Protein 1WXL (pdb70)

CATH classification: 1.10.30.10

InterPro domains:
  IPR000969 FACT complex subunit SSRP1/POB3 [PR00887] (209-225)
  IPR000969 FACT complex subunit SSRP1/POB3 [PR00887] (231-247)
  IPR000969 FACT complex subunit SSRP1/POB3 [PR00887] (254-270)
  IPR000969 FACT complex subunit SSRP1/POB3 [PR00887] (319-332)
  IPR000969 FACT complex subunit SSRP1/POB3 [PR00887] (346-364)
  IPR000969 FACT complex subunit SSRP1/POB3 [PR00887] (364-381)
  IPR000969 FACT complex subunit SSRP1/POB3 [PR00887] (387-403)
  IPR000969 FACT complex subunit SSRP1/POB3 [PR00887] (403-421)
  IPR009071 High mobility group box domain [PF00505] (555-621)
  IPR009071 High mobility group box domain [PS50118] (555-621)
  IPR009071 High mobility group box domain [SM00398] (554-622)
  IPR011993 PH-like domain superfamily [G3DSA:2.30.29.30] (1-94)
  IPR011993 PH-like domain superfamily [G3DSA:2.30.29.30] (329-435)
  IPR013719 Histone chaperone RTT106/FACT complex subunit SPT16-like, middle domain [PF08512] (340-427)
  IPR013719 Histone chaperone RTT106/FACT complex subunit SPT16-like, middle domain [SM01287] (338-428)
  IPR024954 SSRP1, dimerization domain [PF03531] (106-169)
  IPR035417 FACT complex subunit SSRP1/POB3, N-terminal PH domain [PF17292] (6-97)
  IPR036910 High mobility group box domain superfamily [G3DSA:1.10.30.10] (553-624)
  IPR036910 High mobility group box domain superfamily [SSF47095] (546-623)
  IPR038167 SSRP1 domain superfamily [G3DSA:2.30.29.220] (95-176)

Foldseek 3Di:
DQDLPLFAALLGQVLVVCVVVVCVVPVPDDPVCSSVVVVVVVVVDPCSVVSRCRRVVSNCVSCVPCVVPDNVD

Structure (mmCIF, N/CA/C/O backbone):
data_1WXL
#
_entry.id   1WXL
#
loop_
_atom_site.group_PDB
_atom_site.id
_atom_site.type_symbol
_atom_site.label_atom_id
_atom_site.label_alt_id
_atom_site.label_comp_id
_atom_site.label_asym_id
_atom_site.label_entity_id
_atom_site.label_seq_id
_atom_site.pdbx_PDB_ins_code
_atom_site.Cartn_x
_atom_site.Cartn_y
_atom_site.Cartn_z
_atom_site.occupancy
_atom_site.B_iso_or_equiv
_atom_site.auth_seq_id
_atom_site.auth_comp_id
_atom_site.auth_asym_id
_atom_site.auth_atom_id
_atom_site.pdbx_PDB_model_num
ATOM 1 N N . SER A 1 1 ? -8.903 -23.234 15.926 1.00 0.00 2 SER A N 1
ATOM 2 C CA . SER A 1 1 ? -8.027 -22.749 16.987 1.00 0.00 2 SER A CA 1
ATOM 3 C C . SER A 1 1 ? -7.519 -21.345 16.674 1.00 0.00 2 SER A C 1
ATOM 4 O O . SER A 1 1 ? -6.804 -21.137 15.694 1.00 0.00 2 SER A O 1
ATOM 12 N N . HIS A 1 2 ? -7.893 -20.385 17.513 1.00 0.00 3 HIS A N 1
ATOM 13 C CA . HIS A 1 2 ? -7.475 -19.001 17.325 1.00 0.00 3 HIS A CA 1
ATOM 14 C C . HIS A 1 2 ? -7.971 -18.460 15.988 1.00 0.00 3 HIS A C 1
ATOM 15 O O . HIS A 1 2 ? -8.316 -19.225 15.088 1.00 0.00 3 HIS A O 1
ATOM 30 N N . MET A 1 3 ? -8.002 -17.137 15.864 1.00 0.00 4 MET A N 1
ATOM 31 C CA . MET A 1 3 ? -8.454 -16.494 14.635 1.00 0.00 4 MET A CA 1
ATOM 32 C C . MET A 1 3 ? -8.399 -14.971 14.759 1.00 0.00 4 MET A C 1
ATOM 33 O O . MET A 1 3 ? -7.820 -14.295 13.908 1.00 0.00 4 MET A O 1
ATOM 47 N N . PRO A 1 4 ? -9.002 -14.407 15.822 1.00 0.00 5 PRO A N 1
ATOM 48 C CA . PRO A 1 4 ? -9.013 -12.957 16.042 1.00 0.00 5 PRO A CA 1
ATOM 49 C C . PRO A 1 4 ? -7.605 -12.394 16.228 1.00 0.00 5 PRO A C 1
ATOM 50 O O . PRO A 1 4 ? -6.918 -12.731 17.191 1.00 0.00 5 PRO A O 1
ATOM 61 N N . LYS A 1 5 ? -7.179 -11.533 15.303 1.00 0.00 6 LYS A N 1
ATOM 62 C CA . LYS A 1 5 ? -5.858 -10.927 15.370 1.00 0.00 6 LYS A CA 1
ATOM 63 C C . LYS A 1 5 ? -5.834 -9.819 16.419 1.00 0.00 6 LYS A C 1
ATOM 64 O O . LYS A 1 5 ? -6.419 -9.962 17.491 1.00 0.00 6 LYS A O 1
ATOM 83 N N . ARG A 1 6 ? -5.157 -8.720 16.114 1.00 0.00 7 ARG A N 1
ATOM 84 C CA . ARG A 1 6 ? -5.074 -7.607 17.052 1.00 0.00 7 ARG A CA 1
ATOM 85 C C . ARG A 1 6 ? -4.922 -6.256 16.346 1.00 0.00 7 ARG A C 1
ATOM 86 O O . ARG A 1 6 ? -4.385 -5.310 16.923 1.00 0.00 7 ARG A O 1
ATOM 107 N N . ALA A 1 7 ? -5.437 -6.162 15.115 1.00 0.00 8 ALA A N 1
ATOM 108 C CA . ALA A 1 7 ? -5.410 -4.914 14.336 1.00 0.00 8 ALA A CA 1
ATOM 109 C C . ALA A 1 7 ? -4.163 -4.748 13.473 1.00 0.00 8 ALA A C 1
ATOM 110 O O . ALA A 1 7 ? -3.224 -5.542 13.532 1.00 0.00 8 ALA A O 1
ATOM 117 N N . THR A 1 8 ? -4.205 -3.704 12.642 1.00 0.00 9 THR A N 1
ATOM 118 C CA . THR A 1 8 ? -3.134 -3.381 11.702 1.00 0.00 9 THR A CA 1
ATOM 119 C C . THR A 1 8 ? -2.518 -2.006 11.996 1.00 0.00 9 THR A C 1
ATOM 120 O O . THR A 1 8 ? -3.227 -1.068 12.347 1.00 0.00 9 THR A O 1
ATOM 131 N N . THR A 1 9 ? -1.196 -1.892 11.846 1.00 0.00 10 THR A N 1
ATOM 132 C CA . THR A 1 9 ? -0.493 -0.637 12.086 1.00 0.00 10 THR A CA 1
ATOM 133 C C . THR A 1 9 ? -0.869 0.386 11.042 1.00 0.00 10 THR A C 1
ATOM 134 O O . THR A 1 9 ? -1.210 0.037 9.912 1.00 0.00 10 THR A O 1
ATOM 145 N N . ALA A 1 10 ? -0.796 1.656 11.422 1.00 0.00 11 ALA A N 1
ATOM 146 C CA . ALA A 1 10 ? -1.118 2.734 10.509 1.00 0.00 11 ALA A CA 1
ATOM 147 C C . ALA A 1 10 ? -0.446 2.458 9.180 1.00 0.00 11 ALA A C 1
ATOM 148 O O . ALA A 1 10 ? -1.044 2.594 8.113 1.00 0.00 11 ALA A O 1
ATOM 155 N N . PHE A 1 11 ? 0.817 2.073 9.273 1.00 0.00 12 PHE A N 1
ATOM 156 C CA . PHE A 1 11 ? 1.640 1.765 8.110 1.00 0.00 12 PHE A CA 1
ATOM 157 C C . PHE A 1 11 ? 1.163 0.511 7.392 1.00 0.00 12 PHE A C 1
ATOM 158 O O . PHE A 1 11 ? 1.331 0.365 6.184 1.00 0.00 12 PHE A O 1
ATOM 175 N N . MET A 1 12 ? 0.613 -0.411 8.157 1.00 0.00 13 MET A N 1
ATOM 176 C CA . MET A 1 12 ? 0.161 -1.665 7.608 1.00 0.00 13 MET A CA 1
ATOM 177 C C . MET A 1 12 ? -1.200 -1.503 6.976 1.00 0.00 13 MET A C 1
ATOM 178 O O . MET A 1 12 ? -1.367 -1.727 5.778 1.00 0.00 13 MET A O 1
ATOM 192 N N . LEU A 1 13 ? -2.185 -1.144 7.785 1.00 0.00 14 LEU A N 1
ATOM 193 C CA . LEU A 1 13 ? -3.534 -0.995 7.290 1.00 0.00 14 LEU A CA 1
ATOM 194 C C . LEU A 1 13 ? -3.585 -0.131 6.038 1.00 0.00 14 LEU A C 1
ATOM 195 O O . LEU A 1 13 ? -4.419 -0.355 5.160 1.00 0.00 14 LEU A O 1
ATOM 211 N N . TRP A 1 14 ? -2.685 0.845 5.941 1.00 0.00 15 TRP A N 1
ATOM 212 C CA . TRP A 1 14 ? -2.651 1.710 4.772 1.00 0.00 15 TRP A CA 1
ATOM 213 C C . TRP A 1 14 ? -1.880 1.029 3.672 1.00 0.00 15 TRP A C 1
ATOM 214 O O . TRP A 1 14 ? -2.304 1.014 2.519 1.00 0.00 15 TRP A O 1
ATOM 235 N N . LEU A 1 15 ? -0.757 0.431 4.041 1.00 0.00 16 LEU A N 1
ATOM 236 C CA . LEU A 1 15 ? 0.039 -0.276 3.068 1.00 0.00 16 LEU A CA 1
ATOM 237 C C . LEU A 1 15 ? -0.750 -1.440 2.539 1.00 0.00 16 LEU A C 1
ATOM 238 O O . LEU A 1 15 ? -0.411 -2.000 1.530 1.00 0.00 16 LEU A O 1
ATOM 254 N N . ASN A 1 16 ? -1.801 -1.800 3.233 1.00 0.00 17 ASN A N 1
ATOM 255 C CA . ASN A 1 16 ? -2.639 -2.902 2.841 1.00 0.00 17 ASN A CA 1
ATOM 256 C C . ASN A 1 16 ? -3.496 -2.510 1.642 1.00 0.00 17 ASN A C 1
ATOM 257 O O . ASN A 1 16 ? -3.458 -3.127 0.546 1.00 0.00 17 ASN A O 1
ATOM 268 N N . ASP A 1 17 ? -4.181 -1.400 1.845 1.00 0.00 18 ASP A N 1
ATOM 269 C CA . ASP A 1 17 ? -5.025 -0.824 0.835 1.00 0.00 18 ASP A CA 1
ATOM 270 C C . ASP A 1 17 ? -4.198 -0.172 -0.240 1.00 0.00 18 ASP A C 1
ATOM 271 O O . ASP A 1 17 ? -4.647 -0.029 -1.376 1.00 0.00 18 ASP A O 1
ATOM 280 N N . THR A 1 18 ? -2.983 0.229 0.107 1.00 0.00 19 THR A N 1
ATOM 281 C CA . THR A 1 18 ? -2.101 0.862 -0.834 1.00 0.00 19 THR A CA 1
ATOM 282 C C . THR A 1 18 ? -1.045 -0.111 -1.310 1.00 0.00 19 THR A C 1
ATOM 283 O O . THR A 1 18 ? -0.480 0.081 -2.370 1.00 0.00 19 THR A O 1
ATOM 294 N N . ARG A 1 19 ? -0.786 -1.169 -0.537 1.00 0.00 20 ARG A N 1
ATOM 295 C CA . ARG A 1 19 ? 0.202 -2.160 -0.950 1.00 0.00 20 ARG A CA 1
ATOM 296 C C . ARG A 1 19 ? -0.184 -2.618 -2.312 1.00 0.00 20 ARG A C 1
ATOM 297 O O . ARG A 1 19 ? 0.647 -2.822 -3.197 1.00 0.00 20 ARG A O 1
ATOM 318 N N . GLU A 1 20 ? -1.481 -2.731 -2.473 1.00 0.00 21 GLU A N 1
ATOM 319 C CA . GLU A 1 20 ? -2.016 -3.121 -3.770 1.00 0.00 21 GLU A CA 1
ATOM 320 C C . GLU A 1 20 ? -1.702 -2.012 -4.778 1.00 0.00 21 GLU A C 1
ATOM 321 O O . GLU A 1 20 ? -1.408 -2.260 -5.951 1.00 0.00 21 GLU A O 1
ATOM 333 N N . SER A 1 21 ? -1.805 -0.783 -4.286 1.00 0.00 22 SER A N 1
ATOM 334 C CA . SER A 1 21 ? -1.582 0.408 -5.097 1.00 0.00 22 SER A CA 1
ATOM 335 C C . SER A 1 21 ? -0.111 0.583 -5.463 1.00 0.00 22 SER A C 1
ATOM 336 O O . SER A 1 21 ? 0.229 1.281 -6.418 1.00 0.00 22 SER A O 1
ATOM 344 N N . ILE A 1 22 ? 0.748 -0.042 -4.681 1.00 0.00 23 ILE A N 1
ATOM 345 C CA . ILE A 1 22 ? 2.179 0.042 -4.882 1.00 0.00 23 ILE A CA 1
ATOM 346 C C . ILE A 1 22 ? 2.631 -0.875 -5.996 1.00 0.00 23 ILE A C 1
ATOM 347 O O . ILE A 1 22 ? 3.418 -0.481 -6.856 1.00 0.00 23 ILE A O 1
ATOM 363 N N . LYS A 1 23 ? 2.133 -2.104 -5.982 1.00 0.00 24 LYS A N 1
ATOM 364 C CA . LYS A 1 23 ? 2.509 -3.053 -7.010 1.00 0.00 24 LYS A CA 1
ATOM 365 C C . LYS A 1 23 ? 1.980 -2.589 -8.361 1.00 0.00 24 LYS A C 1
ATOM 366 O O . LYS A 1 23 ? 2.591 -2.845 -9.397 1.00 0.00 24 LYS A O 1
ATOM 385 N N . ARG A 1 24 ? 0.862 -1.865 -8.342 1.00 0.00 25 ARG A N 1
ATOM 386 C CA . ARG A 1 24 ? 0.296 -1.326 -9.573 1.00 0.00 25 ARG A CA 1
ATOM 387 C C . ARG A 1 24 ? 1.190 -0.186 -10.050 1.00 0.00 25 ARG A C 1
ATOM 388 O O . ARG A 1 24 ? 1.496 -0.057 -11.235 1.00 0.00 25 ARG A O 1
ATOM 409 N N . GLU A 1 25 ? 1.624 0.615 -9.082 1.00 0.00 26 GLU A N 1
ATOM 410 C CA . GLU A 1 25 ? 2.515 1.736 -9.338 1.00 0.00 26 GLU A CA 1
ATOM 411 C C . GLU A 1 25 ? 3.865 1.210 -9.809 1.00 0.00 26 GLU A C 1
ATOM 412 O O . GLU A 1 25 ? 4.677 1.949 -10.366 1.00 0.00 26 GLU A O 1
ATOM 424 N N . ASN A 1 26 ? 4.080 -0.087 -9.596 1.00 0.00 27 ASN A N 1
ATOM 425 C CA . ASN A 1 26 ? 5.302 -0.743 -10.008 1.00 0.00 27 ASN A CA 1
ATOM 426 C C . ASN A 1 26 ? 5.051 -2.236 -10.189 1.00 0.00 27 ASN A C 1
ATOM 427 O O . ASN A 1 26 ? 5.427 -3.046 -9.343 1.00 0.00 27 ASN A O 1
ATOM 438 N N . PRO A 1 27 ? 4.379 -2.616 -11.295 1.00 0.00 28 PRO A N 1
ATOM 439 C CA . PRO A 1 27 ? 4.041 -4.017 -11.591 1.00 0.00 28 PRO A CA 1
ATOM 440 C C . PRO A 1 27 ? 5.266 -4.884 -11.871 1.00 0.00 28 PRO A C 1
ATOM 441 O O . PRO A 1 27 ? 5.326 -5.582 -12.883 1.00 0.00 28 PRO A O 1
ATOM 452 N N . GLY A 1 28 ? 6.237 -4.841 -10.968 1.00 0.00 29 GLY A N 1
ATOM 453 C CA . GLY A 1 28 ? 7.441 -5.630 -11.134 1.00 0.00 29 GLY A CA 1
ATOM 454 C C . GLY A 1 28 ? 8.356 -5.568 -9.924 1.00 0.00 29 GLY A C 1
ATOM 455 O O . GLY A 1 28 ? 9.507 -5.998 -9.992 1.00 0.00 29 GLY A O 1
ATOM 459 N N . ILE A 1 29 ? 7.852 -5.030 -8.813 1.00 0.00 30 ILE A N 1
ATOM 460 C CA . ILE A 1 29 ? 8.642 -4.920 -7.608 1.00 0.00 30 ILE A CA 1
ATOM 461 C C . ILE A 1 29 ? 8.650 -6.230 -6.836 1.00 0.00 30 ILE A C 1
ATOM 462 O O . ILE A 1 29 ? 8.599 -7.313 -7.419 1.00 0.00 30 ILE A O 1
ATOM 478 N N . LYS A 1 30 ? 8.731 -6.114 -5.528 1.00 0.00 31 LYS A N 1
ATOM 479 C CA . LYS A 1 30 ? 8.768 -7.241 -4.651 1.00 0.00 31 LYS A CA 1
ATOM 480 C C . LYS A 1 30 ? 8.086 -6.897 -3.349 1.00 0.00 31 LYS A C 1
ATOM 481 O O . LYS A 1 30 ? 8.110 -5.759 -2.890 1.00 0.00 31 LYS A O 1
ATOM 500 N N . VAL A 1 31 ? 7.494 -7.908 -2.772 1.00 0.00 32 VAL A N 1
ATOM 501 C CA . VAL A 1 31 ? 6.794 -7.814 -1.505 1.00 0.00 32 VAL A CA 1
ATOM 502 C C . VAL A 1 31 ? 7.440 -6.801 -0.552 1.00 0.00 32 VAL A C 1
ATOM 503 O O . VAL A 1 31 ? 6.757 -6.126 0.218 1.00 0.00 32 VAL A O 1
ATOM 516 N N . THR A 1 32 ? 8.763 -6.746 -0.590 1.00 0.00 33 THR A N 1
ATOM 517 C CA . THR A 1 32 ? 9.531 -5.862 0.296 1.00 0.00 33 THR A CA 1
ATOM 518 C C . THR A 1 32 ? 9.676 -4.443 -0.255 1.00 0.00 33 THR A C 1
ATOM 519 O O . THR A 1 32 ? 9.892 -3.494 0.507 1.00 0.00 33 THR A O 1
ATOM 530 N N . GLU A 1 33 ? 9.516 -4.280 -1.559 1.00 0.00 34 GLU A N 1
ATOM 531 C CA . GLU A 1 33 ? 9.600 -2.957 -2.159 1.00 0.00 34 GLU A CA 1
ATOM 532 C C . GLU A 1 33 ? 8.341 -2.180 -1.816 1.00 0.00 34 GLU A C 1
ATOM 533 O O . GLU A 1 33 ? 8.373 -0.971 -1.632 1.00 0.00 34 GLU A O 1
ATOM 545 N N . ILE A 1 34 ? 7.232 -2.897 -1.738 1.00 0.00 35 ILE A N 1
ATOM 546 C CA . ILE A 1 34 ? 5.957 -2.298 -1.417 1.00 0.00 35 ILE A CA 1
ATOM 547 C C . ILE A 1 34 ? 6.025 -1.673 -0.041 1.00 0.00 35 ILE A C 1
ATOM 548 O O . ILE A 1 34 ? 5.544 -0.561 0.190 1.00 0.00 35 ILE A O 1
ATOM 564 N N . ALA A 1 35 ? 6.628 -2.415 0.874 1.00 0.00 36 ALA A N 1
ATOM 565 C CA . ALA A 1 35 ? 6.759 -1.971 2.240 1.00 0.00 36 ALA A CA 1
ATOM 566 C C . ALA A 1 35 ? 7.710 -0.786 2.383 1.00 0.00 36 ALA A C 1
ATOM 567 O O . ALA A 1 35 ? 7.599 -0.015 3.336 1.00 0.00 36 ALA A O 1
ATOM 574 N N . LYS A 1 36 ? 8.658 -0.647 1.460 1.00 0.00 37 LYS A N 1
ATOM 575 C CA . LYS A 1 36 ? 9.625 0.445 1.537 1.00 0.00 37 LYS A CA 1
ATOM 576 C C . LYS A 1 36 ? 9.162 1.674 0.760 1.00 0.00 37 LYS A C 1
ATOM 577 O O . LYS A 1 36 ? 9.139 2.790 1.296 1.00 0.00 37 LYS A O 1
ATOM 596 N N . LYS A 1 37 ? 8.789 1.477 -0.501 1.00 0.00 38 LYS A N 1
ATOM 597 C CA . LYS A 1 37 ? 8.334 2.574 -1.335 1.00 0.00 38 LYS A CA 1
ATOM 598 C C . LYS A 1 37 ? 6.977 3.093 -0.875 1.00 0.00 38 LYS A C 1
ATOM 599 O O . LYS A 1 37 ? 6.518 4.140 -1.333 1.00 0.00 38 LYS A O 1
ATOM 618 N N . GLY A 1 38 ? 6.351 2.376 0.051 1.00 0.00 39 GLY A N 1
ATOM 619 C CA . GLY A 1 38 ? 5.085 2.816 0.561 1.00 0.00 39 GLY A CA 1
ATOM 620 C C . GLY A 1 38 ? 5.274 3.767 1.724 1.00 0.00 39 GLY A C 1
ATOM 621 O O . GLY A 1 38 ? 4.632 4.812 1.808 1.00 0.00 39 GLY A O 1
ATOM 625 N N . GLY A 1 39 ? 6.171 3.400 2.614 1.00 0.00 40 GLY A N 1
ATOM 626 C CA . GLY A 1 39 ? 6.463 4.225 3.772 1.00 0.00 40 GLY A CA 1
ATOM 627 C C . GLY A 1 39 ? 6.881 5.621 3.379 1.00 0.00 40 GLY A C 1
ATOM 628 O O . GLY A 1 39 ? 6.468 6.596 4.002 1.00 0.00 40 GLY A O 1
ATOM 632 N N . GLU A 1 40 ? 7.693 5.723 2.334 1.00 0.00 41 GLU A N 1
ATOM 633 C CA . GLU A 1 40 ? 8.144 7.025 1.858 1.00 0.00 41 GLU A CA 1
ATOM 634 C C . GLU A 1 40 ? 6.946 7.912 1.532 1.00 0.00 41 GLU A C 1
ATOM 635 O O . GLU A 1 40 ? 6.902 9.083 1.908 1.00 0.00 41 GLU A O 1
ATOM 647 N N . MET A 1 41 ? 5.978 7.337 0.825 1.00 0.00 42 MET A N 1
ATOM 648 C CA . MET A 1 41 ? 4.773 8.053 0.432 1.00 0.00 42 MET A CA 1
ATOM 649 C C . MET A 1 41 ? 3.822 8.202 1.605 1.00 0.00 42 MET A C 1
ATOM 650 O O . MET A 1 41 ? 3.159 9.228 1.764 1.00 0.00 42 MET A O 1
ATOM 664 N N . TRP A 1 42 ? 3.754 7.157 2.419 1.00 0.00 43 TRP A N 1
ATOM 665 C CA . TRP A 1 42 ? 2.888 7.140 3.569 1.00 0.00 43 TRP A CA 1
ATOM 666 C C . TRP A 1 42 ? 3.249 8.269 4.533 1.00 0.00 43 TRP A C 1
ATOM 667 O O . TRP A 1 42 ? 2.381 9.033 4.955 1.00 0.00 43 TRP A O 1
ATOM 688 N N . LYS A 1 43 ? 4.531 8.374 4.875 1.00 0.00 44 LYS A N 1
ATOM 689 C CA . LYS A 1 43 ? 5.011 9.416 5.783 1.00 0.00 44 LYS A CA 1
ATOM 690 C C . LYS A 1 43 ? 4.327 10.757 5.506 1.00 0.00 44 LYS A C 1
ATOM 691 O O . LYS A 1 43 ? 3.843 11.419 6.424 1.00 0.00 44 LYS A O 1
ATOM 710 N N . GLU A 1 44 ? 4.286 11.145 4.234 1.00 0.00 45 GLU A N 1
ATOM 711 C CA . GLU A 1 44 ? 3.655 12.400 3.834 1.00 0.00 45 GLU A CA 1
ATOM 712 C C . GLU A 1 44 ? 2.302 12.132 3.180 1.00 0.00 45 GLU A C 1
ATOM 713 O O . GLU A 1 44 ? 2.026 12.601 2.075 1.00 0.00 45 GLU A O 1
ATOM 725 N N . LEU A 1 45 ? 1.471 11.360 3.869 1.00 0.00 46 LEU A N 1
ATOM 726 C CA . LEU A 1 45 ? 0.148 11.001 3.371 1.00 0.00 46 LEU A CA 1
ATOM 727 C C . LEU A 1 45 ? -0.946 11.779 4.115 1.00 0.00 46 LEU A C 1
ATOM 728 O O . LEU A 1 45 ? -0.951 11.831 5.345 1.00 0.00 46 LEU A O 1
ATOM 744 N N . LYS A 1 46 ? -1.878 12.375 3.362 1.00 0.00 47 LYS A N 1
ATOM 745 C CA . LYS A 1 46 ? -2.984 13.138 3.959 1.00 0.00 47 LYS A CA 1
ATOM 746 C C . LYS A 1 46 ? -4.169 12.235 4.242 1.00 0.00 47 LYS A C 1
ATOM 747 O O . LYS A 1 46 ? -5.164 12.656 4.831 1.00 0.00 47 LYS A O 1
ATOM 766 N N . ASP A 1 47 ? -4.012 10.975 3.894 1.00 0.00 48 ASP A N 1
ATOM 767 C CA . ASP A 1 47 ? -5.009 9.973 4.179 1.00 0.00 48 ASP A CA 1
ATOM 768 C C . ASP A 1 47 ? -4.535 9.201 5.405 1.00 0.00 48 ASP A C 1
ATOM 769 O O . ASP A 1 47 ? -5.225 8.322 5.916 1.00 0.00 48 ASP A O 1
ATOM 778 N N . LYS A 1 48 ? -3.328 9.559 5.866 1.00 0.00 49 LYS A N 1
ATOM 779 C CA . LYS A 1 48 ? -2.713 8.936 7.023 1.00 0.00 49 LYS A CA 1
ATOM 780 C C . LYS A 1 48 ? -3.268 9.511 8.306 1.00 0.00 49 LYS A C 1
ATOM 781 O O . LYS A 1 48 ? -3.331 8.828 9.315 1.00 0.00 49 LYS A O 1
ATOM 800 N N . SER A 1 49 ? -3.724 10.751 8.254 1.00 0.00 50 SER A N 1
ATOM 801 C CA . SER A 1 49 ? -4.327 11.358 9.423 1.00 0.00 50 SER A CA 1
ATOM 802 C C . SER A 1 49 ? -5.675 10.694 9.637 1.00 0.00 50 SER A C 1
ATOM 803 O O . SER A 1 49 ? -6.170 10.574 10.758 1.00 0.00 50 SER A O 1
ATOM 811 N N . LYS A 1 50 ? -6.256 10.268 8.519 1.00 0.00 51 LYS A N 1
ATOM 812 C CA . LYS A 1 50 ? -7.561 9.605 8.530 1.00 0.00 51 LYS A CA 1
ATOM 813 C C . LYS A 1 50 ? -7.435 8.077 8.487 1.00 0.00 51 LYS A C 1
ATOM 814 O O . LYS A 1 50 ? -8.411 7.368 8.730 1.00 0.00 51 LYS A O 1
ATOM 833 N N . TRP A 1 51 ? -6.240 7.570 8.183 1.00 0.00 52 TRP A N 1
ATOM 834 C CA . TRP A 1 51 ? -6.022 6.122 8.122 1.00 0.00 52 TRP A CA 1
ATOM 835 C C . TRP A 1 51 ? -5.218 5.639 9.324 1.00 0.00 52 TRP A C 1
ATOM 836 O O . TRP A 1 51 ? -5.478 4.565 9.883 1.00 0.00 52 TRP A O 1
ATOM 857 N N . GLU A 1 52 ? -4.257 6.453 9.744 1.00 0.00 53 GLU A N 1
ATOM 858 C CA . GLU A 1 52 ? -3.439 6.121 10.900 1.00 0.00 53 GLU A CA 1
ATOM 859 C C . GLU A 1 52 ? -4.327 5.819 12.099 1.00 0.00 53 GLU A C 1
ATOM 860 O O . GLU A 1 52 ? -3.916 5.136 13.039 1.00 0.00 53 GLU A O 1
ATOM 872 N N . ASP A 1 53 ? -5.557 6.321 12.050 1.00 0.00 54 ASP A N 1
ATOM 873 C CA . ASP A 1 53 ? -6.498 6.094 13.118 1.00 0.00 54 ASP A CA 1
ATOM 874 C C . ASP A 1 53 ? -7.151 4.742 12.962 1.00 0.00 54 ASP A C 1
ATOM 875 O O . ASP A 1 53 ? -7.584 4.150 13.936 1.00 0.00 54 ASP A O 1
ATOM 884 N N . ALA A 1 54 ? -7.179 4.224 11.746 1.00 0.00 55 ALA A N 1
ATOM 885 C CA . ALA A 1 54 ? -7.732 2.905 11.529 1.00 0.00 55 ALA A CA 1
ATOM 886 C C . ALA A 1 54 ? -6.912 1.922 12.353 1.00 0.00 55 ALA A C 1
ATOM 887 O O . ALA A 1 54 ? -7.440 1.027 13.011 1.00 0.00 55 ALA A O 1
ATOM 894 N N . ALA A 1 55 ? -5.598 2.106 12.274 1.00 0.00 56 ALA A N 1
ATOM 895 C CA . ALA A 1 55 ? -4.625 1.256 12.971 1.00 0.00 56 ALA A CA 1
ATOM 896 C C . ALA A 1 55 ? -4.735 1.335 14.491 1.00 0.00 56 ALA A C 1
ATOM 897 O O . ALA A 1 55 ? -4.766 0.308 15.169 1.00 0.00 56 ALA A O 1
ATOM 904 N N . ALA A 1 56 ? -4.787 2.552 15.029 1.00 0.00 57 ALA A N 1
ATOM 905 C CA . ALA A 1 56 ? -4.886 2.736 16.475 1.00 0.00 57 ALA A CA 1
ATOM 906 C C . ALA A 1 56 ? -6.290 2.414 16.967 1.00 0.00 57 ALA A C 1
ATOM 907 O O . ALA A 1 56 ? -6.485 1.992 18.107 1.00 0.00 57 ALA A O 1
ATOM 914 N N . LYS A 1 57 ? -7.259 2.617 16.090 1.00 0.00 58 LYS A N 1
ATOM 915 C CA . LYS A 1 57 ? -8.652 2.353 16.412 1.00 0.00 58 LYS A CA 1
ATOM 916 C C . LYS A 1 57 ? -8.924 0.864 16.306 1.00 0.00 58 LYS A C 1
ATOM 917 O O . LYS A 1 57 ? -9.672 0.296 17.102 1.00 0.00 58 LYS A O 1
ATOM 936 N N . ASP A 1 58 ? -8.295 0.236 15.322 1.00 0.00 59 ASP A N 1
ATOM 937 C CA . ASP A 1 58 ? -8.448 -1.187 15.114 1.00 0.00 59 ASP A CA 1
ATOM 938 C C . ASP A 1 58 ? -7.746 -1.941 16.227 1.00 0.00 59 ASP A C 1
ATOM 939 O O . ASP A 1 58 ? -8.187 -3.004 16.635 1.00 0.00 59 ASP A O 1
ATOM 948 N N . LYS A 1 59 ? -6.655 -1.371 16.729 1.00 0.00 60 LYS A N 1
ATOM 949 C CA . LYS A 1 59 ? -5.908 -1.995 17.813 1.00 0.00 60 LYS A CA 1
ATOM 950 C C . LYS A 1 59 ? -6.800 -2.123 19.038 1.00 0.00 60 LYS A C 1
ATOM 951 O O . LYS A 1 59 ? -6.647 -3.028 19.858 1.00 0.00 60 LYS A O 1
ATOM 970 N N . GLN A 1 60 ? -7.725 -1.183 19.145 1.00 0.00 61 GLN A N 1
ATOM 971 C CA . GLN A 1 60 ? -8.654 -1.130 20.245 1.00 0.00 61 GLN A CA 1
ATOM 972 C C . GLN A 1 60 ? -9.894 -1.972 19.948 1.00 0.00 61 GLN A C 1
ATOM 973 O O . GLN A 1 60 ? -10.361 -2.733 20.789 1.00 0.00 61 GLN A O 1
ATOM 987 N N . ARG A 1 61 ? -10.441 -1.821 18.757 1.00 0.00 62 ARG A N 1
ATOM 988 C CA . ARG A 1 61 ? -11.631 -2.571 18.393 1.00 0.00 62 ARG A CA 1
ATOM 989 C C . ARG A 1 61 ? -11.330 -4.058 18.249 1.00 0.00 62 ARG A C 1
ATOM 990 O O . ARG A 1 61 ? -12.233 -4.891 18.320 1.00 0.00 62 ARG A O 1
ATOM 1011 N N . TYR A 1 62 ? -10.070 -4.384 18.021 1.00 0.00 63 TYR A N 1
ATOM 1012 C CA . TYR A 1 62 ? -9.676 -5.772 17.838 1.00 0.00 63 TYR A CA 1
ATOM 1013 C C . TYR A 1 62 ? -9.338 -6.387 19.168 1.00 0.00 63 TYR A C 1
ATOM 1014 O O . TYR A 1 62 ? -9.865 -7.429 19.533 1.00 0.00 63 TYR A O 1
ATOM 1032 N N . HIS A 1 63 ? -8.478 -5.726 19.911 1.00 0.00 64 HIS A N 1
ATOM 1033 C CA . HIS A 1 63 ? -8.118 -6.224 21.206 1.00 0.00 64 HIS A CA 1
ATOM 1034 C C . HIS A 1 63 ? -9.371 -6.250 22.092 1.00 0.00 64 HIS A C 1
ATOM 1035 O O . HIS A 1 63 ? -9.421 -6.946 23.091 1.00 0.00 64 HIS A O 1
ATOM 1050 N N . ASP A 1 64 ? -10.403 -5.501 21.696 1.00 0.00 65 ASP A N 1
ATOM 1051 C CA . ASP A 1 64 ? -11.638 -5.457 22.462 1.00 0.00 65 ASP A CA 1
ATOM 1052 C C . ASP A 1 64 ? -12.527 -6.650 22.149 1.00 0.00 65 ASP A C 1
ATOM 1053 O O . ASP A 1 64 ? -13.485 -6.927 22.871 1.00 0.00 65 ASP A O 1
ATOM 1062 N N . GLU A 1 65 ? -12.213 -7.351 21.069 1.00 0.00 66 GLU A N 1
ATOM 1063 C CA . GLU A 1 65 ? -12.992 -8.505 20.668 1.00 0.00 66 GLU A CA 1
ATOM 1064 C C . GLU A 1 65 ? -12.076 -9.695 20.492 1.00 0.00 66 GLU A C 1
ATOM 1065 O O . GLU A 1 65 ? -12.342 -10.782 20.998 1.00 0.00 66 GLU A O 1
ATOM 1077 N N . MET A 1 66 ? -10.984 -9.472 19.777 1.00 0.00 67 MET A N 1
ATOM 1078 C CA . MET A 1 66 ? -10.004 -10.511 19.536 1.00 0.00 67 MET A CA 1
ATOM 1079 C C . MET A 1 66 ? -9.373 -10.935 20.858 1.00 0.00 67 MET A C 1
ATOM 1080 O O . MET A 1 66 ? -9.253 -12.126 21.144 1.00 0.00 67 MET A O 1
ATOM 1094 N N . ARG A 1 67 ? -8.981 -9.950 21.669 1.00 0.00 68 ARG A N 1
ATOM 1095 C CA . ARG A 1 67 ? -8.376 -10.239 22.967 1.00 0.00 68 ARG A CA 1
ATOM 1096 C C . ARG A 1 67 ? -9.462 -10.664 23.957 1.00 0.00 68 ARG A C 1
ATOM 1097 O O . ARG A 1 67 ? -9.280 -11.589 24.749 1.00 0.00 68 ARG A O 1
ATOM 1118 N N . ASN A 1 68 ? -10.588 -9.962 23.894 1.00 0.00 69 ASN A N 1
ATOM 1119 C CA . ASN A 1 68 ? -11.723 -10.232 24.772 1.00 0.00 69 ASN A CA 1
ATOM 1120 C C . ASN A 1 68 ? -12.668 -11.271 24.167 1.00 0.00 69 ASN A C 1
ATOM 1121 O O . ASN A 1 68 ? -13.817 -11.392 24.592 1.00 0.00 69 ASN A O 1
ATOM 1132 N N . TYR A 1 69 ? -12.186 -12.015 23.175 1.00 0.00 70 TYR A N 1
ATOM 1133 C CA . TYR A 1 69 ? -13.000 -13.034 22.523 1.00 0.00 70 TYR A CA 1
ATOM 1134 C C . TYR A 1 69 ? -13.414 -14.119 23.514 1.00 0.00 70 TYR A C 1
ATOM 1135 O O . TYR A 1 69 ? -14.513 -14.667 23.427 1.00 0.00 70 TYR A O 1
ATOM 1153 N N . LYS A 1 70 ? -12.527 -14.424 24.456 1.00 0.00 71 LYS A N 1
ATOM 1154 C CA . LYS A 1 70 ? -12.801 -15.442 25.463 1.00 0.00 71 LYS A CA 1
ATOM 1155 C C . LYS A 1 70 ? -13.867 -14.964 26.449 1.00 0.00 71 LYS A C 1
ATOM 1156 O O . LYS A 1 70 ? -14.945 -15.552 26.539 1.00 0.00 71 LYS A O 1
ATOM 1175 N N . PRO A 1 71 ? -13.582 -13.888 27.206 1.00 0.00 72 PRO A N 1
ATOM 1176 C CA . PRO A 1 71 ? -14.528 -13.343 28.186 1.00 0.00 72 PRO A CA 1
ATOM 1177 C C . PRO A 1 71 ? -15.836 -12.895 27.540 1.00 0.00 72 PRO A C 1
ATOM 1178 O O . PRO A 1 71 ? -16.871 -13.541 27.703 1.00 0.00 72 PRO A O 1
ATOM 1189 N N . GLU A 1 72 ? -15.784 -11.787 26.808 1.00 0.00 73 GLU A N 1
ATOM 1190 C CA . GLU A 1 72 ? -16.966 -11.256 26.140 1.00 0.00 73 GLU A CA 1
ATOM 1191 C C . GLU A 1 72 ? -16.618 -10.019 25.318 1.00 0.00 73 GLU A C 1
ATOM 1192 O O . GLU A 1 72 ? -16.687 -10.038 24.089 1.00 0.00 73 GLU A O 1
ATOM 1204 N N . ALA A 1 73 ? -16.243 -8.944 26.005 1.00 0.00 74 ALA A N 1
ATOM 1205 C CA . ALA A 1 73 ? -15.884 -7.698 25.339 1.00 0.00 74 ALA A CA 1
ATOM 1206 C C . ALA A 1 73 ? -14.737 -7.001 26.061 1.00 0.00 74 ALA A C 1
ATOM 1207 O O . ALA A 1 73 ? -14.655 -7.127 27.301 1.00 0.00 74 ALA A O 1
ATOM 1215 N N . SER A 1 1 ? -4.202 -15.887 11.134 1.00 0.00 2 SER A N 2
ATOM 1216 C CA . SER A 1 1 ? -4.567 -16.730 10.001 1.00 0.00 2 SER A CA 2
ATOM 1217 C C . SER A 1 1 ? -6.075 -16.956 9.955 1.00 0.00 2 SER A C 2
ATOM 1218 O O . SER A 1 1 ? -6.659 -17.091 8.880 1.00 0.00 2 SER A O 2
ATOM 1226 N N . HIS A 1 2 ? -6.698 -16.995 11.128 1.00 0.00 3 HIS A N 2
ATOM 1227 C CA . HIS A 1 2 ? -8.139 -17.204 11.221 1.00 0.00 3 HIS A CA 2
ATOM 1228 C C . HIS A 1 2 ? -8.683 -16.664 12.540 1.00 0.00 3 HIS A C 2
ATOM 1229 O O . HIS A 1 2 ? -9.700 -15.972 12.565 1.00 0.00 3 HIS A O 2
ATOM 1244 N N . MET A 1 3 ? -7.999 -16.986 13.633 1.00 0.00 4 MET A N 2
ATOM 1245 C CA . MET A 1 3 ? -8.415 -16.533 14.955 1.00 0.00 4 MET A CA 2
ATOM 1246 C C . MET A 1 3 ? -8.255 -15.020 15.087 1.00 0.00 4 MET A C 2
ATOM 1247 O O . MET A 1 3 ? -7.352 -14.429 14.495 1.00 0.00 4 MET A O 2
ATOM 1261 N N . PRO A 1 4 ? -9.137 -14.370 15.870 1.00 0.00 5 PRO A N 2
ATOM 1262 C CA . PRO A 1 4 ? -9.103 -12.924 16.084 1.00 0.00 5 PRO A CA 2
ATOM 1263 C C . PRO A 1 4 ? -7.683 -12.387 16.269 1.00 0.00 5 PRO A C 2
ATOM 1264 O O . PRO A 1 4 ? -7.035 -12.663 17.278 1.00 0.00 5 PRO A O 2
ATOM 1275 N N . LYS A 1 5 ? -7.211 -11.609 15.295 1.00 0.00 6 LYS A N 2
ATOM 1276 C CA . LYS A 1 5 ? -5.881 -11.024 15.360 1.00 0.00 6 LYS A CA 2
ATOM 1277 C C . LYS A 1 5 ? -5.840 -9.964 16.453 1.00 0.00 6 LYS A C 2
ATOM 1278 O O . LYS A 1 5 ? -6.389 -10.166 17.535 1.00 0.00 6 LYS A O 2
ATOM 1297 N N . ARG A 1 6 ? -5.203 -8.838 16.177 1.00 0.00 7 ARG A N 2
ATOM 1298 C CA . ARG A 1 6 ? -5.128 -7.770 17.166 1.00 0.00 7 ARG A CA 2
ATOM 1299 C C . ARG A 1 6 ? -4.951 -6.384 16.532 1.00 0.00 7 ARG A C 2
ATOM 1300 O O . ARG A 1 6 ? -4.520 -5.447 17.203 1.00 0.00 7 ARG A O 2
ATOM 1321 N N . ALA A 1 7 ? -5.340 -6.254 15.254 1.00 0.00 8 ALA A N 2
ATOM 1322 C CA . ALA A 1 7 ? -5.293 -4.970 14.527 1.00 0.00 8 ALA A CA 2
ATOM 1323 C C . ALA A 1 7 ? -4.064 -4.789 13.641 1.00 0.00 8 ALA A C 2
ATOM 1324 O O . ALA A 1 7 ? -3.111 -5.568 13.684 1.00 0.00 8 ALA A O 2
ATOM 1331 N N . THR A 1 8 ? -4.141 -3.745 12.813 1.00 0.00 9 THR A N 2
ATOM 1332 C CA . THR A 1 8 ? -3.097 -3.396 11.851 1.00 0.00 9 THR A CA 2
ATOM 1333 C C . THR A 1 8 ? -2.512 -2.005 12.132 1.00 0.00 9 THR A C 2
ATOM 1334 O O . THR A 1 8 ? -3.238 -1.087 12.502 1.00 0.00 9 THR A O 2
ATOM 1345 N N . THR A 1 9 ? -1.201 -1.857 11.945 1.00 0.00 10 THR A N 2
ATOM 1346 C CA . THR A 1 9 ? -0.525 -0.584 12.166 1.00 0.00 10 THR A CA 2
ATOM 1347 C C . THR A 1 9 ? -0.905 0.413 11.096 1.00 0.00 10 THR A C 2
ATOM 1348 O O . THR A 1 9 ? -1.228 0.036 9.969 1.00 0.00 10 THR A O 2
ATOM 1359 N N . ALA A 1 10 ? -0.851 1.690 11.451 1.00 0.00 11 ALA A N 2
ATOM 1360 C CA . ALA A 1 10 ? -1.173 2.750 10.514 1.00 0.00 11 ALA A CA 2
ATOM 1361 C C . ALA A 1 10 ? -0.490 2.460 9.195 1.00 0.00 11 ALA A C 2
ATOM 1362 O O . ALA A 1 10 ? -1.079 2.587 8.122 1.00 0.00 11 ALA A O 2
ATOM 1369 N N . PHE A 1 11 ? 0.772 2.074 9.298 1.00 0.00 12 PHE A N 2
ATOM 1370 C CA . PHE A 1 11 ? 1.595 1.761 8.139 1.00 0.00 12 PHE A CA 2
ATOM 1371 C C . PHE A 1 11 ? 1.135 0.490 7.442 1.00 0.00 12 PHE A C 2
ATOM 1372 O O . PHE A 1 11 ? 1.270 0.350 6.228 1.00 0.00 12 PHE A O 2
ATOM 1389 N N . MET A 1 12 ? 0.627 -0.447 8.218 1.00 0.00 13 MET A N 2
ATOM 1390 C CA . MET A 1 12 ? 0.190 -1.708 7.675 1.00 0.00 13 MET A CA 2
ATOM 1391 C C . MET A 1 12 ? -1.147 -1.548 6.994 1.00 0.00 13 MET A C 2
ATOM 1392 O O . MET A 1 12 ? -1.285 -1.819 5.801 1.00 0.00 13 MET A O 2
ATOM 1406 N N . LEU A 1 13 ? -2.142 -1.141 7.762 1.00 0.00 14 LEU A N 2
ATOM 1407 C CA . LEU A 1 13 ? -3.478 -0.985 7.236 1.00 0.00 14 LEU A CA 2
ATOM 1408 C C . LEU A 1 13 ? -3.510 -0.104 5.992 1.00 0.00 14 LEU A C 2
ATOM 1409 O O . LEU A 1 13 ? -4.331 -0.319 5.100 1.00 0.00 14 LEU A O 2
ATOM 1425 N N . TRP A 1 14 ? -2.611 0.876 5.917 1.00 0.00 15 TRP A N 2
ATOM 1426 C CA . TRP A 1 14 ? -2.567 1.753 4.755 1.00 0.00 15 TRP A CA 2
ATOM 1427 C C . TRP A 1 14 ? -1.785 1.073 3.660 1.00 0.00 15 TRP A C 2
ATOM 1428 O O . TRP A 1 14 ? -2.199 1.048 2.505 1.00 0.00 15 TRP A O 2
ATOM 1449 N N . LEU A 1 15 ? -0.662 0.487 4.043 1.00 0.00 16 LEU A N 2
ATOM 1450 C CA . LEU A 1 15 ? 0.157 -0.230 3.094 1.00 0.00 16 LEU A CA 2
ATOM 1451 C C . LEU A 1 15 ? -0.654 -1.370 2.520 1.00 0.00 16 LEU A C 2
ATOM 1452 O O . LEU A 1 15 ? -0.358 -1.896 1.469 1.00 0.00 16 LEU A O 2
ATOM 1468 N N . ASN A 1 16 ? -1.697 -1.737 3.214 1.00 0.00 17 ASN A N 2
ATOM 1469 C CA . ASN A 1 16 ? -2.560 -2.797 2.782 1.00 0.00 17 ASN A CA 2
ATOM 1470 C C . ASN A 1 16 ? -3.396 -2.356 1.585 1.00 0.00 17 ASN A C 2
ATOM 1471 O O . ASN A 1 16 ? -3.369 -2.953 0.482 1.00 0.00 17 ASN A O 2
ATOM 1482 N N . ASP A 1 17 ? -4.061 -1.234 1.804 1.00 0.00 18 ASP A N 2
ATOM 1483 C CA . ASP A 1 17 ? -4.901 -0.631 0.803 1.00 0.00 18 ASP A CA 2
ATOM 1484 C C . ASP A 1 17 ? -4.097 0.087 -0.249 1.00 0.00 18 ASP A C 2
ATOM 1485 O O . ASP A 1 17 ? -4.537 0.212 -1.391 1.00 0.00 18 ASP A O 2
ATOM 1494 N N . THR A 1 18 ? -2.930 0.581 0.124 1.00 0.00 19 THR A N 2
ATOM 1495 C CA . THR A 1 18 ? -2.098 1.302 -0.801 1.00 0.00 19 THR A CA 2
ATOM 1496 C C . THR A 1 18 ? -0.950 0.458 -1.322 1.00 0.00 19 THR A C 2
ATOM 1497 O O . THR A 1 18 ? -0.502 0.686 -2.433 1.00 0.00 19 THR A O 2
ATOM 1508 N N . ARG A 1 19 ? -0.477 -0.530 -0.550 1.00 0.00 20 ARG A N 2
ATOM 1509 C CA . ARG A 1 19 ? 0.611 -1.368 -1.050 1.00 0.00 20 ARG A CA 2
ATOM 1510 C C . ARG A 1 19 ? 0.133 -2.008 -2.308 1.00 0.00 20 ARG A C 2
ATOM 1511 O O . ARG A 1 19 ? 0.885 -2.156 -3.271 1.00 0.00 20 ARG A O 2
ATOM 1532 N N . GLU A 1 20 ? -1.159 -2.317 -2.334 1.00 0.00 21 GLU A N 2
ATOM 1533 C CA . GLU A 1 20 ? -1.706 -2.853 -3.561 1.00 0.00 21 GLU A CA 2
ATOM 1534 C C . GLU A 1 20 ? -1.550 -1.769 -4.628 1.00 0.00 21 GLU A C 2
ATOM 1535 O O . GLU A 1 20 ? -1.197 -2.037 -5.778 1.00 0.00 21 GLU A O 2
ATOM 1547 N N . SER A 1 21 ? -1.829 -0.535 -4.206 1.00 0.00 22 SER A N 2
ATOM 1548 C CA . SER A 1 21 ? -1.743 0.625 -5.087 1.00 0.00 22 SER A CA 2
ATOM 1549 C C . SER A 1 21 ? -0.301 0.880 -5.532 1.00 0.00 22 SER A C 2
ATOM 1550 O O . SER A 1 21 ? -0.051 1.611 -6.486 1.00 0.00 22 SER A O 2
ATOM 1558 N N . ILE A 1 22 ? 0.636 0.276 -4.818 1.00 0.00 23 ILE A N 2
ATOM 1559 C CA . ILE A 1 22 ? 2.051 0.434 -5.113 1.00 0.00 23 ILE A CA 2
ATOM 1560 C C . ILE A 1 22 ? 2.495 -0.533 -6.182 1.00 0.00 23 ILE A C 2
ATOM 1561 O O . ILE A 1 22 ? 3.266 -0.178 -7.074 1.00 0.00 23 ILE A O 2
ATOM 1577 N N . LYS A 1 23 ? 2.018 -1.761 -6.088 1.00 0.00 24 LYS A N 2
ATOM 1578 C CA . LYS A 1 23 ? 2.390 -2.767 -7.053 1.00 0.00 24 LYS A CA 2
ATOM 1579 C C . LYS A 1 23 ? 1.894 -2.379 -8.442 1.00 0.00 24 LYS A C 2
ATOM 1580 O O . LYS A 1 23 ? 2.556 -2.645 -9.443 1.00 0.00 24 LYS A O 2
ATOM 1599 N N . ARG A 1 24 ? 0.741 -1.719 -8.495 1.00 0.00 25 ARG A N 2
ATOM 1600 C CA . ARG A 1 24 ? 0.191 -1.263 -9.772 1.00 0.00 25 ARG A CA 2
ATOM 1601 C C . ARG A 1 24 ? 1.044 -0.112 -10.288 1.00 0.00 25 ARG A C 2
ATOM 1602 O O . ARG A 1 24 ? 1.414 -0.057 -11.460 1.00 0.00 25 ARG A O 2
ATOM 1623 N N . GLU A 1 25 ? 1.364 0.793 -9.372 1.00 0.00 26 GLU A N 2
ATOM 1624 C CA . GLU A 1 25 ? 2.197 1.943 -9.679 1.00 0.00 26 GLU A CA 2
ATOM 1625 C C . GLU A 1 25 ? 3.623 1.478 -9.939 1.00 0.00 26 GLU A C 2
ATOM 1626 O O . GLU A 1 25 ? 4.439 2.206 -10.505 1.00 0.00 26 GLU A O 2
ATOM 1638 N N . ASN A 1 26 ? 3.901 0.237 -9.540 1.00 0.00 27 ASN A N 2
ATOM 1639 C CA . ASN A 1 26 ? 5.202 -0.366 -9.741 1.00 0.00 27 ASN A CA 2
ATOM 1640 C C . ASN A 1 26 ? 5.032 -1.858 -10.008 1.00 0.00 27 ASN A C 2
ATOM 1641 O O . ASN A 1 26 ? 5.383 -2.693 -9.176 1.00 0.00 27 ASN A O 2
ATOM 1652 N N . PRO A 1 27 ? 4.463 -2.210 -11.179 1.00 0.00 28 PRO A N 2
ATOM 1653 C CA . PRO A 1 27 ? 4.214 -3.606 -11.564 1.00 0.00 28 PRO A CA 2
ATOM 1654 C C . PRO A 1 27 ? 5.495 -4.392 -11.822 1.00 0.00 28 PRO A C 2
ATOM 1655 O O . PRO A 1 27 ? 5.585 -5.151 -12.787 1.00 0.00 28 PRO A O 2
ATOM 1666 N N . GLY A 1 28 ? 6.481 -4.211 -10.954 1.00 0.00 29 GLY A N 2
ATOM 1667 C CA . GLY A 1 28 ? 7.736 -4.912 -11.105 1.00 0.00 29 GLY A CA 2
ATOM 1668 C C . GLY A 1 28 ? 8.568 -4.880 -9.840 1.00 0.00 29 GLY A C 2
ATOM 1669 O O . GLY A 1 28 ? 9.775 -5.116 -9.883 1.00 0.00 29 GLY A O 2
ATOM 1673 N N . ILE A 1 29 ? 7.930 -4.592 -8.706 1.00 0.00 30 ILE A N 2
ATOM 1674 C CA . ILE A 1 29 ? 8.629 -4.538 -7.439 1.00 0.00 30 ILE A CA 2
ATOM 1675 C C . ILE A 1 29 ? 8.557 -5.889 -6.727 1.00 0.00 30 ILE A C 2
ATOM 1676 O O . ILE A 1 29 ? 8.562 -6.940 -7.369 1.00 0.00 30 ILE A O 2
ATOM 1692 N N . LYS A 1 30 ? 8.495 -5.856 -5.408 1.00 0.00 31 LYS A N 2
ATOM 1693 C CA . LYS A 1 30 ? 8.430 -7.043 -4.602 1.00 0.00 31 LYS A CA 2
ATOM 1694 C C . LYS A 1 30 ? 7.721 -6.723 -3.312 1.00 0.00 31 LYS A C 2
ATOM 1695 O O . LYS A 1 30 ? 7.793 -5.609 -2.801 1.00 0.00 31 LYS A O 2
ATOM 1714 N N . VAL A 1 31 ? 7.063 -7.726 -2.800 1.00 0.00 32 VAL A N 2
ATOM 1715 C CA . VAL A 1 31 ? 6.330 -7.648 -1.552 1.00 0.00 32 VAL A CA 2
ATOM 1716 C C . VAL A 1 31 ? 7.039 -6.762 -0.525 1.00 0.00 32 VAL A C 2
ATOM 1717 O O . VAL A 1 31 ? 6.402 -6.086 0.284 1.00 0.00 32 VAL A O 2
ATOM 1730 N N . THR A 1 32 ? 8.360 -6.812 -0.553 1.00 0.00 33 THR A N 2
ATOM 1731 C CA . THR A 1 32 ? 9.189 -6.055 0.389 1.00 0.00 33 THR A CA 2
ATOM 1732 C C . THR A 1 32 ? 9.438 -4.620 -0.073 1.00 0.00 33 THR A C 2
ATOM 1733 O O . THR A 1 32 ? 9.621 -3.717 0.748 1.00 0.00 33 THR A O 2
ATOM 1744 N N . GLU A 1 33 ? 9.395 -4.395 -1.379 1.00 0.00 34 GLU A N 2
ATOM 1745 C CA . GLU A 1 33 ? 9.577 -3.053 -1.905 1.00 0.00 34 GLU A CA 2
ATOM 1746 C C . GLU A 1 33 ? 8.300 -2.271 -1.670 1.00 0.00 34 GLU A C 2
ATOM 1747 O O . GLU A 1 33 ? 8.321 -1.066 -1.450 1.00 0.00 34 GLU A O 2
ATOM 1759 N N . ILE A 1 34 ? 7.186 -2.985 -1.712 1.00 0.00 35 ILE A N 2
ATOM 1760 C CA . ILE A 1 34 ? 5.890 -2.385 -1.493 1.00 0.00 35 ILE A CA 2
ATOM 1761 C C . ILE A 1 34 ? 5.835 -1.806 -0.101 1.00 0.00 35 ILE A C 2
ATOM 1762 O O . ILE A 1 34 ? 5.235 -0.758 0.138 1.00 0.00 35 ILE A O 2
ATOM 1778 N N . ALA A 1 35 ? 6.458 -2.522 0.819 1.00 0.00 36 ALA A N 2
ATOM 1779 C CA . ALA A 1 35 ? 6.478 -2.118 2.200 1.00 0.00 36 ALA A CA 2
ATOM 1780 C C . ALA A 1 35 ? 7.506 -1.033 2.461 1.00 0.00 36 ALA A C 2
ATOM 1781 O O . ALA A 1 35 ? 7.423 -0.325 3.464 1.00 0.00 36 ALA A O 2
ATOM 1788 N N . LYS A 1 36 ? 8.481 -0.899 1.572 1.00 0.00 37 LYS A N 2
ATOM 1789 C CA . LYS A 1 36 ? 9.518 0.113 1.749 1.00 0.00 37 LYS A CA 2
ATOM 1790 C C . LYS A 1 36 ? 9.120 1.416 1.070 1.00 0.00 37 LYS A C 2
ATOM 1791 O O . LYS A 1 36 ? 9.080 2.486 1.696 1.00 0.00 37 LYS A O 2
ATOM 1810 N N . LYS A 1 37 ? 8.793 1.322 -0.211 1.00 0.00 38 LYS A N 2
ATOM 1811 C CA . LYS A 1 37 ? 8.373 2.481 -0.960 1.00 0.00 38 LYS A CA 2
ATOM 1812 C C . LYS A 1 37 ? 7.149 3.082 -0.289 1.00 0.00 38 LYS A C 2
ATOM 1813 O O . LYS A 1 37 ? 7.092 4.280 -0.039 1.00 0.00 38 LYS A O 2
ATOM 1832 N N . GLY A 1 38 ? 6.166 2.238 0.007 1.00 0.00 39 GLY A N 2
ATOM 1833 C CA . GLY A 1 38 ? 4.973 2.720 0.640 1.00 0.00 39 GLY A CA 2
ATOM 1834 C C . GLY A 1 38 ? 5.262 3.703 1.765 1.00 0.00 39 GLY A C 2
ATOM 1835 O O . GLY A 1 38 ? 4.692 4.792 1.820 1.00 0.00 39 GLY A O 2
ATOM 1839 N N . GLY A 1 39 ? 6.158 3.320 2.649 1.00 0.00 40 GLY A N 2
ATOM 1840 C CA . GLY A 1 39 ? 6.519 4.175 3.760 1.00 0.00 40 GLY A CA 2
ATOM 1841 C C . GLY A 1 39 ? 6.968 5.545 3.308 1.00 0.00 40 GLY A C 2
ATOM 1842 O O . GLY A 1 39 ? 6.634 6.548 3.933 1.00 0.00 40 GLY A O 2
ATOM 1846 N N . GLU A 1 40 ? 7.730 5.595 2.221 1.00 0.00 41 GLU A N 2
ATOM 1847 C CA . GLU A 1 40 ? 8.212 6.875 1.709 1.00 0.00 41 GLU A CA 2
ATOM 1848 C C . GLU A 1 40 ? 7.053 7.833 1.434 1.00 0.00 41 GLU A C 2
ATOM 1849 O O . GLU A 1 40 ? 7.094 9.001 1.820 1.00 0.00 41 GLU A O 2
ATOM 1861 N N . MET A 1 41 ? 6.031 7.332 0.751 1.00 0.00 42 MET A N 2
ATOM 1862 C CA . MET A 1 41 ? 4.867 8.133 0.404 1.00 0.00 42 MET A CA 2
ATOM 1863 C C . MET A 1 41 ? 3.945 8.312 1.594 1.00 0.00 42 MET A C 2
ATOM 1864 O O . MET A 1 41 ? 3.308 9.351 1.758 1.00 0.00 42 MET A O 2
ATOM 1878 N N . TRP A 1 42 ? 3.870 7.271 2.407 1.00 0.00 43 TRP A N 2
ATOM 1879 C CA . TRP A 1 42 ? 3.022 7.262 3.571 1.00 0.00 43 TRP A CA 2
ATOM 1880 C C . TRP A 1 42 ? 3.461 8.310 4.596 1.00 0.00 43 TRP A C 2
ATOM 1881 O O . TRP A 1 42 ? 2.643 9.099 5.072 1.00 0.00 43 TRP A O 2
ATOM 1902 N N . LYS A 1 43 ? 4.744 8.299 4.947 1.00 0.00 44 LYS A N 2
ATOM 1903 C CA . LYS A 1 43 ? 5.295 9.230 5.935 1.00 0.00 44 LYS A CA 2
ATOM 1904 C C . LYS A 1 43 ? 4.703 10.642 5.839 1.00 0.00 44 LYS A C 2
ATOM 1905 O O . LYS A 1 43 ? 4.636 11.351 6.842 1.00 0.00 44 LYS A O 2
ATOM 1924 N N . GLU A 1 44 ? 4.295 11.064 4.642 1.00 0.00 45 GLU A N 2
ATOM 1925 C CA . GLU A 1 44 ? 3.742 12.410 4.475 1.00 0.00 45 GLU A CA 2
ATOM 1926 C C . GLU A 1 44 ? 2.441 12.420 3.672 1.00 0.00 45 GLU A C 2
ATOM 1927 O O . GLU A 1 44 ? 2.016 13.471 3.189 1.00 0.00 45 GLU A O 2
ATOM 1939 N N . LEU A 1 45 ? 1.810 11.262 3.521 1.00 0.00 46 LEU A N 2
ATOM 1940 C CA . LEU A 1 45 ? 0.564 11.181 2.765 1.00 0.00 46 LEU A CA 2
ATOM 1941 C C . LEU A 1 45 ? -0.617 11.649 3.634 1.00 0.00 46 LEU A C 2
ATOM 1942 O O . LEU A 1 45 ? -0.542 11.601 4.861 1.00 0.00 46 LEU A O 2
ATOM 1958 N N . LYS A 1 46 ? -1.691 12.134 2.997 1.00 0.00 47 LYS A N 2
ATOM 1959 C CA . LYS A 1 46 ? -2.863 12.643 3.731 1.00 0.00 47 LYS A CA 2
ATOM 1960 C C . LYS A 1 46 ? -3.941 11.586 3.910 1.00 0.00 47 LYS A C 2
ATOM 1961 O O . LYS A 1 46 ? -5.021 11.867 4.429 1.00 0.00 47 LYS A O 2
ATOM 1980 N N . ASP A 1 47 ? -3.627 10.366 3.528 1.00 0.00 48 ASP A N 2
ATOM 1981 C CA . ASP A 1 47 ? -4.541 9.255 3.694 1.00 0.00 48 ASP A CA 2
ATOM 1982 C C . ASP A 1 47 ? -4.206 8.538 4.998 1.00 0.00 48 ASP A C 2
ATOM 1983 O O . ASP A 1 47 ? -4.969 7.700 5.472 1.00 0.00 48 ASP A O 2
ATOM 1992 N N . LYS A 1 48 ? -3.051 8.897 5.571 1.00 0.00 49 LYS A N 2
ATOM 1993 C CA . LYS A 1 48 ? -2.587 8.318 6.823 1.00 0.00 49 LYS A CA 2
ATOM 1994 C C . LYS A 1 48 ? -3.265 8.986 8.006 1.00 0.00 49 LYS A C 2
ATOM 1995 O O . LYS A 1 48 ? -3.375 8.399 9.072 1.00 0.00 49 LYS A O 2
ATOM 2014 N N . SER A 1 49 ? -3.785 10.187 7.805 1.00 0.00 50 SER A N 2
ATOM 2015 C CA . SER A 1 49 ? -4.508 10.854 8.869 1.00 0.00 50 SER A CA 2
ATOM 2016 C C . SER A 1 49 ? -5.824 10.117 9.041 1.00 0.00 50 SER A C 2
ATOM 2017 O O . SER A 1 49 ? -6.360 9.991 10.143 1.00 0.00 50 SER A O 2
ATOM 2025 N N . LYS A 1 50 ? -6.323 9.634 7.909 1.00 0.00 51 LYS A N 2
ATOM 2026 C CA . LYS A 1 50 ? -7.579 8.892 7.862 1.00 0.00 51 LYS A CA 2
ATOM 2027 C C . LYS A 1 50 ? -7.343 7.385 7.971 1.00 0.00 51 LYS A C 2
ATOM 2028 O O . LYS A 1 50 ? -8.236 6.639 8.368 1.00 0.00 51 LYS A O 2
ATOM 2047 N N . TRP A 1 51 ? -6.140 6.941 7.611 1.00 0.00 52 TRP A N 2
ATOM 2048 C CA . TRP A 1 51 ? -5.801 5.521 7.667 1.00 0.00 52 TRP A CA 2
ATOM 2049 C C . TRP A 1 51 ? -5.130 5.162 8.989 1.00 0.00 52 TRP A C 2
ATOM 2050 O O . TRP A 1 51 ? -5.364 4.091 9.545 1.00 0.00 52 TRP A O 2
ATOM 2071 N N . GLU A 1 52 ? -4.310 6.069 9.504 1.00 0.00 53 GLU A N 2
ATOM 2072 C CA . GLU A 1 52 ? -3.631 5.831 10.770 1.00 0.00 53 GLU A CA 2
ATOM 2073 C C . GLU A 1 52 ? -4.652 5.609 11.869 1.00 0.00 53 GLU A C 2
ATOM 2074 O O . GLU A 1 52 ? -4.397 4.889 12.835 1.00 0.00 53 GLU A O 2
ATOM 2086 N N . ASP A 1 53 ? -5.811 6.233 11.714 1.00 0.00 54 ASP A N 2
ATOM 2087 C CA . ASP A 1 53 ? -6.862 6.098 12.696 1.00 0.00 54 ASP A CA 2
ATOM 2088 C C . ASP A 1 53 ? -7.425 4.699 12.674 1.00 0.00 54 ASP A C 2
ATOM 2089 O O . ASP A 1 53 ? -7.870 4.195 13.694 1.00 0.00 54 ASP A O 2
ATOM 2098 N N . ALA A 1 54 ? -7.366 4.053 11.523 1.00 0.00 55 ALA A N 2
ATOM 2099 C CA . ALA A 1 54 ? -7.837 2.689 11.425 1.00 0.00 55 ALA A CA 2
ATOM 2100 C C . ALA A 1 54 ? -6.960 1.818 12.315 1.00 0.00 55 ALA A C 2
ATOM 2101 O O . ALA A 1 54 ? -7.436 0.914 12.999 1.00 0.00 55 ALA A O 2
ATOM 2108 N N . ALA A 1 55 ? -5.664 2.104 12.274 1.00 0.00 56 ALA A N 2
ATOM 2109 C CA . ALA A 1 55 ? -4.670 1.363 13.046 1.00 0.00 56 ALA A CA 2
ATOM 2110 C C . ALA A 1 55 ? -4.909 1.484 14.547 1.00 0.00 56 ALA A C 2
ATOM 2111 O O . ALA A 1 55 ? -4.885 0.489 15.270 1.00 0.00 56 ALA A O 2
ATOM 2118 N N . ALA A 1 56 ? -5.137 2.711 15.010 1.00 0.00 57 ALA A N 2
ATOM 2119 C CA . ALA A 1 56 ? -5.374 2.957 16.428 1.00 0.00 57 ALA A CA 2
ATOM 2120 C C . ALA A 1 56 ? -6.772 2.507 16.830 1.00 0.00 57 ALA A C 2
ATOM 2121 O O . ALA A 1 56 ? -6.994 2.057 17.955 1.00 0.00 57 ALA A O 2
ATOM 2128 N N . LYS A 1 57 ? -7.708 2.630 15.899 1.00 0.00 58 LYS A N 2
ATOM 2129 C CA . LYS A 1 57 ? -9.086 2.235 16.144 1.00 0.00 58 LYS A CA 2
ATOM 2130 C C . LYS A 1 57 ? -9.207 0.719 16.124 1.00 0.00 58 LYS A C 2
ATOM 2131 O O . LYS A 1 57 ? -9.960 0.135 16.902 1.00 0.00 58 LYS A O 2
ATOM 2150 N N . ASP A 1 58 ? -8.456 0.089 15.228 1.00 0.00 59 ASP A N 2
ATOM 2151 C CA . ASP A 1 58 ? -8.476 -1.356 15.110 1.00 0.00 59 ASP A CA 2
ATOM 2152 C C . ASP A 1 58 ? -7.688 -1.984 16.246 1.00 0.00 59 ASP A C 2
ATOM 2153 O O . ASP A 1 58 ? -8.022 -3.065 16.706 1.00 0.00 59 ASP A O 2
ATOM 2162 N N . LYS A 1 59 ? -6.656 -1.291 16.720 1.00 0.00 60 LYS A N 2
ATOM 2163 C CA . LYS A 1 59 ? -5.863 -1.805 17.825 1.00 0.00 60 LYS A CA 2
ATOM 2164 C C . LYS A 1 59 ? -6.751 -1.941 19.050 1.00 0.00 60 LYS A C 2
ATOM 2165 O O . LYS A 1 59 ? -6.563 -2.821 19.889 1.00 0.00 60 LYS A O 2
ATOM 2184 N N . GLN A 1 60 ? -7.708 -1.030 19.138 1.00 0.00 61 GLN A N 2
ATOM 2185 C CA . GLN A 1 60 ? -8.625 -0.999 20.246 1.00 0.00 61 GLN A CA 2
ATOM 2186 C C . GLN A 1 60 ? -9.822 -1.895 20.015 1.00 0.00 61 GLN A C 2
ATOM 2187 O O . GLN A 1 60 ? -10.207 -2.661 20.885 1.00 0.00 61 GLN A O 2
ATOM 2201 N N . ARG A 1 61 ? -10.421 -1.797 18.853 1.00 0.00 62 ARG A N 2
ATOM 2202 C CA . ARG A 1 61 ? -11.574 -2.611 18.556 1.00 0.00 62 ARG A CA 2
ATOM 2203 C C . ARG A 1 61 ? -11.197 -4.087 18.450 1.00 0.00 62 ARG A C 2
ATOM 2204 O O . ARG A 1 61 ? -12.053 -4.963 18.571 1.00 0.00 62 ARG A O 2
ATOM 2225 N N . TYR A 1 62 ? -9.923 -4.358 18.201 1.00 0.00 63 TYR A N 2
ATOM 2226 C CA . TYR A 1 62 ? -9.464 -5.735 18.055 1.00 0.00 63 TYR A CA 2
ATOM 2227 C C . TYR A 1 62 ? -9.031 -6.282 19.391 1.00 0.00 63 TYR A C 2
ATOM 2228 O O . TYR A 1 62 ? -9.474 -7.346 19.808 1.00 0.00 63 TYR A O 2
ATOM 2246 N N . HIS A 1 63 ? -8.201 -5.533 20.096 1.00 0.00 64 HIS A N 2
ATOM 2247 C CA . HIS A 1 63 ? -7.781 -5.956 21.403 1.00 0.00 64 HIS A CA 2
ATOM 2248 C C . HIS A 1 63 ? -9.015 -5.985 22.312 1.00 0.00 64 HIS A C 2
ATOM 2249 O O . HIS A 1 63 ? -9.022 -6.609 23.371 1.00 0.00 64 HIS A O 2
ATOM 2264 N N . ASP A 1 64 ? -10.061 -5.285 21.885 1.00 0.00 65 ASP A N 2
ATOM 2265 C CA . ASP A 1 64 ? -11.280 -5.216 22.656 1.00 0.00 65 ASP A CA 2
ATOM 2266 C C . ASP A 1 64 ? -12.177 -6.411 22.405 1.00 0.00 65 ASP A C 2
ATOM 2267 O O . ASP A 1 64 ? -13.162 -6.607 23.116 1.00 0.00 65 ASP A O 2
ATOM 2276 N N . GLU A 1 65 ? -11.878 -7.185 21.372 1.00 0.00 66 GLU A N 2
ATOM 2277 C CA . GLU A 1 65 ? -12.723 -8.318 21.047 1.00 0.00 66 GLU A CA 2
ATOM 2278 C C . GLU A 1 65 ? -11.890 -9.543 20.772 1.00 0.00 66 GLU A C 2
ATOM 2279 O O . GLU A 1 65 ? -12.199 -10.636 21.238 1.00 0.00 66 GLU A O 2
ATOM 2291 N N . MET A 1 66 ? -10.825 -9.359 20.015 1.00 0.00 67 MET A N 2
ATOM 2292 C CA . MET A 1 66 ? -9.945 -10.456 19.691 1.00 0.00 67 MET A CA 2
ATOM 2293 C C . MET A 1 66 ? -9.425 -11.084 20.976 1.00 0.00 67 MET A C 2
ATOM 2294 O O . MET A 1 66 ? -9.325 -12.305 21.089 1.00 0.00 67 MET A O 2
ATOM 2308 N N . ARG A 1 67 ? -9.073 -10.232 21.936 1.00 0.00 68 ARG A N 2
ATOM 2309 C CA . ARG A 1 67 ? -8.537 -10.718 23.206 1.00 0.00 68 ARG A CA 2
ATOM 2310 C C . ARG A 1 67 ? -9.634 -11.273 24.116 1.00 0.00 68 ARG A C 2
ATOM 2311 O O . ARG A 1 67 ? -9.535 -12.389 24.626 1.00 0.00 68 ARG A O 2
ATOM 2332 N N . ASN A 1 68 ? -10.661 -10.460 24.331 1.00 0.00 69 ASN A N 2
ATOM 2333 C CA . ASN A 1 68 ? -11.770 -10.839 25.204 1.00 0.00 69 ASN A CA 2
ATOM 2334 C C . ASN A 1 68 ? -12.922 -11.478 24.433 1.00 0.00 69 ASN A C 2
ATOM 2335 O O . ASN A 1 68 ? -14.058 -11.494 24.908 1.00 0.00 69 ASN A O 2
ATOM 2346 N N . TYR A 1 69 ? -12.633 -12.002 23.243 1.00 0.00 70 TYR A N 2
ATOM 2347 C CA . TYR A 1 69 ? -13.657 -12.639 22.415 1.00 0.00 70 TYR A CA 2
ATOM 2348 C C . TYR A 1 69 ? -14.539 -13.575 23.240 1.00 0.00 70 TYR A C 2
ATOM 2349 O O . TYR A 1 69 ? -14.077 -14.601 23.738 1.00 0.00 70 TYR A O 2
ATOM 2367 N N . LYS A 1 70 ? -15.809 -13.210 23.382 1.00 0.00 71 LYS A N 2
ATOM 2368 C CA . LYS A 1 70 ? -16.754 -14.015 24.147 1.00 0.00 71 LYS A CA 2
ATOM 2369 C C . LYS A 1 70 ? -18.192 -13.590 23.854 1.00 0.00 71 LYS A C 2
ATOM 2370 O O . LYS A 1 70 ? -18.859 -12.997 24.703 1.00 0.00 71 LYS A O 2
ATOM 2389 N N . PRO A 1 71 ? -18.690 -13.890 22.642 1.00 0.00 72 PRO A N 2
ATOM 2390 C CA . PRO A 1 71 ? -20.055 -13.536 22.240 1.00 0.00 72 PRO A CA 2
ATOM 2391 C C . PRO A 1 71 ? -21.097 -14.014 23.246 1.00 0.00 72 PRO A C 2
ATOM 2392 O O . PRO A 1 71 ? -21.858 -13.216 23.793 1.00 0.00 72 PRO A O 2
ATOM 2403 N N . GLU A 1 72 ? -21.125 -15.322 23.485 1.00 0.00 73 GLU A N 2
ATOM 2404 C CA . GLU A 1 72 ? -22.074 -15.906 24.426 1.00 0.00 73 GLU A CA 2
ATOM 2405 C C . GLU A 1 72 ? -21.425 -17.033 25.223 1.00 0.00 73 GLU A C 2
ATOM 2406 O O . GLU A 1 72 ? -22.068 -18.032 25.541 1.00 0.00 73 GLU A O 2
ATOM 2418 N N . ALA A 1 73 ? -20.146 -16.862 25.544 1.00 0.00 74 ALA A N 2
ATOM 2419 C CA . ALA A 1 73 ? -19.410 -17.865 26.305 1.00 0.00 74 ALA A CA 2
ATOM 2420 C C . ALA A 1 73 ? -19.371 -19.197 25.564 1.00 0.00 74 ALA A C 2
ATOM 2421 O O . ALA A 1 73 ? -20.371 -19.942 25.637 1.00 0.00 74 ALA A O 2
ATOM 2429 N N . SER A 1 1 ? -1.729 -21.140 13.346 1.00 0.00 2 SER A N 3
ATOM 2430 C CA . SER A 1 1 ? -3.159 -20.854 13.343 1.00 0.00 2 SER A CA 3
ATOM 2431 C C . SER A 1 1 ? -3.415 -19.354 13.234 1.00 0.00 2 SER A C 3
ATOM 2432 O O . SER A 1 1 ? -2.742 -18.551 13.880 1.00 0.00 2 SER A O 3
ATOM 2440 N N . HIS A 1 2 ? -4.391 -18.985 12.412 1.00 0.00 3 HIS A N 3
ATOM 2441 C CA . HIS A 1 2 ? -4.736 -17.581 12.219 1.00 0.00 3 HIS A CA 3
ATOM 2442 C C . HIS A 1 2 ? -5.193 -16.946 13.528 1.00 0.00 3 HIS A C 3
ATOM 2443 O O . HIS A 1 2 ? -4.456 -16.177 14.147 1.00 0.00 3 HIS A O 3
ATOM 2458 N N . MET A 1 3 ? -6.411 -17.273 13.944 1.00 0.00 4 MET A N 3
ATOM 2459 C CA . MET A 1 3 ? -6.966 -16.734 15.181 1.00 0.00 4 MET A CA 3
ATOM 2460 C C . MET A 1 3 ? -7.052 -15.211 15.123 1.00 0.00 4 MET A C 3
ATOM 2461 O O . MET A 1 3 ? -6.412 -14.577 14.283 1.00 0.00 4 MET A O 3
ATOM 2475 N N . PRO A 1 4 ? -7.847 -14.602 16.019 1.00 0.00 5 PRO A N 3
ATOM 2476 C CA . PRO A 1 4 ? -8.014 -13.146 16.067 1.00 0.00 5 PRO A CA 3
ATOM 2477 C C . PRO A 1 4 ? -6.694 -12.421 16.313 1.00 0.00 5 PRO A C 3
ATOM 2478 O O . PRO A 1 4 ? -6.087 -12.566 17.373 1.00 0.00 5 PRO A O 3
ATOM 2489 N N . LYS A 1 5 ? -6.257 -11.634 15.331 1.00 0.00 6 LYS A N 3
ATOM 2490 C CA . LYS A 1 5 ? -5.018 -10.886 15.449 1.00 0.00 6 LYS A CA 3
ATOM 2491 C C . LYS A 1 5 ? -5.155 -9.814 16.524 1.00 0.00 6 LYS A C 3
ATOM 2492 O O . LYS A 1 5 ? -5.737 -10.059 17.581 1.00 0.00 6 LYS A O 3
ATOM 2511 N N . ARG A 1 6 ? -4.622 -8.633 16.257 1.00 0.00 7 ARG A N 3
ATOM 2512 C CA . ARG A 1 6 ? -4.699 -7.542 17.218 1.00 0.00 7 ARG A CA 3
ATOM 2513 C C . ARG A 1 6 ? -4.603 -6.170 16.545 1.00 0.00 7 ARG A C 3
ATOM 2514 O O . ARG A 1 6 ? -4.028 -5.238 17.106 1.00 0.00 7 ARG A O 3
ATOM 2535 N N . ALA A 1 7 ? -5.207 -6.047 15.358 1.00 0.00 8 ALA A N 3
ATOM 2536 C CA . ALA A 1 7 ? -5.242 -4.782 14.611 1.00 0.00 8 ALA A CA 3
ATOM 2537 C C . ALA A 1 7 ? -4.038 -4.573 13.697 1.00 0.00 8 ALA A C 3
ATOM 2538 O O . ALA A 1 7 ? -3.063 -5.324 13.731 1.00 0.00 8 ALA A O 3
ATOM 2545 N N . THR A 1 8 ? -4.150 -3.539 12.861 1.00 0.00 9 THR A N 3
ATOM 2546 C CA . THR A 1 8 ? -3.122 -3.181 11.886 1.00 0.00 9 THR A CA 3
ATOM 2547 C C . THR A 1 8 ? -2.539 -1.793 12.176 1.00 0.00 9 THR A C 3
ATOM 2548 O O . THR A 1 8 ? -3.265 -0.874 12.543 1.00 0.00 9 THR A O 3
ATOM 2559 N N . THR A 1 9 ? -1.228 -1.649 11.999 1.00 0.00 10 THR A N 3
ATOM 2560 C CA . THR A 1 9 ? -0.550 -0.381 12.228 1.00 0.00 10 THR A CA 3
ATOM 2561 C C . THR A 1 9 ? -0.943 0.607 11.164 1.00 0.00 10 THR A C 3
ATOM 2562 O O . THR A 1 9 ? -1.272 0.218 10.042 1.00 0.00 10 THR A O 3
ATOM 2573 N N . ALA A 1 10 ? -0.896 1.889 11.500 1.00 0.00 11 ALA A N 3
ATOM 2574 C CA . ALA A 1 10 ? -1.234 2.913 10.544 1.00 0.00 11 ALA A CA 3
ATOM 2575 C C . ALA A 1 10 ? -0.545 2.602 9.231 1.00 0.00 11 ALA A C 3
ATOM 2576 O O . ALA A 1 10 ? -1.139 2.688 8.156 1.00 0.00 11 ALA A O 3
ATOM 2583 N N . PHE A 1 11 ? 0.727 2.242 9.343 1.00 0.00 12 PHE A N 3
ATOM 2584 C CA . PHE A 1 11 ? 1.556 1.916 8.189 1.00 0.00 12 PHE A CA 3
ATOM 2585 C C . PHE A 1 11 ? 1.097 0.646 7.490 1.00 0.00 12 PHE A C 3
ATOM 2586 O O . PHE A 1 11 ? 1.187 0.528 6.271 1.00 0.00 12 PHE A O 3
ATOM 2603 N N . MET A 1 12 ? 0.640 -0.319 8.267 1.00 0.00 13 MET A N 3
ATOM 2604 C CA . MET A 1 12 ? 0.211 -1.578 7.710 1.00 0.00 13 MET A CA 3
ATOM 2605 C C . MET A 1 12 ? -1.135 -1.422 7.044 1.00 0.00 13 MET A C 3
ATOM 2606 O O . MET A 1 12 ? -1.290 -1.715 5.859 1.00 0.00 13 MET A O 3
ATOM 2620 N N . LEU A 1 13 ? -2.120 -0.988 7.815 1.00 0.00 14 LEU A N 3
ATOM 2621 C CA . LEU A 1 13 ? -3.459 -0.833 7.295 1.00 0.00 14 LEU A CA 3
ATOM 2622 C C . LEU A 1 13 ? -3.486 0.021 6.037 1.00 0.00 14 LEU A C 3
ATOM 2623 O O . LEU A 1 13 ? -4.313 -0.203 5.150 1.00 0.00 14 LEU A O 3
ATOM 2639 N N . TRP A 1 14 ? -2.576 0.988 5.940 1.00 0.00 15 TRP A N 3
ATOM 2640 C CA . TRP A 1 14 ? -2.525 1.840 4.763 1.00 0.00 15 TRP A CA 3
ATOM 2641 C C . TRP A 1 14 ? -1.772 1.123 3.675 1.00 0.00 15 TRP A C 3
ATOM 2642 O O . TRP A 1 14 ? -2.202 1.083 2.526 1.00 0.00 15 TRP A O 3
ATOM 2663 N N . LEU A 1 15 ? -0.657 0.518 4.055 1.00 0.00 16 LEU A N 3
ATOM 2664 C CA . LEU A 1 15 ? 0.122 -0.231 3.102 1.00 0.00 16 LEU A CA 3
ATOM 2665 C C . LEU A 1 15 ? -0.704 -1.385 2.594 1.00 0.00 16 LEU A C 3
ATOM 2666 O O . LEU A 1 15 ? -0.414 -1.958 1.571 1.00 0.00 16 LEU A O 3
ATOM 2682 N N . ASN A 1 16 ? -1.745 -1.720 3.315 1.00 0.00 17 ASN A N 3
ATOM 2683 C CA . ASN A 1 16 ? -2.614 -2.799 2.938 1.00 0.00 17 ASN A CA 3
ATOM 2684 C C . ASN A 1 16 ? -3.469 -2.394 1.741 1.00 0.00 17 ASN A C 3
ATOM 2685 O O . ASN A 1 16 ? -3.451 -3.015 0.648 1.00 0.00 17 ASN A O 3
ATOM 2696 N N . ASP A 1 17 ? -4.128 -1.267 1.942 1.00 0.00 18 ASP A N 3
ATOM 2697 C CA . ASP A 1 17 ? -4.968 -0.680 0.936 1.00 0.00 18 ASP A CA 3
ATOM 2698 C C . ASP A 1 17 ? -4.141 -0.057 -0.156 1.00 0.00 18 ASP A C 3
ATOM 2699 O O . ASP A 1 17 ? -4.588 0.047 -1.298 1.00 0.00 18 ASP A O 3
ATOM 2708 N N . THR A 1 18 ? -2.936 0.373 0.183 1.00 0.00 19 THR A N 3
ATOM 2709 C CA . THR A 1 18 ? -2.069 0.997 -0.780 1.00 0.00 19 THR A CA 3
ATOM 2710 C C . THR A 1 18 ? -0.994 0.043 -1.276 1.00 0.00 19 THR A C 3
ATOM 2711 O O . THR A 1 18 ? -0.492 0.237 -2.367 1.00 0.00 19 THR A O 3
ATOM 2722 N N . ARG A 1 19 ? -0.649 -0.999 -0.507 1.00 0.00 20 ARG A N 3
ATOM 2723 C CA . ARG A 1 19 ? 0.361 -1.949 -0.983 1.00 0.00 20 ARG A CA 3
ATOM 2724 C C . ARG A 1 19 ? -0.121 -2.466 -2.293 1.00 0.00 20 ARG A C 3
ATOM 2725 O O . ARG A 1 19 ? 0.646 -2.671 -3.234 1.00 0.00 20 ARG A O 3
ATOM 2746 N N . GLU A 1 20 ? -1.431 -2.617 -2.358 1.00 0.00 21 GLU A N 3
ATOM 2747 C CA . GLU A 1 20 ? -2.034 -3.052 -3.605 1.00 0.00 21 GLU A CA 3
ATOM 2748 C C . GLU A 1 20 ? -1.746 -1.972 -4.654 1.00 0.00 21 GLU A C 3
ATOM 2749 O O . GLU A 1 20 ? -1.449 -2.251 -5.820 1.00 0.00 21 GLU A O 3
ATOM 2761 N N . SER A 1 21 ? -1.869 -0.731 -4.196 1.00 0.00 22 SER A N 3
ATOM 2762 C CA . SER A 1 21 ? -1.665 0.438 -5.040 1.00 0.00 22 SER A CA 3
ATOM 2763 C C . SER A 1 21 ? -0.200 0.606 -5.429 1.00 0.00 22 SER A C 3
ATOM 2764 O O . SER A 1 21 ? 0.128 1.342 -6.359 1.00 0.00 22 SER A O 3
ATOM 2772 N N . ILE A 1 22 ? 0.672 -0.059 -4.691 1.00 0.00 23 ILE A N 3
ATOM 2773 C CA . ILE A 1 22 ? 2.099 0.034 -4.930 1.00 0.00 23 ILE A CA 3
ATOM 2774 C C . ILE A 1 22 ? 2.538 -0.915 -6.020 1.00 0.00 23 ILE A C 3
ATOM 2775 O O . ILE A 1 22 ? 3.327 -0.549 -6.891 1.00 0.00 23 ILE A O 3
ATOM 2791 N N . LYS A 1 23 ? 2.026 -2.136 -5.979 1.00 0.00 24 LYS A N 3
ATOM 2792 C CA . LYS A 1 23 ? 2.390 -3.107 -6.987 1.00 0.00 24 LYS A CA 3
ATOM 2793 C C . LYS A 1 23 ? 1.864 -2.663 -8.346 1.00 0.00 24 LYS A C 3
ATOM 2794 O O . LYS A 1 23 ? 2.474 -2.936 -9.378 1.00 0.00 24 LYS A O 3
ATOM 2813 N N . ARG A 1 24 ? 0.745 -1.938 -8.339 1.00 0.00 25 ARG A N 3
ATOM 2814 C CA . ARG A 1 24 ? 0.179 -1.419 -9.580 1.00 0.00 25 ARG A CA 3
ATOM 2815 C C . ARG A 1 24 ? 1.074 -0.288 -10.078 1.00 0.00 25 ARG A C 3
ATOM 2816 O O . ARG A 1 24 ? 1.374 -0.178 -11.267 1.00 0.00 25 ARG A O 3
ATOM 2837 N N . GLU A 1 25 ? 1.515 0.527 -9.125 1.00 0.00 26 GLU A N 3
ATOM 2838 C CA . GLU A 1 25 ? 2.408 1.641 -9.402 1.00 0.00 26 GLU A CA 3
ATOM 2839 C C . GLU A 1 25 ? 3.751 1.104 -9.879 1.00 0.00 26 GLU A C 3
ATOM 2840 O O . GLU A 1 25 ? 4.564 1.831 -10.448 1.00 0.00 26 GLU A O 3
ATOM 2852 N N . ASN A 1 26 ? 3.957 -0.194 -9.657 1.00 0.00 27 ASN A N 3
ATOM 2853 C CA . ASN A 1 26 ? 5.171 -0.866 -10.070 1.00 0.00 27 ASN A CA 3
ATOM 2854 C C . ASN A 1 26 ? 4.899 -2.357 -10.236 1.00 0.00 27 ASN A C 3
ATOM 2855 O O . ASN A 1 26 ? 5.271 -3.164 -9.384 1.00 0.00 27 ASN A O 3
ATOM 2866 N N . PRO A 1 27 ? 4.217 -2.739 -11.334 1.00 0.00 28 PRO A N 3
ATOM 2867 C CA . PRO A 1 27 ? 3.860 -4.138 -11.615 1.00 0.00 28 PRO A CA 3
ATOM 2868 C C . PRO A 1 27 ? 5.070 -5.023 -11.895 1.00 0.00 28 PRO A C 3
ATOM 2869 O O . PRO A 1 27 ? 5.112 -5.735 -12.899 1.00 0.00 28 PRO A O 3
ATOM 2880 N N . GLY A 1 28 ? 6.051 -4.979 -11.002 1.00 0.00 29 GLY A N 3
ATOM 2881 C CA . GLY A 1 28 ? 7.244 -5.784 -11.171 1.00 0.00 29 GLY A CA 3
ATOM 2882 C C . GLY A 1 28 ? 8.163 -5.730 -9.963 1.00 0.00 29 GLY A C 3
ATOM 2883 O O . GLY A 1 28 ? 9.308 -6.178 -10.035 1.00 0.00 29 GLY A O 3
ATOM 2887 N N . ILE A 1 29 ? 7.672 -5.183 -8.851 1.00 0.00 30 ILE A N 3
ATOM 2888 C CA . ILE A 1 29 ? 8.470 -5.082 -7.650 1.00 0.00 30 ILE A CA 3
ATOM 2889 C C . ILE A 1 29 ? 8.435 -6.380 -6.859 1.00 0.00 30 ILE A C 3
ATOM 2890 O O . ILE A 1 29 ? 8.337 -7.469 -7.425 1.00 0.00 30 ILE A O 3
ATOM 2906 N N . LYS A 1 30 ? 8.533 -6.251 -5.552 1.00 0.00 31 LYS A N 3
ATOM 2907 C CA . LYS A 1 30 ? 8.534 -7.365 -4.660 1.00 0.00 31 LYS A CA 3
ATOM 2908 C C . LYS A 1 30 ? 7.884 -6.978 -3.354 1.00 0.00 31 LYS A C 3
ATOM 2909 O O . LYS A 1 30 ? 7.955 -5.834 -2.914 1.00 0.00 31 LYS A O 3
ATOM 2928 N N . VAL A 1 31 ? 7.267 -7.958 -2.751 1.00 0.00 32 VAL A N 3
ATOM 2929 C CA . VAL A 1 31 ? 6.592 -7.822 -1.474 1.00 0.00 32 VAL A CA 3
ATOM 2930 C C . VAL A 1 31 ? 7.295 -6.826 -0.543 1.00 0.00 32 VAL A C 3
ATOM 2931 O O . VAL A 1 31 ? 6.655 -6.126 0.242 1.00 0.00 32 VAL A O 3
ATOM 2944 N N . THR A 1 32 ? 8.616 -6.812 -0.620 1.00 0.00 33 THR A N 3
ATOM 2945 C CA . THR A 1 32 ? 9.440 -5.950 0.233 1.00 0.00 33 THR A CA 3
ATOM 2946 C C . THR A 1 32 ? 9.603 -4.537 -0.326 1.00 0.00 33 THR A C 3
ATOM 2947 O O . THR A 1 32 ? 9.854 -3.587 0.426 1.00 0.00 33 THR A O 3
ATOM 2958 N N . GLU A 1 33 ? 9.424 -4.376 -1.629 1.00 0.00 34 GLU A N 3
ATOM 2959 C CA . GLU A 1 33 ? 9.528 -3.061 -2.241 1.00 0.00 34 GLU A CA 3
ATOM 2960 C C . GLU A 1 33 ? 8.292 -2.250 -1.895 1.00 0.00 34 GLU A C 3
ATOM 2961 O O . GLU A 1 33 ? 8.359 -1.042 -1.714 1.00 0.00 34 GLU A O 3
ATOM 2973 N N . ILE A 1 34 ? 7.163 -2.933 -1.813 1.00 0.00 35 ILE A N 3
ATOM 2974 C CA . ILE A 1 34 ? 5.909 -2.292 -1.492 1.00 0.00 35 ILE A CA 3
ATOM 2975 C C . ILE A 1 34 ? 5.998 -1.661 -0.120 1.00 0.00 35 ILE A C 3
ATOM 2976 O O . ILE A 1 34 ? 5.557 -0.533 0.103 1.00 0.00 35 ILE A O 3
ATOM 2992 N N . ALA A 1 35 ? 6.569 -2.420 0.801 1.00 0.00 36 ALA A N 3
ATOM 2993 C CA . ALA A 1 35 ? 6.709 -1.974 2.165 1.00 0.00 36 ALA A CA 3
ATOM 2994 C C . ALA A 1 35 ? 7.698 -0.822 2.308 1.00 0.00 36 ALA A C 3
ATOM 2995 O O . ALA A 1 35 ? 7.610 -0.044 3.257 1.00 0.00 36 ALA A O 3
ATOM 3002 N N . LYS A 1 36 ? 8.653 -0.719 1.388 1.00 0.00 37 LYS A N 3
ATOM 3003 C CA . LYS A 1 36 ? 9.655 0.340 1.466 1.00 0.00 37 LYS A CA 3
ATOM 3004 C C . LYS A 1 36 ? 9.239 1.578 0.676 1.00 0.00 37 LYS A C 3
ATOM 3005 O O . LYS A 1 36 ? 9.240 2.698 1.205 1.00 0.00 37 LYS A O 3
ATOM 3024 N N . LYS A 1 37 ? 8.881 1.384 -0.590 1.00 0.00 38 LYS A N 3
ATOM 3025 C CA . LYS A 1 37 ? 8.473 2.489 -1.438 1.00 0.00 38 LYS A CA 3
ATOM 3026 C C . LYS A 1 37 ? 7.108 3.031 -1.033 1.00 0.00 38 LYS A C 3
ATOM 3027 O O . LYS A 1 37 ? 6.673 4.069 -1.535 1.00 0.00 38 LYS A O 3
ATOM 3046 N N . GLY A 1 38 ? 6.449 2.352 -0.103 1.00 0.00 39 GLY A N 3
ATOM 3047 C CA . GLY A 1 38 ? 5.176 2.825 0.355 1.00 0.00 39 GLY A CA 3
ATOM 3048 C C . GLY A 1 38 ? 5.344 3.725 1.558 1.00 0.00 39 GLY A C 3
ATOM 3049 O O . GLY A 1 38 ? 4.738 4.791 1.654 1.00 0.00 39 GLY A O 3
ATOM 3053 N N . GLY A 1 39 ? 6.187 3.291 2.473 1.00 0.00 40 GLY A N 3
ATOM 3054 C CA . GLY A 1 39 ? 6.451 4.058 3.672 1.00 0.00 40 GLY A CA 3
ATOM 3055 C C . GLY A 1 39 ? 6.935 5.452 3.353 1.00 0.00 40 GLY A C 3
ATOM 3056 O O . GLY A 1 39 ? 6.592 6.408 4.042 1.00 0.00 40 GLY A O 3
ATOM 3060 N N . GLU A 1 40 ? 7.730 5.570 2.297 1.00 0.00 41 GLU A N 3
ATOM 3061 C CA . GLU A 1 40 ? 8.248 6.869 1.887 1.00 0.00 41 GLU A CA 3
ATOM 3062 C C . GLU A 1 40 ? 7.103 7.825 1.561 1.00 0.00 41 GLU A C 3
ATOM 3063 O O . GLU A 1 40 ? 7.104 8.982 1.982 1.00 0.00 41 GLU A O 3
ATOM 3075 N N . MET A 1 41 ? 6.129 7.326 0.807 1.00 0.00 42 MET A N 3
ATOM 3076 C CA . MET A 1 41 ? 4.971 8.119 0.414 1.00 0.00 42 MET A CA 3
ATOM 3077 C C . MET A 1 41 ? 4.005 8.285 1.575 1.00 0.00 42 MET A C 3
ATOM 3078 O O . MET A 1 41 ? 3.339 9.309 1.715 1.00 0.00 42 MET A O 3
ATOM 3092 N N . TRP A 1 42 ? 3.924 7.240 2.384 1.00 0.00 43 TRP A N 3
ATOM 3093 C CA . TRP A 1 42 ? 3.036 7.198 3.520 1.00 0.00 43 TRP A CA 3
ATOM 3094 C C . TRP A 1 42 ? 3.437 8.202 4.603 1.00 0.00 43 TRP A C 3
ATOM 3095 O O . TRP A 1 42 ? 2.618 9.011 5.040 1.00 0.00 43 TRP A O 3
ATOM 3116 N N . LYS A 1 43 ? 4.688 8.138 5.043 1.00 0.00 44 LYS A N 3
ATOM 3117 C CA . LYS A 1 43 ? 5.188 9.030 6.088 1.00 0.00 44 LYS A CA 3
ATOM 3118 C C . LYS A 1 43 ? 4.765 10.486 5.869 1.00 0.00 44 LYS A C 3
ATOM 3119 O O . LYS A 1 43 ? 4.680 11.258 6.824 1.00 0.00 44 LYS A O 3
ATOM 3138 N N . GLU A 1 44 ? 4.517 10.868 4.618 1.00 0.00 45 GLU A N 3
ATOM 3139 C CA . GLU A 1 44 ? 4.125 12.243 4.315 1.00 0.00 45 GLU A CA 3
ATOM 3140 C C . GLU A 1 44 ? 2.773 12.322 3.603 1.00 0.00 45 GLU A C 3
ATOM 3141 O O . GLU A 1 44 ? 2.381 13.388 3.131 1.00 0.00 45 GLU A O 3
ATOM 3153 N N . LEU A 1 45 ? 2.063 11.201 3.518 1.00 0.00 46 LEU A N 3
ATOM 3154 C CA . LEU A 1 45 ? 0.766 11.190 2.850 1.00 0.00 46 LEU A CA 3
ATOM 3155 C C . LEU A 1 45 ? -0.310 11.751 3.793 1.00 0.00 46 LEU A C 3
ATOM 3156 O O . LEU A 1 45 ? -0.188 11.640 5.013 1.00 0.00 46 LEU A O 3
ATOM 3172 N N . LYS A 1 46 ? -1.341 12.394 3.229 1.00 0.00 47 LYS A N 3
ATOM 3173 C CA . LYS A 1 46 ? -2.403 13.012 4.037 1.00 0.00 47 LYS A CA 3
ATOM 3174 C C . LYS A 1 46 ? -3.555 12.058 4.317 1.00 0.00 47 LYS A C 3
ATOM 3175 O O . LYS A 1 46 ? -4.595 12.460 4.838 1.00 0.00 47 LYS A O 3
ATOM 3194 N N . ASP A 1 47 ? -3.352 10.796 4.002 1.00 0.00 48 ASP A N 3
ATOM 3195 C CA . ASP A 1 47 ? -4.353 9.778 4.251 1.00 0.00 48 ASP A CA 3
ATOM 3196 C C . ASP A 1 47 ? -3.973 8.986 5.496 1.00 0.00 48 ASP A C 3
ATOM 3197 O O . ASP A 1 47 ? -4.769 8.216 6.019 1.00 0.00 48 ASP A O 3
ATOM 3206 N N . LYS A 1 48 ? -2.745 9.199 5.969 1.00 0.00 49 LYS A N 3
ATOM 3207 C CA . LYS A 1 48 ? -2.241 8.519 7.153 1.00 0.00 49 LYS A CA 3
ATOM 3208 C C . LYS A 1 48 ? -2.793 9.161 8.413 1.00 0.00 49 LYS A C 3
ATOM 3209 O O . LYS A 1 48 ? -2.861 8.527 9.462 1.00 0.00 49 LYS A O 3
ATOM 3228 N N . SER A 1 49 ? -3.239 10.403 8.294 1.00 0.00 50 SER A N 3
ATOM 3229 C CA . SER A 1 49 ? -3.837 11.086 9.422 1.00 0.00 50 SER A CA 3
ATOM 3230 C C . SER A 1 49 ? -5.265 10.595 9.551 1.00 0.00 50 SER A C 3
ATOM 3231 O O . SER A 1 49 ? -5.793 10.425 10.650 1.00 0.00 50 SER A O 3
ATOM 3239 N N . LYS A 1 50 ? -5.875 10.363 8.393 1.00 0.00 51 LYS A N 3
ATOM 3240 C CA . LYS A 1 50 ? -7.247 9.876 8.327 1.00 0.00 51 LYS A CA 3
ATOM 3241 C C . LYS A 1 50 ? -7.294 8.347 8.353 1.00 0.00 51 LYS A C 3
ATOM 3242 O O . LYS A 1 50 ? -8.349 7.757 8.581 1.00 0.00 51 LYS A O 3
ATOM 3261 N N . TRP A 1 51 ? -6.147 7.708 8.114 1.00 0.00 52 TRP A N 3
ATOM 3262 C CA . TRP A 1 51 ? -6.076 6.249 8.110 1.00 0.00 52 TRP A CA 3
ATOM 3263 C C . TRP A 1 51 ? -5.451 5.723 9.395 1.00 0.00 52 TRP A C 3
ATOM 3264 O O . TRP A 1 51 ? -5.806 4.643 9.870 1.00 0.00 52 TRP A O 3
ATOM 3285 N N . GLU A 1 52 ? -4.533 6.490 9.976 1.00 0.00 53 GLU A N 3
ATOM 3286 C CA . GLU A 1 52 ? -3.898 6.077 11.223 1.00 0.00 53 GLU A CA 3
ATOM 3287 C C . GLU A 1 52 ? -4.962 5.676 12.210 1.00 0.00 53 GLU A C 3
ATOM 3288 O O . GLU A 1 52 ? -4.758 4.795 13.040 1.00 0.00 53 GLU A O 3
ATOM 3300 N N . ASP A 1 53 ? -6.104 6.341 12.115 1.00 0.00 54 ASP A N 3
ATOM 3301 C CA . ASP A 1 53 ? -7.195 6.053 13.007 1.00 0.00 54 ASP A CA 3
ATOM 3302 C C . ASP A 1 53 ? -7.670 4.644 12.812 1.00 0.00 54 ASP A C 3
ATOM 3303 O O . ASP A 1 53 ? -8.054 3.988 13.761 1.00 0.00 54 ASP A O 3
ATOM 3312 N N . ALA A 1 54 ? -7.589 4.149 11.599 1.00 0.00 55 ALA A N 3
ATOM 3313 C CA . ALA A 1 54 ? -7.963 2.777 11.363 1.00 0.00 55 ALA A CA 3
ATOM 3314 C C . ALA A 1 54 ? -7.085 1.907 12.255 1.00 0.00 55 ALA A C 3
ATOM 3315 O O . ALA A 1 54 ? -7.551 0.972 12.903 1.00 0.00 55 ALA A O 3
ATOM 3322 N N . ALA A 1 55 ? -5.792 2.222 12.233 1.00 0.00 56 ALA A N 3
ATOM 3323 C CA . ALA A 1 55 ? -4.773 1.486 12.987 1.00 0.00 56 ALA A CA 3
ATOM 3324 C C . ALA A 1 55 ? -4.920 1.622 14.498 1.00 0.00 56 ALA A C 3
ATOM 3325 O O . ALA A 1 55 ? -4.976 0.620 15.211 1.00 0.00 56 ALA A O 3
ATOM 3332 N N . ALA A 1 56 ? -4.987 2.857 14.991 1.00 0.00 57 ALA A N 3
ATOM 3333 C CA . ALA A 1 56 ? -5.131 3.082 16.428 1.00 0.00 57 ALA A CA 3
ATOM 3334 C C . ALA A 1 56 ? -6.495 2.599 16.918 1.00 0.00 57 ALA A C 3
ATOM 3335 O O . ALA A 1 56 ? -6.635 2.114 18.040 1.00 0.00 57 ALA A O 3
ATOM 3342 N N . LYS A 1 57 ? -7.489 2.746 16.057 1.00 0.00 58 LYS A N 3
ATOM 3343 C CA . LYS A 1 57 ? -8.854 2.339 16.369 1.00 0.00 58 LYS A CA 3
ATOM 3344 C C . LYS A 1 57 ? -9.001 0.825 16.282 1.00 0.00 58 LYS A C 3
ATOM 3345 O O . LYS A 1 57 ? -9.723 0.216 17.071 1.00 0.00 58 LYS A O 3
ATOM 3364 N N . ASP A 1 58 ? -8.309 0.219 15.322 1.00 0.00 59 ASP A N 3
ATOM 3365 C CA . ASP A 1 58 ? -8.365 -1.218 15.146 1.00 0.00 59 ASP A CA 3
ATOM 3366 C C . ASP A 1 58 ? -7.714 -1.897 16.335 1.00 0.00 59 ASP A C 3
ATOM 3367 O O . ASP A 1 58 ? -8.135 -2.963 16.756 1.00 0.00 59 ASP A O 3
ATOM 3376 N N . LYS A 1 59 ? -6.696 -1.258 16.892 1.00 0.00 60 LYS A N 3
ATOM 3377 C CA . LYS A 1 59 ? -6.017 -1.806 18.056 1.00 0.00 60 LYS A CA 3
ATOM 3378 C C . LYS A 1 59 ? -7.022 -1.977 19.183 1.00 0.00 60 LYS A C 3
ATOM 3379 O O . LYS A 1 59 ? -6.876 -2.837 20.054 1.00 0.00 60 LYS A O 3
ATOM 3398 N N . GLN A 1 60 ? -8.028 -1.122 19.155 1.00 0.00 61 GLN A N 3
ATOM 3399 C CA . GLN A 1 60 ? -9.064 -1.113 20.154 1.00 0.00 61 GLN A CA 3
ATOM 3400 C C . GLN A 1 60 ? -10.213 -2.049 19.778 1.00 0.00 61 GLN A C 3
ATOM 3401 O O . GLN A 1 60 ? -10.691 -2.825 20.599 1.00 0.00 61 GLN A O 3
ATOM 3415 N N . ARG A 1 61 ? -10.675 -1.964 18.545 1.00 0.00 62 ARG A N 3
ATOM 3416 C CA . ARG A 1 61 ? -11.777 -2.808 18.119 1.00 0.00 62 ARG A CA 3
ATOM 3417 C C . ARG A 1 61 ? -11.367 -4.264 18.085 1.00 0.00 62 ARG A C 3
ATOM 3418 O O . ARG A 1 61 ? -12.196 -5.154 18.246 1.00 0.00 62 ARG A O 3
ATOM 3439 N N . TYR A 1 62 ? -10.094 -4.497 17.835 1.00 0.00 63 TYR A N 3
ATOM 3440 C CA . TYR A 1 62 ? -9.588 -5.852 17.733 1.00 0.00 63 TYR A CA 3
ATOM 3441 C C . TYR A 1 62 ? -9.288 -6.405 19.097 1.00 0.00 63 TYR A C 3
ATOM 3442 O O . TYR A 1 62 ? -9.811 -7.446 19.474 1.00 0.00 63 TYR A O 3
ATOM 3460 N N . HIS A 1 63 ? -8.473 -5.706 19.861 1.00 0.00 64 HIS A N 3
ATOM 3461 C CA . HIS A 1 63 ? -8.167 -6.180 21.179 1.00 0.00 64 HIS A CA 3
ATOM 3462 C C . HIS A 1 63 ? -9.475 -6.333 21.954 1.00 0.00 64 HIS A C 3
ATOM 3463 O O . HIS A 1 63 ? -9.551 -7.081 22.913 1.00 0.00 64 HIS A O 3
ATOM 3478 N N . ASP A 1 64 ? -10.530 -5.655 21.495 1.00 0.00 65 ASP A N 3
ATOM 3479 C CA . ASP A 1 64 ? -11.820 -5.747 22.143 1.00 0.00 65 ASP A CA 3
ATOM 3480 C C . ASP A 1 64 ? -12.526 -7.045 21.781 1.00 0.00 65 ASP A C 3
ATOM 3481 O O . ASP A 1 64 ? -13.447 -7.467 22.481 1.00 0.00 65 ASP A O 3
ATOM 3490 N N . GLU A 1 65 ? -12.083 -7.702 20.706 1.00 0.00 66 GLU A N 3
ATOM 3491 C CA . GLU A 1 65 ? -12.683 -8.963 20.319 1.00 0.00 66 GLU A CA 3
ATOM 3492 C C . GLU A 1 65 ? -11.624 -10.032 20.399 1.00 0.00 66 GLU A C 3
ATOM 3493 O O . GLU A 1 65 ? -11.864 -11.132 20.876 1.00 0.00 66 GLU A O 3
ATOM 3505 N N . MET A 1 66 ? -10.446 -9.695 19.916 1.00 0.00 67 MET A N 3
ATOM 3506 C CA . MET A 1 66 ? -9.327 -10.615 19.925 1.00 0.00 67 MET A CA 3
ATOM 3507 C C . MET A 1 66 ? -8.811 -10.842 21.346 1.00 0.00 67 MET A C 3
ATOM 3508 O O . MET A 1 66 ? -8.684 -11.986 21.783 1.00 0.00 67 MET A O 3
ATOM 3522 N N . ARG A 1 67 ? -8.546 -9.759 22.088 1.00 0.00 68 ARG A N 3
ATOM 3523 C CA . ARG A 1 67 ? -8.087 -9.907 23.470 1.00 0.00 68 ARG A CA 3
ATOM 3524 C C . ARG A 1 67 ? -9.219 -10.537 24.289 1.00 0.00 68 ARG A C 3
ATOM 3525 O O . ARG A 1 67 ? -9.002 -11.171 25.321 1.00 0.00 68 ARG A O 3
ATOM 3546 N N . ASN A 1 68 ? -10.429 -10.359 23.765 1.00 0.00 69 ASN A N 3
ATOM 3547 C CA . ASN A 1 68 ? -11.634 -10.903 24.369 1.00 0.00 69 ASN A CA 3
ATOM 3548 C C . ASN A 1 68 ? -11.902 -12.296 23.809 1.00 0.00 69 ASN A C 3
ATOM 3549 O O . ASN A 1 68 ? -11.566 -13.301 24.436 1.00 0.00 69 ASN A O 3
ATOM 3560 N N . TYR A 1 69 ? -12.491 -12.336 22.615 1.00 0.00 70 TYR A N 3
ATOM 3561 C CA . TYR A 1 69 ? -12.808 -13.585 21.923 1.00 0.00 70 TYR A CA 3
ATOM 3562 C C . TYR A 1 69 ? -13.194 -14.703 22.900 1.00 0.00 70 TYR A C 3
ATOM 3563 O O . TYR A 1 69 ? -13.650 -14.434 24.012 1.00 0.00 70 TYR A O 3
ATOM 3581 N N . LYS A 1 70 ? -13.022 -15.954 22.477 1.00 0.00 71 LYS A N 3
ATOM 3582 C CA . LYS A 1 70 ? -13.363 -17.095 23.321 1.00 0.00 71 LYS A CA 3
ATOM 3583 C C . LYS A 1 70 ? -12.179 -17.504 24.197 1.00 0.00 71 LYS A C 3
ATOM 3584 O O . LYS A 1 70 ? -12.296 -17.558 25.421 1.00 0.00 71 LYS A O 3
ATOM 3603 N N . PRO A 1 71 ? -11.019 -17.799 23.582 1.00 0.00 72 PRO A N 3
ATOM 3604 C CA . PRO A 1 71 ? -9.816 -18.202 24.319 1.00 0.00 72 PRO A CA 3
ATOM 3605 C C . PRO A 1 71 ? -9.494 -17.255 25.469 1.00 0.00 72 PRO A C 3
ATOM 3606 O O . PRO A 1 71 ? -8.791 -16.260 25.290 1.00 0.00 72 PRO A O 3
ATOM 3617 N N . GLU A 1 72 ? -10.015 -17.569 26.652 1.00 0.00 73 GLU A N 3
ATOM 3618 C CA . GLU A 1 72 ? -9.783 -16.746 27.833 1.00 0.00 73 GLU A CA 3
ATOM 3619 C C . GLU A 1 72 ? -10.427 -17.371 29.066 1.00 0.00 73 GLU A C 3
ATOM 3620 O O . GLU A 1 72 ? -9.736 -17.777 30.000 1.00 0.00 73 GLU A O 3
ATOM 3632 N N . ALA A 1 73 ? -11.754 -17.444 29.062 1.00 0.00 74 ALA A N 3
ATOM 3633 C CA . ALA A 1 73 ? -12.491 -18.020 30.179 1.00 0.00 74 ALA A CA 3
ATOM 3634 C C . ALA A 1 73 ? -12.215 -17.257 31.470 1.00 0.00 74 ALA A C 3
ATOM 3635 O O . ALA A 1 73 ? -11.334 -16.372 31.456 1.00 0.00 74 ALA A O 3
ATOM 3643 N N . SER A 1 1 ? -16.684 -9.724 11.618 1.00 0.00 2 SER A N 4
ATOM 3644 C CA . SER A 1 1 ? -16.933 -10.620 10.495 1.00 0.00 2 SER A CA 4
ATOM 3645 C C . SER A 1 1 ? -15.638 -11.280 10.031 1.00 0.00 2 SER A C 4
ATOM 3646 O O . SER A 1 1 ? -15.405 -12.461 10.289 1.00 0.00 2 SER A O 4
ATOM 3654 N N . HIS A 1 2 ? -14.801 -10.509 9.341 1.00 0.00 3 HIS A N 4
ATOM 3655 C CA . HIS A 1 2 ? -13.526 -11.017 8.833 1.00 0.00 3 HIS A CA 4
ATOM 3656 C C . HIS A 1 2 ? -12.782 -11.824 9.903 1.00 0.00 3 HIS A C 4
ATOM 3657 O O . HIS A 1 2 ? -12.966 -13.036 10.009 1.00 0.00 3 HIS A O 4
ATOM 3672 N N . MET A 1 3 ? -11.946 -11.153 10.693 1.00 0.00 4 MET A N 4
ATOM 3673 C CA . MET A 1 3 ? -11.190 -11.821 11.746 1.00 0.00 4 MET A CA 4
ATOM 3674 C C . MET A 1 3 ? -10.340 -10.821 12.525 1.00 0.00 4 MET A C 4
ATOM 3675 O O . MET A 1 3 ? -9.842 -9.847 11.961 1.00 0.00 4 MET A O 4
ATOM 3689 N N . PRO A 1 4 ? -10.162 -11.048 13.838 1.00 0.00 5 PRO A N 4
ATOM 3690 C CA . PRO A 1 4 ? -9.369 -10.165 14.694 1.00 0.00 5 PRO A CA 4
ATOM 3691 C C . PRO A 1 4 ? -7.870 -10.421 14.556 1.00 0.00 5 PRO A C 4
ATOM 3692 O O . PRO A 1 4 ? -7.233 -10.938 15.474 1.00 0.00 5 PRO A O 4
ATOM 3703 N N . LYS A 1 5 ? -7.308 -10.054 13.405 1.00 0.00 6 LYS A N 4
ATOM 3704 C CA . LYS A 1 5 ? -5.880 -10.244 13.154 1.00 0.00 6 LYS A CA 4
ATOM 3705 C C . LYS A 1 5 ? -5.055 -9.194 13.895 1.00 0.00 6 LYS A C 4
ATOM 3706 O O . LYS A 1 5 ? -4.224 -8.504 13.303 1.00 0.00 6 LYS A O 4
ATOM 3725 N N . ARG A 1 6 ? -5.303 -9.079 15.195 1.00 0.00 7 ARG A N 4
ATOM 3726 C CA . ARG A 1 6 ? -4.611 -8.120 16.048 1.00 0.00 7 ARG A CA 4
ATOM 3727 C C . ARG A 1 6 ? -4.585 -6.719 15.452 1.00 0.00 7 ARG A C 4
ATOM 3728 O O . ARG A 1 6 ? -3.777 -5.885 15.858 1.00 0.00 7 ARG A O 4
ATOM 3749 N N . ALA A 1 7 ? -5.475 -6.452 14.505 1.00 0.00 8 ALA A N 4
ATOM 3750 C CA . ALA A 1 7 ? -5.553 -5.139 13.880 1.00 0.00 8 ALA A CA 4
ATOM 3751 C C . ALA A 1 7 ? -4.360 -4.845 12.986 1.00 0.00 8 ALA A C 4
ATOM 3752 O O . ALA A 1 7 ? -3.314 -5.488 13.080 1.00 0.00 8 ALA A O 4
ATOM 3759 N N . THR A 1 8 ? -4.554 -3.886 12.091 1.00 0.00 9 THR A N 4
ATOM 3760 C CA . THR A 1 8 ? -3.539 -3.495 11.124 1.00 0.00 9 THR A CA 4
ATOM 3761 C C . THR A 1 8 ? -2.881 -2.160 11.484 1.00 0.00 9 THR A C 4
ATOM 3762 O O . THR A 1 8 ? -3.566 -1.177 11.744 1.00 0.00 9 THR A O 4
ATOM 3773 N N . THR A 1 9 ? -1.546 -2.134 11.497 1.00 0.00 10 THR A N 4
ATOM 3774 C CA . THR A 1 9 ? -0.799 -0.927 11.826 1.00 0.00 10 THR A CA 4
ATOM 3775 C C . THR A 1 9 ? -1.073 0.174 10.829 1.00 0.00 10 THR A C 4
ATOM 3776 O O . THR A 1 9 ? -1.392 -0.086 9.670 1.00 0.00 10 THR A O 4
ATOM 3787 N N . ALA A 1 10 ? -0.924 1.411 11.290 1.00 0.00 11 ALA A N 4
ATOM 3788 C CA . ALA A 1 10 ? -1.124 2.574 10.446 1.00 0.00 11 ALA A CA 4
ATOM 3789 C C . ALA A 1 10 ? -0.464 2.328 9.108 1.00 0.00 11 ALA A C 4
ATOM 3790 O O . ALA A 1 10 ? -1.027 2.609 8.052 1.00 0.00 11 ALA A O 4
ATOM 3797 N N . PHE A 1 11 ? 0.748 1.799 9.179 1.00 0.00 12 PHE A N 4
ATOM 3798 C CA . PHE A 1 11 ? 1.536 1.499 7.996 1.00 0.00 12 PHE A CA 4
ATOM 3799 C C . PHE A 1 11 ? 0.950 0.333 7.220 1.00 0.00 12 PHE A C 4
ATOM 3800 O O . PHE A 1 11 ? 1.061 0.268 5.999 1.00 0.00 12 PHE A O 4
ATOM 3817 N N . MET A 1 12 ? 0.342 -0.595 7.934 1.00 0.00 13 MET A N 4
ATOM 3818 C CA . MET A 1 12 ? -0.237 -1.755 7.307 1.00 0.00 13 MET A CA 4
ATOM 3819 C C . MET A 1 12 ? -1.573 -1.400 6.697 1.00 0.00 13 MET A C 4
ATOM 3820 O O . MET A 1 12 ? -1.752 -1.499 5.486 1.00 0.00 13 MET A O 4
ATOM 3834 N N . LEU A 1 13 ? -2.528 -1.020 7.536 1.00 0.00 14 LEU A N 4
ATOM 3835 C CA . LEU A 1 13 ? -3.855 -0.699 7.057 1.00 0.00 14 LEU A CA 4
ATOM 3836 C C . LEU A 1 13 ? -3.831 0.282 5.891 1.00 0.00 14 LEU A C 4
ATOM 3837 O O . LEU A 1 13 ? -4.717 0.249 5.035 1.00 0.00 14 LEU A O 4
ATOM 3853 N N . TRP A 1 14 ? -2.811 1.133 5.830 1.00 0.00 15 TRP A N 4
ATOM 3854 C CA . TRP A 1 14 ? -2.705 2.077 4.726 1.00 0.00 15 TRP A CA 4
ATOM 3855 C C . TRP A 1 14 ? -1.976 1.413 3.581 1.00 0.00 15 TRP A C 4
ATOM 3856 O O . TRP A 1 14 ? -2.380 1.515 2.426 1.00 0.00 15 TRP A O 4
ATOM 3877 N N . LEU A 1 15 ? -0.912 0.697 3.922 1.00 0.00 16 LEU A N 4
ATOM 3878 C CA . LEU A 1 15 ? -0.154 -0.013 2.918 1.00 0.00 16 LEU A CA 4
ATOM 3879 C C . LEU A 1 15 ? -0.988 -1.138 2.362 1.00 0.00 16 LEU A C 4
ATOM 3880 O O . LEU A 1 15 ? -0.628 -1.737 1.384 1.00 0.00 16 LEU A O 4
ATOM 3896 N N . ASN A 1 16 ? -2.095 -1.423 3.003 1.00 0.00 17 ASN A N 4
ATOM 3897 C CA . ASN A 1 16 ? -2.972 -2.482 2.575 1.00 0.00 17 ASN A CA 4
ATOM 3898 C C . ASN A 1 16 ? -3.775 -2.031 1.359 1.00 0.00 17 ASN A C 4
ATOM 3899 O O . ASN A 1 16 ? -3.729 -2.630 0.252 1.00 0.00 17 ASN A O 4
ATOM 3910 N N . ASP A 1 17 ? -4.408 -0.888 1.556 1.00 0.00 18 ASP A N 4
ATOM 3911 C CA . ASP A 1 17 ? -5.180 -0.249 0.523 1.00 0.00 18 ASP A CA 4
ATOM 3912 C C . ASP A 1 17 ? -4.265 0.326 -0.531 1.00 0.00 18 ASP A C 4
ATOM 3913 O O . ASP A 1 17 ? -4.663 0.495 -1.684 1.00 0.00 18 ASP A O 4
ATOM 3922 N N . THR A 1 18 ? -3.035 0.627 -0.140 1.00 0.00 19 THR A N 4
ATOM 3923 C CA . THR A 1 18 ? -2.065 1.178 -1.050 1.00 0.00 19 THR A CA 4
ATOM 3924 C C . THR A 1 18 ? -1.077 0.119 -1.488 1.00 0.00 19 THR A C 4
ATOM 3925 O O . THR A 1 18 ? -0.474 0.252 -2.535 1.00 0.00 19 THR A O 4
ATOM 3936 N N . ARG A 1 19 ? -0.916 -0.944 -0.696 1.00 0.00 20 ARG A N 4
ATOM 3937 C CA . ARG A 1 19 ? 0.007 -2.016 -1.069 1.00 0.00 20 ARG A CA 4
ATOM 3938 C C . ARG A 1 19 ? -0.351 -2.453 -2.447 1.00 0.00 20 ARG A C 4
ATOM 3939 O O . ARG A 1 19 ? 0.504 -2.777 -3.272 1.00 0.00 20 ARG A O 4
ATOM 3960 N N . GLU A 1 20 ? -1.637 -2.414 -2.694 1.00 0.00 21 GLU A N 4
ATOM 3961 C CA . GLU A 1 20 ? -2.122 -2.769 -4.018 1.00 0.00 21 GLU A CA 4
ATOM 3962 C C . GLU A 1 20 ? -1.667 -1.699 -5.014 1.00 0.00 21 GLU A C 4
ATOM 3963 O O . GLU A 1 20 ? -1.321 -1.981 -6.168 1.00 0.00 21 GLU A O 4
ATOM 3975 N N . SER A 1 21 ? -1.698 -0.461 -4.540 1.00 0.00 22 SER A N 4
ATOM 3976 C CA . SER A 1 21 ? -1.336 0.689 -5.355 1.00 0.00 22 SER A CA 4
ATOM 3977 C C . SER A 1 21 ? 0.161 0.755 -5.621 1.00 0.00 22 SER A C 4
ATOM 3978 O O . SER A 1 21 ? 0.600 1.344 -6.602 1.00 0.00 22 SER A O 4
ATOM 3986 N N . ILE A 1 22 ? 0.929 0.159 -4.728 1.00 0.00 23 ILE A N 4
ATOM 3987 C CA . ILE A 1 22 ? 2.375 0.159 -4.836 1.00 0.00 23 ILE A CA 4
ATOM 3988 C C . ILE A 1 22 ? 2.844 -0.802 -5.901 1.00 0.00 23 ILE A C 4
ATOM 3989 O O . ILE A 1 22 ? 3.768 -0.503 -6.659 1.00 0.00 23 ILE A O 4
ATOM 4005 N N . LYS A 1 23 ? 2.213 -1.960 -5.965 1.00 0.00 24 LYS A N 4
ATOM 4006 C CA . LYS A 1 23 ? 2.592 -2.937 -6.955 1.00 0.00 24 LYS A CA 4
ATOM 4007 C C . LYS A 1 23 ? 2.179 -2.462 -8.347 1.00 0.00 24 LYS A C 4
ATOM 4008 O O . LYS A 1 23 ? 2.799 -2.825 -9.345 1.00 0.00 24 LYS A O 4
ATOM 4027 N N . ARG A 1 24 ? 1.144 -1.619 -8.408 1.00 0.00 25 ARG A N 4
ATOM 4028 C CA . ARG A 1 24 ? 0.688 -1.070 -9.687 1.00 0.00 25 ARG A CA 4
ATOM 4029 C C . ARG A 1 24 ? 1.752 -0.119 -10.235 1.00 0.00 25 ARG A C 4
ATOM 4030 O O . ARG A 1 24 ? 2.172 -0.218 -11.388 1.00 0.00 25 ARG A O 4
ATOM 4051 N N . GLU A 1 25 ? 2.186 0.786 -9.367 1.00 0.00 26 GLU A N 4
ATOM 4052 C CA . GLU A 1 25 ? 3.218 1.756 -9.715 1.00 0.00 26 GLU A CA 4
ATOM 4053 C C . GLU A 1 25 ? 4.542 1.036 -9.926 1.00 0.00 26 GLU A C 4
ATOM 4054 O O . GLU A 1 25 ? 5.488 1.598 -10.478 1.00 0.00 26 GLU A O 4
ATOM 4066 N N . ASN A 1 26 ? 4.592 -0.226 -9.498 1.00 0.00 27 ASN A N 4
ATOM 4067 C CA . ASN A 1 26 ? 5.781 -1.035 -9.658 1.00 0.00 27 ASN A CA 4
ATOM 4068 C C . ASN A 1 26 ? 5.393 -2.498 -9.855 1.00 0.00 27 ASN A C 4
ATOM 4069 O O . ASN A 1 26 ? 5.471 -3.302 -8.925 1.00 0.00 27 ASN A O 4
ATOM 4080 N N . PRO A 1 27 ? 4.948 -2.858 -11.075 1.00 0.00 28 PRO A N 4
ATOM 4081 C CA . PRO A 1 27 ? 4.520 -4.226 -11.400 1.00 0.00 28 PRO A CA 4
ATOM 4082 C C . PRO A 1 27 ? 5.684 -5.202 -11.553 1.00 0.00 28 PRO A C 4
ATOM 4083 O O . PRO A 1 27 ? 5.745 -5.963 -12.517 1.00 0.00 28 PRO A O 4
ATOM 4094 N N . GLY A 1 28 ? 6.601 -5.178 -10.595 1.00 0.00 29 GLY A N 4
ATOM 4095 C CA . GLY A 1 28 ? 7.744 -6.068 -10.638 1.00 0.00 29 GLY A CA 4
ATOM 4096 C C . GLY A 1 28 ? 8.550 -6.039 -9.352 1.00 0.00 29 GLY A C 4
ATOM 4097 O O . GLY A 1 28 ? 9.703 -6.470 -9.326 1.00 0.00 29 GLY A O 4
ATOM 4101 N N . ILE A 1 29 ? 7.948 -5.519 -8.284 1.00 0.00 30 ILE A N 4
ATOM 4102 C CA . ILE A 1 29 ? 8.624 -5.430 -7.009 1.00 0.00 30 ILE A CA 4
ATOM 4103 C C . ILE A 1 29 ? 8.429 -6.693 -6.185 1.00 0.00 30 ILE A C 4
ATOM 4104 O O . ILE A 1 29 ? 8.320 -7.795 -6.721 1.00 0.00 30 ILE A O 4
ATOM 4120 N N . LYS A 1 30 ? 8.403 -6.514 -4.880 1.00 0.00 31 LYS A N 4
ATOM 4121 C CA . LYS A 1 30 ? 8.242 -7.584 -3.953 1.00 0.00 31 LYS A CA 4
ATOM 4122 C C . LYS A 1 30 ? 7.571 -7.065 -2.704 1.00 0.00 31 LYS A C 4
ATOM 4123 O O . LYS A 1 30 ? 7.711 -5.901 -2.337 1.00 0.00 31 LYS A O 4
ATOM 4142 N N . VAL A 1 31 ? 6.858 -7.952 -2.064 1.00 0.00 32 VAL A N 4
ATOM 4143 C CA . VAL A 1 31 ? 6.145 -7.673 -0.834 1.00 0.00 32 VAL A CA 4
ATOM 4144 C C . VAL A 1 31 ? 6.909 -6.707 0.077 1.00 0.00 32 VAL A C 4
ATOM 4145 O O . VAL A 1 31 ? 6.317 -5.925 0.820 1.00 0.00 32 VAL A O 4
ATOM 4158 N N . THR A 1 32 ? 8.226 -6.808 0.027 1.00 0.00 33 THR A N 4
ATOM 4159 C CA . THR A 1 32 ? 9.107 -5.987 0.863 1.00 0.00 33 THR A CA 4
ATOM 4160 C C . THR A 1 32 ? 9.349 -4.595 0.279 1.00 0.00 33 THR A C 4
ATOM 4161 O O . THR A 1 32 ? 9.591 -3.636 1.019 1.00 0.00 33 THR A O 4
ATOM 4172 N N . GLU A 1 33 ? 9.249 -4.468 -1.036 1.00 0.00 34 GLU A N 4
ATOM 4173 C CA . GLU A 1 33 ? 9.432 -3.175 -1.677 1.00 0.00 34 GLU A CA 4
ATOM 4174 C C . GLU A 1 33 ? 8.190 -2.326 -1.458 1.00 0.00 34 GLU A C 4
ATOM 4175 O O . GLU A 1 33 ? 8.266 -1.107 -1.358 1.00 0.00 34 GLU A O 4
ATOM 4187 N N . ILE A 1 34 ? 7.048 -2.990 -1.386 1.00 0.00 35 ILE A N 4
ATOM 4188 C CA . ILE A 1 34 ? 5.790 -2.313 -1.173 1.00 0.00 35 ILE A CA 4
ATOM 4189 C C . ILE A 1 34 ? 5.812 -1.634 0.180 1.00 0.00 35 ILE A C 4
ATOM 4190 O O . ILE A 1 34 ? 5.396 -0.484 0.332 1.00 0.00 35 ILE A O 4
ATOM 4206 N N . ALA A 1 35 ? 6.300 -2.373 1.164 1.00 0.00 36 ALA A N 4
ATOM 4207 C CA . ALA A 1 35 ? 6.372 -1.880 2.519 1.00 0.00 36 ALA A CA 4
ATOM 4208 C C . ALA A 1 35 ? 7.402 -0.766 2.691 1.00 0.00 36 ALA A C 4
ATOM 4209 O O . ALA A 1 35 ? 7.291 0.041 3.611 1.00 0.00 36 ALA A O 4
ATOM 4216 N N . LYS A 1 36 ? 8.412 -0.727 1.827 1.00 0.00 37 LYS A N 4
ATOM 4217 C CA . LYS A 1 36 ? 9.452 0.294 1.936 1.00 0.00 37 LYS A CA 4
ATOM 4218 C C . LYS A 1 36 ? 9.140 1.519 1.079 1.00 0.00 37 LYS A C 4
ATOM 4219 O O . LYS A 1 36 ? 9.131 2.658 1.571 1.00 0.00 37 LYS A O 4
ATOM 4238 N N . LYS A 1 37 ? 8.873 1.285 -0.202 1.00 0.00 38 LYS A N 4
ATOM 4239 C CA . LYS A 1 37 ? 8.561 2.359 -1.123 1.00 0.00 38 LYS A CA 4
ATOM 4240 C C . LYS A 1 37 ? 7.226 3.008 -0.771 1.00 0.00 38 LYS A C 4
ATOM 4241 O O . LYS A 1 37 ? 6.898 4.084 -1.269 1.00 0.00 38 LYS A O 4
ATOM 4260 N N . GLY A 1 38 ? 6.469 2.362 0.107 1.00 0.00 39 GLY A N 4
ATOM 4261 C CA . GLY A 1 38 ? 5.210 2.916 0.514 1.00 0.00 39 GLY A CA 4
ATOM 4262 C C . GLY A 1 38 ? 5.384 3.835 1.701 1.00 0.00 39 GLY A C 4
ATOM 4263 O O . GLY A 1 38 ? 4.842 4.936 1.741 1.00 0.00 39 GLY A O 4
ATOM 4267 N N . GLY A 1 39 ? 6.159 3.384 2.669 1.00 0.00 40 GLY A N 4
ATOM 4268 C CA . GLY A 1 39 ? 6.412 4.183 3.852 1.00 0.00 40 GLY A CA 4
ATOM 4269 C C . GLY A 1 39 ? 6.853 5.582 3.496 1.00 0.00 40 GLY A C 4
ATOM 4270 O O . GLY A 1 39 ? 6.387 6.559 4.081 1.00 0.00 40 GLY A O 4
ATOM 4274 N N . GLU A 1 40 ? 7.749 5.679 2.521 1.00 0.00 41 GLU A N 4
ATOM 4275 C CA . GLU A 1 40 ? 8.243 6.976 2.073 1.00 0.00 41 GLU A CA 4
ATOM 4276 C C . GLU A 1 40 ? 7.081 7.884 1.676 1.00 0.00 41 GLU A C 4
ATOM 4277 O O . GLU A 1 40 ? 7.038 9.058 2.045 1.00 0.00 41 GLU A O 4
ATOM 4289 N N . MET A 1 41 ? 6.142 7.325 0.921 1.00 0.00 42 MET A N 4
ATOM 4290 C CA . MET A 1 41 ? 4.972 8.065 0.467 1.00 0.00 42 MET A CA 4
ATOM 4291 C C . MET A 1 41 ? 3.984 8.253 1.605 1.00 0.00 42 MET A C 4
ATOM 4292 O O . MET A 1 41 ? 3.298 9.271 1.695 1.00 0.00 42 MET A O 4
ATOM 4306 N N . TRP A 1 42 ? 3.914 7.243 2.458 1.00 0.00 43 TRP A N 4
ATOM 4307 C CA . TRP A 1 42 ? 3.017 7.239 3.587 1.00 0.00 43 TRP A CA 4
ATOM 4308 C C . TRP A 1 42 ? 3.331 8.382 4.553 1.00 0.00 43 TRP A C 4
ATOM 4309 O O . TRP A 1 42 ? 2.462 9.202 4.853 1.00 0.00 43 TRP A O 4
ATOM 4330 N N . LYS A 1 43 ? 4.567 8.434 5.040 1.00 0.00 44 LYS A N 4
ATOM 4331 C CA . LYS A 1 43 ? 4.975 9.481 5.973 1.00 0.00 44 LYS A CA 4
ATOM 4332 C C . LYS A 1 43 ? 4.607 10.876 5.457 1.00 0.00 44 LYS A C 4
ATOM 4333 O O . LYS A 1 43 ? 4.456 11.812 6.242 1.00 0.00 44 LYS A O 4
ATOM 4352 N N . GLU A 1 44 ? 4.474 11.015 4.139 1.00 0.00 45 GLU A N 4
ATOM 4353 C CA . GLU A 1 44 ? 4.136 12.303 3.538 1.00 0.00 45 GLU A CA 4
ATOM 4354 C C . GLU A 1 44 ? 2.780 12.259 2.834 1.00 0.00 45 GLU A C 4
ATOM 4355 O O . GLU A 1 44 ? 2.623 12.789 1.734 1.00 0.00 45 GLU A O 4
ATOM 4367 N N . LEU A 1 45 ? 1.803 11.622 3.472 1.00 0.00 46 LEU A N 4
ATOM 4368 C CA . LEU A 1 45 ? 0.468 11.517 2.889 1.00 0.00 46 LEU A CA 4
ATOM 4369 C C . LEU A 1 45 ? -0.616 11.920 3.900 1.00 0.00 46 LEU A C 4
ATOM 4370 O O . LEU A 1 45 ? -0.503 11.640 5.093 1.00 0.00 46 LEU A O 4
ATOM 4386 N N . LYS A 1 46 ? -1.658 12.602 3.408 1.00 0.00 47 LYS A N 4
ATOM 4387 C CA . LYS A 1 46 ? -2.759 13.071 4.263 1.00 0.00 47 LYS A CA 4
ATOM 4388 C C . LYS A 1 46 ? -3.885 12.054 4.339 1.00 0.00 47 LYS A C 4
ATOM 4389 O O . LYS A 1 46 ? -5.012 12.377 4.714 1.00 0.00 47 LYS A O 4
ATOM 4408 N N . ASP A 1 47 ? -3.551 10.818 4.035 1.00 0.00 48 ASP A N 4
ATOM 4409 C CA . ASP A 1 47 ? -4.489 9.722 4.115 1.00 0.00 48 ASP A CA 4
ATOM 4410 C C . ASP A 1 47 ? -4.126 8.871 5.325 1.00 0.00 48 ASP A C 4
ATOM 4411 O O . ASP A 1 47 ? -4.916 8.051 5.785 1.00 0.00 48 ASP A O 4
ATOM 4420 N N . LYS A 1 48 ? -2.914 9.105 5.846 1.00 0.00 49 LYS A N 4
ATOM 4421 C CA . LYS A 1 48 ? -2.415 8.401 7.013 1.00 0.00 49 LYS A CA 4
ATOM 4422 C C . LYS A 1 48 ? -3.102 8.920 8.261 1.00 0.00 49 LYS A C 4
ATOM 4423 O O . LYS A 1 48 ? -3.278 8.192 9.230 1.00 0.00 49 LYS A O 4
ATOM 4442 N N . SER A 1 49 ? -3.541 10.168 8.221 1.00 0.00 50 SER A N 4
ATOM 4443 C CA . SER A 1 49 ? -4.255 10.725 9.349 1.00 0.00 50 SER A CA 4
ATOM 4444 C C . SER A 1 49 ? -5.631 10.083 9.397 1.00 0.00 50 SER A C 4
ATOM 4445 O O . SER A 1 49 ? -6.261 9.988 10.449 1.00 0.00 50 SER A O 4
ATOM 4453 N N . LYS A 1 50 ? -6.073 9.632 8.225 1.00 0.00 51 LYS A N 4
ATOM 4454 C CA . LYS A 1 50 ? -7.366 8.974 8.089 1.00 0.00 51 LYS A CA 4
ATOM 4455 C C . LYS A 1 50 ? -7.212 7.451 8.098 1.00 0.00 51 LYS A C 4
ATOM 4456 O O . LYS A 1 50 ? -8.169 6.724 8.367 1.00 0.00 51 LYS A O 4
ATOM 4475 N N . TRP A 1 51 ? -6.004 6.974 7.797 1.00 0.00 52 TRP A N 4
ATOM 4476 C CA . TRP A 1 51 ? -5.730 5.539 7.765 1.00 0.00 52 TRP A CA 4
ATOM 4477 C C . TRP A 1 51 ? -5.038 5.080 9.047 1.00 0.00 52 TRP A C 4
ATOM 4478 O O . TRP A 1 51 ? -5.419 4.073 9.647 1.00 0.00 52 TRP A O 4
ATOM 4499 N N . GLU A 1 52 ? -4.024 5.827 9.474 1.00 0.00 53 GLU A N 4
ATOM 4500 C CA . GLU A 1 52 ? -3.296 5.484 10.689 1.00 0.00 53 GLU A CA 4
ATOM 4501 C C . GLU A 1 52 ? -4.256 5.334 11.851 1.00 0.00 53 GLU A C 4
ATOM 4502 O O . GLU A 1 52 ? -4.014 4.562 12.779 1.00 0.00 53 GLU A O 4
ATOM 4514 N N . ASP A 1 53 ? -5.348 6.080 11.795 1.00 0.00 54 ASP A N 4
ATOM 4515 C CA . ASP A 1 53 ? -6.333 6.022 12.847 1.00 0.00 54 ASP A CA 4
ATOM 4516 C C . ASP A 1 53 ? -7.039 4.692 12.821 1.00 0.00 54 ASP A C 4
ATOM 4517 O O . ASP A 1 53 ? -7.401 4.160 13.864 1.00 0.00 54 ASP A O 4
ATOM 4526 N N . ALA A 1 54 ? -7.197 4.127 11.634 1.00 0.00 55 ALA A N 4
ATOM 4527 C CA . ALA A 1 54 ? -7.817 2.827 11.521 1.00 0.00 55 ALA A CA 4
ATOM 4528 C C . ALA A 1 54 ? -7.024 1.848 12.372 1.00 0.00 55 ALA A C 4
ATOM 4529 O O . ALA A 1 54 ? -7.589 1.042 13.107 1.00 0.00 55 ALA A O 4
ATOM 4536 N N . ALA A 1 55 ? -5.697 1.927 12.257 1.00 0.00 56 ALA A N 4
ATOM 4537 C CA . ALA A 1 55 ? -4.795 1.050 13.008 1.00 0.00 56 ALA A CA 4
ATOM 4538 C C . ALA A 1 55 ? -5.061 1.123 14.505 1.00 0.00 56 ALA A C 4
ATOM 4539 O O . ALA A 1 55 ? -5.269 0.101 15.159 1.00 0.00 56 ALA A O 4
ATOM 4546 N N . ALA A 1 56 ? -5.059 2.341 15.043 1.00 0.00 57 ALA A N 4
ATOM 4547 C CA . ALA A 1 56 ? -5.310 2.540 16.465 1.00 0.00 57 ALA A CA 4
ATOM 4548 C C . ALA A 1 56 ? -6.746 2.171 16.810 1.00 0.00 57 ALA A C 4
ATOM 4549 O O . ALA A 1 56 ? -7.060 1.843 17.953 1.00 0.00 57 ALA A O 4
ATOM 4556 N N . LYS A 1 57 ? -7.610 2.227 15.804 1.00 0.00 58 LYS A N 4
ATOM 4557 C CA . LYS A 1 57 ? -9.013 1.898 15.986 1.00 0.00 58 LYS A CA 4
ATOM 4558 C C . LYS A 1 57 ? -9.221 0.390 15.931 1.00 0.00 58 LYS A C 4
ATOM 4559 O O . LYS A 1 57 ? -10.053 -0.155 16.656 1.00 0.00 58 LYS A O 4
ATOM 4578 N N . ASP A 1 58 ? -8.477 -0.285 15.056 1.00 0.00 59 ASP A N 4
ATOM 4579 C CA . ASP A 1 58 ? -8.617 -1.721 14.916 1.00 0.00 59 ASP A CA 4
ATOM 4580 C C . ASP A 1 58 ? -7.886 -2.458 16.027 1.00 0.00 59 ASP A C 4
ATOM 4581 O O . ASP A 1 58 ? -8.359 -3.486 16.494 1.00 0.00 59 ASP A O 4
ATOM 4590 N N . LYS A 1 59 ? -6.734 -1.944 16.454 1.00 0.00 60 LYS A N 4
ATOM 4591 C CA . LYS A 1 59 ? -5.982 -2.599 17.518 1.00 0.00 60 LYS A CA 4
ATOM 4592 C C . LYS A 1 59 ? -6.803 -2.591 18.795 1.00 0.00 60 LYS A C 4
ATOM 4593 O O . LYS A 1 59 ? -6.810 -3.550 19.567 1.00 0.00 60 LYS A O 4
ATOM 4612 N N . GLN A 1 60 ? -7.486 -1.482 18.992 1.00 0.00 61 GLN A N 4
ATOM 4613 C CA . GLN A 1 60 ? -8.319 -1.278 20.143 1.00 0.00 61 GLN A CA 4
ATOM 4614 C C . GLN A 1 60 ? -9.608 -2.052 20.014 1.00 0.00 61 GLN A C 4
ATOM 4615 O O . GLN A 1 60 ? -10.114 -2.590 20.986 1.00 0.00 61 GLN A O 4
ATOM 4629 N N . ARG A 1 61 ? -10.149 -2.110 18.815 1.00 0.00 62 ARG A N 4
ATOM 4630 C CA . ARG A 1 61 ? -11.379 -2.836 18.616 1.00 0.00 62 ARG A CA 4
ATOM 4631 C C . ARG A 1 61 ? -11.119 -4.340 18.574 1.00 0.00 62 ARG A C 4
ATOM 4632 O O . ARG A 1 61 ? -12.044 -5.142 18.700 1.00 0.00 62 ARG A O 4
ATOM 4653 N N . TYR A 1 62 ? -9.860 -4.713 18.397 1.00 0.00 63 TYR A N 4
ATOM 4654 C CA . TYR A 1 62 ? -9.489 -6.119 18.342 1.00 0.00 63 TYR A CA 4
ATOM 4655 C C . TYR A 1 62 ? -9.284 -6.619 19.748 1.00 0.00 63 TYR A C 4
ATOM 4656 O O . TYR A 1 62 ? -9.890 -7.596 20.169 1.00 0.00 63 TYR A O 4
ATOM 4674 N N . HIS A 1 63 ? -8.455 -5.906 20.484 1.00 0.00 64 HIS A N 4
ATOM 4675 C CA . HIS A 1 63 ? -8.193 -6.217 21.848 1.00 0.00 64 HIS A CA 4
ATOM 4676 C C . HIS A 1 63 ? -9.444 -5.932 22.671 1.00 0.00 64 HIS A C 4
ATOM 4677 O O . HIS A 1 63 ? -9.608 -6.413 23.781 1.00 0.00 64 HIS A O 4
ATOM 4692 N N . ASP A 1 64 ? -10.327 -5.118 22.127 1.00 0.00 65 ASP A N 4
ATOM 4693 C CA . ASP A 1 64 ? -11.514 -4.773 22.848 1.00 0.00 65 ASP A CA 4
ATOM 4694 C C . ASP A 1 64 ? -12.442 -5.956 22.967 1.00 0.00 65 ASP A C 4
ATOM 4695 O O . ASP A 1 64 ? -13.452 -5.877 23.668 1.00 0.00 65 ASP A O 4
ATOM 4704 N N . GLU A 1 65 ? -12.143 -7.050 22.271 1.00 0.00 66 GLU A N 4
ATOM 4705 C CA . GLU A 1 65 ? -13.027 -8.169 22.340 1.00 0.00 66 GLU A CA 4
ATOM 4706 C C . GLU A 1 65 ? -12.358 -9.415 21.848 1.00 0.00 66 GLU A C 4
ATOM 4707 O O . GLU A 1 65 ? -12.645 -10.514 22.320 1.00 0.00 66 GLU A O 4
ATOM 4719 N N . MET A 1 66 ? -11.482 -9.258 20.875 1.00 0.00 67 MET A N 4
ATOM 4720 C CA . MET A 1 66 ? -10.795 -10.369 20.292 1.00 0.00 67 MET A CA 4
ATOM 4721 C C . MET A 1 66 ? -9.300 -10.270 20.529 1.00 0.00 67 MET A C 4
ATOM 4722 O O . MET A 1 66 ? -8.533 -10.943 19.840 1.00 0.00 67 MET A O 4
ATOM 4736 N N . ARG A 1 67 ? -8.863 -9.433 21.488 1.00 0.00 68 ARG A N 4
ATOM 4737 C CA . ARG A 1 67 ? -7.427 -9.312 21.737 1.00 0.00 68 ARG A CA 4
ATOM 4738 C C . ARG A 1 67 ? -6.824 -10.680 21.626 1.00 0.00 68 ARG A C 4
ATOM 4739 O O . ARG A 1 67 ? -5.816 -10.890 20.955 1.00 0.00 68 ARG A O 4
ATOM 4760 N N . ASN A 1 68 ? -7.459 -11.614 22.302 1.00 0.00 69 ASN A N 4
ATOM 4761 C CA . ASN A 1 68 ? -6.993 -12.994 22.293 1.00 0.00 69 ASN A CA 4
ATOM 4762 C C . ASN A 1 68 ? -7.830 -13.849 21.345 1.00 0.00 69 ASN A C 4
ATOM 4763 O O . ASN A 1 68 ? -7.288 -14.565 20.502 1.00 0.00 69 ASN A O 4
ATOM 4774 N N . TYR A 1 69 ? -9.151 -13.765 21.484 1.00 0.00 70 TYR A N 4
ATOM 4775 C CA . TYR A 1 69 ? -10.067 -14.528 20.641 1.00 0.00 70 TYR A CA 4
ATOM 4776 C C . TYR A 1 69 ? -9.865 -16.033 20.819 1.00 0.00 70 TYR A C 4
ATOM 4777 O O . TYR A 1 69 ? -10.677 -16.703 21.455 1.00 0.00 70 TYR A O 4
ATOM 4795 N N . LYS A 1 70 ? -8.780 -16.557 20.257 1.00 0.00 71 LYS A N 4
ATOM 4796 C CA . LYS A 1 70 ? -8.477 -17.981 20.359 1.00 0.00 71 LYS A CA 4
ATOM 4797 C C . LYS A 1 70 ? -9.642 -18.830 19.850 1.00 0.00 71 LYS A C 4
ATOM 4798 O O . LYS A 1 70 ? -10.157 -19.689 20.567 1.00 0.00 71 LYS A O 4
ATOM 4817 N N . PRO A 1 71 ? -10.077 -18.597 18.599 1.00 0.00 72 PRO A N 4
ATOM 4818 C CA . PRO A 1 71 ? -11.187 -19.343 17.999 1.00 0.00 72 PRO A CA 4
ATOM 4819 C C . PRO A 1 71 ? -10.788 -20.763 17.607 1.00 0.00 72 PRO A C 4
ATOM 4820 O O . PRO A 1 71 ? -11.517 -21.718 17.873 1.00 0.00 72 PRO A O 4
ATOM 4831 N N . GLU A 1 72 ? -9.627 -20.892 16.974 1.00 0.00 73 GLU A N 4
ATOM 4832 C CA . GLU A 1 72 ? -9.131 -22.195 16.545 1.00 0.00 73 GLU A CA 4
ATOM 4833 C C . GLU A 1 72 ? -7.634 -22.139 16.260 1.00 0.00 73 GLU A C 4
ATOM 4834 O O . GLU A 1 72 ? -6.976 -21.134 16.534 1.00 0.00 73 GLU A O 4
ATOM 4846 N N . ALA A 1 73 ? -7.100 -23.223 15.707 1.00 0.00 74 ALA A N 4
ATOM 4847 C CA . ALA A 1 73 ? -5.680 -23.297 15.383 1.00 0.00 74 ALA A CA 4
ATOM 4848 C C . ALA A 1 73 ? -5.284 -22.202 14.400 1.00 0.00 74 ALA A C 4
ATOM 4849 O O . ALA A 1 73 ? -6.158 -21.384 14.041 1.00 0.00 74 ALA A O 4
ATOM 4857 N N . SER A 1 1 ? -13.316 -7.896 7.715 1.00 0.00 2 SER A N 5
ATOM 4858 C CA . SER A 1 1 ? -14.148 -9.094 7.703 1.00 0.00 2 SER A CA 5
ATOM 4859 C C . SER A 1 1 ? -13.352 -10.313 8.157 1.00 0.00 2 SER A C 5
ATOM 4860 O O . SER A 1 1 ? -13.896 -11.229 8.775 1.00 0.00 2 SER A O 5
ATOM 4868 N N . HIS A 1 2 ? -12.060 -10.319 7.845 1.00 0.00 3 HIS A N 5
ATOM 4869 C CA . HIS A 1 2 ? -11.188 -11.426 8.221 1.00 0.00 3 HIS A CA 5
ATOM 4870 C C . HIS A 1 2 ? -11.147 -11.596 9.736 1.00 0.00 3 HIS A C 5
ATOM 4871 O O . HIS A 1 2 ? -11.863 -10.911 10.466 1.00 0.00 3 HIS A O 5
ATOM 4886 N N . MET A 1 3 ? -10.305 -12.513 10.202 1.00 0.00 4 MET A N 5
ATOM 4887 C CA . MET A 1 3 ? -10.172 -12.771 11.631 1.00 0.00 4 MET A CA 5
ATOM 4888 C C . MET A 1 3 ? -9.522 -11.585 12.340 1.00 0.00 4 MET A C 5
ATOM 4889 O O . MET A 1 3 ? -8.822 -10.787 11.716 1.00 0.00 4 MET A O 5
ATOM 4903 N N . PRO A 1 4 ? -9.746 -11.451 13.659 1.00 0.00 5 PRO A N 5
ATOM 4904 C CA . PRO A 1 4 ? -9.179 -10.355 14.451 1.00 0.00 5 PRO A CA 5
ATOM 4905 C C . PRO A 1 4 ? -7.661 -10.462 14.563 1.00 0.00 5 PRO A C 5
ATOM 4906 O O . PRO A 1 4 ? -7.126 -10.751 15.632 1.00 0.00 5 PRO A O 5
ATOM 4917 N N . LYS A 1 5 ? -6.977 -10.229 13.444 1.00 0.00 6 LYS A N 5
ATOM 4918 C CA . LYS A 1 5 ? -5.516 -10.296 13.399 1.00 0.00 6 LYS A CA 5
ATOM 4919 C C . LYS A 1 5 ? -4.891 -9.130 14.162 1.00 0.00 6 LYS A C 5
ATOM 4920 O O . LYS A 1 5 ? -4.075 -8.381 13.624 1.00 0.00 6 LYS A O 5
ATOM 4939 N N . ARG A 1 6 ? -5.289 -8.985 15.422 1.00 0.00 7 ARG A N 5
ATOM 4940 C CA . ARG A 1 6 ? -4.795 -7.923 16.289 1.00 0.00 7 ARG A CA 5
ATOM 4941 C C . ARG A 1 6 ? -4.790 -6.559 15.606 1.00 0.00 7 ARG A C 5
ATOM 4942 O O . ARG A 1 6 ? -4.099 -5.643 16.051 1.00 0.00 7 ARG A O 5
ATOM 4963 N N . ALA A 1 7 ? -5.575 -6.409 14.543 1.00 0.00 8 ALA A N 5
ATOM 4964 C CA . ALA A 1 7 ? -5.672 -5.139 13.829 1.00 0.00 8 ALA A CA 5
ATOM 4965 C C . ALA A 1 7 ? -4.452 -4.844 12.969 1.00 0.00 8 ALA A C 5
ATOM 4966 O O . ALA A 1 7 ? -3.421 -5.509 13.063 1.00 0.00 8 ALA A O 5
ATOM 4973 N N . THR A 1 8 ? -4.614 -3.855 12.096 1.00 0.00 9 THR A N 5
ATOM 4974 C CA . THR A 1 8 ? -3.577 -3.452 11.155 1.00 0.00 9 THR A CA 5
ATOM 4975 C C . THR A 1 8 ? -2.958 -2.097 11.513 1.00 0.00 9 THR A C 5
ATOM 4976 O O . THR A 1 8 ? -3.673 -1.136 11.775 1.00 0.00 9 THR A O 5
ATOM 4987 N N . THR A 1 9 ? -1.624 -2.030 11.521 1.00 0.00 10 THR A N 5
ATOM 4988 C CA . THR A 1 9 ? -0.906 -0.801 11.843 1.00 0.00 10 THR A CA 5
ATOM 4989 C C . THR A 1 9 ? -1.188 0.280 10.824 1.00 0.00 10 THR A C 5
ATOM 4990 O O . THR A 1 9 ? -1.500 -0.004 9.669 1.00 0.00 10 THR A O 5
ATOM 5001 N N . ALA A 1 10 ? -1.056 1.528 11.262 1.00 0.00 11 ALA A N 5
ATOM 5002 C CA . ALA A 1 10 ? -1.270 2.668 10.394 1.00 0.00 11 ALA A CA 5
ATOM 5003 C C . ALA A 1 10 ? -0.589 2.406 9.069 1.00 0.00 11 ALA A C 5
ATOM 5004 O O . ALA A 1 10 ? -1.147 2.646 7.999 1.00 0.00 11 ALA A O 5
ATOM 5011 N N . PHE A 1 11 ? 0.636 1.914 9.167 1.00 0.00 12 PHE A N 5
ATOM 5012 C CA . PHE A 1 11 ? 1.450 1.606 8.001 1.00 0.00 12 PHE A CA 5
ATOM 5013 C C . PHE A 1 11 ? 0.906 0.411 7.240 1.00 0.00 12 PHE A C 5
ATOM 5014 O O . PHE A 1 11 ? 1.042 0.320 6.023 1.00 0.00 12 PHE A O 5
ATOM 5031 N N . MET A 1 12 ? 0.312 -0.518 7.966 1.00 0.00 13 MET A N 5
ATOM 5032 C CA . MET A 1 12 ? -0.223 -1.707 7.356 1.00 0.00 13 MET A CA 5
ATOM 5033 C C . MET A 1 12 ? -1.559 -1.409 6.720 1.00 0.00 13 MET A C 5
ATOM 5034 O O . MET A 1 12 ? -1.720 -1.551 5.510 1.00 0.00 13 MET A O 5
ATOM 5048 N N . LEU A 1 13 ? -2.536 -1.032 7.537 1.00 0.00 14 LEU A N 5
ATOM 5049 C CA . LEU A 1 13 ? -3.865 -0.767 7.031 1.00 0.00 14 LEU A CA 5
ATOM 5050 C C . LEU A 1 13 ? -3.852 0.169 5.831 1.00 0.00 14 LEU A C 5
ATOM 5051 O O . LEU A 1 13 ? -4.726 0.082 4.968 1.00 0.00 14 LEU A O 5
ATOM 5067 N N . TRP A 1 14 ? -2.857 1.045 5.754 1.00 0.00 15 TRP A N 5
ATOM 5068 C CA . TRP A 1 14 ? -2.761 1.954 4.624 1.00 0.00 15 TRP A CA 5
ATOM 5069 C C . TRP A 1 14 ? -1.990 1.282 3.517 1.00 0.00 15 TRP A C 5
ATOM 5070 O O . TRP A 1 14 ? -2.381 1.332 2.353 1.00 0.00 15 TRP A O 5
ATOM 5091 N N . LEU A 1 15 ? -0.909 0.615 3.894 1.00 0.00 16 LEU A N 5
ATOM 5092 C CA . LEU A 1 15 ? -0.121 -0.097 2.919 1.00 0.00 16 LEU A CA 5
ATOM 5093 C C . LEU A 1 15 ? -0.933 -1.236 2.366 1.00 0.00 16 LEU A C 5
ATOM 5094 O O . LEU A 1 15 ? -0.561 -1.832 1.389 1.00 0.00 16 LEU A O 5
ATOM 5110 N N . ASN A 1 16 ? -2.037 -1.536 3.006 1.00 0.00 17 ASN A N 5
ATOM 5111 C CA . ASN A 1 16 ? -2.900 -2.609 2.584 1.00 0.00 17 ASN A CA 5
ATOM 5112 C C . ASN A 1 16 ? -3.697 -2.184 1.354 1.00 0.00 17 ASN A C 5
ATOM 5113 O O . ASN A 1 16 ? -3.633 -2.795 0.258 1.00 0.00 17 ASN A O 5
ATOM 5124 N N . ASP A 1 17 ? -4.350 -1.049 1.533 1.00 0.00 18 ASP A N 5
ATOM 5125 C CA . ASP A 1 17 ? -5.126 -0.439 0.487 1.00 0.00 18 ASP A CA 5
ATOM 5126 C C . ASP A 1 17 ? -4.217 0.152 -0.561 1.00 0.00 18 ASP A C 5
ATOM 5127 O O . ASP A 1 17 ? -4.607 0.302 -1.719 1.00 0.00 18 ASP A O 5
ATOM 5136 N N . THR A 1 18 ? -2.997 0.486 -0.163 1.00 0.00 19 THR A N 5
ATOM 5137 C CA . THR A 1 18 ? -2.036 1.053 -1.070 1.00 0.00 19 THR A CA 5
ATOM 5138 C C . THR A 1 18 ? -1.022 0.012 -1.496 1.00 0.00 19 THR A C 5
ATOM 5139 O O . THR A 1 18 ? -0.411 0.156 -2.538 1.00 0.00 19 THR A O 5
ATOM 5150 N N . ARG A 1 19 ? -0.852 -1.050 -0.701 1.00 0.00 20 ARG A N 5
ATOM 5151 C CA . ARG A 1 19 ? 0.092 -2.104 -1.065 1.00 0.00 20 ARG A CA 5
ATOM 5152 C C . ARG A 1 19 ? -0.255 -2.542 -2.445 1.00 0.00 20 ARG A C 5
ATOM 5153 O O . ARG A 1 19 ? 0.606 -2.832 -3.276 1.00 0.00 20 ARG A O 5
ATOM 5174 N N . GLU A 1 20 ? -1.543 -2.535 -2.685 1.00 0.00 21 GLU A N 5
ATOM 5175 C CA . GLU A 1 20 ? -2.029 -2.887 -4.005 1.00 0.00 21 GLU A CA 5
ATOM 5176 C C . GLU A 1 20 ? -1.594 -1.809 -4.997 1.00 0.00 21 GLU A C 5
ATOM 5177 O O . GLU A 1 20 ? -1.240 -2.086 -6.147 1.00 0.00 21 GLU A O 5
ATOM 5189 N N . SER A 1 21 ? -1.655 -0.573 -4.524 1.00 0.00 22 SER A N 5
ATOM 5190 C CA . SER A 1 21 ? -1.314 0.588 -5.337 1.00 0.00 22 SER A CA 5
ATOM 5191 C C . SER A 1 21 ? 0.182 0.671 -5.615 1.00 0.00 22 SER A C 5
ATOM 5192 O O . SER A 1 21 ? 0.617 1.349 -6.542 1.00 0.00 22 SER A O 5
ATOM 5200 N N . ILE A 1 22 ? 0.956 -0.004 -4.786 1.00 0.00 23 ILE A N 5
ATOM 5201 C CA . ILE A 1 22 ? 2.401 0.005 -4.907 1.00 0.00 23 ILE A CA 5
ATOM 5202 C C . ILE A 1 22 ? 2.882 -0.985 -5.942 1.00 0.00 23 ILE A C 5
ATOM 5203 O O . ILE A 1 22 ? 3.769 -0.678 -6.739 1.00 0.00 23 ILE A O 5
ATOM 5219 N N . LYS A 1 23 ? 2.305 -2.178 -5.935 1.00 0.00 24 LYS A N 5
ATOM 5220 C CA . LYS A 1 23 ? 2.710 -3.183 -6.892 1.00 0.00 24 LYS A CA 5
ATOM 5221 C C . LYS A 1 23 ? 2.313 -2.754 -8.300 1.00 0.00 24 LYS A C 5
ATOM 5222 O O . LYS A 1 23 ? 2.989 -3.087 -9.271 1.00 0.00 24 LYS A O 5
ATOM 5241 N N . ARG A 1 24 ? 1.234 -1.978 -8.404 1.00 0.00 25 ARG A N 5
ATOM 5242 C CA . ARG A 1 24 ? 0.798 -1.472 -9.704 1.00 0.00 25 ARG A CA 5
ATOM 5243 C C . ARG A 1 24 ? 1.818 -0.449 -10.194 1.00 0.00 25 ARG A C 5
ATOM 5244 O O . ARG A 1 24 ? 2.195 -0.420 -11.365 1.00 0.00 25 ARG A O 5
ATOM 5265 N N . GLU A 1 25 ? 2.264 0.373 -9.252 1.00 0.00 26 GLU A N 5
ATOM 5266 C CA . GLU A 1 25 ? 3.257 1.401 -9.518 1.00 0.00 26 GLU A CA 5
ATOM 5267 C C . GLU A 1 25 ? 4.592 0.748 -9.851 1.00 0.00 26 GLU A C 5
ATOM 5268 O O . GLU A 1 25 ? 5.496 1.388 -10.387 1.00 0.00 26 GLU A O 5
ATOM 5280 N N . ASN A 1 26 ? 4.692 -0.544 -9.545 1.00 0.00 27 ASN A N 5
ATOM 5281 C CA . ASN A 1 26 ? 5.889 -1.308 -9.824 1.00 0.00 27 ASN A CA 5
ATOM 5282 C C . ASN A 1 26 ? 5.546 -2.790 -9.941 1.00 0.00 27 ASN A C 5
ATOM 5283 O O . ASN A 1 26 ? 5.755 -3.563 -9.006 1.00 0.00 27 ASN A O 5
ATOM 5294 N N . PRO A 1 27 ? 4.993 -3.203 -11.098 1.00 0.00 28 PRO A N 5
ATOM 5295 C CA . PRO A 1 27 ? 4.594 -4.597 -11.342 1.00 0.00 28 PRO A CA 5
ATOM 5296 C C . PRO A 1 27 ? 5.783 -5.544 -11.475 1.00 0.00 28 PRO A C 5
ATOM 5297 O O . PRO A 1 27 ? 5.880 -6.302 -12.440 1.00 0.00 28 PRO A O 5
ATOM 5308 N N . GLY A 1 28 ? 6.679 -5.498 -10.500 1.00 0.00 29 GLY A N 5
ATOM 5309 C CA . GLY A 1 28 ? 7.845 -6.358 -10.524 1.00 0.00 29 GLY A CA 5
ATOM 5310 C C . GLY A 1 28 ? 8.664 -6.273 -9.248 1.00 0.00 29 GLY A C 5
ATOM 5311 O O . GLY A 1 28 ? 9.796 -6.756 -9.203 1.00 0.00 29 GLY A O 5
ATOM 5315 N N . ILE A 1 29 ? 8.102 -5.655 -8.209 1.00 0.00 30 ILE A N 5
ATOM 5316 C CA . ILE A 1 29 ? 8.800 -5.517 -6.951 1.00 0.00 30 ILE A CA 5
ATOM 5317 C C . ILE A 1 29 ? 8.665 -6.773 -6.107 1.00 0.00 30 ILE A C 5
ATOM 5318 O O . ILE A 1 29 ? 8.589 -7.886 -6.626 1.00 0.00 30 ILE A O 5
ATOM 5334 N N . LYS A 1 30 ? 8.654 -6.579 -4.806 1.00 0.00 31 LYS A N 5
ATOM 5335 C CA . LYS A 1 30 ? 8.550 -7.646 -3.863 1.00 0.00 31 LYS A CA 5
ATOM 5336 C C . LYS A 1 30 ? 7.803 -7.173 -2.639 1.00 0.00 31 LYS A C 5
ATOM 5337 O O . LYS A 1 30 ? 7.870 -6.009 -2.253 1.00 0.00 31 LYS A O 5
ATOM 5356 N N . VAL A 1 31 ? 7.106 -8.103 -2.045 1.00 0.00 32 VAL A N 5
ATOM 5357 C CA . VAL A 1 31 ? 6.325 -7.880 -0.842 1.00 0.00 32 VAL A CA 5
ATOM 5358 C C . VAL A 1 31 ? 6.971 -6.858 0.099 1.00 0.00 32 VAL A C 5
ATOM 5359 O O . VAL A 1 31 ? 6.283 -6.103 0.788 1.00 0.00 32 VAL A O 5
ATOM 5372 N N . THR A 1 32 ? 8.293 -6.879 0.147 1.00 0.00 33 THR A N 5
ATOM 5373 C CA . THR A 1 32 ? 9.055 -5.993 1.036 1.00 0.00 33 THR A CA 5
ATOM 5374 C C . THR A 1 32 ? 9.331 -4.623 0.415 1.00 0.00 33 THR A C 5
ATOM 5375 O O . THR A 1 32 ? 9.545 -3.641 1.134 1.00 0.00 33 THR A O 5
ATOM 5386 N N . GLU A 1 33 ? 9.283 -4.533 -0.906 1.00 0.00 34 GLU A N 5
ATOM 5387 C CA . GLU A 1 33 ? 9.495 -3.259 -1.573 1.00 0.00 34 GLU A CA 5
ATOM 5388 C C . GLU A 1 33 ? 8.268 -2.389 -1.367 1.00 0.00 34 GLU A C 5
ATOM 5389 O O . GLU A 1 33 ? 8.365 -1.176 -1.225 1.00 0.00 34 GLU A O 5
ATOM 5401 N N . ILE A 1 34 ? 7.111 -3.033 -1.352 1.00 0.00 35 ILE A N 5
ATOM 5402 C CA . ILE A 1 34 ? 5.856 -2.345 -1.159 1.00 0.00 35 ILE A CA 5
ATOM 5403 C C . ILE A 1 34 ? 5.869 -1.644 0.180 1.00 0.00 35 ILE A C 5
ATOM 5404 O O . ILE A 1 34 ? 5.442 -0.496 0.314 1.00 0.00 35 ILE A O 5
ATOM 5420 N N . ALA A 1 35 ? 6.361 -2.365 1.174 1.00 0.00 36 ALA A N 5
ATOM 5421 C CA . ALA A 1 35 ? 6.426 -1.855 2.522 1.00 0.00 36 ALA A CA 5
ATOM 5422 C C . ALA A 1 35 ? 7.422 -0.709 2.671 1.00 0.00 36 ALA A C 5
ATOM 5423 O O . ALA A 1 35 ? 7.281 0.120 3.569 1.00 0.00 36 ALA A O 5
ATOM 5430 N N . LYS A 1 36 ? 8.440 -0.665 1.816 1.00 0.00 37 LYS A N 5
ATOM 5431 C CA . LYS A 1 36 ? 9.449 0.386 1.909 1.00 0.00 37 LYS A CA 5
ATOM 5432 C C . LYS A 1 36 ? 9.101 1.589 1.038 1.00 0.00 37 LYS A C 5
ATOM 5433 O O . LYS A 1 36 ? 9.063 2.732 1.516 1.00 0.00 37 LYS A O 5
ATOM 5452 N N . LYS A 1 37 ? 8.835 1.337 -0.243 1.00 0.00 38 LYS A N 5
ATOM 5453 C CA . LYS A 1 37 ? 8.493 2.404 -1.165 1.00 0.00 38 LYS A CA 5
ATOM 5454 C C . LYS A 1 37 ? 7.140 3.016 -0.824 1.00 0.00 38 LYS A C 5
ATOM 5455 O O . LYS A 1 37 ? 6.774 4.064 -1.357 1.00 0.00 38 LYS A O 5
ATOM 5474 N N . GLY A 1 38 ? 6.411 2.375 0.081 1.00 0.00 39 GLY A N 5
ATOM 5475 C CA . GLY A 1 38 ? 5.137 2.902 0.479 1.00 0.00 39 GLY A CA 5
ATOM 5476 C C . GLY A 1 38 ? 5.286 3.829 1.665 1.00 0.00 39 GLY A C 5
ATOM 5477 O O . GLY A 1 38 ? 4.700 4.908 1.710 1.00 0.00 39 GLY A O 5
ATOM 5481 N N . GLY A 1 39 ? 6.087 3.408 2.624 1.00 0.00 40 GLY A N 5
ATOM 5482 C CA . GLY A 1 39 ? 6.321 4.217 3.804 1.00 0.00 40 GLY A CA 5
ATOM 5483 C C . GLY A 1 39 ? 6.750 5.618 3.442 1.00 0.00 40 GLY A C 5
ATOM 5484 O O . GLY A 1 39 ? 6.300 6.590 4.044 1.00 0.00 40 GLY A O 5
ATOM 5488 N N . GLU A 1 40 ? 7.616 5.720 2.441 1.00 0.00 41 GLU A N 5
ATOM 5489 C CA . GLU A 1 40 ? 8.093 7.022 1.987 1.00 0.00 41 GLU A CA 5
ATOM 5490 C C . GLU A 1 40 ? 6.920 7.912 1.587 1.00 0.00 41 GLU A C 5
ATOM 5491 O O . GLU A 1 40 ? 6.860 9.085 1.953 1.00 0.00 41 GLU A O 5
ATOM 5503 N N . MET A 1 41 ? 5.988 7.336 0.832 1.00 0.00 42 MET A N 5
ATOM 5504 C CA . MET A 1 41 ? 4.809 8.059 0.376 1.00 0.00 42 MET A CA 5
ATOM 5505 C C . MET A 1 41 ? 3.811 8.232 1.510 1.00 0.00 42 MET A C 5
ATOM 5506 O O . MET A 1 41 ? 3.101 9.234 1.593 1.00 0.00 42 MET A O 5
ATOM 5520 N N . TRP A 1 42 ? 3.759 7.224 2.367 1.00 0.00 43 TRP A N 5
ATOM 5521 C CA . TRP A 1 42 ? 2.857 7.203 3.493 1.00 0.00 43 TRP A CA 5
ATOM 5522 C C . TRP A 1 42 ? 3.161 8.335 4.472 1.00 0.00 43 TRP A C 5
ATOM 5523 O O . TRP A 1 42 ? 2.288 9.146 4.781 1.00 0.00 43 TRP A O 5
ATOM 5544 N N . LYS A 1 43 ? 4.396 8.394 4.958 1.00 0.00 44 LYS A N 5
ATOM 5545 C CA . LYS A 1 43 ? 4.794 9.439 5.898 1.00 0.00 44 LYS A CA 5
ATOM 5546 C C . LYS A 1 43 ? 4.466 10.832 5.355 1.00 0.00 44 LYS A C 5
ATOM 5547 O O . LYS A 1 43 ? 4.324 11.785 6.122 1.00 0.00 44 LYS A O 5
ATOM 5566 N N . GLU A 1 44 ? 4.354 10.948 4.033 1.00 0.00 45 GLU A N 5
ATOM 5567 C CA . GLU A 1 44 ? 4.051 12.232 3.401 1.00 0.00 45 GLU A CA 5
ATOM 5568 C C . GLU A 1 44 ? 2.676 12.214 2.732 1.00 0.00 45 GLU A C 5
ATOM 5569 O O . GLU A 1 44 ? 2.500 12.755 1.640 1.00 0.00 45 GLU A O 5
ATOM 5581 N N . LEU A 1 45 ? 1.707 11.590 3.394 1.00 0.00 46 LEU A N 5
ATOM 5582 C CA . LEU A 1 45 ? 0.353 11.512 2.851 1.00 0.00 46 LEU A CA 5
ATOM 5583 C C . LEU A 1 45 ? -0.679 11.982 3.886 1.00 0.00 46 LEU A C 5
ATOM 5584 O O . LEU A 1 45 ? -0.556 11.696 5.077 1.00 0.00 46 LEU A O 5
ATOM 5600 N N . LYS A 1 46 ? -1.684 12.735 3.420 1.00 0.00 47 LYS A N 5
ATOM 5601 C CA . LYS A 1 46 ? -2.726 13.280 4.301 1.00 0.00 47 LYS A CA 5
ATOM 5602 C C . LYS A 1 46 ? -3.899 12.324 4.464 1.00 0.00 47 LYS A C 5
ATOM 5603 O O . LYS A 1 46 ? -4.994 12.723 4.861 1.00 0.00 47 LYS A O 5
ATOM 5622 N N . ASP A 1 47 ? -3.645 11.059 4.201 1.00 0.00 48 ASP A N 5
ATOM 5623 C CA . ASP A 1 47 ? -4.645 10.021 4.359 1.00 0.00 48 ASP A CA 5
ATOM 5624 C C . ASP A 1 47 ? -4.266 9.151 5.551 1.00 0.00 48 ASP A C 5
ATOM 5625 O O . ASP A 1 47 ? -5.069 8.362 6.042 1.00 0.00 48 ASP A O 5
ATOM 5634 N N . LYS A 1 48 ? -3.026 9.322 6.014 1.00 0.00 49 LYS A N 5
ATOM 5635 C CA . LYS A 1 48 ? -2.511 8.579 7.147 1.00 0.00 49 LYS A CA 5
ATOM 5636 C C . LYS A 1 48 ? -3.040 9.161 8.447 1.00 0.00 49 LYS A C 5
ATOM 5637 O O . LYS A 1 48 ? -3.204 8.448 9.428 1.00 0.00 49 LYS A O 5
ATOM 5656 N N . SER A 1 49 ? -3.361 10.444 8.442 1.00 0.00 50 SER A N 5
ATOM 5657 C CA . SER A 1 49 ? -3.925 11.059 9.628 1.00 0.00 50 SER A CA 5
ATOM 5658 C C . SER A 1 49 ? -5.339 10.527 9.800 1.00 0.00 50 SER A C 5
ATOM 5659 O O . SER A 1 49 ? -5.860 10.418 10.911 1.00 0.00 50 SER A O 5
ATOM 5667 N N . LYS A 1 50 ? -5.941 10.198 8.663 1.00 0.00 51 LYS A N 5
ATOM 5668 C CA . LYS A 1 50 ? -7.300 9.667 8.624 1.00 0.00 51 LYS A CA 5
ATOM 5669 C C . LYS A 1 50 ? -7.302 8.139 8.523 1.00 0.00 51 LYS A C 5
ATOM 5670 O O . LYS A 1 50 ? -8.347 7.505 8.669 1.00 0.00 51 LYS A O 5
ATOM 5689 N N . TRP A 1 51 ? -6.135 7.554 8.263 1.00 0.00 52 TRP A N 5
ATOM 5690 C CA . TRP A 1 51 ? -6.019 6.103 8.132 1.00 0.00 52 TRP A CA 5
ATOM 5691 C C . TRP A 1 51 ? -5.251 5.502 9.306 1.00 0.00 52 TRP A C 5
ATOM 5692 O O . TRP A 1 51 ? -5.637 4.464 9.858 1.00 0.00 52 TRP A O 5
ATOM 5713 N N . GLU A 1 52 ? -4.171 6.165 9.700 1.00 0.00 53 GLU A N 5
ATOM 5714 C CA . GLU A 1 52 ? -3.366 5.699 10.819 1.00 0.00 53 GLU A CA 5
ATOM 5715 C C . GLU A 1 52 ? -4.253 5.452 12.022 1.00 0.00 53 GLU A C 5
ATOM 5716 O O . GLU A 1 52 ? -3.991 4.572 12.843 1.00 0.00 53 GLU A O 5
ATOM 5728 N N . ASP A 1 53 ? -5.314 6.240 12.117 1.00 0.00 54 ASP A N 5
ATOM 5729 C CA . ASP A 1 53 ? -6.235 6.101 13.216 1.00 0.00 54 ASP A CA 5
ATOM 5730 C C . ASP A 1 53 ? -7.010 4.815 13.091 1.00 0.00 54 ASP A C 5
ATOM 5731 O O . ASP A 1 53 ? -7.386 4.222 14.092 1.00 0.00 54 ASP A O 5
ATOM 5740 N N . ALA A 1 54 ? -7.208 4.352 11.866 1.00 0.00 55 ALA A N 5
ATOM 5741 C CA . ALA A 1 54 ? -7.893 3.093 11.665 1.00 0.00 55 ALA A CA 5
ATOM 5742 C C . ALA A 1 54 ? -7.131 2.022 12.426 1.00 0.00 55 ALA A C 5
ATOM 5743 O O . ALA A 1 54 ? -7.712 1.206 13.140 1.00 0.00 55 ALA A O 5
ATOM 5750 N N . ALA A 1 55 ? -5.809 2.043 12.258 1.00 0.00 56 ALA A N 5
ATOM 5751 C CA . ALA A 1 55 ? -4.922 1.083 12.918 1.00 0.00 56 ALA A CA 5
ATOM 5752 C C . ALA A 1 55 ? -5.130 1.070 14.425 1.00 0.00 56 ALA A C 5
ATOM 5753 O O . ALA A 1 55 ? -5.322 0.013 15.025 1.00 0.00 56 ALA A O 5
ATOM 5760 N N . ALA A 1 56 ? -5.097 2.253 15.033 1.00 0.00 57 ALA A N 5
ATOM 5761 C CA . ALA A 1 56 ? -5.289 2.373 16.474 1.00 0.00 57 ALA A CA 5
ATOM 5762 C C . ALA A 1 56 ? -6.735 2.071 16.854 1.00 0.00 57 ALA A C 5
ATOM 5763 O O . ALA A 1 56 ? -7.028 1.724 17.995 1.00 0.00 57 ALA A O 5
ATOM 5770 N N . LYS A 1 57 ? -7.628 2.208 15.882 1.00 0.00 58 LYS A N 5
ATOM 5771 C CA . LYS A 1 57 ? -9.040 1.949 16.104 1.00 0.00 58 LYS A CA 5
ATOM 5772 C C . LYS A 1 57 ? -9.308 0.458 16.015 1.00 0.00 58 LYS A C 5
ATOM 5773 O O . LYS A 1 57 ? -10.124 -0.081 16.761 1.00 0.00 58 LYS A O 5
ATOM 5792 N N . ASP A 1 58 ? -8.616 -0.210 15.096 1.00 0.00 59 ASP A N 5
ATOM 5793 C CA . ASP A 1 58 ? -8.791 -1.638 14.921 1.00 0.00 59 ASP A CA 5
ATOM 5794 C C . ASP A 1 58 ? -8.017 -2.410 15.980 1.00 0.00 59 ASP A C 5
ATOM 5795 O O . ASP A 1 58 ? -8.454 -3.463 16.422 1.00 0.00 59 ASP A O 5
ATOM 5804 N N . LYS A 1 59 ? -6.861 -1.887 16.380 1.00 0.00 60 LYS A N 5
ATOM 5805 C CA . LYS A 1 59 ? -6.042 -2.550 17.390 1.00 0.00 60 LYS A CA 5
ATOM 5806 C C . LYS A 1 59 ? -6.777 -2.542 18.715 1.00 0.00 60 LYS A C 5
ATOM 5807 O O . LYS A 1 59 ? -6.794 -3.529 19.452 1.00 0.00 60 LYS A O 5
ATOM 5826 N N . GLN A 1 60 ? -7.381 -1.408 18.996 1.00 0.00 61 GLN A N 5
ATOM 5827 C CA . GLN A 1 60 ? -8.128 -1.210 20.206 1.00 0.00 61 GLN A CA 5
ATOM 5828 C C . GLN A 1 60 ? -9.457 -1.944 20.125 1.00 0.00 61 GLN A C 5
ATOM 5829 O O . GLN A 1 60 ? -9.965 -2.427 21.127 1.00 0.00 61 GLN A O 5
ATOM 5843 N N . ARG A 1 61 ? -10.036 -2.010 18.937 1.00 0.00 62 ARG A N 5
ATOM 5844 C CA . ARG A 1 61 ? -11.315 -2.679 18.777 1.00 0.00 62 ARG A CA 5
ATOM 5845 C C . ARG A 1 61 ? -11.149 -4.183 18.613 1.00 0.00 62 ARG A C 5
ATOM 5846 O O . ARG A 1 61 ? -12.116 -4.937 18.727 1.00 0.00 62 ARG A O 5
ATOM 5867 N N . TYR A 1 62 ? -9.935 -4.617 18.351 1.00 0.00 63 TYR A N 5
ATOM 5868 C CA . TYR A 1 62 ? -9.676 -6.033 18.174 1.00 0.00 63 TYR A CA 5
ATOM 5869 C C . TYR A 1 62 ? -9.320 -6.623 19.505 1.00 0.00 63 TYR A C 5
ATOM 5870 O O . TYR A 1 62 ? -9.852 -7.650 19.908 1.00 0.00 63 TYR A O 5
ATOM 5888 N N . HIS A 1 63 ? -8.452 -5.931 20.207 1.00 0.00 64 HIS A N 5
ATOM 5889 C CA . HIS A 1 63 ? -8.063 -6.335 21.510 1.00 0.00 64 HIS A CA 5
ATOM 5890 C C . HIS A 1 63 ? -9.242 -6.089 22.445 1.00 0.00 64 HIS A C 5
ATOM 5891 O O . HIS A 1 63 ? -9.350 -6.662 23.514 1.00 0.00 64 HIS A O 5
ATOM 5906 N N . ASP A 1 64 ? -10.131 -5.205 22.025 1.00 0.00 65 ASP A N 5
ATOM 5907 C CA . ASP A 1 64 ? -11.268 -4.876 22.833 1.00 0.00 65 ASP A CA 5
ATOM 5908 C C . ASP A 1 64 ? -12.198 -6.053 22.966 1.00 0.00 65 ASP A C 5
ATOM 5909 O O . ASP A 1 64 ? -13.155 -5.991 23.739 1.00 0.00 65 ASP A O 5
ATOM 5918 N N . GLU A 1 65 ? -11.956 -7.130 22.221 1.00 0.00 66 GLU A N 5
ATOM 5919 C CA . GLU A 1 65 ? -12.841 -8.240 22.331 1.00 0.00 66 GLU A CA 5
ATOM 5920 C C . GLU A 1 65 ? -12.255 -9.456 21.685 1.00 0.00 66 GLU A C 5
ATOM 5921 O O . GLU A 1 65 ? -12.538 -10.583 22.093 1.00 0.00 66 GLU A O 5
ATOM 5933 N N . MET A 1 66 ? -11.460 -9.246 20.655 1.00 0.00 67 MET A N 5
ATOM 5934 C CA . MET A 1 66 ? -10.864 -10.322 19.932 1.00 0.00 67 MET A CA 5
ATOM 5935 C C . MET A 1 66 ? -9.354 -10.332 20.121 1.00 0.00 67 MET A C 5
ATOM 5936 O O . MET A 1 66 ? -8.648 -11.001 19.365 1.00 0.00 67 MET A O 5
ATOM 5950 N N . ARG A 1 67 ? -8.842 -9.588 21.113 1.00 0.00 68 ARG A N 5
ATOM 5951 C CA . ARG A 1 67 ? -7.396 -9.558 21.326 1.00 0.00 68 ARG A CA 5
ATOM 5952 C C . ARG A 1 67 ? -6.855 -10.958 21.251 1.00 0.00 68 ARG A C 5
ATOM 5953 O O . ARG A 1 67 ? -5.891 -11.232 20.537 1.00 0.00 68 ARG A O 5
ATOM 5974 N N . ASN A 1 68 ? -7.465 -11.840 22.017 1.00 0.00 69 ASN A N 5
ATOM 5975 C CA . ASN A 1 68 ? -7.017 -13.231 22.063 1.00 0.00 69 ASN A CA 5
ATOM 5976 C C . ASN A 1 68 ? -7.788 -14.116 21.086 1.00 0.00 69 ASN A C 5
ATOM 5977 O O . ASN A 1 68 ? -7.861 -15.331 21.269 1.00 0.00 69 ASN A O 5
ATOM 5988 N N . TYR A 1 69 ? -8.360 -13.514 20.051 1.00 0.00 70 TYR A N 5
ATOM 5989 C CA . TYR A 1 69 ? -9.117 -14.273 19.062 1.00 0.00 70 TYR A CA 5
ATOM 5990 C C . TYR A 1 69 ? -8.185 -14.969 18.077 1.00 0.00 70 TYR A C 5
ATOM 5991 O O . TYR A 1 69 ? -8.255 -16.185 17.893 1.00 0.00 70 TYR A O 5
ATOM 6009 N N . LYS A 1 70 ? -7.311 -14.193 17.445 1.00 0.00 71 LYS A N 5
ATOM 6010 C CA . LYS A 1 70 ? -6.363 -14.739 16.480 1.00 0.00 71 LYS A CA 5
ATOM 6011 C C . LYS A 1 70 ? -5.442 -13.646 15.941 1.00 0.00 71 LYS A C 5
ATOM 6012 O O . LYS A 1 70 ? -5.583 -13.210 14.799 1.00 0.00 71 LYS A O 5
ATOM 6031 N N . PRO A 1 71 ? -4.482 -13.186 16.762 1.00 0.00 72 PRO A N 5
ATOM 6032 C CA . PRO A 1 71 ? -3.535 -12.140 16.364 1.00 0.00 72 PRO A CA 5
ATOM 6033 C C . PRO A 1 71 ? -2.546 -12.626 15.310 1.00 0.00 72 PRO A C 5
ATOM 6034 O O . PRO A 1 71 ? -2.275 -11.930 14.331 1.00 0.00 72 PRO A O 5
ATOM 6045 N N . GLU A 1 72 ? -2.010 -13.825 15.518 1.00 0.00 73 GLU A N 5
ATOM 6046 C CA . GLU A 1 72 ? -1.051 -14.404 14.585 1.00 0.00 73 GLU A CA 5
ATOM 6047 C C . GLU A 1 72 ? -0.652 -15.811 15.020 1.00 0.00 73 GLU A C 5
ATOM 6048 O O . GLU A 1 72 ? -0.942 -16.790 14.331 1.00 0.00 73 GLU A O 5
ATOM 6060 N N . ALA A 1 73 ? 0.015 -15.904 16.166 1.00 0.00 74 ALA A N 5
ATOM 6061 C CA . ALA A 1 73 ? 0.454 -17.191 16.692 1.00 0.00 74 ALA A CA 5
ATOM 6062 C C . ALA A 1 73 ? 1.406 -17.884 15.723 1.00 0.00 74 ALA A C 5
ATOM 6063 O O . ALA A 1 73 ? 1.909 -18.975 16.068 1.00 0.00 74 ALA A O 5
ATOM 6071 N N . SER A 1 1 ? -16.218 -14.815 8.293 1.00 0.00 2 SER A N 6
ATOM 6072 C CA . SER A 1 1 ? -15.173 -15.339 9.165 1.00 0.00 2 SER A CA 6
ATOM 6073 C C . SER A 1 1 ? -14.838 -14.343 10.272 1.00 0.00 2 SER A C 6
ATOM 6074 O O . SER A 1 1 ? -15.376 -13.236 10.308 1.00 0.00 2 SER A O 6
ATOM 6082 N N . HIS A 1 2 ? -13.949 -14.744 11.173 1.00 0.00 3 HIS A N 6
ATOM 6083 C CA . HIS A 1 2 ? -13.543 -13.887 12.281 1.00 0.00 3 HIS A CA 6
ATOM 6084 C C . HIS A 1 2 ? -12.137 -14.242 12.756 1.00 0.00 3 HIS A C 6
ATOM 6085 O O . HIS A 1 2 ? -11.954 -15.161 13.555 1.00 0.00 3 HIS A O 6
ATOM 6100 N N . MET A 1 3 ? -11.147 -13.508 12.259 1.00 0.00 4 MET A N 6
ATOM 6101 C CA . MET A 1 3 ? -9.757 -13.744 12.632 1.00 0.00 4 MET A CA 6
ATOM 6102 C C . MET A 1 3 ? -9.146 -12.501 13.277 1.00 0.00 4 MET A C 6
ATOM 6103 O O . MET A 1 3 ? -8.502 -11.697 12.603 1.00 0.00 4 MET A O 6
ATOM 6117 N N . PRO A 1 4 ? -9.349 -12.324 14.593 1.00 0.00 5 PRO A N 6
ATOM 6118 C CA . PRO A 1 4 ? -8.829 -11.176 15.338 1.00 0.00 5 PRO A CA 6
ATOM 6119 C C . PRO A 1 4 ? -7.359 -11.342 15.716 1.00 0.00 5 PRO A C 6
ATOM 6120 O O . PRO A 1 4 ? -6.973 -11.109 16.862 1.00 0.00 5 PRO A O 6
ATOM 6131 N N . LYS A 1 5 ? -6.541 -11.737 14.746 1.00 0.00 6 LYS A N 6
ATOM 6132 C CA . LYS A 1 5 ? -5.111 -11.922 14.978 1.00 0.00 6 LYS A CA 6
ATOM 6133 C C . LYS A 1 5 ? -4.387 -10.578 14.943 1.00 0.00 6 LYS A C 6
ATOM 6134 O O . LYS A 1 5 ? -3.384 -10.417 14.247 1.00 0.00 6 LYS A O 6
ATOM 6153 N N . ARG A 1 6 ? -4.924 -9.609 15.682 1.00 0.00 7 ARG A N 6
ATOM 6154 C CA . ARG A 1 6 ? -4.373 -8.272 15.737 1.00 0.00 7 ARG A CA 6
ATOM 6155 C C . ARG A 1 6 ? -4.803 -7.504 14.508 1.00 0.00 7 ARG A C 6
ATOM 6156 O O . ARG A 1 6 ? -5.105 -8.089 13.467 1.00 0.00 7 ARG A O 6
ATOM 6177 N N . ALA A 1 7 ? -4.895 -6.199 14.652 1.00 0.00 8 ALA A N 6
ATOM 6178 C CA . ALA A 1 7 ? -5.363 -5.359 13.574 1.00 0.00 8 ALA A CA 6
ATOM 6179 C C . ALA A 1 7 ? -4.257 -4.829 12.673 1.00 0.00 8 ALA A C 6
ATOM 6180 O O . ALA A 1 7 ? -3.076 -5.138 12.838 1.00 0.00 8 ALA A O 6
ATOM 6187 N N . THR A 1 8 ? -4.692 -4.048 11.694 1.00 0.00 9 THR A N 6
ATOM 6188 C CA . THR A 1 8 ? -3.830 -3.450 10.684 1.00 0.00 9 THR A CA 6
ATOM 6189 C C . THR A 1 8 ? -3.191 -2.141 11.159 1.00 0.00 9 THR A C 6
ATOM 6190 O O . THR A 1 8 ? -3.883 -1.146 11.358 1.00 0.00 9 THR A O 6
ATOM 6201 N N . THR A 1 9 ? -1.866 -2.143 11.325 1.00 0.00 10 THR A N 6
ATOM 6202 C CA . THR A 1 9 ? -1.137 -0.956 11.759 1.00 0.00 10 THR A CA 6
ATOM 6203 C C . THR A 1 9 ? -1.364 0.194 10.803 1.00 0.00 10 THR A C 6
ATOM 6204 O O . THR A 1 9 ? -1.672 -0.013 9.633 1.00 0.00 10 THR A O 6
ATOM 6215 N N . ALA A 1 10 ? -1.182 1.407 11.312 1.00 0.00 11 ALA A N 6
ATOM 6216 C CA . ALA A 1 10 ? -1.332 2.605 10.508 1.00 0.00 11 ALA A CA 6
ATOM 6217 C C . ALA A 1 10 ? -0.671 2.378 9.167 1.00 0.00 11 ALA A C 6
ATOM 6218 O O . ALA A 1 10 ? -1.215 2.710 8.114 1.00 0.00 11 ALA A O 6
ATOM 6225 N N . PHE A 1 11 ? 0.523 1.808 9.233 1.00 0.00 12 PHE A N 6
ATOM 6226 C CA . PHE A 1 11 ? 1.318 1.516 8.049 1.00 0.00 12 PHE A CA 6
ATOM 6227 C C . PHE A 1 11 ? 0.735 0.356 7.262 1.00 0.00 12 PHE A C 6
ATOM 6228 O O . PHE A 1 11 ? 0.878 0.278 6.046 1.00 0.00 12 PHE A O 6
ATOM 6245 N N . MET A 1 12 ? 0.100 -0.555 7.970 1.00 0.00 13 MET A N 6
ATOM 6246 C CA . MET A 1 12 ? -0.484 -1.717 7.355 1.00 0.00 13 MET A CA 6
ATOM 6247 C C . MET A 1 12 ? -1.802 -1.343 6.704 1.00 0.00 13 MET A C 6
ATOM 6248 O O . MET A 1 12 ? -1.956 -1.470 5.492 1.00 0.00 13 MET A O 6
ATOM 6262 N N . LEU A 1 13 ? -2.766 -0.905 7.508 1.00 0.00 14 LEU A N 6
ATOM 6263 C CA . LEU A 1 13 ? -4.071 -0.554 6.983 1.00 0.00 14 LEU A CA 6
ATOM 6264 C C . LEU A 1 13 ? -3.988 0.426 5.819 1.00 0.00 14 LEU A C 6
ATOM 6265 O O . LEU A 1 13 ? -4.840 0.406 4.931 1.00 0.00 14 LEU A O 6
ATOM 6281 N N . TRP A 1 14 ? -2.958 1.266 5.799 1.00 0.00 15 TRP A N 6
ATOM 6282 C CA . TRP A 1 14 ? -2.801 2.210 4.703 1.00 0.00 15 TRP A CA 6
ATOM 6283 C C . TRP A 1 14 ? -2.063 1.534 3.573 1.00 0.00 15 TRP A C 6
ATOM 6284 O O . TRP A 1 14 ? -2.443 1.643 2.410 1.00 0.00 15 TRP A O 6
ATOM 6305 N N . LEU A 1 15 ? -1.017 0.805 3.935 1.00 0.00 16 LEU A N 6
ATOM 6306 C CA . LEU A 1 15 ? -0.251 0.085 2.945 1.00 0.00 16 LEU A CA 6
ATOM 6307 C C . LEU A 1 15 ? -1.104 -0.996 2.342 1.00 0.00 16 LEU A C 6
ATOM 6308 O O . LEU A 1 15 ? -0.769 -1.541 1.323 1.00 0.00 16 LEU A O 6
ATOM 6324 N N . ASN A 1 16 ? -2.202 -1.303 2.984 1.00 0.00 17 ASN A N 6
ATOM 6325 C CA . ASN A 1 16 ? -3.099 -2.325 2.511 1.00 0.00 17 ASN A CA 6
ATOM 6326 C C . ASN A 1 16 ? -3.865 -1.819 1.295 1.00 0.00 17 ASN A C 6
ATOM 6327 O O . ASN A 1 16 ? -3.838 -2.406 0.185 1.00 0.00 17 ASN A O 6
ATOM 6338 N N . ASP A 1 17 ? -4.448 -0.651 1.499 1.00 0.00 18 ASP A N 6
ATOM 6339 C CA . ASP A 1 17 ? -5.180 0.029 0.466 1.00 0.00 18 ASP A CA 6
ATOM 6340 C C . ASP A 1 17 ? -4.234 0.596 -0.563 1.00 0.00 18 ASP A C 6
ATOM 6341 O O . ASP A 1 17 ? -4.613 0.810 -1.715 1.00 0.00 18 ASP A O 6
ATOM 6350 N N . THR A 1 18 ? -2.997 0.839 -0.155 1.00 0.00 19 THR A N 6
ATOM 6351 C CA . THR A 1 18 ? -1.997 1.375 -1.042 1.00 0.00 19 THR A CA 6
ATOM 6352 C C . THR A 1 18 ? -1.045 0.287 -1.487 1.00 0.00 19 THR A C 6
ATOM 6353 O O . THR A 1 18 ? -0.414 0.416 -2.519 1.00 0.00 19 THR A O 6
ATOM 6364 N N . ARG A 1 19 ? -0.950 -0.797 -0.715 1.00 0.00 20 ARG A N 6
ATOM 6365 C CA . ARG A 1 19 ? -0.071 -1.901 -1.086 1.00 0.00 20 ARG A CA 6
ATOM 6366 C C . ARG A 1 19 ? -0.433 -2.305 -2.473 1.00 0.00 20 ARG A C 6
ATOM 6367 O O . ARG A 1 19 ? 0.415 -2.644 -3.300 1.00 0.00 20 ARG A O 6
ATOM 6388 N N . GLU A 1 20 ? -1.716 -2.215 -2.727 1.00 0.00 21 GLU A N 6
ATOM 6389 C CA . GLU A 1 20 ? -2.210 -2.527 -4.059 1.00 0.00 21 GLU A CA 6
ATOM 6390 C C . GLU A 1 20 ? -1.685 -1.470 -5.036 1.00 0.00 21 GLU A C 6
ATOM 6391 O O . GLU A 1 20 ? -1.351 -1.756 -6.189 1.00 0.00 21 GLU A O 6
ATOM 6403 N N . SER A 1 21 ? -1.651 -0.237 -4.542 1.00 0.00 22 SER A N 6
ATOM 6404 C CA . SER A 1 21 ? -1.217 0.910 -5.332 1.00 0.00 22 SER A CA 6
ATOM 6405 C C . SER A 1 21 ? 0.289 0.902 -5.575 1.00 0.00 22 SER A C 6
ATOM 6406 O O . SER A 1 21 ? 0.788 1.541 -6.501 1.00 0.00 22 SER A O 6
ATOM 6414 N N . ILE A 1 22 ? 1.002 0.192 -4.720 1.00 0.00 23 ILE A N 6
ATOM 6415 C CA . ILE A 1 22 ? 2.445 0.109 -4.805 1.00 0.00 23 ILE A CA 6
ATOM 6416 C C . ILE A 1 22 ? 2.879 -0.885 -5.859 1.00 0.00 23 ILE A C 6
ATOM 6417 O O . ILE A 1 22 ? 3.788 -0.614 -6.644 1.00 0.00 23 ILE A O 6
ATOM 6433 N N . LYS A 1 23 ? 2.229 -2.039 -5.880 1.00 0.00 24 LYS A N 6
ATOM 6434 C CA . LYS A 1 23 ? 2.572 -3.052 -6.855 1.00 0.00 24 LYS A CA 6
ATOM 6435 C C . LYS A 1 23 ? 2.201 -2.575 -8.254 1.00 0.00 24 LYS A C 6
ATOM 6436 O O . LYS A 1 23 ? 2.849 -2.937 -9.234 1.00 0.00 24 LYS A O 6
ATOM 6455 N N . ARG A 1 24 ? 1.177 -1.728 -8.337 1.00 0.00 25 ARG A N 6
ATOM 6456 C CA . ARG A 1 24 ? 0.765 -1.171 -9.621 1.00 0.00 25 ARG A CA 6
ATOM 6457 C C . ARG A 1 24 ? 1.814 -0.157 -10.064 1.00 0.00 25 ARG A C 6
ATOM 6458 O O . ARG A 1 24 ? 2.215 -0.109 -11.226 1.00 0.00 25 ARG A O 6
ATOM 6479 N N . GLU A 1 25 ? 2.265 0.629 -9.091 1.00 0.00 26 GLU A N 6
ATOM 6480 C CA . GLU A 1 25 ? 3.292 1.633 -9.315 1.00 0.00 26 GLU A CA 6
ATOM 6481 C C . GLU A 1 25 ? 4.601 0.944 -9.678 1.00 0.00 26 GLU A C 6
ATOM 6482 O O . GLU A 1 25 ? 5.529 1.571 -10.191 1.00 0.00 26 GLU A O 6
ATOM 6494 N N . ASN A 1 26 ? 4.651 -0.363 -9.424 1.00 0.00 27 ASN A N 6
ATOM 6495 C CA . ASN A 1 26 ? 5.816 -1.164 -9.732 1.00 0.00 27 ASN A CA 6
ATOM 6496 C C . ASN A 1 26 ? 5.414 -2.629 -9.881 1.00 0.00 27 ASN A C 6
ATOM 6497 O O . ASN A 1 26 ? 5.632 -3.437 -8.979 1.00 0.00 27 ASN A O 6
ATOM 6508 N N . PRO A 1 27 ? 4.792 -2.983 -11.023 1.00 0.00 28 PRO A N 6
ATOM 6509 C CA . PRO A 1 27 ? 4.324 -4.351 -11.294 1.00 0.00 28 PRO A CA 6
ATOM 6510 C C . PRO A 1 27 ? 5.462 -5.362 -11.440 1.00 0.00 28 PRO A C 6
ATOM 6511 O O . PRO A 1 27 ? 5.528 -6.096 -12.427 1.00 0.00 28 PRO A O 6
ATOM 6522 N N . GLY A 1 28 ? 6.349 -5.398 -10.456 1.00 0.00 29 GLY A N 6
ATOM 6523 C CA . GLY A 1 28 ? 7.464 -6.326 -10.495 1.00 0.00 29 GLY A CA 6
ATOM 6524 C C . GLY A 1 28 ? 8.289 -6.311 -9.218 1.00 0.00 29 GLY A C 6
ATOM 6525 O O . GLY A 1 28 ? 9.377 -6.886 -9.173 1.00 0.00 29 GLY A O 6
ATOM 6529 N N . ILE A 1 29 ? 7.778 -5.650 -8.179 1.00 0.00 30 ILE A N 6
ATOM 6530 C CA . ILE A 1 29 ? 8.485 -5.568 -6.921 1.00 0.00 30 ILE A CA 6
ATOM 6531 C C . ILE A 1 29 ? 8.299 -6.833 -6.099 1.00 0.00 30 ILE A C 6
ATOM 6532 O O . ILE A 1 29 ? 8.180 -7.934 -6.638 1.00 0.00 30 ILE A O 6
ATOM 6548 N N . LYS A 1 30 ? 8.291 -6.661 -4.793 1.00 0.00 31 LYS A N 6
ATOM 6549 C CA . LYS A 1 30 ? 8.143 -7.737 -3.868 1.00 0.00 31 LYS A CA 6
ATOM 6550 C C . LYS A 1 30 ? 7.470 -7.235 -2.613 1.00 0.00 31 LYS A C 6
ATOM 6551 O O . LYS A 1 30 ? 7.605 -6.076 -2.231 1.00 0.00 31 LYS A O 6
ATOM 6570 N N . VAL A 1 31 ? 6.761 -8.133 -1.985 1.00 0.00 32 VAL A N 6
ATOM 6571 C CA . VAL A 1 31 ? 6.048 -7.875 -0.750 1.00 0.00 32 VAL A CA 6
ATOM 6572 C C . VAL A 1 31 ? 6.800 -6.902 0.164 1.00 0.00 32 VAL A C 6
ATOM 6573 O O . VAL A 1 31 ? 6.196 -6.120 0.899 1.00 0.00 32 VAL A O 6
ATOM 6586 N N . THR A 1 32 ? 8.119 -6.998 0.130 1.00 0.00 33 THR A N 6
ATOM 6587 C CA . THR A 1 32 ? 8.986 -6.171 0.975 1.00 0.00 33 THR A CA 6
ATOM 6588 C C . THR A 1 32 ? 9.241 -4.784 0.386 1.00 0.00 33 THR A C 6
ATOM 6589 O O . THR A 1 32 ? 9.503 -3.827 1.124 1.00 0.00 33 THR A O 6
ATOM 6600 N N . GLU A 1 33 ? 9.135 -4.654 -0.929 1.00 0.00 34 GLU A N 6
ATOM 6601 C CA . GLU A 1 33 ? 9.333 -3.364 -1.571 1.00 0.00 34 GLU A CA 6
ATOM 6602 C C . GLU A 1 33 ? 8.110 -2.492 -1.338 1.00 0.00 34 GLU A C 6
ATOM 6603 O O . GLU A 1 33 ? 8.209 -1.274 -1.231 1.00 0.00 34 GLU A O 6
ATOM 6615 N N . ILE A 1 34 ? 6.955 -3.132 -1.267 1.00 0.00 35 ILE A N 6
ATOM 6616 C CA . ILE A 1 34 ? 5.713 -2.429 -1.047 1.00 0.00 35 ILE A CA 6
ATOM 6617 C C . ILE A 1 34 ? 5.746 -1.758 0.309 1.00 0.00 35 ILE A C 6
ATOM 6618 O O . ILE A 1 34 ? 5.363 -0.597 0.465 1.00 0.00 35 ILE A O 6
ATOM 6634 N N . ALA A 1 35 ? 6.202 -2.517 1.292 1.00 0.00 36 ALA A N 6
ATOM 6635 C CA . ALA A 1 35 ? 6.276 -2.034 2.651 1.00 0.00 36 ALA A CA 6
ATOM 6636 C C . ALA A 1 35 ? 7.315 -0.934 2.837 1.00 0.00 36 ALA A C 6
ATOM 6637 O O . ALA A 1 35 ? 7.195 -0.121 3.751 1.00 0.00 36 ALA A O 6
ATOM 6644 N N . LYS A 1 36 ? 8.344 -0.909 1.996 1.00 0.00 37 LYS A N 6
ATOM 6645 C CA . LYS A 1 36 ? 9.389 0.106 2.127 1.00 0.00 37 LYS A CA 6
ATOM 6646 C C . LYS A 1 36 ? 9.112 1.328 1.256 1.00 0.00 37 LYS A C 6
ATOM 6647 O O . LYS A 1 36 ? 9.140 2.471 1.737 1.00 0.00 37 LYS A O 6
ATOM 6666 N N . LYS A 1 37 ? 8.835 1.096 -0.026 1.00 0.00 38 LYS A N 6
ATOM 6667 C CA . LYS A 1 37 ? 8.556 2.182 -0.947 1.00 0.00 38 LYS A CA 6
ATOM 6668 C C . LYS A 1 37 ? 7.232 2.857 -0.618 1.00 0.00 38 LYS A C 6
ATOM 6669 O O . LYS A 1 37 ? 6.926 3.929 -1.143 1.00 0.00 38 LYS A O 6
ATOM 6688 N N . GLY A 1 38 ? 6.458 2.242 0.268 1.00 0.00 39 GLY A N 6
ATOM 6689 C CA . GLY A 1 38 ? 5.206 2.828 0.654 1.00 0.00 39 GLY A CA 6
ATOM 6690 C C . GLY A 1 38 ? 5.384 3.738 1.847 1.00 0.00 39 GLY A C 6
ATOM 6691 O O . GLY A 1 38 ? 4.855 4.846 1.890 1.00 0.00 39 GLY A O 6
ATOM 6695 N N . GLY A 1 39 ? 6.147 3.273 2.818 1.00 0.00 40 GLY A N 6
ATOM 6696 C CA . GLY A 1 39 ? 6.401 4.065 4.004 1.00 0.00 40 GLY A CA 6
ATOM 6697 C C . GLY A 1 39 ? 6.900 5.444 3.655 1.00 0.00 40 GLY A C 6
ATOM 6698 O O . GLY A 1 39 ? 6.480 6.436 4.247 1.00 0.00 40 GLY A O 6
ATOM 6702 N N . GLU A 1 40 ? 7.794 5.509 2.673 1.00 0.00 41 GLU A N 6
ATOM 6703 C CA . GLU A 1 40 ? 8.337 6.787 2.231 1.00 0.00 41 GLU A CA 6
ATOM 6704 C C . GLU A 1 40 ? 7.212 7.732 1.815 1.00 0.00 41 GLU A C 6
ATOM 6705 O O . GLU A 1 40 ? 7.205 8.907 2.180 1.00 0.00 41 GLU A O 6
ATOM 6717 N N . MET A 1 41 ? 6.263 7.202 1.050 1.00 0.00 42 MET A N 6
ATOM 6718 C CA . MET A 1 41 ? 5.125 7.979 0.578 1.00 0.00 42 MET A CA 6
ATOM 6719 C C . MET A 1 41 ? 4.125 8.204 1.700 1.00 0.00 42 MET A C 6
ATOM 6720 O O . MET A 1 41 ? 3.468 9.242 1.775 1.00 0.00 42 MET A O 6
ATOM 6734 N N . TRP A 1 42 ? 4.011 7.202 2.560 1.00 0.00 43 TRP A N 6
ATOM 6735 C CA . TRP A 1 42 ? 3.096 7.231 3.674 1.00 0.00 43 TRP A CA 6
ATOM 6736 C C . TRP A 1 42 ? 3.444 8.350 4.654 1.00 0.00 43 TRP A C 6
ATOM 6737 O O . TRP A 1 42 ? 2.606 9.200 4.953 1.00 0.00 43 TRP A O 6
ATOM 6758 N N . LYS A 1 43 ? 4.675 8.350 5.154 1.00 0.00 44 LYS A N 6
ATOM 6759 C CA . LYS A 1 43 ? 5.113 9.372 6.101 1.00 0.00 44 LYS A CA 6
ATOM 6760 C C . LYS A 1 43 ? 4.796 10.786 5.601 1.00 0.00 44 LYS A C 6
ATOM 6761 O O . LYS A 1 43 ? 4.681 11.718 6.397 1.00 0.00 44 LYS A O 6
ATOM 6780 N N . GLU A 1 44 ? 4.666 10.944 4.285 1.00 0.00 45 GLU A N 6
ATOM 6781 C CA . GLU A 1 44 ? 4.375 12.253 3.700 1.00 0.00 45 GLU A CA 6
ATOM 6782 C C . GLU A 1 44 ? 3.020 12.266 2.990 1.00 0.00 45 GLU A C 6
ATOM 6783 O O . GLU A 1 44 ? 2.891 12.811 1.893 1.00 0.00 45 GLU A O 6
ATOM 6795 N N . LEU A 1 45 ? 2.016 11.664 3.618 1.00 0.00 46 LEU A N 6
ATOM 6796 C CA . LEU A 1 45 ? 0.681 11.618 3.028 1.00 0.00 46 LEU A CA 6
ATOM 6797 C C . LEU A 1 45 ? -0.394 12.036 4.043 1.00 0.00 46 LEU A C 6
ATOM 6798 O O . LEU A 1 45 ? -0.300 11.719 5.229 1.00 0.00 46 LEU A O 6
ATOM 6814 N N . LYS A 1 46 ? -1.406 12.771 3.564 1.00 0.00 47 LYS A N 6
ATOM 6815 C CA . LYS A 1 46 ? -2.495 13.259 4.424 1.00 0.00 47 LYS A CA 6
ATOM 6816 C C . LYS A 1 46 ? -3.662 12.286 4.460 1.00 0.00 47 LYS A C 6
ATOM 6817 O O . LYS A 1 46 ? -4.780 12.644 4.832 1.00 0.00 47 LYS A O 6
ATOM 6836 N N . ASP A 1 47 ? -3.372 11.047 4.127 1.00 0.00 48 ASP A N 6
ATOM 6837 C CA . ASP A 1 47 ? -4.351 9.985 4.167 1.00 0.00 48 ASP A CA 6
ATOM 6838 C C . ASP A 1 47 ? -4.030 9.086 5.356 1.00 0.00 48 ASP A C 6
ATOM 6839 O O . ASP A 1 47 ? -4.850 8.276 5.781 1.00 0.00 48 ASP A O 6
ATOM 6848 N N . LYS A 1 48 ? -2.820 9.270 5.899 1.00 0.00 49 LYS A N 6
ATOM 6849 C CA . LYS A 1 48 ? -2.354 8.519 7.050 1.00 0.00 49 LYS A CA 6
ATOM 6850 C C . LYS A 1 48 ? -3.039 9.027 8.306 1.00 0.00 49 LYS A C 6
ATOM 6851 O O . LYS A 1 48 ? -3.245 8.280 9.254 1.00 0.00 49 LYS A O 6
ATOM 6870 N N . SER A 1 49 ? -3.442 10.288 8.292 1.00 0.00 50 SER A N 6
ATOM 6871 C CA . SER A 1 49 ? -4.152 10.840 9.425 1.00 0.00 50 SER A CA 6
ATOM 6872 C C . SER A 1 49 ? -5.548 10.245 9.437 1.00 0.00 50 SER A C 6
ATOM 6873 O O . SER A 1 49 ? -6.200 10.152 10.477 1.00 0.00 50 SER A O 6
ATOM 6881 N N . LYS A 1 50 ? -5.986 9.831 8.251 1.00 0.00 51 LYS A N 6
ATOM 6882 C CA . LYS A 1 50 ? -7.300 9.221 8.081 1.00 0.00 51 LYS A CA 6
ATOM 6883 C C . LYS A 1 50 ? -7.202 7.694 8.065 1.00 0.00 51 LYS A C 6
ATOM 6884 O O . LYS A 1 50 ? -8.192 7.001 8.302 1.00 0.00 51 LYS A O 6
ATOM 6903 N N . TRP A 1 51 ? -6.008 7.174 7.782 1.00 0.00 52 TRP A N 6
ATOM 6904 C CA . TRP A 1 51 ? -5.792 5.729 7.733 1.00 0.00 52 TRP A CA 6
ATOM 6905 C C . TRP A 1 51 ? -5.126 5.223 9.013 1.00 0.00 52 TRP A C 6
ATOM 6906 O O . TRP A 1 51 ? -5.538 4.212 9.585 1.00 0.00 52 TRP A O 6
ATOM 6927 N N . GLU A 1 52 ? -4.101 5.934 9.469 1.00 0.00 53 GLU A N 6
ATOM 6928 C CA . GLU A 1 52 ? -3.395 5.543 10.682 1.00 0.00 53 GLU A CA 6
ATOM 6929 C C . GLU A 1 52 ? -4.374 5.363 11.825 1.00 0.00 53 GLU A C 6
ATOM 6930 O O . GLU A 1 52 ? -4.163 4.543 12.718 1.00 0.00 53 GLU A O 6
ATOM 6942 N N . ASP A 1 53 ? -5.446 6.140 11.790 1.00 0.00 54 ASP A N 6
ATOM 6943 C CA . ASP A 1 53 ? -6.448 6.062 12.826 1.00 0.00 54 ASP A CA 6
ATOM 6944 C C . ASP A 1 53 ? -7.179 4.748 12.744 1.00 0.00 54 ASP A C 6
ATOM 6945 O O . ASP A 1 53 ? -7.558 4.181 13.765 1.00 0.00 54 ASP A O 6
ATOM 6954 N N . ALA A 1 54 ? -7.339 4.234 11.533 1.00 0.00 55 ALA A N 6
ATOM 6955 C CA . ALA A 1 54 ? -7.984 2.950 11.372 1.00 0.00 55 ALA A CA 6
ATOM 6956 C C . ALA A 1 54 ? -7.228 1.939 12.217 1.00 0.00 55 ALA A C 6
ATOM 6957 O O . ALA A 1 54 ? -7.826 1.143 12.938 1.00 0.00 55 ALA A O 6
ATOM 6964 N N . ALA A 1 55 ? -5.895 1.986 12.126 1.00 0.00 56 ALA A N 6
ATOM 6965 C CA . ALA A 1 55 ? -5.036 1.079 12.890 1.00 0.00 56 ALA A CA 6
ATOM 6966 C C . ALA A 1 55 ? -5.353 1.146 14.376 1.00 0.00 56 ALA A C 6
ATOM 6967 O O . ALA A 1 55 ? -5.583 0.124 15.022 1.00 0.00 56 ALA A O 6
ATOM 6974 N N . ALA A 1 56 ? -5.377 2.365 14.912 1.00 0.00 57 ALA A N 6
ATOM 6975 C CA . ALA A 1 56 ? -5.680 2.570 16.321 1.00 0.00 57 ALA A CA 6
ATOM 6976 C C . ALA A 1 56 ? -7.138 2.232 16.609 1.00 0.00 57 ALA A C 6
ATOM 6977 O O . ALA A 1 56 ? -7.541 2.112 17.761 1.00 0.00 57 ALA A O 6
ATOM 6984 N N . LYS A 1 57 ? -7.922 2.100 15.544 1.00 0.00 58 LYS A N 6
ATOM 6985 C CA . LYS A 1 57 ? -9.336 1.788 15.666 1.00 0.00 58 LYS A CA 6
ATOM 6986 C C . LYS A 1 57 ? -9.576 0.282 15.574 1.00 0.00 58 LYS A C 6
ATOM 6987 O O . LYS A 1 57 ? -10.413 -0.262 16.297 1.00 0.00 58 LYS A O 6
ATOM 7006 N N . ASP A 1 58 ? -8.860 -0.395 14.677 1.00 0.00 59 ASP A N 6
ATOM 7007 C CA . ASP A 1 58 ? -9.047 -1.829 14.513 1.00 0.00 59 ASP A CA 6
ATOM 7008 C C . ASP A 1 58 ? -8.248 -2.618 15.539 1.00 0.00 59 ASP A C 6
ATOM 7009 O O . ASP A 1 58 ? -8.714 -3.644 16.024 1.00 0.00 59 ASP A O 6
ATOM 7018 N N . LYS A 1 59 ? -7.054 -2.147 15.882 1.00 0.00 60 LYS A N 6
ATOM 7019 C CA . LYS A 1 59 ? -6.245 -2.844 16.871 1.00 0.00 60 LYS A CA 6
ATOM 7020 C C . LYS A 1 59 ? -6.917 -2.713 18.229 1.00 0.00 60 LYS A C 6
ATOM 7021 O O . LYS A 1 59 ? -6.982 -3.656 19.017 1.00 0.00 60 LYS A O 6
ATOM 7040 N N . GLN A 1 60 ? -7.426 -1.519 18.468 1.00 0.00 61 GLN A N 6
ATOM 7041 C CA . GLN A 1 60 ? -8.119 -1.191 19.686 1.00 0.00 61 GLN A CA 6
ATOM 7042 C C . GLN A 1 60 ? -9.427 -1.958 19.747 1.00 0.00 61 GLN A C 6
ATOM 7043 O O . GLN A 1 60 ? -9.930 -2.263 20.820 1.00 0.00 61 GLN A O 6
ATOM 7057 N N . ARG A 1 61 ? -9.983 -2.268 18.592 1.00 0.00 62 ARG A N 6
ATOM 7058 C CA . ARG A 1 61 ? -11.226 -3.001 18.565 1.00 0.00 62 ARG A CA 6
ATOM 7059 C C . ARG A 1 61 ? -10.980 -4.502 18.550 1.00 0.00 62 ARG A C 6
ATOM 7060 O O . ARG A 1 61 ? -11.878 -5.292 18.842 1.00 0.00 62 ARG A O 6
ATOM 7081 N N . TYR A 1 62 ? -9.768 -4.890 18.208 1.00 0.00 63 TYR A N 6
ATOM 7082 C CA . TYR A 1 62 ? -9.423 -6.300 18.155 1.00 0.00 63 TYR A CA 6
ATOM 7083 C C . TYR A 1 62 ? -9.067 -6.763 19.543 1.00 0.00 63 TYR A C 6
ATOM 7084 O O . TYR A 1 62 ? -9.514 -7.807 20.005 1.00 0.00 63 TYR A O 6
ATOM 7102 N N . HIS A 1 63 ? -8.270 -5.953 20.207 1.00 0.00 64 HIS A N 6
ATOM 7103 C CA . HIS A 1 63 ? -7.855 -6.227 21.540 1.00 0.00 64 HIS A CA 6
ATOM 7104 C C . HIS A 1 63 ? -9.031 -5.986 22.476 1.00 0.00 64 HIS A C 6
ATOM 7105 O O . HIS A 1 63 ? -9.171 -6.609 23.516 1.00 0.00 64 HIS A O 6
ATOM 7120 N N . ASP A 1 64 ? -9.879 -5.055 22.086 1.00 0.00 65 ASP A N 6
ATOM 7121 C CA . ASP A 1 64 ? -11.018 -4.701 22.881 1.00 0.00 65 ASP A CA 6
ATOM 7122 C C . ASP A 1 64 ? -11.923 -5.885 23.114 1.00 0.00 65 ASP A C 6
ATOM 7123 O O . ASP A 1 64 ? -12.906 -5.768 23.848 1.00 0.00 65 ASP A O 6
ATOM 7132 N N . GLU A 1 65 ? -11.636 -7.022 22.490 1.00 0.00 66 GLU A N 6
ATOM 7133 C CA . GLU A 1 65 ? -12.501 -8.135 22.684 1.00 0.00 66 GLU A CA 6
ATOM 7134 C C . GLU A 1 65 ? -11.869 -9.411 22.213 1.00 0.00 66 GLU A C 6
ATOM 7135 O O . GLU A 1 65 ? -12.207 -10.496 22.689 1.00 0.00 66 GLU A O 6
ATOM 7147 N N . MET A 1 66 ? -10.977 -9.296 21.251 1.00 0.00 67 MET A N 6
ATOM 7148 C CA . MET A 1 66 ? -10.332 -10.440 20.687 1.00 0.00 67 MET A CA 6
ATOM 7149 C C . MET A 1 66 ? -8.817 -10.312 20.774 1.00 0.00 67 MET A C 6
ATOM 7150 O O . MET A 1 66 ? -8.100 -11.023 20.069 1.00 0.00 67 MET A O 6
ATOM 7164 N N . ARG A 1 67 ? -8.317 -9.408 21.632 1.00 0.00 68 ARG A N 6
ATOM 7165 C CA . ARG A 1 67 ? -6.864 -9.244 21.762 1.00 0.00 68 ARG A CA 6
ATOM 7166 C C . ARG A 1 67 ? -6.208 -10.595 21.808 1.00 0.00 68 ARG A C 6
ATOM 7167 O O . ARG A 1 67 ? -5.202 -10.840 21.141 1.00 0.00 68 ARG A O 6
ATOM 7188 N N . ASN A 1 68 ? -6.764 -11.464 22.629 1.00 0.00 69 ASN A N 6
ATOM 7189 C CA . ASN A 1 68 ? -6.200 -12.804 22.795 1.00 0.00 69 ASN A CA 6
ATOM 7190 C C . ASN A 1 68 ? -6.914 -13.844 21.936 1.00 0.00 69 ASN A C 6
ATOM 7191 O O . ASN A 1 68 ? -6.892 -15.034 22.250 1.00 0.00 69 ASN A O 6
ATOM 7202 N N . TYR A 1 69 ? -7.541 -13.400 20.857 1.00 0.00 70 TYR A N 6
ATOM 7203 C CA . TYR A 1 69 ? -8.251 -14.311 19.967 1.00 0.00 70 TYR A CA 6
ATOM 7204 C C . TYR A 1 69 ? -7.342 -14.788 18.839 1.00 0.00 70 TYR A C 6
ATOM 7205 O O . TYR A 1 69 ? -7.024 -14.031 17.923 1.00 0.00 70 TYR A O 6
ATOM 7223 N N . LYS A 1 70 ? -6.927 -16.048 18.914 1.00 0.00 71 LYS A N 6
ATOM 7224 C CA . LYS A 1 70 ? -6.054 -16.629 17.902 1.00 0.00 71 LYS A CA 6
ATOM 7225 C C . LYS A 1 70 ? -6.865 -17.392 16.854 1.00 0.00 71 LYS A C 6
ATOM 7226 O O . LYS A 1 70 ? -7.423 -18.451 17.144 1.00 0.00 71 LYS A O 6
ATOM 7245 N N . PRO A 1 71 ? -6.946 -16.865 15.618 1.00 0.00 72 PRO A N 6
ATOM 7246 C CA . PRO A 1 71 ? -7.696 -17.509 14.534 1.00 0.00 72 PRO A CA 6
ATOM 7247 C C . PRO A 1 71 ? -7.233 -18.939 14.279 1.00 0.00 72 PRO A C 6
ATOM 7248 O O . PRO A 1 71 ? -6.519 -19.526 15.093 1.00 0.00 72 PRO A O 6
ATOM 7259 N N . GLU A 1 72 ? -7.641 -19.494 13.143 1.00 0.00 73 GLU A N 6
ATOM 7260 C CA . GLU A 1 72 ? -7.266 -20.856 12.780 1.00 0.00 73 GLU A CA 6
ATOM 7261 C C . GLU A 1 72 ? -5.782 -20.939 12.438 1.00 0.00 73 GLU A C 6
ATOM 7262 O O . GLU A 1 72 ? -5.137 -21.960 12.677 1.00 0.00 73 GLU A O 6
ATOM 7274 N N . ALA A 1 73 ? -5.248 -19.859 11.879 1.00 0.00 74 ALA A N 6
ATOM 7275 C CA . ALA A 1 73 ? -3.840 -19.809 11.505 1.00 0.00 74 ALA A CA 6
ATOM 7276 C C . ALA A 1 73 ? -3.510 -20.876 10.467 1.00 0.00 74 ALA A C 6
ATOM 7277 O O . ALA A 1 73 ? -3.427 -20.529 9.270 1.00 0.00 74 ALA A O 6
ATOM 7285 N N . SER A 1 1 ? -8.477 -18.057 17.166 1.00 0.00 2 SER A N 7
ATOM 7286 C CA . SER A 1 1 ? -7.159 -17.485 16.908 1.00 0.00 2 SER A CA 7
ATOM 7287 C C . SER A 1 1 ? -6.237 -17.683 18.107 1.00 0.00 2 SER A C 7
ATOM 7288 O O . SER A 1 1 ? -5.035 -17.896 17.948 1.00 0.00 2 SER A O 7
ATOM 7296 N N . HIS A 1 2 ? -6.810 -17.607 19.307 1.00 0.00 3 HIS A N 7
ATOM 7297 C CA . HIS A 1 2 ? -6.047 -17.776 20.543 1.00 0.00 3 HIS A CA 7
ATOM 7298 C C . HIS A 1 2 ? -4.740 -16.988 20.503 1.00 0.00 3 HIS A C 7
ATOM 7299 O O . HIS A 1 2 ? -3.745 -17.385 21.110 1.00 0.00 3 HIS A O 7
ATOM 7314 N N . MET A 1 3 ? -4.750 -15.870 19.784 1.00 0.00 4 MET A N 7
ATOM 7315 C CA . MET A 1 3 ? -3.566 -15.027 19.664 1.00 0.00 4 MET A CA 7
ATOM 7316 C C . MET A 1 3 ? -3.866 -13.783 18.829 1.00 0.00 4 MET A C 7
ATOM 7317 O O . MET A 1 3 ? -3.417 -13.668 17.687 1.00 0.00 4 MET A O 7
ATOM 7331 N N . PRO A 1 4 ? -4.634 -12.832 19.389 1.00 0.00 5 PRO A N 7
ATOM 7332 C CA . PRO A 1 4 ? -4.994 -11.594 18.692 1.00 0.00 5 PRO A CA 7
ATOM 7333 C C . PRO A 1 4 ? -3.827 -10.615 18.610 1.00 0.00 5 PRO A C 7
ATOM 7334 O O . PRO A 1 4 ? -3.371 -10.101 19.631 1.00 0.00 5 PRO A O 7
ATOM 7345 N N . LYS A 1 5 ? -3.352 -10.344 17.391 1.00 0.00 6 LYS A N 7
ATOM 7346 C CA . LYS A 1 5 ? -2.246 -9.406 17.198 1.00 0.00 6 LYS A CA 7
ATOM 7347 C C . LYS A 1 5 ? -2.665 -7.983 17.560 1.00 0.00 6 LYS A C 7
ATOM 7348 O O . LYS A 1 5 ? -1.886 -7.037 17.451 1.00 0.00 6 LYS A O 7
ATOM 7367 N N . ARG A 1 6 ? -3.903 -7.868 18.010 1.00 0.00 7 ARG A N 7
ATOM 7368 C CA . ARG A 1 6 ? -4.505 -6.615 18.437 1.00 0.00 7 ARG A CA 7
ATOM 7369 C C . ARG A 1 6 ? -4.955 -5.729 17.290 1.00 0.00 7 ARG A C 7
ATOM 7370 O O . ARG A 1 6 ? -5.920 -4.992 17.434 1.00 0.00 7 ARG A O 7
ATOM 7391 N N . ALA A 1 7 ? -4.272 -5.822 16.165 1.00 0.00 8 ALA A N 7
ATOM 7392 C CA . ALA A 1 7 ? -4.624 -5.036 14.961 1.00 0.00 8 ALA A CA 7
ATOM 7393 C C . ALA A 1 7 ? -3.440 -4.784 14.021 1.00 0.00 8 ALA A C 7
ATOM 7394 O O . ALA A 1 7 ? -2.452 -5.518 14.023 1.00 0.00 8 ALA A O 7
ATOM 7401 N N . THR A 1 8 ? -3.587 -3.744 13.193 1.00 0.00 9 THR A N 7
ATOM 7402 C CA . THR A 1 8 ? -2.593 -3.363 12.200 1.00 0.00 9 THR A CA 7
ATOM 7403 C C . THR A 1 8 ? -2.073 -1.943 12.442 1.00 0.00 9 THR A C 7
ATOM 7404 O O . THR A 1 8 ? -2.824 -1.064 12.858 1.00 0.00 9 THR A O 7
ATOM 7415 N N . THR A 1 9 ? -0.786 -1.731 12.183 1.00 0.00 10 THR A N 7
ATOM 7416 C CA . THR A 1 9 ? -0.156 -0.430 12.366 1.00 0.00 10 THR A CA 7
ATOM 7417 C C . THR A 1 9 ? -0.579 0.538 11.283 1.00 0.00 10 THR A C 7
ATOM 7418 O O . THR A 1 9 ? -0.898 0.138 10.162 1.00 0.00 10 THR A O 7
ATOM 7429 N N . ALA A 1 10 ? -0.545 1.819 11.623 1.00 0.00 11 ALA A N 7
ATOM 7430 C CA . ALA A 1 10 ? -0.886 2.870 10.685 1.00 0.00 11 ALA A CA 7
ATOM 7431 C C . ALA A 1 10 ? -0.201 2.581 9.366 1.00 0.00 11 ALA A C 7
ATOM 7432 O O . ALA A 1 10 ? -0.799 2.672 8.296 1.00 0.00 11 ALA A O 7
ATOM 7439 N N . PHE A 1 11 ? 1.073 2.235 9.472 1.00 0.00 12 PHE A N 7
ATOM 7440 C CA . PHE A 1 11 ? 1.907 1.924 8.317 1.00 0.00 12 PHE A CA 7
ATOM 7441 C C . PHE A 1 11 ? 1.469 0.640 7.629 1.00 0.00 12 PHE A C 7
ATOM 7442 O O . PHE A 1 11 ? 1.639 0.473 6.424 1.00 0.00 12 PHE A O 7
ATOM 7459 N N . MET A 1 12 ? 0.952 -0.283 8.415 1.00 0.00 13 MET A N 7
ATOM 7460 C CA . MET A 1 12 ? 0.539 -1.564 7.896 1.00 0.00 13 MET A CA 7
ATOM 7461 C C . MET A 1 12 ? -0.834 -1.465 7.276 1.00 0.00 13 MET A C 7
ATOM 7462 O O . MET A 1 12 ? -1.006 -1.717 6.083 1.00 0.00 13 MET A O 7
ATOM 7476 N N . LEU A 1 13 ? -1.824 -1.131 8.089 1.00 0.00 14 LEU A N 7
ATOM 7477 C CA . LEU A 1 13 ? -3.182 -1.043 7.607 1.00 0.00 14 LEU A CA 7
ATOM 7478 C C . LEU A 1 13 ? -3.296 -0.168 6.365 1.00 0.00 14 LEU A C 7
ATOM 7479 O O . LEU A 1 13 ? -4.150 -0.409 5.511 1.00 0.00 14 LEU A O 7
ATOM 7495 N N . TRP A 1 14 ? -2.431 0.838 6.246 1.00 0.00 15 TRP A N 7
ATOM 7496 C CA . TRP A 1 14 ? -2.465 1.706 5.078 1.00 0.00 15 TRP A CA 7
ATOM 7497 C C . TRP A 1 14 ? -1.734 1.038 3.946 1.00 0.00 15 TRP A C 7
ATOM 7498 O O . TRP A 1 14 ? -2.188 1.047 2.805 1.00 0.00 15 TRP A O 7
ATOM 7519 N N . LEU A 1 15 ? -0.608 0.424 4.277 1.00 0.00 16 LEU A N 7
ATOM 7520 C CA . LEU A 1 15 ? 0.155 -0.273 3.273 1.00 0.00 16 LEU A CA 7
ATOM 7521 C C . LEU A 1 15 ? -0.666 -1.406 2.730 1.00 0.00 16 LEU A C 7
ATOM 7522 O O . LEU A 1 15 ? -0.375 -1.925 1.686 1.00 0.00 16 LEU A O 7
ATOM 7538 N N . ASN A 1 16 ? -1.690 -1.787 3.450 1.00 0.00 17 ASN A N 7
ATOM 7539 C CA . ASN A 1 16 ? -2.553 -2.863 3.040 1.00 0.00 17 ASN A CA 7
ATOM 7540 C C . ASN A 1 16 ? -3.453 -2.405 1.896 1.00 0.00 17 ASN A C 7
ATOM 7541 O O . ASN A 1 16 ? -3.479 -2.983 0.782 1.00 0.00 17 ASN A O 7
ATOM 7552 N N . ASP A 1 17 ? -4.108 -1.291 2.168 1.00 0.00 18 ASP A N 7
ATOM 7553 C CA . ASP A 1 17 ? -4.987 -0.664 1.216 1.00 0.00 18 ASP A CA 7
ATOM 7554 C C . ASP A 1 17 ? -4.194 0.003 0.123 1.00 0.00 18 ASP A C 7
ATOM 7555 O O . ASP A 1 17 ? -4.677 0.161 -0.998 1.00 0.00 18 ASP A O 7
ATOM 7564 N N . THR A 1 18 ? -2.973 0.401 0.443 1.00 0.00 19 THR A N 7
ATOM 7565 C CA . THR A 1 18 ? -2.120 1.053 -0.513 1.00 0.00 19 THR A CA 7
ATOM 7566 C C . THR A 1 18 ? -1.079 0.092 -1.051 1.00 0.00 19 THR A C 7
ATOM 7567 O O . THR A 1 18 ? -0.552 0.314 -2.126 1.00 0.00 19 THR A O 7
ATOM 7578 N N . ARG A 1 19 ? -0.794 -0.993 -0.323 1.00 0.00 20 ARG A N 7
ATOM 7579 C CA . ARG A 1 19 ? 0.176 -1.970 -0.807 1.00 0.00 20 ARG A CA 7
ATOM 7580 C C . ARG A 1 19 ? -0.286 -2.397 -2.158 1.00 0.00 20 ARG A C 7
ATOM 7581 O O . ARG A 1 19 ? 0.496 -2.585 -3.091 1.00 0.00 20 ARG A O 7
ATOM 7602 N N . GLU A 1 20 ? -1.595 -2.492 -2.254 1.00 0.00 21 GLU A N 7
ATOM 7603 C CA . GLU A 1 20 ? -2.204 -2.840 -3.526 1.00 0.00 21 GLU A CA 7
ATOM 7604 C C . GLU A 1 20 ? -1.906 -1.710 -4.515 1.00 0.00 21 GLU A C 7
ATOM 7605 O O . GLU A 1 20 ? -1.638 -1.931 -5.698 1.00 0.00 21 GLU A O 7
ATOM 7617 N N . SER A 1 21 ? -1.988 -0.493 -3.988 1.00 0.00 22 SER A N 7
ATOM 7618 C CA . SER A 1 21 ? -1.769 0.718 -4.771 1.00 0.00 22 SER A CA 7
ATOM 7619 C C . SER A 1 21 ? -0.307 0.868 -5.186 1.00 0.00 22 SER A C 7
ATOM 7620 O O . SER A 1 21 ? 0.027 1.665 -6.061 1.00 0.00 22 SER A O 7
ATOM 7628 N N . ILE A 1 22 ? 0.552 0.118 -4.522 1.00 0.00 23 ILE A N 7
ATOM 7629 C CA . ILE A 1 22 ? 1.979 0.169 -4.774 1.00 0.00 23 ILE A CA 7
ATOM 7630 C C . ILE A 1 22 ? 2.381 -0.740 -5.913 1.00 0.00 23 ILE A C 7
ATOM 7631 O O . ILE A 1 22 ? 3.150 -0.346 -6.790 1.00 0.00 23 ILE A O 7
ATOM 7647 N N . LYS A 1 23 ? 1.869 -1.961 -5.900 1.00 0.00 24 LYS A N 7
ATOM 7648 C CA . LYS A 1 23 ? 2.206 -2.903 -6.946 1.00 0.00 24 LYS A CA 7
ATOM 7649 C C . LYS A 1 23 ? 1.642 -2.432 -8.280 1.00 0.00 24 LYS A C 7
ATOM 7650 O O . LYS A 1 23 ? 2.229 -2.675 -9.332 1.00 0.00 24 LYS A O 7
ATOM 7669 N N . ARG A 1 24 ? 0.515 -1.726 -8.229 1.00 0.00 25 ARG A N 7
ATOM 7670 C CA . ARG A 1 24 ? -0.093 -1.191 -9.442 1.00 0.00 25 ARG A CA 7
ATOM 7671 C C . ARG A 1 24 ? 0.738 -0.001 -9.913 1.00 0.00 25 ARG A C 7
ATOM 7672 O O . ARG A 1 24 ? 1.019 0.159 -11.101 1.00 0.00 25 ARG A O 7
ATOM 7693 N N . GLU A 1 25 ? 1.146 0.806 -8.941 1.00 0.00 26 GLU A N 7
ATOM 7694 C CA . GLU A 1 25 ? 1.980 1.971 -9.195 1.00 0.00 26 GLU A CA 7
ATOM 7695 C C . GLU A 1 25 ? 3.334 1.514 -9.724 1.00 0.00 26 GLU A C 7
ATOM 7696 O O . GLU A 1 25 ? 4.102 2.302 -10.276 1.00 0.00 26 GLU A O 7
ATOM 7708 N N . ASN A 1 26 ? 3.597 0.216 -9.576 1.00 0.00 27 ASN A N 7
ATOM 7709 C CA . ASN A 1 26 ? 4.820 -0.388 -10.054 1.00 0.00 27 ASN A CA 7
ATOM 7710 C C . ASN A 1 26 ? 4.603 -1.883 -10.256 1.00 0.00 27 ASN A C 7
ATOM 7711 O O . ASN A 1 26 ? 5.019 -2.698 -9.433 1.00 0.00 27 ASN A O 7
ATOM 7722 N N . PRO A 1 27 ? 3.914 -2.259 -11.352 1.00 0.00 28 PRO A N 7
ATOM 7723 C CA . PRO A 1 27 ? 3.602 -3.661 -11.666 1.00 0.00 28 PRO A CA 7
ATOM 7724 C C . PRO A 1 27 ? 4.839 -4.488 -12.002 1.00 0.00 28 PRO A C 7
ATOM 7725 O O . PRO A 1 27 ? 4.876 -5.182 -13.018 1.00 0.00 28 PRO A O 7
ATOM 7736 N N . GLY A 1 28 ? 5.846 -4.415 -11.143 1.00 0.00 29 GLY A N 7
ATOM 7737 C CA . GLY A 1 28 ? 7.064 -5.164 -11.364 1.00 0.00 29 GLY A CA 7
ATOM 7738 C C . GLY A 1 28 ? 7.991 -5.146 -10.162 1.00 0.00 29 GLY A C 7
ATOM 7739 O O . GLY A 1 28 ? 9.143 -5.568 -10.261 1.00 0.00 29 GLY A O 7
ATOM 7743 N N . ILE A 1 29 ? 7.498 -4.658 -9.022 1.00 0.00 30 ILE A N 7
ATOM 7744 C CA . ILE A 1 29 ? 8.307 -4.598 -7.824 1.00 0.00 30 ILE A CA 7
ATOM 7745 C C . ILE A 1 29 ? 8.322 -5.939 -7.109 1.00 0.00 30 ILE A C 7
ATOM 7746 O O . ILE A 1 29 ? 8.244 -6.997 -7.733 1.00 0.00 30 ILE A O 7
ATOM 7762 N N . LYS A 1 30 ? 8.437 -5.877 -5.800 1.00 0.00 31 LYS A N 7
ATOM 7763 C CA . LYS A 1 30 ? 8.483 -7.039 -4.969 1.00 0.00 31 LYS A CA 7
ATOM 7764 C C . LYS A 1 30 ? 7.838 -6.740 -3.638 1.00 0.00 31 LYS A C 7
ATOM 7765 O O . LYS A 1 30 ? 7.887 -5.621 -3.136 1.00 0.00 31 LYS A O 7
ATOM 7784 N N . VAL A 1 31 ? 7.249 -7.766 -3.087 1.00 0.00 32 VAL A N 7
ATOM 7785 C CA . VAL A 1 31 ? 6.585 -7.714 -1.798 1.00 0.00 32 VAL A CA 7
ATOM 7786 C C . VAL A 1 31 ? 7.280 -6.756 -0.823 1.00 0.00 32 VAL A C 7
ATOM 7787 O O . VAL A 1 31 ? 6.635 -6.099 -0.006 1.00 0.00 32 VAL A O 7
ATOM 7800 N N . THR A 1 32 ? 8.602 -6.728 -0.899 1.00 0.00 33 THR A N 7
ATOM 7801 C CA . THR A 1 32 ? 9.418 -5.900 -0.002 1.00 0.00 33 THR A CA 7
ATOM 7802 C C . THR A 1 32 ? 9.554 -4.456 -0.486 1.00 0.00 33 THR A C 7
ATOM 7803 O O . THR A 1 32 ? 9.813 -3.549 0.310 1.00 0.00 33 THR A O 7
ATOM 7814 N N . GLU A 1 33 ? 9.344 -4.228 -1.774 1.00 0.00 34 GLU A N 7
ATOM 7815 C CA . GLU A 1 33 ? 9.420 -2.880 -2.318 1.00 0.00 34 GLU A CA 7
ATOM 7816 C C . GLU A 1 33 ? 8.177 -2.107 -1.913 1.00 0.00 34 GLU A C 7
ATOM 7817 O O . GLU A 1 33 ? 8.217 -0.901 -1.718 1.00 0.00 34 GLU A O 7
ATOM 7829 N N . ILE A 1 34 ? 7.069 -2.820 -1.804 1.00 0.00 35 ILE A N 7
ATOM 7830 C CA . ILE A 1 34 ? 5.811 -2.214 -1.431 1.00 0.00 35 ILE A CA 7
ATOM 7831 C C . ILE A 1 34 ? 5.919 -1.630 -0.039 1.00 0.00 35 ILE A C 7
ATOM 7832 O O . ILE A 1 34 ? 5.522 -0.490 0.217 1.00 0.00 35 ILE A O 7
ATOM 7848 N N . ALA A 1 35 ? 6.452 -2.440 0.860 1.00 0.00 36 ALA A N 7
ATOM 7849 C CA . ALA A 1 35 ? 6.600 -2.045 2.239 1.00 0.00 36 ALA A CA 7
ATOM 7850 C C . ALA A 1 35 ? 7.617 -0.926 2.433 1.00 0.00 36 ALA A C 7
ATOM 7851 O O . ALA A 1 35 ? 7.541 -0.185 3.413 1.00 0.00 36 ALA A O 7
ATOM 7858 N N . LYS A 1 36 ? 8.581 -0.807 1.525 1.00 0.00 37 LYS A N 7
ATOM 7859 C CA . LYS A 1 36 ? 9.608 0.224 1.653 1.00 0.00 37 LYS A CA 7
ATOM 7860 C C . LYS A 1 36 ? 9.238 1.495 0.899 1.00 0.00 37 LYS A C 7
ATOM 7861 O O . LYS A 1 36 ? 9.246 2.600 1.465 1.00 0.00 37 LYS A O 7
ATOM 7880 N N . LYS A 1 37 ? 8.900 1.349 -0.378 1.00 0.00 38 LYS A N 7
ATOM 7881 C CA . LYS A 1 37 ? 8.530 2.489 -1.190 1.00 0.00 38 LYS A CA 7
ATOM 7882 C C . LYS A 1 37 ? 7.138 2.993 -0.826 1.00 0.00 38 LYS A C 7
ATOM 7883 O O . LYS A 1 37 ? 6.680 4.007 -1.355 1.00 0.00 38 LYS A O 7
ATOM 7902 N N . GLY A 1 38 ? 6.484 2.312 0.113 1.00 0.00 39 GLY A N 7
ATOM 7903 C CA . GLY A 1 38 ? 5.195 2.759 0.552 1.00 0.00 39 GLY A CA 7
ATOM 7904 C C . GLY A 1 38 ? 5.361 3.705 1.721 1.00 0.00 39 GLY A C 7
ATOM 7905 O O . GLY A 1 38 ? 4.727 4.756 1.796 1.00 0.00 39 GLY A O 7
ATOM 7909 N N . GLY A 1 39 ? 6.245 3.330 2.626 1.00 0.00 40 GLY A N 7
ATOM 7910 C CA . GLY A 1 39 ? 6.527 4.150 3.784 1.00 0.00 40 GLY A CA 7
ATOM 7911 C C . GLY A 1 39 ? 6.981 5.532 3.384 1.00 0.00 40 GLY A C 7
ATOM 7912 O O . GLY A 1 39 ? 6.587 6.523 3.998 1.00 0.00 40 GLY A O 7
ATOM 7916 N N . GLU A 1 40 ? 7.797 5.605 2.336 1.00 0.00 41 GLU A N 7
ATOM 7917 C CA . GLU A 1 40 ? 8.274 6.897 1.852 1.00 0.00 41 GLU A CA 7
ATOM 7918 C C . GLU A 1 40 ? 7.090 7.811 1.550 1.00 0.00 41 GLU A C 7
ATOM 7919 O O . GLU A 1 40 ? 7.066 8.974 1.954 1.00 0.00 41 GLU A O 7
ATOM 7931 N N . MET A 1 41 ? 6.106 7.269 0.835 1.00 0.00 42 MET A N 7
ATOM 7932 C CA . MET A 1 41 ? 4.912 8.014 0.466 1.00 0.00 42 MET A CA 7
ATOM 7933 C C . MET A 1 41 ? 3.992 8.189 1.661 1.00 0.00 42 MET A C 7
ATOM 7934 O O . MET A 1 41 ? 3.352 9.228 1.828 1.00 0.00 42 MET A O 7
ATOM 7948 N N . TRP A 1 42 ? 3.919 7.147 2.477 1.00 0.00 43 TRP A N 7
ATOM 7949 C CA . TRP A 1 42 ? 3.075 7.147 3.641 1.00 0.00 43 TRP A CA 7
ATOM 7950 C C . TRP A 1 42 ? 3.453 8.273 4.606 1.00 0.00 43 TRP A C 7
ATOM 7951 O O . TRP A 1 42 ? 2.585 9.007 5.076 1.00 0.00 43 TRP A O 7
ATOM 7972 N N . LYS A 1 43 ? 4.743 8.409 4.903 1.00 0.00 44 LYS A N 7
ATOM 7973 C CA . LYS A 1 43 ? 5.219 9.455 5.814 1.00 0.00 44 LYS A CA 7
ATOM 7974 C C . LYS A 1 43 ? 4.486 10.780 5.581 1.00 0.00 44 LYS A C 7
ATOM 7975 O O . LYS A 1 43 ? 3.944 11.371 6.515 1.00 0.00 44 LYS A O 7
ATOM 7994 N N . GLU A 1 44 ? 4.467 11.234 4.330 1.00 0.00 45 GLU A N 7
ATOM 7995 C CA . GLU A 1 44 ? 3.792 12.482 3.976 1.00 0.00 45 GLU A CA 7
ATOM 7996 C C . GLU A 1 44 ? 2.454 12.191 3.303 1.00 0.00 45 GLU A C 7
ATOM 7997 O O . GLU A 1 44 ? 2.180 12.662 2.199 1.00 0.00 45 GLU A O 7
ATOM 8009 N N . LEU A 1 45 ? 1.634 11.391 3.974 1.00 0.00 46 LEU A N 7
ATOM 8010 C CA . LEU A 1 45 ? 0.329 10.999 3.452 1.00 0.00 46 LEU A CA 7
ATOM 8011 C C . LEU A 1 45 ? -0.810 11.705 4.204 1.00 0.00 46 LEU A C 7
ATOM 8012 O O . LEU A 1 45 ? -0.807 11.768 5.433 1.00 0.00 46 LEU A O 7
ATOM 8028 N N . LYS A 1 46 ? -1.796 12.211 3.453 1.00 0.00 47 LYS A N 7
ATOM 8029 C CA . LYS A 1 46 ? -2.959 12.885 4.045 1.00 0.00 47 LYS A CA 7
ATOM 8030 C C . LYS A 1 46 ? -4.108 11.909 4.204 1.00 0.00 47 LYS A C 7
ATOM 8031 O O . LYS A 1 46 ? -5.127 12.219 4.819 1.00 0.00 47 LYS A O 7
ATOM 8050 N N . ASP A 1 47 ? -3.884 10.701 3.730 1.00 0.00 48 ASP A N 7
ATOM 8051 C CA . ASP A 1 47 ? -4.832 9.630 3.899 1.00 0.00 48 ASP A CA 7
ATOM 8052 C C . ASP A 1 47 ? -4.379 8.836 5.122 1.00 0.00 48 ASP A C 7
ATOM 8053 O O . ASP A 1 47 ? -5.002 7.854 5.519 1.00 0.00 48 ASP A O 7
ATOM 8062 N N . LYS A 1 48 ? -3.265 9.309 5.708 1.00 0.00 49 LYS A N 7
ATOM 8063 C CA . LYS A 1 48 ? -2.662 8.709 6.885 1.00 0.00 49 LYS A CA 7
ATOM 8064 C C . LYS A 1 48 ? -3.352 9.188 8.144 1.00 0.00 49 LYS A C 7
ATOM 8065 O O . LYS A 1 48 ? -3.405 8.476 9.139 1.00 0.00 49 LYS A O 7
ATOM 8084 N N . SER A 1 49 ? -3.937 10.374 8.086 1.00 0.00 50 SER A N 7
ATOM 8085 C CA . SER A 1 49 ? -4.670 10.882 9.225 1.00 0.00 50 SER A CA 7
ATOM 8086 C C . SER A 1 49 ? -5.942 10.068 9.342 1.00 0.00 50 SER A C 7
ATOM 8087 O O . SER A 1 49 ? -6.492 9.881 10.428 1.00 0.00 50 SER A O 7
ATOM 8095 N N . LYS A 1 50 ? -6.392 9.579 8.190 1.00 0.00 51 LYS A N 7
ATOM 8096 C CA . LYS A 1 50 ? -7.601 8.764 8.125 1.00 0.00 51 LYS A CA 7
ATOM 8097 C C . LYS A 1 50 ? -7.272 7.268 8.151 1.00 0.00 51 LYS A C 7
ATOM 8098 O O . LYS A 1 50 ? -8.098 6.453 8.566 1.00 0.00 51 LYS A O 7
ATOM 8117 N N . TRP A 1 51 ? -6.067 6.908 7.711 1.00 0.00 52 TRP A N 7
ATOM 8118 C CA . TRP A 1 51 ? -5.647 5.504 7.696 1.00 0.00 52 TRP A CA 7
ATOM 8119 C C . TRP A 1 51 ? -4.912 5.136 8.980 1.00 0.00 52 TRP A C 7
ATOM 8120 O O . TRP A 1 51 ? -5.147 4.075 9.564 1.00 0.00 52 TRP A O 7
ATOM 8141 N N . GLU A 1 52 ? -4.046 6.030 9.445 1.00 0.00 53 GLU A N 7
ATOM 8142 C CA . GLU A 1 52 ? -3.320 5.782 10.680 1.00 0.00 53 GLU A CA 7
ATOM 8143 C C . GLU A 1 52 ? -4.311 5.573 11.807 1.00 0.00 53 GLU A C 7
ATOM 8144 O O . GLU A 1 52 ? -4.038 4.864 12.776 1.00 0.00 53 GLU A O 7
ATOM 8156 N N . ASP A 1 53 ? -5.473 6.197 11.661 1.00 0.00 54 ASP A N 7
ATOM 8157 C CA . ASP A 1 53 ? -6.510 6.077 12.654 1.00 0.00 54 ASP A CA 7
ATOM 8158 C C . ASP A 1 53 ? -7.092 4.684 12.635 1.00 0.00 54 ASP A C 7
ATOM 8159 O O . ASP A 1 53 ? -7.555 4.196 13.655 1.00 0.00 54 ASP A O 7
ATOM 8168 N N . ALA A 1 54 ? -7.030 4.024 11.486 1.00 0.00 55 ALA A N 7
ATOM 8169 C CA . ALA A 1 54 ? -7.517 2.662 11.399 1.00 0.00 55 ALA A CA 7
ATOM 8170 C C . ALA A 1 54 ? -6.673 1.805 12.331 1.00 0.00 55 ALA A C 7
ATOM 8171 O O . ALA A 1 54 ? -7.177 0.927 13.027 1.00 0.00 55 ALA A O 7
ATOM 8178 N N . ALA A 1 55 ? -5.371 2.087 12.330 1.00 0.00 56 ALA A N 7
ATOM 8179 C CA . ALA A 1 55 ? -4.412 1.370 13.175 1.00 0.00 56 ALA A CA 7
ATOM 8180 C C . ALA A 1 55 ? -4.756 1.505 14.654 1.00 0.00 56 ALA A C 7
ATOM 8181 O O . ALA A 1 55 ? -4.715 0.529 15.402 1.00 0.00 56 ALA A O 7
ATOM 8188 N N . ALA A 1 56 ? -5.084 2.726 15.071 1.00 0.00 57 ALA A N 7
ATOM 8189 C CA . ALA A 1 56 ? -5.423 2.989 16.467 1.00 0.00 57 ALA A CA 7
ATOM 8190 C C . ALA A 1 56 ? -6.859 2.581 16.780 1.00 0.00 57 ALA A C 7
ATOM 8191 O O . ALA A 1 56 ? -7.207 2.343 17.936 1.00 0.00 57 ALA A O 7
ATOM 8198 N N . LYS A 1 57 ? -7.687 2.505 15.746 1.00 0.00 58 LYS A N 7
ATOM 8199 C CA . LYS A 1 57 ? -9.083 2.128 15.913 1.00 0.00 58 LYS A CA 7
ATOM 8200 C C . LYS A 1 57 ? -9.229 0.615 15.866 1.00 0.00 58 LYS A C 7
ATOM 8201 O O . LYS A 1 57 ? -9.960 0.026 16.661 1.00 0.00 58 LYS A O 7
ATOM 8220 N N . ASP A 1 58 ? -8.515 -0.013 14.937 1.00 0.00 59 ASP A N 7
ATOM 8221 C CA . ASP A 1 58 ? -8.559 -1.455 14.807 1.00 0.00 59 ASP A CA 7
ATOM 8222 C C . ASP A 1 58 ? -7.846 -2.088 15.984 1.00 0.00 59 ASP A C 7
ATOM 8223 O O . ASP A 1 58 ? -8.185 -3.183 16.404 1.00 0.00 59 ASP A O 7
ATOM 8232 N N . LYS A 1 59 ? -6.865 -1.382 16.530 1.00 0.00 60 LYS A N 7
ATOM 8233 C CA . LYS A 1 59 ? -6.137 -1.882 17.679 1.00 0.00 60 LYS A CA 7
ATOM 8234 C C . LYS A 1 59 ? -7.082 -1.974 18.865 1.00 0.00 60 LYS A C 7
ATOM 8235 O O . LYS A 1 59 ? -6.913 -2.806 19.757 1.00 0.00 60 LYS A O 7
ATOM 8254 N N . GLN A 1 60 ? -8.063 -1.084 18.873 1.00 0.00 61 GLN A N 7
ATOM 8255 C CA . GLN A 1 60 ? -9.021 -1.024 19.953 1.00 0.00 61 GLN A CA 7
ATOM 8256 C C . GLN A 1 60 ? -10.270 -1.852 19.694 1.00 0.00 61 GLN A C 7
ATOM 8257 O O . GLN A 1 60 ? -10.907 -2.341 20.626 1.00 0.00 61 GLN A O 7
ATOM 8271 N N . ARG A 1 61 ? -10.609 -2.034 18.444 1.00 0.00 62 ARG A N 7
ATOM 8272 C CA . ARG A 1 61 ? -11.774 -2.826 18.112 1.00 0.00 62 ARG A CA 7
ATOM 8273 C C . ARG A 1 61 ? -11.400 -4.296 17.992 1.00 0.00 62 ARG A C 7
ATOM 8274 O O . ARG A 1 61 ? -12.230 -5.187 18.169 1.00 0.00 62 ARG A O 7
ATOM 8295 N N . TYR A 1 62 ? -10.144 -4.520 17.668 1.00 0.00 63 TYR A N 7
ATOM 8296 C CA . TYR A 1 62 ? -9.609 -5.856 17.485 1.00 0.00 63 TYR A CA 7
ATOM 8297 C C . TYR A 1 62 ? -9.253 -6.432 18.826 1.00 0.00 63 TYR A C 7
ATOM 8298 O O . TYR A 1 62 ? -9.629 -7.551 19.153 1.00 0.00 63 TYR A O 7
ATOM 8316 N N . HIS A 1 63 ? -8.531 -5.657 19.610 1.00 0.00 64 HIS A N 7
ATOM 8317 C CA . HIS A 1 63 ? -8.152 -6.113 20.912 1.00 0.00 64 HIS A CA 7
ATOM 8318 C C . HIS A 1 63 ? -9.386 -6.167 21.821 1.00 0.00 64 HIS A C 7
ATOM 8319 O O . HIS A 1 63 ? -9.436 -6.947 22.763 1.00 0.00 64 HIS A O 7
ATOM 8334 N N . ASP A 1 64 ? -10.400 -5.349 21.531 1.00 0.00 65 ASP A N 7
ATOM 8335 C CA . ASP A 1 64 ? -11.595 -5.338 22.358 1.00 0.00 65 ASP A CA 7
ATOM 8336 C C . ASP A 1 64 ? -12.468 -6.549 22.088 1.00 0.00 65 ASP A C 7
ATOM 8337 O O . ASP A 1 64 ? -13.416 -6.815 22.827 1.00 0.00 65 ASP A O 7
ATOM 8346 N N . GLU A 1 65 ? -12.155 -7.282 21.029 1.00 0.00 66 GLU A N 7
ATOM 8347 C CA . GLU A 1 65 ? -12.933 -8.456 20.689 1.00 0.00 66 GLU A CA 7
ATOM 8348 C C . GLU A 1 65 ? -12.024 -9.661 20.624 1.00 0.00 66 GLU A C 7
ATOM 8349 O O . GLU A 1 65 ? -12.350 -10.741 21.115 1.00 0.00 66 GLU A O 7
ATOM 8361 N N . MET A 1 66 ? -10.872 -9.448 20.018 1.00 0.00 67 MET A N 7
ATOM 8362 C CA . MET A 1 66 ? -9.876 -10.485 19.876 1.00 0.00 67 MET A CA 7
ATOM 8363 C C . MET A 1 66 ? -9.092 -10.642 21.181 1.00 0.00 67 MET A C 7
ATOM 8364 O O . MET A 1 66 ? -8.912 -11.759 21.663 1.00 0.00 67 MET A O 7
ATOM 8378 N N . ARG A 1 67 ? -8.665 -9.526 21.787 1.00 0.00 68 ARG A N 7
ATOM 8379 C CA . ARG A 1 67 ? -7.958 -9.604 23.068 1.00 0.00 68 ARG A CA 7
ATOM 8380 C C . ARG A 1 67 ? -8.975 -10.036 24.127 1.00 0.00 68 ARG A C 7
ATOM 8381 O O . ARG A 1 67 ? -8.723 -10.909 24.956 1.00 0.00 68 ARG A O 7
ATOM 8402 N N . ASN A 1 68 ? -10.128 -9.372 24.066 1.00 0.00 69 ASN A N 7
ATOM 8403 C CA . ASN A 1 68 ? -11.234 -9.614 24.990 1.00 0.00 69 ASN A CA 7
ATOM 8404 C C . ASN A 1 68 ? -12.075 -10.826 24.576 1.00 0.00 69 ASN A C 7
ATOM 8405 O O . ASN A 1 68 ? -13.218 -10.966 25.007 1.00 0.00 69 ASN A O 7
ATOM 8416 N N . TYR A 1 69 ? -11.509 -11.701 23.745 1.00 0.00 70 TYR A N 7
ATOM 8417 C CA . TYR A 1 69 ? -12.219 -12.894 23.290 1.00 0.00 70 TYR A CA 7
ATOM 8418 C C . TYR A 1 69 ? -12.765 -13.691 24.472 1.00 0.00 70 TYR A C 7
ATOM 8419 O O . TYR A 1 69 ? -12.070 -14.534 25.039 1.00 0.00 70 TYR A O 7
ATOM 8437 N N . LYS A 1 70 ? -14.014 -13.420 24.838 1.00 0.00 71 LYS A N 7
ATOM 8438 C CA . LYS A 1 70 ? -14.651 -14.114 25.952 1.00 0.00 71 LYS A CA 7
ATOM 8439 C C . LYS A 1 70 ? -13.850 -13.930 27.240 1.00 0.00 71 LYS A C 7
ATOM 8440 O O . LYS A 1 70 ? -12.840 -14.602 27.451 1.00 0.00 71 LYS A O 7
ATOM 8459 N N . PRO A 1 71 ? -14.287 -13.013 28.123 1.00 0.00 72 PRO A N 7
ATOM 8460 C CA . PRO A 1 71 ? -13.597 -12.752 29.391 1.00 0.00 72 PRO A CA 7
ATOM 8461 C C . PRO A 1 71 ? -13.689 -13.930 30.355 1.00 0.00 72 PRO A C 7
ATOM 8462 O O . PRO A 1 71 ? -14.641 -14.042 31.127 1.00 0.00 72 PRO A O 7
ATOM 8473 N N . GLU A 1 72 ? -12.692 -14.808 30.303 1.00 0.00 73 GLU A N 7
ATOM 8474 C CA . GLU A 1 72 ? -12.659 -15.979 31.171 1.00 0.00 73 GLU A CA 7
ATOM 8475 C C . GLU A 1 72 ? -11.320 -16.701 31.060 1.00 0.00 73 GLU A C 7
ATOM 8476 O O . GLU A 1 72 ? -10.621 -16.890 32.054 1.00 0.00 73 GLU A O 7
ATOM 8488 N N . ALA A 1 73 ? -10.969 -17.101 29.842 1.00 0.00 74 ALA A N 7
ATOM 8489 C CA . ALA A 1 73 ? -9.713 -17.801 29.600 1.00 0.00 74 ALA A CA 7
ATOM 8490 C C . ALA A 1 73 ? -9.642 -19.095 30.404 1.00 0.00 74 ALA A C 7
ATOM 8491 O O . ALA A 1 73 ? -8.657 -19.843 30.234 1.00 0.00 74 ALA A O 7
ATOM 8499 N N . SER A 1 1 ? -13.576 -20.365 12.365 1.00 0.00 2 SER A N 8
ATOM 8500 C CA . SER A 1 1 ? -13.780 -19.074 11.716 1.00 0.00 2 SER A CA 8
ATOM 8501 C C . SER A 1 1 ? -12.559 -18.178 11.893 1.00 0.00 2 SER A C 8
ATOM 8502 O O . SER A 1 1 ? -12.679 -16.956 11.974 1.00 0.00 2 SER A O 8
ATOM 8510 N N . HIS A 1 2 ? -11.382 -18.795 11.954 1.00 0.00 3 HIS A N 8
ATOM 8511 C CA . HIS A 1 2 ? -10.136 -18.054 12.120 1.00 0.00 3 HIS A CA 8
ATOM 8512 C C . HIS A 1 2 ? -10.118 -17.315 13.455 1.00 0.00 3 HIS A C 8
ATOM 8513 O O . HIS A 1 2 ? -10.980 -16.477 13.723 1.00 0.00 3 HIS A O 8
ATOM 8528 N N . MET A 1 3 ? -9.130 -17.629 14.286 1.00 0.00 4 MET A N 8
ATOM 8529 C CA . MET A 1 3 ? -9.000 -16.993 15.592 1.00 0.00 4 MET A CA 8
ATOM 8530 C C . MET A 1 3 ? -8.836 -15.483 15.449 1.00 0.00 4 MET A C 8
ATOM 8531 O O . MET A 1 3 ? -8.272 -15.002 14.465 1.00 0.00 4 MET A O 8
ATOM 8545 N N . PRO A 1 4 ? -9.328 -14.708 16.432 1.00 0.00 5 PRO A N 8
ATOM 8546 C CA . PRO A 1 4 ? -9.230 -13.245 16.408 1.00 0.00 5 PRO A CA 8
ATOM 8547 C C . PRO A 1 4 ? -7.791 -12.768 16.223 1.00 0.00 5 PRO A C 8
ATOM 8548 O O . PRO A 1 4 ? -6.845 -13.461 16.598 1.00 0.00 5 PRO A O 8
ATOM 8559 N N . LYS A 1 5 ? -7.631 -11.579 15.644 1.00 0.00 6 LYS A N 8
ATOM 8560 C CA . LYS A 1 5 ? -6.314 -11.006 15.409 1.00 0.00 6 LYS A CA 8
ATOM 8561 C C . LYS A 1 5 ? -6.035 -9.907 16.431 1.00 0.00 6 LYS A C 8
ATOM 8562 O O . LYS A 1 5 ? -6.445 -10.015 17.587 1.00 0.00 6 LYS A O 8
ATOM 8581 N N . ARG A 1 6 ? -5.342 -8.854 16.015 1.00 0.00 7 ARG A N 8
ATOM 8582 C CA . ARG A 1 6 ? -5.033 -7.760 16.926 1.00 0.00 7 ARG A CA 8
ATOM 8583 C C . ARG A 1 6 ? -4.854 -6.421 16.200 1.00 0.00 7 ARG A C 8
ATOM 8584 O O . ARG A 1 6 ? -4.198 -5.517 16.718 1.00 0.00 7 ARG A O 8
ATOM 8605 N N . ALA A 1 7 ? -5.475 -6.283 15.024 1.00 0.00 8 ALA A N 8
ATOM 8606 C CA . ALA A 1 7 ? -5.427 -5.031 14.254 1.00 0.00 8 ALA A CA 8
ATOM 8607 C C . ALA A 1 7 ? -4.172 -4.866 13.402 1.00 0.00 8 ALA A C 8
ATOM 8608 O O . ALA A 1 7 ? -3.236 -5.662 13.459 1.00 0.00 8 ALA A O 8
ATOM 8615 N N . THR A 1 8 ? -4.213 -3.815 12.580 1.00 0.00 9 THR A N 8
ATOM 8616 C CA . THR A 1 8 ? -3.145 -3.479 11.641 1.00 0.00 9 THR A CA 8
ATOM 8617 C C . THR A 1 8 ? -2.534 -2.105 11.949 1.00 0.00 9 THR A C 8
ATOM 8618 O O . THR A 1 8 ? -3.248 -1.170 12.297 1.00 0.00 9 THR A O 8
ATOM 8629 N N . THR A 1 9 ? -1.208 -1.987 11.821 1.00 0.00 10 THR A N 8
ATOM 8630 C CA . THR A 1 9 ? -0.514 -0.730 12.086 1.00 0.00 10 THR A CA 8
ATOM 8631 C C . THR A 1 9 ? -0.844 0.309 11.038 1.00 0.00 10 THR A C 8
ATOM 8632 O O . THR A 1 9 ? -1.161 -0.020 9.897 1.00 0.00 10 THR A O 8
ATOM 8643 N N . ALA A 1 10 ? -0.744 1.572 11.439 1.00 0.00 11 ALA A N 8
ATOM 8644 C CA . ALA A 1 10 ? -1.004 2.685 10.545 1.00 0.00 11 ALA A CA 8
ATOM 8645 C C . ALA A 1 10 ? -0.326 2.418 9.220 1.00 0.00 11 ALA A C 8
ATOM 8646 O O . ALA A 1 10 ? -0.902 2.610 8.150 1.00 0.00 11 ALA A O 8
ATOM 8653 N N . PHE A 1 11 ? 0.918 1.977 9.318 1.00 0.00 12 PHE A N 8
ATOM 8654 C CA . PHE A 1 11 ? 1.733 1.674 8.152 1.00 0.00 12 PHE A CA 8
ATOM 8655 C C . PHE A 1 11 ? 1.207 0.457 7.410 1.00 0.00 12 PHE A C 8
ATOM 8656 O O . PHE A 1 11 ? 1.343 0.346 6.193 1.00 0.00 12 PHE A O 8
ATOM 8673 N N . MET A 1 12 ? 0.632 -0.468 8.156 1.00 0.00 13 MET A N 8
ATOM 8674 C CA . MET A 1 12 ? 0.117 -1.680 7.576 1.00 0.00 13 MET A CA 8
ATOM 8675 C C . MET A 1 12 ? -1.239 -1.429 6.952 1.00 0.00 13 MET A C 8
ATOM 8676 O O . MET A 1 12 ? -1.415 -1.598 5.746 1.00 0.00 13 MET A O 8
ATOM 8690 N N . LEU A 1 13 ? -2.211 -1.064 7.777 1.00 0.00 14 LEU A N 8
ATOM 8691 C CA . LEU A 1 13 ? -3.557 -0.843 7.294 1.00 0.00 14 LEU A CA 8
ATOM 8692 C C . LEU A 1 13 ? -3.604 0.093 6.091 1.00 0.00 14 LEU A C 8
ATOM 8693 O O . LEU A 1 13 ? -4.483 -0.042 5.238 1.00 0.00 14 LEU A O 8
ATOM 8709 N N . TRP A 1 14 ? -2.655 1.019 5.994 1.00 0.00 15 TRP A N 8
ATOM 8710 C CA . TRP A 1 14 ? -2.625 1.925 4.854 1.00 0.00 15 TRP A CA 8
ATOM 8711 C C . TRP A 1 14 ? -1.882 1.257 3.721 1.00 0.00 15 TRP A C 8
ATOM 8712 O O . TRP A 1 14 ? -2.301 1.311 2.568 1.00 0.00 15 TRP A O 8
ATOM 8733 N N . LEU A 1 15 ? -0.787 0.596 4.070 1.00 0.00 16 LEU A N 8
ATOM 8734 C CA . LEU A 1 15 ? -0.009 -0.111 3.079 1.00 0.00 16 LEU A CA 8
ATOM 8735 C C . LEU A 1 15 ? -0.839 -1.230 2.513 1.00 0.00 16 LEU A C 8
ATOM 8736 O O . LEU A 1 15 ? -0.550 -1.753 1.462 1.00 0.00 16 LEU A O 8
ATOM 8752 N N . ASN A 1 16 ? -1.881 -1.592 3.215 1.00 0.00 17 ASN A N 8
ATOM 8753 C CA . ASN A 1 16 ? -2.759 -2.643 2.787 1.00 0.00 17 ASN A CA 8
ATOM 8754 C C . ASN A 1 16 ? -3.581 -2.179 1.588 1.00 0.00 17 ASN A C 8
ATOM 8755 O O . ASN A 1 16 ? -3.562 -2.770 0.480 1.00 0.00 17 ASN A O 8
ATOM 8766 N N . ASP A 1 17 ? -4.211 -1.037 1.810 1.00 0.00 18 ASP A N 8
ATOM 8767 C CA . ASP A 1 17 ? -5.014 -0.397 0.805 1.00 0.00 18 ASP A CA 8
ATOM 8768 C C . ASP A 1 17 ? -4.145 0.217 -0.261 1.00 0.00 18 ASP A C 8
ATOM 8769 O O . ASP A 1 17 ? -4.570 0.372 -1.405 1.00 0.00 18 ASP A O 8
ATOM 8778 N N . THR A 1 18 ? -2.927 0.581 0.109 1.00 0.00 19 THR A N 8
ATOM 8779 C CA . THR A 1 18 ? -2.014 1.190 -0.822 1.00 0.00 19 THR A CA 8
ATOM 8780 C C . THR A 1 18 ? -0.978 0.203 -1.331 1.00 0.00 19 THR A C 8
ATOM 8781 O O . THR A 1 18 ? -0.449 0.403 -2.408 1.00 0.00 19 THR A O 8
ATOM 8792 N N . ARG A 1 19 ? -0.696 -0.874 -0.586 1.00 0.00 20 ARG A N 8
ATOM 8793 C CA . ARG A 1 19 ? 0.278 -1.858 -1.067 1.00 0.00 20 ARG A CA 8
ATOM 8794 C C . ARG A 1 19 ? -0.195 -2.318 -2.400 1.00 0.00 20 ARG A C 8
ATOM 8795 O O . ARG A 1 19 ? 0.584 -2.539 -3.328 1.00 0.00 20 ARG A O 8
ATOM 8816 N N . GLU A 1 20 ? -1.509 -2.406 -2.500 1.00 0.00 21 GLU A N 8
ATOM 8817 C CA . GLU A 1 20 ? -2.101 -2.783 -3.768 1.00 0.00 21 GLU A CA 8
ATOM 8818 C C . GLU A 1 20 ? -1.745 -1.693 -4.782 1.00 0.00 21 GLU A C 8
ATOM 8819 O O . GLU A 1 20 ? -1.442 -1.958 -5.949 1.00 0.00 21 GLU A O 8
ATOM 8831 N N . SER A 1 21 ? -1.819 -0.459 -4.296 1.00 0.00 22 SER A N 8
ATOM 8832 C CA . SER A 1 21 ? -1.547 0.719 -5.110 1.00 0.00 22 SER A CA 8
ATOM 8833 C C . SER A 1 21 ? -0.067 0.839 -5.459 1.00 0.00 22 SER A C 8
ATOM 8834 O O . SER A 1 21 ? 0.313 1.588 -6.358 1.00 0.00 22 SER A O 8
ATOM 8842 N N . ILE A 1 22 ? 0.761 0.120 -4.720 1.00 0.00 23 ILE A N 8
ATOM 8843 C CA . ILE A 1 22 ? 2.198 0.165 -4.919 1.00 0.00 23 ILE A CA 8
ATOM 8844 C C . ILE A 1 22 ? 2.644 -0.786 -6.006 1.00 0.00 23 ILE A C 8
ATOM 8845 O O . ILE A 1 22 ? 3.463 -0.432 -6.852 1.00 0.00 23 ILE A O 8
ATOM 8861 N N . LYS A 1 23 ? 2.107 -1.997 -5.989 1.00 0.00 24 LYS A N 8
ATOM 8862 C CA . LYS A 1 23 ? 2.481 -2.967 -6.995 1.00 0.00 24 LYS A CA 8
ATOM 8863 C C . LYS A 1 23 ? 1.967 -2.529 -8.360 1.00 0.00 24 LYS A C 8
ATOM 8864 O O . LYS A 1 23 ? 2.585 -2.806 -9.385 1.00 0.00 24 LYS A O 8
ATOM 8883 N N . ARG A 1 24 ? 0.849 -1.808 -8.365 1.00 0.00 25 ARG A N 8
ATOM 8884 C CA . ARG A 1 24 ? 0.290 -1.297 -9.613 1.00 0.00 25 ARG A CA 8
ATOM 8885 C C . ARG A 1 24 ? 1.195 -0.179 -10.113 1.00 0.00 25 ARG A C 8
ATOM 8886 O O . ARG A 1 24 ? 1.576 -0.132 -11.283 1.00 0.00 25 ARG A O 8
ATOM 8907 N N . GLU A 1 25 ? 1.555 0.694 -9.181 1.00 0.00 26 GLU A N 8
ATOM 8908 C CA . GLU A 1 25 ? 2.449 1.804 -9.464 1.00 0.00 26 GLU A CA 8
ATOM 8909 C C . GLU A 1 25 ? 3.848 1.260 -9.731 1.00 0.00 26 GLU A C 8
ATOM 8910 O O . GLU A 1 25 ? 4.708 1.953 -10.277 1.00 0.00 26 GLU A O 8
ATOM 8922 N N . ASN A 1 26 ? 4.052 -0.002 -9.354 1.00 0.00 27 ASN A N 8
ATOM 8923 C CA . ASN A 1 26 ? 5.319 -0.678 -9.555 1.00 0.00 27 ASN A CA 8
ATOM 8924 C C . ASN A 1 26 ? 5.067 -2.142 -9.905 1.00 0.00 27 ASN A C 8
ATOM 8925 O O . ASN A 1 26 ? 5.216 -3.026 -9.062 1.00 0.00 27 ASN A O 8
ATOM 8936 N N . PRO A 1 27 ? 4.650 -2.415 -11.157 1.00 0.00 28 PRO A N 8
ATOM 8937 C CA . PRO A 1 27 ? 4.339 -3.778 -11.615 1.00 0.00 28 PRO A CA 8
ATOM 8938 C C . PRO A 1 27 ? 5.575 -4.639 -11.863 1.00 0.00 28 PRO A C 8
ATOM 8939 O O . PRO A 1 27 ? 5.643 -5.365 -12.855 1.00 0.00 28 PRO A O 8
ATOM 8950 N N . GLY A 1 28 ? 6.541 -4.567 -10.959 1.00 0.00 29 GLY A N 8
ATOM 8951 C CA . GLY A 1 28 ? 7.748 -5.356 -11.098 1.00 0.00 29 GLY A CA 8
ATOM 8952 C C . GLY A 1 28 ? 8.586 -5.356 -9.835 1.00 0.00 29 GLY A C 8
ATOM 8953 O O . GLY A 1 28 ? 9.787 -5.619 -9.881 1.00 0.00 29 GLY A O 8
ATOM 8957 N N . ILE A 1 29 ? 7.956 -5.046 -8.704 1.00 0.00 30 ILE A N 8
ATOM 8958 C CA . ILE A 1 29 ? 8.660 -5.000 -7.441 1.00 0.00 30 ILE A CA 8
ATOM 8959 C C . ILE A 1 29 ? 8.559 -6.317 -6.686 1.00 0.00 30 ILE A C 8
ATOM 8960 O O . ILE A 1 29 ? 8.465 -7.391 -7.280 1.00 0.00 30 ILE A O 8
ATOM 8976 N N . LYS A 1 30 ? 8.598 -6.210 -5.373 1.00 0.00 31 LYS A N 8
ATOM 8977 C CA . LYS A 1 30 ? 8.536 -7.336 -4.497 1.00 0.00 31 LYS A CA 8
ATOM 8978 C C . LYS A 1 30 ? 7.832 -6.951 -3.217 1.00 0.00 31 LYS A C 8
ATOM 8979 O O . LYS A 1 30 ? 7.895 -5.812 -2.764 1.00 0.00 31 LYS A O 8
ATOM 8998 N N . VAL A 1 31 ? 7.178 -7.929 -2.652 1.00 0.00 32 VAL A N 8
ATOM 8999 C CA . VAL A 1 31 ? 6.447 -7.797 -1.406 1.00 0.00 32 VAL A CA 8
ATOM 9000 C C . VAL A 1 31 ? 7.114 -6.817 -0.434 1.00 0.00 32 VAL A C 8
ATOM 9001 O O . VAL A 1 31 ? 6.442 -6.117 0.326 1.00 0.00 32 VAL A O 8
ATOM 9014 N N . THR A 1 32 ? 8.437 -6.816 -0.442 1.00 0.00 33 THR A N 8
ATOM 9015 C CA . THR A 1 32 ? 9.222 -5.969 0.465 1.00 0.00 33 THR A CA 8
ATOM 9016 C C . THR A 1 32 ? 9.445 -4.557 -0.079 1.00 0.00 33 THR A C 8
ATOM 9017 O O . THR A 1 32 ? 9.672 -3.616 0.691 1.00 0.00 33 THR A O 8
ATOM 9028 N N . GLU A 1 33 ? 9.341 -4.387 -1.388 1.00 0.00 34 GLU A N 8
ATOM 9029 C CA . GLU A 1 33 ? 9.502 -3.070 -1.981 1.00 0.00 34 GLU A CA 8
ATOM 9030 C C . GLU A 1 33 ? 8.270 -2.239 -1.674 1.00 0.00 34 GLU A C 8
ATOM 9031 O O . GLU A 1 33 ? 8.351 -1.033 -1.474 1.00 0.00 34 GLU A O 8
ATOM 9043 N N . ILE A 1 34 ? 7.126 -2.905 -1.637 1.00 0.00 35 ILE A N 8
ATOM 9044 C CA . ILE A 1 34 ? 5.871 -2.249 -1.352 1.00 0.00 35 ILE A CA 8
ATOM 9045 C C . ILE A 1 34 ? 5.927 -1.632 0.028 1.00 0.00 35 ILE A C 8
ATOM 9046 O O . ILE A 1 34 ? 5.461 -0.513 0.256 1.00 0.00 35 ILE A O 8
ATOM 9062 N N . ALA A 1 35 ? 6.501 -2.390 0.949 1.00 0.00 36 ALA A N 8
ATOM 9063 C CA . ALA A 1 35 ? 6.617 -1.956 2.320 1.00 0.00 36 ALA A CA 8
ATOM 9064 C C . ALA A 1 35 ? 7.596 -0.799 2.485 1.00 0.00 36 ALA A C 8
ATOM 9065 O O . ALA A 1 35 ? 7.489 -0.026 3.436 1.00 0.00 36 ALA A O 8
ATOM 9072 N N . LYS A 1 36 ? 8.563 -0.685 1.579 1.00 0.00 37 LYS A N 8
ATOM 9073 C CA . LYS A 1 36 ? 9.558 0.381 1.674 1.00 0.00 37 LYS A CA 8
ATOM 9074 C C . LYS A 1 36 ? 9.143 1.622 0.889 1.00 0.00 37 LYS A C 8
ATOM 9075 O O . LYS A 1 36 ? 9.117 2.737 1.430 1.00 0.00 37 LYS A O 8
ATOM 9094 N N . LYS A 1 37 ? 8.808 1.434 -0.384 1.00 0.00 38 LYS A N 8
ATOM 9095 C CA . LYS A 1 37 ? 8.397 2.542 -1.227 1.00 0.00 38 LYS A CA 8
ATOM 9096 C C . LYS A 1 37 ? 7.048 3.098 -0.784 1.00 0.00 38 LYS A C 8
ATOM 9097 O O . LYS A 1 37 ? 6.634 4.170 -1.226 1.00 0.00 38 LYS A O 8
ATOM 9116 N N . GLY A 1 38 ? 6.380 2.382 0.110 1.00 0.00 39 GLY A N 8
ATOM 9117 C CA . GLY A 1 38 ? 5.117 2.850 0.603 1.00 0.00 39 GLY A CA 8
ATOM 9118 C C . GLY A 1 38 ? 5.308 3.798 1.767 1.00 0.00 39 GLY A C 8
ATOM 9119 O O . GLY A 1 38 ? 4.690 4.857 1.837 1.00 0.00 39 GLY A O 8
ATOM 9123 N N . GLY A 1 39 ? 6.179 3.415 2.678 1.00 0.00 40 GLY A N 8
ATOM 9124 C CA . GLY A 1 39 ? 6.463 4.240 3.837 1.00 0.00 40 GLY A CA 8
ATOM 9125 C C . GLY A 1 39 ? 6.876 5.638 3.443 1.00 0.00 40 GLY A C 8
ATOM 9126 O O . GLY A 1 39 ? 6.406 6.618 4.021 1.00 0.00 40 GLY A O 8
ATOM 9130 N N . GLU A 1 40 ? 7.745 5.734 2.443 1.00 0.00 41 GLU A N 8
ATOM 9131 C CA . GLU A 1 40 ? 8.202 7.034 1.965 1.00 0.00 41 GLU A CA 8
ATOM 9132 C C . GLU A 1 40 ? 7.011 7.923 1.616 1.00 0.00 41 GLU A C 8
ATOM 9133 O O . GLU A 1 40 ? 6.957 9.090 2.002 1.00 0.00 41 GLU A O 8
ATOM 9145 N N . MET A 1 41 ? 6.060 7.355 0.879 1.00 0.00 42 MET A N 8
ATOM 9146 C CA . MET A 1 41 ? 4.866 8.079 0.468 1.00 0.00 42 MET A CA 8
ATOM 9147 C C . MET A 1 41 ? 3.901 8.235 1.630 1.00 0.00 42 MET A C 8
ATOM 9148 O O . MET A 1 41 ? 3.238 9.260 1.779 1.00 0.00 42 MET A O 8
ATOM 9162 N N . TRP A 1 42 ? 3.823 7.190 2.442 1.00 0.00 43 TRP A N 8
ATOM 9163 C CA . TRP A 1 42 ? 2.946 7.165 3.584 1.00 0.00 43 TRP A CA 8
ATOM 9164 C C . TRP A 1 42 ? 3.247 8.323 4.534 1.00 0.00 43 TRP A C 8
ATOM 9165 O O . TRP A 1 42 ? 2.345 9.066 4.922 1.00 0.00 43 TRP A O 8
ATOM 9186 N N . LYS A 1 43 ? 4.513 8.479 4.901 1.00 0.00 44 LYS A N 8
ATOM 9187 C CA . LYS A 1 43 ? 4.917 9.556 5.798 1.00 0.00 44 LYS A CA 8
ATOM 9188 C C . LYS A 1 43 ? 4.526 10.924 5.236 1.00 0.00 44 LYS A C 8
ATOM 9189 O O . LYS A 1 43 ? 4.404 11.897 5.981 1.00 0.00 44 LYS A O 8
ATOM 9208 N N . GLU A 1 44 ? 4.336 10.997 3.918 1.00 0.00 45 GLU A N 8
ATOM 9209 C CA . GLU A 1 44 ? 3.968 12.254 3.267 1.00 0.00 45 GLU A CA 8
ATOM 9210 C C . GLU A 1 44 ? 2.601 12.149 2.588 1.00 0.00 45 GLU A C 8
ATOM 9211 O O . GLU A 1 44 ? 2.417 12.614 1.464 1.00 0.00 45 GLU A O 8
ATOM 9223 N N . LEU A 1 45 ? 1.650 11.531 3.280 1.00 0.00 46 LEU A N 8
ATOM 9224 C CA . LEU A 1 45 ? 0.307 11.368 2.733 1.00 0.00 46 LEU A CA 8
ATOM 9225 C C . LEU A 1 45 ? -0.766 11.768 3.758 1.00 0.00 46 LEU A C 8
ATOM 9226 O O . LEU A 1 45 ? -0.630 11.499 4.951 1.00 0.00 46 LEU A O 8
ATOM 9242 N N . LYS A 1 46 ? -1.827 12.433 3.278 1.00 0.00 47 LYS A N 8
ATOM 9243 C CA . LYS A 1 46 ? -2.922 12.890 4.146 1.00 0.00 47 LYS A CA 8
ATOM 9244 C C . LYS A 1 46 ? -4.026 11.852 4.248 1.00 0.00 47 LYS A C 8
ATOM 9245 O O . LYS A 1 46 ? -5.124 12.133 4.726 1.00 0.00 47 LYS A O 8
ATOM 9264 N N . ASP A 1 47 ? -3.697 10.640 3.854 1.00 0.00 48 ASP A N 8
ATOM 9265 C CA . ASP A 1 47 ? -4.609 9.525 3.947 1.00 0.00 48 ASP A CA 8
ATOM 9266 C C . ASP A 1 47 ? -4.222 8.706 5.175 1.00 0.00 48 ASP A C 8
ATOM 9267 O O . ASP A 1 47 ? -4.976 7.855 5.639 1.00 0.00 48 ASP A O 8
ATOM 9276 N N . LYS A 1 48 ? -3.031 9.006 5.706 1.00 0.00 49 LYS A N 8
ATOM 9277 C CA . LYS A 1 48 ? -2.514 8.346 6.890 1.00 0.00 49 LYS A CA 8
ATOM 9278 C C . LYS A 1 48 ? -3.210 8.888 8.124 1.00 0.00 49 LYS A C 8
ATOM 9279 O O . LYS A 1 48 ? -3.334 8.198 9.126 1.00 0.00 49 LYS A O 8
ATOM 9298 N N . SER A 1 49 ? -3.724 10.105 8.033 1.00 0.00 50 SER A N 8
ATOM 9299 C CA . SER A 1 49 ? -4.458 10.672 9.144 1.00 0.00 50 SER A CA 8
ATOM 9300 C C . SER A 1 49 ? -5.777 9.929 9.254 1.00 0.00 50 SER A C 8
ATOM 9301 O O . SER A 1 49 ? -6.354 9.797 10.334 1.00 0.00 50 SER A O 8
ATOM 9309 N N . LYS A 1 50 ? -6.238 9.446 8.104 1.00 0.00 51 LYS A N 8
ATOM 9310 C CA . LYS A 1 50 ? -7.493 8.703 8.029 1.00 0.00 51 LYS A CA 8
ATOM 9311 C C . LYS A 1 50 ? -7.255 7.193 8.112 1.00 0.00 51 LYS A C 8
ATOM 9312 O O . LYS A 1 50 ? -8.144 6.442 8.517 1.00 0.00 51 LYS A O 8
ATOM 9331 N N . TRP A 1 51 ? -6.060 6.751 7.726 1.00 0.00 52 TRP A N 8
ATOM 9332 C CA . TRP A 1 51 ? -5.726 5.327 7.759 1.00 0.00 52 TRP A CA 8
ATOM 9333 C C . TRP A 1 51 ? -4.985 4.959 9.042 1.00 0.00 52 TRP A C 8
ATOM 9334 O O . TRP A 1 51 ? -5.263 3.927 9.657 1.00 0.00 52 TRP A O 8
ATOM 9355 N N . GLU A 1 52 ? -4.065 5.817 9.469 1.00 0.00 53 GLU A N 8
ATOM 9356 C CA . GLU A 1 52 ? -3.320 5.562 10.696 1.00 0.00 53 GLU A CA 8
ATOM 9357 C C . GLU A 1 52 ? -4.285 5.404 11.852 1.00 0.00 53 GLU A C 8
ATOM 9358 O O . GLU A 1 52 ? -4.024 4.668 12.804 1.00 0.00 53 GLU A O 8
ATOM 9370 N N . ASP A 1 53 ? -5.407 6.103 11.758 1.00 0.00 54 ASP A N 8
ATOM 9371 C CA . ASP A 1 53 ? -6.411 6.036 12.791 1.00 0.00 54 ASP A CA 8
ATOM 9372 C C . ASP A 1 53 ? -7.066 4.675 12.802 1.00 0.00 54 ASP A C 8
ATOM 9373 O O . ASP A 1 53 ? -7.498 4.205 13.845 1.00 0.00 54 ASP A O 8
ATOM 9382 N N . ALA A 1 54 ? -7.104 4.021 11.649 1.00 0.00 55 ALA A N 8
ATOM 9383 C CA . ALA A 1 54 ? -7.674 2.689 11.583 1.00 0.00 55 ALA A CA 8
ATOM 9384 C C . ALA A 1 54 ? -6.840 1.763 12.456 1.00 0.00 55 ALA A C 8
ATOM 9385 O O . ALA A 1 54 ? -7.364 0.899 13.150 1.00 0.00 55 ALA A O 8
ATOM 9392 N N . ALA A 1 55 ? -5.523 1.955 12.398 1.00 0.00 56 ALA A N 8
ATOM 9393 C CA . ALA A 1 55 ? -4.583 1.143 13.171 1.00 0.00 56 ALA A CA 8
ATOM 9394 C C . ALA A 1 55 ? -4.825 1.267 14.671 1.00 0.00 56 ALA A C 8
ATOM 9395 O O . ALA A 1 55 ? -4.868 0.268 15.387 1.00 0.00 56 ALA A O 8
ATOM 9402 N N . ALA A 1 56 ? -4.980 2.503 15.141 1.00 0.00 57 ALA A N 8
ATOM 9403 C CA . ALA A 1 56 ? -5.217 2.758 16.557 1.00 0.00 57 ALA A CA 8
ATOM 9404 C C . ALA A 1 56 ? -6.652 2.418 16.934 1.00 0.00 57 ALA A C 8
ATOM 9405 O O . ALA A 1 56 ? -6.944 2.086 18.084 1.00 0.00 57 ALA A O 8
ATOM 9412 N N . LYS A 1 57 ? -7.541 2.492 15.952 1.00 0.00 58 LYS A N 8
ATOM 9413 C CA . LYS A 1 57 ? -8.943 2.181 16.176 1.00 0.00 58 LYS A CA 8
ATOM 9414 C C . LYS A 1 57 ? -9.139 0.679 16.108 1.00 0.00 58 LYS A C 8
ATOM 9415 O O . LYS A 1 57 ? -9.935 0.106 16.850 1.00 0.00 58 LYS A O 8
ATOM 9434 N N . ASP A 1 58 ? -8.399 0.048 15.204 1.00 0.00 59 ASP A N 8
ATOM 9435 C CA . ASP A 1 58 ? -8.477 -1.384 15.027 1.00 0.00 59 ASP A CA 8
ATOM 9436 C C . ASP A 1 58 ? -7.734 -2.090 16.146 1.00 0.00 59 ASP A C 8
ATOM 9437 O O . ASP A 1 58 ? -8.138 -3.155 16.584 1.00 0.00 59 ASP A O 8
ATOM 9446 N N . LYS A 1 59 ? -6.650 -1.485 16.618 1.00 0.00 60 LYS A N 8
ATOM 9447 C CA . LYS A 1 59 ? -5.872 -2.070 17.705 1.00 0.00 60 LYS A CA 8
ATOM 9448 C C . LYS A 1 59 ? -6.746 -2.193 18.942 1.00 0.00 60 LYS A C 8
ATOM 9449 O O . LYS A 1 59 ? -6.658 -3.160 19.700 1.00 0.00 60 LYS A O 8
ATOM 9468 N N . GLN A 1 60 ? -7.577 -1.186 19.131 1.00 0.00 61 GLN A N 8
ATOM 9469 C CA . GLN A 1 60 ? -8.473 -1.125 20.260 1.00 0.00 61 GLN A CA 8
ATOM 9470 C C . GLN A 1 60 ? -9.725 -1.955 20.003 1.00 0.00 61 GLN A C 8
ATOM 9471 O O . GLN A 1 60 ? -10.195 -2.682 20.874 1.00 0.00 61 GLN A O 8
ATOM 9485 N N . ARG A 1 61 ? -10.285 -1.824 18.816 1.00 0.00 62 ARG A N 8
ATOM 9486 C CA . ARG A 1 61 ? -11.494 -2.550 18.486 1.00 0.00 62 ARG A CA 8
ATOM 9487 C C . ARG A 1 61 ? -11.234 -4.044 18.341 1.00 0.00 62 ARG A C 8
ATOM 9488 O O . ARG A 1 61 ? -12.157 -4.853 18.436 1.00 0.00 62 ARG A O 8
ATOM 9509 N N . TYR A 1 62 ? -9.992 -4.404 18.087 1.00 0.00 63 TYR A N 8
ATOM 9510 C CA . TYR A 1 62 ? -9.642 -5.804 17.903 1.00 0.00 63 TYR A CA 8
ATOM 9511 C C . TYR A 1 62 ? -9.271 -6.407 19.223 1.00 0.00 63 TYR A C 8
ATOM 9512 O O . TYR A 1 62 ? -9.774 -7.457 19.602 1.00 0.00 63 TYR A O 8
ATOM 9530 N N . HIS A 1 63 ? -8.411 -5.735 19.947 1.00 0.00 64 HIS A N 8
ATOM 9531 C CA . HIS A 1 63 ? -8.031 -6.238 21.227 1.00 0.00 64 HIS A CA 8
ATOM 9532 C C . HIS A 1 63 ? -9.268 -6.227 22.137 1.00 0.00 64 HIS A C 8
ATOM 9533 O O . HIS A 1 63 ? -9.352 -6.955 23.114 1.00 0.00 64 HIS A O 8
ATOM 9548 N N . ASP A 1 64 ? -10.248 -5.406 21.780 1.00 0.00 65 ASP A N 8
ATOM 9549 C CA . ASP A 1 64 ? -11.467 -5.307 22.558 1.00 0.00 65 ASP A CA 8
ATOM 9550 C C . ASP A 1 64 ? -12.446 -6.421 22.218 1.00 0.00 65 ASP A C 8
ATOM 9551 O O . ASP A 1 64 ? -13.419 -6.633 22.942 1.00 0.00 65 ASP A O 8
ATOM 9560 N N . GLU A 1 65 ? -12.195 -7.145 21.127 1.00 0.00 66 GLU A N 8
ATOM 9561 C CA . GLU A 1 65 ? -13.076 -8.230 20.745 1.00 0.00 66 GLU A CA 8
ATOM 9562 C C . GLU A 1 65 ? -12.263 -9.499 20.653 1.00 0.00 66 GLU A C 8
ATOM 9563 O O . GLU A 1 65 ? -12.679 -10.569 21.094 1.00 0.00 66 GLU A O 8
ATOM 9575 N N . MET A 1 66 ? -11.097 -9.348 20.060 1.00 0.00 67 MET A N 8
ATOM 9576 C CA . MET A 1 66 ? -10.166 -10.432 19.859 1.00 0.00 67 MET A CA 8
ATOM 9577 C C . MET A 1 66 ? -9.398 -10.751 21.144 1.00 0.00 67 MET A C 8
ATOM 9578 O O . MET A 1 66 ? -9.283 -11.913 21.524 1.00 0.00 67 MET A O 8
ATOM 9592 N N . ARG A 1 67 ? -8.877 -9.723 21.817 1.00 0.00 68 ARG A N 8
ATOM 9593 C CA . ARG A 1 67 ? -8.137 -9.943 23.064 1.00 0.00 68 ARG A CA 8
ATOM 9594 C C . ARG A 1 67 ? -9.104 -10.370 24.164 1.00 0.00 68 ARG A C 8
ATOM 9595 O O . ARG A 1 67 ? -8.892 -11.363 24.858 1.00 0.00 68 ARG A O 8
ATOM 9616 N N . ASN A 1 68 ? -10.156 -9.569 24.309 1.00 0.00 69 ASN A N 8
ATOM 9617 C CA . ASN A 1 68 ? -11.162 -9.807 25.315 1.00 0.00 69 ASN A CA 8
ATOM 9618 C C . ASN A 1 68 ? -11.500 -11.275 25.253 1.00 0.00 69 ASN A C 8
ATOM 9619 O O . ASN A 1 68 ? -11.335 -12.001 26.234 1.00 0.00 69 ASN A O 8
ATOM 9630 N N . TYR A 1 69 ? -11.994 -11.708 24.098 1.00 0.00 70 TYR A N 8
ATOM 9631 C CA . TYR A 1 69 ? -12.375 -13.082 23.908 1.00 0.00 70 TYR A CA 8
ATOM 9632 C C . TYR A 1 69 ? -11.416 -14.051 24.608 1.00 0.00 70 TYR A C 8
ATOM 9633 O O . TYR A 1 69 ? -11.831 -15.094 25.114 1.00 0.00 70 TYR A O 8
ATOM 9651 N N . LYS A 1 70 ? -10.135 -13.697 24.632 1.00 0.00 71 LYS A N 8
ATOM 9652 C CA . LYS A 1 70 ? -9.120 -14.531 25.268 1.00 0.00 71 LYS A CA 8
ATOM 9653 C C . LYS A 1 70 ? -7.734 -13.904 25.127 1.00 0.00 71 LYS A C 8
ATOM 9654 O O . LYS A 1 70 ? -7.442 -13.245 24.129 1.00 0.00 71 LYS A O 8
ATOM 9673 N N . PRO A 1 71 ? -6.859 -14.101 26.128 1.00 0.00 72 PRO A N 8
ATOM 9674 C CA . PRO A 1 71 ? -5.500 -13.551 26.109 1.00 0.00 72 PRO A CA 8
ATOM 9675 C C . PRO A 1 71 ? -4.622 -14.212 25.051 1.00 0.00 72 PRO A C 8
ATOM 9676 O O . PRO A 1 71 ? -3.718 -13.585 24.500 1.00 0.00 72 PRO A O 8
ATOM 9687 N N . GLU A 1 72 ? -4.894 -15.484 24.775 1.00 0.00 73 GLU A N 8
ATOM 9688 C CA . GLU A 1 72 ? -4.130 -16.231 23.784 1.00 0.00 73 GLU A CA 8
ATOM 9689 C C . GLU A 1 72 ? -4.794 -17.569 23.478 1.00 0.00 73 GLU A C 8
ATOM 9690 O O . GLU A 1 72 ? -5.346 -18.216 24.367 1.00 0.00 73 GLU A O 8
ATOM 9702 N N . ALA A 1 73 ? -4.737 -17.978 22.215 1.00 0.00 74 ALA A N 8
ATOM 9703 C CA . ALA A 1 73 ? -5.333 -19.239 21.792 1.00 0.00 74 ALA A CA 8
ATOM 9704 C C . ALA A 1 73 ? -4.265 -20.307 21.582 1.00 0.00 74 ALA A C 8
ATOM 9705 O O . ALA A 1 73 ? -4.454 -21.437 22.081 1.00 0.00 74 ALA A O 8
ATOM 9713 N N . SER A 1 1 ? -15.446 -9.676 7.123 1.00 0.00 2 SER A N 9
ATOM 9714 C CA . SER A 1 1 ? -15.811 -10.798 7.980 1.00 0.00 2 SER A CA 9
ATOM 9715 C C . SER A 1 1 ? -14.661 -11.794 8.094 1.00 0.00 2 SER A C 9
ATOM 9716 O O . SER A 1 1 ? -14.454 -12.622 7.207 1.00 0.00 2 SER A O 9
ATOM 9724 N N . HIS A 1 2 ? -13.917 -11.706 9.191 1.00 0.00 3 HIS A N 9
ATOM 9725 C CA . HIS A 1 2 ? -12.787 -12.599 9.421 1.00 0.00 3 HIS A CA 9
ATOM 9726 C C . HIS A 1 2 ? -12.154 -12.336 10.784 1.00 0.00 3 HIS A C 9
ATOM 9727 O O . HIS A 1 2 ? -12.680 -11.563 11.584 1.00 0.00 3 HIS A O 9
ATOM 9742 N N . MET A 1 3 ? -11.022 -12.983 11.041 1.00 0.00 4 MET A N 9
ATOM 9743 C CA . MET A 1 3 ? -10.316 -12.818 12.308 1.00 0.00 4 MET A CA 9
ATOM 9744 C C . MET A 1 3 ? -9.957 -11.353 12.546 1.00 0.00 4 MET A C 9
ATOM 9745 O O . MET A 1 3 ? -10.036 -10.531 11.634 1.00 0.00 4 MET A O 9
ATOM 9759 N N . PRO A 1 4 ? -9.558 -11.008 13.783 1.00 0.00 5 PRO A N 9
ATOM 9760 C CA . PRO A 1 4 ? -9.187 -9.643 14.149 1.00 0.00 5 PRO A CA 9
ATOM 9761 C C . PRO A 1 4 ? -7.696 -9.378 13.965 1.00 0.00 5 PRO A C 9
ATOM 9762 O O . PRO A 1 4 ? -7.143 -8.500 14.622 1.00 0.00 5 PRO A O 9
ATOM 9773 N N . LYS A 1 5 ? -7.072 -10.144 13.058 1.00 0.00 6 LYS A N 9
ATOM 9774 C CA . LYS A 1 5 ? -5.631 -10.041 12.739 1.00 0.00 6 LYS A CA 9
ATOM 9775 C C . LYS A 1 5 ? -4.907 -8.983 13.574 1.00 0.00 6 LYS A C 9
ATOM 9776 O O . LYS A 1 5 ? -4.224 -8.113 13.034 1.00 0.00 6 LYS A O 9
ATOM 9795 N N . ARG A 1 6 ? -5.079 -9.061 14.894 1.00 0.00 7 ARG A N 9
ATOM 9796 C CA . ARG A 1 6 ? -4.476 -8.112 15.830 1.00 0.00 7 ARG A CA 9
ATOM 9797 C C . ARG A 1 6 ? -4.478 -6.681 15.291 1.00 0.00 7 ARG A C 9
ATOM 9798 O O . ARG A 1 6 ? -3.645 -5.863 15.681 1.00 0.00 7 ARG A O 9
ATOM 9819 N N . ALA A 1 7 ? -5.424 -6.378 14.404 1.00 0.00 8 ALA A N 9
ATOM 9820 C CA . ALA A 1 7 ? -5.540 -5.044 13.829 1.00 0.00 8 ALA A CA 9
ATOM 9821 C C . ALA A 1 7 ? -4.355 -4.688 12.935 1.00 0.00 8 ALA A C 9
ATOM 9822 O O . ALA A 1 7 ? -3.283 -5.286 13.026 1.00 0.00 8 ALA A O 9
ATOM 9829 N N . THR A 1 8 ? -4.581 -3.718 12.054 1.00 0.00 9 THR A N 9
ATOM 9830 C CA . THR A 1 8 ? -3.574 -3.261 11.099 1.00 0.00 9 THR A CA 9
ATOM 9831 C C . THR A 1 8 ? -2.898 -1.976 11.545 1.00 0.00 9 THR A C 9
ATOM 9832 O O . THR A 1 8 ? -3.570 -0.980 11.765 1.00 0.00 9 THR A O 9
ATOM 9843 N N . THR A 1 9 ? -1.573 -1.984 11.634 1.00 0.00 10 THR A N 9
ATOM 9844 C CA . THR A 1 9 ? -0.829 -0.792 12.004 1.00 0.00 10 THR A CA 9
ATOM 9845 C C . THR A 1 9 ? -1.107 0.302 10.999 1.00 0.00 10 THR A C 9
ATOM 9846 O O . THR A 1 9 ? -1.437 0.025 9.847 1.00 0.00 10 THR A O 9
ATOM 9857 N N . ALA A 1 10 ? -0.963 1.544 11.432 1.00 0.00 11 ALA A N 9
ATOM 9858 C CA . ALA A 1 10 ? -1.181 2.680 10.559 1.00 0.00 11 ALA A CA 9
ATOM 9859 C C . ALA A 1 10 ? -0.547 2.402 9.211 1.00 0.00 11 ALA A C 9
ATOM 9860 O O . ALA A 1 10 ? -1.121 2.681 8.159 1.00 0.00 11 ALA A O 9
ATOM 9867 N N . PHE A 1 11 ? 0.661 1.859 9.270 1.00 0.00 12 PHE A N 9
ATOM 9868 C CA . PHE A 1 11 ? 1.432 1.538 8.077 1.00 0.00 12 PHE A CA 9
ATOM 9869 C C . PHE A 1 11 ? 0.873 0.328 7.345 1.00 0.00 12 PHE A C 9
ATOM 9870 O O . PHE A 1 11 ? 0.992 0.217 6.128 1.00 0.00 12 PHE A O 9
ATOM 9887 N N . MET A 1 12 ? 0.288 -0.586 8.092 1.00 0.00 13 MET A N 9
ATOM 9888 C CA . MET A 1 12 ? -0.262 -1.788 7.514 1.00 0.00 13 MET A CA 9
ATOM 9889 C C . MET A 1 12 ? -1.587 -1.475 6.859 1.00 0.00 13 MET A C 9
ATOM 9890 O O . MET A 1 12 ? -1.749 -1.648 5.653 1.00 0.00 13 MET A O 9
ATOM 9904 N N . LEU A 1 13 ? -2.548 -1.045 7.662 1.00 0.00 14 LEU A N 9
ATOM 9905 C CA . LEU A 1 13 ? -3.870 -0.751 7.158 1.00 0.00 14 LEU A CA 9
ATOM 9906 C C . LEU A 1 13 ? -3.840 0.177 5.949 1.00 0.00 14 LEU A C 9
ATOM 9907 O O . LEU A 1 13 ? -4.696 0.078 5.070 1.00 0.00 14 LEU A O 9
ATOM 9923 N N . TRP A 1 14 ? -2.850 1.064 5.886 1.00 0.00 15 TRP A N 9
ATOM 9924 C CA . TRP A 1 14 ? -2.743 1.973 4.754 1.00 0.00 15 TRP A CA 9
ATOM 9925 C C . TRP A 1 14 ? -2.007 1.280 3.633 1.00 0.00 15 TRP A C 9
ATOM 9926 O O . TRP A 1 14 ? -2.414 1.335 2.474 1.00 0.00 15 TRP A O 9
ATOM 9947 N N . LEU A 1 15 ? -0.934 0.595 3.996 1.00 0.00 16 LEU A N 9
ATOM 9948 C CA . LEU A 1 15 ? -0.164 -0.141 3.021 1.00 0.00 16 LEU A CA 9
ATOM 9949 C C . LEU A 1 15 ? -1.024 -1.242 2.448 1.00 0.00 16 LEU A C 9
ATOM 9950 O O . LEU A 1 15 ? -0.730 -1.795 1.416 1.00 0.00 16 LEU A O 9
ATOM 9966 N N . ASN A 1 16 ? -2.101 -1.548 3.124 1.00 0.00 17 ASN A N 9
ATOM 9967 C CA . ASN A 1 16 ? -3.009 -2.571 2.685 1.00 0.00 17 ASN A CA 9
ATOM 9968 C C . ASN A 1 16 ? -3.795 -2.087 1.471 1.00 0.00 17 ASN A C 9
ATOM 9969 O O . ASN A 1 16 ? -3.781 -2.690 0.371 1.00 0.00 17 ASN A O 9
ATOM 9980 N N . ASP A 1 17 ? -4.395 -0.925 1.671 1.00 0.00 18 ASP A N 9
ATOM 9981 C CA . ASP A 1 17 ? -5.167 -0.273 0.648 1.00 0.00 18 ASP A CA 9
ATOM 9982 C C . ASP A 1 17 ? -4.275 0.326 -0.406 1.00 0.00 18 ASP A C 9
ATOM 9983 O O . ASP A 1 17 ? -4.681 0.477 -1.558 1.00 0.00 18 ASP A O 9
ATOM 9992 N N . THR A 1 18 ? -3.060 0.688 -0.023 1.00 0.00 19 THR A N 9
ATOM 9993 C CA . THR A 1 18 ? -2.133 1.285 -0.949 1.00 0.00 19 THR A CA 9
ATOM 9994 C C . THR A 1 18 ? -1.093 0.291 -1.436 1.00 0.00 19 THR A C 9
ATOM 9995 O O . THR A 1 18 ? -0.580 0.455 -2.528 1.00 0.00 19 THR A O 9
ATOM 10006 N N . ARG A 1 19 ? -0.792 -0.752 -0.652 1.00 0.00 20 ARG A N 9
ATOM 10007 C CA . ARG A 1 19 ? 0.184 -1.746 -1.104 1.00 0.00 20 ARG A CA 9
ATOM 10008 C C . ARG A 1 19 ? -0.303 -2.283 -2.405 1.00 0.00 20 ARG A C 9
ATOM 10009 O O . ARG A 1 19 ? 0.471 -2.557 -3.322 1.00 0.00 20 ARG A O 9
ATOM 10030 N N . GLU A 1 20 ? -1.620 -2.364 -2.503 1.00 0.00 21 GLU A N 9
ATOM 10031 C CA . GLU A 1 20 ? -2.208 -2.800 -3.752 1.00 0.00 21 GLU A CA 9
ATOM 10032 C C . GLU A 1 20 ? -1.794 -1.779 -4.815 1.00 0.00 21 GLU A C 9
ATOM 10033 O O . GLU A 1 20 ? -1.437 -2.119 -5.946 1.00 0.00 21 GLU A O 9
ATOM 10045 N N . SER A 1 21 ? -1.865 -0.514 -4.406 1.00 0.00 22 SER A N 9
ATOM 10046 C CA . SER A 1 21 ? -1.526 0.602 -5.277 1.00 0.00 22 SER A CA 9
ATOM 10047 C C . SER A 1 21 ? -0.024 0.669 -5.555 1.00 0.00 22 SER A C 9
ATOM 10048 O O . SER A 1 21 ? 0.420 1.380 -6.457 1.00 0.00 22 SER A O 9
ATOM 10056 N N . ILE A 1 22 ? 0.752 -0.052 -4.758 1.00 0.00 23 ILE A N 9
ATOM 10057 C CA . ILE A 1 22 ? 2.200 -0.050 -4.899 1.00 0.00 23 ILE A CA 9
ATOM 10058 C C . ILE A 1 22 ? 2.663 -1.054 -5.925 1.00 0.00 23 ILE A C 9
ATOM 10059 O O . ILE A 1 22 ? 3.548 -0.763 -6.732 1.00 0.00 23 ILE A O 9
ATOM 10075 N N . LYS A 1 23 ? 2.076 -2.237 -5.898 1.00 0.00 24 LYS A N 9
ATOM 10076 C CA . LYS A 1 23 ? 2.467 -3.254 -6.843 1.00 0.00 24 LYS A CA 9
ATOM 10077 C C . LYS A 1 23 ? 2.012 -2.872 -8.245 1.00 0.00 24 LYS A C 9
ATOM 10078 O O . LYS A 1 23 ? 2.663 -3.211 -9.232 1.00 0.00 24 LYS A O 9
ATOM 10097 N N . ARG A 1 24 ? 0.911 -2.127 -8.328 1.00 0.00 25 ARG A N 9
ATOM 10098 C CA . ARG A 1 24 ? 0.411 -1.665 -9.618 1.00 0.00 25 ARG A CA 9
ATOM 10099 C C . ARG A 1 24 ? 1.329 -0.553 -10.116 1.00 0.00 25 ARG A C 9
ATOM 10100 O O . ARG A 1 24 ? 1.702 -0.498 -11.288 1.00 0.00 25 ARG A O 9
ATOM 10121 N N . GLU A 1 25 ? 1.709 0.310 -9.179 1.00 0.00 26 GLU A N 9
ATOM 10122 C CA . GLU A 1 25 ? 2.611 1.415 -9.456 1.00 0.00 26 GLU A CA 9
ATOM 10123 C C . GLU A 1 25 ? 3.977 0.865 -9.844 1.00 0.00 26 GLU A C 9
ATOM 10124 O O . GLU A 1 25 ? 4.820 1.577 -10.388 1.00 0.00 26 GLU A O 9
ATOM 10136 N N . ASN A 1 26 ? 4.171 -0.426 -9.577 1.00 0.00 27 ASN A N 9
ATOM 10137 C CA . ASN A 1 26 ? 5.4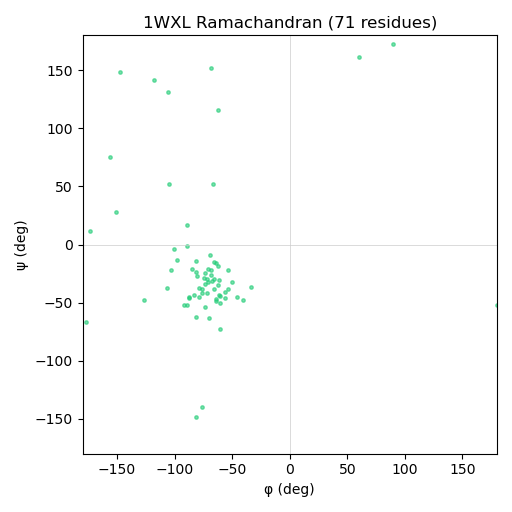03 -1.105 -9.910 1.00 0.00 27 ASN A CA 9
ATOM 10138 C C . ASN A 1 26 ? 5.146 -2.603 -10.034 1.00 0.00 27 ASN A C 9
ATOM 10139 O O . ASN A 1 26 ? 5.457 -3.375 -9.128 1.00 0.00 27 ASN A O 9
ATOM 10150 N N . PRO A 1 27 ? 4.540 -3.032 -11.160 1.00 0.00 28 PRO A N 9
ATOM 10151 C CA . PRO A 1 27 ? 4.204 -4.443 -11.406 1.00 0.00 28 PRO A CA 9
ATOM 10152 C C . PRO A 1 27 ? 5.428 -5.341 -11.570 1.00 0.00 28 PRO A C 9
ATOM 10153 O O . PRO A 1 27 ? 5.512 -6.121 -12.520 1.00 0.00 28 PRO A O 9
ATOM 10164 N N . GLY A 1 28 ? 6.369 -5.234 -10.642 1.00 0.00 29 GLY A N 9
ATOM 10165 C CA . GLY A 1 28 ? 7.567 -6.049 -10.705 1.00 0.00 29 GLY A CA 9
ATOM 10166 C C . GLY A 1 28 ? 8.415 -5.945 -9.447 1.00 0.00 29 GLY A C 9
ATOM 10167 O O . GLY A 1 28 ? 9.559 -6.399 -9.428 1.00 0.00 29 GLY A O 9
ATOM 10171 N N . ILE A 1 29 ? 7.862 -5.340 -8.397 1.00 0.00 30 ILE A N 9
ATOM 10172 C CA . ILE A 1 29 ? 8.586 -5.181 -7.158 1.00 0.00 30 ILE A CA 9
ATOM 10173 C C . ILE A 1 29 ? 8.537 -6.446 -6.325 1.00 0.00 30 ILE A C 9
ATOM 10174 O O . ILE A 1 29 ? 8.490 -7.558 -6.854 1.00 0.00 30 ILE A O 9
ATOM 10190 N N . LYS A 1 30 ? 8.575 -6.262 -5.024 1.00 0.00 31 LYS A N 9
ATOM 10191 C CA . LYS A 1 30 ? 8.564 -7.342 -4.095 1.00 0.00 31 LYS A CA 9
ATOM 10192 C C . LYS A 1 30 ? 8.067 -6.859 -2.754 1.00 0.00 31 LYS A C 9
ATOM 10193 O O . LYS A 1 30 ? 8.173 -5.685 -2.414 1.00 0.00 31 LYS A O 9
ATOM 10212 N N . VAL A 1 31 ? 7.539 -7.794 -2.008 1.00 0.00 32 VAL A N 9
ATOM 10213 C CA . VAL A 1 31 ? 7.016 -7.564 -0.676 1.00 0.00 32 VAL A CA 9
ATOM 10214 C C . VAL A 1 31 ? 7.803 -6.503 0.097 1.00 0.00 32 VAL A C 9
ATOM 10215 O O . VAL A 1 31 ? 7.251 -5.776 0.923 1.00 0.00 32 VAL A O 9
ATOM 10228 N N . THR A 1 32 ? 9.101 -6.464 -0.151 1.00 0.00 33 THR A N 9
ATOM 10229 C CA . THR A 1 32 ? 9.995 -5.537 0.551 1.00 0.00 33 THR A CA 9
ATOM 10230 C C . THR A 1 32 ? 9.997 -4.134 -0.056 1.00 0.00 33 THR A C 9
ATOM 10231 O O . THR A 1 32 ? 10.267 -3.155 0.643 1.00 0.00 33 THR A O 9
ATOM 10242 N N . GLU A 1 33 ? 9.660 -4.020 -1.332 1.00 0.00 34 GLU A N 9
ATOM 10243 C CA . GLU A 1 33 ? 9.603 -2.718 -1.982 1.00 0.00 34 GLU A CA 9
ATOM 10244 C C . GLU A 1 33 ? 8.233 -2.086 -1.746 1.00 0.00 34 GLU A C 9
ATOM 10245 O O . GLU A 1 33 ? 8.059 -0.877 -1.862 1.00 0.00 34 GLU A O 9
ATOM 10257 N N . ILE A 1 34 ? 7.270 -2.926 -1.399 1.00 0.00 35 ILE A N 9
ATOM 10258 C CA . ILE A 1 34 ? 5.926 -2.465 -1.129 1.00 0.00 35 ILE A CA 9
ATOM 10259 C C . ILE A 1 34 ? 5.889 -1.783 0.223 1.00 0.00 35 ILE A C 9
ATOM 10260 O O . ILE A 1 34 ? 5.392 -0.663 0.366 1.00 0.00 35 ILE A O 9
ATOM 10276 N N . ALA A 1 35 ? 6.427 -2.479 1.214 1.00 0.00 36 ALA A N 9
ATOM 10277 C CA . ALA A 1 35 ? 6.466 -1.968 2.567 1.00 0.00 36 ALA A CA 9
ATOM 10278 C C . ALA A 1 35 ? 7.471 -0.832 2.719 1.00 0.00 36 ALA A C 9
ATOM 10279 O O . ALA A 1 35 ? 7.352 -0.016 3.631 1.00 0.00 36 ALA A O 9
ATOM 10286 N N . LYS A 1 36 ? 8.472 -0.784 1.843 1.00 0.00 37 LYS A N 9
ATOM 10287 C CA . LYS A 1 36 ? 9.490 0.257 1.920 1.00 0.00 37 LYS A CA 9
ATOM 10288 C C . LYS A 1 36 ? 9.136 1.456 1.048 1.00 0.00 37 LYS A C 9
ATOM 10289 O O . LYS A 1 36 ? 9.132 2.603 1.518 1.00 0.00 37 LYS A O 9
ATOM 10308 N N . LYS A 1 37 ? 8.829 1.201 -0.223 1.00 0.00 38 LYS A N 9
ATOM 10309 C CA . LYS A 1 37 ? 8.477 2.271 -1.140 1.00 0.00 38 LYS A CA 9
ATOM 10310 C C . LYS A 1 37 ? 7.131 2.882 -0.777 1.00 0.00 38 LYS A C 9
ATOM 10311 O O . LYS A 1 37 ? 6.768 3.947 -1.279 1.00 0.00 38 LYS A O 9
ATOM 10330 N N . GLY A 1 38 ? 6.400 2.220 0.112 1.00 0.00 39 GLY A N 9
ATOM 10331 C CA . GLY A 1 38 ? 5.131 2.744 0.529 1.00 0.00 39 GLY A CA 9
ATOM 10332 C C . GLY A 1 38 ? 5.296 3.696 1.695 1.00 0.00 39 GLY A C 9
ATOM 10333 O O . GLY A 1 38 ? 4.712 4.776 1.728 1.00 0.00 39 GLY A O 9
ATOM 10337 N N . GLY A 1 39 ? 6.106 3.291 2.654 1.00 0.00 40 GLY A N 9
ATOM 10338 C CA . GLY A 1 39 ? 6.355 4.120 3.817 1.00 0.00 40 GLY A CA 9
ATOM 10339 C C . GLY A 1 39 ? 6.795 5.512 3.430 1.00 0.00 40 GLY A C 9
ATOM 10340 O O . GLY A 1 39 ? 6.328 6.499 3.994 1.00 0.00 40 GLY A O 9
ATOM 10344 N N . GLU A 1 40 ? 7.689 5.589 2.450 1.00 0.00 41 GLU A N 9
ATOM 10345 C CA . GLU A 1 40 ? 8.180 6.878 1.974 1.00 0.00 41 GLU A CA 9
ATOM 10346 C C . GLU A 1 40 ? 7.017 7.777 1.564 1.00 0.00 41 GLU A C 9
ATOM 10347 O O . GLU A 1 40 ? 6.969 8.953 1.924 1.00 0.00 41 GLU A O 9
ATOM 10359 N N . MET A 1 41 ? 6.083 7.208 0.810 1.00 0.00 42 MET A N 9
ATOM 10360 C CA . MET A 1 41 ? 4.914 7.941 0.344 1.00 0.00 42 MET A CA 9
ATOM 10361 C C . MET A 1 41 ? 3.921 8.142 1.478 1.00 0.00 42 MET A C 9
ATOM 10362 O O . MET A 1 41 ? 3.246 9.168 1.562 1.00 0.00 42 MET A O 9
ATOM 10376 N N . TRP A 1 42 ? 3.836 7.136 2.336 1.00 0.00 43 TRP A N 9
ATOM 10377 C CA . TRP A 1 42 ? 2.937 7.150 3.461 1.00 0.00 43 TRP A CA 9
ATOM 10378 C C . TRP A 1 42 ? 3.241 8.312 4.406 1.00 0.00 43 TRP A C 9
ATOM 10379 O O . TRP A 1 42 ? 2.360 9.114 4.714 1.00 0.00 43 TRP A O 9
ATOM 10400 N N . LYS A 1 43 ? 4.485 8.401 4.862 1.00 0.00 44 LYS A N 9
ATOM 10401 C CA . LYS A 1 43 ? 4.889 9.469 5.771 1.00 0.00 44 LYS A CA 9
ATOM 10402 C C . LYS A 1 43 ? 4.507 10.849 5.225 1.00 0.00 44 LYS A C 9
ATOM 10403 O O . LYS A 1 43 ? 4.356 11.803 5.988 1.00 0.00 44 LYS A O 9
ATOM 10422 N N . GLU A 1 44 ? 4.358 10.951 3.906 1.00 0.00 45 GLU A N 9
ATOM 10423 C CA . GLU A 1 44 ? 4.001 12.221 3.274 1.00 0.00 45 GLU A CA 9
ATOM 10424 C C . GLU A 1 44 ? 2.639 12.139 2.586 1.00 0.00 45 GLU A C 9
ATOM 10425 O O . GLU A 1 44 ? 2.464 12.635 1.473 1.00 0.00 45 GLU A O 9
ATOM 10437 N N . LEU A 1 45 ? 1.678 11.509 3.254 1.00 0.00 46 LEU A N 9
ATOM 10438 C CA . LEU A 1 45 ? 0.339 11.368 2.692 1.00 0.00 46 LEU A CA 9
ATOM 10439 C C . LEU A 1 45 ? -0.732 11.819 3.697 1.00 0.00 46 LEU A C 9
ATOM 10440 O O . LEU A 1 45 ? -0.608 11.585 4.899 1.00 0.00 46 LEU A O 9
ATOM 10456 N N . LYS A 1 46 ? -1.773 12.494 3.192 1.00 0.00 47 LYS A N 9
ATOM 10457 C CA . LYS A 1 46 ? -2.856 13.009 4.040 1.00 0.00 47 LYS A CA 9
ATOM 10458 C C . LYS A 1 46 ? -3.984 12.001 4.200 1.00 0.00 47 LYS A C 9
ATOM 10459 O O . LYS A 1 46 ? -5.097 12.349 4.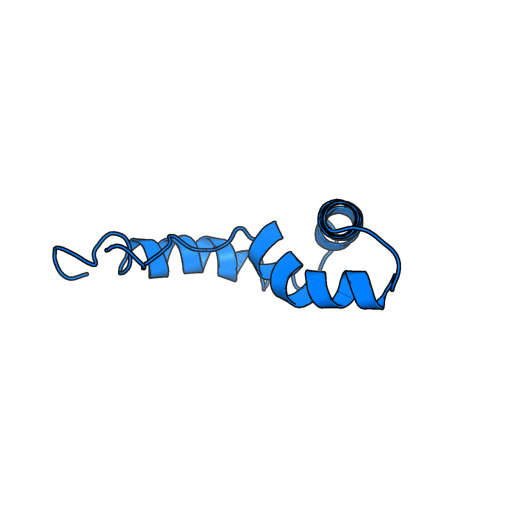592 1.00 0.00 47 LYS A O 9
ATOM 10478 N N . ASP A 1 47 ? -3.669 10.749 3.943 1.00 0.00 48 ASP A N 9
ATOM 10479 C CA . ASP A 1 47 ? -4.617 9.665 4.101 1.00 0.00 48 ASP A CA 9
ATOM 10480 C C . ASP A 1 47 ? -4.234 8.858 5.335 1.00 0.00 48 ASP A C 9
ATOM 10481 O O . ASP A 1 47 ? -5.014 8.049 5.830 1.00 0.00 48 ASP A O 9
ATOM 10490 N N . LYS A 1 48 ? -3.015 9.108 5.828 1.00 0.00 49 LYS A N 9
ATOM 10491 C CA . LYS A 1 48 ? -2.495 8.438 7.006 1.00 0.00 49 LYS A CA 9
ATOM 10492 C C . LYS A 1 48 ? -3.106 9.030 8.262 1.00 0.00 49 LYS A C 9
ATOM 10493 O O . LYS A 1 48 ? -3.264 8.345 9.266 1.00 0.00 49 LYS A O 9
ATOM 10512 N N . SER A 1 49 ? -3.503 10.291 8.197 1.00 0.00 50 SER A N 9
ATOM 10513 C CA . SER A 1 49 ? -4.148 10.912 9.335 1.00 0.00 50 SER A CA 9
ATOM 10514 C C . SER A 1 49 ? -5.526 10.292 9.483 1.00 0.00 50 SER A C 9
ATOM 10515 O O . SER A 1 49 ? -6.078 10.192 10.579 1.00 0.00 50 SER A O 9
ATOM 10523 N N . LYS A 1 50 ? -6.060 9.864 8.342 1.00 0.00 51 LYS A N 9
ATOM 10524 C CA . LYS A 1 50 ? -7.372 9.228 8.287 1.00 0.00 51 LYS A CA 9
ATOM 10525 C C . LYS A 1 50 ? -7.247 7.702 8.260 1.00 0.00 51 LYS A C 9
ATOM 10526 O O . LYS A 1 50 ? -8.233 6.990 8.445 1.00 0.00 51 LYS A O 9
ATOM 10545 N N . TRP A 1 51 ? -6.033 7.207 8.019 1.00 0.00 52 TRP A N 9
ATOM 10546 C CA . TRP A 1 51 ? -5.789 5.769 7.959 1.00 0.00 52 TRP A CA 9
ATOM 10547 C C . TRP A 1 51 ? -5.074 5.273 9.212 1.00 0.00 52 TRP A C 9
ATOM 10548 O O . TRP A 1 51 ? -5.450 4.255 9.795 1.00 0.00 52 TRP A O 9
ATOM 10569 N N . GLU A 1 52 ? -4.048 6.007 9.631 1.00 0.00 53 GLU A N 9
ATOM 10570 C CA . GLU A 1 52 ? -3.286 5.643 10.817 1.00 0.00 53 GLU A CA 9
ATOM 10571 C C . GLU A 1 52 ? -4.210 5.449 12.002 1.00 0.00 53 GLU A C 9
ATOM 10572 O O . GLU A 1 52 ? -3.952 4.626 12.882 1.00 0.00 53 GLU A O 9
ATOM 10584 N N . ASP A 1 53 ? -5.284 6.220 12.023 1.00 0.00 54 ASP A N 9
ATOM 10585 C CA . ASP A 1 53 ? -6.235 6.135 13.106 1.00 0.00 54 ASP A CA 9
ATOM 10586 C C . ASP A 1 53 ? -6.988 4.832 13.043 1.00 0.00 54 ASP A C 9
ATOM 10587 O O . ASP A 1 53 ? -7.337 4.267 14.074 1.00 0.00 54 ASP A O 9
ATOM 10596 N N . ALA A 1 54 ? -7.202 4.327 11.839 1.00 0.00 55 ALA A N 9
ATOM 10597 C CA . ALA A 1 54 ? -7.876 3.056 11.690 1.00 0.00 55 ALA A CA 9
ATOM 10598 C C . ALA A 1 54 ? -7.101 2.008 12.474 1.00 0.00 55 ALA A C 9
ATOM 10599 O O . ALA A 1 54 ? -7.681 1.183 13.176 1.00 0.00 55 ALA A O 9
ATOM 10606 N N . ALA A 1 55 ? -5.776 2.046 12.327 1.00 0.00 56 ALA A N 9
ATOM 10607 C CA . ALA A 1 55 ? -4.891 1.097 13.001 1.00 0.00 56 ALA A CA 9
ATOM 10608 C C . ALA A 1 55 ? -5.062 1.150 14.512 1.00 0.00 56 ALA A C 9
ATOM 10609 O O . ALA A 1 55 ? -5.254 0.122 15.158 1.00 0.00 56 ALA A O 9
ATOM 10616 N N . ALA A 1 56 ? -5.009 2.356 15.074 1.00 0.00 57 ALA A N 9
ATOM 10617 C CA . ALA A 1 56 ? -5.179 2.523 16.511 1.00 0.00 57 ALA A CA 9
ATOM 10618 C C . ALA A 1 56 ? -6.604 2.159 16.913 1.00 0.00 57 ALA A C 9
ATOM 10619 O O . ALA A 1 56 ? -6.867 1.775 18.051 1.00 0.00 57 ALA A O 9
ATOM 10626 N N . LYS A 1 57 ? -7.513 2.281 15.952 1.00 0.00 58 LYS A N 9
ATOM 10627 C CA . LYS A 1 57 ? -8.913 1.965 16.175 1.00 0.00 58 LYS A CA 9
ATOM 10628 C C . LYS A 1 57 ? -9.138 0.461 16.081 1.00 0.00 58 LYS A C 9
ATOM 10629 O O . LYS A 1 57 ? -9.940 -0.102 16.828 1.00 0.00 58 LYS A O 9
ATOM 10648 N N . ASP A 1 58 ? -8.439 -0.189 15.154 1.00 0.00 59 ASP A N 9
ATOM 10649 C CA . ASP A 1 58 ? -8.588 -1.620 14.970 1.00 0.00 59 ASP A CA 9
ATOM 10650 C C . ASP A 1 58 ? -7.844 -2.384 16.053 1.00 0.00 59 ASP A C 9
ATOM 10651 O O . ASP A 1 58 ? -8.310 -3.420 16.508 1.00 0.00 59 ASP A O 9
ATOM 10660 N N . LYS A 1 59 ? -6.685 -1.877 16.469 1.00 0.00 60 LYS A N 9
ATOM 10661 C CA . LYS A 1 59 ? -5.909 -2.541 17.505 1.00 0.00 60 LYS A CA 9
ATOM 10662 C C . LYS A 1 59 ? -6.717 -2.562 18.788 1.00 0.00 60 LYS A C 9
ATOM 10663 O O . LYS A 1 59 ? -6.705 -3.529 19.548 1.00 0.00 60 LYS A O 9
ATOM 10682 N N . GLN A 1 60 ? -7.414 -1.468 19.003 1.00 0.00 61 GLN A N 9
ATOM 10683 C CA . GLN A 1 60 ? -8.238 -1.299 20.163 1.00 0.00 61 GLN A CA 9
ATOM 10684 C C . GLN A 1 60 ? -9.524 -2.077 20.020 1.00 0.00 61 GLN A C 9
ATOM 10685 O O . GLN A 1 60 ? -9.981 -2.699 20.965 1.00 0.00 61 GLN A O 9
ATOM 10699 N N . ARG A 1 61 ? -10.110 -2.044 18.843 1.00 0.00 62 ARG A N 9
ATOM 10700 C CA . ARG A 1 61 ? -11.343 -2.763 18.628 1.00 0.00 62 ARG A CA 9
ATOM 10701 C C . ARG A 1 61 ? -11.100 -4.270 18.567 1.00 0.00 62 ARG A C 9
ATOM 10702 O O . ARG A 1 61 ? -12.038 -5.061 18.674 1.00 0.00 62 ARG A O 9
ATOM 10723 N N . TYR A 1 62 ? -9.847 -4.664 18.390 1.00 0.00 63 TYR A N 9
ATOM 10724 C CA . TYR A 1 62 ? -9.511 -6.081 18.308 1.00 0.00 63 TYR A CA 9
ATOM 10725 C C . TYR A 1 62 ? -9.277 -6.615 19.698 1.00 0.00 63 TYR A C 9
ATOM 10726 O O . TYR A 1 62 ? -9.892 -7.585 20.117 1.00 0.00 63 TYR A O 9
ATOM 10744 N N . HIS A 1 63 ? -8.411 -5.935 20.419 1.00 0.00 64 HIS A N 9
ATOM 10745 C CA . HIS A 1 63 ? -8.101 -6.278 21.775 1.00 0.00 64 HIS A CA 9
ATOM 10746 C C . HIS A 1 63 ? -9.306 -5.977 22.666 1.00 0.00 64 HIS A C 9
ATOM 10747 O O . HIS A 1 63 ? -9.359 -6.373 23.827 1.00 0.00 64 HIS A O 9
ATOM 10762 N N . ASP A 1 64 ? -10.241 -5.219 22.115 1.00 0.00 65 ASP A N 9
ATOM 10763 C CA . ASP A 1 64 ? -11.425 -4.833 22.846 1.00 0.00 65 ASP A CA 9
ATOM 10764 C C . ASP A 1 64 ? -12.408 -5.982 22.900 1.00 0.00 65 ASP A C 9
ATOM 10765 O O . ASP A 1 64 ? -13.403 -5.906 23.624 1.00 0.00 65 ASP A O 9
ATOM 10774 N N . GLU A 1 65 ? -12.174 -7.040 22.117 1.00 0.00 66 GLU A N 9
ATOM 10775 C CA . GLU A 1 65 ? -13.111 -8.121 22.116 1.00 0.00 66 GLU A CA 9
ATOM 10776 C C . GLU A 1 65 ? -12.542 -9.327 21.430 1.00 0.00 66 GLU A C 9
ATOM 10777 O O . GLU A 1 65 ? -12.843 -10.459 21.807 1.00 0.00 66 GLU A O 9
ATOM 10789 N N . MET A 1 66 ? -11.732 -9.109 20.404 1.00 0.00 67 MET A N 9
ATOM 10790 C CA . MET A 1 66 ? -11.152 -10.193 19.662 1.00 0.00 67 MET A CA 9
ATOM 10791 C C . MET A 1 66 ? -9.666 -10.293 19.965 1.00 0.00 67 MET A C 9
ATOM 10792 O O . MET A 1 66 ? -8.927 -10.965 19.245 1.00 0.00 67 MET A O 9
ATOM 10806 N N . ARG A 1 67 ? -9.238 -9.625 21.043 1.00 0.00 68 ARG A N 9
ATOM 10807 C CA . ARG A 1 67 ? -7.840 -9.646 21.454 1.00 0.00 68 ARG A CA 9
ATOM 10808 C C . ARG A 1 67 ? -7.303 -11.023 21.193 1.00 0.00 68 ARG A C 9
ATOM 10809 O O . ARG A 1 67 ? -6.279 -11.207 20.535 1.00 0.00 68 ARG A O 9
ATOM 10830 N N . ASN A 1 68 ? -8.007 -11.991 21.735 1.00 0.00 69 ASN A N 9
ATOM 10831 C CA . ASN A 1 68 ? -7.615 -13.385 21.584 1.00 0.00 69 ASN A CA 9
ATOM 10832 C C . ASN A 1 68 ? -8.452 -14.077 20.510 1.00 0.00 69 ASN A C 9
ATOM 10833 O O . ASN A 1 68 ? -7.920 -14.789 19.659 1.00 0.00 69 ASN A O 9
ATOM 10844 N N . TYR A 1 69 ? -9.763 -13.862 20.558 1.00 0.00 70 TYR A N 9
ATOM 10845 C CA . TYR A 1 69 ? -10.673 -14.466 19.592 1.00 0.00 70 TYR A CA 9
ATOM 10846 C C . TYR A 1 69 ? -10.639 -15.987 19.689 1.00 0.00 70 TYR A C 9
ATOM 10847 O O . TYR A 1 69 ? -9.612 -16.576 20.029 1.00 0.00 70 TYR A O 9
ATOM 10865 N N . LYS A 1 70 ? -11.769 -16.621 19.390 1.00 0.00 71 LYS A N 9
ATOM 10866 C CA . LYS A 1 70 ? -11.868 -18.074 19.444 1.00 0.00 71 LYS A CA 9
ATOM 10867 C C . LYS A 1 70 ? -11.645 -18.687 18.062 1.00 0.00 71 LYS A C 9
ATOM 10868 O O . LYS A 1 70 ? -12.035 -18.108 17.048 1.00 0.00 71 LYS A O 9
ATOM 10887 N N . PRO A 1 71 ? -11.009 -19.871 18.004 1.00 0.00 72 PRO A N 9
ATOM 10888 C CA . PRO A 1 71 ? -10.737 -20.557 16.737 1.00 0.00 72 PRO A CA 9
ATOM 10889 C C . PRO A 1 71 ? -12.001 -21.134 16.107 1.00 0.00 72 PRO A C 9
ATOM 10890 O O . PRO A 1 71 ? -12.126 -22.347 15.938 1.00 0.00 72 PRO A O 9
ATOM 10901 N N . GLU A 1 72 ? -12.937 -20.255 15.762 1.00 0.00 73 GLU A N 9
ATOM 10902 C CA . GLU A 1 72 ? -14.193 -20.676 15.152 1.00 0.00 73 GLU A CA 9
ATOM 10903 C C . GLU A 1 72 ? -13.959 -21.212 13.742 1.00 0.00 73 GLU A C 9
ATOM 10904 O O . GLU A 1 72 ? -14.668 -22.108 13.282 1.00 0.00 73 GLU A O 9
ATOM 10916 N N . ALA A 1 73 ? -12.961 -20.658 13.061 1.00 0.00 74 ALA A N 9
ATOM 10917 C CA . ALA A 1 73 ? -12.635 -21.079 11.705 1.00 0.00 74 ALA A CA 9
ATOM 10918 C C . ALA A 1 73 ? -11.739 -22.313 11.714 1.00 0.00 74 ALA A C 9
ATOM 10919 O O . ALA A 1 73 ? -12.116 -23.322 11.083 1.00 0.00 74 ALA A O 9
ATOM 10927 N N . SER A 1 1 ? -13.858 -18.119 15.890 1.00 0.00 2 SER A N 10
ATOM 10928 C CA . SER A 1 1 ? -12.796 -18.713 15.086 1.00 0.00 2 SER A CA 10
ATOM 10929 C C . SER A 1 1 ? -11.739 -17.674 14.726 1.00 0.00 2 SER A C 10
ATOM 10930 O O . SER A 1 1 ? -11.746 -16.560 15.250 1.00 0.00 2 SER A O 10
ATOM 10938 N N . HIS A 1 2 ? -10.832 -18.045 13.829 1.00 0.00 3 HIS A N 10
ATOM 10939 C CA . HIS A 1 2 ? -9.769 -17.145 13.398 1.00 0.00 3 HIS A CA 10
ATOM 10940 C C . HIS A 1 2 ? -10.347 -15.885 12.761 1.00 0.00 3 HIS A C 10
ATOM 10941 O O . HIS A 1 2 ? -11.184 -15.961 11.862 1.00 0.00 3 HIS A O 10
ATOM 10956 N N . MET A 1 3 ? -9.895 -14.727 13.234 1.00 0.00 4 MET A N 10
ATOM 10957 C CA . MET A 1 3 ? -10.366 -13.450 12.711 1.00 0.00 4 MET A CA 10
ATOM 10958 C C . MET A 1 3 ? -9.671 -12.285 13.413 1.00 0.00 4 MET A C 10
ATOM 10959 O O . MET A 1 3 ? -9.000 -11.475 12.772 1.00 0.00 4 MET A O 10
ATOM 10973 N N . PRO A 1 4 ? -9.826 -12.180 14.745 1.00 0.00 5 PRO A N 10
ATOM 10974 C CA . PRO A 1 4 ? -9.213 -11.105 15.531 1.00 0.00 5 PRO A CA 10
ATOM 10975 C C . PRO A 1 4 ? -7.738 -11.354 15.826 1.00 0.00 5 PRO A C 10
ATOM 10976 O O . PRO A 1 4 ? -7.297 -11.231 16.969 1.00 0.00 5 PRO A O 10
ATOM 10987 N N . LYS A 1 5 ? -6.972 -11.694 14.796 1.00 0.00 6 LYS A N 10
ATOM 10988 C CA . LYS A 1 5 ? -5.545 -11.945 14.961 1.00 0.00 6 LYS A CA 10
ATOM 10989 C C . LYS A 1 5 ? -4.776 -10.626 15.007 1.00 0.00 6 LYS A C 10
ATOM 10990 O O . LYS A 1 5 ? -3.744 -10.474 14.354 1.00 0.00 6 LYS A O 10
ATOM 11009 N N . ARG A 1 6 ? -5.309 -9.666 15.764 1.00 0.00 7 ARG A N 10
ATOM 11010 C CA . ARG A 1 6 ? -4.717 -8.353 15.889 1.00 0.00 7 ARG A CA 10
ATOM 11011 C C . ARG A 1 6 ? -5.127 -7.515 14.704 1.00 0.00 7 ARG A C 10
ATOM 11012 O O . ARG A 1 6 ? -5.438 -8.039 13.633 1.00 0.00 7 ARG A O 10
ATOM 11033 N N . ALA A 1 7 ? -5.177 -6.221 14.911 1.00 0.00 8 ALA A N 10
ATOM 11034 C CA . ALA A 1 7 ? -5.608 -5.315 13.877 1.00 0.00 8 ALA A CA 10
ATOM 11035 C C . ALA A 1 7 ? -4.475 -4.887 12.954 1.00 0.00 8 ALA A C 10
ATOM 11036 O O . ALA A 1 7 ? -3.360 -5.403 13.026 1.00 0.00 8 ALA A O 10
ATOM 11043 N N . THR A 1 8 ? -4.798 -3.963 12.059 1.00 0.00 9 THR A N 10
ATOM 11044 C CA . THR A 1 8 ? -3.851 -3.469 11.069 1.00 0.00 9 THR A CA 10
ATOM 11045 C C . THR A 1 8 ? -3.206 -2.146 11.483 1.00 0.00 9 THR A C 10
ATOM 11046 O O . THR A 1 8 ? -3.898 -1.173 11.763 1.00 0.00 9 THR A O 10
ATOM 11057 N N . THR A 1 9 ? -1.875 -2.118 11.507 1.00 0.00 10 THR A N 10
ATOM 11058 C CA . THR A 1 9 ? -1.135 -0.920 11.873 1.00 0.00 10 THR A CA 10
ATOM 11059 C C . THR A 1 9 ? -1.393 0.181 10.877 1.00 0.00 10 THR A C 10
ATOM 11060 O O . THR A 1 9 ? -1.704 -0.080 9.714 1.00 0.00 10 THR A O 10
ATOM 11071 N N . ALA A 1 10 ? -1.236 1.416 11.330 1.00 0.00 11 ALA A N 10
ATOM 11072 C CA . ALA A 1 10 ? -1.420 2.561 10.471 1.00 0.00 11 ALA A CA 10
ATOM 11073 C C . ALA A 1 10 ? -0.740 2.296 9.142 1.00 0.00 11 ALA A C 10
ATOM 11074 O O . ALA A 1 10 ? -1.282 2.580 8.074 1.00 0.00 11 ALA A O 10
ATOM 11081 N N . PHE A 1 11 ? 0.469 1.756 9.233 1.00 0.00 12 PHE A N 10
ATOM 11082 C CA . PHE A 1 11 ? 1.278 1.444 8.061 1.00 0.00 12 PHE A CA 10
ATOM 11083 C C . PHE A 1 11 ? 0.726 0.263 7.274 1.00 0.00 12 PHE A C 10
ATOM 11084 O O . PHE A 1 11 ? 0.836 0.215 6.051 1.00 0.00 12 PHE A O 10
ATOM 11101 N N . MET A 1 12 ? 0.161 -0.703 7.977 1.00 0.00 13 MET A N 10
ATOM 11102 C CA . MET A 1 12 ? -0.368 -1.878 7.325 1.00 0.00 13 MET A CA 10
ATOM 11103 C C . MET A 1 12 ? -1.668 -1.542 6.639 1.00 0.00 13 MET A C 10
ATOM 11104 O O . MET A 1 12 ? -1.809 -1.725 5.431 1.00 0.00 13 MET A O 10
ATOM 11118 N N . LEU A 1 13 ? -2.635 -1.081 7.417 1.00 0.00 14 LEU A N 10
ATOM 11119 C CA . LEU A 1 13 ? -3.937 -0.758 6.880 1.00 0.00 14 LEU A CA 10
ATOM 11120 C C . LEU A 1 13 ? -3.852 0.203 5.699 1.00 0.00 14 LEU A C 10
ATOM 11121 O O . LEU A 1 13 ? -4.670 0.133 4.781 1.00 0.00 14 LEU A O 10
ATOM 11137 N N . TRP A 1 14 ? -2.856 1.087 5.703 1.00 0.00 15 TRP A N 10
ATOM 11138 C CA . TRP A 1 14 ? -2.692 2.028 4.603 1.00 0.00 15 TRP A CA 10
ATOM 11139 C C . TRP A 1 14 ? -1.970 1.337 3.476 1.00 0.00 15 TRP A C 10
ATOM 11140 O O . TRP A 1 14 ? -2.367 1.419 2.315 1.00 0.00 15 TRP A O 10
ATOM 11161 N N . LEU A 1 15 ? -0.921 0.618 3.841 1.00 0.00 16 LEU A N 10
ATOM 11162 C CA . LEU A 1 15 ? -0.165 -0.126 2.864 1.00 0.00 16 LEU A CA 10
ATOM 11163 C C . LEU A 1 15 ? -1.054 -1.186 2.257 1.00 0.00 16 LEU A C 10
ATOM 11164 O O . LEU A 1 15 ? -0.769 -1.723 1.214 1.00 0.00 16 LEU A O 10
ATOM 11180 N N . ASN A 1 16 ? -2.151 -1.472 2.916 1.00 0.00 17 ASN A N 10
ATOM 11181 C CA . ASN A 1 16 ? -3.088 -2.454 2.440 1.00 0.00 17 ASN A CA 10
ATOM 11182 C C . ASN A 1 16 ? -3.854 -1.908 1.241 1.00 0.00 17 ASN A C 10
ATOM 11183 O O . ASN A 1 16 ? -3.846 -2.470 0.120 1.00 0.00 17 ASN A O 10
ATOM 11194 N N . ASP A 1 17 ? -4.425 -0.739 1.480 1.00 0.00 18 ASP A N 10
ATOM 11195 C CA . ASP A 1 17 ? -5.172 -0.027 0.477 1.00 0.00 18 ASP A CA 10
ATOM 11196 C C . ASP A 1 17 ? -4.257 0.581 -0.554 1.00 0.00 18 ASP A C 10
ATOM 11197 O O . ASP A 1 17 ? -4.659 0.793 -1.698 1.00 0.00 18 ASP A O 10
ATOM 11206 N N . THR A 1 18 ? -3.031 0.888 -0.159 1.00 0.00 19 THR A N 10
ATOM 11207 C CA . THR A 1 18 ? -2.081 1.491 -1.063 1.00 0.00 19 THR A CA 10
ATOM 11208 C C . THR A 1 18 ? -1.059 0.494 -1.583 1.00 0.00 19 THR A C 10
ATOM 11209 O O . THR A 1 18 ? -0.546 0.681 -2.673 1.00 0.00 19 THR A O 10
ATOM 11220 N N . ARG A 1 19 ? -0.771 -0.576 -0.828 1.00 0.00 20 ARG A N 10
ATOM 11221 C CA . ARG A 1 19 ? 0.189 -1.571 -1.311 1.00 0.00 20 ARG A CA 10
ATOM 11222 C C . ARG A 1 19 ? -0.316 -2.076 -2.618 1.00 0.00 20 ARG A C 10
ATOM 11223 O O . ARG A 1 19 ? 0.450 -2.344 -3.544 1.00 0.00 20 ARG A O 10
ATOM 11244 N N . GLU A 1 20 ? -1.636 -2.130 -2.713 1.00 0.00 21 GLU A N 10
ATOM 11245 C CA . GLU A 1 20 ? -2.231 -2.529 -3.975 1.00 0.00 21 GLU A CA 10
ATOM 11246 C C . GLU A 1 20 ? -1.768 -1.512 -5.016 1.00 0.00 21 GLU A C 10
ATOM 11247 O O . GLU A 1 20 ? -1.407 -1.849 -6.146 1.00 0.00 21 GLU A O 10
ATOM 11259 N N . SER A 1 21 ? -1.798 -0.251 -4.589 1.00 0.00 22 SER A N 10
ATOM 11260 C CA . SER A 1 21 ? -1.405 0.865 -5.435 1.00 0.00 22 SER A CA 10
ATOM 11261 C C . SER A 1 21 ? 0.104 0.875 -5.698 1.00 0.00 22 SER A C 10
ATOM 11262 O O . SER A 1 21 ? 0.578 1.553 -6.610 1.00 0.00 22 SER A O 10
ATOM 11270 N N . ILE A 1 22 ? 0.849 0.140 -4.882 1.00 0.00 23 ILE A N 10
ATOM 11271 C CA . ILE A 1 22 ? 2.300 0.088 -5.016 1.00 0.00 23 ILE A CA 10
ATOM 11272 C C . ILE A 1 22 ? 2.733 -0.889 -6.080 1.00 0.00 23 ILE A C 10
ATOM 11273 O O . ILE A 1 22 ? 3.632 -0.597 -6.870 1.00 0.00 23 ILE A O 10
ATOM 11289 N N . LYS A 1 23 ? 2.111 -2.054 -6.101 1.00 0.00 24 LYS A N 10
ATOM 11290 C CA . LYS A 1 23 ? 2.483 -3.045 -7.081 1.00 0.00 24 LYS A CA 10
ATOM 11291 C C . LYS A 1 23 ? 2.021 -2.619 -8.470 1.00 0.00 24 LYS A C 10
ATOM 11292 O O . LYS A 1 23 ? 2.662 -2.939 -9.469 1.00 0.00 24 LYS A O 10
ATOM 11311 N N . ARG A 1 24 ? 0.929 -1.859 -8.526 1.00 0.00 25 ARG A N 10
ATOM 11312 C CA . ARG A 1 24 ? 0.431 -1.353 -9.801 1.00 0.00 25 ARG A CA 10
ATOM 11313 C C . ARG A 1 24 ? 1.362 -0.241 -10.265 1.00 0.00 25 ARG A C 10
ATOM 11314 O O . ARG A 1 24 ? 1.747 -0.165 -11.432 1.00 0.00 25 ARG A O 10
ATOM 11335 N N . GLU A 1 25 ? 1.737 0.599 -9.306 1.00 0.00 26 GLU A N 10
ATOM 11336 C CA . GLU A 1 25 ? 2.651 1.702 -9.550 1.00 0.00 26 GLU A CA 10
ATOM 11337 C C . GLU A 1 25 ? 4.024 1.150 -9.909 1.00 0.00 26 GLU A C 10
ATOM 11338 O O . GLU A 1 25 ? 4.884 1.867 -10.424 1.00 0.00 26 GLU A O 10
ATOM 11350 N N . ASN A 1 26 ? 4.209 -0.145 -9.654 1.00 0.00 27 ASN A N 10
ATOM 11351 C CA . ASN A 1 26 ? 5.449 -0.820 -9.964 1.00 0.00 27 ASN A CA 10
ATOM 11352 C C . ASN A 1 26 ? 5.191 -2.313 -10.144 1.00 0.00 27 ASN A C 10
ATOM 11353 O O . ASN A 1 26 ? 5.413 -3.105 -9.229 1.00 0.00 27 ASN A O 10
ATOM 11364 N N . PRO A 1 27 ? 4.693 -2.713 -11.330 1.00 0.00 28 PRO A N 10
ATOM 11365 C CA . PRO A 1 27 ? 4.376 -4.117 -11.631 1.00 0.00 28 PRO A CA 10
ATOM 11366 C C . PRO A 1 27 ? 5.614 -4.990 -11.819 1.00 0.00 28 PRO A C 10
ATOM 11367 O O . PRO A 1 27 ? 5.687 -5.786 -12.755 1.00 0.00 28 PRO A O 10
ATOM 11378 N N . GLY A 1 28 ? 6.580 -4.841 -10.922 1.00 0.00 29 GLY A N 10
ATOM 11379 C CA . GLY A 1 28 ? 7.794 -5.627 -11.005 1.00 0.00 29 GLY A CA 10
ATOM 11380 C C . GLY A 1 28 ? 8.607 -5.578 -9.726 1.00 0.00 29 GLY A C 10
ATOM 11381 O O . GLY A 1 28 ? 9.775 -5.969 -9.713 1.00 0.00 29 GLY A O 10
ATOM 11385 N N . ILE A 1 29 ? 7.999 -5.089 -8.645 1.00 0.00 30 ILE A N 10
ATOM 11386 C CA . ILE A 1 29 ? 8.685 -4.989 -7.379 1.00 0.00 30 ILE A CA 10
ATOM 11387 C C . ILE A 1 29 ? 8.588 -6.286 -6.598 1.00 0.00 30 ILE A C 10
ATOM 11388 O O . ILE A 1 29 ? 8.522 -7.374 -7.172 1.00 0.00 30 ILE A O 10
ATOM 11404 N N . LYS A 1 30 ? 8.604 -6.158 -5.290 1.00 0.00 31 LYS A N 10
ATOM 11405 C CA . LYS A 1 30 ? 8.547 -7.274 -4.405 1.00 0.00 31 LYS A CA 10
ATOM 11406 C C . LYS A 1 30 ? 8.036 -6.830 -3.055 1.00 0.00 31 LYS A C 10
ATOM 11407 O O . LYS A 1 30 ? 8.175 -5.675 -2.665 1.00 0.00 31 LYS A O 10
ATOM 11426 N N . VAL A 1 31 ? 7.462 -7.776 -2.357 1.00 0.00 32 VAL A N 10
ATOM 11427 C CA . VAL A 1 31 ? 6.923 -7.579 -1.025 1.00 0.00 32 VAL A CA 10
ATOM 11428 C C . VAL A 1 31 ? 7.740 -6.579 -0.203 1.00 0.00 32 VAL A C 10
ATOM 11429 O O . VAL A 1 31 ? 7.206 -5.855 0.638 1.00 0.00 32 VAL A O 10
ATOM 11442 N N . THR A 1 32 ? 9.040 -6.589 -0.434 1.00 0.00 33 THR A N 10
ATOM 11443 C CA . THR A 1 32 ? 9.971 -5.727 0.301 1.00 0.00 33 THR A CA 10
ATOM 11444 C C . THR A 1 32 ? 10.012 -4.298 -0.237 1.00 0.00 33 THR A C 10
ATOM 11445 O O . THR A 1 32 ? 10.296 -3.358 0.509 1.00 0.00 33 THR A O 10
ATOM 11456 N N . GLU A 1 33 ? 9.699 -4.119 -1.512 1.00 0.00 34 GLU A N 10
ATOM 11457 C CA . GLU A 1 33 ? 9.682 -2.788 -2.104 1.00 0.00 34 GLU A CA 10
ATOM 11458 C C . GLU A 1 33 ? 8.330 -2.131 -1.848 1.00 0.00 34 GLU A C 10
ATOM 11459 O O . GLU A 1 33 ? 8.195 -0.911 -1.909 1.00 0.00 34 GLU A O 10
ATOM 11471 N N . ILE A 1 34 ? 7.337 -2.954 -1.549 1.00 0.00 35 ILE A N 10
ATOM 11472 C CA . ILE A 1 34 ? 6.007 -2.461 -1.268 1.00 0.00 35 ILE A CA 10
ATOM 11473 C C . ILE A 1 34 ? 5.987 -1.826 0.108 1.00 0.00 35 ILE A C 10
ATOM 11474 O O . ILE A 1 34 ? 5.524 -0.699 0.292 1.00 0.00 35 ILE A O 10
ATOM 11490 N N . ALA A 1 35 ? 6.499 -2.576 1.074 1.00 0.00 36 ALA A N 10
ATOM 11491 C CA . ALA A 1 35 ? 6.549 -2.125 2.448 1.00 0.00 36 ALA A CA 10
ATOM 11492 C C . ALA A 1 35 ? 7.578 -1.018 2.650 1.00 0.00 36 ALA A C 10
ATOM 11493 O O . ALA A 1 35 ? 7.474 -0.235 3.595 1.00 0.00 36 ALA A O 10
ATOM 11500 N N . LYS A 1 36 ? 8.581 -0.957 1.777 1.00 0.00 37 LYS A N 10
ATOM 11501 C CA . LYS A 1 36 ? 9.623 0.055 1.899 1.00 0.00 37 LYS A CA 10
ATOM 11502 C C . LYS A 1 36 ? 9.303 1.299 1.078 1.00 0.00 37 LYS A C 10
ATOM 11503 O O . LYS A 1 36 ? 9.345 2.424 1.593 1.00 0.00 37 LYS A O 10
ATOM 11522 N N . LYS A 1 37 ? 8.979 1.106 -0.198 1.00 0.00 38 LYS A N 10
ATOM 11523 C CA . LYS A 1 37 ? 8.660 2.221 -1.073 1.00 0.00 38 LYS A CA 10
ATOM 11524 C C . LYS A 1 37 ? 7.333 2.864 -0.689 1.00 0.00 38 LYS A C 10
ATOM 11525 O O . LYS A 1 37 ? 7.013 3.961 -1.146 1.00 0.00 38 LYS A O 10
ATOM 11544 N N . GLY A 1 38 ? 6.572 2.191 0.165 1.00 0.00 39 GLY A N 10
ATOM 11545 C CA . GLY A 1 38 ? 5.318 2.740 0.594 1.00 0.00 39 GLY A CA 10
ATOM 11546 C C . GLY A 1 38 ? 5.494 3.611 1.818 1.00 0.00 39 GLY A C 10
ATOM 11547 O O . GLY A 1 38 ? 4.926 4.695 1.914 1.00 0.00 39 GLY A O 10
ATOM 11551 N N . GLY A 1 39 ? 6.286 3.131 2.759 1.00 0.00 40 GLY A N 10
ATOM 11552 C CA . GLY A 1 39 ? 6.532 3.876 3.980 1.00 0.00 40 GLY A CA 10
ATOM 11553 C C . GLY A 1 39 ? 7.072 5.259 3.703 1.00 0.00 40 GLY A C 10
ATOM 11554 O O . GLY A 1 39 ? 6.683 6.227 4.350 1.00 0.00 40 GLY A O 10
ATOM 11558 N N . GLU A 1 40 ? 7.969 5.352 2.731 1.00 0.00 41 GLU A N 10
ATOM 11559 C CA . GLU A 1 40 ? 8.559 6.634 2.360 1.00 0.00 41 GLU A CA 10
ATOM 11560 C C . GLU A 1 40 ? 7.474 7.633 1.970 1.00 0.00 41 GLU A C 10
ATOM 11561 O O . GLU A 1 40 ? 7.477 8.783 2.408 1.00 0.00 41 GLU A O 10
ATOM 11573 N N . MET A 1 41 ? 6.551 7.169 1.141 1.00 0.00 42 MET A N 10
ATOM 11574 C CA . MET A 1 41 ? 5.443 7.988 0.668 1.00 0.00 42 MET A CA 10
ATOM 11575 C C . MET A 1 41 ? 4.383 8.126 1.745 1.00 0.00 42 MET A C 10
ATOM 11576 O O . MET A 1 41 ? 3.723 9.158 1.863 1.00 0.00 42 MET A O 10
ATOM 11590 N N . TRP A 1 42 ? 4.228 7.069 2.529 1.00 0.00 43 TRP A N 10
ATOM 11591 C CA . TRP A 1 42 ? 3.265 7.035 3.600 1.00 0.00 43 TRP A CA 10
ATOM 11592 C C . TRP A 1 42 ? 3.569 8.091 4.665 1.00 0.00 43 TRP A C 10
ATOM 11593 O O . TRP A 1 42 ? 2.707 8.902 5.005 1.00 0.00 43 TRP A O 10
ATOM 11614 N N . LYS A 1 43 ? 4.788 8.067 5.200 1.00 0.00 44 LYS A N 10
ATOM 11615 C CA . LYS A 1 43 ? 5.201 9.011 6.240 1.00 0.00 44 LYS A CA 10
ATOM 11616 C C . LYS A 1 43 ? 4.701 10.434 5.974 1.00 0.00 44 LYS A C 10
ATOM 11617 O O . LYS A 1 43 ? 4.083 11.052 6.841 1.00 0.00 44 LYS A O 10
ATOM 11636 N N . GLU A 1 44 ? 4.987 10.958 4.785 1.00 0.00 45 GLU A N 10
ATOM 11637 C CA . GLU A 1 44 ? 4.576 12.318 4.434 1.00 0.00 45 GLU A CA 10
ATOM 11638 C C . GLU A 1 44 ? 3.258 12.335 3.662 1.00 0.00 45 GLU A C 10
ATOM 11639 O O . GLU A 1 44 ? 3.024 13.221 2.841 1.00 0.00 45 GLU A O 10
ATOM 11651 N N . LEU A 1 45 ? 2.403 11.352 3.923 1.00 0.00 46 LEU A N 10
ATOM 11652 C CA . LEU A 1 45 ? 1.118 11.274 3.237 1.00 0.00 46 LEU A CA 10
ATOM 11653 C C . LEU A 1 45 ? -0.012 11.742 4.168 1.00 0.00 46 LEU A C 10
ATOM 11654 O O . LEU A 1 45 ? 0.057 11.546 5.381 1.00 0.00 46 LEU A O 10
ATOM 11670 N N . LYS A 1 46 ? -1.037 12.391 3.599 1.00 0.00 47 LYS A N 10
ATOM 11671 C CA . LYS A 1 46 ? -2.159 12.914 4.391 1.00 0.00 47 LYS A CA 10
ATOM 11672 C C . LYS A 1 46 ? -3.322 11.935 4.445 1.00 0.00 47 LYS A C 10
ATOM 11673 O O . LYS A 1 46 ? -4.431 12.288 4.843 1.00 0.00 47 LYS A O 10
ATOM 11692 N N . ASP A 1 47 ? -3.044 10.700 4.087 1.00 0.00 48 ASP A N 10
ATOM 11693 C CA . ASP A 1 47 ? -4.033 9.644 4.131 1.00 0.00 48 ASP A CA 10
ATOM 11694 C C . ASP A 1 47 ? -3.769 8.776 5.356 1.00 0.00 48 ASP A C 10
ATOM 11695 O O . ASP A 1 47 ? -4.568 7.913 5.704 1.00 0.00 48 ASP A O 10
ATOM 11704 N N . LYS A 1 48 ? -2.629 9.035 6.004 1.00 0.00 49 LYS A N 10
ATOM 11705 C CA . LYS A 1 48 ? -2.219 8.309 7.199 1.00 0.00 49 LYS A CA 10
ATOM 11706 C C . LYS A 1 48 ? -2.874 8.901 8.438 1.00 0.00 49 LYS A C 10
ATOM 11707 O O . LYS A 1 48 ? -3.039 8.219 9.449 1.00 0.00 49 LYS A O 10
ATOM 11726 N N . SER A 1 49 ? -3.291 10.158 8.341 1.00 0.00 50 SER A N 10
ATOM 11727 C CA . SER A 1 49 ? -3.974 10.806 9.444 1.00 0.00 50 SER A CA 10
ATOM 11728 C C . SER A 1 49 ? -5.389 10.261 9.504 1.00 0.00 50 SER A C 10
ATOM 11729 O O . SER A 1 49 ? -5.978 10.113 10.575 1.00 0.00 50 SER A O 10
ATOM 11737 N N . LYS A 1 50 ? -5.912 9.941 8.323 1.00 0.00 51 LYS A N 10
ATOM 11738 C CA . LYS A 1 50 ? -7.252 9.381 8.202 1.00 0.00 51 LYS A CA 10
ATOM 11739 C C . LYS A 1 50 ? -7.198 7.852 8.154 1.00 0.00 51 LYS A C 10
ATOM 11740 O O . LYS A 1 50 ? -8.216 7.183 8.327 1.00 0.00 51 LYS A O 10
ATOM 11759 N N . TRP A 1 51 ? -6.002 7.303 7.929 1.00 0.00 52 TRP A N 10
ATOM 11760 C CA . TRP A 1 51 ? -5.823 5.853 7.870 1.00 0.00 52 TRP A CA 10
ATOM 11761 C C . TRP A 1 51 ? -5.391 5.310 9.226 1.00 0.00 52 TRP A C 10
ATOM 11762 O O . TRP A 1 51 ? -5.876 4.276 9.674 1.00 0.00 52 TRP A O 10
ATOM 11783 N N . GLU A 1 52 ? -4.481 6.021 9.885 1.00 0.00 53 GLU A N 10
ATOM 11784 C CA . GLU A 1 52 ? -3.998 5.601 11.197 1.00 0.00 53 GLU A CA 10
ATOM 11785 C C . GLU A 1 52 ? -5.160 5.267 12.094 1.00 0.00 53 GLU A C 10
ATOM 11786 O O . GLU A 1 52 ? -5.104 4.326 12.884 1.00 0.00 53 GLU A O 10
ATOM 11798 N N . ASP A 1 53 ? -6.218 6.054 11.975 1.00 0.00 54 ASP A N 10
ATOM 11799 C CA . ASP A 1 53 ? -7.385 5.838 12.790 1.00 0.00 54 ASP A CA 10
ATOM 11800 C C . ASP A 1 53 ? -7.907 4.446 12.589 1.00 0.00 54 ASP A C 10
ATOM 11801 O O . ASP A 1 53 ? -8.317 3.796 13.540 1.00 0.00 54 ASP A O 10
ATOM 11810 N N . ALA A 1 54 ? -7.836 3.956 11.371 1.00 0.00 55 ALA A N 10
ATOM 11811 C CA . ALA A 1 54 ? -8.256 2.601 11.122 1.00 0.00 55 ALA A CA 10
ATOM 11812 C C . ALA A 1 54 ? -7.440 1.691 12.031 1.00 0.00 55 ALA A C 10
ATOM 11813 O O . ALA A 1 54 ? -7.962 0.762 12.647 1.00 0.00 55 ALA A O 10
ATOM 11820 N N . ALA A 1 55 ? -6.130 1.941 12.056 1.00 0.00 56 ALA A N 10
ATOM 11821 C CA . ALA A 1 55 ? -5.183 1.137 12.823 1.00 0.00 56 ALA A CA 10
ATOM 11822 C C . ALA A 1 55 ? -5.416 1.204 14.326 1.00 0.00 56 ALA A C 10
ATOM 11823 O O . ALA A 1 55 ? -5.635 0.178 14.972 1.00 0.00 56 ALA A O 10
ATOM 11830 N N . ALA A 1 56 ? -5.365 2.412 14.885 1.00 0.00 57 ALA A N 10
ATOM 11831 C CA . ALA A 1 56 ? -5.570 2.586 16.322 1.00 0.00 57 ALA A CA 10
ATOM 11832 C C . ALA A 1 56 ? -6.989 2.198 16.732 1.00 0.00 57 ALA A C 10
ATOM 11833 O O . ALA A 1 56 ? -7.242 1.852 17.881 1.00 0.00 57 ALA A O 10
ATOM 11840 N N . LYS A 1 57 ? -7.906 2.280 15.780 1.00 0.00 58 LYS A N 10
ATOM 11841 C CA . LYS A 1 57 ? -9.307 1.955 16.033 1.00 0.00 58 LYS A CA 10
ATOM 11842 C C . LYS A 1 57 ? -9.565 0.453 15.936 1.00 0.00 58 LYS A C 10
ATOM 11843 O O . LYS A 1 57 ? -10.388 -0.089 16.677 1.00 0.00 58 LYS A O 10
ATOM 11862 N N . ASP A 1 58 ? -8.877 -0.220 15.019 1.00 0.00 59 ASP A N 10
ATOM 11863 C CA . ASP A 1 58 ? -9.072 -1.651 14.842 1.00 0.00 59 ASP A CA 10
ATOM 11864 C C . ASP A 1 58 ? -8.277 -2.451 15.862 1.00 0.00 59 ASP A C 10
ATOM 11865 O O . ASP A 1 58 ? -8.743 -3.486 16.332 1.00 0.00 59 ASP A O 10
ATOM 11874 N N . LYS A 1 59 ? -7.086 -1.980 16.217 1.00 0.00 60 LYS A N 10
ATOM 11875 C CA . LYS A 1 59 ? -6.279 -2.689 17.198 1.00 0.00 60 LYS A CA 10
ATOM 11876 C C . LYS A 1 59 ? -6.955 -2.595 18.556 1.00 0.00 60 LYS A C 10
ATOM 11877 O O . LYS A 1 59 ? -6.981 -3.550 19.332 1.00 0.00 60 LYS A O 10
ATOM 11896 N N . GLN A 1 60 ? -7.499 -1.422 18.819 1.00 0.00 61 GLN A N 10
ATOM 11897 C CA . GLN A 1 60 ? -8.184 -1.147 20.054 1.00 0.00 61 GLN A CA 10
ATOM 11898 C C . GLN A 1 60 ? -9.525 -1.842 20.086 1.00 0.00 61 GLN A C 10
ATOM 11899 O O . GLN A 1 60 ? -10.063 -2.121 21.152 1.00 0.00 61 GLN A O 10
ATOM 11913 N N . ARG A 1 61 ? -10.068 -2.135 18.925 1.00 0.00 62 ARG A N 10
ATOM 11914 C CA . ARG A 1 61 ? -11.336 -2.815 18.879 1.00 0.00 62 ARG A CA 10
ATOM 11915 C C . ARG A 1 61 ? -11.136 -4.322 18.822 1.00 0.00 62 ARG A C 10
ATOM 11916 O O . ARG A 1 61 ? -12.060 -5.092 19.086 1.00 0.00 62 ARG A O 10
ATOM 11937 N N . TYR A 1 62 ? -9.929 -4.738 18.482 1.00 0.00 63 TYR A N 10
ATOM 11938 C CA . TYR A 1 62 ? -9.625 -6.155 18.398 1.00 0.00 63 TYR A CA 10
ATOM 11939 C C . TYR A 1 62 ? -9.257 -6.650 19.772 1.00 0.00 63 TYR A C 10
ATOM 11940 O O . TYR A 1 62 ? -9.726 -7.687 20.222 1.00 0.00 63 TYR A O 10
ATOM 11958 N N . HIS A 1 63 ? -8.433 -5.870 20.445 1.00 0.00 64 HIS A N 10
ATOM 11959 C CA . HIS A 1 63 ? -8.017 -6.178 21.768 1.00 0.00 64 HIS A CA 10
ATOM 11960 C C . HIS A 1 63 ? -9.177 -5.919 22.719 1.00 0.00 64 HIS A C 10
ATOM 11961 O O . HIS A 1 63 ? -9.303 -6.531 23.767 1.00 0.00 64 HIS A O 10
ATOM 11976 N N . ASP A 1 64 ? -10.027 -4.986 22.337 1.00 0.00 65 ASP A N 10
ATOM 11977 C CA . ASP A 1 64 ? -11.146 -4.626 23.157 1.00 0.00 65 ASP A CA 10
ATOM 11978 C C . ASP A 1 64 ? -12.058 -5.802 23.398 1.00 0.00 65 ASP A C 10
ATOM 11979 O O . ASP A 1 64 ? -13.013 -5.688 24.168 1.00 0.00 65 ASP A O 10
ATOM 11988 N N . GLU A 1 65 ? -11.809 -6.930 22.740 1.00 0.00 66 GLU A N 10
ATOM 11989 C CA . GLU A 1 65 ? -12.686 -8.035 22.941 1.00 0.00 66 GLU A CA 10
ATOM 11990 C C . GLU A 1 65 ? -12.097 -9.307 22.415 1.00 0.00 66 GLU A C 10
ATOM 11991 O O . GLU A 1 65 ? -12.418 -10.397 22.887 1.00 0.00 66 GLU A O 10
ATOM 12003 N N . MET A 1 66 ? -11.254 -9.176 21.415 1.00 0.00 67 MET A N 10
ATOM 12004 C CA . MET A 1 66 ? -10.647 -10.310 20.799 1.00 0.00 67 MET A CA 10
ATOM 12005 C C . MET A 1 66 ? -9.130 -10.218 20.862 1.00 0.00 67 MET A C 10
ATOM 12006 O O . MET A 1 66 ? -8.441 -10.912 20.114 1.00 0.00 67 MET A O 10
ATOM 12020 N N . ARG A 1 67 ? -8.596 -9.366 21.751 1.00 0.00 68 ARG A N 10
ATOM 12021 C CA . ARG A 1 67 ? -7.141 -9.239 21.860 1.00 0.00 68 ARG A CA 10
ATOM 12022 C C . ARG A 1 67 ? -6.522 -10.607 21.842 1.00 0.00 68 ARG A C 10
ATOM 12023 O O . ARG A 1 67 ? -5.533 -10.850 21.151 1.00 0.00 68 ARG A O 10
ATOM 12044 N N . ASN A 1 68 ? -7.088 -11.495 22.637 1.00 0.00 69 ASN A N 10
ATOM 12045 C CA . ASN A 1 68 ? -6.553 -12.852 22.743 1.00 0.00 69 ASN A CA 10
ATOM 12046 C C . ASN A 1 68 ? -7.518 -13.907 22.202 1.00 0.00 69 ASN A C 10
ATOM 12047 O O . ASN A 1 68 ? -7.412 -15.084 22.549 1.00 0.00 69 ASN A O 10
ATOM 12058 N N . TYR A 1 69 ? -8.455 -13.493 21.360 1.00 0.00 70 TYR A N 10
ATOM 12059 C CA . TYR A 1 69 ? -9.423 -14.424 20.792 1.00 0.00 70 TYR A CA 10
ATOM 12060 C C . TYR A 1 69 ? -8.737 -15.423 19.864 1.00 0.00 70 TYR A C 10
ATOM 12061 O O . TYR A 1 69 ? -9.174 -16.567 19.736 1.00 0.00 70 TYR A O 10
ATOM 12079 N N . LYS A 1 70 ? -7.660 -14.983 19.222 1.00 0.00 71 LYS A N 10
ATOM 12080 C CA . LYS A 1 70 ? -6.914 -15.840 18.308 1.00 0.00 71 LYS A CA 10
ATOM 12081 C C . LYS A 1 70 ? -6.332 -17.046 19.045 1.00 0.00 71 LYS A C 10
ATOM 12082 O O . LYS A 1 70 ? -5.996 -16.957 20.226 1.00 0.00 71 LYS A O 10
ATOM 12101 N N . PRO A 1 71 ? -6.204 -18.192 18.354 1.00 0.00 72 PRO A N 10
ATOM 12102 C CA . PRO A 1 71 ? -5.661 -19.416 18.951 1.00 0.00 72 PRO A CA 10
ATOM 12103 C C . PRO A 1 71 ? -4.309 -19.184 19.616 1.00 0.00 72 PRO A C 10
ATOM 12104 O O . PRO A 1 71 ? -3.262 -19.316 18.982 1.00 0.00 72 PRO A O 10
ATOM 12115 N N . GLU A 1 72 ? -4.338 -18.837 20.900 1.00 0.00 73 GLU A N 10
ATOM 12116 C CA . GLU A 1 72 ? -3.115 -18.586 21.652 1.00 0.00 73 GLU A CA 10
ATOM 12117 C C . GLU A 1 72 ? -2.867 -19.693 22.673 1.00 0.00 73 GLU A C 10
ATOM 12118 O O . GLU A 1 72 ? -2.322 -19.448 23.749 1.00 0.00 73 GLU A O 10
ATOM 12130 N N . ALA A 1 73 ? -3.272 -20.911 22.327 1.00 0.00 74 ALA A N 10
ATOM 12131 C CA . ALA A 1 73 ? -3.093 -22.055 23.213 1.00 0.00 74 ALA A CA 10
ATOM 12132 C C . ALA A 1 73 ? -1.615 -22.329 23.466 1.00 0.00 74 ALA A C 10
ATOM 12133 O O . ALA A 1 73 ? -1.226 -22.427 24.649 1.00 0.00 74 ALA A O 10
ATOM 12141 N N . SER A 1 1 ? -8.985 -15.343 8.787 1.00 0.00 2 SER A N 11
ATOM 12142 C CA . SER A 1 1 ? -10.171 -16.070 9.224 1.00 0.00 2 SER A CA 11
ATOM 12143 C C . SER A 1 1 ? -9.784 -17.332 9.989 1.00 0.00 2 SER A C 11
ATOM 12144 O O . SER A 1 1 ? -9.852 -18.440 9.456 1.00 0.00 2 SER A O 11
ATOM 12152 N N . HIS A 1 2 ? -9.377 -17.156 11.242 1.00 0.00 3 HIS A N 11
ATOM 12153 C CA . HIS A 1 2 ? -8.979 -18.280 12.083 1.00 0.00 3 HIS A CA 11
ATOM 12154 C C . HIS A 1 2 ? -8.598 -17.807 13.483 1.00 0.00 3 HIS A C 11
ATOM 12155 O O . HIS A 1 2 ? -8.905 -18.466 14.476 1.00 0.00 3 HIS A O 11
ATOM 12170 N N . MET A 1 3 ? -7.929 -16.661 13.554 1.00 0.00 4 MET A N 11
ATOM 12171 C CA . MET A 1 3 ? -7.507 -16.100 14.832 1.00 0.00 4 MET A CA 11
ATOM 12172 C C . MET A 1 3 ? -7.426 -14.578 14.758 1.00 0.00 4 MET A C 11
ATOM 12173 O O . MET A 1 3 ? -7.224 -14.010 13.685 1.00 0.00 4 MET A O 11
ATOM 12187 N N . PRO A 1 4 ? -7.579 -13.893 15.906 1.00 0.00 5 PRO A N 11
ATOM 12188 C CA . PRO A 1 4 ? -7.517 -12.428 15.964 1.00 0.00 5 PRO A CA 11
ATOM 12189 C C . PRO A 1 4 ? -6.120 -11.903 15.624 1.00 0.00 5 PRO A C 11
ATOM 12190 O O . PRO A 1 4 ? -5.118 -12.556 15.920 1.00 0.00 5 PRO A O 11
ATOM 12201 N N . LYS A 1 5 ? -6.054 -10.721 15.010 1.00 0.00 6 LYS A N 11
ATOM 12202 C CA . LYS A 1 5 ? -4.767 -10.123 14.645 1.00 0.00 6 LYS A CA 11
ATOM 12203 C C . LYS A 1 5 ? -4.482 -8.878 15.485 1.00 0.00 6 LYS A C 11
ATOM 12204 O O . LYS A 1 5 ? -3.542 -8.128 15.218 1.00 0.00 6 LYS A O 11
ATOM 12223 N N . ARG A 1 6 ? -5.300 -8.686 16.506 1.00 0.00 7 ARG A N 11
ATOM 12224 C CA . ARG A 1 6 ? -5.177 -7.564 17.427 1.00 0.00 7 ARG A CA 11
ATOM 12225 C C . ARG A 1 6 ? -4.967 -6.219 16.720 1.00 0.00 7 ARG A C 11
ATOM 12226 O O . ARG A 1 6 ? -4.457 -5.276 17.327 1.00 0.00 7 ARG A O 11
ATOM 12247 N N . ALA A 1 7 ? -5.417 -6.116 15.460 1.00 0.00 8 ALA A N 11
ATOM 12248 C CA . ALA A 1 7 ? -5.344 -4.862 14.690 1.00 0.00 8 ALA A CA 11
ATOM 12249 C C . ALA A 1 7 ? -4.124 -4.735 13.783 1.00 0.00 8 ALA A C 11
ATOM 12250 O O . ALA A 1 7 ? -3.192 -5.538 13.825 1.00 0.00 8 ALA A O 11
ATOM 12257 N N . THR A 1 8 ? -4.188 -3.700 12.940 1.00 0.00 9 THR A N 11
ATOM 12258 C CA . THR A 1 8 ? -3.157 -3.385 11.957 1.00 0.00 9 THR A CA 11
ATOM 12259 C C . THR A 1 8 ? -2.542 -2.005 12.225 1.00 0.00 9 THR A C 11
ATOM 12260 O O . THR A 1 8 ? -3.247 -1.068 12.591 1.00 0.00 9 THR A O 11
ATOM 12271 N N . THR A 1 9 ? -1.228 -1.883 12.037 1.00 0.00 10 THR A N 11
ATOM 12272 C CA . THR A 1 9 ? -0.528 -0.624 12.251 1.00 0.00 10 THR A CA 11
ATOM 12273 C C . THR A 1 9 ? -0.922 0.385 11.200 1.00 0.00 10 THR A C 11
ATOM 12274 O O . THR A 1 9 ? -1.261 0.022 10.073 1.00 0.00 10 THR A O 11
ATOM 12285 N N . ALA A 1 10 ? -0.850 1.659 11.566 1.00 0.00 11 ALA A N 11
ATOM 12286 C CA . ALA A 1 10 ? -1.166 2.727 10.650 1.00 0.00 11 ALA A CA 11
ATOM 12287 C C . ALA A 1 10 ? -0.509 2.439 9.318 1.00 0.00 11 ALA A C 11
ATOM 12288 O O . ALA A 1 10 ? -1.119 2.568 8.257 1.00 0.00 11 ALA A O 11
ATOM 12295 N N . PHE A 1 11 ? 0.756 2.052 9.401 1.00 0.00 12 PHE A N 11
ATOM 12296 C CA . PHE A 1 11 ? 1.557 1.737 8.228 1.00 0.00 12 PHE A CA 11
ATOM 12297 C C . PHE A 1 11 ? 1.068 0.481 7.530 1.00 0.00 12 PHE A C 11
ATOM 12298 O O . PHE A 1 11 ? 1.130 0.369 6.307 1.00 0.00 12 PHE A O 11
ATOM 12315 N N . MET A 1 12 ? 0.614 -0.477 8.314 1.00 0.00 13 MET A N 11
ATOM 12316 C CA . MET A 1 12 ? 0.152 -1.726 7.767 1.00 0.00 13 MET A CA 11
ATOM 12317 C C . MET A 1 12 ? -1.194 -1.536 7.108 1.00 0.00 13 MET A C 11
ATOM 12318 O O . MET A 1 12 ? -1.365 -1.841 5.929 1.00 0.00 13 MET A O 11
ATOM 12332 N N . LEU A 1 13 ? -2.160 -1.060 7.879 1.00 0.00 14 LEU A N 11
ATOM 12333 C CA . LEU A 1 13 ? -3.497 -0.869 7.367 1.00 0.00 14 LEU A CA 11
ATOM 12334 C C . LEU A 1 13 ? -3.527 0.027 6.135 1.00 0.00 14 LEU A C 11
ATOM 12335 O O . LEU A 1 13 ? -4.386 -0.141 5.268 1.00 0.00 14 LEU A O 11
ATOM 12351 N N . TRP A 1 14 ? -2.584 0.958 6.034 1.00 0.00 15 TRP A N 11
ATOM 12352 C CA . TRP A 1 14 ? -2.534 1.833 4.871 1.00 0.00 15 TRP A CA 11
ATOM 12353 C C . TRP A 1 14 ? -1.796 1.118 3.766 1.00 0.00 15 TRP A C 11
ATOM 12354 O O . TRP A 1 14 ? -2.240 1.083 2.624 1.00 0.00 15 TRP A O 11
ATOM 12375 N N . LEU A 1 15 ? -0.677 0.511 4.133 1.00 0.00 16 LEU A N 11
ATOM 12376 C CA . LEU A 1 15 ? 0.103 -0.239 3.176 1.00 0.00 16 LEU A CA 11
ATOM 12377 C C . LEU A 1 15 ? -0.731 -1.386 2.650 1.00 0.00 16 LEU A C 11
ATOM 12378 O O . LEU A 1 15 ? -0.464 -1.934 1.603 1.00 0.00 16 LEU A O 11
ATOM 12394 N N . ASN A 1 16 ? -1.756 -1.736 3.381 1.00 0.00 17 ASN A N 11
ATOM 12395 C CA . ASN A 1 16 ? -2.633 -2.806 2.992 1.00 0.00 17 ASN A CA 11
ATOM 12396 C C . ASN A 1 16 ? -3.509 -2.375 1.820 1.00 0.00 17 ASN A C 11
ATOM 12397 O O . ASN A 1 16 ? -3.524 -2.987 0.726 1.00 0.00 17 ASN A O 11
ATOM 12408 N N . ASP A 1 17 ? -4.155 -1.245 2.043 1.00 0.00 18 ASP A N 11
ATOM 12409 C CA . ASP A 1 17 ? -5.017 -0.646 1.059 1.00 0.00 18 ASP A CA 11
ATOM 12410 C C . ASP A 1 17 ? -4.233 0.049 -0.024 1.00 0.00 18 ASP A C 11
ATOM 12411 O O . ASP A 1 17 ? -4.708 0.182 -1.152 1.00 0.00 18 ASP A O 11
ATOM 12420 N N . THR A 1 18 ? -3.037 0.511 0.305 1.00 0.00 19 THR A N 11
ATOM 12421 C CA . THR A 1 18 ? -2.216 1.206 -0.654 1.00 0.00 19 THR A CA 11
ATOM 12422 C C . THR A 1 18 ? -1.112 0.325 -1.211 1.00 0.00 19 THR A C 11
ATOM 12423 O O . THR A 1 18 ? -0.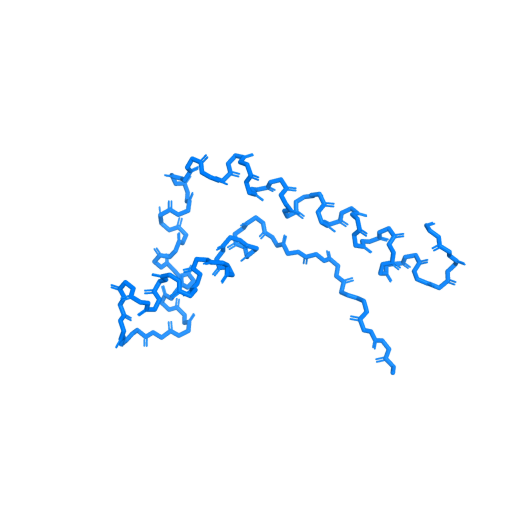695 0.537 -2.335 1.00 0.00 19 THR A O 11
ATOM 12434 N N . ARG A 1 19 ? -0.647 -0.678 -0.456 1.00 0.00 20 ARG A N 11
ATOM 12435 C CA . ARG A 1 19 ? 0.394 -1.553 -0.990 1.00 0.00 20 ARG A CA 11
ATOM 12436 C C . ARG A 1 19 ? -0.157 -2.187 -2.222 1.00 0.00 20 ARG A C 11
ATOM 12437 O O . ARG A 1 19 ? 0.550 -2.379 -3.212 1.00 0.00 20 ARG A O 11
ATOM 12458 N N . GLU A 1 20 ? -1.460 -2.430 -2.195 1.00 0.00 21 GLU A N 11
ATOM 12459 C CA . GLU A 1 20 ? -2.094 -2.950 -3.385 1.00 0.00 21 GLU A CA 11
ATOM 12460 C C . GLU A 1 20 ? -1.870 -1.896 -4.480 1.00 0.00 21 GLU A C 11
ATOM 12461 O O . GLU A 1 20 ? -1.516 -2.200 -5.629 1.00 0.00 21 GLU A O 11
ATOM 12473 N N . SER A 1 21 ? -2.078 -0.642 -4.074 1.00 0.00 22 SER A N 11
ATOM 12474 C CA . SER A 1 21 ? -1.913 0.502 -4.960 1.00 0.00 22 SER A CA 11
ATOM 12475 C C . SER A 1 21 ? -0.453 0.692 -5.374 1.00 0.00 22 SER A C 11
ATOM 12476 O O . SER A 1 21 ? -0.155 1.456 -6.288 1.00 0.00 22 SER A O 11
ATOM 12484 N N . ILE A 1 22 ? 0.445 0.015 -4.668 1.00 0.00 23 ILE A N 11
ATOM 12485 C CA . ILE A 1 22 ? 1.872 0.125 -4.930 1.00 0.00 23 ILE A CA 11
ATOM 12486 C C . ILE A 1 22 ? 2.313 -0.806 -6.031 1.00 0.00 23 ILE A C 11
ATOM 12487 O O . ILE A 1 22 ? 3.137 -0.440 -6.869 1.00 0.00 23 ILE A O 11
ATOM 12503 N N . LYS A 1 23 ? 1.791 -2.017 -6.024 1.00 0.00 24 LYS A N 11
ATOM 12504 C CA . LYS A 1 23 ? 2.189 -2.965 -7.033 1.00 0.00 24 LYS A CA 11
ATOM 12505 C C . LYS A 1 23 ? 1.624 -2.583 -8.396 1.00 0.00 24 LYS A C 11
ATOM 12506 O O . LYS A 1 23 ? 2.237 -2.862 -9.426 1.00 0.00 24 LYS A O 11
ATOM 12525 N N . ARG A 1 24 ? 0.472 -1.915 -8.407 1.00 0.00 25 ARG A N 11
ATOM 12526 C CA . ARG A 1 24 ? -0.125 -1.475 -9.668 1.00 0.00 25 ARG A CA 11
ATOM 12527 C C . ARG A 1 24 ? 0.752 -0.385 -10.292 1.00 0.00 25 ARG A C 11
ATOM 12528 O O . ARG A 1 24 ? 1.062 -0.409 -11.483 1.00 0.00 25 ARG A O 11
ATOM 12549 N N . GLU A 1 25 ? 1.144 0.557 -9.444 1.00 0.00 26 GLU A N 11
ATOM 12550 C CA . GLU A 1 25 ? 1.992 1.667 -9.852 1.00 0.00 26 GLU A CA 11
ATOM 12551 C C . GLU A 1 25 ? 3.377 1.151 -10.212 1.00 0.00 26 GLU A C 11
ATOM 12552 O O . GLU A 1 25 ? 4.186 1.868 -10.803 1.00 0.00 26 GLU A O 11
ATOM 12564 N N . ASN A 1 26 ? 3.633 -0.115 -9.883 1.00 0.00 27 ASN A N 11
ATOM 12565 C CA . ASN A 1 26 ? 4.893 -0.742 -10.201 1.00 0.00 27 ASN A CA 11
ATOM 12566 C C . ASN A 1 26 ? 4.705 -2.249 -10.329 1.00 0.00 27 ASN A C 11
ATOM 12567 O O . ASN A 1 26 ? 5.115 -3.014 -9.457 1.00 0.00 27 ASN A O 11
ATOM 12578 N N . PRO A 1 27 ? 4.062 -2.695 -11.427 1.00 0.00 28 PRO A N 11
ATOM 12579 C CA . PRO A 1 27 ? 3.794 -4.118 -11.678 1.00 0.00 28 PRO A CA 11
ATOM 12580 C C . PRO A 1 27 ? 5.062 -4.914 -11.972 1.00 0.00 28 PRO A C 11
ATOM 12581 O O . PRO A 1 27 ? 5.106 -5.703 -12.915 1.00 0.00 28 PRO A O 11
ATOM 12592 N N . GLY A 1 28 ? 6.087 -4.705 -11.157 1.00 0.00 29 GLY A N 11
ATOM 12593 C CA . GLY A 1 28 ? 7.338 -5.411 -11.339 1.00 0.00 29 GLY A CA 11
ATOM 12594 C C . GLY A 1 28 ? 8.241 -5.310 -10.126 1.00 0.00 29 GLY A C 11
ATOM 12595 O O . GLY A 1 28 ? 9.430 -5.620 -10.206 1.00 0.00 29 GLY A O 11
ATOM 12599 N N . ILE A 1 29 ? 7.683 -4.877 -8.995 1.00 0.00 30 ILE A N 11
ATOM 12600 C CA . ILE A 1 29 ? 8.447 -4.744 -7.779 1.00 0.00 30 ILE A CA 11
ATOM 12601 C C . ILE A 1 29 ? 8.446 -6.052 -7.000 1.00 0.00 30 ILE A C 11
ATOM 12602 O O . ILE A 1 29 ? 8.328 -7.135 -7.572 1.00 0.00 30 ILE A O 11
ATOM 12618 N N . LYS A 1 30 ? 8.582 -5.935 -5.696 1.00 0.00 31 LYS A N 11
ATOM 12619 C CA . LYS A 1 30 ? 8.605 -7.062 -4.807 1.00 0.00 31 LYS A CA 11
ATOM 12620 C C . LYS A 1 30 ? 8.154 -6.616 -3.441 1.00 0.00 31 LYS A C 11
ATOM 12621 O O . LYS A 1 30 ? 8.294 -5.455 -3.070 1.00 0.00 31 LYS A O 11
ATOM 12640 N N . VAL A 1 31 ? 7.633 -7.562 -2.706 1.00 0.00 32 VAL A N 11
ATOM 12641 C CA . VAL A 1 31 ? 7.160 -7.361 -1.351 1.00 0.00 32 VAL A CA 11
ATOM 12642 C C . VAL A 1 31 ? 8.001 -6.339 -0.581 1.00 0.00 32 VAL A C 11
ATOM 12643 O O . VAL A 1 31 ? 7.508 -5.649 0.312 1.00 0.00 32 VAL A O 11
ATOM 12656 N N . THR A 1 32 ? 9.278 -6.289 -0.917 1.00 0.00 33 THR A N 11
ATOM 12657 C CA . THR A 1 32 ? 10.231 -5.398 -0.252 1.00 0.00 33 THR A CA 11
ATOM 12658 C C . THR A 1 32 ? 10.169 -3.962 -0.771 1.00 0.00 33 THR A C 11
ATOM 12659 O O . THR A 1 32 ? 10.453 -3.019 -0.029 1.00 0.00 33 THR A O 11
ATOM 12670 N N . GLU A 1 33 ? 9.764 -3.783 -2.022 1.00 0.00 34 GLU A N 11
ATOM 12671 C CA . GLU A 1 33 ? 9.642 -2.447 -2.590 1.00 0.00 34 GLU A CA 11
ATOM 12672 C C . GLU A 1 33 ? 8.273 -1.871 -2.247 1.00 0.00 34 GLU A C 11
ATOM 12673 O O . GLU A 1 33 ? 8.057 -0.664 -2.298 1.00 0.00 34 GLU A O 11
ATOM 12685 N N . ILE A 1 34 ? 7.358 -2.756 -1.879 1.00 0.00 35 ILE A N 11
ATOM 12686 C CA . ILE A 1 34 ? 6.022 -2.345 -1.505 1.00 0.00 35 ILE A CA 11
ATOM 12687 C C . ILE A 1 34 ? 6.061 -1.748 -0.116 1.00 0.00 35 ILE A C 11
ATOM 12688 O O . ILE A 1 34 ? 5.595 -0.632 0.123 1.00 0.00 35 ILE A O 11
ATOM 12704 N N . ALA A 1 35 ? 6.630 -2.520 0.795 1.00 0.00 36 ALA A N 11
ATOM 12705 C CA . ALA A 1 35 ? 6.752 -2.114 2.177 1.00 0.00 36 ALA A CA 11
ATOM 12706 C C . ALA A 1 35 ? 7.737 -0.964 2.338 1.00 0.00 36 ALA A C 11
ATOM 12707 O O . ALA A 1 35 ? 7.679 -0.224 3.320 1.00 0.00 36 ALA A O 11
ATOM 12714 N N . LYS A 1 36 ? 8.655 -0.824 1.385 1.00 0.00 37 LYS A N 11
ATOM 12715 C CA . LYS A 1 36 ? 9.659 0.233 1.456 1.00 0.00 37 LYS A CA 11
ATOM 12716 C C . LYS A 1 36 ? 9.221 1.487 0.707 1.00 0.00 37 LYS A C 11
ATOM 12717 O O . LYS A 1 36 ? 9.253 2.597 1.257 1.00 0.00 37 LYS A O 11
ATOM 12736 N N . LYS A 1 37 ? 8.812 1.318 -0.547 1.00 0.00 38 LYS A N 11
ATOM 12737 C CA . LYS A 1 37 ? 8.381 2.445 -1.358 1.00 0.00 38 LYS A CA 11
ATOM 12738 C C . LYS A 1 37 ? 7.048 3.002 -0.875 1.00 0.00 38 LYS A C 11
ATOM 12739 O O . LYS A 1 37 ? 6.622 4.071 -1.313 1.00 0.00 38 LYS A O 11
ATOM 12758 N N . GLY A 1 38 ? 6.406 2.296 0.047 1.00 0.00 39 GLY A N 11
ATOM 12759 C CA . GLY A 1 38 ? 5.163 2.777 0.569 1.00 0.00 39 GLY A CA 11
ATOM 12760 C C . GLY A 1 38 ? 5.395 3.690 1.753 1.00 0.00 39 GLY A C 11
ATOM 12761 O O . GLY A 1 38 ? 4.787 4.753 1.869 1.00 0.00 39 GLY A O 11
ATOM 12765 N N . GLY A 1 39 ? 6.283 3.270 2.632 1.00 0.00 40 GLY A N 11
ATOM 12766 C CA . GLY A 1 39 ? 6.597 4.052 3.812 1.00 0.00 40 GLY A CA 11
ATOM 12767 C C . GLY A 1 39 ? 7.094 5.435 3.465 1.00 0.00 40 GLY A C 11
ATOM 12768 O O . GLY A 1 39 ? 6.747 6.410 4.128 1.00 0.00 40 GLY A O 11
ATOM 12772 N N . GLU A 1 40 ? 7.904 5.526 2.419 1.00 0.00 41 GLU A N 11
ATOM 12773 C CA . GLU A 1 40 ? 8.437 6.811 1.985 1.00 0.00 41 GLU A CA 11
ATOM 12774 C C . GLU A 1 40 ? 7.305 7.777 1.648 1.00 0.00 41 GLU A C 11
ATOM 12775 O O . GLU A 1 40 ? 7.310 8.936 2.061 1.00 0.00 41 GLU A O 11
ATOM 12787 N N . MET A 1 41 ? 6.341 7.278 0.888 1.00 0.00 42 MET A N 11
ATOM 12788 C CA . MET A 1 41 ? 5.188 8.061 0.467 1.00 0.00 42 MET A CA 11
ATOM 12789 C C . MET A 1 41 ? 4.195 8.215 1.602 1.00 0.00 42 MET A C 11
ATOM 12790 O O . MET A 1 41 ? 3.554 9.256 1.750 1.00 0.00 42 MET A O 11
ATOM 12804 N N . TRP A 1 42 ? 4.070 7.164 2.396 1.00 0.00 43 TRP A N 11
ATOM 12805 C CA . TRP A 1 42 ? 3.161 7.145 3.514 1.00 0.00 43 TRP A CA 11
ATOM 12806 C C . TRP A 1 42 ? 3.537 8.185 4.575 1.00 0.00 43 TRP A C 11
ATOM 12807 O O . TRP A 1 42 ? 2.693 8.962 5.021 1.00 0.00 43 TRP A O 11
ATOM 12828 N N . LYS A 1 43 ? 4.798 8.174 4.994 1.00 0.00 44 LYS A N 11
ATOM 12829 C CA . LYS A 1 43 ? 5.285 9.092 6.022 1.00 0.00 44 LYS A CA 11
ATOM 12830 C C . LYS A 1 43 ? 4.854 10.543 5.788 1.00 0.00 44 LYS A C 11
ATOM 12831 O O . LYS A 1 43 ? 4.805 11.333 6.731 1.00 0.00 44 LYS A O 11
ATOM 12850 N N . GLU A 1 44 ? 4.562 10.909 4.541 1.00 0.00 45 GLU A N 11
ATOM 12851 C CA . GLU A 1 44 ? 4.168 12.286 4.238 1.00 0.00 45 GLU A CA 11
ATOM 12852 C C . GLU A 1 44 ? 2.809 12.373 3.541 1.00 0.00 45 GLU A C 11
ATOM 12853 O O . GLU A 1 44 ? 2.427 13.439 3.060 1.00 0.00 45 GLU A O 11
ATOM 12865 N N . LEU A 1 45 ? 2.084 11.262 3.476 1.00 0.00 46 LEU A N 11
ATOM 12866 C CA . LEU A 1 45 ? 0.781 11.263 2.818 1.00 0.00 46 LEU A CA 11
ATOM 12867 C C . LEU A 1 45 ? -0.310 11.732 3.794 1.00 0.00 46 LEU A C 11
ATOM 12868 O O . LEU A 1 45 ? -0.168 11.583 5.007 1.00 0.00 46 LEU A O 11
ATOM 12884 N N . LYS A 1 46 ? -1.386 12.327 3.264 1.00 0.00 47 LYS A N 11
ATOM 12885 C CA . LYS A 1 46 ? -2.479 12.838 4.107 1.00 0.00 47 LYS A CA 11
ATOM 12886 C C . LYS A 1 46 ? -3.591 11.817 4.256 1.00 0.00 47 LYS A C 11
ATOM 12887 O O . LYS A 1 46 ? -4.670 12.120 4.768 1.00 0.00 47 LYS A O 11
ATOM 12906 N N . ASP A 1 47 ? -3.301 10.602 3.847 1.00 0.00 48 ASP A N 11
ATOM 12907 C CA . ASP A 1 47 ? -4.235 9.508 3.966 1.00 0.00 48 ASP A CA 11
ATOM 12908 C C . ASP A 1 47 ? -3.851 8.666 5.181 1.00 0.00 48 ASP A C 11
ATOM 12909 O O . ASP A 1 47 ? -4.614 7.814 5.627 1.00 0.00 48 ASP A O 11
ATOM 12918 N N . LYS A 1 48 ? -2.663 8.947 5.726 1.00 0.00 49 LYS A N 11
ATOM 12919 C CA . LYS A 1 48 ? -2.163 8.255 6.907 1.00 0.00 49 LYS A CA 11
ATOM 12920 C C . LYS A 1 48 ? -2.851 8.793 8.148 1.00 0.00 49 LYS A C 11
ATOM 12921 O O . LYS A 1 48 ? -2.912 8.123 9.175 1.00 0.00 49 LYS A O 11
ATOM 12940 N N . SER A 1 49 ? -3.425 9.984 8.032 1.00 0.00 50 SER A N 11
ATOM 12941 C CA . SER A 1 49 ? -4.159 10.567 9.135 1.00 0.00 50 SER A CA 11
ATOM 12942 C C . SER A 1 49 ? -5.532 9.928 9.163 1.00 0.00 50 SER A C 11
ATOM 12943 O O . SER A 1 49 ? -6.127 9.728 10.222 1.00 0.00 50 SER A O 11
ATOM 12951 N N . LYS A 1 50 ? -6.020 9.595 7.969 1.00 0.00 51 LYS A N 11
ATOM 12952 C CA . LYS A 1 50 ? -7.322 8.957 7.828 1.00 0.00 51 LYS A CA 11
ATOM 12953 C C . LYS A 1 50 ? -7.199 7.433 7.931 1.00 0.00 51 LYS A C 11
ATOM 12954 O O . LYS A 1 50 ? -8.162 6.750 8.282 1.00 0.00 51 LYS A O 11
ATOM 12973 N N . TRP A 1 51 ? -6.011 6.905 7.629 1.00 0.00 52 TRP A N 11
ATOM 12974 C CA . TRP A 1 51 ? -5.778 5.464 7.698 1.00 0.00 52 TRP A CA 11
ATOM 12975 C C . TRP A 1 51 ? -5.226 5.063 9.064 1.00 0.00 52 TRP A C 11
ATOM 12976 O O . TRP A 1 51 ? -5.557 3.999 9.588 1.00 0.00 52 TRP A O 11
ATOM 12997 N N . GLU A 1 52 ? -4.410 5.929 9.664 1.00 0.00 53 GLU A N 11
ATOM 12998 C CA . GLU A 1 52 ? -3.859 5.643 10.986 1.00 0.00 53 GLU A CA 11
ATOM 12999 C C . GLU A 1 52 ? -4.981 5.311 11.927 1.00 0.00 53 GLU A C 11
ATOM 13000 O O . GLU A 1 52 ? -4.879 4.405 12.749 1.00 0.00 53 GLU A O 11
ATOM 13012 N N . ASP A 1 53 ? -6.054 6.078 11.813 1.00 0.00 54 ASP A N 11
ATOM 13013 C CA . ASP A 1 53 ? -7.192 5.885 12.672 1.00 0.00 54 ASP A CA 11
ATOM 13014 C C . ASP A 1 53 ? -7.675 4.466 12.606 1.00 0.00 54 ASP A C 11
ATOM 13015 O O . ASP A 1 53 ? -8.128 3.924 13.600 1.00 0.00 54 ASP A O 11
ATOM 13024 N N . ALA A 1 54 ? -7.532 3.837 11.461 1.00 0.00 55 ALA A N 11
ATOM 13025 C CA . ALA A 1 54 ? -7.917 2.453 11.357 1.00 0.00 55 ALA A CA 11
ATOM 13026 C C . ALA A 1 54 ? -7.039 1.658 12.317 1.00 0.00 55 ALA A C 11
ATOM 13027 O O . ALA A 1 54 ? -7.502 0.758 13.009 1.00 0.00 55 ALA A O 11
ATOM 13034 N N . ALA A 1 55 ? -5.750 2.003 12.318 1.00 0.00 56 ALA A N 11
ATOM 13035 C CA . ALA A 1 55 ? -4.741 1.336 13.152 1.00 0.00 56 ALA A CA 11
ATOM 13036 C C . ALA A 1 55 ? -4.933 1.591 14.643 1.00 0.00 56 ALA A C 11
ATOM 13037 O O . ALA A 1 55 ? -4.966 0.653 15.439 1.00 0.00 56 ALA A O 11
ATOM 13044 N N . ALA A 1 56 ? -5.067 2.861 15.021 1.00 0.00 57 ALA A N 11
ATOM 13045 C CA . ALA A 1 56 ? -5.264 3.211 16.426 1.00 0.00 57 ALA A CA 11
ATOM 13046 C C . ALA A 1 56 ? -6.648 2.778 16.904 1.00 0.00 57 ALA A C 11
ATOM 13047 O O . ALA A 1 56 ? -6.860 2.508 18.085 1.00 0.00 57 ALA A O 11
ATOM 13054 N N . LYS A 1 57 ? -7.581 2.721 15.964 1.00 0.00 58 LYS A N 11
ATOM 13055 C CA . LYS A 1 57 ? -8.950 2.327 16.263 1.00 0.00 58 LYS A CA 11
ATOM 13056 C C . LYS A 1 57 ? -9.076 0.814 16.259 1.00 0.00 58 LYS A C 11
ATOM 13057 O O . LYS A 1 57 ? -9.833 0.246 17.041 1.00 0.00 58 LYS A O 11
ATOM 13076 N N . ASP A 1 58 ? -8.334 0.164 15.370 1.00 0.00 59 ASP A N 11
ATOM 13077 C CA . ASP A 1 58 ? -8.371 -1.281 15.272 1.00 0.00 59 ASP A CA 11
ATOM 13078 C C . ASP A 1 58 ? -7.637 -1.902 16.445 1.00 0.00 59 ASP A C 11
ATOM 13079 O O . ASP A 1 58 ? -8.000 -2.969 16.909 1.00 0.00 59 ASP A O 11
ATOM 13088 N N . LYS A 1 59 ? -6.610 -1.223 16.936 1.00 0.00 60 LYS A N 11
ATOM 13089 C CA . LYS A 1 59 ? -5.856 -1.732 18.072 1.00 0.00 60 LYS A CA 11
ATOM 13090 C C . LYS A 1 59 ? -6.781 -1.852 19.271 1.00 0.00 60 LYS A C 11
ATOM 13091 O O . LYS A 1 59 ? -6.633 -2.734 20.118 1.00 0.00 60 LYS A O 11
ATOM 13110 N N . GLN A 1 60 ? -7.723 -0.929 19.328 1.00 0.00 61 GLN A N 11
ATOM 13111 C CA . GLN A 1 60 ? -8.680 -0.864 20.403 1.00 0.00 61 GLN A CA 11
ATOM 13112 C C . GLN A 1 60 ? -9.891 -1.755 20.129 1.00 0.00 61 GLN A C 11
ATOM 13113 O O . GLN A 1 60 ? -10.345 -2.489 20.997 1.00 0.00 61 GLN A O 11
ATOM 13127 N N . ARG A 1 61 ? -10.433 -1.658 18.930 1.00 0.00 62 ARG A N 11
ATOM 13128 C CA . ARG A 1 61 ? -11.606 -2.432 18.568 1.00 0.00 62 ARG A CA 11
ATOM 13129 C C . ARG A 1 61 ? -11.282 -3.908 18.399 1.00 0.00 62 ARG A C 11
ATOM 13130 O O . ARG A 1 61 ? -12.172 -4.752 18.469 1.00 0.00 62 ARG A O 11
ATOM 13151 N N . TYR A 1 62 ? -10.022 -4.215 18.160 1.00 0.00 63 TYR A N 11
ATOM 13152 C CA . TYR A 1 62 ? -9.616 -5.598 17.963 1.00 0.00 63 TYR A CA 11
ATOM 13153 C C . TYR A 1 62 ? -9.238 -6.198 19.287 1.00 0.00 63 TYR A C 11
ATOM 13154 O O . TYR A 1 62 ? -9.754 -7.238 19.680 1.00 0.00 63 TYR A O 11
ATOM 13172 N N . HIS A 1 63 ? -8.374 -5.516 20.012 1.00 0.00 64 HIS A N 11
ATOM 13173 C CA . HIS A 1 63 ? -8.004 -5.997 21.310 1.00 0.00 64 HIS A CA 11
ATOM 13174 C C . HIS A 1 63 ? -9.269 -6.025 22.177 1.00 0.00 64 HIS A C 11
ATOM 13175 O O . HIS A 1 63 ? -9.312 -6.647 23.222 1.00 0.00 64 HIS A O 11
ATOM 13190 N N . ASP A 1 64 ? -10.318 -5.352 21.705 1.00 0.00 65 ASP A N 11
ATOM 13191 C CA . ASP A 1 64 ? -11.575 -5.308 22.420 1.00 0.00 65 ASP A CA 11
ATOM 13192 C C . ASP A 1 64 ? -12.439 -6.523 22.104 1.00 0.00 65 ASP A C 11
ATOM 13193 O O . ASP A 1 64 ? -13.395 -6.810 22.825 1.00 0.00 65 ASP A O 11
ATOM 13202 N N . GLU A 1 65 ? -12.112 -7.238 21.028 1.00 0.00 66 GLU A N 11
ATOM 13203 C CA . GLU A 1 65 ? -12.882 -8.409 20.651 1.00 0.00 66 GLU A CA 11
ATOM 13204 C C . GLU A 1 65 ? -11.938 -9.568 20.496 1.00 0.00 66 GLU A C 11
ATOM 13205 O O . GLU A 1 65 ? -12.154 -10.641 21.053 1.00 0.00 66 GLU A O 11
ATOM 13217 N N . MET A 1 66 ? -10.863 -9.326 19.761 1.00 0.00 67 MET A N 11
ATOM 13218 C CA . MET A 1 66 ? -9.832 -10.315 19.551 1.00 0.00 67 MET A CA 11
ATOM 13219 C C . MET A 1 66 ? -9.473 -10.954 20.890 1.00 0.00 67 MET A C 11
ATOM 13220 O O . MET A 1 66 ? -9.424 -12.177 21.017 1.00 0.00 67 MET A O 11
ATOM 13234 N N . ARG A 1 67 ? -9.239 -10.101 21.893 1.00 0.00 68 ARG A N 11
ATOM 13235 C CA . ARG A 1 67 ? -8.903 -10.574 23.241 1.00 0.00 68 ARG A CA 11
ATOM 13236 C C . ARG A 1 67 ? -9.970 -11.550 23.771 1.00 0.00 68 ARG A C 11
ATOM 13237 O O . ARG A 1 67 ? -9.802 -12.164 24.825 1.00 0.00 68 ARG A O 11
ATOM 13258 N N . ASN A 1 68 ? -11.064 -11.675 23.021 1.00 0.00 69 ASN A N 11
ATOM 13259 C CA . ASN A 1 68 ? -12.168 -12.557 23.383 1.00 0.00 69 ASN A CA 11
ATOM 13260 C C . ASN A 1 68 ? -12.406 -13.610 22.303 1.00 0.00 69 ASN A C 11
ATOM 13261 O O . ASN A 1 68 ? -12.335 -14.810 22.569 1.00 0.00 69 ASN A O 11
ATOM 13272 N N . TYR A 1 69 ? -12.701 -13.146 21.088 1.00 0.00 70 TYR A N 11
ATOM 13273 C CA . TYR A 1 69 ? -12.966 -14.030 19.951 1.00 0.00 70 TYR A CA 11
ATOM 13274 C C . TYR A 1 69 ? -12.094 -15.289 19.989 1.00 0.00 70 TYR A C 11
ATOM 13275 O O . TYR A 1 69 ? -12.549 -16.352 20.411 1.00 0.00 70 TYR A O 11
ATOM 13293 N N . LYS A 1 70 ? -10.844 -15.162 19.547 1.00 0.00 71 LYS A N 11
ATOM 13294 C CA . LYS A 1 70 ? -9.912 -16.290 19.532 1.00 0.00 71 LYS A CA 11
ATOM 13295 C C . LYS A 1 70 ? -10.580 -17.556 18.989 1.00 0.00 71 LYS A C 11
ATOM 13296 O O . LYS A 1 70 ? -10.673 -18.567 19.685 1.00 0.00 71 LYS A O 11
ATOM 13315 N N . PRO A 1 71 ? -11.056 -17.516 17.731 1.00 0.00 72 PRO A N 11
ATOM 13316 C CA . PRO A 1 71 ? -11.717 -18.666 17.102 1.00 0.00 72 PRO A CA 11
ATOM 13317 C C . PRO A 1 71 ? -10.875 -19.935 17.181 1.00 0.00 72 PRO A C 11
ATOM 13318 O O . PRO A 1 71 ? -11.278 -20.921 17.799 1.00 0.00 72 PRO A O 11
ATOM 13329 N N . GLU A 1 72 ? -9.706 -19.907 16.551 1.00 0.00 73 GLU A N 11
ATOM 13330 C CA . GLU A 1 72 ? -8.810 -21.057 16.550 1.00 0.00 73 GLU A CA 11
ATOM 13331 C C . GLU A 1 72 ? -7.357 -20.616 16.398 1.00 0.00 73 GLU A C 11
ATOM 13332 O O . GLU A 1 72 ? -7.042 -19.433 16.521 1.00 0.00 73 GLU A O 11
ATOM 13344 N N . ALA A 1 73 ? -6.476 -21.574 16.132 1.00 0.00 74 ALA A N 11
ATOM 13345 C CA . ALA A 1 73 ? -5.058 -21.285 15.964 1.00 0.00 74 ALA A CA 11
ATOM 13346 C C . ALA A 1 73 ? -4.291 -22.528 15.526 1.00 0.00 74 ALA A C 11
ATOM 13347 O O . ALA A 1 73 ? -3.835 -22.563 14.363 1.00 0.00 74 ALA A O 11
ATOM 13355 N N . SER A 1 1 ? -2.785 -20.761 16.287 1.00 0.00 2 SER A N 12
ATOM 13356 C CA . SER A 1 1 ? -4.085 -21.049 15.692 1.00 0.00 2 SER A CA 12
ATOM 13357 C C . SER A 1 1 ? -4.781 -19.763 15.257 1.00 0.00 2 SER A C 12
ATOM 13358 O O . SER A 1 1 ? -4.833 -19.446 14.069 1.00 0.00 2 SER A O 12
ATOM 13366 N N . HIS A 1 2 ? -5.313 -19.027 16.227 1.00 0.00 3 HIS A N 12
ATOM 13367 C CA . HIS A 1 2 ? -6.006 -17.775 15.944 1.00 0.00 3 HIS A CA 12
ATOM 13368 C C . HIS A 1 2 ? -6.366 -17.048 17.236 1.00 0.00 3 HIS A C 12
ATOM 13369 O O . HIS A 1 2 ? -7.506 -17.107 17.696 1.00 0.00 3 HIS A O 12
ATOM 13384 N N . MET A 1 3 ? -5.387 -16.365 17.817 1.00 0.00 4 MET A N 12
ATOM 13385 C CA . MET A 1 3 ? -5.600 -15.626 19.057 1.00 0.00 4 MET A CA 12
ATOM 13386 C C . MET A 1 3 ? -5.775 -14.133 18.778 1.00 0.00 4 MET A C 12
ATOM 13387 O O . MET A 1 3 ? -4.865 -13.486 18.260 1.00 0.00 4 MET A O 12
ATOM 13401 N N . PRO A 1 4 ? -6.954 -13.565 19.107 1.00 0.00 5 PRO A N 12
ATOM 13402 C CA . PRO A 1 4 ? -7.235 -12.145 18.877 1.00 0.00 5 PRO A CA 12
ATOM 13403 C C . PRO A 1 4 ? -6.242 -11.220 19.594 1.00 0.00 5 PRO A C 12
ATOM 13404 O O . PRO A 1 4 ? -5.055 -11.531 19.649 1.00 0.00 5 PRO A O 12
ATOM 13415 N N . LYS A 1 5 ? -6.710 -10.062 20.088 1.00 0.00 6 LYS A N 12
ATOM 13416 C CA . LYS A 1 5 ? -5.827 -9.080 20.730 1.00 0.00 6 LYS A CA 12
ATOM 13417 C C . LYS A 1 5 ? -4.728 -8.723 19.746 1.00 0.00 6 LYS A C 12
ATOM 13418 O O . LYS A 1 5 ? -3.577 -9.137 19.888 1.00 0.00 6 LYS A O 12
ATOM 13437 N N . ARG A 1 6 ? -5.129 -8.021 18.682 1.00 0.00 7 ARG A N 12
ATOM 13438 C CA . ARG A 1 6 ? -4.217 -7.690 17.597 1.00 0.00 7 ARG A CA 12
ATOM 13439 C C . ARG A 1 6 ? -4.858 -6.725 16.590 1.00 0.00 7 ARG A C 12
ATOM 13440 O O . ARG A 1 6 ? -6.030 -6.396 16.712 1.00 0.00 7 ARG A O 12
ATOM 13461 N N . ALA A 1 7 ? -4.088 -6.304 15.577 1.00 0.00 8 ALA A N 12
ATOM 13462 C CA . ALA A 1 7 ? -4.602 -5.405 14.530 1.00 0.00 8 ALA A CA 12
ATOM 13463 C C . ALA A 1 7 ? -3.503 -4.985 13.544 1.00 0.00 8 ALA A C 12
ATOM 13464 O O . ALA A 1 7 ? -2.408 -5.548 13.541 1.00 0.00 8 ALA A O 12
ATOM 13471 N N . THR A 1 8 ? -3.824 -4.008 12.693 1.00 0.00 9 THR A N 12
ATOM 13472 C CA . THR A 1 8 ? -2.896 -3.511 11.670 1.00 0.00 9 THR A CA 12
ATOM 13473 C C . THR A 1 8 ? -2.304 -2.152 12.036 1.00 0.00 9 THR A C 12
ATOM 13474 O O . THR A 1 8 ? -3.024 -1.240 12.426 1.00 0.00 9 THR A O 12
ATOM 13485 N N . THR A 1 9 ? -0.993 -2.018 11.874 1.00 0.00 10 THR A N 12
ATOM 13486 C CA . THR A 1 9 ? -0.303 -0.769 12.145 1.00 0.00 10 THR A CA 12
ATOM 13487 C C . THR A 1 9 ? -0.681 0.242 11.091 1.00 0.00 10 THR A C 12
ATOM 13488 O O . THR A 1 9 ? -1.006 -0.126 9.963 1.00 0.00 10 THR A O 12
ATOM 13499 N N . ALA A 1 10 ? -0.644 1.511 11.456 1.00 0.00 11 ALA A N 12
ATOM 13500 C CA . ALA A 1 10 ? -0.984 2.569 10.526 1.00 0.00 11 ALA A CA 12
ATOM 13501 C C . ALA A 1 10 ? -0.327 2.285 9.188 1.00 0.00 11 ALA A C 12
ATOM 13502 O O . ALA A 1 10 ? -0.936 2.429 8.129 1.00 0.00 11 ALA A O 12
ATOM 13509 N N . PHE A 1 11 ? 0.935 1.889 9.262 1.00 0.00 12 PHE A N 12
ATOM 13510 C CA . PHE A 1 11 ? 1.737 1.580 8.080 1.00 0.00 12 PHE A CA 12
ATOM 13511 C C . PHE A 1 11 ? 1.282 0.294 7.395 1.00 0.00 12 PHE A C 12
ATOM 13512 O O . PHE A 1 11 ? 1.517 0.093 6.207 1.00 0.00 12 PHE A O 12
ATOM 13529 N N . MET A 1 12 ? 0.666 -0.582 8.165 1.00 0.00 13 MET A N 12
ATOM 13530 C CA . MET A 1 12 ? 0.209 -1.858 7.656 1.00 0.00 13 MET A CA 12
ATOM 13531 C C . MET A 1 12 ? -1.148 -1.706 7.012 1.00 0.00 13 MET A C 12
ATOM 13532 O O . MET A 1 12 ? -1.294 -1.872 5.802 1.00 0.00 13 MET A O 12
ATOM 13546 N N . LEU A 1 13 ? -2.146 -1.418 7.831 1.00 0.00 14 LEU A N 12
ATOM 13547 C CA . LEU A 1 13 ? -3.500 -1.278 7.348 1.00 0.00 14 LEU A CA 12
ATOM 13548 C C . LEU A 1 13 ? -3.563 -0.423 6.089 1.00 0.00 14 LEU A C 12
ATOM 13549 O O . LEU A 1 13 ? -4.381 -0.675 5.202 1.00 0.00 14 LEU A O 12
ATOM 13565 N N . TRP A 1 14 ? -2.693 0.580 6.000 1.00 0.00 15 TRP A N 12
ATOM 13566 C CA . TRP A 1 14 ? -2.672 1.447 4.832 1.00 0.00 15 TRP A CA 12
ATOM 13567 C C . TRP A 1 14 ? -1.867 0.801 3.735 1.00 0.00 15 TRP A C 12
ATOM 13568 O O . TRP A 1 14 ? -2.284 0.774 2.579 1.00 0.00 15 TRP A O 12
ATOM 13589 N N . LEU A 1 15 ? -0.722 0.249 4.106 1.00 0.00 16 LEU A N 12
ATOM 13590 C CA . LEU A 1 15 ? 0.107 -0.418 3.132 1.00 0.00 16 LEU A CA 12
ATOM 13591 C C . LEU A 1 15 ? -0.636 -1.600 2.578 1.00 0.00 16 LEU A C 12
ATOM 13592 O O . LEU A 1 15 ? -0.276 -2.129 1.558 1.00 0.00 16 LEU A O 12
ATOM 13608 N N . ASN A 1 16 ? -1.674 -2.011 3.265 1.00 0.00 17 ASN A N 12
ATOM 13609 C CA . ASN A 1 16 ? -2.474 -3.132 2.856 1.00 0.00 17 ASN A CA 12
ATOM 13610 C C . ASN A 1 16 ? -3.335 -2.755 1.656 1.00 0.00 17 ASN A C 12
ATOM 13611 O O . ASN A 1 16 ? -3.271 -3.358 0.555 1.00 0.00 17 ASN A O 12
ATOM 13622 N N . ASP A 1 17 ? -4.063 -1.675 1.869 1.00 0.00 18 ASP A N 12
ATOM 13623 C CA . ASP A 1 17 ? -4.926 -1.121 0.863 1.00 0.00 18 ASP A CA 12
ATOM 13624 C C . ASP A 1 17 ? -4.124 -0.411 -0.194 1.00 0.00 18 ASP A C 12
ATOM 13625 O O . ASP A 1 17 ? -4.582 -0.258 -1.326 1.00 0.00 18 ASP A O 12
ATOM 13634 N N . THR A 1 18 ? -2.929 0.034 0.162 1.00 0.00 19 THR A N 12
ATOM 13635 C CA . THR A 1 18 ? -2.081 0.730 -0.768 1.00 0.00 19 THR A CA 12
ATOM 13636 C C . THR A 1 18 ? -0.982 -0.178 -1.277 1.00 0.00 19 THR A C 12
ATOM 13637 O O . THR A 1 18 ? -0.459 0.056 -2.350 1.00 0.00 19 THR A O 12
ATOM 13648 N N . ARG A 1 19 ? -0.643 -1.233 -0.524 1.00 0.00 20 ARG A N 12
ATOM 13649 C CA . ARG A 1 19 ? 0.387 -2.164 -0.977 1.00 0.00 20 ARG A CA 12
ATOM 13650 C C . ARG A 1 19 ? -0.022 -2.630 -2.330 1.00 0.00 20 ARG A C 12
ATOM 13651 O O . ARG A 1 19 ? 0.788 -2.769 -3.247 1.00 0.00 20 ARG A O 12
ATOM 13672 N N . GLU A 1 20 ? -1.316 -2.818 -2.451 1.00 0.00 21 GLU A N 12
ATOM 13673 C CA . GLU A 1 20 ? -1.863 -3.218 -3.738 1.00 0.00 21 GLU A CA 12
ATOM 13674 C C . GLU A 1 20 ? -1.621 -2.079 -4.733 1.00 0.00 21 GLU A C 12
ATOM 13675 O O . GLU A 1 20 ? -1.323 -2.293 -5.911 1.00 0.00 21 GLU A O 12
ATOM 13687 N N . SER A 1 21 ? -1.788 -0.865 -4.219 1.00 0.00 22 SER A N 12
ATOM 13688 C CA . SER A 1 21 ? -1.641 0.353 -5.010 1.00 0.00 22 SER A CA 12
ATOM 13689 C C . SER A 1 21 ? -0.188 0.610 -5.406 1.00 0.00 22 SER A C 12
ATOM 13690 O O . SER A 1 21 ? 0.095 1.408 -6.300 1.00 0.00 22 SER A O 12
ATOM 13698 N N . ILE A 1 22 ? 0.720 -0.050 -4.712 1.00 0.00 23 ILE A N 12
ATOM 13699 C CA . ILE A 1 22 ? 2.141 0.113 -4.951 1.00 0.00 23 ILE A CA 12
ATOM 13700 C C . ILE A 1 22 ? 2.628 -0.805 -6.047 1.00 0.00 23 ILE A C 12
ATOM 13701 O O . ILE A 1 22 ? 3.375 -0.386 -6.932 1.00 0.00 23 ILE A O 12
ATOM 13717 N N . LYS A 1 23 ? 2.210 -2.062 -5.991 1.00 0.00 24 LYS A N 12
ATOM 13718 C CA . LYS A 1 23 ? 2.631 -3.008 -6.999 1.00 0.00 24 LYS A CA 12
ATOM 13719 C C . LYS A 1 23 ? 2.093 -2.589 -8.361 1.00 0.00 24 LYS A C 12
ATOM 13720 O O . LYS A 1 23 ? 2.741 -2.797 -9.386 1.00 0.00 24 LYS A O 12
ATOM 13739 N N . ARG A 1 24 ? 0.921 -1.956 -8.364 1.00 0.00 25 ARG A N 12
ATOM 13740 C CA . ARG A 1 24 ? 0.336 -1.466 -9.608 1.00 0.00 25 ARG A CA 12
ATOM 13741 C C . ARG A 1 24 ? 1.141 -0.255 -10.070 1.00 0.00 25 ARG A C 12
ATOM 13742 O O . ARG A 1 24 ? 1.429 -0.084 -11.254 1.00 0.00 25 ARG A O 12
ATOM 13763 N N . GLU A 1 25 ? 1.520 0.561 -9.091 1.00 0.00 26 GLU A N 12
ATOM 13764 C CA . GLU A 1 25 ? 2.325 1.748 -9.333 1.00 0.00 26 GLU A CA 12
ATOM 13765 C C . GLU A 1 25 ? 3.707 1.328 -9.819 1.00 0.00 26 GLU A C 12
ATOM 13766 O O . GLU A 1 25 ? 4.467 2.132 -10.357 1.00 0.00 26 GLU A O 12
ATOM 13778 N N . ASN A 1 26 ? 4.008 0.042 -9.639 1.00 0.00 27 ASN A N 12
ATOM 13779 C CA . ASN A 1 26 ? 5.269 -0.525 -10.067 1.00 0.00 27 ASN A CA 12
ATOM 13780 C C . ASN A 1 26 ? 5.111 -2.027 -10.281 1.00 0.00 27 ASN A C 12
ATOM 13781 O O . ASN A 1 26 ? 5.477 -2.828 -9.422 1.00 0.00 27 ASN A O 12
ATOM 13792 N N . PRO A 1 27 ? 4.539 -2.427 -11.434 1.00 0.00 28 PRO A N 12
ATOM 13793 C CA . PRO A 1 27 ? 4.303 -3.839 -11.761 1.00 0.00 28 PRO A CA 12
ATOM 13794 C C . PRO A 1 27 ? 5.588 -4.612 -12.034 1.00 0.00 28 PRO A C 12
ATOM 13795 O O . PRO A 1 27 ? 5.704 -5.308 -13.043 1.00 0.00 28 PRO A O 12
ATOM 13806 N N . GLY A 1 28 ? 6.549 -4.490 -11.129 1.00 0.00 29 GLY A N 12
ATOM 13807 C CA . GLY A 1 28 ? 7.808 -5.186 -11.289 1.00 0.00 29 GLY A CA 12
ATOM 13808 C C . GLY A 1 28 ? 8.693 -5.087 -10.060 1.00 0.00 29 GLY A C 12
ATOM 13809 O O . GLY A 1 28 ? 9.880 -5.410 -10.123 1.00 0.00 29 GLY A O 12
ATOM 13813 N N . ILE A 1 29 ? 8.128 -4.642 -8.939 1.00 0.00 30 ILE A N 12
ATOM 13814 C CA . ILE A 1 29 ? 8.890 -4.511 -7.717 1.00 0.00 30 ILE A CA 12
ATOM 13815 C C . ILE A 1 29 ? 8.969 -5.836 -6.974 1.00 0.00 30 ILE A C 12
ATOM 13816 O O . ILE A 1 29 ? 8.990 -6.908 -7.579 1.00 0.00 30 ILE A O 12
ATOM 13832 N N . LYS A 1 30 ? 9.027 -5.744 -5.661 1.00 0.00 31 LYS A N 12
ATOM 13833 C CA . LYS A 1 30 ? 9.120 -6.880 -4.803 1.00 0.00 31 LYS A CA 12
ATOM 13834 C C . LYS A 1 30 ? 8.403 -6.595 -3.507 1.00 0.00 31 LYS A C 12
ATOM 13835 O O . LYS A 1 30 ? 8.361 -5.464 -3.031 1.00 0.00 31 LYS A O 12
ATOM 13854 N N . VAL A 1 31 ? 7.855 -7.642 -2.952 1.00 0.00 32 VAL A N 12
ATOM 13855 C CA . VAL A 1 31 ? 7.137 -7.598 -1.692 1.00 0.00 32 VAL A CA 12
ATOM 13856 C C . VAL A 1 31 ? 7.747 -6.590 -0.712 1.00 0.00 32 VAL A C 12
ATOM 13857 O O . VAL A 1 31 ? 7.043 -5.961 0.077 1.00 0.00 32 VAL A O 12
ATOM 13870 N N . THR A 1 32 ? 9.065 -6.485 -0.756 1.00 0.00 33 THR A N 12
ATOM 13871 C CA . THR A 1 32 ? 9.811 -5.597 0.142 1.00 0.00 33 THR A CA 12
ATOM 13872 C C . THR A 1 32 ? 9.872 -4.155 -0.364 1.00 0.00 33 THR A C 12
ATOM 13873 O O . THR A 1 32 ? 10.039 -3.218 0.425 1.00 0.00 33 THR A O 12
ATOM 13884 N N . GLU A 1 33 ? 9.702 -3.965 -1.665 1.00 0.00 34 GLU A N 12
ATOM 13885 C CA . GLU A 1 33 ? 9.716 -2.625 -2.232 1.00 0.00 34 GLU A CA 12
ATOM 13886 C C . GLU A 1 33 ? 8.427 -1.914 -1.863 1.00 0.00 34 GLU A C 12
ATOM 13887 O O . GLU A 1 33 ? 8.408 -0.709 -1.652 1.00 0.00 34 GLU A O 12
ATOM 13899 N N . ILE A 1 34 ? 7.349 -2.678 -1.793 1.00 0.00 35 ILE A N 12
ATOM 13900 C CA . ILE A 1 34 ? 6.055 -2.134 -1.451 1.00 0.00 35 ILE A CA 12
ATOM 13901 C C . ILE A 1 34 ? 6.117 -1.517 -0.070 1.00 0.00 35 ILE A C 12
ATOM 13902 O O . ILE A 1 34 ? 5.595 -0.426 0.177 1.00 0.00 35 ILE A O 12
ATOM 13918 N N . ALA A 1 35 ? 6.755 -2.247 0.829 1.00 0.00 36 ALA A N 12
ATOM 13919 C CA . ALA A 1 35 ? 6.886 -1.819 2.199 1.00 0.00 36 ALA A CA 12
ATOM 13920 C C . ALA A 1 35 ? 7.774 -0.589 2.350 1.00 0.00 36 ALA A C 12
ATOM 13921 O O . ALA A 1 35 ? 7.613 0.180 3.298 1.00 0.00 36 ALA A O 12
ATOM 13928 N N . LYS A 1 36 ? 8.727 -0.407 1.438 1.00 0.00 37 LYS A N 12
ATOM 13929 C CA . LYS A 1 36 ? 9.638 0.731 1.525 1.00 0.00 37 LYS A CA 12
ATOM 13930 C C . LYS A 1 36 ? 9.111 1.942 0.763 1.00 0.00 37 LYS A C 12
ATOM 13931 O O . LYS A 1 36 ? 9.031 3.051 1.310 1.00 0.00 37 LYS A O 12
ATOM 13950 N N . LYS A 1 37 ? 8.746 1.738 -0.499 1.00 0.00 38 LYS A N 12
ATOM 13951 C CA . LYS A 1 37 ? 8.231 2.819 -1.320 1.00 0.00 38 LYS A CA 12
ATOM 13952 C C . LYS A 1 37 ? 6.850 3.259 -0.848 1.00 0.00 38 LYS A C 12
ATOM 13953 O O . LYS A 1 37 ? 6.323 4.274 -1.306 1.00 0.00 38 LYS A O 12
ATOM 13972 N N . GLY A 1 38 ? 6.278 2.513 0.090 1.00 0.00 39 GLY A N 12
ATOM 13973 C CA . GLY A 1 38 ? 4.996 2.880 0.615 1.00 0.00 39 GLY A CA 12
ATOM 13974 C C . GLY A 1 38 ? 5.147 3.853 1.765 1.00 0.00 39 GLY A C 12
ATOM 13975 O O . GLY A 1 38 ? 4.448 4.862 1.846 1.00 0.00 39 GLY A O 12
ATOM 13979 N N . GLY A 1 39 ? 6.077 3.549 2.643 1.00 0.00 40 GLY A N 12
ATOM 13980 C CA . GLY A 1 39 ? 6.341 4.403 3.786 1.00 0.00 40 GLY A CA 12
ATOM 13981 C C . GLY A 1 39 ? 6.688 5.812 3.371 1.00 0.00 40 GLY A C 12
ATOM 13982 O O . GLY A 1 39 ? 6.235 6.774 3.986 1.00 0.00 40 GLY A O 12
ATOM 13986 N N . GLU A 1 40 ? 7.482 5.940 2.315 1.00 0.00 41 GLU A N 12
ATOM 13987 C CA . GLU A 1 40 ? 7.862 7.258 1.821 1.00 0.00 41 GLU A CA 12
ATOM 13988 C C . GLU A 1 40 ? 6.615 8.078 1.503 1.00 0.00 41 GLU A C 12
ATOM 13989 O O . GLU A 1 40 ? 6.510 9.245 1.881 1.00 0.00 41 GLU A O 12
ATOM 14001 N N . MET A 1 41 ? 5.675 7.454 0.799 1.00 0.00 42 MET A N 12
ATOM 14002 C CA . MET A 1 41 ? 4.432 8.104 0.414 1.00 0.00 42 MET A CA 12
ATOM 14003 C C . MET A 1 41 ? 3.486 8.214 1.596 1.00 0.00 42 MET A C 12
ATOM 14004 O O . MET A 1 41 ? 2.777 9.208 1.754 1.00 0.00 42 MET A O 12
ATOM 14018 N N . TRP A 1 42 ? 3.474 7.172 2.417 1.00 0.00 43 TRP A N 12
ATOM 14019 C CA . TRP A 1 42 ? 2.620 7.127 3.573 1.00 0.00 43 TRP A CA 12
ATOM 14020 C C . TRP A 1 42 ? 2.932 8.281 4.526 1.00 0.00 43 TRP A C 12
ATOM 14021 O O . TRP A 1 42 ? 2.031 8.996 4.961 1.00 0.00 43 TRP A O 12
ATOM 14042 N N . LYS A 1 43 ? 4.213 8.460 4.842 1.00 0.00 44 LYS A N 12
ATOM 14043 C CA . LYS A 1 43 ? 4.650 9.531 5.736 1.00 0.00 44 LYS A CA 12
ATOM 14044 C C . LYS A 1 43 ? 3.897 10.834 5.460 1.00 0.00 44 LYS A C 12
ATOM 14045 O O . LYS A 1 43 ? 3.369 11.463 6.379 1.00 0.00 44 LYS A O 12
ATOM 14064 N N . GLU A 1 44 ? 3.848 11.229 4.192 1.00 0.00 45 GLU A N 12
ATOM 14065 C CA . GLU A 1 44 ? 3.154 12.451 3.795 1.00 0.00 45 GLU A CA 12
ATOM 14066 C C . GLU A 1 44 ? 1.812 12.118 3.150 1.00 0.00 45 GLU A C 12
ATOM 14067 O O . GLU A 1 44 ? 1.501 12.584 2.053 1.00 0.00 45 GLU A O 12
ATOM 14079 N N . LEU A 1 45 ? 1.027 11.298 3.839 1.00 0.00 46 LEU A N 12
ATOM 14080 C CA . LEU A 1 45 ? -0.281 10.878 3.348 1.00 0.00 46 LEU A CA 12
ATOM 14081 C C . LEU A 1 45 ? -1.403 11.623 4.086 1.00 0.00 46 LEU A C 12
ATOM 14082 O O . LEU A 1 45 ? -1.419 11.669 5.315 1.00 0.00 46 LEU A O 12
ATOM 14098 N N . LYS A 1 46 ? -2.341 12.199 3.327 1.00 0.00 47 LYS A N 12
ATOM 14099 C CA . LYS A 1 46 ? -3.468 12.934 3.918 1.00 0.00 47 LYS A CA 12
ATOM 14100 C C . LYS A 1 46 ? -4.619 12.000 4.236 1.00 0.00 47 LYS A C 12
ATOM 14101 O O . LYS A 1 46 ? -5.610 12.399 4.850 1.00 0.00 47 LYS A O 12
ATOM 14120 N N . ASP A 1 47 ? -4.444 10.742 3.889 1.00 0.00 48 ASP A N 12
ATOM 14121 C CA . ASP A 1 47 ? -5.415 9.724 4.207 1.00 0.00 48 ASP A CA 12
ATOM 14122 C C . ASP A 1 47 ? -4.904 8.972 5.430 1.00 0.00 48 ASP A C 12
ATOM 14123 O O . ASP A 1 47 ? -5.572 8.092 5.962 1.00 0.00 48 ASP A O 12
ATOM 14132 N N . LYS A 1 48 ? -3.696 9.355 5.865 1.00 0.00 49 LYS A N 12
ATOM 14133 C CA . LYS A 1 48 ? -3.051 8.754 7.019 1.00 0.00 49 LYS A CA 12
ATOM 14134 C C . LYS A 1 48 ? -3.623 9.312 8.304 1.00 0.00 49 LYS A C 12
ATOM 14135 O O . LYS A 1 48 ? -3.680 8.626 9.316 1.00 0.00 49 LYS A O 12
ATOM 14154 N N . SER A 1 49 ? -4.123 10.533 8.246 1.00 0.00 50 SER A N 12
ATOM 14155 C CA . SER A 1 49 ? -4.762 11.108 9.409 1.00 0.00 50 SER A CA 12
ATOM 14156 C C . SER A 1 49 ? -6.074 10.367 9.593 1.00 0.00 50 SER A C 12
ATOM 14157 O O . SER A 1 49 ? -6.572 10.192 10.704 1.00 0.00 50 SER A O 12
ATOM 14165 N N . LYS A 1 50 ? -6.615 9.938 8.454 1.00 0.00 51 LYS A N 12
ATOM 14166 C CA . LYS A 1 50 ? -7.877 9.203 8.418 1.00 0.00 51 LYS A CA 12
ATOM 14167 C C . LYS A 1 50 ? -7.658 7.687 8.335 1.00 0.00 51 LYS A C 12
ATOM 14168 O O . LYS A 1 50 ? -8.619 6.918 8.371 1.00 0.00 51 LYS A O 12
ATOM 14187 N N . TRP A 1 51 ? -6.401 7.255 8.221 1.00 0.00 52 TRP A N 12
ATOM 14188 C CA . TRP A 1 51 ? -6.092 5.826 8.131 1.00 0.00 52 TRP A CA 12
ATOM 14189 C C . TRP A 1 51 ? -5.204 5.373 9.282 1.00 0.00 52 TRP A C 12
ATOM 14190 O O . TRP A 1 51 ? -5.393 4.289 9.843 1.00 0.00 52 TRP A O 12
ATOM 14211 N N . GLU A 1 52 ? -4.250 6.214 9.657 1.00 0.00 53 GLU A N 12
ATOM 14212 C CA . GLU A 1 52 ? -3.358 5.893 10.761 1.00 0.00 53 GLU A CA 12
ATOM 14213 C C . GLU A 1 52 ? -4.176 5.572 11.999 1.00 0.00 53 GLU A C 12
ATOM 14214 O O . GLU A 1 52 ? -3.739 4.831 12.880 1.00 0.00 53 GLU A O 12
ATOM 14226 N N . ASP A 1 53 ? -5.373 6.140 12.048 1.00 0.00 54 ASP A N 12
ATOM 14227 C CA . ASP A 1 53 ? -6.263 5.921 13.165 1.00 0.00 54 ASP A CA 12
ATOM 14228 C C . ASP A 1 53 ? -6.926 4.568 13.056 1.00 0.00 54 ASP A C 12
ATOM 14229 O O . ASP A 1 53 ? -7.292 3.981 14.058 1.00 0.00 54 ASP A O 12
ATOM 14238 N N . ALA A 1 54 ? -7.050 4.051 11.844 1.00 0.00 55 ALA A N 12
ATOM 14239 C CA . ALA A 1 54 ? -7.635 2.736 11.669 1.00 0.00 55 ALA A CA 12
ATOM 14240 C C . ALA A 1 54 ? -6.770 1.727 12.415 1.00 0.00 55 ALA A C 12
ATOM 14241 O O . ALA A 1 54 ? -7.265 0.808 13.067 1.00 0.00 55 ALA A O 12
ATOM 14248 N N . ALA A 1 55 ? -5.462 1.912 12.274 1.00 0.00 56 ALA A N 12
ATOM 14249 C CA . ALA A 1 55 ? -4.457 1.039 12.886 1.00 0.00 56 ALA A CA 12
ATOM 14250 C C . ALA A 1 55 ? -4.440 1.108 14.409 1.00 0.00 56 ALA A C 12
ATOM 14251 O O . ALA A 1 55 ? -4.415 0.076 15.079 1.00 0.00 56 ALA A O 12
ATOM 14258 N N . ALA A 1 56 ? -4.452 2.317 14.959 1.00 0.00 57 ALA A N 12
ATOM 14259 C CA . ALA A 1 56 ? -4.439 2.478 16.409 1.00 0.00 57 ALA A CA 12
ATOM 14260 C C . ALA A 1 56 ? -5.806 2.146 16.985 1.00 0.00 57 ALA A C 12
ATOM 14261 O O . ALA A 1 56 ? -5.925 1.598 18.082 1.00 0.00 57 ALA A O 12
ATOM 14268 N N . LYS A 1 57 ? -6.831 2.491 16.225 1.00 0.00 58 LYS A N 12
ATOM 14269 C CA . LYS A 1 57 ? -8.208 2.249 16.627 1.00 0.00 58 LYS A CA 12
ATOM 14270 C C . LYS A 1 57 ? -8.552 0.771 16.515 1.00 0.00 58 LYS A C 12
ATOM 14271 O O . LYS A 1 57 ? -9.333 0.255 17.302 1.00 0.00 58 LYS A O 12
ATOM 14290 N N . ASP A 1 58 ? -7.980 0.102 15.518 1.00 0.00 59 ASP A N 12
ATOM 14291 C CA . ASP A 1 58 ? -8.249 -1.310 15.305 1.00 0.00 59 ASP A CA 12
ATOM 14292 C C . ASP A 1 58 ? -7.471 -2.162 16.289 1.00 0.00 59 ASP A C 12
ATOM 14293 O O . ASP A 1 58 ? -7.930 -3.218 16.689 1.00 0.00 59 ASP A O 12
ATOM 14302 N N . LYS A 1 59 ? -6.305 -1.696 16.703 1.00 0.00 60 LYS A N 12
ATOM 14303 C CA . LYS A 1 59 ? -5.518 -2.446 17.668 1.00 0.00 60 LYS A CA 12
ATOM 14304 C C . LYS A 1 59 ? -6.238 -2.446 19.007 1.00 0.00 60 LYS A C 12
ATOM 14305 O O . LYS A 1 59 ? -6.087 -3.357 19.822 1.00 0.00 60 LYS A O 12
ATOM 14324 N N . GLN A 1 60 ? -7.038 -1.408 19.203 1.00 0.00 61 GLN A N 12
ATOM 14325 C CA . GLN A 1 60 ? -7.808 -1.241 20.409 1.00 0.00 61 GLN A CA 12
ATOM 14326 C C . GLN A 1 60 ? -9.161 -1.927 20.273 1.00 0.00 61 GLN A C 12
ATOM 14327 O O . GLN A 1 60 ? -9.555 -2.704 21.125 1.00 0.00 61 GLN A O 12
ATOM 14341 N N . ARG A 1 61 ? -9.879 -1.619 19.209 1.00 0.00 62 ARG A N 12
ATOM 14342 C CA . ARG A 1 61 ? -11.195 -2.201 18.987 1.00 0.00 62 ARG A CA 12
ATOM 14343 C C . ARG A 1 61 ? -11.106 -3.691 18.674 1.00 0.00 62 ARG A C 12
ATOM 14344 O O . ARG A 1 61 ? -12.101 -4.412 18.758 1.00 0.00 62 ARG A O 12
ATOM 14365 N N . TYR A 1 62 ? -9.926 -4.141 18.294 1.00 0.00 63 TYR A N 12
ATOM 14366 C CA . TYR A 1 62 ? -9.724 -5.540 17.943 1.00 0.00 63 TYR A CA 12
ATOM 14367 C C . TYR A 1 62 ? -9.348 -6.314 19.180 1.00 0.00 63 TYR A C 12
ATOM 14368 O O . TYR A 1 62 ? -9.944 -7.342 19.497 1.00 0.00 63 TYR A O 12
ATOM 14386 N N . HIS A 1 63 ? -8.371 -5.793 19.894 1.00 0.00 64 HIS A N 12
ATOM 14387 C CA . HIS A 1 63 ? -7.934 -6.405 21.107 1.00 0.00 64 HIS A CA 12
ATOM 14388 C C . HIS A 1 63 ? -8.973 -6.182 22.191 1.00 0.00 64 HIS A C 12
ATOM 14389 O O . HIS A 1 63 ? -8.885 -6.772 23.257 1.00 0.00 64 HIS A O 12
ATOM 14404 N N . ASP A 1 64 ? -9.924 -5.276 21.920 1.00 0.00 65 ASP A N 12
ATOM 14405 C CA . ASP A 1 64 ? -10.970 -4.942 22.883 1.00 0.00 65 ASP A CA 12
ATOM 14406 C C . ASP A 1 64 ? -12.242 -5.735 22.623 1.00 0.00 65 ASP A C 12
ATOM 14407 O O . ASP A 1 64 ? -13.109 -5.824 23.493 1.00 0.00 65 ASP A O 12
ATOM 14416 N N . GLU A 1 65 ? -12.370 -6.296 21.425 1.00 0.00 66 GLU A N 12
ATOM 14417 C CA . GLU A 1 65 ? -13.559 -7.053 21.085 1.00 0.00 66 GLU A CA 12
ATOM 14418 C C . GLU A 1 65 ? -13.185 -8.435 20.597 1.00 0.00 66 GLU A C 12
ATOM 14419 O O . GLU A 1 65 ? -13.826 -9.423 20.954 1.00 0.00 66 GLU A O 12
ATOM 14431 N N . MET A 1 66 ? -12.161 -8.509 19.762 1.00 0.00 67 MET A N 12
ATOM 14432 C CA . MET A 1 66 ? -11.741 -9.777 19.222 1.00 0.00 67 MET A CA 12
ATOM 14433 C C . MET A 1 66 ? -11.025 -10.587 20.275 1.00 0.00 67 MET A C 12
ATOM 14434 O O . MET A 1 66 ? -11.209 -11.798 20.352 1.00 0.00 67 MET A O 12
ATOM 14448 N N . ARG A 1 67 ? -10.229 -9.919 21.117 1.00 0.00 68 ARG A N 12
ATOM 14449 C CA . ARG A 1 67 ? -9.518 -10.623 22.186 1.00 0.00 68 ARG A CA 12
ATOM 14450 C C . ARG A 1 67 ? -10.513 -11.528 22.954 1.00 0.00 68 ARG A C 12
ATOM 14451 O O . ARG A 1 67 ? -10.152 -12.547 23.543 1.00 0.00 68 ARG A O 12
ATOM 14472 N N . ASN A 1 68 ? -11.775 -11.084 22.918 1.00 0.00 69 ASN A N 12
ATOM 14473 C CA . ASN A 1 68 ? -12.883 -11.774 23.587 1.00 0.00 69 ASN A CA 12
ATOM 14474 C C . ASN A 1 68 ? -13.968 -12.237 22.608 1.00 0.00 69 ASN A C 12
ATOM 14475 O O . ASN A 1 68 ? -15.088 -12.547 23.017 1.00 0.00 69 ASN A O 12
ATOM 14486 N N . TYR A 1 69 ? -13.639 -12.296 21.320 1.00 0.00 70 TYR A N 12
ATOM 14487 C CA . TYR A 1 69 ? -14.599 -12.730 20.305 1.00 0.00 70 TYR A CA 12
ATOM 14488 C C . TYR A 1 69 ? -15.331 -14.000 20.740 1.00 0.00 70 TYR A C 12
ATOM 14489 O O . TYR A 1 69 ? -14.746 -14.879 21.373 1.00 0.00 70 TYR A O 12
ATOM 14507 N N . LYS A 1 70 ? -16.612 -14.086 20.396 1.00 0.00 71 LYS A N 12
ATOM 14508 C CA . LYS A 1 70 ? -17.424 -15.246 20.750 1.00 0.00 71 LYS A CA 12
ATOM 14509 C C . LYS A 1 70 ? -16.808 -16.533 20.200 1.00 0.00 71 LYS A C 12
ATOM 14510 O O . LYS A 1 70 ? -16.825 -16.769 18.992 1.00 0.00 71 LYS A O 12
ATOM 14529 N N . PRO A 1 71 ? -16.251 -17.386 21.079 1.00 0.00 72 PRO A N 12
ATOM 14530 C CA . PRO A 1 71 ? -15.629 -18.651 20.667 1.00 0.00 72 PRO A CA 12
ATOM 14531 C C . PRO A 1 71 ? -16.607 -19.568 19.939 1.00 0.00 72 PRO A C 12
ATOM 14532 O O . PRO A 1 71 ? -17.186 -20.475 20.538 1.00 0.00 72 PRO A O 12
ATOM 14543 N N . GLU A 1 72 ? -16.787 -19.326 18.645 1.00 0.00 73 GLU A N 12
ATOM 14544 C CA . GLU A 1 72 ? -17.695 -20.131 17.834 1.00 0.00 73 GLU A CA 12
ATOM 14545 C C . GLU A 1 72 ? -19.101 -20.131 18.425 1.00 0.00 73 GLU A C 12
ATOM 14546 O O . GLU A 1 72 ? -19.499 -21.077 19.106 1.00 0.00 73 GLU A O 12
ATOM 14558 N N . ALA A 1 73 ? -19.850 -19.067 18.161 1.00 0.00 74 ALA A N 12
ATOM 14559 C CA . ALA A 1 73 ? -21.212 -18.946 18.667 1.00 0.00 74 ALA A CA 12
ATOM 14560 C C . ALA A 1 73 ? -22.126 -19.992 18.040 1.00 0.00 74 ALA A C 12
ATOM 14561 O O . ALA A 1 73 ? -22.205 -21.112 18.587 1.00 0.00 74 ALA A O 12
ATOM 14569 N N . SER A 1 1 ? -9.419 -16.164 7.296 1.00 0.00 2 SER A N 13
ATOM 14570 C CA . SER A 1 1 ? -10.086 -17.383 7.739 1.00 0.00 2 SER A CA 13
ATOM 14571 C C . SER A 1 1 ? -10.952 -17.114 8.966 1.00 0.00 2 SER A C 13
ATOM 14572 O O . SER A 1 1 ? -11.054 -17.952 9.862 1.00 0.00 2 SER A O 13
ATOM 14580 N N . HIS A 1 2 ? -11.575 -15.940 8.998 1.00 0.00 3 HIS A N 13
ATOM 14581 C CA . HIS A 1 2 ? -12.433 -15.561 10.115 1.00 0.00 3 HIS A CA 13
ATOM 14582 C C . HIS A 1 2 ? -11.644 -15.526 11.420 1.00 0.00 3 HIS A C 13
ATOM 14583 O O . HIS A 1 2 ? -11.465 -16.552 12.076 1.00 0.00 3 HIS A O 13
ATOM 14598 N N . MET A 1 3 ? -11.173 -14.340 11.790 1.00 0.00 4 MET A N 13
ATOM 14599 C CA . MET A 1 3 ? -10.403 -14.171 13.016 1.00 0.00 4 MET A CA 13
ATOM 14600 C C . MET A 1 3 ? -10.057 -12.701 13.246 1.00 0.00 4 MET A C 13
ATOM 14601 O O . MET A 1 3 ? -9.897 -11.938 12.294 1.00 0.00 4 MET A O 13
ATOM 14615 N N . PRO A 1 4 ? -9.939 -12.285 14.519 1.00 0.00 5 PRO A N 13
ATOM 14616 C CA . PRO A 1 4 ? -9.617 -10.905 14.875 1.00 0.00 5 PRO A CA 13
ATOM 14617 C C . PRO A 1 4 ? -8.118 -10.639 14.916 1.00 0.00 5 PRO A C 13
ATOM 14618 O O . PRO A 1 4 ? -7.665 -9.815 15.709 1.00 0.00 5 PRO A O 13
ATOM 14629 N N . LYS A 1 5 ? -7.355 -11.336 14.062 1.00 0.00 6 LYS A N 13
ATOM 14630 C CA . LYS A 1 5 ? -5.895 -11.171 14.002 1.00 0.00 6 LYS A CA 13
ATOM 14631 C C . LYS A 1 5 ? -5.405 -10.262 15.113 1.00 0.00 6 LYS A C 13
ATOM 14632 O O . LYS A 1 5 ? -5.093 -10.704 16.218 1.00 0.00 6 LYS A O 13
ATOM 14651 N N . ARG A 1 6 ? -5.391 -8.993 14.806 1.00 0.00 7 ARG A N 13
ATOM 14652 C CA . ARG A 1 6 ? -4.997 -7.963 15.756 1.00 0.00 7 ARG A CA 13
ATOM 14653 C C . ARG A 1 6 ? -4.979 -6.581 15.111 1.00 0.00 7 ARG A C 13
ATOM 14654 O O . ARG A 1 6 ? -4.208 -5.712 15.520 1.00 0.00 7 ARG A O 13
ATOM 14675 N N . ALA A 1 7 ? -5.832 -6.364 14.115 1.00 0.00 8 ALA A N 13
ATOM 14676 C CA . ALA A 1 7 ? -5.905 -5.071 13.453 1.00 0.00 8 ALA A CA 13
ATOM 14677 C C . ALA A 1 7 ? -4.646 -4.770 12.643 1.00 0.00 8 ALA A C 13
ATOM 14678 O O . ALA A 1 7 ? -3.648 -5.485 12.730 1.00 0.00 8 ALA A O 13
ATOM 14685 N N . THR A 1 8 ? -4.725 -3.723 11.828 1.00 0.00 9 THR A N 13
ATOM 14686 C CA . THR A 1 8 ? -3.623 -3.323 10.954 1.00 0.00 9 THR A CA 13
ATOM 14687 C C . THR A 1 8 ? -2.945 -2.044 11.415 1.00 0.00 9 THR A C 13
ATOM 14688 O O . THR A 1 8 ? -3.615 -1.062 11.685 1.00 0.00 9 THR A O 13
ATOM 14699 N N . THR A 1 9 ? -1.616 -2.045 11.465 1.00 0.00 10 THR A N 13
ATOM 14700 C CA . THR A 1 9 ? -0.868 -0.857 11.851 1.00 0.00 10 THR A CA 13
ATOM 14701 C C . THR A 1 9 ? -1.136 0.246 10.855 1.00 0.00 10 THR A C 13
ATOM 14702 O O . THR A 1 9 ? -1.451 -0.021 9.695 1.00 0.00 10 THR A O 13
ATOM 14713 N N . ALA A 1 10 ? -1.008 1.485 11.303 1.00 0.00 11 ALA A N 13
ATOM 14714 C CA . ALA A 1 10 ? -1.229 2.625 10.434 1.00 0.00 11 ALA A CA 13
ATOM 14715 C C . ALA A 1 10 ? -0.562 2.365 9.098 1.00 0.00 11 ALA A C 13
ATOM 14716 O O . ALA A 1 10 ? -1.123 2.626 8.035 1.00 0.00 11 ALA A O 13
ATOM 14723 N N . PHE A 1 11 ? 0.659 1.853 9.178 1.00 0.00 12 PHE A N 13
ATOM 14724 C CA . PHE A 1 11 ? 1.460 1.554 7.998 1.00 0.00 12 PHE A CA 13
ATOM 14725 C C . PHE A 1 11 ? 0.917 0.364 7.219 1.00 0.00 12 PHE A C 13
ATOM 14726 O O . PHE A 1 11 ? 1.067 0.286 6.003 1.00 0.00 12 PHE A O 13
ATOM 14743 N N . MET A 1 12 ? 0.321 -0.578 7.929 1.00 0.00 13 MET A N 13
ATOM 14744 C CA . MET A 1 12 ? -0.201 -1.766 7.296 1.00 0.00 13 MET A CA 13
ATOM 14745 C C . MET A 1 12 ? -1.530 -1.474 6.641 1.00 0.00 13 MET A C 13
ATOM 14746 O O . MET A 1 12 ? -1.678 -1.621 5.429 1.00 0.00 13 MET A O 13
ATOM 14760 N N . LEU A 1 13 ? -2.510 -1.104 7.447 1.00 0.00 14 LEU A N 13
ATOM 14761 C CA . LEU A 1 13 ? -3.840 -0.845 6.942 1.00 0.00 14 LEU A CA 13
ATOM 14762 C C . LEU A 1 13 ? -3.840 0.071 5.722 1.00 0.00 14 LEU A C 13
ATOM 14763 O O . LEU A 1 13 ? -4.686 -0.074 4.839 1.00 0.00 14 LEU A O 13
ATOM 14779 N N . TRP A 1 14 ? -2.888 0.999 5.651 1.00 0.00 15 TRP A N 13
ATOM 14780 C CA . TRP A 1 14 ? -2.814 1.898 4.507 1.00 0.00 15 TRP A CA 13
ATOM 14781 C C . TRP A 1 14 ? -2.040 1.220 3.405 1.00 0.00 15 TRP A C 13
ATOM 14782 O O . TRP A 1 14 ? -2.420 1.270 2.237 1.00 0.00 15 TRP A O 13
ATOM 14803 N N . LEU A 1 15 ? -0.967 0.546 3.792 1.00 0.00 16 LEU A N 13
ATOM 14804 C CA . LEU A 1 15 ? -0.172 -0.177 2.830 1.00 0.00 16 LEU A CA 13
ATOM 14805 C C . LEU A 1 15 ? -0.989 -1.317 2.279 1.00 0.00 16 LEU A C 13
ATOM 14806 O O . LEU A 1 15 ? -0.653 -1.899 1.276 1.00 0.00 16 LEU A O 13
ATOM 14822 N N . ASN A 1 16 ? -2.078 -1.626 2.941 1.00 0.00 17 ASN A N 13
ATOM 14823 C CA . ASN A 1 16 ? -2.952 -2.685 2.521 1.00 0.00 17 ASN A CA 13
ATOM 14824 C C . ASN A 1 16 ? -3.724 -2.253 1.279 1.00 0.00 17 ASN A C 13
ATOM 14825 O O . ASN A 1 16 ? -3.654 -2.866 0.184 1.00 0.00 17 ASN A O 13
ATOM 14836 N N . ASP A 1 17 ? -4.365 -1.108 1.451 1.00 0.00 18 ASP A N 13
ATOM 14837 C CA . ASP A 1 17 ? -5.120 -0.484 0.400 1.00 0.00 18 ASP A CA 13
ATOM 14838 C C . ASP A 1 17 ? -4.199 0.080 -0.652 1.00 0.00 18 ASP A C 13
ATOM 14839 O O . ASP A 1 17 ? -4.576 0.195 -1.818 1.00 0.00 18 ASP A O 13
ATOM 14848 N N . THR A 1 18 ? -2.992 0.449 -0.248 1.00 0.00 19 THR A N 13
ATOM 14849 C CA . THR A 1 18 ? -2.035 1.015 -1.165 1.00 0.00 19 THR A CA 13
ATOM 14850 C C . THR A 1 18 ? -0.984 0.005 -1.599 1.00 0.00 19 THR A C 13
ATOM 14851 O O . THR A 1 18 ? -0.401 0.170 -2.657 1.00 0.00 19 THR A O 13
ATOM 14862 N N . ARG A 1 19 ? -0.742 -1.050 -0.811 1.00 0.00 20 ARG A N 13
ATOM 14863 C CA . ARG A 1 19 ? 0.244 -2.053 -1.223 1.00 0.00 20 ARG A CA 13
ATOM 14864 C C . ARG A 1 19 ? -0.182 -2.548 -2.560 1.00 0.00 20 ARG A C 13
ATOM 14865 O O . ARG A 1 19 ? 0.633 -2.822 -3.442 1.00 0.00 20 ARG A O 13
ATOM 14886 N N . GLU A 1 20 ? -1.493 -2.600 -2.720 1.00 0.00 21 GLU A N 13
ATOM 14887 C CA . GLU A 1 20 ? -2.034 -3.006 -4.005 1.00 0.00 21 GLU A CA 13
ATOM 14888 C C . GLU A 1 20 ? -1.615 -1.954 -5.035 1.00 0.00 21 GLU A C 13
ATOM 14889 O O . GLU A 1 20 ? -1.270 -2.261 -6.178 1.00 0.00 21 GLU A O 13
ATOM 14901 N N . SER A 1 21 ? -1.683 -0.704 -4.588 1.00 0.00 22 SER A N 13
ATOM 14902 C CA . SER A 1 21 ? -1.351 0.442 -5.423 1.00 0.00 22 SER A CA 13
ATOM 14903 C C . SER A 1 21 ? 0.145 0.519 -5.707 1.00 0.00 22 SER A C 13
ATOM 14904 O O . SER A 1 21 ? 0.586 1.250 -6.593 1.00 0.00 22 SER A O 13
ATOM 14912 N N . ILE A 1 22 ? 0.918 -0.213 -4.921 1.00 0.00 23 ILE A N 13
ATOM 14913 C CA . ILE A 1 22 ? 2.364 -0.204 -5.053 1.00 0.00 23 ILE A CA 13
ATOM 14914 C C . ILE A 1 22 ? 2.845 -1.202 -6.079 1.00 0.00 23 ILE A C 13
ATOM 14915 O O . ILE A 1 22 ? 3.718 -0.896 -6.892 1.00 0.00 23 ILE A O 13
ATOM 14931 N N . LYS A 1 23 ? 2.285 -2.399 -6.045 1.00 0.00 24 LYS A N 13
ATOM 14932 C CA . LYS A 1 23 ? 2.691 -3.413 -6.988 1.00 0.00 24 LYS A CA 13
ATOM 14933 C C . LYS A 1 23 ? 2.238 -3.035 -8.393 1.00 0.00 24 LYS A C 13
ATOM 14934 O O . LYS A 1 23 ? 2.896 -3.365 -9.376 1.00 0.00 24 LYS A O 13
ATOM 14953 N N . ARG A 1 24 ? 1.126 -2.307 -8.479 1.00 0.00 25 ARG A N 13
ATOM 14954 C CA . ARG A 1 24 ? 0.624 -1.852 -9.771 1.00 0.00 25 ARG A CA 13
ATOM 14955 C C . ARG A 1 24 ? 1.512 -0.710 -10.255 1.00 0.00 25 ARG A C 13
ATOM 14956 O O . ARG A 1 24 ? 1.923 -0.660 -11.414 1.00 0.00 25 ARG A O 13
ATOM 14977 N N . GLU A 1 25 ? 1.824 0.183 -9.321 1.00 0.00 26 GLU A N 13
ATOM 14978 C CA . GLU A 1 25 ? 2.693 1.317 -9.591 1.00 0.00 26 GLU A CA 13
ATOM 14979 C C . GLU A 1 25 ? 4.100 0.809 -9.883 1.00 0.00 26 GLU A C 13
ATOM 14980 O O . GLU A 1 25 ? 4.944 1.535 -10.406 1.00 0.00 26 GLU A O 13
ATOM 14992 N N . ASN A 1 26 ? 4.326 -0.462 -9.554 1.00 0.00 27 ASN A N 13
ATOM 14993 C CA . ASN A 1 26 ? 5.599 -1.109 -9.788 1.00 0.00 27 ASN A CA 13
ATOM 14994 C C . ASN A 1 26 ? 5.388 -2.610 -9.944 1.00 0.00 27 ASN A C 13
ATOM 14995 O O . ASN A 1 26 ? 5.683 -3.386 -9.036 1.00 0.00 27 ASN A O 13
ATOM 15006 N N . PRO A 1 27 ? 4.843 -3.037 -11.101 1.00 0.00 28 PRO A N 13
ATOM 15007 C CA . PRO A 1 27 ? 4.557 -4.452 -11.384 1.00 0.00 28 PRO A CA 13
ATOM 15008 C C . PRO A 1 27 ? 5.813 -5.309 -11.515 1.00 0.00 28 PRO A C 13
ATOM 15009 O O . PRO A 1 27 ? 5.929 -6.115 -12.440 1.00 0.00 28 PRO A O 13
ATOM 15020 N N . GLY A 1 28 ? 6.747 -5.138 -10.589 1.00 0.00 29 GLY A N 13
ATOM 15021 C CA . GLY A 1 28 ? 7.971 -5.910 -10.624 1.00 0.00 29 GLY A CA 13
ATOM 15022 C C . GLY A 1 28 ? 8.765 -5.803 -9.335 1.00 0.00 29 GLY A C 13
ATOM 15023 O O . GLY A 1 28 ? 9.941 -6.164 -9.298 1.00 0.00 29 GLY A O 13
ATOM 15027 N N . ILE A 1 29 ? 8.130 -5.304 -8.273 1.00 0.00 30 ILE A N 13
ATOM 15028 C CA . ILE A 1 29 ? 8.801 -5.160 -7.001 1.00 0.00 30 ILE A CA 13
ATOM 15029 C C . ILE A 1 29 ? 8.685 -6.428 -6.175 1.00 0.00 30 ILE A C 13
ATOM 15030 O O . ILE A 1 29 ? 8.601 -7.533 -6.710 1.00 0.00 30 ILE A O 13
ATOM 15046 N N . LYS A 1 30 ? 8.699 -6.253 -4.872 1.00 0.00 31 LYS A N 13
ATOM 15047 C CA . LYS A 1 30 ? 8.618 -7.335 -3.947 1.00 0.00 31 LYS A CA 13
ATOM 15048 C C . LYS A 1 30 ? 7.975 -6.866 -2.663 1.00 0.00 31 LYS A C 13
ATOM 15049 O O . LYS A 1 30 ? 8.069 -5.702 -2.286 1.00 0.00 31 LYS A O 13
ATOM 15068 N N . VAL A 1 31 ? 7.335 -7.800 -2.010 1.00 0.00 32 VAL A N 13
ATOM 15069 C CA . VAL A 1 31 ? 6.663 -7.581 -0.744 1.00 0.00 32 VAL A CA 13
ATOM 15070 C C . VAL A 1 31 ? 7.385 -6.555 0.134 1.00 0.00 32 VAL A C 13
ATOM 15071 O O . VAL A 1 31 ? 6.762 -5.809 0.890 1.00 0.00 32 VAL A O 13
ATOM 15084 N N . THR A 1 32 ? 8.705 -6.565 0.048 1.00 0.00 33 THR A N 13
ATOM 15085 C CA . THR A 1 32 ? 9.550 -5.678 0.853 1.00 0.00 33 THR A CA 13
ATOM 15086 C C . THR A 1 32 ? 9.672 -4.270 0.267 1.00 0.00 33 THR A C 13
ATOM 15087 O O . THR A 1 32 ? 9.905 -3.304 1.001 1.00 0.00 33 THR A O 13
ATOM 15098 N N . GLU A 1 33 ? 9.481 -4.137 -1.037 1.00 0.00 34 GLU A N 13
ATOM 15099 C CA . GLU A 1 33 ? 9.552 -2.829 -1.673 1.00 0.00 34 GLU A CA 13
ATOM 15100 C C . GLU A 1 33 ? 8.249 -2.082 -1.439 1.00 0.00 34 GLU A C 13
ATOM 15101 O O . GLU A 1 33 ? 8.229 -0.861 -1.334 1.00 0.00 34 GLU A O 13
ATOM 15113 N N . ILE A 1 34 ? 7.161 -2.830 -1.359 1.00 0.00 35 ILE A N 13
ATOM 15114 C CA . ILE A 1 34 ? 5.859 -2.246 -1.134 1.00 0.00 35 ILE A CA 13
ATOM 15115 C C . ILE A 1 34 ? 5.832 -1.587 0.226 1.00 0.00 35 ILE A C 13
ATOM 15116 O O . ILE A 1 34 ? 5.292 -0.494 0.403 1.00 0.00 35 ILE A O 13
ATOM 15132 N N . ALA A 1 35 ? 6.419 -2.281 1.188 1.00 0.00 36 ALA A N 13
ATOM 15133 C CA . ALA A 1 35 ? 6.463 -1.801 2.549 1.00 0.00 36 ALA A CA 13
ATOM 15134 C C . ALA A 1 35 ? 7.462 -0.665 2.733 1.00 0.00 36 ALA A C 13
ATOM 15135 O O . ALA A 1 35 ? 7.350 0.112 3.682 1.00 0.00 36 ALA A O 13
ATOM 15142 N N . LYS A 1 36 ? 8.453 -0.573 1.851 1.00 0.00 37 LYS A N 13
ATOM 15143 C CA . LYS A 1 36 ? 9.467 0.470 1.970 1.00 0.00 37 LYS A CA 13
ATOM 15144 C C . LYS A 1 36 ? 9.107 1.712 1.162 1.00 0.00 37 LYS A C 13
ATOM 15145 O O . LYS A 1 36 ? 9.101 2.834 1.688 1.00 0.00 37 LYS A O 13
ATOM 15164 N N . LYS A 1 37 ? 8.798 1.521 -0.117 1.00 0.00 38 LYS A N 13
ATOM 15165 C CA . LYS A 1 37 ? 8.441 2.637 -0.970 1.00 0.00 38 LYS A CA 13
ATOM 15166 C C . LYS A 1 37 ? 7.082 3.199 -0.587 1.00 0.00 38 LYS A C 13
ATOM 15167 O O . LYS A 1 37 ? 6.743 4.331 -0.931 1.00 0.00 38 LYS A O 13
ATOM 15186 N N . GLY A 1 38 ? 6.315 2.415 0.143 1.00 0.00 39 GLY A N 13
ATOM 15187 C CA . GLY A 1 38 ? 5.033 2.880 0.570 1.00 0.00 39 GLY A CA 13
ATOM 15188 C C . GLY A 1 38 ? 5.191 3.832 1.732 1.00 0.00 39 GLY A C 13
ATOM 15189 O O . GLY A 1 38 ? 4.480 4.826 1.854 1.00 0.00 39 GLY A O 13
ATOM 15193 N N . GLY A 1 39 ? 6.134 3.506 2.588 1.00 0.00 40 GLY A N 13
ATOM 15194 C CA . GLY A 1 39 ? 6.404 4.314 3.764 1.00 0.00 40 GLY A CA 13
ATOM 15195 C C . GLY A 1 39 ? 6.805 5.726 3.423 1.00 0.00 40 GLY A C 13
ATOM 15196 O O . GLY A 1 39 ? 6.317 6.678 4.030 1.00 0.00 40 GLY A O 13
ATOM 15200 N N . GLU A 1 40 ? 7.692 5.873 2.451 1.00 0.00 41 GLU A N 13
ATOM 15201 C CA . GLU A 1 40 ? 8.141 7.200 2.045 1.00 0.00 41 GLU A CA 13
ATOM 15202 C C . GLU A 1 40 ? 6.953 8.076 1.663 1.00 0.00 41 GLU A C 13
ATOM 15203 O O . GLU A 1 40 ? 6.876 9.246 2.036 1.00 0.00 41 GLU A O 13
ATOM 15215 N N . MET A 1 41 ? 6.038 7.487 0.913 1.00 0.00 42 MET A N 13
ATOM 15216 C CA . MET A 1 41 ? 4.841 8.175 0.454 1.00 0.00 42 MET A CA 13
ATOM 15217 C C . MET A 1 41 ? 3.800 8.237 1.556 1.00 0.00 42 MET A C 13
ATOM 15218 O O . MET A 1 41 ? 3.085 9.229 1.697 1.00 0.00 42 MET A O 13
ATOM 15232 N N . TRP A 1 42 ? 3.726 7.172 2.343 1.00 0.00 43 TRP A N 13
ATOM 15233 C CA . TRP A 1 42 ? 2.792 7.097 3.437 1.00 0.00 43 TRP A CA 13
ATOM 15234 C C . TRP A 1 42 ? 3.043 8.225 4.437 1.00 0.00 43 TRP A C 13
ATOM 15235 O O . TRP A 1 42 ? 2.131 8.985 4.763 1.00 0.00 43 TRP A O 13
ATOM 15256 N N . LYS A 1 43 ? 4.277 8.332 4.922 1.00 0.00 44 LYS A N 13
ATOM 15257 C CA . LYS A 1 43 ? 4.630 9.372 5.881 1.00 0.00 44 LYS A CA 13
ATOM 15258 C C . LYS A 1 43 ? 4.289 10.763 5.347 1.00 0.00 44 LYS A C 13
ATOM 15259 O O . LYS A 1 43 ? 4.014 11.682 6.119 1.00 0.00 44 LYS A O 13
ATOM 15278 N N . GLU A 1 44 ? 4.314 10.916 4.026 1.00 0.00 45 GLU A N 13
ATOM 15279 C CA . GLU A 1 44 ? 4.010 12.201 3.399 1.00 0.00 45 GLU A CA 13
ATOM 15280 C C . GLU A 1 44 ? 2.639 12.180 2.728 1.00 0.00 45 GLU A C 13
ATOM 15281 O O . GLU A 1 44 ? 2.445 12.777 1.669 1.00 0.00 45 GLU A O 13
ATOM 15293 N N . LEU A 1 45 ? 1.692 11.489 3.352 1.00 0.00 46 LEU A N 13
ATOM 15294 C CA . LEU A 1 45 ? 0.343 11.395 2.808 1.00 0.00 46 LEU A CA 13
ATOM 15295 C C . LEU A 1 45 ? -0.691 11.882 3.834 1.00 0.00 46 LEU A C 13
ATOM 15296 O O . LEU A 1 45 ? -0.575 11.605 5.027 1.00 0.00 46 LEU A O 13
ATOM 15312 N N . LYS A 1 46 ? -1.686 12.642 3.358 1.00 0.00 47 LYS A N 13
ATOM 15313 C CA . LYS A 1 46 ? -2.726 13.204 4.230 1.00 0.00 47 LYS A CA 13
ATOM 15314 C C . LYS A 1 46 ? -3.904 12.257 4.402 1.00 0.00 47 LYS A C 13
ATOM 15315 O O . LYS A 1 46 ? -4.989 12.663 4.816 1.00 0.00 47 LYS A O 13
ATOM 15334 N N . ASP A 1 47 ? -3.665 10.992 4.125 1.00 0.00 48 ASP A N 13
ATOM 15335 C CA . ASP A 1 47 ? -4.674 9.965 4.288 1.00 0.00 48 ASP A CA 13
ATOM 15336 C C . ASP A 1 47 ? -4.310 9.103 5.490 1.00 0.00 48 ASP A C 13
ATOM 15337 O O . ASP A 1 47 ? -5.113 8.306 5.965 1.00 0.00 48 ASP A O 13
ATOM 15346 N N . LYS A 1 48 ? -3.079 9.286 5.977 1.00 0.00 49 LYS A N 13
ATOM 15347 C CA . LYS A 1 48 ? -2.577 8.548 7.120 1.00 0.00 49 LYS A CA 13
ATOM 15348 C C . LYS A 1 48 ? -3.084 9.156 8.419 1.00 0.00 49 LYS A C 13
ATOM 15349 O O . LYS A 1 48 ? -3.245 8.461 9.412 1.00 0.00 49 LYS A O 13
ATOM 15368 N N . SER A 1 49 ? -3.390 10.443 8.401 1.00 0.00 50 SER A N 13
ATOM 15369 C CA . SER A 1 49 ? -3.933 11.077 9.588 1.00 0.00 50 SER A CA 13
ATOM 15370 C C . SER A 1 49 ? -5.345 10.549 9.792 1.00 0.00 50 SER A C 13
ATOM 15371 O O . SER A 1 49 ? -5.838 10.431 10.914 1.00 0.00 50 SER A O 13
ATOM 15379 N N . LYS A 1 50 ? -5.974 10.231 8.666 1.00 0.00 51 LYS A N 13
ATOM 15380 C CA . LYS A 1 50 ? -7.334 9.701 8.657 1.00 0.00 51 LYS A CA 13
ATOM 15381 C C . LYS A 1 50 ? -7.343 8.175 8.541 1.00 0.00 51 LYS A C 13
ATOM 15382 O O . LYS A 1 50 ? -8.397 7.546 8.645 1.00 0.00 51 LYS A O 13
ATOM 15401 N N . TRP A 1 51 ? -6.170 7.581 8.320 1.00 0.00 52 TRP A N 13
ATOM 15402 C CA . TRP A 1 51 ? -6.063 6.129 8.189 1.00 0.00 52 TRP A CA 13
ATOM 15403 C C . TRP A 1 51 ? -5.274 5.527 9.345 1.00 0.00 52 TRP A C 13
ATOM 15404 O O . TRP A 1 51 ? -5.655 4.499 9.907 1.00 0.00 52 TRP A O 13
ATOM 15425 N N . GLU A 1 52 ? -4.179 6.183 9.712 1.00 0.00 53 GLU A N 13
ATOM 15426 C CA . GLU A 1 52 ? -3.345 5.717 10.811 1.00 0.00 53 GLU A CA 13
ATOM 15427 C C . GLU A 1 52 ? -4.199 5.434 12.032 1.00 0.00 53 GLU A C 13
ATOM 15428 O O . GLU A 1 52 ? -3.904 4.540 12.828 1.00 0.00 53 GLU A O 13
ATOM 15440 N N . ASP A 1 53 ? -5.265 6.206 12.169 1.00 0.00 54 ASP A N 13
ATOM 15441 C CA . ASP A 1 53 ? -6.165 6.046 13.286 1.00 0.00 54 ASP A CA 13
ATOM 15442 C C . ASP A 1 53 ? -6.956 4.770 13.147 1.00 0.00 54 ASP A C 13
ATOM 15443 O O . ASP A 1 53 ? -7.298 4.146 14.138 1.00 0.00 54 ASP A O 13
ATOM 15452 N N . ALA A 1 54 ? -7.214 4.353 11.918 1.00 0.00 55 ALA A N 13
ATOM 15453 C CA . ALA A 1 54 ? -7.926 3.110 11.708 1.00 0.00 55 ALA A CA 13
ATOM 15454 C C . ALA A 1 54 ? -7.153 1.993 12.395 1.00 0.00 55 ALA A C 13
ATOM 15455 O O . ALA A 1 54 ? -7.724 1.137 13.070 1.00 0.00 55 ALA A O 13
ATOM 15462 N N . ALA A 1 55 ? -5.839 2.006 12.188 1.00 0.00 56 ALA A N 13
ATOM 15463 C CA . ALA A 1 55 ? -4.943 0.997 12.751 1.00 0.00 56 ALA A CA 13
ATOM 15464 C C . ALA A 1 55 ? -5.024 0.919 14.271 1.00 0.00 56 ALA A C 13
ATOM 15465 O O . ALA A 1 55 ? -5.241 -0.153 14.833 1.00 0.00 56 ALA A O 13
ATOM 15472 N N . ALA A 1 56 ? -4.844 2.057 14.933 1.00 0.00 57 ALA A N 13
ATOM 15473 C CA . ALA A 1 56 ? -4.893 2.095 16.390 1.00 0.00 57 ALA A CA 13
ATOM 15474 C C . ALA A 1 56 ? -6.309 1.851 16.887 1.00 0.00 57 ALA A C 13
ATOM 15475 O O . ALA A 1 56 ? -6.519 1.250 17.938 1.00 0.00 57 ALA A O 13
ATOM 15482 N N . LYS A 1 57 ? -7.273 2.330 16.118 1.00 0.00 58 LYS A N 13
ATOM 15483 C CA . LYS A 1 57 ? -8.677 2.176 16.469 1.00 0.00 58 LYS A CA 13
ATOM 15484 C C . LYS A 1 57 ? -9.114 0.726 16.306 1.00 0.00 58 LYS A C 13
ATOM 15485 O O . LYS A 1 57 ? -9.961 0.238 17.056 1.00 0.00 58 LYS A O 13
ATOM 15504 N N . ASP A 1 58 ? -8.541 0.037 15.322 1.00 0.00 59 ASP A N 13
ATOM 15505 C CA . ASP A 1 58 ? -8.893 -1.352 15.077 1.00 0.00 59 ASP A CA 13
ATOM 15506 C C . ASP A 1 58 ? -8.106 -2.290 15.983 1.00 0.00 59 ASP A C 13
ATOM 15507 O O . ASP A 1 58 ? -8.616 -3.326 16.385 1.00 0.00 59 ASP A O 13
ATOM 15516 N N . LYS A 1 59 ? -6.863 -1.936 16.300 1.00 0.00 60 LYS A N 13
ATOM 15517 C CA . LYS A 1 59 ? -6.042 -2.781 17.164 1.00 0.00 60 LYS A CA 13
ATOM 15518 C C . LYS A 1 59 ? -6.604 -2.764 18.574 1.00 0.00 60 LYS A C 13
ATOM 15519 O O . LYS A 1 59 ? -6.629 -3.778 19.270 1.00 0.00 60 LYS A O 13
ATOM 15538 N N . GLN A 1 60 ? -7.051 -1.591 18.972 1.00 0.00 61 GLN A N 13
ATOM 15539 C CA . GLN A 1 60 ? -7.620 -1.384 20.277 1.00 0.00 61 GLN A CA 13
ATOM 15540 C C . GLN A 1 60 ? -9.044 -1.929 20.319 1.00 0.00 61 GLN A C 13
ATOM 15541 O O . GLN A 1 60 ? -9.543 -2.302 21.373 1.00 0.00 61 GLN A O 13
ATOM 15555 N N . ARG A 1 61 ? -9.702 -1.973 19.175 1.00 0.00 62 ARG A N 13
ATOM 15556 C CA . ARG A 1 61 ? -11.060 -2.475 19.123 1.00 0.00 62 ARG A CA 13
ATOM 15557 C C . ARG A 1 61 ? -11.088 -3.972 18.845 1.00 0.00 62 ARG A C 13
ATOM 15558 O O . ARG A 1 61 ? -12.110 -4.632 19.042 1.00 0.00 62 ARG A O 13
ATOM 15579 N N . TYR A 1 62 ? -9.969 -4.505 18.395 1.00 0.00 63 TYR A N 13
ATOM 15580 C CA . TYR A 1 62 ? -9.881 -5.926 18.097 1.00 0.00 63 TYR A CA 13
ATOM 15581 C C . TYR A 1 62 ? -9.492 -6.649 19.355 1.00 0.00 63 TYR A C 13
ATOM 15582 O O . TYR A 1 62 ? -10.052 -7.683 19.707 1.00 0.00 63 TYR A O 13
ATOM 15600 N N . HIS A 1 63 ? -8.535 -6.060 20.039 1.00 0.00 64 HIS A N 13
ATOM 15601 C CA . HIS A 1 63 ? -8.054 -6.588 21.278 1.00 0.00 64 HIS A CA 13
ATOM 15602 C C . HIS A 1 63 ? -9.091 -6.314 22.372 1.00 0.00 64 HIS A C 13
ATOM 15603 O O . HIS A 1 63 ? -9.165 -7.009 23.377 1.00 0.00 64 HIS A O 13
ATOM 15618 N N . ASP A 1 64 ? -9.880 -5.267 22.172 1.00 0.00 65 ASP A N 13
ATOM 15619 C CA . ASP A 1 64 ? -10.869 -4.879 23.143 1.00 0.00 65 ASP A CA 13
ATOM 15620 C C . ASP A 1 64 ? -11.978 -5.896 23.261 1.00 0.00 65 ASP A C 13
ATOM 15621 O O . ASP A 1 64 ? -12.867 -5.734 24.098 1.00 0.00 65 ASP A O 13
ATOM 15630 N N . GLU A 1 65 ? -11.972 -6.932 22.428 1.00 0.00 66 GLU A N 13
ATOM 15631 C CA . GLU A 1 65 ? -13.034 -7.880 22.515 1.00 0.00 66 GLU A CA 13
ATOM 15632 C C . GLU A 1 65 ? -12.678 -9.146 21.804 1.00 0.00 66 GLU A C 13
ATOM 15633 O O . GLU A 1 65 ? -13.036 -10.241 22.236 1.00 0.00 66 GLU A O 13
ATOM 15645 N N . MET A 1 66 ? -11.969 -9.002 20.707 1.00 0.00 67 MET A N 13
ATOM 15646 C CA . MET A 1 66 ? -11.558 -10.127 19.927 1.00 0.00 67 MET A CA 13
ATOM 15647 C C . MET A 1 66 ? -10.068 -10.343 20.108 1.00 0.00 67 MET A C 13
ATOM 15648 O O . MET A 1 66 ? -9.432 -11.036 19.314 1.00 0.00 67 MET A O 13
ATOM 15662 N N . ARG A 1 67 ? -9.519 -9.749 21.175 1.00 0.00 68 ARG A N 13
ATOM 15663 C CA . ARG A 1 67 ? -8.107 -9.884 21.483 1.00 0.00 68 ARG A CA 13
ATOM 15664 C C . ARG A 1 67 ? -7.685 -11.294 21.203 1.00 0.00 68 ARG A C 13
ATOM 15665 O O . ARG A 1 67 ? -6.715 -11.548 20.489 1.00 0.00 68 ARG A O 13
ATOM 15686 N N . ASN A 1 68 ? -8.410 -12.210 21.808 1.00 0.00 69 ASN A N 13
ATOM 15687 C CA . ASN A 1 68 ? -8.102 -13.626 21.669 1.00 0.00 69 ASN A CA 13
ATOM 15688 C C . ASN A 1 68 ? -9.265 -14.423 21.075 1.00 0.00 69 ASN A C 13
ATOM 15689 O O . ASN A 1 68 ? -9.323 -15.643 21.221 1.00 0.00 69 ASN A O 13
ATOM 15700 N N . TYR A 1 69 ? -10.189 -13.739 20.409 1.00 0.00 70 TYR A N 13
ATOM 15701 C CA . TYR A 1 69 ? -11.337 -14.410 19.805 1.00 0.00 70 TYR A CA 13
ATOM 15702 C C . TYR A 1 69 ? -10.917 -15.206 18.573 1.00 0.00 70 TYR A C 13
ATOM 15703 O O . TYR A 1 69 ? -9.994 -14.821 17.859 1.00 0.00 70 TYR A O 13
ATOM 15721 N N . LYS A 1 70 ? -11.604 -16.319 18.334 1.00 0.00 71 LYS A N 13
ATOM 15722 C CA . LYS A 1 70 ? -11.302 -17.170 17.188 1.00 0.00 71 LYS A CA 13
ATOM 15723 C C . LYS A 1 70 ? -12.133 -16.765 15.971 1.00 0.00 71 LYS A C 13
ATOM 15724 O O . LYS A 1 70 ? -11.589 -16.525 14.893 1.00 0.00 71 LYS A O 13
ATOM 15743 N N . PRO A 1 71 ? -13.467 -16.683 16.126 1.00 0.00 72 PRO A N 13
ATOM 15744 C CA . PRO A 1 71 ? -14.366 -16.305 15.030 1.00 0.00 72 PRO A CA 13
ATOM 15745 C C . PRO A 1 71 ? -13.959 -14.988 14.378 1.00 0.00 72 PRO A C 13
ATOM 15746 O O . PRO A 1 71 ? -13.019 -14.328 14.820 1.00 0.00 72 PRO A O 13
ATOM 15757 N N . GLU A 1 72 ? -14.674 -14.611 13.321 1.00 0.00 73 GLU A N 13
ATOM 15758 C CA . GLU A 1 72 ? -14.387 -13.372 12.608 1.00 0.00 73 GLU A CA 13
ATOM 15759 C C . GLU A 1 72 ? -14.874 -12.162 13.401 1.00 0.00 73 GLU A C 13
ATOM 15760 O O . GLU A 1 72 ? -14.219 -11.121 13.426 1.00 0.00 73 GLU A O 13
ATOM 15772 N N . ALA A 1 73 ? -16.026 -12.309 14.048 1.00 0.00 74 ALA A N 13
ATOM 15773 C CA . ALA A 1 73 ? -16.599 -11.229 14.841 1.00 0.00 74 ALA A CA 13
ATOM 15774 C C . ALA A 1 73 ? -17.032 -11.729 16.215 1.00 0.00 74 ALA A C 13
ATOM 15775 O O . ALA A 1 73 ? -16.602 -11.130 17.224 1.00 0.00 74 ALA A O 13
ATOM 15783 N N . SER A 1 1 ? -17.151 -11.555 15.691 1.00 0.00 2 SER A N 14
ATOM 15784 C CA . SER A 1 1 ? -16.196 -12.656 15.744 1.00 0.00 2 SER A CA 14
ATOM 15785 C C . SER A 1 1 ? -16.010 -13.282 14.366 1.00 0.00 2 SER A C 14
ATOM 15786 O O . SER A 1 1 ? -16.905 -13.951 13.851 1.00 0.00 2 SER A O 14
ATOM 15794 N N . HIS A 1 2 ? -14.841 -13.059 13.774 1.00 0.00 3 HIS A N 14
ATOM 15795 C CA . HIS A 1 2 ? -14.538 -13.602 12.454 1.00 0.00 3 HIS A CA 14
ATOM 15796 C C . HIS A 1 2 ? -13.048 -13.894 12.314 1.00 0.00 3 HIS A C 14
ATOM 15797 O O . HIS A 1 2 ? -12.637 -15.051 12.227 1.00 0.00 3 HIS A O 14
ATOM 15812 N N . MET A 1 3 ? -12.242 -12.837 12.295 1.00 0.00 4 MET A N 14
ATOM 15813 C CA . MET A 1 3 ? -10.796 -12.980 12.165 1.00 0.00 4 MET A CA 14
ATOM 15814 C C . MET A 1 3 ? -10.082 -11.696 12.578 1.00 0.00 4 MET A C 14
ATOM 15815 O O . MET A 1 3 ? -9.660 -10.910 11.730 1.00 0.00 4 MET A O 14
ATOM 15829 N N . PRO A 1 4 ? -9.935 -11.467 13.894 1.00 0.00 5 PRO A N 14
ATOM 15830 C CA . PRO A 1 4 ? -9.267 -10.275 14.421 1.00 0.00 5 PRO A CA 14
ATOM 15831 C C . PRO A 1 4 ? -7.750 -10.400 14.381 1.00 0.00 5 PRO A C 14
ATOM 15832 O O . PRO A 1 4 ? -7.132 -10.855 15.345 1.00 0.00 5 PRO A O 14
ATOM 15843 N N . LYS A 1 5 ? -7.149 -9.989 13.269 1.00 0.00 6 LYS A N 14
ATOM 15844 C CA . LYS A 1 5 ? -5.698 -10.053 13.116 1.00 0.00 6 LYS A CA 14
ATOM 15845 C C . LYS A 1 5 ? -5.020 -8.983 13.970 1.00 0.00 6 LYS A C 14
ATOM 15846 O O . LYS A 1 5 ? -4.137 -8.262 13.503 1.00 0.00 6 LYS A O 14
ATOM 15865 N N . ARG A 1 6 ? -5.450 -8.885 15.226 1.00 0.00 7 ARG A N 14
ATOM 15866 C CA . ARG A 1 6 ? -4.911 -7.909 16.166 1.00 0.00 7 ARG A CA 14
ATOM 15867 C C . ARG A 1 6 ? -4.797 -6.519 15.548 1.00 0.00 7 ARG A C 14
ATOM 15868 O O . ARG A 1 6 ? -4.019 -5.689 16.017 1.00 0.00 7 ARG A O 14
ATOM 15889 N N . ALA A 1 7 ? -5.582 -6.255 14.506 1.00 0.00 8 ALA A N 14
ATOM 15890 C CA . ALA A 1 7 ? -5.571 -4.956 13.848 1.00 0.00 8 ALA A CA 14
ATOM 15891 C C . ALA A 1 7 ? -4.272 -4.702 13.086 1.00 0.00 8 ALA A C 14
ATOM 15892 O O . ALA A 1 7 ? -3.364 -5.533 13.082 1.00 0.00 8 ALA A O 14
ATOM 15899 N N . THR A 1 8 ? -4.222 -3.559 12.405 1.00 0.00 9 THR A N 14
ATOM 15900 C CA . THR A 1 8 ? -3.070 -3.186 11.585 1.00 0.00 9 THR A CA 14
ATOM 15901 C C . THR A 1 8 ? -2.466 -1.856 12.006 1.00 0.00 9 THR A C 14
ATOM 15902 O O . THR A 1 8 ? -3.188 -0.938 12.355 1.00 0.00 9 THR A O 14
ATOM 15913 N N . THR A 1 9 ? -1.144 -1.745 11.931 1.00 0.00 10 THR A N 14
ATOM 15914 C CA . THR A 1 9 ? -0.470 -0.505 12.261 1.00 0.00 10 THR A CA 14
ATOM 15915 C C . THR A 1 9 ? -0.841 0.534 11.227 1.00 0.00 10 THR A C 14
ATOM 15916 O O . THR A 1 9 ? -1.185 0.190 10.096 1.00 0.00 10 THR A O 14
ATOM 15927 N N . ALA A 1 10 ? -0.772 1.800 11.606 1.00 0.00 11 ALA A N 14
ATOM 15928 C CA . ALA A 1 10 ? -1.102 2.874 10.686 1.00 0.00 11 ALA A CA 14
ATOM 15929 C C . ALA A 1 10 ? -0.477 2.597 9.328 1.00 0.00 11 ALA A C 14
ATOM 15930 O O . ALA A 1 10 ? -1.073 2.848 8.281 1.00 0.00 11 ALA A O 14
ATOM 15937 N N . PHE A 1 11 ? 0.746 2.093 9.375 1.00 0.00 12 PHE A N 14
ATOM 15938 C CA . PHE A 1 11 ? 1.523 1.787 8.178 1.00 0.00 12 PHE A CA 14
ATOM 15939 C C . PHE A 1 11 ? 1.128 0.470 7.522 1.00 0.00 12 PHE A C 14
ATOM 15940 O O . PHE A 1 11 ? 1.267 0.303 6.311 1.00 0.00 12 PHE A O 14
ATOM 15957 N N . MET A 1 12 ? 0.694 -0.478 8.327 1.00 0.00 13 MET A N 14
ATOM 15958 C CA . MET A 1 12 ? 0.347 -1.798 7.825 1.00 0.00 13 MET A CA 14
ATOM 15959 C C . MET A 1 12 ? -1.127 -1.925 7.466 1.00 0.00 13 MET A C 14
ATOM 15960 O O . MET A 1 12 ? -1.525 -2.917 6.855 1.00 0.00 13 MET A O 14
ATOM 15974 N N . LEU A 1 13 ? -1.934 -0.909 7.753 1.00 0.00 14 LEU A N 14
ATOM 15975 C CA . LEU A 1 13 ? -3.328 -0.946 7.346 1.00 0.00 14 LEU A CA 14
ATOM 15976 C C . LEU A 1 13 ? -3.482 -0.158 6.057 1.00 0.00 14 LEU A C 14
ATOM 15977 O O . LEU A 1 13 ? -4.324 -0.466 5.213 1.00 0.00 14 LEU A O 14
ATOM 15993 N N . TRP A 1 14 ? -2.640 0.873 5.920 1.00 0.00 15 TRP A N 14
ATOM 15994 C CA . TRP A 1 14 ? -2.648 1.728 4.751 1.00 0.00 15 TRP A CA 14
ATOM 15995 C C . TRP A 1 14 ? -1.849 1.065 3.667 1.00 0.00 15 TRP A C 14
ATOM 15996 O O . TRP A 1 14 ? -2.263 1.023 2.514 1.00 0.00 15 TRP A O 14
ATOM 16017 N N . LEU A 1 15 ? -0.715 0.501 4.058 1.00 0.00 16 LEU A N 14
ATOM 16018 C CA . LEU A 1 15 ? 0.104 -0.203 3.102 1.00 0.00 16 LEU A CA 14
ATOM 16019 C C . LEU A 1 15 ? -0.691 -1.358 2.567 1.00 0.00 16 LEU A C 14
ATOM 16020 O O . LEU A 1 15 ? -0.417 -1.855 1.507 1.00 0.00 16 LEU A O 14
ATOM 16036 N N . ASN A 1 16 ? -1.686 -1.769 3.314 1.00 0.00 17 ASN A N 14
ATOM 16037 C CA . ASN A 1 16 ? -2.544 -2.856 2.921 1.00 0.00 17 ASN A CA 14
ATOM 16038 C C . ASN A 1 16 ? -3.413 -2.431 1.738 1.00 0.00 17 ASN A C 14
ATOM 16039 O O . ASN A 1 16 ? -3.415 -3.041 0.639 1.00 0.00 17 ASN A O 14
ATOM 16050 N N . ASP A 1 17 ? -4.059 -1.298 1.960 1.00 0.00 18 ASP A N 14
ATOM 16051 C CA . ASP A 1 17 ? -4.908 -0.685 0.968 1.00 0.00 18 ASP A CA 14
ATOM 16052 C C . ASP A 1 17 ? -4.084 -0.041 -0.119 1.00 0.00 18 ASP A C 14
ATOM 16053 O O . ASP A 1 17 ? -4.548 0.138 -1.245 1.00 0.00 18 ASP A O 14
ATOM 16062 N N . THR A 1 18 ? -2.855 0.307 0.218 1.00 0.00 19 THR A N 14
ATOM 16063 C CA . THR A 1 18 ? -1.957 0.926 -0.717 1.00 0.00 19 THR A CA 14
ATOM 16064 C C . THR A 1 18 ? -0.940 -0.075 -1.222 1.00 0.00 19 THR A C 14
ATOM 16065 O O . THR A 1 18 ? -0.398 0.105 -2.292 1.00 0.00 19 THR A O 14
ATOM 16076 N N . ARG A 1 19 ? -0.699 -1.146 -0.461 1.00 0.00 20 ARG A N 14
ATOM 16077 C CA . ARG A 1 19 ? 0.250 -2.170 -0.892 1.00 0.00 20 ARG A CA 14
ATOM 16078 C C . ARG A 1 19 ? -0.174 -2.619 -2.244 1.00 0.00 20 ARG A C 14
ATOM 16079 O O . ARG A 1 19 ? 0.638 -2.874 -3.134 1.00 0.00 20 ARG A O 14
ATOM 16100 N N . GLU A 1 20 ? -1.475 -2.660 -2.399 1.00 0.00 21 GLU A N 14
ATOM 16101 C CA . GLU A 1 20 ? -2.029 -3.026 -3.692 1.00 0.00 21 GLU A CA 14
ATOM 16102 C C . GLU A 1 20 ? -1.666 -1.932 -4.702 1.00 0.00 21 GLU A C 14
ATOM 16103 O O . GLU A 1 20 ? -1.378 -2.197 -5.870 1.00 0.00 21 GLU A O 14
ATOM 16115 N N . SER A 1 21 ? -1.728 -0.695 -4.218 1.00 0.00 22 SER A N 14
ATOM 16116 C CA . SER A 1 21 ? -1.459 0.482 -5.043 1.00 0.00 22 SER A CA 14
ATOM 16117 C C . SER A 1 21 ? 0.025 0.626 -5.383 1.00 0.00 22 SER A C 14
ATOM 16118 O O . SER A 1 21 ? 0.394 1.293 -6.350 1.00 0.00 22 SER A O 14
ATOM 16126 N N . ILE A 1 22 ? 0.856 0.015 -4.565 1.00 0.00 23 ILE A N 14
ATOM 16127 C CA . ILE A 1 22 ? 2.296 0.079 -4.737 1.00 0.00 23 ILE A CA 14
ATOM 16128 C C . ILE A 1 22 ? 2.752 -0.859 -5.826 1.00 0.00 23 ILE A C 14
ATOM 16129 O O . ILE A 1 22 ? 3.609 -0.513 -6.640 1.00 0.00 23 ILE A O 14
ATOM 16145 N N . LYS A 1 23 ? 2.168 -2.045 -5.854 1.00 0.00 24 LYS A N 14
ATOM 16146 C CA . LYS A 1 23 ? 2.523 -3.008 -6.869 1.00 0.00 24 LYS A CA 14
ATOM 16147 C C . LYS A 1 23 ? 1.990 -2.546 -8.221 1.00 0.00 24 LYS A C 14
ATOM 16148 O O . LYS A 1 23 ? 2.573 -2.836 -9.264 1.00 0.00 24 LYS A O 14
ATOM 16167 N N . ARG A 1 24 ? 0.889 -1.794 -8.188 1.00 0.00 25 ARG A N 14
ATOM 16168 C CA . ARG A 1 24 ? 0.295 -1.253 -9.408 1.00 0.00 25 ARG A CA 14
ATOM 16169 C C . ARG A 1 24 ? 1.125 -0.062 -9.867 1.00 0.00 25 ARG A C 14
ATOM 16170 O O . ARG A 1 24 ? 1.502 0.046 -11.033 1.00 0.00 25 ARG A O 14
ATOM 16191 N N . GLU A 1 25 ? 1.429 0.809 -8.910 1.00 0.00 26 GLU A N 14
ATOM 16192 C CA . GLU A 1 25 ? 2.250 1.982 -9.166 1.00 0.00 26 GLU A CA 14
ATOM 16193 C C . GLU A 1 25 ? 3.654 1.529 -9.548 1.00 0.00 26 GLU A C 14
ATOM 16194 O O . GLU A 1 25 ? 4.461 2.307 -10.056 1.00 0.00 26 GLU A O 14
ATOM 16206 N N . ASN A 1 26 ? 3.916 0.244 -9.316 1.00 0.00 27 ASN A N 14
ATOM 16207 C CA . ASN A 1 26 ? 5.186 -0.361 -9.644 1.00 0.00 27 ASN A CA 14
ATOM 16208 C C . ASN A 1 26 ? 4.977 -1.845 -9.927 1.00 0.00 27 ASN A C 14
ATOM 16209 O O . ASN A 1 26 ? 5.201 -2.690 -9.061 1.00 0.00 27 ASN A O 14
ATOM 16220 N N . PRO A 1 27 ? 4.520 -2.178 -11.150 1.00 0.00 28 PRO A N 14
ATOM 16221 C CA . PRO A 1 27 ? 4.248 -3.564 -11.553 1.00 0.00 28 PRO A CA 14
ATOM 16222 C C . PRO A 1 27 ? 5.513 -4.379 -11.796 1.00 0.00 28 PRO A C 14
ATOM 16223 O O . PRO A 1 27 ? 5.566 -5.201 -12.711 1.00 0.00 28 PRO A O 14
ATOM 16234 N N . GLY A 1 28 ? 6.526 -4.155 -10.971 1.00 0.00 29 GLY A N 14
ATOM 16235 C CA . GLY A 1 28 ? 7.767 -4.881 -11.109 1.00 0.00 29 GLY A CA 14
ATOM 16236 C C . GLY A 1 28 ? 8.568 -4.899 -9.824 1.00 0.00 29 GLY A C 14
ATOM 16237 O O . GLY A 1 28 ? 9.770 -5.161 -9.843 1.00 0.00 29 GLY A O 14
ATOM 16241 N N . ILE A 1 29 ? 7.907 -4.618 -8.701 1.00 0.00 30 ILE A N 14
ATOM 16242 C CA . ILE A 1 29 ? 8.575 -4.605 -7.420 1.00 0.00 30 ILE A CA 14
ATOM 16243 C C . ILE A 1 29 ? 8.444 -5.946 -6.721 1.00 0.00 30 ILE A C 14
ATOM 16244 O O . ILE A 1 29 ? 8.331 -6.993 -7.361 1.00 0.00 30 ILE A O 14
ATOM 16260 N N . LYS A 1 30 ? 8.479 -5.899 -5.407 1.00 0.00 31 LYS A N 14
ATOM 16261 C CA . LYS A 1 30 ? 8.388 -7.063 -4.587 1.00 0.00 31 LYS A CA 14
ATOM 16262 C C . LYS A 1 30 ? 7.865 -6.685 -3.223 1.00 0.00 31 LYS A C 14
ATOM 16263 O O . LYS A 1 30 ? 8.026 -5.558 -2.765 1.00 0.00 31 LYS A O 14
ATOM 16282 N N . VAL A 1 31 ? 7.248 -7.650 -2.592 1.00 0.00 32 VAL A N 14
ATOM 16283 C CA . VAL A 1 31 ? 6.687 -7.508 -1.263 1.00 0.00 32 VAL A CA 14
ATOM 16284 C C . VAL A 1 31 ? 7.505 -6.560 -0.379 1.00 0.00 32 VAL A C 14
ATOM 16285 O O . VAL A 1 31 ? 6.960 -5.834 0.454 1.00 0.00 32 VAL A O 14
ATOM 16298 N N . THR A 1 32 ? 8.815 -6.610 -0.553 1.00 0.00 33 THR A N 14
ATOM 16299 C CA . THR A 1 32 ? 9.742 -5.796 0.241 1.00 0.00 33 THR A CA 14
ATOM 16300 C C . THR A 1 32 ? 9.814 -4.347 -0.239 1.00 0.00 33 THR A C 14
ATOM 16301 O O . THR A 1 32 ? 10.080 -3.433 0.552 1.00 0.00 33 THR A O 14
ATOM 16312 N N . GLU A 1 33 ? 9.521 -4.114 -1.509 1.00 0.00 34 GLU A N 14
ATOM 16313 C CA . GLU A 1 33 ? 9.517 -2.761 -2.036 1.00 0.00 34 GLU A CA 14
ATOM 16314 C C . GLU A 1 33 ? 8.168 -2.123 -1.752 1.00 0.00 34 GLU A C 14
ATOM 16315 O O . GLU A 1 33 ? 8.022 -0.912 -1.794 1.00 0.00 34 GLU A O 14
ATOM 16327 N N . ILE A 1 34 ? 7.186 -2.956 -1.447 1.00 0.00 35 ILE A N 14
ATOM 16328 C CA . ILE A 1 34 ? 5.865 -2.466 -1.137 1.00 0.00 35 ILE A CA 14
ATOM 16329 C C . ILE A 1 34 ? 5.908 -1.765 0.204 1.00 0.00 35 ILE A C 14
ATOM 16330 O O . ILE A 1 34 ? 5.324 -0.699 0.394 1.00 0.00 35 ILE A O 14
ATOM 16346 N N . ALA A 1 35 ? 6.621 -2.382 1.134 1.00 0.00 36 ALA A N 14
ATOM 16347 C CA . ALA A 1 35 ? 6.763 -1.842 2.468 1.00 0.00 36 ALA A CA 14
ATOM 16348 C C . ALA A 1 35 ? 7.710 -0.649 2.492 1.00 0.00 36 ALA A C 14
ATOM 16349 O O . ALA A 1 35 ? 7.610 0.211 3.366 1.00 0.00 36 ALA A O 14
ATOM 16356 N N . LYS A 1 36 ? 8.641 -0.602 1.541 1.00 0.00 37 LYS A N 14
ATOM 16357 C CA . LYS A 1 36 ? 9.602 0.492 1.488 1.00 0.00 37 LYS A CA 14
ATOM 16358 C C . LYS A 1 36 ? 9.072 1.664 0.667 1.00 0.00 37 LYS A C 14
ATOM 16359 O O . LYS A 1 36 ? 9.007 2.800 1.149 1.00 0.00 37 LYS A O 14
ATOM 16378 N N . LYS A 1 37 ? 8.706 1.386 -0.579 1.00 0.00 38 LYS A N 14
ATOM 16379 C CA . LYS A 1 37 ? 8.200 2.408 -1.477 1.00 0.00 38 LYS A CA 14
ATOM 16380 C C . LYS A 1 37 ? 6.915 3.028 -0.957 1.00 0.00 38 LYS A C 14
ATOM 16381 O O . LYS A 1 37 ? 6.576 4.157 -1.309 1.00 0.00 38 LYS A O 14
ATOM 16400 N N . GLY A 1 38 ? 6.197 2.300 -0.123 1.00 0.00 39 GLY A N 14
ATOM 16401 C CA . GLY A 1 38 ? 4.977 2.837 0.404 1.00 0.00 39 GLY A CA 14
ATOM 16402 C C . GLY A 1 38 ? 5.252 3.823 1.515 1.00 0.00 39 GLY A C 14
ATOM 16403 O O . GLY A 1 38 ? 4.688 4.915 1.563 1.00 0.00 39 GLY A O 14
ATOM 16407 N N . GLY A 1 39 ? 6.124 3.425 2.413 1.00 0.00 40 GLY A N 14
ATOM 16408 C CA . GLY A 1 39 ? 6.482 4.265 3.541 1.00 0.00 40 GLY A CA 14
ATOM 16409 C C . GLY A 1 39 ? 6.852 5.674 3.129 1.00 0.00 40 GLY A C 14
ATOM 16410 O O . GLY A 1 39 ? 6.429 6.640 3.761 1.00 0.00 40 GLY A O 14
ATOM 16414 N N . GLU A 1 40 ? 7.643 5.795 2.070 1.00 0.00 41 GLU A N 14
ATOM 16415 C CA . GLU A 1 40 ? 8.059 7.109 1.587 1.00 0.00 41 GLU A CA 14
ATOM 16416 C C . GLU A 1 40 ? 6.848 7.987 1.274 1.00 0.00 41 GLU A C 14
ATOM 16417 O O . GLU A 1 40 ? 6.803 9.157 1.652 1.00 0.00 41 GLU A O 14
ATOM 16429 N N . MET A 1 41 ? 5.874 7.414 0.575 1.00 0.00 42 MET A N 14
ATOM 16430 C CA . MET A 1 41 ? 4.668 8.137 0.201 1.00 0.00 42 MET A CA 14
ATOM 16431 C C . MET A 1 41 ? 3.769 8.341 1.406 1.00 0.00 42 MET A C 14
ATOM 16432 O O . MET A 1 41 ? 3.155 9.395 1.576 1.00 0.00 42 MET A O 14
ATOM 16446 N N . TRP A 1 42 ? 3.687 7.306 2.227 1.00 0.00 43 TRP A N 14
ATOM 16447 C CA . TRP A 1 42 ? 2.862 7.325 3.407 1.00 0.00 43 TRP A CA 14
ATOM 16448 C C . TRP A 1 42 ? 3.278 8.441 4.365 1.00 0.00 43 TRP A C 14
ATOM 16449 O O . TRP A 1 42 ? 2.452 9.255 4.778 1.00 0.00 43 TRP A O 14
ATOM 16470 N N . LYS A 1 43 ? 4.557 8.469 4.720 1.00 0.00 44 LYS A N 14
ATOM 16471 C CA . LYS A 1 43 ? 5.084 9.477 5.636 1.00 0.00 44 LYS A CA 14
ATOM 16472 C C . LYS A 1 43 ? 4.596 10.889 5.294 1.00 0.00 44 LYS A C 14
ATOM 16473 O O . LYS A 1 43 ? 4.514 11.748 6.172 1.00 0.00 44 LYS A O 14
ATOM 16492 N N . GLU A 1 44 ? 4.286 11.134 4.022 1.00 0.00 45 GLU A N 14
ATOM 16493 C CA . GLU A 1 44 ? 3.825 12.456 3.595 1.00 0.00 45 GLU A CA 14
ATOM 16494 C C . GLU A 1 44 ? 2.485 12.383 2.864 1.00 0.00 45 GLU A C 14
ATOM 16495 O O . GLU A 1 44 ? 2.251 13.123 1.908 1.00 0.00 45 GLU A O 14
ATOM 16507 N N . LEU A 1 45 ? 1.613 11.487 3.311 1.00 0.00 46 LEU A N 14
ATOM 16508 C CA . LEU A 1 45 ? 0.305 11.328 2.684 1.00 0.00 46 LEU A CA 14
ATOM 16509 C C . LEU A 1 45 ? -0.816 11.748 3.648 1.00 0.00 46 LEU A C 14
ATOM 16510 O O . LEU A 1 45 ? -0.703 11.563 4.860 1.00 0.00 46 LEU A O 14
ATOM 16526 N N . LYS A 1 46 ? -1.885 12.346 3.105 1.00 0.00 47 LYS A N 14
ATOM 16527 C CA . LYS A 1 46 ? -3.010 12.821 3.924 1.00 0.00 47 LYS A CA 14
ATOM 16528 C C . LYS A 1 46 ? -4.103 11.772 4.052 1.00 0.00 47 LYS A C 14
ATOM 16529 O O . LYS A 1 46 ? -5.213 12.063 4.497 1.00 0.00 47 LYS A O 14
ATOM 16548 N N . ASP A 1 47 ? -3.761 10.547 3.711 1.00 0.00 48 ASP A N 14
ATOM 16549 C CA . ASP A 1 47 ? -4.676 9.433 3.832 1.00 0.00 48 ASP A CA 14
ATOM 16550 C C . ASP A 1 47 ? -4.329 8.658 5.098 1.00 0.00 48 ASP A C 14
ATOM 16551 O O . ASP A 1 47 ? -5.087 7.800 5.547 1.00 0.00 48 ASP A O 14
ATOM 16560 N N . LYS A 1 48 ? -3.166 8.990 5.668 1.00 0.00 49 LYS A N 14
ATOM 16561 C CA . LYS A 1 48 ? -2.682 8.358 6.884 1.00 0.00 49 LYS A CA 14
ATOM 16562 C C . LYS A 1 48 ? -3.336 8.979 8.109 1.00 0.00 49 LYS A C 14
ATOM 16563 O O . LYS A 1 48 ? -3.484 8.325 9.132 1.00 0.00 49 LYS A O 14
ATOM 16582 N N . SER A 1 49 ? -3.779 10.223 7.994 1.00 0.00 50 SER A N 14
ATOM 16583 C CA . SER A 1 49 ? -4.464 10.859 9.106 1.00 0.00 50 SER A CA 14
ATOM 16584 C C . SER A 1 49 ? -5.799 10.157 9.289 1.00 0.00 50 SER A C 14
ATOM 16585 O O . SER A 1 49 ? -6.336 10.063 10.393 1.00 0.00 50 SER A O 14
ATOM 16593 N N . LYS A 1 50 ? -6.312 9.663 8.168 1.00 0.00 51 LYS A N 14
ATOM 16594 C CA . LYS A 1 50 ? -7.585 8.950 8.141 1.00 0.00 51 LYS A CA 14
ATOM 16595 C C . LYS A 1 50 ? -7.379 7.438 8.244 1.00 0.00 51 LYS A C 14
ATOM 16596 O O . LYS A 1 50 ? -8.300 6.703 8.601 1.00 0.00 51 LYS A O 14
ATOM 16615 N N . TRP A 1 51 ? -6.172 6.977 7.923 1.00 0.00 52 TRP A N 14
ATOM 16616 C CA . TRP A 1 51 ? -5.859 5.550 7.973 1.00 0.00 52 TRP A CA 14
ATOM 16617 C C . TRP A 1 51 ? -5.134 5.184 9.265 1.00 0.00 52 TRP A C 14
ATOM 16618 O O . TRP A 1 51 ? -5.433 4.168 9.891 1.00 0.00 52 TRP A O 14
ATOM 16639 N N . GLU A 1 52 ? -4.185 6.021 9.667 1.00 0.00 53 GLU A N 14
ATOM 16640 C CA . GLU A 1 52 ? -3.420 5.782 10.888 1.00 0.00 53 GLU A CA 14
ATOM 16641 C C . GLU A 1 52 ? -4.346 5.490 12.057 1.00 0.00 53 GLU A C 14
ATOM 16642 O O . GLU A 1 52 ? -4.061 4.638 12.902 1.00 0.00 53 GLU A O 14
ATOM 16654 N N . ASP A 1 53 ? -5.452 6.210 12.097 1.00 0.00 54 ASP A N 14
ATOM 16655 C CA . ASP A 1 53 ? -6.420 6.041 13.158 1.00 0.00 54 ASP A CA 14
ATOM 16656 C C . ASP A 1 53 ? -7.067 4.682 13.074 1.00 0.00 54 ASP A C 14
ATOM 16657 O O . ASP A 1 53 ? -7.387 4.087 14.093 1.00 0.00 54 ASP A O 14
ATOM 16666 N N . ALA A 1 54 ? -7.232 4.171 11.866 1.00 0.00 55 ALA A N 14
ATOM 16667 C CA . ALA A 1 54 ? -7.811 2.853 11.703 1.00 0.00 55 ALA A CA 14
ATOM 16668 C C . ALA A 1 54 ? -6.993 1.855 12.511 1.00 0.00 55 ALA A C 14
ATOM 16669 O O . ALA A 1 54 ? -7.537 0.981 13.185 1.00 0.00 55 ALA A O 14
ATOM 16676 N N . ALA A 1 55 ? -5.672 1.984 12.412 1.00 0.00 56 ALA A N 14
ATOM 16677 C CA . ALA A 1 55 ? -4.741 1.095 13.099 1.00 0.00 56 ALA A CA 14
ATOM 16678 C C . ALA A 1 55 ? -4.931 1.112 14.614 1.00 0.00 56 ALA A C 14
ATOM 16679 O O . ALA A 1 55 ? -5.082 0.061 15.238 1.00 0.00 56 ALA A O 14
ATOM 16686 N N . ALA A 1 56 ? -4.909 2.304 15.205 1.00 0.00 57 ALA A N 14
ATOM 16687 C CA . ALA A 1 56 ? -5.066 2.440 16.654 1.00 0.00 57 ALA A CA 14
ATOM 16688 C C . ALA A 1 56 ? -6.496 2.136 17.088 1.00 0.00 57 ALA A C 14
ATOM 16689 O O . ALA A 1 56 ? -6.738 1.699 18.213 1.00 0.00 57 ALA A O 14
ATOM 16696 N N . LYS A 1 57 ? -7.436 2.373 16.186 1.00 0.00 58 LYS A N 14
ATOM 16697 C CA . LYS A 1 57 ? -8.841 2.129 16.465 1.00 0.00 58 LYS A CA 14
ATOM 16698 C C . LYS A 1 57 ? -9.140 0.645 16.342 1.00 0.00 58 LYS A C 14
ATOM 16699 O O . LYS A 1 57 ? -9.954 0.100 17.084 1.00 0.00 58 LYS A O 14
ATOM 16718 N N . ASP A 1 58 ? -8.479 0.003 15.389 1.00 0.00 59 ASP A N 14
ATOM 16719 C CA . ASP A 1 58 ? -8.672 -1.411 15.148 1.00 0.00 59 ASP A CA 14
ATOM 16720 C C . ASP A 1 58 ? -7.899 -2.246 16.158 1.00 0.00 59 ASP A C 14
ATOM 16721 O O . ASP A 1 58 ? -8.358 -3.305 16.567 1.00 0.00 59 ASP A O 14
ATOM 16730 N N . LYS A 1 59 ? -6.723 -1.771 16.562 1.00 0.00 60 LYS A N 14
ATOM 16731 C CA . LYS A 1 59 ? -5.915 -2.497 17.531 1.00 0.00 60 LYS A CA 14
ATOM 16732 C C . LYS A 1 59 ? -6.673 -2.570 18.841 1.00 0.00 60 LYS A C 14
ATOM 16733 O O . LYS A 1 59 ? -6.678 -3.589 19.533 1.00 0.00 60 LYS A O 14
ATOM 16752 N N . GLN A 1 60 ? -7.307 -1.461 19.158 1.00 0.00 61 GLN A N 14
ATOM 16753 C CA . GLN A 1 60 ? -8.075 -1.329 20.361 1.00 0.00 61 GLN A CA 14
ATOM 16754 C C . GLN A 1 60 ? -9.418 -2.004 20.221 1.00 0.00 61 GLN A C 14
ATOM 16755 O O . GLN A 1 60 ? -9.875 -2.672 21.134 1.00 0.00 61 GLN A O 14
ATOM 16769 N N . ARG A 1 61 ? -10.058 -1.827 19.087 1.00 0.00 62 ARG A N 14
ATOM 16770 C CA . ARG A 1 61 ? -11.351 -2.439 18.880 1.00 0.00 62 ARG A CA 14
ATOM 16771 C C . ARG A 1 61 ? -11.222 -3.948 18.689 1.00 0.00 62 ARG A C 14
ATOM 16772 O O . ARG A 1 61 ? -12.208 -4.679 18.772 1.00 0.00 62 ARG A O 14
ATOM 16793 N N . TYR A 1 62 ? -10.010 -4.406 18.422 1.00 0.00 63 TYR A N 14
ATOM 16794 C CA . TYR A 1 62 ? -9.773 -5.826 18.205 1.00 0.00 63 TYR A CA 14
ATOM 16795 C C . TYR A 1 62 ? -9.473 -6.493 19.521 1.00 0.00 63 TYR A C 14
ATOM 16796 O O . TYR A 1 62 ? -10.081 -7.491 19.880 1.00 0.00 63 TYR A O 14
ATOM 16814 N N . HIS A 1 63 ? -8.563 -5.894 20.258 1.00 0.00 64 HIS A N 14
ATOM 16815 C CA . HIS A 1 63 ? -8.190 -6.369 21.559 1.00 0.00 64 HIS A CA 14
ATOM 16816 C C . HIS A 1 63 ? -9.326 -6.078 22.541 1.00 0.00 64 HIS A C 14
ATOM 16817 O O . HIS A 1 63 ? -9.327 -6.545 23.669 1.00 0.00 64 HIS A O 14
ATOM 16832 N N . ASP A 1 64 ? -10.252 -5.235 22.102 1.00 0.00 65 ASP A N 14
ATOM 16833 C CA . ASP A 1 64 ? -11.366 -4.836 22.929 1.00 0.00 65 ASP A CA 14
ATOM 16834 C C . ASP A 1 64 ? -12.422 -5.918 22.959 1.00 0.00 65 ASP A C 14
ATOM 16835 O O . ASP A 1 64 ? -13.370 -5.830 23.740 1.00 0.00 65 ASP A O 14
ATOM 16844 N N . GLU A 1 65 ? -12.305 -6.925 22.088 1.00 0.00 66 GLU A N 14
ATOM 16845 C CA . GLU A 1 65 ? -13.315 -7.936 22.062 1.00 0.00 66 GLU A CA 14
ATOM 16846 C C . GLU A 1 65 ? -12.873 -9.119 21.257 1.00 0.00 66 GLU A C 14
ATOM 16847 O O . GLU A 1 65 ? -13.230 -10.255 21.568 1.00 0.00 66 GLU A O 14
ATOM 16859 N N . MET A 1 66 ? -12.105 -8.873 20.209 1.00 0.00 67 MET A N 14
ATOM 16860 C CA . MET A 1 66 ? -11.638 -9.932 19.361 1.00 0.00 67 MET A CA 14
ATOM 16861 C C . MET A 1 66 ? -10.160 -10.147 19.597 1.00 0.00 67 MET A C 14
ATOM 16862 O O . MET A 1 66 ? -9.475 -10.767 18.782 1.00 0.00 67 MET A O 14
ATOM 16876 N N . ARG A 1 67 ? -9.676 -9.621 20.723 1.00 0.00 68 ARG A N 14
ATOM 16877 C CA . ARG A 1 67 ? -8.283 -9.740 21.091 1.00 0.00 68 ARG A CA 14
ATOM 16878 C C . ARG A 1 67 ? -7.820 -11.110 20.717 1.00 0.00 68 ARG A C 14
ATOM 16879 O O . ARG A 1 67 ? -6.824 -11.293 20.018 1.00 0.00 68 ARG A O 14
ATOM 16900 N N . ASN A 1 68 ? -8.544 -12.075 21.235 1.00 0.00 69 ASN A N 14
ATOM 16901 C CA . ASN A 1 68 ? -8.211 -13.471 21.015 1.00 0.00 69 ASN A CA 14
ATOM 16902 C C . ASN A 1 68 ? -9.329 -14.243 20.313 1.00 0.00 69 ASN A C 14
ATOM 16903 O O . ASN A 1 68 ? -9.400 -15.468 20.418 1.00 0.00 69 ASN A O 14
ATOM 16914 N N . TYR A 1 69 ? -10.196 -13.537 19.600 1.00 0.00 70 TYR A N 14
ATOM 16915 C CA . TYR A 1 69 ? -11.297 -14.186 18.892 1.00 0.00 70 TYR A CA 14
ATOM 16916 C C . TYR A 1 69 ? -10.810 -14.821 17.592 1.00 0.00 70 TYR A C 14
ATOM 16917 O O . TYR A 1 69 ? -11.250 -14.451 16.504 1.00 0.00 70 TYR A O 14
ATOM 16935 N N . LYS A 1 70 ? -9.898 -15.782 17.713 1.00 0.00 71 LYS A N 14
ATOM 16936 C CA . LYS A 1 70 ? -9.354 -16.469 16.548 1.00 0.00 71 LYS A CA 14
ATOM 16937 C C . LYS A 1 70 ? -10.215 -17.672 16.172 1.00 0.00 71 LYS A C 14
ATOM 16938 O O . LYS A 1 70 ? -10.771 -18.344 17.041 1.00 0.00 71 LYS A O 14
ATOM 16957 N N . PRO A 1 71 ? -10.338 -17.962 14.864 1.00 0.00 72 PRO A N 14
ATOM 16958 C CA . PRO A 1 71 ? -11.137 -19.091 14.379 1.00 0.00 72 PRO A CA 14
ATOM 16959 C C . PRO A 1 71 ? -10.452 -20.432 14.620 1.00 0.00 72 PRO A C 14
ATOM 16960 O O . PRO A 1 71 ? -9.662 -20.893 13.796 1.00 0.00 72 PRO A O 14
ATOM 16971 N N . GLU A 1 72 ? -10.759 -21.053 15.753 1.00 0.00 73 GLU A N 14
ATOM 16972 C CA . GLU A 1 72 ? -10.172 -22.342 16.102 1.00 0.00 73 GLU A CA 14
ATOM 16973 C C . GLU A 1 72 ? -10.971 -23.024 17.206 1.00 0.00 73 GLU A C 14
ATOM 16974 O O . GLU A 1 72 ? -11.472 -22.368 18.120 1.00 0.00 73 GLU A O 14
ATOM 16986 N N . ALA A 1 73 ? -11.088 -24.345 17.117 1.00 0.00 74 ALA A N 14
ATOM 16987 C CA . ALA A 1 73 ? -11.827 -25.116 18.108 1.00 0.00 74 ALA A CA 14
ATOM 16988 C C . ALA A 1 73 ? -11.015 -25.286 19.388 1.00 0.00 74 ALA A C 14
ATOM 16989 O O . ALA A 1 73 ? -9.838 -25.691 19.292 1.00 0.00 74 ALA A O 14
ATOM 16997 N N . SER A 1 1 ? -4.050 -17.202 8.377 1.00 0.00 2 SER A N 15
ATOM 16998 C CA . SER A 1 1 ? -5.378 -16.790 8.816 1.00 0.00 2 SER A CA 15
ATOM 16999 C C . SER A 1 1 ? -5.956 -17.788 9.815 1.00 0.00 2 SER A C 15
ATOM 17000 O O . SER A 1 1 ? -6.332 -18.901 9.447 1.00 0.00 2 SER A O 15
ATOM 17008 N N . HIS A 1 2 ? -6.021 -17.382 11.079 1.00 0.00 3 HIS A N 15
ATOM 17009 C CA . HIS A 1 2 ? -6.553 -18.241 12.131 1.00 0.00 3 HIS A CA 15
ATOM 17010 C C . HIS A 1 2 ? -7.133 -17.410 13.270 1.00 0.00 3 HIS A C 15
ATOM 17011 O O . HIS A 1 2 ? -8.260 -17.641 13.709 1.00 0.00 3 HIS A O 15
ATOM 17026 N N . MET A 1 3 ? -6.356 -16.443 13.746 1.00 0.00 4 MET A N 15
ATOM 17027 C CA . MET A 1 3 ? -6.793 -15.577 14.835 1.00 0.00 4 MET A CA 15
ATOM 17028 C C . MET A 1 3 ? -6.556 -14.108 14.491 1.00 0.00 4 MET A C 15
ATOM 17029 O O . MET A 1 3 ? -5.838 -13.792 13.542 1.00 0.00 4 MET A O 15
ATOM 17043 N N . PRO A 1 4 ? -7.161 -13.188 15.262 1.00 0.00 5 PRO A N 15
ATOM 17044 C CA . PRO A 1 4 ? -7.013 -11.746 15.034 1.00 0.00 5 PRO A CA 15
ATOM 17045 C C . PRO A 1 4 ? -5.565 -11.287 15.199 1.00 0.00 5 PRO A C 15
ATOM 17046 O O . PRO A 1 4 ? -4.862 -11.732 16.105 1.00 0.00 5 PRO A O 15
ATOM 17057 N N . LYS A 1 5 ? -5.125 -10.394 14.313 1.00 0.00 6 LYS A N 15
ATOM 17058 C CA . LYS A 1 5 ? -3.758 -9.874 14.357 1.00 0.00 6 LYS A CA 15
ATOM 17059 C C . LYS A 1 5 ? -3.647 -8.679 15.304 1.00 0.00 6 LYS A C 15
ATOM 17060 O O . LYS A 1 5 ? -2.731 -7.864 15.189 1.00 0.00 6 LYS A O 15
ATOM 17079 N N . ARG A 1 6 ? -4.586 -8.585 16.239 1.00 0.00 7 ARG A N 15
ATOM 17080 C CA . ARG A 1 6 ? -4.612 -7.501 17.213 1.00 0.00 7 ARG A CA 15
ATOM 17081 C C . ARG A 1 6 ? -4.536 -6.130 16.542 1.00 0.00 7 ARG A C 15
ATOM 17082 O O . ARG A 1 6 ? -3.994 -5.185 17.113 1.00 0.00 7 ARG A O 15
ATOM 17103 N N . ALA A 1 7 ? -5.118 -6.025 15.340 1.00 0.00 8 ALA A N 15
ATOM 17104 C CA . ALA A 1 7 ? -5.170 -4.764 14.586 1.00 0.00 8 ALA A CA 15
ATOM 17105 C C . ALA A 1 7 ? -3.977 -4.548 13.662 1.00 0.00 8 ALA A C 15
ATOM 17106 O O . ALA A 1 7 ? -3.002 -5.300 13.675 1.00 0.00 8 ALA A O 15
ATOM 17113 N N . THR A 1 8 ? -4.100 -3.505 12.838 1.00 0.00 9 THR A N 15
ATOM 17114 C CA . THR A 1 8 ? -3.084 -3.138 11.854 1.00 0.00 9 THR A CA 15
ATOM 17115 C C . THR A 1 8 ? -2.495 -1.756 12.153 1.00 0.00 9 THR A C 15
ATOM 17116 O O . THR A 1 8 ? -3.218 -0.829 12.508 1.00 0.00 9 THR A O 15
ATOM 17127 N N . THR A 1 9 ? -1.180 -1.623 11.997 1.00 0.00 10 THR A N 15
ATOM 17128 C CA . THR A 1 9 ? -0.494 -0.360 12.232 1.00 0.00 10 THR A CA 15
ATOM 17129 C C . THR A 1 9 ? -0.899 0.651 11.191 1.00 0.00 10 THR A C 15
ATOM 17130 O O . THR A 1 9 ? -1.269 0.285 10.074 1.00 0.00 10 THR A O 15
ATOM 17141 N N . ALA A 1 10 ? -0.809 1.927 11.544 1.00 0.00 11 ALA A N 15
ATOM 17142 C CA . ALA A 1 10 ? -1.146 2.980 10.614 1.00 0.00 11 ALA A CA 15
ATOM 17143 C C . ALA A 1 10 ? -0.495 2.669 9.281 1.00 0.00 11 ALA A C 15
ATOM 17144 O O . ALA A 1 10 ? -1.112 2.776 8.220 1.00 0.00 11 ALA A O 15
ATOM 17151 N N . PHE A 1 11 ? 0.773 2.288 9.361 1.00 0.00 12 PHE A N 15
ATOM 17152 C CA . PHE A 1 11 ? 1.578 1.958 8.191 1.00 0.00 12 PHE A CA 15
ATOM 17153 C C . PHE A 1 11 ? 1.099 0.693 7.494 1.00 0.00 12 PHE A C 15
ATOM 17154 O O . PHE A 1 11 ? 1.139 0.592 6.271 1.00 0.00 12 PHE A O 15
ATOM 17171 N N . MET A 1 12 ? 0.689 -0.284 8.277 1.00 0.00 13 MET A N 15
ATOM 17172 C CA . MET A 1 12 ? 0.254 -1.544 7.727 1.00 0.00 13 MET A CA 15
ATOM 17173 C C . MET A 1 12 ? -1.093 -1.387 7.070 1.00 0.00 13 MET A C 15
ATOM 17174 O O . MET A 1 12 ? -1.269 -1.734 5.902 1.00 0.00 13 MET A O 15
ATOM 17188 N N . LEU A 1 13 ? -2.055 -0.886 7.826 1.00 0.00 14 LEU A N 15
ATOM 17189 C CA . LEU A 1 13 ? -3.389 -0.718 7.306 1.00 0.00 14 LEU A CA 15
ATOM 17190 C C . LEU A 1 13 ? -3.393 0.136 6.047 1.00 0.00 14 LEU A C 15
ATOM 17191 O O . LEU A 1 13 ? -4.204 -0.083 5.146 1.00 0.00 14 LEU A O 15
ATOM 17207 N N . TRP A 1 14 ? -2.475 1.099 5.968 1.00 0.00 15 TRP A N 15
ATOM 17208 C CA . TRP A 1 14 ? -2.393 1.953 4.795 1.00 0.00 15 TRP A CA 15
ATOM 17209 C C . TRP A 1 14 ? -1.683 1.201 3.703 1.00 0.00 15 TRP A C 15
ATOM 17210 O O . TRP A 1 14 ? -2.138 1.158 2.563 1.00 0.00 15 TRP A O 15
ATOM 17231 N N . LEU A 1 15 ? -0.579 0.576 4.069 1.00 0.00 16 LEU A N 15
ATOM 17232 C CA . LEU A 1 15 ? 0.172 -0.202 3.116 1.00 0.00 16 LEU A CA 15
ATOM 17233 C C . LEU A 1 15 ? -0.669 -1.352 2.627 1.00 0.00 16 LEU A C 15
ATOM 17234 O O . LEU A 1 15 ? -0.370 -1.954 1.625 1.00 0.00 16 LEU A O 15
ATOM 17250 N N . ASN A 1 16 ? -1.721 -1.657 3.346 1.00 0.00 17 ASN A N 15
ATOM 17251 C CA . ASN A 1 16 ? -2.599 -2.740 2.990 1.00 0.00 17 ASN A CA 15
ATOM 17252 C C . ASN A 1 16 ? -3.492 -2.348 1.816 1.00 0.00 17 ASN A C 15
ATOM 17253 O O . ASN A 1 16 ? -3.521 -2.995 0.744 1.00 0.00 17 ASN A O 15
ATOM 17264 N N . ASP A 1 17 ? -4.135 -1.213 2.008 1.00 0.00 18 ASP A N 15
ATOM 17265 C CA . ASP A 1 17 ? -5.007 -0.654 1.008 1.00 0.00 18 ASP A CA 15
ATOM 17266 C C . ASP A 1 17 ? -4.225 0.065 -0.061 1.00 0.00 18 ASP A C 15
ATOM 17267 O O . ASP A 1 17 ? -4.718 0.252 -1.174 1.00 0.00 18 ASP A O 15
ATOM 17276 N N . THR A 1 18 ? -3.005 0.471 0.255 1.00 0.00 19 THR A N 15
ATOM 17277 C CA . THR A 1 18 ? -2.177 1.162 -0.698 1.00 0.00 19 THR A CA 15
ATOM 17278 C C . THR A 1 18 ? -1.123 0.235 -1.260 1.00 0.00 19 THR A C 15
ATOM 17279 O O . THR A 1 18 ? -0.705 0.418 -2.386 1.00 0.00 19 THR A O 15
ATOM 17290 N N . ARG A 1 19 ? -0.713 -0.782 -0.491 1.00 0.00 20 ARG A N 15
ATOM 17291 C CA . ARG A 1 19 ? 0.279 -1.732 -0.993 1.00 0.00 20 ARG A CA 15
ATOM 17292 C C . ARG A 1 19 ? -0.263 -2.300 -2.258 1.00 0.00 20 ARG A C 15
ATOM 17293 O O . ARG A 1 19 ? 0.458 -2.502 -3.236 1.00 0.00 20 ARG A O 15
ATOM 17314 N N . GLU A 1 20 ? -1.568 -2.494 -2.257 1.00 0.00 21 GLU A N 15
ATOM 17315 C CA . GLU A 1 20 ? -2.206 -2.973 -3.469 1.00 0.00 21 GLU A CA 15
ATOM 17316 C C . GLU A 1 20 ? -1.966 -1.918 -4.555 1.00 0.00 21 GLU A C 15
ATOM 17317 O O . GLU A 1 20 ? -1.690 -2.226 -5.720 1.00 0.00 21 GLU A O 15
ATOM 17329 N N . SER A 1 21 ? -2.099 -0.662 -4.131 1.00 0.00 22 SER A N 15
ATOM 17330 C CA . SER A 1 21 ? -1.935 0.484 -5.020 1.00 0.00 22 SER A CA 15
ATOM 17331 C C . SER A 1 21 ? -0.478 0.679 -5.451 1.00 0.00 22 SER A C 15
ATOM 17332 O O . SER A 1 21 ? -0.195 1.383 -6.419 1.00 0.00 22 SER A O 15
ATOM 17340 N N . ILE A 1 22 ? 0.431 0.070 -4.708 1.00 0.00 23 ILE A N 15
ATOM 17341 C CA . ILE A 1 22 ? 1.852 0.187 -4.980 1.00 0.00 23 ILE A CA 15
ATOM 17342 C C . ILE A 1 22 ? 2.297 -0.785 -6.044 1.00 0.00 23 ILE A C 15
ATOM 17343 O O . ILE A 1 22 ? 3.079 -0.433 -6.929 1.00 0.00 23 ILE A O 15
ATOM 17359 N N . LYS A 1 23 ? 1.817 -2.014 -5.957 1.00 0.00 24 LYS A N 15
ATOM 17360 C CA . LYS A 1 23 ? 2.209 -3.007 -6.927 1.00 0.00 24 LYS A CA 15
ATOM 17361 C C . LYS A 1 23 ? 1.631 -2.668 -8.294 1.00 0.00 24 LYS A C 15
ATOM 17362 O O . LYS A 1 23 ? 2.246 -2.949 -9.321 1.00 0.00 24 LYS A O 15
ATOM 17381 N N . ARG A 1 24 ? 0.467 -2.021 -8.310 1.00 0.00 25 ARG A N 15
ATOM 17382 C CA . ARG A 1 24 ? -0.137 -1.607 -9.572 1.00 0.00 25 ARG A CA 15
ATOM 17383 C C . ARG A 1 24 ? 0.732 -0.502 -10.171 1.00 0.00 25 ARG A C 15
ATOM 17384 O O . ARG A 1 24 ? 1.004 -0.470 -11.371 1.00 0.00 25 ARG A O 15
ATOM 17405 N N . GLU A 1 25 ? 1.172 0.385 -9.286 1.00 0.00 26 GLU A N 15
ATOM 17406 C CA . GLU A 1 25 ? 2.032 1.496 -9.653 1.00 0.00 26 GLU A CA 15
ATOM 17407 C C . GLU A 1 25 ? 3.418 0.974 -10.010 1.00 0.00 26 GLU A C 15
ATOM 17408 O O . GLU A 1 25 ? 4.228 1.680 -10.611 1.00 0.00 26 GLU A O 15
ATOM 17420 N N . ASN A 1 26 ? 3.672 -0.285 -9.650 1.00 0.00 27 ASN A N 15
ATOM 17421 C CA . ASN A 1 26 ? 4.936 -0.927 -9.942 1.00 0.00 27 ASN A CA 15
ATOM 17422 C C . ASN A 1 26 ? 4.730 -2.431 -10.084 1.00 0.00 27 ASN A C 15
ATOM 17423 O O . ASN A 1 26 ? 5.061 -3.201 -9.184 1.00 0.00 27 ASN A O 15
ATOM 17434 N N . PRO A 1 27 ? 4.157 -2.866 -11.224 1.00 0.00 28 PRO A N 15
ATOM 17435 C CA . PRO A 1 27 ? 3.880 -4.285 -11.487 1.00 0.00 28 PRO A CA 15
ATOM 17436 C C . PRO A 1 27 ? 5.139 -5.094 -11.775 1.00 0.00 28 PRO A C 15
ATOM 17437 O O . PRO A 1 27 ? 5.173 -5.896 -12.708 1.00 0.00 28 PRO A O 15
ATOM 17448 N N . GLY A 1 28 ? 6.169 -4.881 -10.967 1.00 0.00 29 GLY A N 15
ATOM 17449 C CA . GLY A 1 28 ? 7.412 -5.599 -11.145 1.00 0.00 29 GLY A CA 15
ATOM 17450 C C . GLY A 1 28 ? 8.312 -5.506 -9.929 1.00 0.00 29 GLY A C 15
ATOM 17451 O O . GLY A 1 28 ? 9.506 -5.794 -10.014 1.00 0.00 29 GLY A O 15
ATOM 17455 N N . ILE A 1 29 ? 7.746 -5.102 -8.792 1.00 0.00 30 ILE A N 15
ATOM 17456 C CA . ILE A 1 29 ? 8.513 -4.977 -7.575 1.00 0.00 30 ILE A CA 15
ATOM 17457 C C . ILE A 1 29 ? 8.462 -6.272 -6.769 1.00 0.00 30 ILE A C 15
ATOM 17458 O O . ILE A 1 29 ? 8.319 -7.360 -7.327 1.00 0.00 30 ILE A O 15
ATOM 17474 N N . LYS A 1 30 ? 8.581 -6.145 -5.462 1.00 0.00 31 LYS A N 15
ATOM 17475 C CA . LYS A 1 30 ? 8.556 -7.269 -4.565 1.00 0.00 31 LYS A CA 15
ATOM 17476 C C . LYS A 1 30 ? 7.855 -6.891 -3.283 1.00 0.00 31 LYS A C 15
ATOM 17477 O O . LYS A 1 30 ? 7.925 -5.757 -2.818 1.00 0.00 31 LYS A O 15
ATOM 17496 N N . VAL A 1 31 ? 7.196 -7.874 -2.730 1.00 0.00 32 VAL A N 15
ATOM 17497 C CA . VAL A 1 31 ? 6.464 -7.756 -1.481 1.00 0.00 32 VAL A CA 15
ATOM 17498 C C . VAL A 1 31 ? 7.119 -6.777 -0.501 1.00 0.00 32 VAL A C 15
ATOM 17499 O O . VAL A 1 31 ? 6.441 -6.082 0.254 1.00 0.00 32 VAL A O 15
ATOM 17512 N N . THR A 1 32 ? 8.443 -6.775 -0.497 1.00 0.00 33 THR A N 15
ATOM 17513 C CA . THR A 1 32 ? 9.218 -5.933 0.421 1.00 0.00 33 THR A CA 15
ATOM 17514 C C . THR A 1 32 ? 9.477 -4.531 -0.129 1.00 0.00 33 THR A C 15
ATOM 17515 O O . THR A 1 32 ? 9.739 -3.595 0.633 1.00 0.00 33 THR A O 15
ATOM 17526 N N . GLU A 1 33 ? 9.367 -4.368 -1.438 1.00 0.00 34 GLU A N 15
ATOM 17527 C CA . GLU A 1 33 ? 9.561 -3.063 -2.046 1.00 0.00 34 GLU A CA 15
ATOM 17528 C C . GLU A 1 33 ? 8.349 -2.196 -1.755 1.00 0.00 34 GLU A C 15
ATOM 17529 O O . GLU A 1 33 ? 8.458 -0.987 -1.578 1.00 0.00 34 GLU A O 15
ATOM 17541 N N . ILE A 1 34 ? 7.189 -2.834 -1.713 1.00 0.00 35 ILE A N 15
ATOM 17542 C CA . ILE A 1 34 ? 5.947 -2.147 -1.446 1.00 0.00 35 ILE A CA 15
ATOM 17543 C C . ILE A 1 34 ? 5.998 -1.531 -0.067 1.00 0.00 35 ILE A C 15
ATOM 17544 O O . ILE A 1 34 ? 5.567 -0.399 0.155 1.00 0.00 35 ILE A O 15
ATOM 17560 N N . ALA A 1 35 ? 6.525 -2.313 0.861 1.00 0.00 36 ALA A N 15
ATOM 17561 C CA . ALA A 1 35 ? 6.632 -1.895 2.238 1.00 0.00 36 ALA A CA 15
ATOM 17562 C C . ALA A 1 35 ? 7.694 -0.820 2.441 1.00 0.00 36 ALA A C 15
ATOM 17563 O O . ALA A 1 35 ? 7.655 -0.085 3.427 1.00 0.00 36 ALA A O 15
ATOM 17570 N N . LYS A 1 36 ? 8.655 -0.743 1.528 1.00 0.00 37 LYS A N 15
ATOM 17571 C CA . LYS A 1 36 ? 9.733 0.235 1.651 1.00 0.00 37 LYS A CA 15
ATOM 17572 C C . LYS A 1 36 ? 9.424 1.524 0.898 1.00 0.00 37 LYS A C 15
ATOM 17573 O O . LYS A 1 36 ? 9.450 2.622 1.472 1.00 0.00 37 LYS A O 15
ATOM 17592 N N . LYS A 1 37 ? 9.123 1.396 -0.389 1.00 0.00 38 LYS A N 15
ATOM 17593 C CA . LYS A 1 37 ? 8.815 2.558 -1.200 1.00 0.00 38 LYS A CA 15
ATOM 17594 C C . LYS A 1 37 ? 7.397 3.056 -0.919 1.00 0.00 38 LYS A C 15
ATOM 17595 O O . LYS A 1 37 ? 6.992 4.116 -1.394 1.00 0.00 38 LYS A O 15
ATOM 17614 N N . GLY A 1 38 ? 6.674 2.321 -0.093 1.00 0.00 39 GLY A N 15
ATOM 17615 C CA . GLY A 1 38 ? 5.362 2.760 0.275 1.00 0.00 39 GLY A CA 15
ATOM 17616 C C . GLY A 1 38 ? 5.473 3.666 1.478 1.00 0.00 39 GLY A C 15
ATOM 17617 O O . GLY A 1 38 ? 4.789 4.682 1.600 1.00 0.00 39 GLY A O 15
ATOM 17621 N N . GLY A 1 39 ? 6.370 3.285 2.355 1.00 0.00 40 GLY A N 15
ATOM 17622 C CA . GLY A 1 39 ? 6.621 4.041 3.562 1.00 0.00 40 GLY A CA 15
ATOM 17623 C C . GLY A 1 39 ? 7.095 5.441 3.261 1.00 0.00 40 GLY A C 15
ATOM 17624 O O . GLY A 1 39 ? 6.723 6.389 3.948 1.00 0.00 40 GLY A O 15
ATOM 17628 N N . GLU A 1 40 ? 7.913 5.576 2.224 1.00 0.00 41 GLU A N 15
ATOM 17629 C CA . GLU A 1 40 ? 8.420 6.889 1.838 1.00 0.00 41 GLU A CA 15
ATOM 17630 C C . GLU A 1 40 ? 7.267 7.838 1.531 1.00 0.00 41 GLU A C 15
ATOM 17631 O O . GLU A 1 40 ? 7.279 9.003 1.930 1.00 0.00 41 GLU A O 15
ATOM 17643 N N . MET A 1 41 ? 6.270 7.324 0.817 1.00 0.00 42 MET A N 15
ATOM 17644 C CA . MET A 1 41 ? 5.101 8.109 0.445 1.00 0.00 42 MET A CA 15
ATOM 17645 C C . MET A 1 41 ? 4.144 8.243 1.617 1.00 0.00 42 MET A C 15
ATOM 17646 O O . MET A 1 41 ? 3.490 9.271 1.793 1.00 0.00 42 MET A O 15
ATOM 17660 N N . TRP A 1 42 ? 4.060 7.180 2.404 1.00 0.00 43 TRP A N 15
ATOM 17661 C CA . TRP A 1 42 ? 3.185 7.130 3.550 1.00 0.00 43 TRP A CA 15
ATOM 17662 C C . TRP A 1 42 ? 3.589 8.165 4.602 1.00 0.00 43 TRP A C 15
ATOM 17663 O O . TRP A 1 42 ? 2.762 8.959 5.048 1.00 0.00 43 TRP A O 15
ATOM 17684 N N . LYS A 1 43 ? 4.859 8.156 4.997 1.00 0.00 44 LYS A N 15
ATOM 17685 C CA . LYS A 1 43 ? 5.354 9.102 5.994 1.00 0.00 44 LYS A CA 15
ATOM 17686 C C . LYS A 1 43 ? 5.013 10.544 5.613 1.00 0.00 44 LYS A C 15
ATOM 17687 O O . LYS A 1 43 ? 4.541 11.319 6.444 1.00 0.00 44 LYS A O 15
ATOM 17706 N N . GLU A 1 44 ? 5.259 10.897 4.353 1.00 0.00 45 GLU A N 15
ATOM 17707 C CA . GLU A 1 44 ? 4.981 12.249 3.868 1.00 0.00 45 GLU A CA 15
ATOM 17708 C C . GLU A 1 44 ? 3.543 12.383 3.362 1.00 0.00 45 GLU A C 15
ATOM 17709 O O . GLU A 1 44 ? 3.141 13.445 2.886 1.00 0.00 45 GLU A O 15
ATOM 17721 N N . LEU A 1 45 ? 2.773 11.305 3.468 1.00 0.00 46 LEU A N 15
ATOM 17722 C CA . LEU A 1 45 ? 1.385 11.303 3.025 1.00 0.00 46 LEU A CA 15
ATOM 17723 C C . LEU A 1 45 ? 0.495 11.931 4.109 1.00 0.00 46 LEU A C 15
ATOM 17724 O O . LEU A 1 45 ? 0.678 11.665 5.297 1.00 0.00 46 LEU A O 15
ATOM 17740 N N . LYS A 1 46 ? -0.456 12.780 3.698 1.00 0.00 47 LYS A N 15
ATOM 17741 C CA . LYS A 1 46 ? -1.354 13.458 4.646 1.00 0.00 47 LYS A CA 15
ATOM 17742 C C . LYS A 1 46 ? -2.639 12.690 4.846 1.00 0.00 47 LYS A C 15
ATOM 17743 O O . LYS A 1 46 ? -3.582 13.179 5.470 1.00 0.00 47 LYS A O 15
ATOM 17762 N N . ASP A 1 47 ? -2.642 11.462 4.384 1.00 0.00 48 ASP A N 15
ATOM 17763 C CA . ASP A 1 47 ? -3.770 10.590 4.577 1.00 0.00 48 ASP A CA 15
ATOM 17764 C C . ASP A 1 47 ? -3.361 9.523 5.563 1.00 0.00 48 ASP A C 15
ATOM 17765 O O . ASP A 1 47 ? -4.066 8.538 5.772 1.00 0.00 48 ASP A O 15
ATOM 17774 N N . LYS A 1 48 ? -2.226 9.770 6.212 1.00 0.00 49 LYS A N 15
ATOM 17775 C CA . LYS A 1 48 ? -1.737 8.885 7.221 1.00 0.00 49 LYS A CA 15
ATOM 17776 C C . LYS A 1 48 ? -2.659 9.030 8.389 1.00 0.00 49 LYS A C 15
ATOM 17777 O O . LYS A 1 48 ? -3.283 8.074 8.821 1.00 0.00 49 LYS A O 15
ATOM 17796 N N . SER A 1 49 ? -2.748 10.252 8.899 1.00 0.00 50 SER A N 15
ATOM 17797 C CA . SER A 1 49 ? -3.608 10.529 10.026 1.00 0.00 50 SER A CA 15
ATOM 17798 C C . SER A 1 49 ? -5.032 10.153 9.681 1.00 0.00 50 SER A C 15
ATOM 17799 O O . SER A 1 49 ? -5.772 9.640 10.521 1.00 0.00 50 SER A O 15
ATOM 17807 N N . LYS A 1 50 ? -5.412 10.395 8.431 1.00 0.00 51 LYS A N 15
ATOM 17808 C CA . LYS A 1 50 ? -6.758 10.056 7.982 1.00 0.00 51 LYS A CA 15
ATOM 17809 C C . LYS A 1 50 ? -6.957 8.539 7.964 1.00 0.00 51 LYS A C 15
ATOM 17810 O O . LYS A 1 50 ? -8.087 8.051 7.946 1.00 0.00 51 LYS A O 15
ATOM 17829 N N . TRP A 1 51 ? -5.847 7.802 7.962 1.00 0.00 52 TRP A N 15
ATOM 17830 C CA . TRP A 1 51 ? -5.885 6.342 7.939 1.00 0.00 52 TRP A CA 15
ATOM 17831 C C . TRP A 1 51 ? -5.376 5.759 9.259 1.00 0.00 52 TRP A C 15
ATOM 17832 O O . TRP A 1 51 ? -5.817 4.695 9.707 1.00 0.00 52 TRP A O 15
ATOM 17853 N N . GLU A 1 52 ? -4.455 6.477 9.887 1.00 0.00 53 GLU A N 15
ATOM 17854 C CA . GLU A 1 52 ? -3.890 6.058 11.159 1.00 0.00 53 GLU A CA 15
ATOM 17855 C C . GLU A 1 52 ? -5.002 5.698 12.114 1.00 0.00 53 GLU A C 15
ATOM 17856 O O . GLU A 1 52 ? -4.834 4.855 12.991 1.00 0.00 53 GLU A O 15
ATOM 17868 N N . ASP A 1 53 ? -6.144 6.351 11.940 1.00 0.00 54 ASP A N 15
ATOM 17869 C CA . ASP A 1 53 ? -7.271 6.090 12.798 1.00 0.00 54 ASP A CA 15
ATOM 17870 C C . ASP A 1 53 ? -7.747 4.677 12.617 1.00 0.00 54 ASP A C 15
ATOM 17871 O O . ASP A 1 53 ? -8.200 4.049 13.561 1.00 0.00 54 ASP A O 15
ATOM 17880 N N . ALA A 1 54 ? -7.581 4.148 11.425 1.00 0.00 55 ALA A N 15
ATOM 17881 C CA . ALA A 1 54 ? -7.936 2.772 11.193 1.00 0.00 55 ALA A CA 15
ATOM 17882 C C . ALA A 1 54 ? -7.080 1.934 12.135 1.00 0.00 55 ALA A C 15
ATOM 17883 O O . ALA A 1 54 ? -7.552 1.014 12.798 1.00 0.00 55 ALA A O 15
ATOM 17890 N N . ALA A 1 55 ? -5.794 2.271 12.142 1.00 0.00 56 ALA A N 15
ATOM 17891 C CA . ALA A 1 55 ? -4.787 1.575 12.953 1.00 0.00 56 ALA A CA 15
ATOM 17892 C C . ALA A 1 55 ? -5.039 1.701 14.452 1.00 0.00 56 ALA A C 15
ATOM 17893 O O . ALA A 1 55 ? -5.042 0.703 15.173 1.00 0.00 56 ALA A O 15
ATOM 17900 N N . ALA A 1 56 ? -5.246 2.928 14.921 1.00 0.00 57 ALA A N 15
ATOM 17901 C CA . ALA A 1 56 ? -5.492 3.169 16.340 1.00 0.00 57 ALA A CA 15
ATOM 17902 C C . ALA A 1 56 ? -6.871 2.668 16.755 1.00 0.00 57 ALA A C 15
ATOM 17903 O O . ALA A 1 56 ? -7.114 2.380 17.926 1.00 0.00 57 ALA A O 15
ATOM 17910 N N . LYS A 1 57 ? -7.768 2.570 15.784 1.00 0.00 58 LYS A N 15
ATOM 17911 C CA . LYS A 1 57 ? -9.124 2.108 16.038 1.00 0.00 58 LYS A CA 15
ATOM 17912 C C . LYS A 1 57 ? -9.190 0.588 15.975 1.00 0.00 58 LYS A C 15
ATOM 17913 O O . LYS A 1 57 ? -9.874 -0.047 16.779 1.00 0.00 58 LYS A O 15
ATOM 17932 N N . ASP A 1 58 ? -8.470 0.006 15.020 1.00 0.00 59 ASP A N 15
ATOM 17933 C CA . ASP A 1 58 ? -8.446 -1.435 14.866 1.00 0.00 59 ASP A CA 15
ATOM 17934 C C . ASP A 1 58 ? -7.816 -2.057 16.097 1.00 0.00 59 ASP A C 15
ATOM 17935 O O . ASP A 1 58 ? -8.207 -3.134 16.529 1.00 0.00 59 ASP A O 15
ATOM 17944 N N . LYS A 1 59 ? -6.845 -1.353 16.672 1.00 0.00 60 LYS A N 15
ATOM 17945 C CA . LYS A 1 59 ? -6.179 -1.829 17.875 1.00 0.00 60 LYS A CA 15
ATOM 17946 C C . LYS A 1 59 ? -7.206 -2.006 18.986 1.00 0.00 60 LYS A C 15
ATOM 17947 O O . LYS A 1 59 ? -7.028 -2.794 19.915 1.00 0.00 60 LYS A O 15
ATOM 17966 N N . GLN A 1 60 ? -8.275 -1.236 18.864 1.00 0.00 61 GLN A N 15
ATOM 17967 C CA . GLN A 1 60 ? -9.356 -1.239 19.817 1.00 0.00 61 GLN A CA 15
ATOM 17968 C C . GLN A 1 60 ? -10.384 -2.317 19.474 1.00 0.00 61 GLN A C 15
ATOM 17969 O O . GLN A 1 60 ? -10.847 -3.043 20.343 1.00 0.00 61 GLN A O 15
ATOM 17983 N N . ARG A 1 61 ? -10.752 -2.405 18.207 1.00 0.00 62 ARG A N 15
ATOM 17984 C CA . ARG A 1 61 ? -11.732 -3.389 17.778 1.00 0.00 62 ARG A CA 15
ATOM 17985 C C . ARG A 1 61 ? -11.155 -4.801 17.813 1.00 0.00 62 ARG A C 15
ATOM 17986 O O . ARG A 1 61 ? -11.894 -5.785 17.815 1.00 0.00 62 ARG A O 15
ATOM 18007 N N . TYR A 1 62 ? -9.836 -4.892 17.833 1.00 0.00 63 TYR A N 15
ATOM 18008 C CA . TYR A 1 62 ? -9.166 -6.184 17.857 1.00 0.00 63 TYR A CA 15
ATOM 18009 C C . TYR A 1 62 ? -8.988 -6.617 19.281 1.00 0.00 63 TYR A C 15
ATOM 18010 O O . TYR A 1 62 ? -9.404 -7.701 19.670 1.00 0.00 63 TYR A O 15
ATOM 18028 N N . HIS A 1 63 ? -8.403 -5.742 20.073 1.00 0.00 64 HIS A N 15
ATOM 18029 C CA . HIS A 1 63 ? -8.217 -6.030 21.454 1.00 0.00 64 HIS A CA 15
ATOM 18030 C C . HIS A 1 63 ? -9.590 -6.119 22.116 1.00 0.00 64 HIS A C 15
ATOM 18031 O O . HIS A 1 63 ? -9.724 -6.642 23.197 1.00 0.00 64 HIS A O 15
ATOM 18046 N N . ASP A 1 64 ? -10.631 -5.631 21.441 1.00 0.00 65 ASP A N 15
ATOM 18047 C CA . ASP A 1 64 ? -11.967 -5.683 22.000 1.00 0.00 65 ASP A CA 15
ATOM 18048 C C . ASP A 1 64 ? -12.593 -7.057 21.812 1.00 0.00 65 ASP A C 15
ATOM 18049 O O . ASP A 1 64 ? -13.557 -7.403 22.494 1.00 0.00 65 ASP A O 15
ATOM 18058 N N . GLU A 1 65 ? -12.056 -7.836 20.878 1.00 0.00 66 GLU A N 15
ATOM 18059 C CA . GLU A 1 65 ? -12.589 -9.157 20.612 1.00 0.00 66 GLU A CA 15
ATOM 18060 C C . GLU A 1 65 ? -11.477 -10.168 20.720 1.00 0.00 66 GLU A C 15
ATOM 18061 O O . GLU A 1 65 ? -11.620 -11.206 21.358 1.00 0.00 66 GLU A O 15
ATOM 18073 N N . MET A 1 66 ? -10.357 -9.845 20.100 1.00 0.00 67 MET A N 15
ATOM 18074 C CA . MET A 1 66 ? -9.206 -10.707 20.136 1.00 0.00 67 MET A CA 15
ATOM 18075 C C . MET A 1 66 ? -8.683 -10.821 21.568 1.00 0.00 67 MET A C 15
ATOM 18076 O O . MET A 1 66 ? -8.375 -11.923 22.020 1.00 0.00 67 MET A O 15
ATOM 18090 N N . ARG A 1 67 ? -8.554 -9.686 22.283 1.00 0.00 68 ARG A N 15
ATOM 18091 C CA . ARG A 1 67 ? -8.043 -9.716 23.664 1.00 0.00 68 ARG A CA 15
ATOM 18092 C C . ARG A 1 67 ? -8.969 -10.558 24.580 1.00 0.00 68 ARG A C 15
ATOM 18093 O O . ARG A 1 67 ? -9.001 -10.389 25.799 1.00 0.00 68 ARG A O 15
ATOM 18114 N N . ASN A 1 68 ? -9.673 -11.494 23.947 1.00 0.00 69 ASN A N 15
ATOM 18115 C CA . ASN A 1 68 ? -10.571 -12.426 24.628 1.00 0.00 69 ASN A CA 15
ATOM 18116 C C . ASN A 1 68 ? -10.822 -13.658 23.763 1.00 0.00 69 ASN A C 15
ATOM 18117 O O . ASN A 1 68 ? -10.591 -14.786 24.194 1.00 0.00 69 ASN A O 15
ATOM 18128 N N . TYR A 1 69 ? -11.303 -13.430 22.543 1.00 0.00 70 TYR A N 15
ATOM 18129 C CA . TYR A 1 69 ? -11.597 -14.510 21.600 1.00 0.00 70 TYR A CA 15
ATOM 18130 C C . TYR A 1 69 ? -12.371 -15.648 22.264 1.00 0.00 70 TYR A C 15
ATOM 18131 O O . TYR A 1 69 ? -12.314 -16.793 21.820 1.00 0.00 70 TYR A O 15
ATOM 18149 N N . LYS A 1 70 ? -13.106 -15.322 23.325 1.00 0.00 71 LYS A N 15
ATOM 18150 C CA . LYS A 1 70 ? -13.896 -16.317 24.040 1.00 0.00 71 LYS A CA 15
ATOM 18151 C C . LYS A 1 70 ? -15.122 -16.742 23.229 1.00 0.00 71 LYS A C 15
ATOM 18152 O O . LYS A 1 70 ? -15.366 -17.934 23.049 1.00 0.00 71 LYS A O 15
ATOM 18171 N N . PRO A 1 71 ? -15.915 -15.775 22.725 1.00 0.00 72 PRO A N 15
ATOM 18172 C CA . PRO A 1 71 ? -17.112 -16.079 21.937 1.00 0.00 72 PRO A CA 15
ATOM 18173 C C . PRO A 1 71 ? -16.774 -16.537 20.523 1.00 0.00 72 PRO A C 15
ATOM 18174 O O . PRO A 1 71 ? -15.610 -16.534 20.120 1.00 0.00 72 PRO A O 15
ATOM 18185 N N . GLU A 1 72 ? -17.798 -16.931 19.772 1.00 0.00 73 GLU A N 15
ATOM 18186 C CA . GLU A 1 72 ? -17.609 -17.392 18.402 1.00 0.00 73 GLU A CA 15
ATOM 18187 C C . GLU A 1 72 ? -18.602 -16.719 17.459 1.00 0.00 73 GLU A C 15
ATOM 18188 O O . GLU A 1 72 ? -19.614 -17.310 17.083 1.00 0.00 73 GLU A O 15
ATOM 18200 N N . ALA A 1 73 ? -18.305 -15.479 17.083 1.00 0.00 74 ALA A N 15
ATOM 18201 C CA . ALA A 1 73 ? -19.172 -14.727 16.184 1.00 0.00 74 ALA A CA 15
ATOM 18202 C C . ALA A 1 73 ? -18.939 -15.127 14.732 1.00 0.00 74 ALA A C 15
ATOM 18203 O O . ALA A 1 73 ? -17.766 -15.336 14.358 1.00 0.00 74 ALA A O 15
ATOM 18211 N N . SER A 1 1 ? -3.014 -19.317 19.888 1.00 0.00 2 SER A N 16
ATOM 18212 C CA . SER A 1 1 ? -2.397 -18.027 20.171 1.00 0.00 2 SER A CA 16
ATOM 18213 C C . SER A 1 1 ? -3.347 -16.882 19.834 1.00 0.00 2 SER A C 16
ATOM 18214 O O . SER A 1 1 ? -4.525 -17.102 19.555 1.00 0.00 2 SER A O 16
ATOM 18222 N N . HIS A 1 2 ? -2.825 -15.660 19.861 1.00 0.00 3 HIS A N 16
ATOM 18223 C CA . HIS A 1 2 ? -3.627 -14.479 19.558 1.00 0.00 3 HIS A CA 16
ATOM 18224 C C . HIS A 1 2 ? -4.127 -14.517 18.118 1.00 0.00 3 HIS A C 16
ATOM 18225 O O . HIS A 1 2 ? -3.531 -13.910 17.227 1.00 0.00 3 HIS A O 16
ATOM 18240 N N . MET A 1 3 ? -5.223 -15.234 17.896 1.00 0.00 4 MET A N 16
ATOM 18241 C CA . MET A 1 3 ? -5.803 -15.352 16.563 1.00 0.00 4 MET A CA 16
ATOM 18242 C C . MET A 1 3 ? -6.647 -14.125 16.222 1.00 0.00 4 MET A C 16
ATOM 18243 O O . MET A 1 3 ? -6.440 -13.488 15.190 1.00 0.00 4 MET A O 16
ATOM 18257 N N . PRO A 1 4 ? -7.617 -13.779 17.088 1.00 0.00 5 PRO A N 16
ATOM 18258 C CA . PRO A 1 4 ? -8.495 -12.627 16.873 1.00 0.00 5 PRO A CA 16
ATOM 18259 C C . PRO A 1 4 ? -7.742 -11.387 16.391 1.00 0.00 5 PRO A C 16
ATOM 18260 O O . PRO A 1 4 ? -7.172 -10.648 17.193 1.00 0.00 5 PRO A O 16
ATOM 18271 N N . LYS A 1 5 ? -7.754 -11.179 15.066 1.00 0.00 6 LYS A N 16
ATOM 18272 C CA . LYS A 1 5 ? -7.094 -10.043 14.413 1.00 0.00 6 LYS A CA 16
ATOM 18273 C C . LYS A 1 5 ? -6.581 -9.027 15.416 1.00 0.00 6 LYS A C 16
ATOM 18274 O O . LYS A 1 5 ? -7.351 -8.264 15.993 1.00 0.00 6 LYS A O 16
ATOM 18293 N N . ARG A 1 6 ? -5.279 -9.041 15.628 1.00 0.00 7 ARG A N 16
ATOM 18294 C CA . ARG A 1 6 ? -4.648 -8.137 16.578 1.00 0.00 7 ARG A CA 16
ATOM 18295 C C . ARG A 1 6 ? -4.331 -6.773 15.961 1.00 0.00 7 ARG A C 16
ATOM 18296 O O . ARG A 1 6 ? -3.319 -6.150 16.282 1.00 0.00 7 ARG A O 16
ATOM 18317 N N . ALA A 1 7 ? -5.239 -6.294 15.113 1.00 0.00 8 ALA A N 16
ATOM 18318 C CA . ALA A 1 7 ? -5.112 -4.982 14.487 1.00 0.00 8 ALA A CA 16
ATOM 18319 C C . ALA A 1 7 ? -3.890 -4.836 13.583 1.00 0.00 8 ALA A C 16
ATOM 18320 O O . ALA A 1 7 ? -2.946 -5.624 13.636 1.00 0.00 8 ALA A O 16
ATOM 18327 N N . THR A 1 8 ? -3.959 -3.810 12.734 1.00 0.00 9 THR A N 16
ATOM 18328 C CA . THR A 1 8 ? -2.917 -3.494 11.761 1.00 0.00 9 THR A CA 16
ATOM 18329 C C . THR A 1 8 ? -2.314 -2.110 12.028 1.00 0.00 9 THR A C 16
ATOM 18330 O O . THR A 1 8 ? -3.027 -1.184 12.397 1.00 0.00 9 THR A O 16
ATOM 18341 N N . THR A 1 9 ? -0.999 -1.973 11.842 1.00 0.00 10 THR A N 16
ATOM 18342 C CA . THR A 1 9 ? -0.320 -0.703 12.065 1.00 0.00 10 THR A CA 16
ATOM 18343 C C . THR A 1 9 ? -0.722 0.317 11.023 1.00 0.00 10 THR A C 16
ATOM 18344 O O . THR A 1 9 ? -1.057 -0.034 9.892 1.00 0.00 10 THR A O 16
ATOM 18355 N N . ALA A 1 10 ? -0.664 1.586 11.407 1.00 0.00 11 ALA A N 16
ATOM 18356 C CA . ALA A 1 10 ? -0.995 2.671 10.503 1.00 0.00 11 ALA A CA 16
ATOM 18357 C C . ALA A 1 10 ? -0.334 2.411 9.166 1.00 0.00 11 ALA A C 16
ATOM 18358 O O . ALA A 1 10 ? -0.940 2.571 8.108 1.00 0.00 11 ALA A O 16
ATOM 18365 N N . PHE A 1 11 ? 0.926 2.012 9.241 1.00 0.00 12 PHE A N 16
ATOM 18366 C CA . PHE A 1 11 ? 1.728 1.720 8.060 1.00 0.00 12 PHE A CA 16
ATOM 18367 C C . PHE A 1 11 ? 1.256 0.461 7.355 1.00 0.00 12 PHE A C 16
ATOM 18368 O O . PHE A 1 11 ? 1.384 0.327 6.141 1.00 0.00 12 PHE A O 16
ATOM 18385 N N . MET A 1 12 ? 0.744 -0.475 8.129 1.00 0.00 13 MET A N 16
ATOM 18386 C CA . MET A 1 12 ? 0.293 -1.727 7.582 1.00 0.00 13 MET A CA 16
ATOM 18387 C C . MET A 1 12 ? -1.068 -1.558 6.952 1.00 0.00 13 MET A C 16
ATOM 18388 O O . MET A 1 12 ? -1.237 -1.769 5.752 1.00 0.00 13 MET A O 16
ATOM 18402 N N . LEU A 1 13 ? -2.048 -1.207 7.769 1.00 0.00 14 LEU A N 16
ATOM 18403 C CA . LEU A 1 13 ? -3.399 -1.048 7.285 1.00 0.00 14 LEU A CA 16
ATOM 18404 C C . LEU A 1 13 ? -3.468 -0.141 6.064 1.00 0.00 14 LEU A C 16
ATOM 18405 O O . LEU A 1 13 ? -4.313 -0.338 5.190 1.00 0.00 14 LEU A O 16
ATOM 18421 N N . TRP A 1 14 ? -2.572 0.841 5.984 1.00 0.00 15 TRP A N 16
ATOM 18422 C CA . TRP A 1 14 ? -2.560 1.737 4.838 1.00 0.00 15 TRP A CA 16
ATOM 18423 C C . TRP A 1 14 ? -1.797 1.088 3.715 1.00 0.00 15 TRP A C 16
ATOM 18424 O O . TRP A 1 14 ? -2.239 1.076 2.570 1.00 0.00 15 TRP A O 16
ATOM 18445 N N . LEU A 1 15 ? -0.656 0.511 4.064 1.00 0.00 16 LEU A N 16
ATOM 18446 C CA . LEU A 1 15 ? 0.144 -0.172 3.077 1.00 0.00 16 LEU A CA 16
ATOM 18447 C C . LEU A 1 15 ? -0.646 -1.321 2.515 1.00 0.00 16 LEU A C 16
ATOM 18448 O O . LEU A 1 15 ? -0.324 -1.837 1.477 1.00 0.00 16 LEU A O 16
ATOM 18464 N N . ASN A 1 16 ? -1.681 -1.716 3.216 1.00 0.00 17 ASN A N 16
ATOM 18465 C CA . ASN A 1 16 ? -2.522 -2.804 2.795 1.00 0.00 17 ASN A CA 16
ATOM 18466 C C . ASN A 1 16 ? -3.392 -2.367 1.622 1.00 0.00 17 ASN A C 16
ATOM 18467 O O . ASN A 1 16 ? -3.383 -2.954 0.512 1.00 0.00 17 ASN A O 16
ATOM 18478 N N . ASP A 1 17 ? -4.060 -1.254 1.866 1.00 0.00 18 ASP A N 16
ATOM 18479 C CA . ASP A 1 17 ? -4.915 -0.642 0.885 1.00 0.00 18 ASP A CA 16
ATOM 18480 C C . ASP A 1 17 ? -4.097 0.043 -0.179 1.00 0.00 18 ASP A C 16
ATOM 18481 O O . ASP A 1 17 ? -4.561 0.226 -1.305 1.00 0.00 18 ASP A O 16
ATOM 18490 N N . THR A 1 18 ? -2.878 0.426 0.167 1.00 0.00 19 THR A N 16
ATOM 18491 C CA . THR A 1 18 ? -2.006 1.090 -0.763 1.00 0.00 19 THR A CA 16
ATOM 18492 C C . THR A 1 18 ? -0.962 0.132 -1.297 1.00 0.00 19 THR A C 16
ATOM 18493 O O . THR A 1 18 ? -0.438 0.352 -2.372 1.00 0.00 19 THR A O 16
ATOM 18504 N N . ARG A 1 19 ? -0.674 -0.948 -0.562 1.00 0.00 20 ARG A N 16
ATOM 18505 C CA . ARG A 1 19 ? 0.301 -1.929 -1.035 1.00 0.00 20 ARG A CA 16
ATOM 18506 C C . ARG A 1 19 ? -0.145 -2.355 -2.390 1.00 0.00 20 ARG A C 16
ATOM 18507 O O . ARG A 1 19 ? 0.649 -2.537 -3.313 1.00 0.00 20 ARG A O 16
ATOM 18528 N N . GLU A 1 20 ? -1.449 -2.456 -2.504 1.00 0.00 21 GLU A N 16
ATOM 18529 C CA . GLU A 1 20 ? -2.033 -2.806 -3.788 1.00 0.00 21 GLU A CA 16
ATOM 18530 C C . GLU A 1 20 ? -1.725 -1.671 -4.776 1.00 0.00 21 GLU A C 16
ATOM 18531 O O . GLU A 1 20 ? -1.449 -1.893 -5.958 1.00 0.00 21 GLU A O 16
ATOM 18543 N N . SER A 1 21 ? -1.811 -0.455 -4.250 1.00 0.00 22 SER A N 16
ATOM 18544 C CA . SER A 1 21 ? -1.591 0.760 -5.033 1.00 0.00 22 SER A CA 16
ATOM 18545 C C . SER A 1 21 ? -0.124 0.941 -5.422 1.00 0.00 22 SER A C 16
ATOM 18546 O O . SER A 1 21 ? 0.204 1.724 -6.314 1.00 0.00 22 SER A O 16
ATOM 18554 N N . ILE A 1 22 ? 0.746 0.234 -4.728 1.00 0.00 23 ILE A N 16
ATOM 18555 C CA . ILE A 1 22 ? 2.174 0.323 -4.963 1.00 0.00 23 ILE A CA 16
ATOM 18556 C C . ILE A 1 22 ? 2.612 -0.614 -6.064 1.00 0.00 23 ILE A C 16
ATOM 18557 O O . ILE A 1 22 ? 3.388 -0.235 -6.941 1.00 0.00 23 ILE A O 16
ATOM 18573 N N . LYS A 1 23 ? 2.118 -1.842 -6.020 1.00 0.00 24 LYS A N 16
ATOM 18574 C CA . LYS A 1 23 ? 2.483 -2.808 -7.032 1.00 0.00 24 LYS A CA 16
ATOM 18575 C C . LYS A 1 23 ? 1.969 -2.351 -8.391 1.00 0.00 24 LYS A C 16
ATOM 18576 O O . LYS A 1 23 ? 2.599 -2.597 -9.418 1.00 0.00 24 LYS A O 16
ATOM 18595 N N . ARG A 1 24 ? 0.838 -1.649 -8.389 1.00 0.00 25 ARG A N 16
ATOM 18596 C CA . ARG A 1 24 ? 0.282 -1.122 -9.630 1.00 0.00 25 ARG A CA 16
ATOM 18597 C C . ARG A 1 24 ? 1.163 0.034 -10.096 1.00 0.00 25 ARG A C 16
ATOM 18598 O O . ARG A 1 24 ? 1.453 0.186 -11.282 1.00 0.00 25 ARG A O 16
ATOM 18619 N N . GLU A 1 25 ? 1.606 0.820 -9.118 1.00 0.00 26 GLU A N 16
ATOM 18620 C CA . GLU A 1 25 ? 2.489 1.948 -9.367 1.00 0.00 26 GLU A CA 16
ATOM 18621 C C . GLU A 1 25 ? 3.848 1.430 -9.821 1.00 0.00 26 GLU A C 16
ATOM 18622 O O . GLU A 1 25 ? 4.666 2.175 -10.363 1.00 0.00 26 GLU A O 16
ATOM 18634 N N . ASN A 1 26 ? 4.066 0.134 -9.606 1.00 0.00 27 ASN A N 16
ATOM 18635 C CA . ASN A 1 26 ? 5.297 -0.521 -9.995 1.00 0.00 27 ASN A CA 16
ATOM 18636 C C . ASN A 1 26 ? 5.035 -2.004 -10.236 1.00 0.00 27 ASN A C 16
ATOM 18637 O O . ASN A 1 26 ? 5.332 -2.843 -9.385 1.00 0.00 27 ASN A O 16
ATOM 18648 N N . PRO A 1 27 ? 4.447 -2.344 -11.400 1.00 0.00 28 PRO A N 16
ATOM 18649 C CA . PRO A 1 27 ? 4.113 -3.732 -11.753 1.00 0.00 28 PRO A CA 16
ATOM 18650 C C . PRO A 1 27 ? 5.338 -4.595 -12.030 1.00 0.00 28 PRO A C 16
ATOM 18651 O O . PRO A 1 27 ? 5.403 -5.290 -13.044 1.00 0.00 28 PRO A O 16
ATOM 18662 N N . GLY A 1 28 ? 6.304 -4.553 -11.123 1.00 0.00 29 GLY A N 16
ATOM 18663 C CA . GLY A 1 28 ? 7.508 -5.340 -11.287 1.00 0.00 29 GLY A CA 16
ATOM 18664 C C . GLY A 1 28 ? 8.398 -5.312 -10.059 1.00 0.00 29 GLY A C 16
ATOM 18665 O O . GLY A 1 28 ? 9.566 -5.695 -10.128 1.00 0.00 29 GLY A O 16
ATOM 18669 N N . ILE A 1 29 ? 7.856 -4.855 -8.930 1.00 0.00 30 ILE A N 16
ATOM 18670 C CA . ILE A 1 29 ? 8.623 -4.783 -7.706 1.00 0.00 30 ILE A CA 16
ATOM 18671 C C . ILE A 1 29 ? 8.601 -6.108 -6.959 1.00 0.00 30 ILE A C 16
ATOM 18672 O O . ILE A 1 29 ? 8.549 -7.179 -7.563 1.00 0.00 30 ILE A O 16
ATOM 18688 N N . LYS A 1 30 ? 8.657 -6.017 -5.646 1.00 0.00 31 LYS A N 16
ATOM 18689 C CA . LYS A 1 30 ? 8.665 -7.157 -4.788 1.00 0.00 31 LYS A CA 16
ATOM 18690 C C . LYS A 1 30 ? 7.975 -6.822 -3.486 1.00 0.00 31 LYS A C 16
ATOM 18691 O O . LYS A 1 30 ? 8.007 -5.691 -3.012 1.00 0.00 31 LYS A O 16
ATOM 18710 N N . VAL A 1 31 ? 7.367 -7.834 -2.926 1.00 0.00 32 VAL A N 16
ATOM 18711 C CA . VAL A 1 31 ? 6.659 -7.749 -1.663 1.00 0.00 32 VAL A CA 16
ATOM 18712 C C . VAL A 1 31 ? 7.316 -6.771 -0.684 1.00 0.00 32 VAL A C 16
ATOM 18713 O O . VAL A 1 31 ? 6.642 -6.106 0.101 1.00 0.00 32 VAL A O 16
ATOM 18726 N N . THR A 1 32 ? 8.638 -6.732 -0.719 1.00 0.00 33 THR A N 16
ATOM 18727 C CA . THR A 1 32 ? 9.415 -5.881 0.190 1.00 0.00 33 THR A CA 16
ATOM 18728 C C . THR A 1 32 ? 9.591 -4.457 -0.340 1.00 0.00 33 THR A C 16
ATOM 18729 O O . THR A 1 32 ? 9.817 -3.522 0.435 1.00 0.00 33 THR A O 16
ATOM 18740 N N . GLU A 1 33 ? 9.448 -4.275 -1.645 1.00 0.00 34 GLU A N 16
ATOM 18741 C CA . GLU A 1 33 ? 9.564 -2.949 -2.226 1.00 0.00 34 GLU A CA 16
ATOM 18742 C C . GLU A 1 33 ? 8.328 -2.146 -1.870 1.00 0.00 34 GLU A C 16
ATOM 18743 O O . GLU A 1 33 ? 8.394 -0.944 -1.651 1.00 0.00 34 GLU A O 16
ATOM 18755 N N . ILE A 1 34 ? 7.195 -2.830 -1.815 1.00 0.00 35 ILE A N 16
ATOM 18756 C CA . ILE A 1 34 ? 5.940 -2.196 -1.484 1.00 0.00 35 ILE A CA 16
ATOM 18757 C C . ILE A 1 34 ? 6.034 -1.587 -0.102 1.00 0.00 35 ILE A C 16
ATOM 18758 O O . ILE A 1 34 ? 5.571 -0.473 0.146 1.00 0.00 35 ILE A O 16
ATOM 18774 N N . ALA A 1 35 ? 6.633 -2.351 0.796 1.00 0.00 36 ALA A N 16
ATOM 18775 C CA . ALA A 1 35 ? 6.787 -1.929 2.167 1.00 0.00 36 ALA A CA 16
ATOM 18776 C C . ALA A 1 35 ? 7.730 -0.737 2.312 1.00 0.00 36 ALA A C 16
ATOM 18777 O O . ALA A 1 35 ? 7.601 0.045 3.252 1.00 0.00 36 ALA A O 16
ATOM 18784 N N . LYS A 1 36 ? 8.691 -0.607 1.401 1.00 0.00 37 LYS A N 16
ATOM 18785 C CA . LYS A 1 36 ? 9.652 0.490 1.476 1.00 0.00 37 LYS A CA 16
ATOM 18786 C C . LYS A 1 36 ? 9.179 1.716 0.702 1.00 0.00 37 LYS A C 16
ATOM 18787 O O . LYS A 1 36 ? 9.148 2.834 1.236 1.00 0.00 37 LYS A O 16
ATOM 18806 N N . LYS A 1 37 ? 8.806 1.513 -0.559 1.00 0.00 38 LYS A N 16
ATOM 18807 C CA . LYS A 1 37 ? 8.342 2.598 -1.398 1.00 0.00 38 LYS A CA 16
ATOM 18808 C C . LYS A 1 37 ? 6.990 3.127 -0.926 1.00 0.00 38 LYS A C 16
ATOM 18809 O O . LYS A 1 37 ? 6.525 4.165 -1.396 1.00 0.00 38 LYS A O 16
ATOM 18828 N N . GLY A 1 38 ? 6.373 2.431 0.019 1.00 0.00 39 GLY A N 16
ATOM 18829 C CA . GLY A 1 38 ? 5.114 2.889 0.526 1.00 0.00 39 GLY A CA 16
ATOM 18830 C C . GLY A 1 38 ? 5.321 3.842 1.678 1.00 0.00 39 GLY A C 16
ATOM 18831 O O . GLY A 1 38 ? 4.697 4.899 1.759 1.00 0.00 39 GLY A O 16
ATOM 18835 N N . GLY A 1 39 ? 6.217 3.466 2.566 1.00 0.00 40 GLY A N 16
ATOM 18836 C CA . GLY A 1 39 ? 6.521 4.295 3.714 1.00 0.00 40 GLY A CA 16
ATOM 18837 C C . GLY A 1 39 ? 6.945 5.687 3.310 1.00 0.00 40 GLY A C 16
ATOM 18838 O O . GLY A 1 39 ? 6.577 6.666 3.958 1.00 0.00 40 GLY A O 16
ATOM 18842 N N . GLU A 1 40 ? 7.712 5.782 2.230 1.00 0.00 41 GLU A N 16
ATOM 18843 C CA . GLU A 1 40 ? 8.168 7.079 1.744 1.00 0.00 41 GLU A CA 16
ATOM 18844 C C . GLU A 1 40 ? 6.975 7.979 1.432 1.00 0.00 41 GLU A C 16
ATOM 18845 O O . GLU A 1 40 ? 6.940 9.144 1.829 1.00 0.00 41 GLU A O 16
ATOM 18857 N N . MET A 1 41 ? 6.002 7.427 0.714 1.00 0.00 42 MET A N 16
ATOM 18858 C CA . MET A 1 41 ? 4.805 8.164 0.336 1.00 0.00 42 MET A CA 16
ATOM 18859 C C . MET A 1 41 ? 3.882 8.351 1.526 1.00 0.00 42 MET A C 16
ATOM 18860 O O . MET A 1 41 ? 3.226 9.381 1.669 1.00 0.00 42 MET A O 16
ATOM 18874 N N . TRP A 1 42 ? 3.826 7.322 2.358 1.00 0.00 43 TRP A N 16
ATOM 18875 C CA . TRP A 1 42 ? 2.978 7.314 3.523 1.00 0.00 43 TRP A CA 16
ATOM 18876 C C . TRP A 1 42 ? 3.369 8.402 4.524 1.00 0.00 43 TRP A C 16
ATOM 18877 O O . TRP A 1 42 ? 2.522 9.174 4.974 1.00 0.00 43 TRP A O 16
ATOM 18898 N N . LYS A 1 43 ? 4.648 8.447 4.880 1.00 0.00 44 LYS A N 16
ATOM 18899 C CA . LYS A 1 43 ? 5.159 9.424 5.844 1.00 0.00 44 LYS A CA 16
ATOM 18900 C C . LYS A 1 43 ? 4.559 10.825 5.657 1.00 0.00 44 LYS A C 16
ATOM 18901 O O . LYS A 1 43 ? 4.460 11.586 6.619 1.00 0.00 44 LYS A O 16
ATOM 18920 N N . GLU A 1 44 ? 4.179 11.176 4.429 1.00 0.00 45 GLU A N 16
ATOM 18921 C CA . GLU A 1 44 ? 3.618 12.505 4.170 1.00 0.00 45 GLU A CA 16
ATOM 18922 C C . GLU A 1 44 ? 2.317 12.447 3.370 1.00 0.00 45 GLU A C 16
ATOM 18923 O O . GLU A 1 44 ? 1.903 13.445 2.778 1.00 0.00 45 GLU A O 16
ATOM 18935 N N . LEU A 1 45 ? 1.675 11.285 3.345 1.00 0.00 46 LEU A N 16
ATOM 18936 C CA . LEU A 1 45 ? 0.426 11.129 2.605 1.00 0.00 46 LEU A CA 16
ATOM 18937 C C . LEU A 1 45 ? -0.771 11.560 3.472 1.00 0.00 46 LEU A C 16
ATOM 18938 O O . LEU A 1 45 ? -0.693 11.526 4.701 1.00 0.00 46 LEU A O 16
ATOM 18954 N N . LYS A 1 46 ? -1.864 11.994 2.832 1.00 0.00 47 LYS A N 16
ATOM 18955 C CA . LYS A 1 46 ? -3.056 12.460 3.560 1.00 0.00 47 LYS A CA 16
ATOM 18956 C C . LYS A 1 46 ? -4.089 11.357 3.736 1.00 0.00 47 LYS A C 16
ATOM 18957 O O . LYS A 1 46 ? -5.189 11.594 4.235 1.00 0.00 47 LYS A O 16
ATOM 18976 N N . ASP A 1 47 ? -3.707 10.151 3.377 1.00 0.00 48 ASP A N 16
ATOM 18977 C CA . ASP A 1 47 ? -4.564 8.996 3.542 1.00 0.00 48 ASP A CA 16
ATOM 18978 C C . ASP A 1 47 ? -4.192 8.301 4.848 1.00 0.00 48 ASP A C 16
ATOM 18979 O O . ASP A 1 47 ? -4.860 7.364 5.280 1.00 0.00 48 ASP A O 16
ATOM 18988 N N . LYS A 1 48 ? -3.113 8.789 5.471 1.00 0.00 49 LYS A N 16
ATOM 18989 C CA . LYS A 1 48 ? -2.627 8.248 6.730 1.00 0.00 49 LYS A CA 16
ATOM 18990 C C . LYS A 1 48 ? -3.340 8.894 7.905 1.00 0.00 49 LYS A C 16
ATOM 18991 O O . LYS A 1 48 ? -3.444 8.302 8.969 1.00 0.00 49 LYS A O 16
ATOM 19010 N N . SER A 1 49 ? -3.889 10.082 7.703 1.00 0.00 50 SER A N 16
ATOM 19011 C CA . SER A 1 49 ? -4.639 10.726 8.766 1.00 0.00 50 SER A CA 16
ATOM 19012 C C . SER A 1 49 ? -5.915 9.928 8.968 1.00 0.00 50 SER A C 16
ATOM 19013 O O . SER A 1 49 ? -6.436 9.800 10.075 1.00 0.00 50 SER A O 16
ATOM 19021 N N . LYS A 1 50 ? -6.400 9.394 7.851 1.00 0.00 51 LYS A N 16
ATOM 19022 C CA . LYS A 1 50 ? -7.620 8.592 7.838 1.00 0.00 51 LYS A CA 16
ATOM 19023 C C . LYS A 1 50 ? -7.314 7.097 7.965 1.00 0.00 51 LYS A C 16
ATOM 19024 O O . LYS A 1 50 ? -8.191 6.309 8.317 1.00 0.00 51 LYS A O 16
ATOM 19043 N N . TRP A 1 51 ? -6.071 6.709 7.679 1.00 0.00 52 TRP A N 16
ATOM 19044 C CA . TRP A 1 51 ? -5.673 5.304 7.769 1.00 0.00 52 TRP A CA 16
ATOM 19045 C C . TRP A 1 51 ? -4.947 5.020 9.081 1.00 0.00 52 TRP A C 16
ATOM 19046 O O . TRP A 1 51 ? -5.129 3.968 9.690 1.00 0.00 52 TRP A O 16
ATOM 19067 N N . GLU A 1 52 ? -4.142 5.974 9.526 1.00 0.00 53 GLU A N 16
ATOM 19068 C CA . GLU A 1 52 ? -3.410 5.821 10.776 1.00 0.00 53 GLU A CA 16
ATOM 19069 C C . GLU A 1 52 ? -4.376 5.550 11.913 1.00 0.00 53 GLU A C 16
ATOM 19070 O O . GLU A 1 52 ? -4.052 4.854 12.878 1.00 0.00 53 GLU A O 16
ATOM 19082 N N . ASP A 1 53 ? -5.571 6.110 11.790 1.00 0.00 54 ASP A N 16
ATOM 19083 C CA . ASP A 1 53 ? -6.583 5.934 12.806 1.00 0.00 54 ASP A CA 16
ATOM 19084 C C . ASP A 1 53 ? -7.133 4.528 12.779 1.00 0.00 54 ASP A C 16
ATOM 19085 O O . ASP A 1 53 ? -7.558 4.014 13.803 1.00 0.00 54 ASP A O 16
ATOM 19094 N N . ALA A 1 54 ? -7.096 3.889 11.621 1.00 0.00 55 ALA A N 16
ATOM 19095 C CA . ALA A 1 54 ? -7.567 2.523 11.525 1.00 0.00 55 ALA A CA 16
ATOM 19096 C C . ALA A 1 54 ? -6.696 1.645 12.414 1.00 0.00 55 ALA A C 16
ATOM 19097 O O . ALA A 1 54 ? -7.177 0.737 13.091 1.00 0.00 55 ALA A O 16
ATOM 19104 N N . ALA A 1 55 ? -5.396 1.926 12.384 1.00 0.00 56 ALA A N 16
ATOM 19105 C CA . ALA A 1 55 ? -4.412 1.176 13.158 1.00 0.00 56 ALA A CA 16
ATOM 19106 C C . ALA A 1 55 ? -4.665 1.286 14.657 1.00 0.00 56 ALA A C 16
ATOM 19107 O O . ALA A 1 55 ? -4.646 0.287 15.376 1.00 0.00 56 ALA A O 16
ATOM 19114 N N . ALA A 1 56 ? -4.898 2.510 15.124 1.00 0.00 57 ALA A N 16
ATOM 19115 C CA . ALA A 1 56 ? -5.150 2.753 16.539 1.00 0.00 57 ALA A CA 16
ATOM 19116 C C . ALA A 1 56 ? -6.559 2.325 16.923 1.00 0.00 57 ALA A C 16
ATOM 19117 O O . ALA A 1 56 ? -6.819 1.951 18.067 1.00 0.00 57 ALA A O 16
ATOM 19124 N N . LYS A 1 57 ? -7.465 2.380 15.957 1.00 0.00 58 LYS A N 16
ATOM 19125 C CA . LYS A 1 57 ? -8.847 1.995 16.187 1.00 0.00 58 LYS A CA 16
ATOM 19126 C C . LYS A 1 57 ? -8.978 0.482 16.168 1.00 0.00 58 LYS A C 16
ATOM 19127 O O . LYS A 1 57 ? -9.767 -0.085 16.913 1.00 0.00 58 LYS A O 16
ATOM 19146 N N . ASP A 1 58 ? -8.206 -0.166 15.301 1.00 0.00 59 ASP A N 16
ATOM 19147 C CA . ASP A 1 58 ? -8.249 -1.611 15.188 1.00 0.00 59 ASP A CA 16
ATOM 19148 C C . ASP A 1 58 ? -7.558 -2.256 16.378 1.00 0.00 59 ASP A C 16
ATOM 19149 O O . ASP A 1 58 ? -7.917 -3.352 16.785 1.00 0.00 59 ASP A O 16
ATOM 19158 N N . LYS A 1 59 ? -6.572 -1.562 16.942 1.00 0.00 60 LYS A N 16
ATOM 19159 C CA . LYS A 1 59 ? -5.850 -2.078 18.101 1.00 0.00 60 LYS A CA 16
ATOM 19160 C C . LYS A 1 59 ? -6.782 -2.137 19.302 1.00 0.00 60 LYS A C 16
ATOM 19161 O O . LYS A 1 59 ? -6.663 -3.004 20.166 1.00 0.00 60 LYS A O 16
ATOM 19180 N N . GLN A 1 60 ? -7.708 -1.199 19.335 1.00 0.00 61 GLN A N 16
ATOM 19181 C CA . GLN A 1 60 ? -8.679 -1.100 20.397 1.00 0.00 61 GLN A CA 16
ATOM 19182 C C . GLN A 1 60 ? -9.871 -1.994 20.084 1.00 0.00 61 GLN A C 16
ATOM 19183 O O . GLN A 1 60 ? -10.316 -2.775 20.913 1.00 0.00 61 GLN A O 16
ATOM 19197 N N . ARG A 1 61 ? -10.383 -1.876 18.876 1.00 0.00 62 ARG A N 16
ATOM 19198 C CA . ARG A 1 61 ? -11.514 -2.681 18.463 1.00 0.00 62 ARG A CA 16
ATOM 19199 C C . ARG A 1 61 ? -11.143 -4.156 18.462 1.00 0.00 62 ARG A C 16
ATOM 19200 O O . ARG A 1 61 ? -12.015 -5.024 18.495 1.00 0.00 62 ARG A O 16
ATOM 19221 N N . TYR A 1 62 ? -9.848 -4.439 18.423 1.00 0.00 63 TYR A N 16
ATOM 19222 C CA . TYR A 1 62 ? -9.389 -5.818 18.418 1.00 0.00 63 TYR A CA 16
ATOM 19223 C C . TYR A 1 62 ? -9.381 -6.331 19.830 1.00 0.00 63 TYR A C 16
ATOM 19224 O O . TYR A 1 62 ? -10.012 -7.326 20.164 1.00 0.00 63 TYR A O 16
ATOM 19242 N N . HIS A 1 63 ? -8.637 -5.631 20.649 1.00 0.00 64 HIS A N 16
ATOM 19243 C CA . HIS A 1 63 ? -8.486 -5.978 22.028 1.00 0.00 64 HIS A CA 16
ATOM 19244 C C . HIS A 1 63 ? -9.803 -5.836 22.777 1.00 0.00 64 HIS A C 16
ATOM 19245 O O . HIS A 1 63 ? -9.943 -6.289 23.905 1.00 0.00 64 HIS A O 16
ATOM 19260 N N . ASP A 1 64 ? -10.778 -5.207 22.158 1.00 0.00 65 ASP A N 16
ATOM 19261 C CA . ASP A 1 64 ? -12.048 -5.030 22.813 1.00 0.00 65 ASP A CA 16
ATOM 19262 C C . ASP A 1 64 ? -12.930 -6.251 22.645 1.00 0.00 65 ASP A C 16
ATOM 19263 O O . ASP A 1 64 ? -13.905 -6.426 23.376 1.00 0.00 65 ASP A O 16
ATOM 19272 N N . GLU A 1 65 ? -12.608 -7.079 21.664 1.00 0.00 66 GLU A N 16
ATOM 19273 C CA . GLU A 1 65 ? -13.408 -8.257 21.401 1.00 0.00 66 GLU A CA 16
ATOM 19274 C C . GLU A 1 65 ? -12.531 -9.406 20.972 1.00 0.00 66 GLU A C 16
ATOM 19275 O O . GLU A 1 65 ? -12.746 -10.544 21.377 1.00 0.00 66 GLU A O 16
ATOM 19287 N N . MET A 1 66 ? -11.543 -9.118 20.138 1.00 0.00 67 MET A N 16
ATOM 19288 C CA . MET A 1 66 ? -10.648 -10.135 19.655 1.00 0.00 67 MET A CA 16
ATOM 19289 C C . MET A 1 66 ? -9.833 -10.695 20.806 1.00 0.00 67 MET A C 16
ATOM 19290 O O . MET A 1 66 ? -9.797 -11.906 21.019 1.00 0.00 67 MET A O 16
ATOM 19304 N N . ARG A 1 67 ? -9.203 -9.807 21.572 1.00 0.00 68 ARG A N 16
ATOM 19305 C CA . ARG A 1 67 ? -8.422 -10.251 22.723 1.00 0.00 68 ARG A CA 16
ATOM 19306 C C . ARG A 1 67 ? -9.387 -10.901 23.729 1.00 0.00 68 ARG A C 16
ATOM 19307 O O . ARG A 1 67 ? -9.094 -11.910 24.370 1.00 0.00 68 ARG A O 16
ATOM 19328 N N . ASN A 1 68 ? -10.544 -10.248 23.828 1.00 0.00 69 ASN A N 16
ATOM 19329 C CA . ASN A 1 68 ? -11.615 -10.645 24.713 1.00 0.00 69 ASN A CA 16
ATOM 19330 C C . ASN A 1 68 ? -12.059 -12.034 24.340 1.00 0.00 69 ASN A C 16
ATOM 19331 O O . ASN A 1 68 ? -11.728 -13.008 25.016 1.00 0.00 69 ASN A O 16
ATOM 19342 N N . TYR A 1 69 ? -12.810 -12.126 23.258 1.00 0.00 70 TYR A N 16
ATOM 19343 C CA . TYR A 1 69 ? -13.291 -13.403 22.807 1.00 0.00 70 TYR A CA 16
ATOM 19344 C C . TYR A 1 69 ? -12.505 -13.904 21.596 1.00 0.00 70 TYR A C 16
ATOM 19345 O O . TYR A 1 69 ? -12.097 -13.123 20.737 1.00 0.00 70 TYR A O 16
ATOM 19363 N N . LYS A 1 70 ? -12.302 -15.217 21.541 1.00 0.00 71 LYS A N 16
ATOM 19364 C CA . LYS A 1 70 ? -11.569 -15.836 20.443 1.00 0.00 71 LYS A CA 16
ATOM 19365 C C . LYS A 1 70 ? -12.309 -17.072 19.930 1.00 0.00 71 LYS A C 16
ATOM 19366 O O . LYS A 1 70 ? -12.718 -17.927 20.716 1.00 0.00 71 LYS A O 16
ATOM 19385 N N . PRO A 1 71 ? -12.493 -17.186 18.602 1.00 0.00 72 PRO A N 16
ATOM 19386 C CA . PRO A 1 71 ? -13.188 -18.329 18.000 1.00 0.00 72 PRO A CA 16
ATOM 19387 C C . PRO A 1 71 ? -12.429 -19.636 18.199 1.00 0.00 72 PRO A C 16
ATOM 19388 O O . PRO A 1 71 ? -11.205 -19.680 18.074 1.00 0.00 72 PRO A O 16
ATOM 19399 N N . GLU A 1 72 ? -13.162 -20.700 18.510 1.00 0.00 73 GLU A N 16
ATOM 19400 C CA . GLU A 1 72 ? -12.557 -22.009 18.727 1.00 0.00 73 GLU A CA 16
ATOM 19401 C C . GLU A 1 72 ? -11.591 -21.972 19.907 1.00 0.00 73 GLU A C 16
ATOM 19402 O O . GLU A 1 72 ? -10.592 -22.692 19.928 1.00 0.00 73 GLU A O 16
ATOM 19414 N N . ALA A 1 73 ? -11.896 -21.129 20.889 1.00 0.00 74 ALA A N 16
ATOM 19415 C CA . ALA A 1 73 ? -11.054 -20.998 22.072 1.00 0.00 74 ALA A CA 16
ATOM 19416 C C . ALA A 1 73 ? -9.644 -20.557 21.697 1.00 0.00 74 ALA A C 16
ATOM 19417 O O . ALA A 1 73 ? -8.803 -20.426 22.612 1.00 0.00 74 ALA A O 16
ATOM 19425 N N . SER A 1 1 ? -15.893 -16.835 11.837 1.00 0.00 2 SER A N 17
ATOM 19426 C CA . SER A 1 1 ? -14.861 -16.831 10.809 1.00 0.00 2 SER A CA 17
ATOM 19427 C C . SER A 1 1 ? -13.514 -17.253 11.388 1.00 0.00 2 SER A C 17
ATOM 19428 O O . SER A 1 1 ? -12.667 -16.412 11.689 1.00 0.00 2 SER A O 17
ATOM 19436 N N . HIS A 1 2 ? -13.324 -18.560 11.540 1.00 0.00 3 HIS A N 17
ATOM 19437 C CA . HIS A 1 2 ? -12.081 -19.097 12.084 1.00 0.00 3 HIS A CA 17
ATOM 19438 C C . HIS A 1 2 ? -11.873 -18.642 13.525 1.00 0.00 3 HIS A C 17
ATOM 19439 O O . HIS A 1 2 ? -12.140 -19.389 14.466 1.00 0.00 3 HIS A O 17
ATOM 19454 N N . MET A 1 3 ? -11.397 -17.412 13.692 1.00 0.00 4 MET A N 17
ATOM 19455 C CA . MET A 1 3 ? -11.155 -16.859 15.020 1.00 0.00 4 MET A CA 17
ATOM 19456 C C . MET A 1 3 ? -10.675 -15.411 14.926 1.00 0.00 4 MET A C 17
ATOM 19457 O O . MET A 1 3 ? -9.833 -15.082 14.090 1.00 0.00 4 MET A O 17
ATOM 19471 N N . PRO A 1 4 ? -11.206 -14.519 15.784 1.00 0.00 5 PRO A N 17
ATOM 19472 C CA . PRO A 1 4 ? -10.830 -13.104 15.790 1.00 0.00 5 PRO A CA 17
ATOM 19473 C C . PRO A 1 4 ? -9.318 -12.898 15.752 1.00 0.00 5 PRO A C 17
ATOM 19474 O O . PRO A 1 4 ? -8.588 -13.417 16.597 1.00 0.00 5 PRO A O 17
ATOM 19485 N N . LYS A 1 5 ? -8.859 -12.123 14.775 1.00 0.00 6 LYS A N 17
ATOM 19486 C CA . LYS A 1 5 ? -7.440 -11.821 14.623 1.00 0.00 6 LYS A CA 17
ATOM 19487 C C . LYS A 1 5 ? -7.074 -10.601 15.468 1.00 0.00 6 LYS A C 17
ATOM 19488 O O . LYS A 1 5 ? -7.432 -10.524 16.640 1.00 0.00 6 LYS A O 17
ATOM 19507 N N . ARG A 1 6 ? -6.382 -9.646 14.872 1.00 0.00 7 ARG A N 17
ATOM 19508 C CA . ARG A 1 6 ? -6.003 -8.438 15.555 1.00 0.00 7 ARG A CA 17
ATOM 19509 C C . ARG A 1 6 ? -5.989 -7.313 14.537 1.00 0.00 7 ARG A C 17
ATOM 19510 O O . ARG A 1 6 ? -6.490 -7.481 13.424 1.00 0.00 7 ARG A O 17
ATOM 19531 N N . ALA A 1 7 ? -5.495 -6.156 14.917 1.00 0.00 8 ALA A N 17
ATOM 19532 C CA . ALA A 1 7 ? -5.525 -5.019 14.017 1.00 0.00 8 ALA A CA 17
ATOM 19533 C C . ALA A 1 7 ? -4.207 -4.745 13.287 1.00 0.00 8 ALA A C 17
ATOM 19534 O O . ALA A 1 7 ? -3.311 -5.587 13.245 1.00 0.00 8 ALA A O 17
ATOM 19541 N N . THR A 1 8 ? -4.138 -3.560 12.669 1.00 0.00 9 THR A N 17
ATOM 19542 C CA . THR A 1 8 ? -2.980 -3.144 11.875 1.00 0.00 9 THR A CA 17
ATOM 19543 C C . THR A 1 8 ? -2.428 -1.788 12.306 1.00 0.00 9 THR A C 17
ATOM 19544 O O . THR A 1 8 ? -3.170 -0.925 12.762 1.00 0.00 9 THR A O 17
ATOM 19555 N N . THR A 1 9 ? -1.124 -1.598 12.115 1.00 0.00 10 THR A N 17
ATOM 19556 C CA . THR A 1 9 ? -0.472 -0.337 12.429 1.00 0.00 10 THR A CA 17
ATOM 19557 C C . THR A 1 9 ? -0.863 0.672 11.377 1.00 0.00 10 THR A C 17
ATOM 19558 O O . THR A 1 9 ? -1.212 0.297 10.257 1.00 0.00 10 THR A O 17
ATOM 19569 N N . ALA A 1 10 ? -0.812 1.949 11.722 1.00 0.00 11 ALA A N 17
ATOM 19570 C CA . ALA A 1 10 ? -1.171 2.985 10.773 1.00 0.00 11 ALA A CA 17
ATOM 19571 C C . ALA A 1 10 ? -0.517 2.686 9.434 1.00 0.00 11 ALA A C 17
ATOM 19572 O O . ALA A 1 10 ? -1.112 2.863 8.373 1.00 0.00 11 ALA A O 17
ATOM 19579 N N . PHE A 1 11 ? 0.731 2.253 9.515 1.00 0.00 12 PHE A N 17
ATOM 19580 C CA . PHE A 1 11 ? 1.543 1.939 8.342 1.00 0.00 12 PHE A CA 17
ATOM 19581 C C . PHE A 1 11 ? 1.190 0.597 7.708 1.00 0.00 12 PHE A C 17
ATOM 19582 O O . PHE A 1 11 ? 1.358 0.404 6.506 1.00 0.00 12 PHE A O 17
ATOM 19599 N N . MET A 1 12 ? 0.765 -0.346 8.529 1.00 0.00 13 MET A N 17
ATOM 19600 C CA . MET A 1 12 ? 0.465 -1.688 8.052 1.00 0.00 13 MET A CA 17
ATOM 19601 C C . MET A 1 12 ? -0.990 -1.865 7.644 1.00 0.00 13 MET A C 17
ATOM 19602 O O . MET A 1 12 ? -1.342 -2.891 7.061 1.00 0.00 13 MET A O 17
ATOM 19616 N N . LEU A 1 13 ? -1.833 -0.867 7.879 1.00 0.00 14 LEU A N 17
ATOM 19617 C CA . LEU A 1 13 ? -3.215 -0.963 7.445 1.00 0.00 14 LEU A CA 17
ATOM 19618 C C . LEU A 1 13 ? -3.375 -0.243 6.120 1.00 0.00 14 LEU A C 17
ATOM 19619 O O . LEU A 1 13 ? -4.199 -0.615 5.284 1.00 0.00 14 LEU A O 17
ATOM 19635 N N . TRP A 1 14 ? -2.560 0.801 5.937 1.00 0.00 15 TRP A N 17
ATOM 19636 C CA . TRP A 1 14 ? -2.586 1.589 4.722 1.00 0.00 15 TRP A CA 17
ATOM 19637 C C . TRP A 1 14 ? -1.804 0.865 3.665 1.00 0.00 15 TRP A C 17
ATOM 19638 O O . TRP A 1 14 ? -2.220 0.781 2.516 1.00 0.00 15 TRP A O 17
ATOM 19659 N N . LEU A 1 15 ? -0.682 0.300 4.075 1.00 0.00 16 LEU A N 17
ATOM 19660 C CA . LEU A 1 15 ? 0.125 -0.455 3.152 1.00 0.00 16 LEU A CA 17
ATOM 19661 C C . LEU A 1 15 ? -0.684 -1.624 2.653 1.00 0.00 16 LEU A C 17
ATOM 19662 O O . LEU A 1 15 ? -0.391 -2.200 1.633 1.00 0.00 16 LEU A O 17
ATOM 19678 N N . ASN A 1 16 ? -1.716 -1.971 3.379 1.00 0.00 17 ASN A N 17
ATOM 19679 C CA . ASN A 1 16 ? -2.569 -3.065 3.009 1.00 0.00 17 ASN A CA 17
ATOM 19680 C C . ASN A 1 16 ? -3.447 -2.687 1.817 1.00 0.00 17 ASN A C 17
ATOM 19681 O O . ASN A 1 16 ? -3.427 -3.317 0.730 1.00 0.00 17 ASN A O 17
ATOM 19692 N N . ASP A 1 17 ? -4.132 -1.575 2.017 1.00 0.00 18 ASP A N 17
ATOM 19693 C CA . ASP A 1 17 ? -5.006 -1.017 1.015 1.00 0.00 18 ASP A CA 17
ATOM 19694 C C . ASP A 1 17 ? -4.226 -0.315 -0.064 1.00 0.00 18 ASP A C 17
ATOM 19695 O O . ASP A 1 17 ? -4.691 -0.189 -1.197 1.00 0.00 18 ASP A O 17
ATOM 19704 N N . THR A 1 18 ? -3.043 0.157 0.281 1.00 0.00 19 THR A N 17
ATOM 19705 C CA . THR A 1 18 ? -2.210 0.856 -0.659 1.00 0.00 19 THR A CA 17
ATOM 19706 C C . THR A 1 18 ? -1.089 -0.024 -1.178 1.00 0.00 19 THR A C 17
ATOM 19707 O O . THR A 1 18 ? -0.615 0.209 -2.272 1.00 0.00 19 THR A O 17
ATOM 19718 N N . ARG A 1 19 ? -0.673 -1.051 -0.420 1.00 0.00 20 ARG A N 17
ATOM 19719 C CA . ARG A 1 19 ? 0.387 -1.934 -0.911 1.00 0.00 20 ARG A CA 17
ATOM 19720 C C . ARG A 1 19 ? -0.079 -2.498 -2.204 1.00 0.00 20 ARG A C 17
ATOM 19721 O O . ARG A 1 19 ? 0.680 -2.625 -3.166 1.00 0.00 20 ARG A O 17
ATOM 19742 N N . GLU A 1 20 ? -1.370 -2.776 -2.241 1.00 0.00 21 GLU A N 17
ATOM 19743 C CA . GLU A 1 20 ? -1.945 -3.264 -3.482 1.00 0.00 21 GLU A CA 17
ATOM 19744 C C . GLU A 1 20 ? -1.743 -2.168 -4.528 1.00 0.00 21 GLU A C 17
ATOM 19745 O O . GLU A 1 20 ? -1.418 -2.424 -5.689 1.00 0.00 21 GLU A O 17
ATOM 19757 N N . SER A 1 21 ? -1.960 -0.936 -4.071 1.00 0.00 22 SER A N 17
ATOM 19758 C CA . SER A 1 21 ? -1.835 0.244 -4.915 1.00 0.00 22 SER A CA 17
ATOM 19759 C C . SER A 1 21 ? -0.381 0.501 -5.315 1.00 0.00 22 SER A C 17
ATOM 19760 O O . SER A 1 21 ? -0.105 1.257 -6.247 1.00 0.00 22 SER A O 17
ATOM 19768 N N . ILE A 1 22 ? 0.538 -0.118 -4.588 1.00 0.00 23 ILE A N 17
ATOM 19769 C CA . ILE A 1 22 ? 1.957 0.054 -4.846 1.00 0.00 23 ILE A CA 17
ATOM 19770 C C . ILE A 1 22 ? 2.406 -0.813 -5.990 1.00 0.00 23 ILE A C 17
ATOM 19771 O O . ILE A 1 22 ? 3.195 -0.385 -6.834 1.00 0.00 23 ILE A O 17
ATOM 19787 N N . LYS A 1 23 ? 1.909 -2.038 -6.024 1.00 0.00 24 LYS A N 17
ATOM 19788 C CA . LYS A 1 23 ? 2.288 -2.935 -7.086 1.00 0.00 24 LYS A CA 17
ATOM 19789 C C . LYS A 1 23 ? 1.661 -2.488 -8.402 1.00 0.00 24 LYS A C 17
ATOM 19790 O O . LYS A 1 23 ? 2.227 -2.697 -9.472 1.00 0.00 24 LYS A O 17
ATOM 19809 N N . ARG A 1 24 ? 0.504 -1.837 -8.316 1.00 0.00 25 ARG A N 17
ATOM 19810 C CA . ARG A 1 24 ? -0.162 -1.324 -9.510 1.00 0.00 25 ARG A CA 17
ATOM 19811 C C . ARG A 1 24 ? 0.612 -0.109 -10.006 1.00 0.00 25 ARG A C 17
ATOM 19812 O O . ARG A 1 24 ? 0.957 0.001 -11.182 1.00 0.00 25 ARG A O 17
ATOM 19833 N N . GLU A 1 25 ? 0.906 0.781 -9.064 1.00 0.00 26 GLU A N 17
ATOM 19834 C CA . GLU A 1 25 ? 1.673 1.983 -9.341 1.00 0.00 26 GLU A CA 17
ATOM 19835 C C . GLU A 1 25 ? 3.088 1.593 -9.752 1.00 0.00 26 GLU A C 17
ATOM 19836 O O . GLU A 1 25 ? 3.846 2.407 -10.278 1.00 0.00 26 GLU A O 17
ATOM 19848 N N . ASN A 1 26 ? 3.417 0.319 -9.529 1.00 0.00 27 ASN A N 17
ATOM 19849 C CA . ASN A 1 26 ? 4.709 -0.225 -9.887 1.00 0.00 27 ASN A CA 17
ATOM 19850 C C . ASN A 1 26 ? 4.609 -1.742 -10.008 1.00 0.00 27 ASN A C 17
ATOM 19851 O O . ASN A 1 26 ? 4.942 -2.471 -9.075 1.00 0.00 27 ASN A O 17
ATOM 19862 N N . PRO A 1 27 ? 4.123 -2.241 -11.163 1.00 0.00 28 PRO A N 17
ATOM 19863 C CA . PRO A 1 27 ? 3.956 -3.681 -11.396 1.00 0.00 28 PRO A CA 17
ATOM 19864 C C . PRO A 1 27 ? 5.267 -4.402 -11.665 1.00 0.00 28 PRO A C 17
ATOM 19865 O O . PRO A 1 27 ? 5.281 -5.533 -12.148 1.00 0.00 28 PRO A O 17
ATOM 19876 N N . GLY A 1 28 ? 6.361 -3.742 -11.339 1.00 0.00 29 GLY A N 17
ATOM 19877 C CA . GLY A 1 28 ? 7.669 -4.325 -11.535 1.00 0.00 29 GLY A CA 17
ATOM 19878 C C . GLY A 1 28 ? 8.495 -4.297 -10.268 1.00 0.00 29 GLY A C 17
ATOM 19879 O O . GLY A 1 28 ? 9.724 -4.346 -10.322 1.00 0.00 29 GLY A O 17
ATOM 19883 N N . ILE A 1 29 ? 7.823 -4.217 -9.120 1.00 0.00 30 ILE A N 17
ATOM 19884 C CA . ILE A 1 29 ? 8.505 -4.183 -7.846 1.00 0.00 30 ILE A CA 17
ATOM 19885 C C . ILE A 1 29 ? 8.447 -5.540 -7.168 1.00 0.00 30 ILE A C 17
ATOM 19886 O O . ILE A 1 29 ? 8.341 -6.575 -7.827 1.00 0.00 30 ILE A O 17
ATOM 19902 N N . LYS A 1 30 ? 8.525 -5.524 -5.853 1.00 0.00 31 LYS A N 17
ATOM 19903 C CA . LYS A 1 30 ? 8.494 -6.720 -5.072 1.00 0.00 31 LYS A CA 17
ATOM 19904 C C . LYS A 1 30 ? 8.161 -6.387 -3.634 1.00 0.00 31 LYS A C 17
ATOM 19905 O O . LYS A 1 30 ? 8.317 -5.255 -3.185 1.00 0.00 31 LYS A O 17
ATOM 19924 N N . VAL A 1 31 ? 7.710 -7.395 -2.933 1.00 0.00 32 VAL A N 17
ATOM 19925 C CA . VAL A 1 31 ? 7.344 -7.312 -1.535 1.00 0.00 32 VAL A CA 17
ATOM 19926 C C . VAL A 1 31 ? 8.204 -6.322 -0.743 1.00 0.00 32 VAL A C 17
A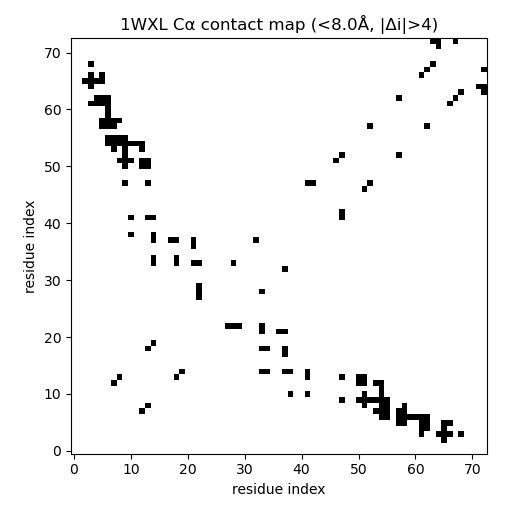TOM 19927 O O . VAL A 1 31 ? 7.741 -5.702 0.213 1.00 0.00 32 VAL A O 17
ATOM 19940 N N . THR A 1 32 ? 9.462 -6.219 -1.132 1.00 0.00 33 THR A N 17
ATOM 19941 C CA . THR A 1 32 ? 10.417 -5.346 -0.445 1.00 0.00 33 THR A CA 17
ATOM 19942 C C . THR A 1 32 ? 10.304 -3.886 -0.876 1.00 0.00 33 THR A C 17
ATOM 19943 O O . THR A 1 32 ? 10.603 -2.981 -0.094 1.00 0.00 33 THR A O 17
ATOM 19954 N N . GLU A 1 33 ? 9.836 -3.644 -2.092 1.00 0.00 34 GLU A N 17
ATOM 19955 C CA . GLU A 1 33 ? 9.662 -2.282 -2.571 1.00 0.00 34 GLU A CA 17
ATOM 19956 C C . GLU A 1 33 ? 8.271 -1.789 -2.200 1.00 0.00 34 GLU A C 17
ATOM 19957 O O . GLU A 1 33 ? 8.004 -0.593 -2.186 1.00 0.00 34 GLU A O 17
ATOM 19969 N N . ILE A 1 34 ? 7.391 -2.725 -1.886 1.00 0.00 35 ILE A N 17
ATOM 19970 C CA . ILE A 1 34 ? 6.044 -2.380 -1.497 1.00 0.00 35 ILE A CA 17
ATOM 19971 C C . ILE A 1 34 ? 6.064 -1.814 -0.091 1.00 0.00 35 ILE A C 17
ATOM 19972 O O . ILE A 1 34 ? 5.497 -0.754 0.186 1.00 0.00 35 ILE A O 17
ATOM 19988 N N . ALA A 1 35 ? 6.738 -2.538 0.791 1.00 0.00 36 ALA A N 17
ATOM 19989 C CA . ALA A 1 35 ? 6.857 -2.138 2.178 1.00 0.00 36 ALA A CA 17
ATOM 19990 C C . ALA A 1 35 ? 7.823 -0.968 2.347 1.00 0.00 36 ALA A C 17
ATOM 19991 O O . ALA A 1 35 ? 7.731 -0.218 3.318 1.00 0.00 36 ALA A O 17
ATOM 19998 N N . LYS A 1 36 ? 8.758 -0.822 1.411 1.00 0.00 37 LYS A N 17
ATOM 19999 C CA . LYS A 1 36 ? 9.741 0.251 1.487 1.00 0.00 37 LYS A CA 17
ATOM 20000 C C . LYS A 1 36 ? 9.274 1.500 0.745 1.00 0.00 37 LYS A C 17
ATOM 20001 O O . LYS A 1 36 ? 9.271 2.604 1.305 1.00 0.00 37 LYS A O 17
ATOM 20020 N N . LYS A 1 37 ? 8.874 1.336 -0.514 1.00 0.00 38 LYS A N 17
ATOM 20021 C CA . LYS A 1 37 ? 8.414 2.460 -1.312 1.00 0.00 38 LYS A CA 17
ATOM 20022 C C . LYS A 1 37 ? 7.056 2.956 -0.839 1.00 0.00 38 LYS A C 17
ATOM 20023 O O . LYS A 1 37 ? 6.618 4.042 -1.218 1.00 0.00 38 LYS A O 17
ATOM 20042 N N . GLY A 1 38 ? 6.402 2.175 0.006 1.00 0.00 39 GLY A N 17
ATOM 20043 C CA . GLY A 1 38 ? 5.135 2.598 0.520 1.00 0.00 39 GLY A CA 17
ATOM 20044 C C . GLY A 1 38 ? 5.327 3.563 1.671 1.00 0.00 39 GLY A C 17
ATOM 20045 O O . GLY A 1 38 ? 4.706 4.624 1.733 1.00 0.00 39 GLY A O 17
ATOM 20049 N N . GLY A 1 39 ? 6.201 3.185 2.578 1.00 0.00 40 GLY A N 17
ATOM 20050 C CA . GLY A 1 39 ? 6.490 4.011 3.733 1.00 0.00 40 GLY A CA 17
ATOM 20051 C C . GLY A 1 39 ? 6.919 5.408 3.349 1.00 0.00 40 GLY A C 17
ATOM 20052 O O . GLY A 1 39 ? 6.485 6.382 3.959 1.00 0.00 40 GLY A O 17
ATOM 20056 N N . GLU A 1 40 ? 7.766 5.514 2.332 1.00 0.00 41 GLU A N 17
ATOM 20057 C CA . GLU A 1 40 ? 8.231 6.822 1.879 1.00 0.00 41 GLU A CA 17
ATOM 20058 C C . GLU A 1 40 ? 7.047 7.735 1.565 1.00 0.00 41 GLU A C 17
ATOM 20059 O O . GLU A 1 40 ? 7.005 8.888 1.995 1.00 0.00 41 GLU A O 17
ATOM 20071 N N . MET A 1 41 ? 6.090 7.209 0.802 1.00 0.00 42 MET A N 17
ATOM 20072 C CA . MET A 1 41 ? 4.907 7.964 0.412 1.00 0.00 42 MET A CA 17
ATOM 20073 C C . MET A 1 41 ? 3.960 8.137 1.583 1.00 0.00 42 MET A C 17
ATOM 20074 O O . MET A 1 41 ? 3.330 9.182 1.750 1.00 0.00 42 MET A O 17
ATOM 20088 N N . TRP A 1 42 ? 3.841 7.081 2.367 1.00 0.00 43 TRP A N 17
ATOM 20089 C CA . TRP A 1 42 ? 2.952 7.066 3.499 1.00 0.00 43 TRP A CA 17
ATOM 20090 C C . TRP A 1 42 ? 3.336 8.124 4.539 1.00 0.00 43 TRP A C 17
ATOM 20091 O O . TRP A 1 42 ? 2.474 8.837 5.051 1.00 0.00 43 TRP A O 17
ATOM 20112 N N . LYS A 1 43 ? 4.628 8.224 4.854 1.00 0.00 44 LYS A N 17
ATOM 20113 C CA . LYS A 1 43 ? 5.109 9.201 5.834 1.00 0.00 44 LYS A CA 17
ATOM 20114 C C . LYS A 1 43 ? 4.409 10.552 5.667 1.00 0.00 44 LYS A C 17
ATOM 20115 O O . LYS A 1 43 ? 3.893 11.118 6.632 1.00 0.00 44 LYS A O 17
ATOM 20134 N N . GLU A 1 44 ? 4.381 11.055 4.436 1.00 0.00 45 GLU A N 17
ATOM 20135 C CA . GLU A 1 44 ? 3.727 12.327 4.141 1.00 0.00 45 GLU A CA 17
ATOM 20136 C C . GLU A 1 44 ? 2.393 12.076 3.445 1.00 0.00 45 GLU A C 17
ATOM 20137 O O . GLU A 1 44 ? 2.130 12.593 2.359 1.00 0.00 45 GLU A O 17
ATOM 20149 N N . LEU A 1 45 ? 1.567 11.255 4.083 1.00 0.00 46 LEU A N 17
ATOM 20150 C CA . LEU A 1 45 ? 0.262 10.887 3.549 1.00 0.00 46 LEU A CA 17
ATOM 20151 C C . LEU A 1 45 ? -0.863 11.684 4.211 1.00 0.00 46 LEU A C 17
ATOM 20152 O O . LEU A 1 45 ? -0.908 11.809 5.435 1.00 0.00 46 LEU A O 17
ATOM 20168 N N . LYS A 1 46 ? -1.785 12.193 3.396 1.00 0.00 47 LYS A N 17
ATOM 20169 C CA . LYS A 1 46 ? -2.930 12.947 3.908 1.00 0.00 47 LYS A CA 17
ATOM 20170 C C . LYS A 1 46 ? -4.085 12.003 4.203 1.00 0.00 47 LYS A C 17
ATOM 20171 O O . LYS A 1 46 ? -5.086 12.393 4.807 1.00 0.00 47 LYS A O 17
ATOM 20190 N N . ASP A 1 47 ? -3.910 10.748 3.821 1.00 0.00 48 ASP A N 17
ATOM 20191 C CA . ASP A 1 47 ? -4.896 9.723 4.087 1.00 0.00 48 ASP A CA 17
ATOM 20192 C C . ASP A 1 47 ? -4.480 8.966 5.341 1.00 0.00 48 ASP A C 17
ATOM 20193 O O . ASP A 1 47 ? -5.260 8.211 5.915 1.00 0.00 48 ASP A O 17
ATOM 20202 N N . LYS A 1 48 ? -3.232 9.197 5.767 1.00 0.00 49 LYS A N 17
ATOM 20203 C CA . LYS A 1 48 ? -2.694 8.564 6.957 1.00 0.00 49 LYS A CA 17
ATOM 20204 C C . LYS A 1 48 ? -3.253 9.224 8.202 1.00 0.00 49 LYS A C 17
ATOM 20205 O O . LYS A 1 48 ? -3.343 8.600 9.244 1.00 0.00 49 LYS A O 17
ATOM 20224 N N . SER A 1 49 ? -3.682 10.470 8.084 1.00 0.00 50 SER A N 17
ATOM 20225 C CA . SER A 1 49 ? -4.283 11.141 9.220 1.00 0.00 50 SER A CA 17
ATOM 20226 C C . SER A 1 49 ? -5.642 10.507 9.454 1.00 0.00 50 SER A C 17
ATOM 20227 O O . SER A 1 49 ? -6.094 10.331 10.586 1.00 0.00 50 SER A O 17
ATOM 20235 N N . LYS A 1 50 ? -6.277 10.170 8.339 1.00 0.00 51 LYS A N 17
ATOM 20236 C CA . LYS A 1 50 ? -7.597 9.547 8.345 1.00 0.00 51 LYS A CA 17
ATOM 20237 C C . LYS A 1 50 ? -7.501 8.019 8.378 1.00 0.00 51 LYS A C 17
ATOM 20238 O O . LYS A 1 50 ? -8.495 7.337 8.628 1.00 0.00 51 LYS A O 17
ATOM 20257 N N . TRP A 1 51 ? -6.308 7.484 8.123 1.00 0.00 52 TRP A N 17
ATOM 20258 C CA . TRP A 1 51 ? -6.105 6.036 8.122 1.00 0.00 52 TRP A CA 17
ATOM 20259 C C . TRP A 1 51 ? -5.318 5.588 9.347 1.00 0.00 52 TRP A C 17
ATOM 20260 O O . TRP A 1 51 ? -5.547 4.505 9.889 1.00 0.00 52 TRP A O 17
ATOM 20281 N N . GLU A 1 52 ? -4.403 6.437 9.797 1.00 0.00 53 GLU A N 17
ATOM 20282 C CA . GLU A 1 52 ? -3.602 6.129 10.972 1.00 0.00 53 GLU A CA 17
ATOM 20283 C C . GLU A 1 52 ? -4.513 5.801 12.141 1.00 0.00 53 GLU A C 17
ATOM 20284 O O . GLU A 1 52 ? -4.139 5.062 13.054 1.00 0.00 53 GLU A O 17
ATOM 20296 N N . ASP A 1 53 ? -5.718 6.354 12.097 1.00 0.00 54 ASP A N 17
ATOM 20297 C CA . ASP A 1 53 ? -6.686 6.119 13.143 1.00 0.00 54 ASP A CA 17
ATOM 20298 C C . ASP A 1 53 ? -7.309 4.750 12.991 1.00 0.00 54 ASP A C 17
ATOM 20299 O O . ASP A 1 53 ? -7.709 4.143 13.971 1.00 0.00 54 ASP A O 17
ATOM 20308 N N . ALA A 1 54 ? -7.359 4.242 11.771 1.00 0.00 55 ALA A N 17
ATOM 20309 C CA . ALA A 1 54 ? -7.900 2.916 11.554 1.00 0.00 55 ALA A CA 17
ATOM 20310 C C . ALA A 1 54 ? -7.067 1.921 12.354 1.00 0.00 55 ALA A C 17
ATOM 20311 O O . ALA A 1 54 ? -7.588 0.997 12.978 1.00 0.00 55 ALA A O 17
ATOM 20318 N N . ALA A 1 55 ? -5.757 2.122 12.290 1.00 0.00 56 ALA A N 17
ATOM 20319 C CA . ALA A 1 55 ? -4.777 1.264 12.959 1.00 0.00 56 ALA A CA 17
ATOM 20320 C C . ALA A 1 55 ? -4.882 1.294 14.481 1.00 0.00 56 ALA A C 17
ATOM 20321 O O . ALA A 1 55 ? -4.906 0.247 15.126 1.00 0.00 56 ALA A O 17
ATOM 20328 N N . ALA A 1 56 ? -4.935 2.491 15.056 1.00 0.00 57 ALA A N 17
ATOM 20329 C CA . ALA A 1 56 ? -5.027 2.629 16.507 1.00 0.00 57 ALA A CA 17
ATOM 20330 C C . ALA A 1 56 ? -6.430 2.302 16.992 1.00 0.00 57 ALA A C 17
ATOM 20331 O O . ALA A 1 56 ? -6.621 1.782 18.090 1.00 0.00 57 ALA A O 17
ATOM 20338 N N . LYS A 1 57 ? -7.406 2.617 16.156 1.00 0.00 58 LYS A N 17
ATOM 20339 C CA . LYS A 1 57 ? -8.802 2.367 16.473 1.00 0.00 58 LYS A CA 17
ATOM 20340 C C . LYS A 1 57 ? -9.126 0.888 16.325 1.00 0.00 58 LYS A C 17
ATOM 20341 O O . LYS A 1 57 ? -9.905 0.337 17.098 1.00 0.00 58 LYS A O 17
ATOM 20360 N N . ASP A 1 58 ? -8.528 0.253 15.321 1.00 0.00 59 ASP A N 17
ATOM 20361 C CA . ASP A 1 58 ? -8.760 -1.160 15.075 1.00 0.00 59 ASP A CA 17
ATOM 20362 C C . ASP A 1 58 ? -7.971 -2.008 16.055 1.00 0.00 59 ASP A C 17
ATOM 20363 O O . ASP A 1 58 ? -8.407 -3.080 16.436 1.00 0.00 59 ASP A O 17
ATOM 20372 N N . LYS A 1 59 ? -6.815 -1.519 16.484 1.00 0.00 60 LYS A N 17
ATOM 20373 C CA . LYS A 1 59 ? -6.014 -2.263 17.445 1.00 0.00 60 LYS A CA 17
ATOM 20374 C C . LYS A 1 59 ? -6.742 -2.298 18.778 1.00 0.00 60 LYS A C 17
ATOM 20375 O O . LYS A 1 59 ? -6.597 -3.231 19.569 1.00 0.00 60 LYS A O 17
ATOM 20394 N N . GLN A 1 60 ? -7.515 -1.249 19.011 1.00 0.00 61 GLN A N 17
ATOM 20395 C CA . GLN A 1 60 ? -8.271 -1.099 20.230 1.00 0.00 61 GLN A CA 17
ATOM 20396 C C . GLN A 1 60 ? -9.652 -1.748 20.122 1.00 0.00 61 GLN A C 17
ATOM 20397 O O . GLN A 1 60 ? -10.167 -2.305 21.088 1.00 0.00 61 GLN A O 17
ATOM 20411 N N . ARG A 1 61 ? -10.263 -1.674 18.954 1.00 0.00 62 ARG A N 17
ATOM 20412 C CA . ARG A 1 61 ? -11.582 -2.257 18.777 1.00 0.00 62 ARG A CA 17
ATOM 20413 C C . ARG A 1 61 ? -11.489 -3.744 18.487 1.00 0.00 62 ARG A C 17
ATOM 20414 O O . ARG A 1 61 ? -12.438 -4.494 18.715 1.00 0.00 62 ARG A O 17
ATOM 20435 N N . TYR A 1 62 ? -10.354 -4.157 17.961 1.00 0.00 63 TYR A N 17
ATOM 20436 C CA . TYR A 1 62 ? -10.156 -5.551 17.615 1.00 0.00 63 TYR A CA 17
ATOM 20437 C C . TYR A 1 62 ? -9.673 -6.299 18.821 1.00 0.00 63 TYR A C 17
ATOM 20438 O O . TYR A 1 62 ? -10.171 -7.369 19.136 1.00 0.00 63 TYR A O 17
ATOM 20456 N N . HIS A 1 63 ? -8.715 -5.728 19.519 1.00 0.00 64 HIS A N 17
ATOM 20457 C CA . HIS A 1 63 ? -8.220 -6.375 20.698 1.00 0.00 64 HIS A CA 17
ATOM 20458 C C . HIS A 1 63 ? -9.315 -6.363 21.769 1.00 0.00 64 HIS A C 17
ATOM 20459 O O . HIS A 1 63 ? -9.354 -7.221 22.642 1.00 0.00 64 HIS A O 17
ATOM 20474 N N . ASP A 1 64 ? -10.231 -5.397 21.679 1.00 0.00 65 ASP A N 17
ATOM 20475 C CA . ASP A 1 64 ? -11.313 -5.300 22.644 1.00 0.00 65 ASP A CA 17
ATOM 20476 C C . ASP A 1 64 ? -12.353 -6.382 22.403 1.00 0.00 65 ASP A C 17
ATOM 20477 O O . ASP A 1 64 ? -13.258 -6.579 23.212 1.00 0.00 65 ASP A O 17
ATOM 20486 N N . GLU A 1 65 ? -12.214 -7.086 21.287 1.00 0.00 66 GLU A N 17
ATOM 20487 C CA . GLU A 1 65 ? -13.133 -8.150 20.947 1.00 0.00 66 GLU A CA 17
ATOM 20488 C C . GLU A 1 65 ? -12.345 -9.400 20.612 1.00 0.00 66 GLU A C 17
ATOM 20489 O O . GLU A 1 65 ? -12.634 -10.489 21.104 1.00 0.00 66 GLU A O 17
ATOM 20501 N N . MET A 1 66 ? -11.330 -9.218 19.784 1.00 0.00 67 MET A N 17
ATOM 20502 C CA . MET A 1 66 ? -10.466 -10.309 19.383 1.00 0.00 67 MET A CA 17
ATOM 20503 C C . MET A 1 66 ? -9.607 -10.751 20.563 1.00 0.00 67 MET A C 17
ATOM 20504 O O . MET A 1 66 ? -9.526 -11.942 20.861 1.00 0.00 67 MET A O 17
ATOM 20518 N N . ARG A 1 67 ? -8.995 -9.790 21.261 1.00 0.00 68 ARG A N 17
ATOM 20519 C CA . ARG A 1 67 ? -8.188 -10.126 22.431 1.00 0.00 68 ARG A CA 17
ATOM 20520 C C . ARG A 1 67 ? -9.143 -10.584 23.537 1.00 0.00 68 ARG A C 17
ATOM 20521 O O . ARG A 1 67 ? -8.891 -11.545 24.264 1.00 0.00 68 ARG A O 17
ATOM 20542 N N . ASN A 1 68 ? -10.253 -9.850 23.623 1.00 0.00 69 ASN A N 17
ATOM 20543 C CA . ASN A 1 68 ? -11.289 -10.106 24.591 1.00 0.00 69 ASN A CA 17
ATOM 20544 C C . ASN A 1 68 ? -11.739 -11.529 24.420 1.00 0.00 69 ASN A C 17
ATOM 20545 O O . ASN A 1 68 ? -11.441 -12.394 25.245 1.00 0.00 69 ASN A O 17
ATOM 20556 N N . TYR A 1 69 ? -12.472 -11.773 23.349 1.00 0.00 70 TYR A N 17
ATOM 20557 C CA . TYR A 1 69 ? -12.966 -13.095 23.090 1.00 0.00 70 TYR A CA 17
ATOM 20558 C C . TYR A 1 69 ? -11.833 -14.115 22.994 1.00 0.00 70 TYR A C 17
ATOM 20559 O O . TYR A 1 69 ? -11.775 -15.065 23.774 1.00 0.00 70 TYR A O 17
ATOM 20577 N N . LYS A 1 70 ? -10.936 -13.916 22.034 1.00 0.00 71 LYS A N 17
ATOM 20578 C CA . LYS A 1 70 ? -9.810 -14.825 21.843 1.00 0.00 71 LYS A CA 17
ATOM 20579 C C . LYS A 1 70 ? -8.581 -14.346 22.616 1.00 0.00 71 LYS A C 17
ATOM 20580 O O . LYS A 1 70 ? -8.205 -13.178 22.533 1.00 0.00 71 LYS A O 17
ATOM 20599 N N . PRO A 1 71 ? -7.933 -15.246 23.380 1.00 0.00 72 PRO A N 17
ATOM 20600 C CA . PRO A 1 71 ? -6.743 -14.901 24.162 1.00 0.00 72 PRO A CA 17
ATOM 20601 C C . PRO A 1 71 ? -5.504 -14.738 23.288 1.00 0.00 72 PRO A C 17
ATOM 20602 O O . PRO A 1 71 ? -5.589 -14.775 22.062 1.00 0.00 72 PRO A O 17
ATOM 20613 N N . GLU A 1 72 ? -4.353 -14.559 23.931 1.00 0.00 73 GLU A N 17
ATOM 20614 C CA . GLU A 1 72 ? -3.090 -14.389 23.217 1.00 0.00 73 GLU A CA 17
ATOM 20615 C C . GLU A 1 72 ? -3.056 -13.057 22.475 1.00 0.00 73 GLU A C 17
ATOM 20616 O O . GLU A 1 72 ? -2.276 -12.167 22.812 1.00 0.00 73 GLU A O 17
ATOM 20628 N N . ALA A 1 73 ? -3.907 -12.927 21.461 1.00 0.00 74 ALA A N 17
ATOM 20629 C CA . ALA A 1 73 ? -3.973 -11.703 20.672 1.00 0.00 74 ALA A CA 17
ATOM 20630 C C . ALA A 1 73 ? -2.642 -11.423 19.981 1.00 0.00 74 ALA A C 17
ATOM 20631 O O . ALA A 1 73 ? -2.565 -11.610 18.749 1.00 0.00 74 ALA A O 17
ATOM 20639 N N . SER A 1 1 ? -10.574 -14.471 4.747 1.00 0.00 2 SER A N 18
ATOM 20640 C CA . SER A 1 1 ? -11.094 -14.901 6.040 1.00 0.00 2 SER A CA 18
ATOM 20641 C C . SER A 1 1 ? -11.139 -13.736 7.023 1.00 0.00 2 SER A C 18
ATOM 20642 O O . SER A 1 1 ? -10.102 -13.211 7.427 1.00 0.00 2 SER A O 18
ATOM 20650 N N . HIS A 1 2 ? -12.348 -13.338 7.405 1.00 0.00 3 HIS A N 18
ATOM 20651 C CA . HIS A 1 2 ? -12.527 -12.235 8.343 1.00 0.00 3 HIS A CA 18
ATOM 20652 C C . HIS A 1 2 ? -12.289 -12.695 9.777 1.00 0.00 3 HIS A C 18
ATOM 20653 O O . HIS A 1 2 ? -13.095 -13.428 10.347 1.00 0.00 3 HIS A O 18
ATOM 20668 N N . MET A 1 3 ? -11.173 -12.260 10.354 1.00 0.00 4 MET A N 18
ATOM 20669 C CA . MET A 1 3 ? -10.827 -12.627 11.722 1.00 0.00 4 MET A CA 18
ATOM 20670 C C . MET A 1 3 ? -10.066 -11.499 12.414 1.00 0.00 4 MET A C 18
ATOM 20671 O O . MET A 1 3 ? -9.506 -10.622 11.755 1.00 0.00 4 MET A O 18
ATOM 20685 N N . PRO A 1 4 ? -10.034 -11.507 13.758 1.00 0.00 5 PRO A N 18
ATOM 20686 C CA . PRO A 1 4 ? -9.336 -10.482 14.536 1.00 0.00 5 PRO A CA 18
ATOM 20687 C C . PRO A 1 4 ? -7.820 -10.646 14.478 1.00 0.00 5 PRO A C 18
ATOM 20688 O O . PRO A 1 4 ? -7.204 -11.145 15.420 1.00 0.00 5 PRO A O 18
ATOM 20699 N N . LYS A 1 5 ? -7.220 -10.219 13.368 1.00 0.00 6 LYS A N 18
ATOM 20700 C CA . LYS A 1 5 ? -5.770 -10.315 13.191 1.00 0.00 6 LYS A CA 18
ATOM 20701 C C . LYS A 1 5 ? -5.056 -9.224 13.986 1.00 0.00 6 LYS A C 18
ATOM 20702 O O . LYS A 1 5 ? -4.136 -8.572 13.489 1.00 0.00 6 LYS A O 18
ATOM 20721 N N . ARG A 1 6 ? -5.500 -9.031 15.223 1.00 0.00 7 ARG A N 18
ATOM 20722 C CA . ARG A 1 6 ? -4.941 -8.027 16.117 1.00 0.00 7 ARG A CA 18
ATOM 20723 C C . ARG A 1 6 ? -4.849 -6.655 15.472 1.00 0.00 7 ARG A C 18
ATOM 20724 O O . ARG A 1 6 ? -4.157 -5.771 15.979 1.00 0.00 7 ARG A O 18
ATOM 20745 N N . ALA A 1 7 ? -5.595 -6.456 14.390 1.00 0.00 8 ALA A N 18
ATOM 20746 C CA . ALA A 1 7 ? -5.650 -5.166 13.721 1.00 0.00 8 ALA A CA 18
ATOM 20747 C C . ALA A 1 7 ? -4.431 -4.854 12.860 1.00 0.00 8 ALA A C 18
ATOM 20748 O O . ALA A 1 7 ? -3.389 -5.505 12.948 1.00 0.00 8 ALA A O 18
ATOM 20755 N N . THR A 1 8 ? -4.619 -3.859 11.998 1.00 0.00 9 THR A N 18
ATOM 20756 C CA . THR A 1 8 ? -3.609 -3.409 11.046 1.00 0.00 9 THR A CA 18
ATOM 20757 C C . THR A 1 8 ? -2.965 -2.085 11.472 1.00 0.00 9 THR A C 18
ATOM 20758 O O . THR A 1 8 ? -3.664 -1.112 11.732 1.00 0.00 9 THR A O 18
ATOM 20769 N N . THR A 1 9 ? -1.632 -2.046 11.526 1.00 0.00 10 THR A N 18
ATOM 20770 C CA . THR A 1 9 ? -0.910 -0.836 11.901 1.00 0.00 10 THR A CA 18
ATOM 20771 C C . THR A 1 9 ? -1.182 0.277 10.914 1.00 0.00 10 THR A C 18
ATOM 20772 O O . THR A 1 9 ? -1.492 0.025 9.751 1.00 0.00 10 THR A O 18
ATOM 20783 N N . ALA A 1 10 ? -1.050 1.512 11.383 1.00 0.00 11 ALA A N 18
ATOM 20784 C CA . ALA A 1 10 ? -1.258 2.677 10.542 1.00 0.00 11 ALA A CA 18
ATOM 20785 C C . ALA A 1 10 ? -0.586 2.444 9.208 1.00 0.00 11 ALA A C 18
ATOM 20786 O O . ALA A 1 10 ? -1.140 2.728 8.147 1.00 0.00 11 ALA A O 18
ATOM 20793 N N . PHE A 1 11 ? 0.629 1.921 9.289 1.00 0.00 12 PHE A N 18
ATOM 20794 C CA . PHE A 1 11 ? 1.433 1.631 8.113 1.00 0.00 12 PHE A CA 18
ATOM 20795 C C . PHE A 1 11 ? 0.885 0.442 7.346 1.00 0.00 12 PHE A C 18
ATOM 20796 O O . PHE A 1 11 ? 1.052 0.334 6.136 1.00 0.00 12 PHE A O 18
ATOM 20813 N N . MET A 1 12 ? 0.254 -0.462 8.066 1.00 0.00 13 MET A N 18
ATOM 20814 C CA . MET A 1 12 ? -0.295 -1.651 7.471 1.00 0.00 13 MET A CA 18
ATOM 20815 C C . MET A 1 12 ? -1.632 -1.330 6.827 1.00 0.00 13 MET A C 18
ATOM 20816 O O . MET A 1 12 ? -1.787 -1.456 5.614 1.00 0.00 13 MET A O 18
ATOM 20830 N N . LEU A 1 13 ? -2.611 -0.943 7.637 1.00 0.00 14 LEU A N 18
ATOM 20831 C CA . LEU A 1 13 ? -3.934 -0.651 7.121 1.00 0.00 14 LEU A CA 18
ATOM 20832 C C . LEU A 1 13 ? -3.908 0.300 5.930 1.00 0.00 14 LEU A C 18
ATOM 20833 O O . LEU A 1 13 ? -4.760 0.205 5.046 1.00 0.00 14 LEU A O 18
ATOM 20849 N N . TRP A 1 14 ? -2.928 1.198 5.878 1.00 0.00 15 TRP A N 18
ATOM 20850 C CA . TRP A 1 14 ? -2.834 2.116 4.752 1.00 0.00 15 TRP A CA 18
ATOM 20851 C C . TRP A 1 14 ? -2.071 1.445 3.635 1.00 0.00 15 TRP A C 18
ATOM 20852 O O . TRP A 1 14 ? -2.449 1.526 2.469 1.00 0.00 15 TRP A O 18
ATOM 20873 N N . LEU A 1 15 ? -1.003 0.752 4.009 1.00 0.00 16 LEU A N 18
ATOM 20874 C CA . LEU A 1 15 ? -0.212 0.044 3.030 1.00 0.00 16 LEU A CA 18
ATOM 20875 C C . LEU A 1 15 ? -1.021 -1.079 2.446 1.00 0.00 16 LEU A C 18
ATOM 20876 O O . LEU A 1 15 ? -0.648 -1.649 1.454 1.00 0.00 16 LEU A O 18
ATOM 20892 N N . ASN A 1 16 ? -2.124 -1.393 3.077 1.00 0.00 17 ASN A N 18
ATOM 20893 C CA . ASN A 1 16 ? -2.987 -2.452 2.624 1.00 0.00 17 ASN A CA 18
ATOM 20894 C C . ASN A 1 16 ? -3.765 -1.991 1.396 1.00 0.00 17 ASN A C 18
ATOM 20895 O O . ASN A 1 16 ? -3.709 -2.589 0.291 1.00 0.00 17 ASN A O 18
ATOM 20906 N N . ASP A 1 17 ? -4.392 -0.844 1.587 1.00 0.00 18 ASP A N 18
ATOM 20907 C CA . ASP A 1 17 ? -5.146 -0.198 0.545 1.00 0.00 18 ASP A CA 18
ATOM 20908 C C . ASP A 1 17 ? -4.217 0.393 -0.485 1.00 0.00 18 ASP A C 18
ATOM 20909 O O . ASP A 1 17 ? -4.594 0.571 -1.643 1.00 0.00 18 ASP A O 18
ATOM 20918 N N . THR A 1 18 ? -2.994 0.699 -0.071 1.00 0.00 19 THR A N 18
ATOM 20919 C CA . THR A 1 18 ? -2.016 1.267 -0.960 1.00 0.00 19 THR A CA 18
ATOM 20920 C C . THR A 1 18 ? -1.014 0.217 -1.395 1.00 0.00 19 THR A C 18
ATOM 20921 O O . THR A 1 18 ? -0.387 0.369 -2.426 1.00 0.00 19 THR A O 18
ATOM 20932 N N . ARG A 1 19 ? -0.875 -0.864 -0.619 1.00 0.00 20 ARG A N 18
ATOM 20933 C CA . ARG A 1 19 ? 0.053 -1.931 -0.991 1.00 0.00 20 ARG A CA 18
ATOM 20934 C C . ARG A 1 19 ? -0.293 -2.346 -2.380 1.00 0.00 20 ARG A C 18
ATOM 20935 O O . ARG A 1 19 ? 0.569 -2.637 -3.210 1.00 0.00 20 ARG A O 18
ATOM 20956 N N . GLU A 1 20 ? -1.580 -2.322 -2.624 1.00 0.00 21 GLU A N 18
ATOM 20957 C CA . GLU A 1 20 ? -2.069 -2.653 -3.952 1.00 0.00 21 GLU A CA 18
ATOM 20958 C C . GLU A 1 20 ? -1.617 -1.556 -4.924 1.00 0.00 21 GLU A C 18
ATOM 20959 O O . GLU A 1 20 ? -1.271 -1.811 -6.082 1.00 0.00 21 GLU A O 18
ATOM 20971 N N . SER A 1 21 ? -1.657 -0.327 -4.421 1.00 0.00 22 SER A N 18
ATOM 20972 C CA . SER A 1 21 ? -1.299 0.852 -5.202 1.00 0.00 22 SER A CA 18
ATOM 20973 C C . SER A 1 21 ? 0.200 0.925 -5.478 1.00 0.00 22 SER A C 18
ATOM 20974 O O . SER A 1 21 ? 0.647 1.654 -6.359 1.00 0.00 22 SER A O 18
ATOM 20982 N N . ILE A 1 22 ? 0.964 0.190 -4.692 1.00 0.00 23 ILE A N 18
ATOM 20983 C CA . ILE A 1 22 ? 2.409 0.182 -4.813 1.00 0.00 23 ILE A CA 18
ATOM 20984 C C . ILE A 1 22 ? 2.873 -0.783 -5.879 1.00 0.00 23 ILE A C 18
ATOM 20985 O O . ILE A 1 22 ? 3.782 -0.479 -6.652 1.00 0.00 23 ILE A O 18
ATOM 21001 N N . LYS A 1 23 ? 2.259 -1.951 -5.919 1.00 0.00 24 LYS A N 18
ATOM 21002 C CA . LYS A 1 23 ? 2.642 -2.939 -6.901 1.00 0.00 24 LYS A CA 18
ATOM 21003 C C . LYS A 1 23 ? 2.242 -2.479 -8.298 1.00 0.00 24 LYS A C 18
ATOM 21004 O O . LYS A 1 23 ? 2.894 -2.820 -9.284 1.00 0.00 24 LYS A O 18
ATOM 21023 N N . ARG A 1 24 ? 1.177 -1.682 -8.378 1.00 0.00 25 ARG A N 18
ATOM 21024 C CA . ARG A 1 24 ? 0.719 -1.161 -9.666 1.00 0.00 25 ARG A CA 18
ATOM 21025 C C . ARG A 1 24 ? 1.697 -0.096 -10.165 1.00 0.00 25 ARG A C 18
ATOM 21026 O O . ARG A 1 24 ? 2.140 -0.121 -11.313 1.00 0.00 25 ARG A O 18
ATOM 21047 N N . GLU A 1 25 ? 2.040 0.826 -9.271 1.00 0.00 26 GLU A N 18
ATOM 21048 C CA . GLU A 1 25 ? 2.983 1.885 -9.596 1.00 0.00 26 GLU A CA 18
ATOM 21049 C C . GLU A 1 25 ? 4.371 1.283 -9.776 1.00 0.00 26 GLU A C 18
ATOM 21050 O O . GLU A 1 25 ? 5.274 1.920 -10.318 1.00 0.00 26 GLU A O 18
ATOM 21062 N N . ASN A 1 26 ? 4.515 0.023 -9.355 1.00 0.00 27 ASN A N 18
ATOM 21063 C CA . ASN A 1 26 ? 5.759 -0.703 -9.501 1.00 0.00 27 ASN A CA 18
ATOM 21064 C C . ASN A 1 26 ? 5.458 -2.172 -9.797 1.00 0.00 27 ASN A C 18
ATOM 21065 O O . ASN A 1 26 ? 5.655 -3.040 -8.948 1.00 0.00 27 ASN A O 18
ATOM 21076 N N . PRO A 1 27 ? 4.943 -2.461 -11.009 1.00 0.00 28 PRO A N 18
ATOM 21077 C CA . PRO A 1 27 ? 4.575 -3.824 -11.426 1.00 0.00 28 PRO A CA 18
ATOM 21078 C C . PRO A 1 27 ? 5.773 -4.755 -11.599 1.00 0.00 28 PRO A C 18
ATOM 21079 O O . PRO A 1 27 ? 5.859 -5.487 -12.586 1.00 0.00 28 PRO A O 18
ATOM 21090 N N . GLY A 1 28 ? 6.688 -4.733 -10.640 1.00 0.00 29 GLY A N 18
ATOM 21091 C CA . GLY A 1 28 ? 7.856 -5.588 -10.714 1.00 0.00 29 GLY A CA 18
ATOM 21092 C C . GLY A 1 28 ? 8.638 -5.615 -9.415 1.00 0.00 29 GLY A C 18
ATOM 21093 O O . GLY A 1 28 ? 9.805 -6.004 -9.397 1.00 0.00 29 GLY A O 18
ATOM 21097 N N . ILE A 1 29 ? 8.000 -5.193 -8.325 1.00 0.00 30 ILE A N 18
ATOM 21098 C CA . ILE A 1 29 ? 8.656 -5.166 -7.036 1.00 0.00 30 ILE A CA 18
ATOM 21099 C C . ILE A 1 29 ? 8.483 -6.480 -6.291 1.00 0.00 30 ILE A C 18
ATOM 21100 O O . ILE A 1 29 ? 8.409 -7.551 -6.893 1.00 0.00 30 ILE A O 18
ATOM 21116 N N . LYS A 1 30 ? 8.439 -6.380 -4.978 1.00 0.00 31 LYS A N 18
ATOM 21117 C CA . LYS A 1 30 ? 8.300 -7.510 -4.117 1.00 0.00 31 LYS A CA 18
ATOM 21118 C C . LYS A 1 30 ? 7.594 -7.096 -2.848 1.00 0.00 31 LYS A C 18
ATOM 21119 O O . LYS A 1 30 ? 7.686 -5.956 -2.402 1.00 0.00 31 LYS A O 18
ATOM 21138 N N . VAL A 1 31 ? 6.905 -8.050 -2.284 1.00 0.00 32 VAL A N 18
ATOM 21139 C CA . VAL A 1 31 ? 6.164 -7.884 -1.049 1.00 0.00 32 VAL A CA 18
ATOM 21140 C C . VAL A 1 31 ? 6.860 -6.927 -0.074 1.00 0.00 32 VAL A C 18
ATOM 21141 O O . VAL A 1 31 ? 6.211 -6.196 0.675 1.00 0.00 32 VAL A O 18
ATOM 21154 N N . THR A 1 32 ? 8.182 -6.984 -0.069 1.00 0.00 33 THR A N 18
ATOM 21155 C CA . THR A 1 32 ? 8.992 -6.169 0.844 1.00 0.00 33 THR A CA 18
ATOM 21156 C C . THR A 1 32 ? 9.254 -4.761 0.313 1.00 0.00 33 THR A C 18
ATOM 21157 O O . THR A 1 32 ? 9.473 -3.826 1.091 1.00 0.00 33 THR A O 18
ATOM 21168 N N . GLU A 1 33 ? 9.192 -4.586 -0.999 1.00 0.00 34 GLU A N 18
ATOM 21169 C CA . GLU A 1 33 ? 9.391 -3.271 -1.581 1.00 0.00 34 GLU A CA 18
ATOM 21170 C C . GLU A 1 33 ? 8.159 -2.424 -1.320 1.00 0.00 34 GLU A C 18
ATOM 21171 O O . GLU A 1 33 ? 8.246 -1.215 -1.153 1.00 0.00 34 GLU A O 18
ATOM 21183 N N . ILE A 1 34 ? 7.009 -3.079 -1.286 1.00 0.00 35 ILE A N 18
ATOM 21184 C CA . ILE A 1 34 ? 5.756 -2.403 -1.040 1.00 0.00 35 ILE A CA 18
ATOM 21185 C C . ILE A 1 34 ? 5.766 -1.813 0.355 1.00 0.00 35 ILE A C 18
ATOM 21186 O O . ILE A 1 34 ? 5.266 -0.715 0.592 1.00 0.00 35 ILE A O 18
ATOM 21202 N N . ALA A 1 35 ? 6.342 -2.570 1.278 1.00 0.00 36 ALA A N 18
ATOM 21203 C CA . ALA A 1 35 ? 6.416 -2.152 2.660 1.00 0.00 36 ALA A CA 18
ATOM 21204 C C . ALA A 1 35 ? 7.390 -0.997 2.862 1.00 0.00 36 ALA A C 18
ATOM 21205 O O . ALA A 1 35 ? 7.251 -0.223 3.809 1.00 0.00 36 ALA A O 18
ATOM 21212 N N . LYS A 1 36 ? 8.385 -0.887 1.989 1.00 0.00 37 LYS A N 18
ATOM 21213 C CA . LYS A 1 36 ? 9.379 0.177 2.111 1.00 0.00 37 LYS A CA 18
ATOM 21214 C C . LYS A 1 36 ? 8.995 1.414 1.302 1.00 0.00 37 LYS A C 18
ATOM 21215 O O . LYS A 1 36 ? 9.026 2.544 1.810 1.00 0.00 37 LYS A O 18
ATOM 21234 N N . LYS A 1 37 ? 8.637 1.209 0.041 1.00 0.00 38 LYS A N 18
ATOM 21235 C CA . LYS A 1 37 ? 8.262 2.311 -0.825 1.00 0.00 38 LYS A CA 18
ATOM 21236 C C . LYS A 1 37 ? 6.938 2.910 -0.427 1.00 0.00 38 LYS A C 18
ATOM 21237 O O . LYS A 1 37 ? 6.606 4.026 -0.824 1.00 0.00 38 LYS A O 18
ATOM 21256 N N . GLY A 1 38 ? 6.207 2.201 0.402 1.00 0.00 39 GLY A N 18
ATOM 21257 C CA . GLY A 1 38 ? 4.980 2.742 0.874 1.00 0.00 39 GLY A CA 18
ATOM 21258 C C . GLY A 1 38 ? 5.296 3.743 1.957 1.00 0.00 39 GLY A C 18
ATOM 21259 O O . GLY A 1 38 ? 4.627 4.763 2.114 1.00 0.00 39 GLY A O 18
ATOM 21263 N N . GLY A 1 39 ? 6.347 3.436 2.700 1.00 0.00 40 GLY A N 18
ATOM 21264 C CA . GLY A 1 39 ? 6.785 4.297 3.780 1.00 0.00 40 GLY A CA 18
ATOM 21265 C C . GLY A 1 39 ? 7.150 5.675 3.301 1.00 0.00 40 GLY A C 18
ATOM 21266 O O . GLY A 1 39 ? 6.766 6.671 3.908 1.00 0.00 40 GLY A O 18
ATOM 21270 N N . GLU A 1 40 ? 7.891 5.742 2.204 1.00 0.00 41 GLU A N 18
ATOM 21271 C CA . GLU A 1 40 ? 8.289 7.031 1.659 1.00 0.00 41 GLU A CA 18
ATOM 21272 C C . GLU A 1 40 ? 7.062 7.880 1.340 1.00 0.00 41 GLU A C 18
ATOM 21273 O O . GLU A 1 40 ? 7.020 9.070 1.650 1.00 0.00 41 GLU A O 18
ATOM 21285 N N . MET A 1 41 ? 6.072 7.258 0.710 1.00 0.00 42 MET A N 18
ATOM 21286 C CA . MET A 1 41 ? 4.849 7.949 0.339 1.00 0.00 42 MET A CA 18
ATOM 21287 C C . MET A 1 41 ? 3.961 8.181 1.547 1.00 0.00 42 MET A C 18
ATOM 21288 O O . MET A 1 41 ? 3.325 9.227 1.675 1.00 0.00 42 MET A O 18
ATOM 21302 N N . TRP A 1 42 ? 3.909 7.187 2.426 1.00 0.00 43 TRP A N 18
ATOM 21303 C CA . TRP A 1 42 ? 3.093 7.261 3.609 1.00 0.00 43 TRP A CA 18
ATOM 21304 C C . TRP A 1 42 ? 3.553 8.395 4.525 1.00 0.00 43 TRP A C 18
ATOM 21305 O O . TRP A 1 42 ? 2.757 9.256 4.897 1.00 0.00 43 TRP A O 18
ATOM 21326 N N . LYS A 1 43 ? 4.832 8.393 4.888 1.00 0.00 44 LYS A N 18
ATOM 21327 C CA . LYS A 1 43 ? 5.380 9.427 5.763 1.00 0.00 44 LYS A CA 18
ATOM 21328 C C . LYS A 1 43 ? 4.951 10.830 5.323 1.00 0.00 44 LYS A C 18
ATOM 21329 O O . LYS A 1 43 ? 4.880 11.747 6.142 1.00 0.00 44 LYS A O 18
ATOM 21348 N N . GLU A 1 44 ? 4.677 10.996 4.031 1.00 0.00 45 GLU A N 18
ATOM 21349 C CA . GLU A 1 44 ? 4.267 12.296 3.502 1.00 0.00 45 GLU A CA 18
ATOM 21350 C C . GLU A 1 44 ? 2.920 12.215 2.782 1.00 0.00 45 GLU A C 18
ATOM 21351 O O . GLU A 1 44 ? 2.792 12.643 1.634 1.00 0.00 45 GLU A O 18
ATOM 21363 N N . LEU A 1 45 ? 1.918 11.666 3.462 1.00 0.00 46 LEU A N 18
ATOM 21364 C CA . LEU A 1 45 ? 0.590 11.540 2.871 1.00 0.00 46 LEU A CA 18
ATOM 21365 C C . LEU A 1 45 ? -0.503 11.940 3.875 1.00 0.00 46 LEU A C 18
ATOM 21366 O O . LEU A 1 45 ? -0.407 11.638 5.065 1.00 0.00 46 LEU A O 18
ATOM 21382 N N . LYS A 1 46 ? -1.534 12.643 3.385 1.00 0.00 47 LYS A N 18
ATOM 21383 C CA . LYS A 1 46 ? -2.641 13.106 4.236 1.00 0.00 47 LYS A CA 18
ATOM 21384 C C . LYS A 1 46 ? -3.791 12.115 4.243 1.00 0.00 47 LYS A C 18
ATOM 21385 O O . LYS A 1 46 ? -4.907 12.433 4.653 1.00 0.00 47 LYS A O 18
ATOM 21404 N N . ASP A 1 47 ? -3.486 10.898 3.845 1.00 0.00 48 ASP A N 18
ATOM 21405 C CA . ASP A 1 47 ? -4.446 9.820 3.855 1.00 0.00 48 ASP A CA 18
ATOM 21406 C C . ASP A 1 47 ? -4.144 8.936 5.062 1.00 0.00 48 ASP A C 18
ATOM 21407 O O . ASP A 1 47 ? -4.926 8.059 5.425 1.00 0.00 48 ASP A O 18
ATOM 21416 N N . LYS A 1 48 ? -2.988 9.207 5.682 1.00 0.00 49 LYS A N 18
ATOM 21417 C CA . LYS A 1 48 ? -2.531 8.485 6.858 1.00 0.00 49 LYS A CA 18
ATOM 21418 C C . LYS A 1 48 ? -3.224 9.013 8.103 1.00 0.00 49 LYS A C 18
ATOM 21419 O O . LYS A 1 48 ? -3.400 8.288 9.076 1.00 0.00 49 LYS A O 18
ATOM 21438 N N . SER A 1 49 ? -3.667 10.260 8.058 1.00 0.00 50 SER A N 18
ATOM 21439 C CA . SER A 1 49 ? -4.386 10.822 9.183 1.00 0.00 50 SER A CA 18
ATOM 21440 C C . SER A 1 49 ? -5.742 10.146 9.252 1.00 0.00 50 SER A C 18
ATOM 21441 O O . SER A 1 49 ? -6.353 10.031 10.316 1.00 0.00 50 SER A O 18
ATOM 21449 N N . LYS A 1 50 ? -6.197 9.694 8.087 1.00 0.00 51 LYS A N 18
ATOM 21450 C CA . LYS A 1 50 ? -7.482 9.011 7.977 1.00 0.00 51 LYS A CA 18
ATOM 21451 C C . LYS A 1 50 ? -7.312 7.490 8.016 1.00 0.00 51 LYS A C 18
ATOM 21452 O O . LYS A 1 50 ? -8.255 6.762 8.325 1.00 0.00 51 LYS A O 18
ATOM 21471 N N . TRP A 1 51 ? -6.109 7.014 7.695 1.00 0.00 52 TRP A N 18
ATOM 21472 C CA . TRP A 1 51 ? -5.831 5.580 7.691 1.00 0.00 52 TRP A CA 18
ATOM 21473 C C . TRP A 1 51 ? -5.143 5.140 8.981 1.00 0.00 52 TRP A C 18
ATOM 21474 O O . TRP A 1 51 ? -5.496 4.116 9.567 1.00 0.00 52 TRP A O 18
ATOM 21495 N N . GLU A 1 52 ? -4.170 5.922 9.432 1.00 0.00 53 GLU A N 18
ATOM 21496 C CA . GLU A 1 52 ? -3.448 5.599 10.659 1.00 0.00 53 GLU A CA 18
ATOM 21497 C C . GLU A 1 52 ? -4.420 5.422 11.808 1.00 0.00 53 GLU A C 18
ATOM 21498 O O . GLU A 1 52 ? -4.182 4.639 12.726 1.00 0.00 53 GLU A O 18
ATOM 21510 N N . ASP A 1 53 ? -5.517 6.163 11.753 1.00 0.00 54 ASP A N 18
ATOM 21511 C CA . ASP A 1 53 ? -6.512 6.084 12.795 1.00 0.00 54 ASP A CA 18
ATOM 21512 C C . ASP A 1 53 ? -7.202 4.744 12.759 1.00 0.00 54 ASP A C 18
ATOM 21513 O O . ASP A 1 53 ? -7.556 4.200 13.799 1.00 0.00 54 ASP A O 18
ATOM 21522 N N . ALA A 1 54 ? -7.355 4.190 11.567 1.00 0.00 55 ALA A N 18
ATOM 21523 C CA . ALA A 1 54 ? -7.965 2.883 11.443 1.00 0.00 55 ALA A CA 18
ATOM 21524 C C . ALA A 1 54 ? -7.164 1.898 12.281 1.00 0.00 55 ALA A C 18
ATOM 21525 O O . ALA A 1 54 ? -7.724 1.066 12.993 1.00 0.00 55 ALA A O 18
ATOM 21532 N N . ALA A 1 55 ? -5.838 2.001 12.183 1.00 0.00 56 ALA A N 18
ATOM 21533 C CA . ALA A 1 55 ? -4.932 1.124 12.925 1.00 0.00 56 ALA A CA 18
ATOM 21534 C C . ALA A 1 55 ? -5.198 1.178 14.420 1.00 0.00 56 ALA A C 18
ATOM 21535 O O . ALA A 1 55 ? -5.374 0.148 15.064 1.00 0.00 56 ALA A O 18
ATOM 21542 N N . ALA A 1 56 ? -5.232 2.390 14.972 1.00 0.00 57 ALA A N 18
ATOM 21543 C CA . ALA A 1 56 ? -5.485 2.565 16.396 1.00 0.00 57 ALA A CA 18
ATOM 21544 C C . ALA A 1 56 ? -6.920 2.186 16.733 1.00 0.00 57 ALA A C 18
ATOM 21545 O O . ALA A 1 56 ? -7.234 1.834 17.868 1.00 0.00 57 ALA A O 18
ATOM 21552 N N . LYS A 1 57 ? -7.785 2.266 15.730 1.00 0.00 58 LYS A N 18
ATOM 21553 C CA . LYS A 1 57 ? -9.190 1.935 15.904 1.00 0.00 58 LYS A CA 18
ATOM 21554 C C . LYS A 1 57 ? -9.399 0.426 15.845 1.00 0.00 58 LYS A C 18
ATOM 21555 O O . LYS A 1 57 ? -10.227 -0.120 16.576 1.00 0.00 58 LYS A O 18
ATOM 21574 N N . ASP A 1 58 ? -8.657 -0.249 14.970 1.00 0.00 59 ASP A N 18
ATOM 21575 C CA . ASP A 1 58 ? -8.796 -1.690 14.833 1.00 0.00 59 ASP A CA 18
ATOM 21576 C C . ASP A 1 58 ? -7.977 -2.432 15.881 1.00 0.00 59 ASP A C 18
ATOM 21577 O O . ASP A 1 58 ? -8.385 -3.489 16.349 1.00 0.00 59 ASP A O 18
ATOM 21586 N N . LYS A 1 59 ? -6.827 -1.882 16.256 1.00 0.00 60 LYS A N 18
ATOM 21587 C CA . LYS A 1 59 ? -5.984 -2.518 17.260 1.00 0.00 60 LYS A CA 18
ATOM 21588 C C . LYS A 1 59 ? -6.707 -2.529 18.591 1.00 0.00 60 LYS A C 18
ATOM 21589 O O . LYS A 1 59 ? -6.732 -3.533 19.301 1.00 0.00 60 LYS A O 18
ATOM 21608 N N . GLN A 1 60 ? -7.277 -1.388 18.917 1.00 0.00 61 GLN A N 18
ATOM 21609 C CA . GLN A 1 60 ? -7.988 -1.224 20.155 1.00 0.00 61 GLN A CA 18
ATOM 21610 C C . GLN A 1 60 ? -9.345 -1.887 20.111 1.00 0.00 61 GLN A C 18
ATOM 21611 O O . GLN A 1 60 ? -9.909 -2.221 21.144 1.00 0.00 61 GLN A O 18
ATOM 21625 N N . ARG A 1 61 ? -9.878 -2.089 18.926 1.00 0.00 62 ARG A N 18
ATOM 21626 C CA . ARG A 1 61 ? -11.167 -2.723 18.819 1.00 0.00 62 ARG A CA 18
ATOM 21627 C C . ARG A 1 61 ? -11.031 -4.230 18.657 1.00 0.00 62 ARG A C 18
ATOM 21628 O O . ARG A 1 61 ? -11.995 -4.973 18.846 1.00 0.00 62 ARG A O 18
ATOM 21649 N N . TYR A 1 62 ? -9.840 -4.677 18.311 1.00 0.00 63 TYR A N 18
ATOM 21650 C CA . TYR A 1 62 ? -9.598 -6.096 18.129 1.00 0.00 63 TYR A CA 18
ATOM 21651 C C . TYR A 1 62 ? -9.188 -6.689 19.448 1.00 0.00 63 TYR A C 18
ATOM 21652 O O . TYR A 1 62 ? -9.666 -7.742 19.854 1.00 0.00 63 TYR A O 18
ATOM 21670 N N . HIS A 1 63 ? -8.326 -5.968 20.133 1.00 0.00 64 HIS A N 18
ATOM 21671 C CA . HIS A 1 63 ? -7.880 -6.368 21.427 1.00 0.00 64 HIS A CA 18
ATOM 21672 C C . HIS A 1 63 ? -9.037 -6.166 22.414 1.00 0.00 64 HIS A C 18
ATOM 21673 O O . HIS A 1 63 ? -9.142 -6.845 23.431 1.00 0.00 64 HIS A O 18
ATOM 21688 N N . ASP A 1 64 ? -9.900 -5.204 22.099 1.00 0.00 65 ASP A N 18
ATOM 21689 C CA . ASP A 1 64 ? -11.012 -4.885 22.956 1.00 0.00 65 ASP A CA 18
ATOM 21690 C C . ASP A 1 64 ? -11.984 -6.037 23.074 1.00 0.00 65 ASP A C 18
ATOM 21691 O O . ASP A 1 64 ? -12.927 -5.957 23.862 1.00 0.00 65 ASP A O 18
ATOM 21700 N N . GLU A 1 65 ? -11.795 -7.109 22.304 1.00 0.00 66 GLU A N 18
ATOM 21701 C CA . GLU A 1 65 ? -12.728 -8.188 22.408 1.00 0.00 66 GLU A CA 18
ATOM 21702 C C . GLU A 1 65 ? -12.174 -9.436 21.788 1.00 0.00 66 GLU A C 18
ATOM 21703 O O . GLU A 1 65 ? -12.430 -10.543 22.261 1.00 0.00 66 GLU A O 18
ATOM 21715 N N . MET A 1 66 ? -11.399 -9.266 20.736 1.00 0.00 67 MET A N 18
ATOM 21716 C CA . MET A 1 66 ? -10.792 -10.373 20.064 1.00 0.00 67 MET A CA 18
ATOM 21717 C C . MET A 1 66 ? -9.303 -10.382 20.366 1.00 0.00 67 MET A C 18
ATOM 21718 O O . MET A 1 66 ? -8.528 -11.037 19.671 1.00 0.00 67 MET A O 18
ATOM 21732 N N . ARG A 1 67 ? -8.915 -9.661 21.431 1.00 0.00 68 ARG A N 18
ATOM 21733 C CA . ARG A 1 67 ? -7.518 -9.603 21.852 1.00 0.00 68 ARG A CA 18
ATOM 21734 C C . ARG A 1 67 ? -6.901 -10.954 21.647 1.00 0.00 68 ARG A C 18
ATOM 21735 O O . ARG A 1 67 ? -5.877 -11.106 20.981 1.00 0.00 68 ARG A O 18
ATOM 21756 N N . ASN A 1 68 ? -7.533 -11.929 22.258 1.00 0.00 69 ASN A N 18
ATOM 21757 C CA . ASN A 1 68 ? -7.056 -13.307 22.191 1.00 0.00 69 ASN A CA 18
ATOM 21758 C C . ASN A 1 68 ? -7.688 -14.069 21.029 1.00 0.00 69 ASN A C 18
ATOM 21759 O O . ASN A 1 68 ? -6.996 -14.784 20.306 1.00 0.00 69 ASN A O 18
ATOM 21770 N N . TYR A 1 69 ? -9.006 -13.911 20.870 1.00 0.00 70 TYR A N 18
ATOM 21771 C CA . TYR A 1 69 ? -9.776 -14.577 19.807 1.00 0.00 70 TYR A CA 18
ATOM 21772 C C . TYR A 1 69 ? -8.893 -15.381 18.851 1.00 0.00 70 TYR A C 18
ATOM 21773 O O . TYR A 1 69 ? -8.898 -16.612 18.872 1.00 0.00 70 TYR A O 18
ATOM 21791 N N . LYS A 1 70 ? -8.139 -14.674 18.014 1.00 0.00 71 LYS A N 18
ATOM 21792 C CA . LYS A 1 70 ? -7.254 -15.320 17.051 1.00 0.00 71 LYS A CA 18
ATOM 21793 C C . LYS A 1 70 ? -8.050 -16.175 16.068 1.00 0.00 71 LYS A C 18
ATOM 21794 O O . LYS A 1 70 ? -9.162 -16.609 16.369 1.00 0.00 71 LYS A O 18
ATOM 21813 N N . PRO A 1 71 ? -7.488 -16.428 14.873 1.00 0.00 72 PRO A N 18
ATOM 21814 C CA . PRO A 1 71 ? -8.152 -17.236 13.844 1.00 0.00 72 PRO A CA 18
ATOM 21815 C C . PRO A 1 71 ? -8.623 -18.584 14.379 1.00 0.00 72 PRO A C 18
ATOM 21816 O O . PRO A 1 71 ? -9.796 -18.936 14.259 1.00 0.00 72 PRO A O 18
ATOM 21827 N N . GLU A 1 72 ? -7.698 -19.335 14.968 1.00 0.00 73 GLU A N 18
ATOM 21828 C CA . GLU A 1 72 ? -8.017 -20.645 15.522 1.00 0.00 73 GLU A CA 18
ATOM 21829 C C . GLU A 1 72 ? -8.286 -20.552 17.020 1.00 0.00 73 GLU A C 18
ATOM 21830 O O . GLU A 1 72 ? -7.376 -20.304 17.811 1.00 0.00 73 GLU A O 18
ATOM 21842 N N . ALA A 1 73 ? -9.543 -20.752 17.404 1.00 0.00 74 ALA A N 18
ATOM 21843 C CA . ALA A 1 73 ? -9.932 -20.690 18.807 1.00 0.00 74 ALA A CA 18
ATOM 21844 C C . ALA A 1 73 ? -10.836 -21.861 19.179 1.00 0.00 74 ALA A C 18
ATOM 21845 O O . ALA A 1 73 ? -11.734 -22.192 18.376 1.00 0.00 74 ALA A O 18
ATOM 21853 N N . SER A 1 1 ? -13.441 -12.011 6.090 1.00 0.00 2 SER A N 19
ATOM 21854 C CA . SER A 1 1 ? -12.321 -11.197 6.548 1.00 0.00 2 SER A CA 19
ATOM 21855 C C . SER A 1 1 ? -11.150 -12.075 6.976 1.00 0.00 2 SER A C 19
ATOM 21856 O O . SER A 1 1 ? -11.211 -13.300 6.879 1.00 0.00 2 SER A O 19
ATOM 21864 N N . HIS A 1 2 ? -10.084 -11.439 7.450 1.00 0.00 3 HIS A N 19
ATOM 21865 C CA . HIS A 1 2 ? -8.896 -12.162 7.893 1.00 0.00 3 HIS A CA 19
ATOM 21866 C C . HIS A 1 2 ? -8.893 -12.323 9.410 1.00 0.00 3 HIS A C 19
ATOM 21867 O O . HIS A 1 2 ? -7.834 -12.370 10.038 1.00 0.00 3 HIS A O 19
ATOM 21882 N N . MET A 1 3 ? -10.084 -12.410 9.995 1.00 0.00 4 MET A N 19
ATOM 21883 C CA . MET A 1 3 ? -10.217 -12.567 11.438 1.00 0.00 4 MET A CA 19
ATOM 21884 C C . MET A 1 3 ? -9.581 -11.392 12.175 1.00 0.00 4 MET A C 19
ATOM 21885 O O . MET A 1 3 ? -8.849 -10.600 11.582 1.00 0.00 4 MET A O 19
ATOM 21899 N N . PRO A 1 4 ? -9.855 -11.262 13.486 1.00 0.00 5 PRO A N 19
ATOM 21900 C CA . PRO A 1 4 ? -9.311 -10.177 14.310 1.00 0.00 5 PRO A CA 19
ATOM 21901 C C . PRO A 1 4 ? -7.802 -10.304 14.495 1.00 0.00 5 PRO A C 19
ATOM 21902 O O . PRO A 1 4 ? -7.317 -10.513 15.606 1.00 0.00 5 PRO A O 19
ATOM 21913 N N . LYS A 1 5 ? -7.072 -10.186 13.385 1.00 0.00 6 LYS A N 19
ATOM 21914 C CA . LYS A 1 5 ? -5.611 -10.291 13.392 1.00 0.00 6 LYS A CA 19
ATOM 21915 C C . LYS A 1 5 ? -4.978 -9.131 14.161 1.00 0.00 6 LYS A C 19
ATOM 21916 O O . LYS A 1 5 ? -4.186 -8.364 13.615 1.00 0.00 6 LYS A O 19
ATOM 21935 N N . ARG A 1 6 ? -5.342 -9.016 15.433 1.00 0.00 7 ARG A N 19
ATOM 21936 C CA . ARG A 1 6 ? -4.839 -7.966 16.313 1.00 0.00 7 ARG A CA 19
ATOM 21937 C C . ARG A 1 6 ? -4.808 -6.593 15.644 1.00 0.00 7 ARG A C 19
ATOM 21938 O O . ARG A 1 6 ? -4.100 -5.696 16.100 1.00 0.00 7 ARG A O 19
ATOM 21959 N N . ALA A 1 7 ? -5.588 -6.417 14.582 1.00 0.00 8 ALA A N 19
ATOM 21960 C CA . ALA A 1 7 ? -5.660 -5.138 13.883 1.00 0.00 8 ALA A CA 19
ATOM 21961 C C . ALA A 1 7 ? -4.432 -4.865 13.022 1.00 0.00 8 ALA A C 19
ATOM 21962 O O . ALA A 1 7 ? -3.425 -5.571 13.096 1.00 0.00 8 ALA A O 19
ATOM 21969 N N . THR A 1 8 ? -4.555 -3.848 12.174 1.00 0.00 9 THR A N 19
ATOM 21970 C CA . THR A 1 8 ? -3.504 -3.462 11.238 1.00 0.00 9 THR A CA 19
ATOM 21971 C C . THR A 1 8 ? -2.867 -2.118 11.605 1.00 0.00 9 THR A C 19
ATOM 21972 O O . THR A 1 8 ? -3.571 -1.153 11.887 1.00 0.00 9 THR A O 19
ATOM 21983 N N . THR A 1 9 ? -1.532 -2.054 11.593 1.00 0.00 10 THR A N 19
ATOM 21984 C CA . THR A 1 9 ? -0.815 -0.826 11.918 1.00 0.00 10 THR A CA 19
ATOM 21985 C C . THR A 1 9 ? -1.101 0.247 10.894 1.00 0.00 10 THR A C 19
ATOM 21986 O O . THR A 1 9 ? -1.429 -0.046 9.744 1.00 0.00 10 THR A O 19
ATOM 21997 N N . ALA A 1 10 ? -0.963 1.496 11.318 1.00 0.00 11 ALA A N 19
ATOM 21998 C CA . ALA A 1 10 ? -1.189 2.623 10.435 1.00 0.00 11 ALA A CA 19
ATOM 21999 C C . ALA A 1 10 ? -0.511 2.353 9.109 1.00 0.00 11 ALA A C 19
ATOM 22000 O O . ALA A 1 10 ? -1.071 2.596 8.039 1.00 0.00 11 ALA A O 19
ATOM 22007 N N . PHE A 1 11 ? 0.712 1.854 9.202 1.00 0.00 12 PHE A N 19
ATOM 22008 C CA . PHE A 1 11 ? 1.517 1.543 8.029 1.00 0.00 12 PHE A CA 19
ATOM 22009 C C . PHE A 1 11 ? 0.978 0.340 7.276 1.00 0.00 12 PHE A C 19
ATOM 22010 O O . PHE A 1 11 ? 1.121 0.239 6.060 1.00 0.00 12 PHE A O 19
ATOM 22027 N N . MET A 1 12 ? 0.386 -0.584 8.006 1.00 0.00 13 MET A N 19
ATOM 22028 C CA . MET A 1 12 ? -0.137 -1.782 7.402 1.00 0.00 13 MET A CA 19
ATOM 22029 C C . MET A 1 12 ? -1.474 -1.500 6.762 1.00 0.00 13 MET A C 19
ATOM 22030 O O . MET A 1 12 ? -1.634 -1.655 5.553 1.00 0.00 13 MET A O 19
ATOM 22044 N N . LEU A 1 13 ? -2.449 -1.118 7.573 1.00 0.00 14 LEU A N 19
ATOM 22045 C CA . LEU A 1 13 ? -3.781 -0.861 7.070 1.00 0.00 14 LEU A CA 19
ATOM 22046 C C . LEU A 1 13 ? -3.769 0.050 5.851 1.00 0.00 14 LEU A C 19
ATOM 22047 O O . LEU A 1 13 ? -4.610 -0.091 4.962 1.00 0.00 14 LEU A O 19
ATOM 22063 N N . TRP A 1 14 ? -2.809 0.968 5.789 1.00 0.00 15 TRP A N 19
ATOM 22064 C CA . TRP A 1 14 ? -2.721 1.864 4.648 1.00 0.00 15 TRP A CA 19
ATOM 22065 C C . TRP A 1 14 ? -1.958 1.179 3.547 1.00 0.00 15 TRP A C 19
ATOM 22066 O O . TRP A 1 14 ? -2.352 1.221 2.383 1.00 0.00 15 TRP A O 19
ATOM 22087 N N . LEU A 1 15 ? -0.882 0.510 3.926 1.00 0.00 16 LEU A N 19
ATOM 22088 C CA . LEU A 1 15 ? -0.103 -0.214 2.955 1.00 0.00 16 LEU A CA 19
ATOM 22089 C C . LEU A 1 15 ? -0.921 -1.350 2.411 1.00 0.00 16 LEU A C 19
ATOM 22090 O O . LEU A 1 15 ? -0.555 -1.956 1.438 1.00 0.00 16 LEU A O 19
ATOM 22106 N N . ASN A 1 16 ? -2.029 -1.638 3.054 1.00 0.00 17 ASN A N 19
ATOM 22107 C CA . ASN A 1 16 ? -2.901 -2.705 2.641 1.00 0.00 17 ASN A CA 19
ATOM 22108 C C . ASN A 1 16 ? -3.708 -2.272 1.420 1.00 0.00 17 ASN A C 19
ATOM 22109 O O . ASN A 1 16 ? -3.668 -2.888 0.326 1.00 0.00 17 ASN A O 19
ATOM 22120 N N . ASP A 1 17 ? -4.348 -1.131 1.605 1.00 0.00 18 ASP A N 19
ATOM 22121 C CA . ASP A 1 17 ? -5.132 -0.512 0.568 1.00 0.00 18 ASP A CA 19
ATOM 22122 C C . ASP A 1 17 ? -4.233 0.090 -0.482 1.00 0.00 18 ASP A C 19
ATOM 22123 O O . ASP A 1 17 ? -4.633 0.256 -1.634 1.00 0.00 18 ASP A O 19
ATOM 22132 N N . THR A 1 18 ? -3.009 0.416 -0.091 1.00 0.00 19 THR A N 19
ATOM 22133 C CA . THR A 1 18 ? -2.056 0.993 -1.000 1.00 0.00 19 THR A CA 19
ATOM 22134 C C . THR A 1 18 ? -1.050 -0.047 -1.446 1.00 0.00 19 THR A C 19
ATOM 22135 O O . THR A 1 18 ? -0.450 0.102 -2.493 1.00 0.00 19 THR A O 19
ATOM 22146 N N . ARG A 1 19 ? -0.878 -1.117 -0.666 1.00 0.00 20 ARG A N 19
ATOM 22147 C CA . ARG A 1 19 ? 0.055 -2.173 -1.051 1.00 0.00 20 ARG A CA 19
ATOM 22148 C C . ARG A 1 19 ? -0.321 -2.615 -2.424 1.00 0.00 20 ARG A C 19
ATOM 22149 O O . ARG A 1 19 ? 0.520 -2.900 -3.278 1.00 0.00 20 ARG A O 19
ATOM 22170 N N . GLU A 1 20 ? -1.614 -2.618 -2.627 1.00 0.00 21 GLU A N 19
ATOM 22171 C CA . GLU A 1 20 ? -2.149 -2.972 -3.930 1.00 0.00 21 GLU A CA 19
ATOM 22172 C C . GLU A 1 20 ? -1.770 -1.868 -4.922 1.00 0.00 21 GLU A C 19
ATOM 22173 O O . GLU A 1 20 ? -1.475 -2.120 -6.092 1.00 0.00 21 GLU A O 19
ATOM 22185 N N . SER A 1 21 ? -1.822 -0.640 -4.422 1.00 0.00 22 SER A N 19
ATOM 22186 C CA . SER A 1 21 ? -1.531 0.550 -5.221 1.00 0.00 22 SER A CA 19
ATOM 22187 C C . SER A 1 21 ? -0.053 0.640 -5.578 1.00 0.00 22 SER A C 19
ATOM 22188 O O . SER A 1 21 ? 0.337 1.337 -6.513 1.00 0.00 22 SER A O 19
ATOM 22196 N N . ILE A 1 22 ? 0.752 -0.069 -4.816 1.00 0.00 23 ILE A N 19
ATOM 22197 C CA . ILE A 1 22 ? 2.182 -0.086 -5.018 1.00 0.00 23 ILE A CA 19
ATOM 22198 C C . ILE A 1 22 ? 2.546 -1.045 -6.132 1.00 0.00 23 ILE A C 19
ATOM 22199 O O . ILE A 1 22 ? 3.126 -0.651 -7.143 1.00 0.00 23 ILE A O 19
ATOM 22215 N N . LYS A 1 23 ? 2.220 -2.315 -5.930 1.00 0.00 24 LYS A N 19
ATOM 22216 C CA . LYS A 1 23 ? 2.541 -3.333 -6.922 1.00 0.00 24 LYS A CA 19
ATOM 22217 C C . LYS A 1 23 ? 2.038 -2.931 -8.308 1.00 0.00 24 LYS A C 19
ATOM 22218 O O . LYS A 1 23 ? 2.668 -3.242 -9.316 1.00 0.00 24 LYS A O 19
ATOM 22237 N N . ARG A 1 24 ? 0.919 -2.210 -8.356 1.00 0.00 25 ARG A N 19
ATOM 22238 C CA . ARG A 1 24 ? 0.381 -1.742 -9.630 1.00 0.00 25 ARG A CA 19
ATOM 22239 C C . ARG A 1 24 ? 1.243 -0.585 -10.126 1.00 0.00 25 ARG A C 19
ATOM 22240 O O . ARG A 1 24 ? 1.639 -0.529 -11.289 1.00 0.00 25 ARG A O 19
ATOM 22261 N N . GLU A 1 25 ? 1.550 0.317 -9.199 1.00 0.00 26 GLU A N 19
ATOM 22262 C CA . GLU A 1 25 ? 2.397 1.466 -9.483 1.00 0.00 26 GLU A CA 19
ATOM 22263 C C . GLU A 1 25 ? 3.801 0.983 -9.821 1.00 0.00 26 GLU A C 19
ATOM 22264 O O . GLU A 1 25 ? 4.625 1.732 -10.344 1.00 0.00 26 GLU A O 19
ATOM 22276 N N . ASN A 1 26 ? 4.049 -0.294 -9.532 1.00 0.00 27 ASN A N 19
ATOM 22277 C CA . ASN A 1 26 ? 5.323 -0.917 -9.813 1.00 0.00 27 ASN A CA 19
ATOM 22278 C C . ASN A 1 26 ? 5.134 -2.422 -9.965 1.00 0.00 27 ASN A C 19
ATOM 22279 O O . ASN A 1 26 ? 5.377 -3.186 -9.031 1.00 0.00 27 ASN A O 19
ATOM 22290 N N . PRO A 1 27 ? 4.675 -2.867 -11.151 1.00 0.00 28 PRO A N 19
ATOM 22291 C CA . PRO A 1 27 ? 4.428 -4.289 -11.428 1.00 0.00 28 PRO A CA 19
ATOM 22292 C C . PRO A 1 27 ? 5.711 -5.097 -11.575 1.00 0.00 28 PRO A C 19
ATOM 22293 O O . PRO A 1 27 ? 5.825 -5.941 -12.465 1.00 0.00 28 PRO A O 19
ATOM 22304 N N . GLY A 1 28 ? 6.671 -4.842 -10.697 1.00 0.00 29 GLY A N 19
ATOM 22305 C CA . GLY A 1 28 ? 7.926 -5.557 -10.743 1.00 0.00 29 GLY A CA 19
ATOM 22306 C C . GLY A 1 28 ? 8.693 -5.467 -9.439 1.00 0.00 29 GLY A C 19
ATOM 22307 O O . GLY A 1 28 ? 9.884 -5.773 -9.396 1.00 0.00 29 GLY A O 19
ATOM 22311 N N . ILE A 1 29 ? 8.017 -5.049 -8.368 1.00 0.00 30 IL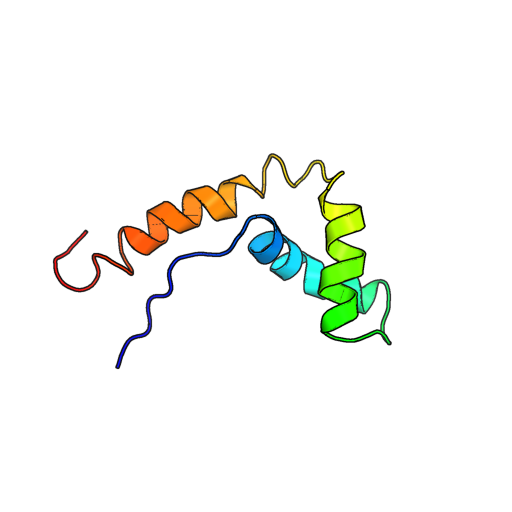E A N 19
ATOM 22312 C CA . ILE A 1 29 ? 8.656 -4.929 -7.077 1.00 0.00 30 ILE A CA 19
ATOM 22313 C C . ILE A 1 29 ? 8.522 -6.219 -6.287 1.00 0.00 30 ILE A C 19
ATOM 22314 O O . ILE A 1 29 ? 8.441 -7.308 -6.857 1.00 0.00 30 ILE A O 19
ATOM 22330 N N . LYS A 1 30 ? 8.507 -6.087 -4.978 1.00 0.00 31 LYS A N 19
ATOM 22331 C CA . LYS A 1 30 ? 8.396 -7.204 -4.097 1.00 0.00 31 LYS A CA 19
ATOM 22332 C C . LYS A 1 30 ? 7.940 -6.740 -2.733 1.00 0.00 31 LYS A C 19
ATOM 22333 O O . LYS A 1 30 ? 8.082 -5.574 -2.371 1.00 0.00 31 LYS A O 19
ATOM 22352 N N . VAL A 1 31 ? 7.404 -7.676 -1.997 1.00 0.00 32 VAL A N 19
ATOM 22353 C CA . VAL A 1 31 ? 6.913 -7.464 -0.651 1.00 0.00 32 VAL A CA 19
ATOM 22354 C C . VAL A 1 31 ? 7.743 -6.446 0.134 1.00 0.00 32 VAL A C 19
ATOM 22355 O O . VAL A 1 31 ? 7.228 -5.733 0.995 1.00 0.00 32 VAL A O 19
ATOM 22368 N N . THR A 1 32 ? 9.033 -6.424 -0.149 1.00 0.00 33 THR A N 19
ATOM 22369 C CA . THR A 1 32 ? 9.966 -5.536 0.551 1.00 0.00 33 THR A CA 19
ATOM 22370 C C . THR A 1 32 ? 9.962 -4.114 -0.003 1.00 0.00 33 THR A C 19
ATOM 22371 O O . THR A 1 32 ? 10.221 -3.159 0.734 1.00 0.00 33 THR A O 19
ATOM 22382 N N . GLU A 1 33 ? 9.639 -3.954 -1.279 1.00 0.00 34 GLU A N 19
ATOM 22383 C CA . GLU A 1 33 ? 9.586 -2.626 -1.873 1.00 0.00 34 GLU A CA 19
ATOM 22384 C C . GLU A 1 33 ? 8.238 -1.991 -1.584 1.00 0.00 34 GLU A C 19
ATOM 22385 O O . GLU A 1 33 ? 8.107 -0.775 -1.561 1.00 0.00 34 GLU A O 19
ATOM 22397 N N . ILE A 1 34 ? 7.235 -2.823 -1.371 1.00 0.00 35 ILE A N 19
ATOM 22398 C CA . ILE A 1 34 ? 5.912 -2.326 -1.087 1.00 0.00 35 ILE A CA 19
ATOM 22399 C C . ILE A 1 34 ? 5.911 -1.674 0.276 1.00 0.00 35 ILE A C 19
ATOM 22400 O O . ILE A 1 34 ? 5.377 -0.581 0.464 1.00 0.00 35 ILE A O 19
ATOM 22416 N N . ALA A 1 35 ? 6.520 -2.364 1.225 1.00 0.00 36 ALA A N 19
ATOM 22417 C CA . ALA A 1 35 ? 6.596 -1.879 2.583 1.00 0.00 36 ALA A CA 19
ATOM 22418 C C . ALA A 1 35 ? 7.587 -0.730 2.732 1.00 0.00 36 ALA A C 19
ATOM 22419 O O . ALA A 1 35 ? 7.482 0.062 3.666 1.00 0.00 36 ALA A O 19
ATOM 22426 N N . LYS A 1 36 ? 8.566 -0.649 1.834 1.00 0.00 37 LYS A N 19
ATOM 22427 C CA . LYS A 1 36 ? 9.575 0.402 1.918 1.00 0.00 37 LYS A CA 19
ATOM 22428 C C . LYS A 1 36 ? 9.203 1.624 1.085 1.00 0.00 37 LYS A C 19
ATOM 22429 O O . LYS A 1 36 ? 9.200 2.756 1.586 1.00 0.00 37 LYS A O 19
ATOM 22448 N N . LYS A 1 37 ? 8.886 1.405 -0.188 1.00 0.00 38 LYS A N 19
ATOM 22449 C CA . LYS A 1 37 ? 8.523 2.502 -1.066 1.00 0.00 38 LYS A CA 19
ATOM 22450 C C . LYS A 1 37 ? 7.154 3.057 -0.712 1.00 0.00 38 LYS A C 19
ATOM 22451 O O . LYS A 1 37 ? 6.804 4.171 -1.099 1.00 0.00 38 LYS A O 19
ATOM 22470 N N . GLY A 1 38 ? 6.388 2.297 0.042 1.00 0.00 39 GLY A N 19
ATOM 22471 C CA . GLY A 1 38 ? 5.101 2.780 0.441 1.00 0.00 39 GLY A CA 19
ATOM 22472 C C . GLY A 1 38 ? 5.253 3.720 1.612 1.00 0.00 39 GLY A C 19
ATOM 22473 O O . GLY A 1 38 ? 4.566 4.734 1.727 1.00 0.00 39 GLY A O 19
ATOM 22477 N N . GLY A 1 39 ? 6.173 3.368 2.481 1.00 0.00 40 GLY A N 19
ATOM 22478 C CA . GLY A 1 39 ? 6.443 4.167 3.659 1.00 0.00 40 GLY A CA 19
ATOM 22479 C C . GLY A 1 39 ? 6.818 5.585 3.311 1.00 0.00 40 GLY A C 19
ATOM 22480 O O . GLY A 1 39 ? 6.338 6.531 3.931 1.00 0.00 40 GLY A O 19
ATOM 22484 N N . GLU A 1 40 ? 7.674 5.738 2.308 1.00 0.00 41 GLU A N 19
ATOM 22485 C CA . GLU A 1 40 ? 8.097 7.066 1.878 1.00 0.00 41 GLU A CA 19
ATOM 22486 C C . GLU A 1 40 ? 6.890 7.916 1.501 1.00 0.00 41 GLU A C 19
ATOM 22487 O O . GLU A 1 40 ? 6.801 9.089 1.865 1.00 0.00 41 GLU A O 19
ATOM 22499 N N . MET A 1 41 ? 5.962 7.311 0.766 1.00 0.00 42 MET A N 19
ATOM 22500 C CA . MET A 1 41 ? 4.755 7.998 0.332 1.00 0.00 42 MET A CA 19
ATOM 22501 C C . MET A 1 41 ? 3.779 8.143 1.485 1.00 0.00 42 MET A C 19
ATOM 22502 O O . MET A 1 41 ? 3.072 9.145 1.603 1.00 0.00 42 MET A O 19
ATOM 22516 N N . TRP A 1 42 ? 3.740 7.119 2.325 1.00 0.00 43 TRP A N 19
ATOM 22517 C CA . TRP A 1 42 ? 2.857 7.084 3.464 1.00 0.00 43 TRP A CA 19
ATOM 22518 C C . TRP A 1 42 ? 3.172 8.211 4.447 1.00 0.00 43 TRP A C 19
ATOM 22519 O O . TRP A 1 42 ? 2.301 9.017 4.774 1.00 0.00 43 TRP A O 19
ATOM 22540 N N . LYS A 1 43 ? 4.415 8.270 4.915 1.00 0.00 44 LYS A N 19
ATOM 22541 C CA . LYS A 1 43 ? 4.826 9.308 5.856 1.00 0.00 44 LYS A CA 19
ATOM 22542 C C . LYS A 1 43 ? 4.506 10.704 5.318 1.00 0.00 44 LYS A C 19
ATOM 22543 O O . LYS A 1 43 ? 4.356 11.653 6.087 1.00 0.00 44 LYS A O 19
ATOM 22562 N N . GLU A 1 44 ? 4.406 10.824 3.996 1.00 0.00 45 GLU A N 19
ATOM 22563 C CA . GLU A 1 44 ? 4.106 12.107 3.364 1.00 0.00 45 GLU A CA 19
ATOM 22564 C C . GLU A 1 44 ? 2.737 12.083 2.689 1.00 0.00 45 GLU A C 19
ATOM 22565 O O . GLU A 1 44 ? 2.563 12.616 1.593 1.00 0.00 45 GLU A O 19
ATOM 22577 N N . LEU A 1 45 ? 1.769 11.458 3.350 1.00 0.00 46 LEU A N 19
ATOM 22578 C CA . LEU A 1 45 ? 0.419 11.367 2.806 1.00 0.00 46 LEU A CA 19
ATOM 22579 C C . LEU A 1 45 ? -0.617 11.858 3.827 1.00 0.00 46 LEU A C 19
ATOM 22580 O O . LEU A 1 45 ? -0.498 11.595 5.023 1.00 0.00 46 LEU A O 19
ATOM 22596 N N . LYS A 1 46 ? -1.617 12.605 3.342 1.00 0.00 47 LYS A N 19
ATOM 22597 C CA . LYS A 1 46 ? -2.664 13.170 4.208 1.00 0.00 47 LYS A CA 19
ATOM 22598 C C . LYS A 1 46 ? -3.832 12.212 4.386 1.00 0.00 47 LYS A C 19
ATOM 22599 O O . LYS A 1 46 ? -4.920 12.609 4.801 1.00 0.00 47 LYS A O 19
ATOM 22618 N N . ASP A 1 47 ? -3.581 10.951 4.111 1.00 0.00 48 ASP A N 19
ATOM 22619 C CA . ASP A 1 47 ? -4.577 9.912 4.278 1.00 0.00 48 ASP A CA 19
ATOM 22620 C C . ASP A 1 47 ? -4.206 9.061 5.486 1.00 0.00 48 ASP A C 19
ATOM 22621 O O . ASP A 1 47 ? -5.004 8.263 5.967 1.00 0.00 48 ASP A O 19
ATOM 22630 N N . LYS A 1 48 ? -2.979 9.255 5.973 1.00 0.00 49 LYS A N 19
ATOM 22631 C CA . LYS A 1 48 ? -2.477 8.528 7.125 1.00 0.00 49 LYS A CA 19
ATOM 22632 C C . LYS A 1 48 ? -3.002 9.139 8.413 1.00 0.00 49 LYS A C 19
ATOM 22633 O O . LYS A 1 48 ? -3.169 8.448 9.410 1.00 0.00 49 LYS A O 19
ATOM 22652 N N . SER A 1 49 ? -3.319 10.424 8.382 1.00 0.00 50 SER A N 19
ATOM 22653 C CA . SER A 1 49 ? -3.881 11.066 9.556 1.00 0.00 50 SER A CA 19
ATOM 22654 C C . SER A 1 49 ? -5.288 10.525 9.754 1.00 0.00 50 SER A C 19
ATOM 22655 O O . SER A 1 49 ? -5.784 10.402 10.873 1.00 0.00 50 SER A O 19
ATOM 22663 N N . LYS A 1 50 ? -5.911 10.200 8.626 1.00 0.00 51 LYS A N 19
ATOM 22664 C CA . LYS A 1 50 ? -7.267 9.658 8.616 1.00 0.00 51 LYS A CA 19
ATOM 22665 C C . LYS A 1 50 ? -7.264 8.131 8.500 1.00 0.00 51 LYS A C 19
ATOM 22666 O O . LYS A 1 50 ? -8.317 7.497 8.583 1.00 0.00 51 LYS A O 19
ATOM 22685 N N . TRP A 1 51 ? -6.085 7.542 8.306 1.00 0.00 52 TRP A N 19
ATOM 22686 C CA . TRP A 1 51 ? -5.968 6.090 8.180 1.00 0.00 52 TRP A CA 19
ATOM 22687 C C . TRP A 1 51 ? -5.199 5.496 9.356 1.00 0.00 52 TRP A C 19
ATOM 22688 O O . TRP A 1 51 ? -5.574 4.452 9.901 1.00 0.00 52 TRP A O 19
ATOM 22709 N N . GLU A 1 52 ? -4.129 6.171 9.762 1.00 0.00 53 GLU A N 19
ATOM 22710 C CA . GLU A 1 52 ? -3.331 5.707 10.888 1.00 0.00 53 GLU A CA 19
ATOM 22711 C C . GLU A 1 52 ? -4.235 5.448 12.077 1.00 0.00 53 GLU A C 19
ATOM 22712 O O . GLU A 1 52 ? -3.981 4.560 12.891 1.00 0.00 53 GLU A O 19
ATOM 22724 N N . ASP A 1 53 ? -5.300 6.234 12.164 1.00 0.00 54 ASP A N 19
ATOM 22725 C CA . ASP A 1 53 ? -6.242 6.091 13.246 1.00 0.00 54 ASP A CA 19
ATOM 22726 C C . ASP A 1 53 ? -6.976 4.781 13.126 1.00 0.00 54 ASP A C 19
ATOM 22727 O O . ASP A 1 53 ? -7.334 4.178 14.128 1.00 0.00 54 ASP A O 19
ATOM 22736 N N . ALA A 1 54 ? -7.161 4.310 11.902 1.00 0.00 55 ALA A N 19
ATOM 22737 C CA . ALA A 1 54 ? -7.808 3.031 11.704 1.00 0.00 55 ALA A CA 19
ATOM 22738 C C . ALA A 1 54 ? -7.010 1.983 12.464 1.00 0.00 55 ALA A C 19
ATOM 22739 O O . ALA A 1 54 ? -7.567 1.130 13.155 1.00 0.00 55 ALA A O 19
ATOM 22746 N N . ALA A 1 55 ? -5.689 2.055 12.313 1.00 0.00 56 ALA A N 19
ATOM 22747 C CA . ALA A 1 55 ? -4.778 1.117 12.963 1.00 0.00 56 ALA A CA 19
ATOM 22748 C C . ALA A 1 55 ? -4.990 1.069 14.473 1.00 0.00 56 ALA A C 19
ATOM 22749 O O . ALA A 1 55 ? -5.178 -0.003 15.049 1.00 0.00 56 ALA A O 19
ATOM 22756 N N . ALA A 1 56 ? -4.948 2.238 15.112 1.00 0.00 57 ALA A N 19
ATOM 22757 C CA . ALA A 1 56 ? -5.126 2.323 16.559 1.00 0.00 57 ALA A CA 19
ATOM 22758 C C . ALA A 1 56 ? -6.565 2.022 16.962 1.00 0.00 57 ALA A C 19
ATOM 22759 O O . ALA A 1 56 ? -6.827 1.576 18.077 1.00 0.00 57 ALA A O 19
ATOM 22766 N N . LYS A 1 57 ? -7.490 2.267 16.044 1.00 0.00 58 LYS A N 19
ATOM 22767 C CA . LYS A 1 57 ? -8.900 2.019 16.304 1.00 0.00 58 LYS A CA 19
ATOM 22768 C C . LYS A 1 57 ? -9.190 0.534 16.173 1.00 0.00 58 LYS A C 19
ATOM 22769 O O . LYS A 1 57 ? -10.002 -0.018 16.914 1.00 0.00 58 LYS A O 19
ATOM 22788 N N . ASP A 1 58 ? -8.519 -0.108 15.224 1.00 0.00 59 ASP A N 19
ATOM 22789 C CA . ASP A 1 58 ? -8.704 -1.526 15.000 1.00 0.00 59 ASP A CA 19
ATOM 22790 C C . ASP A 1 58 ? -7.951 -2.332 16.047 1.00 0.00 59 ASP A C 19
ATOM 22791 O O . ASP A 1 58 ? -8.423 -3.375 16.489 1.00 0.00 59 ASP A O 19
ATOM 22800 N N . LYS A 1 59 ? -6.781 -1.847 16.456 1.00 0.00 60 LYS A N 19
ATOM 22801 C CA . LYS A 1 59 ? -5.996 -2.542 17.464 1.00 0.00 60 LYS A CA 19
ATOM 22802 C C . LYS A 1 59 ? -6.775 -2.559 18.765 1.00 0.00 60 LYS A C 19
ATOM 22803 O O . LYS A 1 59 ? -6.762 -3.533 19.516 1.00 0.00 60 LYS A O 19
ATOM 22822 N N . GLN A 1 60 ? -7.447 -1.451 19.007 1.00 0.00 61 GLN A N 19
ATOM 22823 C CA . GLN A 1 60 ? -8.239 -1.279 20.189 1.00 0.00 61 GLN A CA 19
ATOM 22824 C C . GLN A 1 60 ? -9.551 -2.017 20.072 1.00 0.00 61 GLN A C 19
ATOM 22825 O O . GLN A 1 60 ? -10.008 -2.625 21.027 1.00 0.00 61 GLN A O 19
ATOM 22839 N N . ARG A 1 61 ? -10.163 -1.964 18.907 1.00 0.00 62 ARG A N 19
ATOM 22840 C CA . ARG A 1 61 ? -11.425 -2.642 18.718 1.00 0.00 62 ARG A CA 19
ATOM 22841 C C . ARG A 1 61 ? -11.234 -4.151 18.590 1.00 0.00 62 ARG A C 19
ATOM 22842 O O . ARG A 1 61 ? -12.195 -4.915 18.681 1.00 0.00 62 ARG A O 19
ATOM 22863 N N . TYR A 1 62 ? -10.002 -4.577 18.376 1.00 0.00 63 TYR A N 19
ATOM 22864 C CA . TYR A 1 62 ? -9.719 -5.996 18.229 1.00 0.00 63 TYR A CA 19
ATOM 22865 C C . TYR A 1 62 ? -9.379 -6.581 19.578 1.00 0.00 63 TYR A C 19
ATOM 22866 O O . TYR A 1 62 ? -9.935 -7.590 19.987 1.00 0.00 63 TYR A O 19
ATOM 22884 N N . HIS A 1 63 ? -8.506 -5.895 20.289 1.00 0.00 64 HIS A N 19
ATOM 22885 C CA . HIS A 1 63 ? -8.131 -6.288 21.615 1.00 0.00 64 HIS A CA 19
ATOM 22886 C C . HIS A 1 63 ? -9.306 -6.004 22.551 1.00 0.00 64 HIS A C 19
ATOM 22887 O O . HIS A 1 63 ? -9.335 -6.439 23.699 1.00 0.00 64 HIS A O 19
ATOM 22902 N N . ASP A 1 64 ? -10.245 -5.210 22.046 1.00 0.00 65 ASP A N 19
ATOM 22903 C CA . ASP A 1 64 ? -11.410 -4.825 22.808 1.00 0.00 65 ASP A CA 19
ATOM 22904 C C . ASP A 1 64 ? -12.376 -5.985 22.915 1.00 0.00 65 ASP A C 19
ATOM 22905 O O . ASP A 1 64 ? -13.335 -5.911 23.685 1.00 0.00 65 ASP A O 19
ATOM 22914 N N . GLU A 1 65 ? -12.169 -7.053 22.134 1.00 0.00 66 GLU A N 19
ATOM 22915 C CA . GLU A 1 65 ? -13.093 -8.141 22.200 1.00 0.00 66 GLU A CA 19
ATOM 22916 C C . GLU A 1 65 ? -12.562 -9.345 21.482 1.00 0.00 66 GLU A C 19
ATOM 22917 O O . GLU A 1 65 ? -12.871 -10.480 21.845 1.00 0.00 66 GLU A O 19
ATOM 22929 N N . MET A 1 66 ? -11.774 -9.114 20.448 1.00 0.00 67 MET A N 19
ATOM 22930 C CA . MET A 1 66 ? -11.217 -10.178 19.667 1.00 0.00 67 MET A CA 19
ATOM 22931 C C . MET A 1 66 ? -9.726 -10.285 19.941 1.00 0.00 67 MET A C 19
ATOM 22932 O O . MET A 1 66 ? -8.991 -10.921 19.184 1.00 0.00 67 MET A O 19
ATOM 22946 N N . ARG A 1 67 ? -9.285 -9.644 21.025 1.00 0.00 68 ARG A N 19
ATOM 22947 C CA . ARG A 1 67 ? -7.886 -9.652 21.407 1.00 0.00 68 ARG A CA 19
ATOM 22948 C C . ARG A 1 67 ? -7.343 -11.030 21.202 1.00 0.00 68 ARG A C 19
ATOM 22949 O O . ARG A 1 67 ? -6.335 -11.234 20.526 1.00 0.00 68 ARG A O 19
ATOM 22970 N N . ASN A 1 68 ? -8.006 -11.971 21.830 1.00 0.00 69 ASN A N 19
ATOM 22971 C CA . ASN A 1 68 ? -7.586 -13.363 21.768 1.00 0.00 69 ASN A CA 19
ATOM 22972 C C . ASN A 1 68 ? -8.489 -14.205 20.869 1.00 0.00 69 ASN A C 19
ATOM 22973 O O . ASN A 1 68 ? -8.575 -15.423 21.032 1.00 0.00 69 ASN A O 19
ATOM 22984 N N . TYR A 1 69 ? -9.161 -13.559 19.928 1.00 0.00 70 TYR A N 19
ATOM 22985 C CA . TYR A 1 69 ? -10.053 -14.263 19.015 1.00 0.00 70 TYR A CA 19
ATOM 22986 C C . TYR A 1 69 ? -9.298 -15.315 18.203 1.00 0.00 70 TYR A C 19
ATOM 22987 O O . TYR A 1 69 ? -9.904 -16.238 17.657 1.00 0.00 70 TYR A O 19
ATOM 23005 N N . LYS A 1 70 ? -7.977 -15.174 18.125 1.00 0.00 71 LYS A N 19
ATOM 23006 C CA . LYS A 1 70 ? -7.156 -16.120 17.377 1.00 0.00 71 LYS A CA 19
ATOM 23007 C C . LYS A 1 70 ? -5.665 -15.805 17.529 1.00 0.00 71 LYS A C 19
ATOM 23008 O O . LYS A 1 70 ? -4.901 -16.635 18.022 1.00 0.00 71 LYS A O 19
ATOM 23027 N N . PRO A 1 71 ? -5.222 -14.604 17.107 1.00 0.00 72 PRO A N 19
ATOM 23028 C CA . PRO A 1 71 ? -3.812 -14.208 17.205 1.00 0.00 72 PRO A CA 19
ATOM 23029 C C . PRO A 1 71 ? -3.284 -14.278 18.634 1.00 0.00 72 PRO A C 19
ATOM 23030 O O . PRO A 1 71 ? -2.492 -15.160 18.969 1.00 0.00 72 PRO A O 19
ATOM 23041 N N . GLU A 1 72 ? -3.721 -13.344 19.472 1.00 0.00 73 GLU A N 19
ATOM 23042 C CA . GLU A 1 72 ? -3.287 -13.300 20.864 1.00 0.00 73 GLU A CA 19
ATOM 23043 C C . GLU A 1 72 ? -3.585 -14.617 21.574 1.00 0.00 73 GLU A C 19
ATOM 23044 O O . GLU A 1 72 ? -2.815 -15.064 22.423 1.00 0.00 73 GLU A O 19
ATOM 23056 N N . ALA A 1 73 ? -4.708 -15.235 21.221 1.00 0.00 74 ALA A N 19
ATOM 23057 C CA . ALA A 1 73 ? -5.106 -16.501 21.824 1.00 0.00 74 ALA A CA 19
ATOM 23058 C C . ALA A 1 73 ? -6.371 -17.048 21.170 1.00 0.00 74 ALA A C 19
ATOM 23059 O O . ALA A 1 73 ? -7.065 -17.861 21.816 1.00 0.00 74 ALA A O 19
ATOM 23067 N N . SER A 1 1 ? -2.108 -17.671 11.054 1.00 0.00 2 SER A N 20
ATOM 23068 C CA . SER A 1 1 ? -1.622 -17.679 12.429 1.00 0.00 2 SER A CA 20
ATOM 23069 C C . SER A 1 1 ? -2.728 -18.092 13.394 1.00 0.00 2 SER A C 20
ATOM 23070 O O . SER A 1 1 ? -3.889 -18.221 13.006 1.00 0.00 2 SER A O 20
ATOM 23078 N N . HIS A 1 2 ? -2.360 -18.300 14.654 1.00 0.00 3 HIS A N 20
ATOM 23079 C CA . HIS A 1 2 ? -3.321 -18.699 15.677 1.00 0.00 3 HIS A CA 20
ATOM 23080 C C . HIS A 1 2 ? -3.407 -17.650 16.782 1.00 0.00 3 HIS A C 20
ATOM 23081 O O . HIS A 1 2 ? -2.929 -17.864 17.896 1.00 0.00 3 HIS A O 20
ATOM 23096 N N . MET A 1 3 ? -4.022 -16.516 16.464 1.00 0.00 4 MET A N 20
ATOM 23097 C CA . MET A 1 3 ? -4.174 -15.429 17.425 1.00 0.00 4 MET A CA 20
ATOM 23098 C C . MET A 1 3 ? -4.967 -14.276 16.817 1.00 0.00 4 MET A C 20
ATOM 23099 O O . MET A 1 3 ? -5.021 -14.128 15.595 1.00 0.00 4 MET A O 20
ATOM 23113 N N . PRO A 1 4 ? -5.593 -13.439 17.660 1.00 0.00 5 PRO A N 20
ATOM 23114 C CA . PRO A 1 4 ? -6.384 -12.297 17.192 1.00 0.00 5 PRO A CA 20
ATOM 23115 C C . PRO A 1 4 ? -5.514 -11.189 16.613 1.00 0.00 5 PRO A C 20
ATOM 23116 O O . PRO A 1 4 ? -4.949 -10.394 17.358 1.00 0.00 5 PRO A O 20
ATOM 23127 N N . LYS A 1 5 ? -5.422 -11.122 15.283 1.00 0.00 6 LYS A N 20
ATOM 23128 C CA . LYS A 1 5 ? -4.636 -10.074 14.635 1.00 0.00 6 LYS A CA 20
ATOM 23129 C C . LYS A 1 5 ? -5.225 -8.726 15.023 1.00 0.00 6 LYS A C 20
ATOM 23130 O O . LYS A 1 5 ? -6.014 -8.145 14.281 1.00 0.00 6 LYS A O 20
ATOM 23149 N N . ARG A 1 6 ? -4.874 -8.279 16.223 1.00 0.00 7 ARG A N 20
ATOM 23150 C CA . ARG A 1 6 ? -5.389 -7.051 16.789 1.00 0.00 7 ARG A CA 20
ATOM 23151 C C . ARG A 1 6 ? -5.139 -5.837 15.918 1.00 0.00 7 ARG A C 20
ATOM 23152 O O . ARG A 1 6 ? -4.457 -4.900 16.336 1.00 0.00 7 ARG A O 20
ATOM 23173 N N . ALA A 1 7 ? -5.755 -5.810 14.740 1.00 0.00 8 ALA A N 20
ATOM 23174 C CA . ALA A 1 7 ? -5.664 -4.658 13.865 1.00 0.00 8 ALA A CA 20
ATOM 23175 C C . ALA A 1 7 ? -4.339 -4.499 13.123 1.00 0.00 8 ALA A C 20
ATOM 23176 O O . ALA A 1 7 ? -3.447 -5.344 13.190 1.00 0.00 8 ALA A O 20
ATOM 23183 N N . THR A 1 8 ? -4.272 -3.394 12.378 1.00 0.00 9 THR A N 20
ATOM 23184 C CA . THR A 1 8 ? -3.126 -3.041 11.543 1.00 0.00 9 THR A CA 20
ATOM 23185 C C . THR A 1 8 ? -2.528 -1.694 11.935 1.00 0.00 9 THR A C 20
ATOM 23186 O O . THR A 1 8 ? -3.252 -0.786 12.311 1.00 0.00 9 THR A O 20
ATOM 23197 N N . THR A 1 9 ? -1.214 -1.560 11.806 1.00 0.00 10 THR A N 20
ATOM 23198 C CA . THR A 1 9 ? -0.536 -0.305 12.101 1.00 0.00 10 THR A CA 20
ATOM 23199 C C . THR A 1 9 ? -0.910 0.709 11.045 1.00 0.00 10 THR A C 20
ATOM 23200 O O . THR A 1 9 ? -1.249 0.337 9.921 1.00 0.00 10 THR A O 20
ATOM 23211 N N . ALA A 1 10 ? -0.842 1.987 11.391 1.00 0.00 11 ALA A N 20
ATOM 23212 C CA . ALA A 1 10 ? -1.168 3.031 10.439 1.00 0.00 11 ALA A CA 20
ATOM 23213 C C . ALA A 1 10 ? -0.506 2.710 9.114 1.00 0.00 11 ALA A C 20
ATOM 23214 O O . ALA A 1 10 ? -1.106 2.846 8.049 1.00 0.00 11 ALA A O 20
ATOM 23221 N N . PHE A 1 11 ? 0.751 2.295 9.204 1.00 0.00 12 PHE A N 20
ATOM 23222 C CA . PHE A 1 11 ? 1.553 1.959 8.030 1.00 0.00 12 PHE A CA 20
ATOM 23223 C C . PHE A 1 11 ? 1.104 0.662 7.372 1.00 0.00 12 PHE A C 20
ATOM 23224 O O . PHE A 1 11 ? 1.209 0.499 6.159 1.00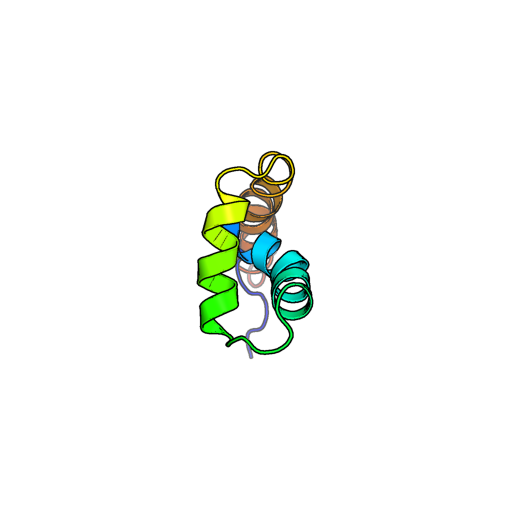 0.00 12 PHE A O 20
ATOM 23241 N N . MET A 1 12 ? 0.632 -0.270 8.177 1.00 0.00 13 MET A N 20
ATOM 23242 C CA . MET A 1 12 ? 0.204 -1.552 7.668 1.00 0.00 13 MET A CA 20
ATOM 23243 C C . MET A 1 12 ? -1.145 -1.408 6.998 1.00 0.00 13 MET A C 20
ATOM 23244 O O . MET A 1 12 ? -1.292 -1.705 5.814 1.00 0.00 13 MET A O 20
ATOM 23258 N N . LEU A 1 13 ? -2.134 -0.978 7.762 1.00 0.00 14 LEU A N 20
ATOM 23259 C CA . LEU A 1 13 ? -3.473 -0.829 7.238 1.00 0.00 14 LEU A CA 20
ATOM 23260 C C . LEU A 1 13 ? -3.501 0.040 5.986 1.00 0.00 14 LEU A C 20
ATOM 23261 O O . LEU A 1 13 ? -4.312 -0.189 5.087 1.00 0.00 14 LEU A O 20
ATOM 23277 N N . TRP A 1 14 ? -2.608 1.025 5.913 1.00 0.00 15 TRP A N 20
ATOM 23278 C CA . TRP A 1 14 ? -2.553 1.895 4.747 1.00 0.00 15 TRP A CA 20
ATOM 23279 C C . TRP A 1 14 ? -1.786 1.199 3.656 1.00 0.00 15 TRP A C 20
ATOM 23280 O O . TRP A 1 14 ? -2.219 1.152 2.506 1.00 0.00 15 TRP A O 20
ATOM 23301 N N . LEU A 1 15 ? -0.659 0.623 4.033 1.00 0.00 16 LEU A N 20
ATOM 23302 C CA . LEU A 1 15 ? 0.141 -0.106 3.082 1.00 0.00 16 LEU A CA 20
ATOM 23303 C C . LEU A 1 15 ? -0.644 -1.288 2.574 1.00 0.00 16 LEU A C 20
ATOM 23304 O O . LEU A 1 15 ? -0.310 -1.858 1.568 1.00 0.00 16 LEU A O 20
ATOM 23320 N N . ASN A 1 16 ? -1.687 -1.648 3.283 1.00 0.00 17 ASN A N 20
ATOM 23321 C CA . ASN A 1 16 ? -2.517 -2.765 2.908 1.00 0.00 17 ASN A CA 20
ATOM 23322 C C . ASN A 1 16 ? -3.386 -2.394 1.711 1.00 0.00 17 ASN A C 20
ATOM 23323 O O . ASN A 1 16 ? -3.359 -3.029 0.627 1.00 0.00 17 ASN A O 20
ATOM 23334 N N . ASP A 1 17 ? -4.068 -1.282 1.902 1.00 0.00 18 ASP A N 20
ATOM 23335 C CA . ASP A 1 17 ? -4.922 -0.723 0.891 1.00 0.00 18 ASP A CA 20
ATOM 23336 C C . ASP A 1 17 ? -4.108 -0.072 -0.197 1.00 0.00 18 ASP A C 20
ATOM 23337 O O . ASP A 1 17 ? -4.568 0.055 -1.332 1.00 0.00 18 ASP A O 20
ATOM 23346 N N . THR A 1 18 ? -2.896 0.351 0.136 1.00 0.00 19 THR A N 20
ATOM 23347 C CA . THR A 1 18 ? -2.034 0.989 -0.822 1.00 0.00 19 THR A CA 20
ATOM 23348 C C . THR A 1 18 ? -0.969 0.034 -1.312 1.00 0.00 19 THR A C 20
ATOM 23349 O O . THR A 1 18 ? -0.456 0.214 -2.398 1.00 0.00 19 THR A O 20
ATOM 23360 N N . ARG A 1 19 ? -0.649 -0.999 -0.524 1.00 0.00 20 ARG A N 20
ATOM 23361 C CA . ARG A 1 19 ? 0.352 -1.973 -0.951 1.00 0.00 20 ARG A CA 20
ATOM 23362 C C . ARG A 1 19 ? -0.079 -2.482 -2.280 1.00 0.00 20 ARG A C 20
ATOM 23363 O O . ARG A 1 19 ? 0.722 -2.683 -3.194 1.00 0.00 20 ARG A O 20
ATOM 23384 N N . GLU A 1 20 ? -1.379 -2.636 -2.391 1.00 0.00 21 GLU A N 20
ATOM 23385 C CA . GLU A 1 20 ? -1.939 -3.075 -3.659 1.00 0.00 21 GLU A CA 20
ATOM 23386 C C . GLU A 1 20 ? -1.661 -1.988 -4.704 1.00 0.00 21 GLU A C 20
ATOM 23387 O O . GLU A 1 20 ? -1.363 -2.264 -5.871 1.00 0.00 21 GLU A O 20
ATOM 23399 N N . SER A 1 21 ? -1.794 -0.749 -4.247 1.00 0.00 22 SER A N 20
ATOM 23400 C CA . SER A 1 21 ? -1.605 0.422 -5.095 1.00 0.00 22 SER A CA 20
ATOM 23401 C C . SER A 1 21 ? -0.142 0.616 -5.491 1.00 0.00 22 SER A C 20
ATOM 23402 O O . SER A 1 21 ? 0.166 1.306 -6.462 1.00 0.00 22 SER A O 20
ATOM 23410 N N . ILE A 1 22 ? 0.745 0.020 -4.717 1.00 0.00 23 ILE A N 20
ATOM 23411 C CA . ILE A 1 22 ? 2.173 0.131 -4.949 1.00 0.00 23 ILE A CA 20
ATOM 23412 C C . ILE A 1 22 ? 2.629 -0.818 -6.031 1.00 0.00 23 ILE A C 20
ATOM 23413 O O . ILE A 1 22 ? 3.410 -0.443 -6.906 1.00 0.00 23 ILE A O 20
ATOM 23429 N N . LYS A 1 23 ? 2.147 -2.051 -5.977 1.00 0.00 24 LYS A N 20
ATOM 23430 C CA . LYS A 1 23 ? 2.537 -3.020 -6.976 1.00 0.00 24 LYS A CA 20
ATOM 23431 C C . LYS A 1 23 ? 2.006 -2.604 -8.342 1.00 0.00 24 LYS A C 20
ATOM 23432 O O . LYS A 1 23 ? 2.627 -2.874 -9.366 1.00 0.00 24 LYS A O 20
ATOM 23451 N N . ARG A 1 24 ? 0.870 -1.909 -8.349 1.00 0.00 25 ARG A N 20
ATOM 23452 C CA . ARG A 1 24 ? 0.301 -1.421 -9.601 1.00 0.00 25 ARG A CA 20
ATOM 23453 C C . ARG A 1 24 ? 1.208 -0.314 -10.136 1.00 0.00 25 ARG A C 20
ATOM 23454 O O . ARG A 1 24 ? 1.511 -0.245 -11.327 1.00 0.00 25 ARG A O 20
ATOM 23475 N N . GLU A 1 25 ? 1.649 0.529 -9.210 1.00 0.00 26 GLU A N 20
ATOM 23476 C CA . GLU A 1 25 ? 2.546 1.631 -9.519 1.00 0.00 26 GLU A CA 20
ATOM 23477 C C . GLU A 1 25 ? 3.917 1.080 -9.891 1.00 0.00 26 GLU A C 20
ATOM 23478 O O . GLU A 1 25 ? 4.744 1.777 -10.477 1.00 0.00 26 GLU A O 20
ATOM 23490 N N . ASN A 1 26 ? 4.134 -0.191 -9.560 1.00 0.00 27 ASN A N 20
ATOM 23491 C CA . ASN A 1 26 ? 5.379 -0.865 -9.865 1.00 0.00 27 ASN A CA 20
ATOM 23492 C C . ASN A 1 26 ? 5.133 -2.357 -10.050 1.00 0.00 27 ASN A C 20
ATOM 23493 O O . ASN A 1 26 ? 5.501 -3.168 -9.199 1.00 0.00 27 ASN A O 20
ATOM 23504 N N . PRO A 1 27 ? 4.480 -2.739 -11.165 1.00 0.00 28 PRO A N 20
ATOM 23505 C CA . PRO A 1 27 ? 4.154 -4.141 -11.466 1.00 0.00 28 PRO A CA 20
ATOM 23506 C C . PRO A 1 27 ? 5.389 -4.994 -11.747 1.00 0.00 28 PRO A C 20
ATOM 23507 O O . PRO A 1 27 ? 5.437 -5.725 -12.736 1.00 0.00 28 PRO A O 20
ATOM 23518 N N . GLY A 1 28 ? 6.382 -4.899 -10.872 1.00 0.00 29 GLY A N 20
ATOM 23519 C CA . GLY A 1 28 ? 7.598 -5.668 -11.043 1.00 0.00 29 GLY A CA 20
ATOM 23520 C C . GLY A 1 28 ? 8.498 -5.611 -9.823 1.00 0.00 29 GLY A C 20
ATOM 23521 O O . GLY A 1 28 ? 9.673 -5.971 -9.899 1.00 0.00 29 GLY A O 20
ATOM 23525 N N . ILE A 1 29 ? 7.954 -5.160 -8.693 1.00 0.00 30 ILE A N 20
ATOM 23526 C CA . ILE A 1 29 ? 8.721 -5.062 -7.471 1.00 0.00 30 ILE A CA 20
ATOM 23527 C C . ILE A 1 29 ? 8.659 -6.373 -6.687 1.00 0.00 30 ILE A C 20
ATOM 23528 O O . ILE A 1 29 ? 8.563 -7.453 -7.269 1.00 0.00 30 ILE A O 20
ATOM 23544 N N . LYS A 1 30 ? 8.713 -6.266 -5.373 1.00 0.00 31 LYS A N 20
ATOM 23545 C CA . LYS A 1 30 ? 8.664 -7.403 -4.493 1.00 0.00 31 LYS A CA 20
ATOM 23546 C C . LYS A 1 30 ? 7.953 -7.024 -3.218 1.00 0.00 31 LYS A C 20
ATOM 23547 O O . LYS A 1 30 ? 8.004 -5.885 -2.765 1.00 0.00 31 LYS A O 20
ATOM 23566 N N . VAL A 1 31 ? 7.305 -8.008 -2.656 1.00 0.00 32 VAL A N 20
ATOM 23567 C CA . VAL A 1 31 ? 6.568 -7.882 -1.413 1.00 0.00 32 VAL A CA 20
ATOM 23568 C C . VAL A 1 31 ? 7.219 -6.897 -0.438 1.00 0.00 32 VAL A C 20
ATOM 23569 O O . VAL A 1 31 ? 6.537 -6.210 0.322 1.00 0.00 32 VAL A O 20
ATOM 23582 N N . THR A 1 32 ? 8.542 -6.878 -0.444 1.00 0.00 33 THR A N 20
ATOM 23583 C CA . THR A 1 32 ? 9.310 -6.024 0.466 1.00 0.00 33 THR A CA 20
ATOM 23584 C C . THR A 1 32 ? 9.505 -4.603 -0.069 1.00 0.00 33 THR A C 20
ATOM 23585 O O . THR A 1 32 ? 9.748 -3.674 0.703 1.00 0.00 33 THR A O 20
ATOM 23596 N N . GLU A 1 33 ? 9.368 -4.423 -1.376 1.00 0.00 34 GLU A N 20
ATOM 23597 C CA . GLU A 1 33 ? 9.507 -3.097 -1.962 1.00 0.00 34 GLU A CA 20
ATOM 23598 C C . GLU A 1 33 ? 8.249 -2.297 -1.686 1.00 0.00 34 GLU A C 20
ATOM 23599 O O . GLU A 1 33 ? 8.296 -1.090 -1.482 1.00 0.00 34 GLU A O 20
ATOM 23611 N N . ILE A 1 34 ? 7.122 -2.989 -1.687 1.00 0.00 35 ILE A N 20
ATOM 23612 C CA . ILE A 1 34 ? 5.846 -2.365 -1.438 1.00 0.00 35 ILE A CA 20
ATOM 23613 C C . ILE A 1 34 ? 5.843 -1.746 -0.061 1.00 0.00 35 ILE A C 20
ATOM 23614 O O . ILE A 1 34 ? 5.258 -0.688 0.166 1.00 0.00 35 ILE A O 20
ATOM 23630 N N . ALA A 1 35 ? 6.489 -2.439 0.860 1.00 0.00 36 ALA A N 20
ATOM 23631 C CA . ALA A 1 35 ? 6.549 -1.990 2.228 1.00 0.00 36 ALA A CA 20
ATOM 23632 C C . ALA A 1 35 ? 7.590 -0.902 2.436 1.00 0.00 36 ALA A C 20
ATOM 23633 O O . ALA A 1 35 ? 7.493 -0.120 3.382 1.00 0.00 36 ALA A O 20
ATOM 23640 N N . LYS A 1 36 ? 8.590 -0.848 1.566 1.00 0.00 37 LYS A N 20
ATOM 23641 C CA . LYS A 1 36 ? 9.636 0.158 1.693 1.00 0.00 37 LYS A CA 20
ATOM 23642 C C . LYS A 1 36 ? 9.229 1.442 0.986 1.00 0.00 37 LYS A C 20
ATOM 23643 O O . LYS A 1 36 ? 9.276 2.538 1.561 1.00 0.00 37 LYS A O 20
ATOM 23662 N N . LYS A 1 37 ? 8.805 1.305 -0.262 1.00 0.00 38 LYS A N 20
ATOM 23663 C CA . LYS A 1 37 ? 8.375 2.446 -1.027 1.00 0.00 38 LYS A CA 20
ATOM 23664 C C . LYS A 1 37 ? 7.197 3.103 -0.343 1.00 0.00 38 LYS A C 20
ATOM 23665 O O . LYS A 1 37 ? 7.226 4.292 -0.054 1.00 0.00 38 LYS A O 20
ATOM 23684 N N . GLY A 1 38 ? 6.153 2.323 -0.080 1.00 0.00 39 GLY A N 20
ATOM 23685 C CA . GLY A 1 38 ? 4.991 2.870 0.565 1.00 0.00 39 GLY A CA 20
ATOM 23686 C C . GLY A 1 38 ? 5.352 3.867 1.650 1.00 0.00 39 GLY A C 20
ATOM 23687 O O . GLY A 1 38 ? 4.790 4.959 1.731 1.00 0.00 39 GLY A O 20
ATOM 23691 N N . GLY A 1 39 ? 6.313 3.496 2.463 1.00 0.00 40 GLY A N 20
ATOM 23692 C CA . GLY A 1 39 ? 6.767 4.367 3.527 1.00 0.00 40 GLY A CA 20
ATOM 23693 C C . GLY A 1 39 ? 7.228 5.700 2.992 1.00 0.00 40 GLY A C 20
ATOM 23694 O O . GLY A 1 39 ? 6.925 6.744 3.563 1.00 0.00 40 GLY A O 20
ATOM 23698 N N . GLU A 1 40 ? 7.956 5.669 1.881 1.00 0.00 41 GLU A N 20
ATOM 23699 C CA . GLU A 1 40 ? 8.439 6.899 1.263 1.00 0.00 41 GLU A CA 20
ATOM 23700 C C . GLU A 1 40 ? 7.278 7.860 1.002 1.00 0.00 41 GLU A C 20
ATOM 23701 O O . GLU A 1 40 ? 7.345 9.042 1.335 1.00 0.00 41 GLU A O 20
ATOM 23713 N N . MET A 1 41 ? 6.224 7.335 0.384 1.00 0.00 42 MET A N 20
ATOM 23714 C CA . MET A 1 41 ? 5.048 8.118 0.042 1.00 0.00 42 MET A CA 20
ATOM 23715 C C . MET A 1 41 ? 4.188 8.386 1.259 1.00 0.00 42 MET A C 20
ATOM 23716 O O . MET A 1 41 ? 3.572 9.445 1.383 1.00 0.00 42 MET A O 20
ATOM 23730 N N . TRP A 1 42 ? 4.132 7.404 2.141 1.00 0.00 43 TRP A N 20
ATOM 23731 C CA . TRP A 1 42 ? 3.331 7.511 3.330 1.00 0.00 43 TRP A CA 20
ATOM 23732 C C . TRP A 1 42 ? 3.853 8.623 4.240 1.00 0.00 43 TRP A C 20
ATOM 23733 O O . TRP A 1 42 ? 3.077 9.417 4.763 1.00 0.00 43 TRP A O 20
ATOM 23754 N N . LYS A 1 43 ? 5.163 8.679 4.439 1.00 0.00 44 LYS A N 20
ATOM 23755 C CA . LYS A 1 43 ? 5.766 9.698 5.298 1.00 0.00 44 LYS A CA 20
ATOM 23756 C C . LYS A 1 43 ? 5.059 11.057 5.178 1.00 0.00 44 LYS A C 20
ATOM 23757 O O . LYS A 1 43 ? 5.094 11.859 6.111 1.00 0.00 44 LYS A O 20
ATOM 23776 N N . GLU A 1 44 ? 4.415 11.316 4.036 1.00 0.00 45 GLU A N 20
ATOM 23777 C CA . GLU A 1 44 ? 3.713 12.580 3.840 1.00 0.00 45 GLU A CA 20
ATOM 23778 C C . GLU A 1 44 ? 2.338 12.393 3.180 1.00 0.00 45 GLU A C 20
ATOM 23779 O O . GLU A 1 44 ? 1.913 13.241 2.395 1.00 0.00 45 GLU A O 20
ATOM 23791 N N . LEU A 1 45 ? 1.635 11.299 3.497 1.00 0.00 46 LEU A N 20
ATOM 23792 C CA . LEU A 1 45 ? 0.310 11.080 2.901 1.00 0.00 46 LEU A CA 20
ATOM 23793 C C . LEU A 1 45 ? -0.805 11.590 3.812 1.00 0.00 46 LEU A C 20
ATOM 23794 O O . LEU A 1 45 ? -0.690 11.572 5.038 1.00 0.00 46 LEU A O 20
ATOM 23810 N N . LYS A 1 46 ? -1.876 12.075 3.188 1.00 0.00 47 LYS A N 20
ATOM 23811 C CA . LYS A 1 46 ? -3.023 12.631 3.909 1.00 0.00 47 LYS A CA 20
ATOM 23812 C C . LYS A 1 46 ? -4.131 11.613 4.074 1.00 0.00 47 LYS A C 20
ATOM 23813 O O . LYS A 1 46 ? -5.183 11.920 4.635 1.00 0.00 47 LYS A O 20
ATOM 23832 N N . ASP A 1 47 ? -3.878 10.388 3.651 1.00 0.00 48 ASP A N 20
ATOM 23833 C CA . ASP A 1 47 ? -4.849 9.334 3.836 1.00 0.00 48 ASP A CA 20
ATOM 23834 C C . ASP A 1 47 ? -4.595 8.701 5.196 1.00 0.00 48 ASP A C 20
ATOM 23835 O O . ASP A 1 47 ? -5.293 7.786 5.609 1.00 0.00 48 ASP A O 20
ATOM 23844 N N . LYS A 1 48 ? -3.560 9.215 5.870 1.00 0.00 49 LYS A N 20
ATOM 23845 C CA . LYS A 1 48 ? -3.140 8.736 7.174 1.00 0.00 49 LYS A CA 20
ATOM 23846 C C . LYS A 1 48 ? -3.826 9.483 8.304 1.00 0.00 49 LYS A C 20
ATOM 23847 O O . LYS A 1 48 ? -3.940 8.967 9.407 1.00 0.00 49 LYS A O 20
ATOM 23866 N N . SER A 1 49 ? -4.338 10.668 8.031 1.00 0.00 50 SER A N 20
ATOM 23867 C CA . SER A 1 49 ? -5.053 11.395 9.063 1.00 0.00 50 SER A CA 20
ATOM 23868 C C . SER A 1 49 ? -6.367 10.676 9.297 1.00 0.00 50 SER A C 20
ATOM 23869 O O . SER A 1 49 ? -6.862 10.575 10.420 1.00 0.00 50 SER A O 20
ATOM 23877 N N . LYS A 1 50 ? -6.914 10.181 8.197 1.00 0.00 51 LYS A N 20
ATOM 23878 C CA . LYS A 1 50 ? -8.179 9.458 8.218 1.00 0.00 51 LYS A CA 20
ATOM 23879 C C . LYS A 1 50 ? -7.973 7.944 8.328 1.00 0.00 51 LYS A C 20
ATOM 23880 O O . LYS A 1 50 ? -8.930 7.204 8.560 1.00 0.00 51 LYS A O 20
ATOM 23899 N N . TRP A 1 51 ? -6.736 7.477 8.147 1.00 0.00 52 TRP A N 20
ATOM 23900 C CA . TRP A 1 51 ? -6.453 6.041 8.216 1.00 0.00 52 TRP A CA 20
ATOM 23901 C C . TRP A 1 51 ? -5.587 5.675 9.418 1.00 0.00 52 TRP A C 20
ATOM 23902 O O . TRP A 1 51 ? -5.775 4.617 10.018 1.00 0.00 52 TRP A O 20
ATOM 23923 N N . GLU A 1 52 ? -4.640 6.539 9.776 1.00 0.00 53 GLU A N 20
ATOM 23924 C CA . GLU A 1 52 ? -3.768 6.261 10.914 1.00 0.00 53 GLU A CA 20
ATOM 23925 C C . GLU A 1 52 ? -4.600 5.885 12.125 1.00 0.00 53 GLU A C 20
ATOM 23926 O O . GLU A 1 52 ? -4.160 5.131 12.994 1.00 0.00 53 GLU A O 20
ATOM 23938 N N . ASP A 1 53 ? -5.809 6.421 12.171 1.00 0.00 54 ASP A N 20
ATOM 23939 C CA . ASP A 1 53 ? -6.702 6.148 13.270 1.00 0.00 54 ASP A CA 20
ATOM 23940 C C . ASP A 1 53 ? -7.310 4.776 13.132 1.00 0.00 54 ASP A C 20
ATOM 23941 O O . ASP A 1 53 ? -7.590 4.128 14.124 1.00 0.00 54 ASP A O 20
ATOM 23950 N N . ALA A 1 54 ? -7.479 4.307 11.911 1.00 0.00 55 ALA A N 20
ATOM 23951 C CA . ALA A 1 54 ? -8.012 2.975 11.716 1.00 0.00 55 ALA A CA 20
ATOM 23952 C C . ALA A 1 54 ? -7.127 1.988 12.470 1.00 0.00 55 ALA A C 20
ATOM 23953 O O . ALA A 1 54 ? -7.608 1.079 13.144 1.00 0.00 55 ALA A O 20
ATOM 23960 N N . ALA A 1 55 ? -5.822 2.175 12.303 1.00 0.00 56 ALA A N 20
ATOM 23961 C CA . ALA A 1 55 ? -4.802 1.315 12.905 1.00 0.00 56 ALA A CA 20
ATOM 23962 C C . ALA A 1 55 ? -4.810 1.322 14.432 1.00 0.00 56 ALA A C 20
ATOM 23963 O O . ALA A 1 55 ? -4.860 0.263 15.057 1.00 0.00 56 ALA A O 20
ATOM 23970 N N . ALA A 1 56 ? -4.751 2.505 15.036 1.00 0.00 57 ALA A N 20
ATOM 23971 C CA . ALA A 1 56 ? -4.743 2.603 16.495 1.00 0.00 57 ALA A CA 20
ATOM 23972 C C . ALA A 1 56 ? -6.122 2.313 17.071 1.00 0.00 57 ALA A C 20
ATOM 23973 O O . ALA A 1 56 ? -6.255 1.784 18.175 1.00 0.00 57 ALA A O 20
ATOM 23980 N N . LYS A 1 57 ? -7.141 2.678 16.312 1.00 0.00 58 LYS A N 20
ATOM 23981 C CA . LYS A 1 57 ? -8.525 2.481 16.723 1.00 0.00 58 LYS A CA 20
ATOM 23982 C C . LYS A 1 57 ? -8.940 1.024 16.567 1.00 0.00 58 LYS A C 20
ATOM 23983 O O . LYS A 1 57 ? -9.694 0.493 17.384 1.00 0.00 58 LYS A O 20
ATOM 24002 N N . ASP A 1 58 ? -8.451 0.383 15.513 1.00 0.00 59 ASP A N 20
ATOM 24003 C CA . ASP A 1 58 ? -8.781 -1.007 15.256 1.00 0.00 59 ASP A CA 20
ATOM 24004 C C . ASP A 1 58 ? -8.012 -1.916 16.196 1.00 0.00 59 ASP A C 20
ATOM 24005 O O . ASP A 1 58 ? -8.514 -2.951 16.600 1.00 0.00 59 ASP A O 20
ATOM 24014 N N . LYS A 1 59 ? -6.793 -1.526 16.550 1.00 0.00 60 LYS A N 20
ATOM 24015 C CA . LYS A 1 59 ? -5.982 -2.333 17.457 1.00 0.00 60 LYS A CA 20
ATOM 24016 C C . LYS A 1 59 ? -6.711 -2.491 18.781 1.00 0.00 60 LYS A C 20
ATOM 24017 O O . LYS A 1 59 ? -6.549 -3.477 19.499 1.00 0.00 60 LYS A O 20
ATOM 24036 N N . GLN A 1 60 ? -7.506 -1.481 19.080 1.00 0.00 61 GLN A N 20
ATOM 24037 C CA . GLN A 1 60 ? -8.275 -1.426 20.290 1.00 0.00 61 GLN A CA 20
ATOM 24038 C C . GLN A 1 60 ? -9.576 -2.210 20.139 1.00 0.00 61 GLN A C 20
ATOM 24039 O O . GLN A 1 60 ? -9.956 -2.967 21.019 1.00 0.00 61 GLN A O 20
ATOM 24053 N N . ARG A 1 61 ? -10.267 -2.016 19.029 1.00 0.00 62 ARG A N 20
ATOM 24054 C CA . ARG A 1 61 ? -11.525 -2.710 18.806 1.00 0.00 62 ARG A CA 20
ATOM 24055 C C . ARG A 1 61 ? -11.301 -4.190 18.500 1.00 0.00 62 ARG A C 20
ATOM 24056 O O . ARG A 1 61 ? -12.215 -5.005 18.627 1.00 0.00 62 ARG A O 20
ATOM 24077 N N . TYR A 1 62 ? -10.093 -4.522 18.085 1.00 0.00 63 TYR A N 20
ATOM 24078 C CA . TYR A 1 62 ? -9.755 -5.896 17.743 1.00 0.00 63 TYR A CA 20
ATOM 24079 C C . TYR A 1 62 ? -9.391 -6.634 19.003 1.00 0.00 63 TYR A C 20
ATOM 24080 O O . TYR A 1 62 ? -9.951 -7.681 19.321 1.00 0.00 63 TYR A O 20
ATOM 24098 N N . HIS A 1 63 ? -8.451 -6.059 19.723 1.00 0.00 64 HIS A N 20
ATOM 24099 C CA . HIS A 1 63 ? -8.007 -6.632 20.959 1.00 0.00 64 HIS A CA 20
ATOM 24100 C C . HIS A 1 63 ? -9.141 -6.552 21.995 1.00 0.00 64 HIS A C 20
ATOM 24101 O O . HIS A 1 63 ? -9.142 -7.260 22.989 1.00 0.00 64 HIS A O 20
ATOM 24116 N N . ASP A 1 64 ? -10.113 -5.678 21.743 1.00 0.00 65 ASP A N 20
ATOM 24117 C CA . ASP A 1 64 ? -11.231 -5.495 22.657 1.00 0.00 65 ASP A CA 20
ATOM 24118 C C . ASP A 1 64 ? -12.277 -6.580 22.501 1.00 0.00 65 ASP A C 20
ATOM 24119 O O . ASP A 1 64 ? -13.197 -6.682 23.313 1.00 0.00 65 ASP A O 20
ATOM 24128 N N . GLU A 1 65 ? -12.157 -7.379 21.455 1.00 0.00 66 GLU A N 20
ATOM 24129 C CA . GLU A 1 65 ? -13.130 -8.427 21.219 1.00 0.00 66 GLU A CA 20
ATOM 24130 C C . GLU A 1 65 ? -12.434 -9.729 20.905 1.00 0.00 66 GLU A C 20
ATOM 24131 O O . GLU A 1 65 ? -12.799 -10.787 21.415 1.00 0.00 66 GLU A O 20
ATOM 24143 N N . MET A 1 66 ? -11.419 -9.635 20.070 1.00 0.00 67 MET A N 20
ATOM 24144 C CA . MET A 1 66 ? -10.651 -10.797 19.692 1.00 0.00 67 MET A CA 20
ATOM 24145 C C . MET A 1 66 ? -9.783 -11.235 20.865 1.00 0.00 67 MET A C 20
ATOM 24146 O O . MET A 1 66 ? -9.689 -12.424 21.165 1.00 0.00 67 MET A O 20
ATOM 24160 N N . ARG A 1 67 ? -9.176 -10.265 21.554 1.00 0.00 68 ARG A N 20
ATOM 24161 C CA . ARG A 1 67 ? -8.357 -10.581 22.720 1.00 0.00 68 ARG A CA 20
ATOM 24162 C C . ARG A 1 67 ? -9.285 -10.941 23.881 1.00 0.00 68 ARG A C 20
ATOM 24163 O O . ARG A 1 67 ? -9.094 -11.939 24.575 1.00 0.00 68 ARG A O 20
ATOM 24184 N N . ASN A 1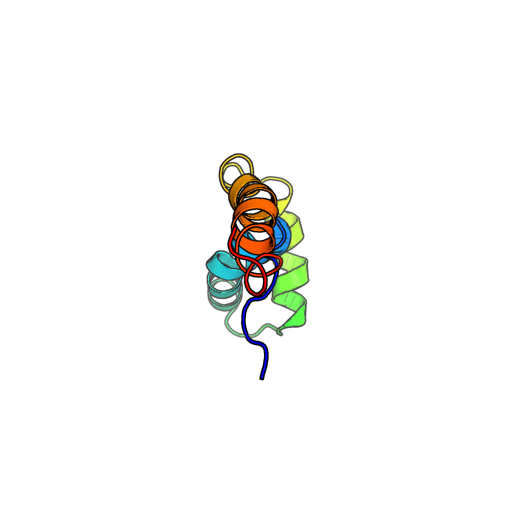 68 ? -10.293 -10.092 24.067 1.00 0.00 69 ASN A N 20
ATOM 24185 C CA . ASN A 1 68 ? -11.281 -10.267 25.126 1.00 0.00 69 ASN A CA 20
ATOM 24186 C C . ASN A 1 68 ? -12.443 -11.150 24.668 1.00 0.00 69 ASN A C 20
ATOM 24187 O O . ASN A 1 68 ? -13.550 -11.051 25.196 1.00 0.00 69 ASN A O 20
ATOM 24198 N N . TYR A 1 69 ? -12.186 -12.013 23.688 1.00 0.00 70 TYR A N 20
ATOM 24199 C CA . TYR A 1 69 ? -13.217 -12.909 23.173 1.00 0.00 70 TYR A CA 20
ATOM 24200 C C . TYR A 1 69 ? -13.627 -13.929 24.232 1.00 0.00 70 TYR A C 20
ATOM 24201 O O . TYR A 1 69 ? -12.808 -14.721 24.697 1.00 0.00 70 TYR A O 20
ATOM 24219 N N . LYS A 1 70 ? -14.901 -13.902 24.613 1.00 0.00 71 LYS A N 20
ATOM 24220 C CA . LYS A 1 70 ? -15.418 -14.822 25.618 1.00 0.00 71 LYS A CA 20
ATOM 24221 C C . LYS A 1 70 ? -14.649 -14.684 26.931 1.00 0.00 71 LYS A C 20
ATOM 24222 O O . LYS A 1 70 ? -13.673 -15.395 27.165 1.00 0.00 71 LYS A O 20
ATOM 24241 N N . PRO A 1 71 ? -15.082 -13.761 27.807 1.00 0.00 72 PRO A N 20
ATOM 24242 C CA . PRO A 1 71 ? -14.426 -13.532 29.100 1.00 0.00 72 PRO A CA 20
ATOM 24243 C C . PRO A 1 71 ? -14.610 -14.705 30.057 1.00 0.00 72 PRO A C 20
ATOM 24244 O O . PRO A 1 71 ? -13.660 -15.151 30.699 1.00 0.00 72 PRO A O 20
ATOM 24255 N N . GLU A 1 72 ? -15.840 -15.200 30.149 1.00 0.00 73 GLU A N 20
ATOM 24256 C CA . GLU A 1 72 ? -16.148 -16.322 31.029 1.00 0.00 73 GLU A CA 20
ATOM 24257 C C . GLU A 1 72 ? -16.122 -17.639 30.261 1.00 0.00 73 GLU A C 20
ATOM 24258 O O . GLU A 1 72 ? -16.973 -17.890 29.408 1.00 0.00 73 GLU A O 20
ATOM 24270 N N . ALA A 1 73 ? -15.139 -18.479 30.571 1.00 0.00 74 ALA A N 20
ATOM 24271 C CA . ALA A 1 73 ? -15.001 -19.771 29.911 1.00 0.00 74 ALA A CA 20
ATOM 24272 C C . ALA A 1 73 ? -14.041 -20.677 30.674 1.00 0.00 74 ALA A C 20
ATOM 24273 O O . ALA A 1 73 ? -12.814 -20.529 30.486 1.00 0.00 74 ALA A O 20
ATOM 24281 N N . SER A 1 1 ? -15.494 -15.531 8.326 1.00 0.00 2 SER A N 21
ATOM 24282 C CA . SER A 1 1 ? -15.532 -14.139 7.892 1.00 0.00 2 SER A CA 21
ATOM 24283 C C . SER A 1 1 ? -14.426 -13.330 8.562 1.00 0.00 2 SER A C 21
ATOM 24284 O O . SER A 1 1 ? -14.461 -13.096 9.770 1.00 0.00 2 SER A O 21
ATOM 24292 N N . HIS A 1 2 ? -13.445 -12.907 7.767 1.00 0.00 3 HIS A N 21
ATOM 24293 C CA . HIS A 1 2 ? -12.321 -12.121 8.272 1.00 0.00 3 HIS A CA 21
ATOM 24294 C C . HIS A 1 2 ? -11.753 -12.726 9.556 1.00 0.00 3 HIS A C 21
ATOM 24295 O O . HIS A 1 2 ? -12.105 -13.842 9.936 1.00 0.00 3 HIS A O 21
ATOM 24310 N N . MET A 1 3 ? -10.872 -11.982 10.217 1.00 0.00 4 MET A N 21
ATOM 24311 C CA . MET A 1 3 ? -10.257 -12.445 11.455 1.00 0.00 4 MET A CA 21
ATOM 24312 C C . MET A 1 3 ? -9.565 -11.294 12.183 1.00 0.00 4 MET A C 21
ATOM 24313 O O . MET A 1 3 ? -9.006 -10.397 11.552 1.00 0.00 4 MET A O 21
ATOM 24327 N N . PRO A 1 4 ? -9.595 -11.303 13.528 1.00 0.00 5 PRO A N 21
ATOM 24328 C CA . PRO A 1 4 ? -8.968 -10.255 14.338 1.00 0.00 5 PRO A CA 21
ATOM 24329 C C . PRO A 1 4 ? -7.448 -10.376 14.365 1.00 0.00 5 PRO A C 21
ATOM 24330 O O . PRO A 1 4 ? -6.860 -10.698 15.398 1.00 0.00 5 PRO A O 21
ATOM 24341 N N . LYS A 1 5 ? -6.813 -10.114 13.222 1.00 0.00 6 LYS A N 21
ATOM 24342 C CA . LYS A 1 5 ? -5.355 -10.188 13.118 1.00 0.00 6 LYS A CA 21
ATOM 24343 C C . LYS A 1 5 ? -4.706 -9.026 13.868 1.00 0.00 6 LYS A C 21
ATOM 24344 O O . LYS A 1 5 ? -3.913 -8.269 13.306 1.00 0.00 6 LYS A O 21
ATOM 24363 N N . ARG A 1 6 ? -5.068 -8.891 15.138 1.00 0.00 7 ARG A N 21
ATOM 24364 C CA . ARG A 1 6 ? -4.560 -7.831 15.999 1.00 0.00 7 ARG A CA 21
ATOM 24365 C C . ARG A 1 6 ? -4.605 -6.461 15.330 1.00 0.00 7 ARG A C 21
ATOM 24366 O O . ARG A 1 6 ? -3.933 -5.530 15.769 1.00 0.00 7 ARG A O 21
ATOM 24387 N N . ALA A 1 7 ? -5.416 -6.323 14.288 1.00 0.00 8 ALA A N 21
ATOM 24388 C CA . ALA A 1 7 ? -5.563 -5.048 13.598 1.00 0.00 8 ALA A CA 21
ATOM 24389 C C . ALA A 1 7 ? -4.349 -4.684 12.749 1.00 0.00 8 ALA A C 21
ATOM 24390 O O . ALA A 1 7 ? -3.292 -5.308 12.839 1.00 0.00 8 ALA A O 21
ATOM 24397 N N . THR A 1 8 ? -4.539 -3.675 11.903 1.00 0.00 9 THR A N 21
ATOM 24398 C CA . THR A 1 8 ? -3.507 -3.200 10.985 1.00 0.00 9 THR A CA 21
ATOM 24399 C C . THR A 1 8 ? -2.873 -1.899 11.450 1.00 0.00 9 THR A C 21
ATOM 24400 O O . THR A 1 8 ? -3.572 -0.919 11.657 1.00 0.00 9 THR A O 21
ATOM 24411 N N . THR A 1 9 ? -1.550 -1.877 11.569 1.00 0.00 10 THR A N 21
ATOM 24412 C CA . THR A 1 9 ? -0.838 -0.670 11.957 1.00 0.00 10 THR A CA 21
ATOM 24413 C C . THR A 1 9 ? -1.142 0.426 10.963 1.00 0.00 10 THR A C 21
ATOM 24414 O O . THR A 1 9 ? -1.473 0.148 9.809 1.00 0.00 10 THR A O 21
ATOM 24425 N N . ALA A 1 10 ? -1.022 1.668 11.401 1.00 0.00 11 ALA A N 21
ATOM 24426 C CA . ALA A 1 10 ? -1.273 2.799 10.530 1.00 0.00 11 ALA A CA 21
ATOM 24427 C C . ALA A 1 10 ? -0.622 2.535 9.187 1.00 0.00 11 ALA A C 21
ATOM 24428 O O . ALA A 1 10 ? -1.201 2.782 8.130 1.00 0.00 11 ALA A O 21
ATOM 24435 N N . PHE A 1 11 ? 0.603 2.036 9.258 1.00 0.00 12 PHE A N 21
ATOM 24436 C CA . PHE A 1 11 ? 1.397 1.729 8.075 1.00 0.00 12 PHE A CA 21
ATOM 24437 C C . PHE A 1 11 ? 0.884 0.503 7.338 1.00 0.00 12 PHE A C 21
ATOM 24438 O O . PHE A 1 11 ? 1.001 0.402 6.119 1.00 0.00 12 PHE A O 21
ATOM 24455 N N . MET A 1 12 ? 0.346 -0.439 8.085 1.00 0.00 13 MET A N 21
ATOM 24456 C CA . MET A 1 12 ? -0.146 -1.664 7.505 1.00 0.00 13 MET A CA 21
ATOM 24457 C C . MET A 1 12 ? -1.473 -1.411 6.826 1.00 0.00 13 MET A C 21
ATOM 24458 O O . MET A 1 12 ? -1.621 -1.642 5.627 1.00 0.00 13 MET A O 21
ATOM 24472 N N . LEU A 1 13 ? -2.449 -0.967 7.600 1.00 0.00 14 LEU A N 21
ATOM 24473 C CA . LEU A 1 13 ? -3.771 -0.727 7.071 1.00 0.00 14 LEU A CA 21
ATOM 24474 C C . LEU A 1 13 ? -3.751 0.160 5.830 1.00 0.00 14 LEU A C 21
ATOM 24475 O O . LEU A 1 13 ? -4.592 0.006 4.945 1.00 0.00 14 LEU A O 21
ATOM 24491 N N . TRP A 1 14 ? -2.784 1.072 5.745 1.00 0.00 15 TRP A N 21
ATOM 24492 C CA . TRP A 1 14 ? -2.686 1.942 4.580 1.00 0.00 15 TRP A CA 21
ATOM 24493 C C . TRP A 1 14 ? -1.939 1.218 3.490 1.00 0.00 15 TRP A C 21
ATOM 24494 O O . TRP A 1 14 ? -2.343 1.222 2.329 1.00 0.00 15 TRP A O 21
ATOM 24515 N N . LEU A 1 15 ? -0.859 0.562 3.883 1.00 0.00 16 LEU A N 21
ATOM 24516 C CA . LEU A 1 15 ? -0.080 -0.198 2.936 1.00 0.00 16 LEU A CA 21
ATOM 24517 C C . LEU A 1 15 ? -0.928 -1.319 2.389 1.00 0.00 16 LEU A C 21
ATOM 24518 O O . LEU A 1 15 ? -0.629 -1.893 1.365 1.00 0.00 16 LEU A O 21
ATOM 24534 N N . ASN A 1 16 ? -2.004 -1.616 3.074 1.00 0.00 17 ASN A N 21
ATOM 24535 C CA . ASN A 1 16 ? -2.907 -2.656 2.665 1.00 0.00 17 ASN A CA 21
ATOM 24536 C C . ASN A 1 16 ? -3.702 -2.211 1.444 1.00 0.00 17 ASN A C 21
ATOM 24537 O O . ASN A 1 16 ? -3.678 -2.834 0.355 1.00 0.00 17 ASN A O 21
ATOM 24548 N N . ASP A 1 17 ? -4.324 -1.059 1.624 1.00 0.00 18 ASP A N 21
ATOM 24549 C CA . ASP A 1 17 ? -5.110 -0.442 0.590 1.00 0.00 18 ASP A CA 21
ATOM 24550 C C . ASP A 1 17 ? -4.232 0.183 -0.463 1.00 0.00 18 ASP A C 21
ATOM 24551 O O . ASP A 1 17 ? -4.648 0.340 -1.611 1.00 0.00 18 ASP A O 21
ATOM 24560 N N . THR A 1 18 ? -3.020 0.559 -0.085 1.00 0.00 19 THR A N 21
ATOM 24561 C CA . THR A 1 18 ? -2.112 1.181 -1.014 1.00 0.00 19 THR A CA 21
ATOM 24562 C C . THR A 1 18 ? -1.057 0.214 -1.523 1.00 0.00 19 THR A C 21
ATOM 24563 O O . THR A 1 18 ? -0.584 0.392 -2.630 1.00 0.00 19 THR A O 21
ATOM 24574 N N . ARG A 1 19 ? -0.699 -0.826 -0.751 1.00 0.00 20 ARG A N 21
ATOM 24575 C CA . ARG A 1 19 ? 0.292 -1.787 -1.248 1.00 0.00 20 ARG A CA 21
ATOM 24576 C C . ARG A 1 19 ? -0.245 -2.353 -2.515 1.00 0.00 20 ARG A C 21
ATOM 24577 O O . ARG A 1 19 ? 0.488 -2.612 -3.469 1.00 0.00 20 ARG A O 21
ATOM 24598 N N . GLU A 1 20 ? -1.563 -2.469 -2.545 1.00 0.00 21 GLU A N 21
ATOM 24599 C CA . GLU A 1 20 ? -2.200 -2.926 -3.761 1.00 0.00 21 GLU A CA 21
ATOM 24600 C C . GLU A 1 20 ? -1.859 -1.897 -4.843 1.00 0.00 21 GLU A C 21
ATOM 24601 O O . GLU A 1 20 ? -1.521 -2.232 -5.982 1.00 0.00 21 GLU A O 21
ATOM 24613 N N . SER A 1 21 ? -1.978 -0.633 -4.442 1.00 0.00 22 SER A N 21
ATOM 24614 C CA . SER A 1 21 ? -1.722 0.494 -5.331 1.00 0.00 22 SER A CA 21
ATOM 24615 C C . SER A 1 21 ? -0.245 0.603 -5.700 1.00 0.00 22 SER A C 21
ATOM 24616 O O . SER A 1 21 ? 0.126 1.296 -6.647 1.00 0.00 22 SER A O 21
ATOM 24624 N N . ILE A 1 22 ? 0.585 -0.072 -4.929 1.00 0.00 23 ILE A N 21
ATOM 24625 C CA . ILE A 1 22 ? 2.017 -0.047 -5.143 1.00 0.00 23 ILE A CA 21
ATOM 24626 C C . ILE A 1 22 ? 2.433 -1.078 -6.171 1.00 0.00 23 ILE A C 21
ATOM 24627 O O . ILE A 1 22 ? 3.025 -0.746 -7.197 1.00 0.00 23 ILE A O 21
ATOM 24643 N N . LYS A 1 23 ? 2.150 -2.337 -5.873 1.00 0.00 24 LYS A N 21
ATOM 24644 C CA . LYS A 1 23 ? 2.535 -3.413 -6.769 1.00 0.00 24 LYS A CA 21
ATOM 24645 C C . LYS A 1 23 ? 2.056 -3.148 -8.196 1.00 0.00 24 LYS A C 21
ATOM 24646 O O . LYS A 1 23 ? 2.748 -3.482 -9.155 1.00 0.00 24 LYS A O 21
ATOM 24665 N N . ARG A 1 24 ? 0.894 -2.513 -8.341 1.00 0.00 25 ARG A N 21
ATOM 24666 C CA . ARG A 1 24 ? 0.392 -2.179 -9.670 1.00 0.00 25 ARG A CA 21
ATOM 24667 C C . ARG A 1 24 ? 1.269 -1.072 -10.243 1.00 0.00 25 ARG A C 21
ATOM 24668 O O . ARG A 1 24 ? 1.665 -1.097 -11.407 1.00 0.00 25 ARG A O 21
ATOM 24689 N N . GLU A 1 25 ? 1.581 -0.117 -9.374 1.00 0.00 26 GLU A N 21
ATOM 24690 C CA . GLU A 1 25 ? 2.435 1.005 -9.722 1.00 0.00 26 GLU A CA 21
ATOM 24691 C C . GLU A 1 25 ? 3.855 0.506 -9.960 1.00 0.00 26 GLU A C 21
ATOM 24692 O O . GLU A 1 25 ? 4.692 1.213 -10.520 1.00 0.00 26 GLU A O 21
ATOM 24704 N N . ASN A 1 26 ? 4.106 -0.736 -9.545 1.00 0.00 27 ASN A N 21
ATOM 24705 C CA . ASN A 1 26 ? 5.399 -1.361 -9.722 1.00 0.00 27 ASN A CA 21
ATOM 24706 C C . ASN A 1 26 ? 5.226 -2.872 -9.837 1.00 0.00 27 ASN A C 21
ATOM 24707 O O . ASN A 1 26 ? 5.455 -3.609 -8.877 1.00 0.00 27 ASN A O 21
ATOM 24718 N N . PRO A 1 27 ? 4.792 -3.353 -11.019 1.00 0.00 28 PRO A N 21
ATOM 24719 C CA . PRO A 1 27 ? 4.558 -4.782 -11.262 1.00 0.00 28 PRO A CA 21
ATOM 24720 C C . PRO A 1 27 ? 5.844 -5.587 -11.403 1.00 0.00 28 PRO A C 21
ATOM 24721 O O . PRO A 1 27 ? 5.960 -6.442 -12.282 1.00 0.00 28 PRO A O 21
ATOM 24732 N N . GLY A 1 28 ? 6.806 -5.318 -10.531 1.00 0.00 29 GLY A N 21
ATOM 24733 C CA . GLY A 1 28 ? 8.066 -6.031 -10.572 1.00 0.00 29 GLY A CA 21
ATOM 24734 C C . GLY A 1 28 ? 8.852 -5.891 -9.285 1.00 0.00 29 GLY A C 21
ATOM 24735 O O . GLY A 1 28 ? 10.050 -6.170 -9.254 1.00 0.00 29 GLY A O 21
ATOM 24739 N N . ILE A 1 29 ? 8.185 -5.454 -8.216 1.00 0.00 30 ILE A N 21
ATOM 24740 C CA . ILE A 1 29 ? 8.840 -5.280 -6.942 1.00 0.00 30 ILE A CA 21
ATOM 24741 C C . ILE A 1 29 ? 8.699 -6.533 -6.081 1.00 0.00 30 ILE A C 21
ATOM 24742 O O . ILE A 1 29 ? 8.592 -7.645 -6.596 1.00 0.00 30 ILE A O 21
ATOM 24758 N N . LYS A 1 30 ? 8.713 -6.341 -4.778 1.00 0.00 31 LYS A N 21
ATOM 24759 C CA . LYS A 1 30 ? 8.605 -7.416 -3.832 1.00 0.00 31 LYS A CA 21
ATOM 24760 C C . LYS A 1 30 ? 7.932 -6.931 -2.571 1.00 0.00 31 LYS A C 21
ATOM 24761 O O . LYS A 1 30 ? 8.024 -5.763 -2.198 1.00 0.00 31 LYS A O 21
ATOM 24780 N N . VAL A 1 31 ? 7.278 -7.860 -1.928 1.00 0.00 32 VAL A N 21
ATOM 24781 C CA . VAL A 1 31 ? 6.578 -7.636 -0.678 1.00 0.00 32 VAL A CA 21
ATOM 24782 C C . VAL A 1 31 ? 7.296 -6.624 0.221 1.00 0.00 32 VAL A C 21
ATOM 24783 O O . VAL A 1 31 ? 6.668 -5.874 0.968 1.00 0.00 32 VAL A O 21
ATOM 24796 N N . THR A 1 32 ? 8.617 -6.658 0.167 1.00 0.00 33 THR A N 21
ATOM 24797 C CA . THR A 1 32 ? 9.459 -5.793 0.999 1.00 0.00 33 THR A CA 21
ATOM 24798 C C . THR A 1 32 ? 9.659 -4.400 0.401 1.00 0.00 33 THR A C 21
ATOM 24799 O O . THR A 1 32 ? 9.882 -3.426 1.129 1.00 0.00 33 THR A O 21
ATOM 24810 N N . GLU A 1 33 ? 9.549 -4.289 -0.913 1.00 0.00 34 GLU A N 21
ATOM 24811 C CA . GLU A 1 33 ? 9.701 -3.001 -1.570 1.00 0.00 34 GLU A CA 21
ATOM 24812 C C . GLU A 1 33 ? 8.441 -2.172 -1.372 1.00 0.00 34 GLU A C 21
ATOM 24813 O O . GLU A 1 33 ? 8.495 -0.950 -1.269 1.00 0.00 34 GLU A O 21
ATOM 24825 N N . ILE A 1 34 ? 7.309 -2.857 -1.327 1.00 0.00 35 ILE A N 21
ATOM 24826 C CA . ILE A 1 34 ? 6.032 -2.202 -1.148 1.00 0.00 35 ILE A CA 21
ATOM 24827 C C . ILE A 1 34 ? 5.985 -1.537 0.207 1.00 0.00 35 ILE A C 21
ATOM 24828 O O . ILE A 1 34 ? 5.527 -0.403 0.354 1.00 0.00 35 ILE A O 21
ATOM 24844 N N . ALA A 1 35 ? 6.446 -2.276 1.200 1.00 0.00 36 ALA A N 21
ATOM 24845 C CA . ALA A 1 35 ? 6.445 -1.799 2.559 1.00 0.00 36 ALA A CA 21
ATOM 24846 C C . ALA A 1 35 ? 7.482 -0.712 2.795 1.00 0.00 36 ALA A C 21
ATOM 24847 O O . ALA A 1 35 ? 7.380 0.048 3.755 1.00 0.00 36 ALA A O 21
ATOM 24854 N N . LYS A 1 36 ? 8.495 -0.649 1.941 1.00 0.00 37 LYS A N 21
ATOM 24855 C CA . LYS A 1 36 ? 9.552 0.345 2.105 1.00 0.00 37 LYS A CA 21
ATOM 24856 C C . LYS A 1 36 ? 9.282 1.610 1.296 1.00 0.00 37 LYS A C 21
ATOM 24857 O O . LYS A 1 36 ? 9.249 2.726 1.838 1.00 0.00 37 LYS A O 21
ATOM 24876 N N . LYS A 1 37 ? 9.080 1.436 -0.003 1.00 0.00 38 LYS A N 21
ATOM 24877 C CA . LYS A 1 37 ? 8.820 2.568 -0.875 1.00 0.00 38 LYS A CA 21
ATOM 24878 C C . LYS A 1 37 ? 7.400 3.087 -0.683 1.00 0.00 38 LYS A C 21
ATOM 24879 O O . LYS A 1 37 ? 7.043 4.149 -1.193 1.00 0.00 38 LYS A O 21
ATOM 24898 N N . GLY A 1 38 ? 6.607 2.364 0.086 1.00 0.00 39 GLY A N 21
ATOM 24899 C CA . GLY A 1 38 ? 5.277 2.822 0.355 1.00 0.00 39 GLY A CA 21
ATOM 24900 C C . GLY A 1 38 ? 5.300 3.732 1.558 1.00 0.00 39 GLY A C 21
ATOM 24901 O O . GLY A 1 38 ? 4.610 4.747 1.621 1.00 0.00 39 GLY A O 21
ATOM 24905 N N . GLY A 1 39 ? 6.125 3.357 2.511 1.00 0.00 40 GLY A N 21
ATOM 24906 C CA . GLY A 1 39 ? 6.274 4.132 3.723 1.00 0.00 40 GLY A CA 21
ATOM 24907 C C . GLY A 1 39 ? 6.705 5.546 3.428 1.00 0.00 40 GLY A C 21
ATOM 24908 O O . GLY A 1 39 ? 6.219 6.494 4.042 1.00 0.00 40 GLY A O 21
ATOM 24912 N N . GLU A 1 40 ? 7.614 5.691 2.470 1.00 0.00 41 GLU A N 21
ATOM 24913 C CA . GLU A 1 40 ? 8.094 7.015 2.087 1.00 0.00 41 GLU A CA 21
ATOM 24914 C C . GLU A 1 40 ? 6.929 7.900 1.653 1.00 0.00 41 GLU A C 21
ATOM 24915 O O . GLU A 1 40 ? 6.842 9.068 2.033 1.00 0.00 41 GLU A O 21
ATOM 24927 N N . MET A 1 41 ? 6.032 7.328 0.854 1.00 0.00 42 MET A N 21
ATOM 24928 C CA . MET A 1 41 ? 4.865 8.048 0.363 1.00 0.00 42 MET A CA 21
ATOM 24929 C C . MET A 1 41 ? 3.820 8.187 1.457 1.00 0.00 42 MET A C 21
ATOM 24930 O O . MET A 1 41 ? 3.101 9.183 1.533 1.00 0.00 42 MET A O 21
ATOM 24944 N N . TRP A 1 42 ? 3.739 7.158 2.286 1.00 0.00 43 TRP A N 21
ATOM 24945 C CA . TRP A 1 42 ? 2.791 7.104 3.372 1.00 0.00 43 TRP A CA 21
ATOM 24946 C C . TRP A 1 42 ? 3.043 8.204 4.404 1.00 0.00 43 TRP A C 21
ATOM 24947 O O . TRP A 1 42 ? 2.147 8.986 4.716 1.00 0.00 43 TRP A O 21
ATOM 24968 N N . LYS A 1 43 ? 4.257 8.254 4.939 1.00 0.00 44 LYS A N 21
ATOM 24969 C CA . LYS A 1 43 ? 4.611 9.254 5.943 1.00 0.00 44 LYS A CA 21
ATOM 24970 C C . LYS A 1 43 ? 4.300 10.680 5.478 1.00 0.00 44 LYS A C 21
ATOM 24971 O O . LYS A 1 43 ? 4.176 11.588 6.299 1.00 0.00 44 LYS A O 21
ATOM 24990 N N . GLU A 1 44 ? 4.191 10.881 4.166 1.00 0.00 45 GLU A N 21
ATOM 24991 C CA . GLU A 1 44 ? 3.912 12.212 3.625 1.00 0.00 45 GLU A CA 21
ATOM 24992 C C . GLU A 1 44 ? 2.527 12.298 2.978 1.00 0.00 45 GLU A C 21
ATOM 24993 O O . GLU A 1 44 ? 2.215 13.278 2.302 1.00 0.00 45 GLU A O 21
ATOM 25005 N N . LEU A 1 45 ? 1.704 11.274 3.178 1.00 0.00 46 LEU A N 21
ATOM 25006 C CA . LEU A 1 45 ? 0.362 11.259 2.599 1.00 0.00 46 LEU A CA 21
ATOM 25007 C C . LEU A 1 45 ? -0.689 11.694 3.625 1.00 0.00 46 LEU A C 21
ATOM 25008 O O . LEU A 1 45 ? -0.553 11.434 4.820 1.00 0.00 46 LEU A O 21
ATOM 25024 N N . LYS A 1 46 ? -1.737 12.366 3.145 1.00 0.00 47 LYS A N 21
ATOM 25025 C CA . LYS A 1 46 ? -2.812 12.844 4.013 1.00 0.00 47 LYS A CA 21
ATOM 25026 C C . LYS A 1 46 ? -3.507 11.684 4.701 1.00 0.00 47 LYS A C 21
ATOM 25027 O O . LYS A 1 46 ? -3.350 11.499 5.903 1.00 0.00 47 LYS A O 21
ATOM 25046 N N . ASP A 1 47 ? -4.300 10.931 3.941 1.00 0.00 48 ASP A N 21
ATOM 25047 C CA . ASP A 1 47 ? -5.063 9.791 4.459 1.00 0.00 48 ASP A CA 21
ATOM 25048 C C . ASP A 1 47 ? -4.428 9.101 5.671 1.00 0.00 48 ASP A C 21
ATOM 25049 O O . ASP A 1 47 ? -5.142 8.508 6.467 1.00 0.00 48 ASP A O 21
ATOM 25058 N N . LYS A 1 48 ? -3.107 9.173 5.827 1.00 0.00 49 LYS A N 21
ATOM 25059 C CA . LYS A 1 48 ? -2.458 8.538 6.963 1.00 0.00 49 LYS A CA 21
ATOM 25060 C C . LYS A 1 48 ? -2.948 9.161 8.247 1.00 0.00 49 LYS A C 21
ATOM 25061 O O . LYS A 1 48 ? -3.095 8.487 9.255 1.00 0.00 49 LYS A O 21
ATOM 25080 N N . SER A 1 49 ? -3.253 10.444 8.198 1.00 0.00 50 SER A N 21
ATOM 25081 C CA . SER A 1 49 ? -3.774 11.109 9.365 1.00 0.00 50 SER A CA 21
ATOM 25082 C C . SER A 1 49 ? -5.200 10.632 9.589 1.00 0.00 50 SER A C 21
ATOM 25083 O O . SER A 1 49 ? -5.692 10.567 10.716 1.00 0.00 50 SER A O 21
ATOM 25091 N N . LYS A 1 50 ? -5.850 10.314 8.477 1.00 0.00 51 LYS A N 21
ATOM 25092 C CA . LYS A 1 50 ? -7.238 9.848 8.494 1.00 0.00 51 LYS A CA 21
ATOM 25093 C C . LYS A 1 50 ? -7.331 8.318 8.434 1.00 0.00 51 LYS A C 21
ATOM 25094 O O . LYS A 1 50 ? -8.426 7.757 8.481 1.00 0.00 51 LYS A O 21
ATOM 25113 N N . TRP A 1 51 ? -6.186 7.651 8.319 1.00 0.00 52 TRP A N 21
ATOM 25114 C CA . TRP A 1 51 ? -6.153 6.194 8.238 1.00 0.00 52 TRP A CA 21
ATOM 25115 C C . TRP A 1 51 ? -5.335 5.599 9.379 1.00 0.00 52 TRP A C 21
ATOM 25116 O O . TRP A 1 51 ? -5.701 4.569 9.954 1.00 0.00 52 TRP A O 21
ATOM 25137 N N . GLU A 1 52 ? -4.231 6.259 9.714 1.00 0.00 53 GLU A N 21
ATOM 25138 C CA . GLU A 1 52 ? -3.369 5.799 10.794 1.00 0.00 53 GLU A CA 21
ATOM 25139 C C . GLU A 1 52 ? -4.192 5.518 12.035 1.00 0.00 53 GLU A C 21
ATOM 25140 O O . GLU A 1 52 ? -3.909 4.593 12.800 1.00 0.00 53 GLU A O 21
ATOM 25152 N N . ASP A 1 53 ? -5.217 6.331 12.226 1.00 0.00 54 ASP A N 21
ATOM 25153 C CA . ASP A 1 53 ? -6.083 6.175 13.369 1.00 0.00 54 ASP A CA 21
ATOM 25154 C C . ASP A 1 53 ? -6.892 4.911 13.244 1.00 0.00 54 ASP A C 21
ATOM 25155 O O . ASP A 1 53 ? -7.225 4.290 14.245 1.00 0.00 54 ASP A O 21
ATOM 25164 N N . ALA A 1 54 ? -7.172 4.498 12.016 1.00 0.00 55 ALA A N 21
ATOM 25165 C CA . ALA A 1 54 ? -7.897 3.264 11.808 1.00 0.00 55 ALA A CA 21
ATOM 25166 C C . ALA A 1 54 ? -7.137 2.149 12.504 1.00 0.00 55 ALA A C 21
ATOM 25167 O O . ALA A 1 54 ? -7.713 1.333 13.221 1.00 0.00 55 ALA A O 21
ATOM 25174 N N . ALA A 1 55 ? -5.824 2.129 12.275 1.00 0.00 56 ALA A N 21
ATOM 25175 C CA . ALA A 1 55 ? -4.942 1.122 12.864 1.00 0.00 56 ALA A CA 21
ATOM 25176 C C . ALA A 1 55 ? -5.080 1.081 14.378 1.00 0.00 56 ALA A C 21
ATOM 25177 O O . ALA A 1 55 ? -5.287 0.020 14.965 1.00 0.00 56 ALA A O 21
ATOM 25184 N N . ALA A 1 56 ? -4.976 2.249 15.007 1.00 0.00 57 ALA A N 21
ATOM 25185 C CA . ALA A 1 56 ? -5.104 2.341 16.456 1.00 0.00 57 ALA A CA 21
ATOM 25186 C C . ALA A 1 56 ? -6.538 2.048 16.884 1.00 0.00 57 ALA A C 21
ATOM 25187 O O . ALA A 1 56 ? -6.799 1.709 18.036 1.00 0.00 57 ALA A O 21
ATOM 25194 N N . LYS A 1 57 ? -7.458 2.188 15.936 1.00 0.00 58 LYS A N 21
ATOM 25195 C CA . LYS A 1 57 ? -8.868 1.944 16.190 1.00 0.00 58 LYS A CA 21
ATOM 25196 C C . LYS A 1 57 ? -9.168 0.458 16.065 1.00 0.00 58 LYS A C 21
ATOM 25197 O O . LYS A 1 57 ? -9.955 -0.091 16.837 1.00 0.00 58 LYS A O 21
ATOM 25216 N N . ASP A 1 58 ? -8.539 -0.193 15.091 1.00 0.00 59 ASP A N 21
ATOM 25217 C CA . ASP A 1 58 ? -8.753 -1.612 14.886 1.00 0.00 59 ASP A CA 21
ATOM 25218 C C . ASP A 1 58 ? -7.975 -2.417 15.913 1.00 0.00 59 ASP A C 21
ATOM 25219 O O . ASP A 1 58 ? -8.433 -3.459 16.366 1.00 0.00 59 ASP A O 21
ATOM 25228 N N . LYS A 1 59 ? -6.795 -1.932 16.281 1.00 0.00 60 LYS A N 21
ATOM 25229 C CA . LYS A 1 59 ? -5.971 -2.623 17.268 1.00 0.00 60 LYS A CA 21
ATOM 25230 C C . LYS A 1 59 ? -6.682 -2.600 18.609 1.00 0.00 60 LYS A C 21
ATOM 25231 O O . LYS A 1 59 ? -6.692 -3.578 19.355 1.00 0.00 60 LYS A O 21
ATOM 25250 N N . GLN A 1 60 ? -7.282 -1.459 18.884 1.00 0.00 61 GLN A N 21
ATOM 25251 C CA . GLN A 1 60 ? -8.017 -1.238 20.098 1.00 0.00 61 GLN A CA 21
ATOM 25252 C C . GLN A 1 60 ? -9.320 -2.022 20.059 1.00 0.00 61 GLN A C 21
ATOM 25253 O O . GLN A 1 60 ? -9.740 -2.601 21.055 1.00 0.00 61 GLN A O 21
ATOM 25267 N N . ARG A 1 61 ? -9.967 -2.013 18.902 1.00 0.00 62 ARG A N 21
ATOM 25268 C CA . ARG A 1 61 ? -11.234 -2.703 18.743 1.00 0.00 62 ARG A CA 21
ATOM 25269 C C . ARG A 1 61 ? -11.052 -4.210 18.585 1.00 0.00 62 ARG A C 21
ATOM 25270 O O . ARG A 1 61 ? -12.020 -4.968 18.666 1.00 0.00 62 ARG A O 21
ATOM 25291 N N . TYR A 1 62 ? -9.829 -4.643 18.351 1.00 0.00 63 TYR A N 21
ATOM 25292 C CA . TYR A 1 62 ? -9.564 -6.063 18.174 1.00 0.00 63 TYR A CA 21
ATOM 25293 C C . TYR A 1 62 ? -9.241 -6.675 19.513 1.00 0.00 63 TYR A C 21
ATOM 25294 O O . TYR A 1 62 ? -9.794 -7.696 19.901 1.00 0.00 63 TYR A O 21
ATOM 25312 N N . HIS A 1 63 ? -8.372 -5.996 20.227 1.00 0.00 64 HIS A N 21
ATOM 25313 C CA . HIS A 1 63 ? -7.975 -6.387 21.545 1.00 0.00 64 HIS A CA 21
ATOM 25314 C C . HIS A 1 63 ? -9.133 -6.104 22.502 1.00 0.00 64 HIS A C 21
ATOM 25315 O O . HIS A 1 63 ? -9.128 -6.514 23.661 1.00 0.00 64 HIS A O 21
ATOM 25330 N N . ASP A 1 64 ? -10.094 -5.344 21.991 1.00 0.00 65 ASP A N 21
ATOM 25331 C CA . ASP A 1 64 ? -11.256 -4.953 22.753 1.00 0.00 65 ASP A CA 21
ATOM 25332 C C . ASP A 1 64 ? -12.245 -6.096 22.836 1.00 0.00 65 ASP A C 21
ATOM 25333 O O . ASP A 1 64 ? -13.215 -6.015 23.590 1.00 0.00 65 ASP A O 21
ATOM 25342 N N . GLU A 1 65 ? -12.040 -7.162 22.049 1.00 0.00 66 GLU A N 21
ATOM 25343 C CA . GLU A 1 65 ? -12.981 -8.241 22.085 1.00 0.00 66 GLU A CA 21
ATOM 25344 C C . GLU A 1 65 ? -12.453 -9.447 21.362 1.00 0.00 66 GLU A C 21
ATOM 25345 O O . GLU A 1 65 ? -12.755 -10.580 21.736 1.00 0.00 66 GLU A O 21
ATOM 25357 N N . MET A 1 66 ? -11.671 -9.227 20.317 1.00 0.00 67 MET A N 21
ATOM 25358 C CA . MET A 1 66 ? -11.115 -10.303 19.546 1.00 0.00 67 MET A CA 21
ATOM 25359 C C . MET A 1 66 ? -9.635 -10.424 19.849 1.00 0.00 67 MET A C 21
ATOM 25360 O O . MET A 1 66 ? -8.891 -11.085 19.125 1.00 0.00 67 MET A O 21
ATOM 25374 N N . ARG A 1 67 ? -9.218 -9.770 20.937 1.00 0.00 68 ARG A N 21
ATOM 25375 C CA . ARG A 1 67 ? -7.831 -9.787 21.366 1.00 0.00 68 ARG A CA 21
ATOM 25376 C C . ARG A 1 67 ? -7.282 -11.169 21.169 1.00 0.00 68 ARG A C 21
ATOM 25377 O O . ARG A 1 67 ? -6.284 -11.375 20.477 1.00 0.00 68 ARG A O 21
ATOM 25398 N N . ASN A 1 68 ? -7.935 -12.113 21.807 1.00 0.00 69 ASN A N 21
ATOM 25399 C CA . ASN A 1 68 ? -7.514 -13.509 21.738 1.00 0.00 69 ASN A CA 21
ATOM 25400 C C . ASN A 1 68 ? -8.156 -14.230 20.560 1.00 0.00 69 ASN A C 21
ATOM 25401 O O . ASN A 1 68 ? -7.491 -14.983 19.849 1.00 0.00 69 ASN A O 21
ATOM 25412 N N . TYR A 1 69 ? -9.454 -14.006 20.370 1.00 0.00 70 TYR A N 21
ATOM 25413 C CA . TYR A 1 69 ? -10.200 -14.638 19.283 1.00 0.00 70 TYR A CA 21
ATOM 25414 C C . TYR A 1 69 ? -9.986 -16.153 19.267 1.00 0.00 70 TYR A C 21
ATOM 25415 O O . TYR A 1 69 ? -9.225 -16.690 20.071 1.00 0.00 70 TYR A O 21
ATOM 25433 N N . LYS A 1 70 ? -10.671 -16.834 18.354 1.00 0.00 71 LYS A N 21
ATOM 25434 C CA . LYS A 1 70 ? -10.562 -18.286 18.241 1.00 0.00 71 LYS A CA 21
ATOM 25435 C C . LYS A 1 70 ? -9.423 -18.680 17.300 1.00 0.00 71 LYS A C 21
ATOM 25436 O O . LYS A 1 70 ? -9.502 -18.451 16.093 1.00 0.00 71 LYS A O 21
ATOM 25455 N N . PRO A 1 71 ? -8.345 -19.282 17.837 1.00 0.00 72 PRO A N 21
ATOM 25456 C CA . PRO A 1 71 ? -7.195 -19.703 17.029 1.00 0.00 72 PRO A CA 21
ATOM 25457 C C . PRO A 1 71 ? -7.608 -20.557 15.835 1.00 0.00 72 PRO A C 21
ATOM 25458 O O . PRO A 1 71 ? -7.708 -21.779 15.939 1.00 0.00 72 PRO A O 21
ATOM 25469 N N . GLU A 1 72 ? -7.846 -19.903 14.701 1.00 0.00 73 GLU A N 21
ATOM 25470 C CA . GLU A 1 72 ? -8.249 -20.599 13.483 1.00 0.00 73 GLU A CA 21
ATOM 25471 C C . GLU A 1 72 ? -9.602 -21.282 13.665 1.00 0.00 73 GLU A C 21
ATOM 25472 O O . GLU A 1 72 ? -10.630 -20.770 13.223 1.00 0.00 73 GLU A O 21
ATOM 25484 N N . ALA A 1 73 ? -9.595 -22.440 14.319 1.00 0.00 74 ALA A N 21
ATOM 25485 C CA . ALA A 1 73 ? -10.822 -23.190 14.558 1.00 0.00 74 ALA A CA 21
ATOM 25486 C C . ALA A 1 73 ? -10.686 -24.087 15.783 1.00 0.00 74 ALA A C 21
ATOM 25487 O O . ALA A 1 73 ? -9.611 -24.700 15.951 1.00 0.00 74 ALA A O 21
ATOM 25495 N N . SER A 1 1 ? -8.097 -21.047 12.478 1.00 0.00 2 SER A N 22
ATOM 25496 C CA . SER A 1 1 ? -9.341 -20.291 12.401 1.00 0.00 2 SER A CA 22
ATOM 25497 C C . SER A 1 1 ? -9.340 -19.138 13.398 1.00 0.00 2 SER A C 22
ATOM 25498 O O . SER A 1 1 ? -9.400 -19.351 14.609 1.00 0.00 2 SER A O 22
ATOM 25506 N N . HIS A 1 2 ? -9.270 -17.915 12.882 1.00 0.00 3 HIS A N 22
ATOM 25507 C CA . HIS A 1 2 ? -9.261 -16.728 13.729 1.00 0.00 3 HIS A CA 22
ATOM 25508 C C . HIS A 1 2 ? -9.412 -15.461 12.891 1.00 0.00 3 HIS A C 22
ATOM 25509 O O . HIS A 1 2 ? -8.572 -15.161 12.044 1.00 0.00 3 HIS A O 22
ATOM 25524 N N . MET A 1 3 ? -10.492 -14.723 13.132 1.00 0.00 4 MET A N 22
ATOM 25525 C CA . MET A 1 3 ? -10.754 -13.489 12.401 1.00 0.00 4 MET A CA 22
ATOM 25526 C C . MET A 1 3 ? -10.046 -12.302 13.053 1.00 0.00 4 MET A C 22
ATOM 25527 O O . MET A 1 3 ? -9.353 -11.539 12.379 1.00 0.00 4 MET A O 22
ATOM 25541 N N . PRO A 1 4 ? -10.209 -12.126 14.377 1.00 0.00 5 PRO A N 22
ATOM 25542 C CA . PRO A 1 4 ? -9.587 -11.028 15.119 1.00 0.00 5 PRO A CA 22
ATOM 25543 C C . PRO A 1 4 ? -8.126 -11.313 15.452 1.00 0.00 5 PRO A C 22
ATOM 25544 O O . PRO A 1 4 ? -7.704 -11.182 16.600 1.00 0.00 5 PRO A O 22
ATOM 25555 N N . LYS A 1 5 ? -7.356 -11.699 14.440 1.00 0.00 6 LYS A N 22
ATOM 25556 C CA . LYS A 1 5 ? -5.940 -12.001 14.624 1.00 0.00 6 LYS A CA 22
ATOM 25557 C C . LYS A 1 5 ? -5.109 -10.720 14.619 1.00 0.00 6 LYS A C 22
ATOM 25558 O O . LYS A 1 5 ? -4.098 -10.626 13.923 1.00 0.00 6 LYS A O 22
ATOM 25577 N N . ARG A 1 6 ? -5.557 -9.730 15.389 1.00 0.00 7 ARG A N 22
ATOM 25578 C CA . ARG A 1 6 ? -4.889 -8.445 15.478 1.00 0.00 7 ARG A CA 22
ATOM 25579 C C . ARG A 1 6 ? -5.262 -7.593 14.285 1.00 0.00 7 ARG A C 22
ATOM 25580 O O . ARG A 1 6 ? -5.586 -8.108 13.215 1.00 0.00 7 ARG A O 22
ATOM 25601 N N . ALA A 1 7 ? -5.267 -6.292 14.491 1.00 0.00 8 ALA A N 22
ATOM 25602 C CA . ALA A 1 7 ? -5.661 -5.369 13.450 1.00 0.00 8 ALA A CA 22
ATOM 25603 C C . ALA A 1 7 ? -4.492 -4.875 12.606 1.00 0.00 8 ALA A C 22
ATOM 25604 O O . ALA A 1 7 ? -3.377 -5.391 12.690 1.00 0.00 8 ALA A O 22
ATOM 25611 N N . THR A 1 8 ? -4.786 -3.894 11.757 1.00 0.00 9 THR A N 22
ATOM 25612 C CA . THR A 1 8 ? -3.808 -3.326 10.836 1.00 0.00 9 THR A CA 22
ATOM 25613 C C . THR A 1 8 ? -3.156 -2.057 11.348 1.00 0.00 9 THR A C 22
ATOM 25614 O O . THR A 1 8 ? -3.834 -1.065 11.572 1.00 0.00 9 THR A O 22
ATOM 25625 N N . THR A 1 9 ? -1.835 -2.075 11.479 1.00 0.00 10 THR A N 22
ATOM 25626 C CA . THR A 1 9 ? -1.093 -0.902 11.906 1.00 0.00 10 THR A CA 22
ATOM 25627 C C . THR A 1 9 ? -1.320 0.216 10.914 1.00 0.00 10 THR A C 22
ATOM 25628 O O . THR A 1 9 ? -1.632 -0.034 9.750 1.00 0.00 10 THR A O 22
ATOM 25639 N N . ALA A 1 10 ? -1.149 1.445 11.370 1.00 0.00 11 ALA A N 22
ATOM 25640 C CA . ALA A 1 10 ? -1.319 2.602 10.511 1.00 0.00 11 ALA A CA 22
ATOM 25641 C C . ALA A 1 10 ? -0.672 2.332 9.168 1.00 0.00 11 ALA A C 22
ATOM 25642 O O . ALA A 1 10 ? -1.214 2.667 8.115 1.00 0.00 11 ALA A O 22
ATOM 25649 N N . PHE A 1 11 ? 0.511 1.737 9.229 1.00 0.00 12 PHE A N 22
ATOM 25650 C CA . PHE A 1 11 ? 1.287 1.422 8.036 1.00 0.00 12 PHE A CA 22
ATOM 25651 C C . PHE A 1 11 ? 0.701 0.252 7.259 1.00 0.00 12 PHE A C 22
ATOM 25652 O O . PHE A 1 11 ? 0.800 0.197 6.036 1.00 0.00 12 PHE A O 22
ATOM 25669 N N . MET A 1 12 ? 0.104 -0.693 7.968 1.00 0.00 13 MET A N 22
ATOM 25670 C CA . MET A 1 12 ? -0.470 -1.850 7.322 1.00 0.00 13 MET A CA 22
ATOM 25671 C C . MET A 1 12 ? -1.780 -1.466 6.678 1.00 0.00 13 MET A C 22
ATOM 25672 O O . MET A 1 12 ? -1.929 -1.556 5.464 1.00 0.00 13 MET A O 22
ATOM 25686 N N . LEU A 1 13 ? -2.740 -1.051 7.494 1.00 0.00 14 LEU A N 22
ATOM 25687 C CA . LEU A 1 13 ? -4.044 -0.677 6.988 1.00 0.00 14 LEU A CA 22
ATOM 25688 C C . LEU A 1 13 ? -3.939 0.288 5.827 1.00 0.00 14 LEU A C 22
ATOM 25689 O O . LEU A 1 13 ? -4.823 0.336 4.970 1.00 0.00 14 LEU A O 22
ATOM 25705 N N . TRP A 1 14 ? -2.845 1.033 5.772 1.00 0.00 15 TRP A N 22
ATOM 25706 C CA . TRP A 1 14 ? -2.644 1.955 4.679 1.00 0.00 15 TRP A CA 22
ATOM 25707 C C . TRP A 1 14 ? -1.900 1.255 3.571 1.00 0.00 15 TRP A C 22
ATOM 25708 O O . TRP A 1 14 ? -2.284 1.331 2.406 1.00 0.00 15 TRP A O 22
ATOM 25729 N N . LEU A 1 15 ? -0.855 0.535 3.945 1.00 0.00 16 LEU A N 22
ATOM 25730 C CA . LEU A 1 15 ? -0.102 -0.206 2.964 1.00 0.00 16 LEU A CA 22
ATOM 25731 C C . LEU A 1 15 ? -0.949 -1.331 2.429 1.00 0.00 16 LEU A C 22
ATOM 25732 O O . LEU A 1 15 ? -0.558 -2.006 1.513 1.00 0.00 16 LEU A O 22
ATOM 25748 N N . ASN A 1 16 ? -2.106 -1.535 3.015 1.00 0.00 17 ASN A N 22
ATOM 25749 C CA . ASN A 1 16 ? -3.002 -2.586 2.598 1.00 0.00 17 ASN A CA 22
ATOM 25750 C C . ASN A 1 16 ? -3.805 -2.135 1.379 1.00 0.00 17 ASN A C 22
ATOM 25751 O O . ASN A 1 16 ? -3.758 -2.735 0.275 1.00 0.00 17 ASN A O 22
ATOM 25762 N N . ASP A 1 17 ? -4.432 -0.987 1.574 1.00 0.00 18 ASP A N 22
ATOM 25763 C CA . ASP A 1 17 ? -5.202 -0.343 0.540 1.00 0.00 18 ASP A CA 22
ATOM 25764 C C . ASP A 1 17 ? -4.283 0.224 -0.513 1.00 0.00 18 ASP A C 22
ATOM 25765 O O . ASP A 1 17 ? -4.670 0.384 -1.670 1.00 0.00 18 ASP A O 22
ATOM 25774 N N . THR A 1 18 ? -3.054 0.526 -0.114 1.00 0.00 19 THR A N 22
ATOM 25775 C CA . THR A 1 18 ? -2.076 1.069 -1.019 1.00 0.00 19 THR A CA 22
ATOM 25776 C C . THR A 1 18 ? -1.083 0.007 -1.439 1.00 0.00 19 THR A C 22
ATOM 25777 O O . THR A 1 18 ? -0.479 0.129 -2.484 1.00 0.00 19 THR A O 22
ATOM 25788 N N . ARG A 1 19 ? -0.917 -1.045 -0.633 1.00 0.00 20 ARG A N 22
ATOM 25789 C CA . ARG A 1 19 ? 0.017 -2.112 -0.998 1.00 0.00 20 ARG A CA 22
ATOM 25790 C C . ARG A 1 19 ? -0.326 -2.567 -2.374 1.00 0.00 20 ARG A C 22
ATOM 25791 O O . ARG A 1 19 ? 0.537 -2.889 -3.197 1.00 0.00 20 ARG A O 22
ATOM 25812 N N . GLU A 1 20 ? -1.609 -2.539 -2.625 1.00 0.00 21 GLU A N 22
ATOM 25813 C CA . GLU A 1 20 ? -2.093 -2.910 -3.943 1.00 0.00 21 GLU A CA 22
ATOM 25814 C C . GLU A 1 20 ? -1.632 -1.856 -4.951 1.00 0.00 21 GLU A C 22
ATOM 25815 O O . GLU A 1 20 ? -1.265 -2.161 -6.091 1.00 0.00 21 GLU A O 22
ATOM 25827 N N . SER A 1 21 ? -1.680 -0.608 -4.501 1.00 0.00 22 SER A N 22
ATOM 25828 C CA . SER A 1 21 ? -1.313 0.531 -5.332 1.00 0.00 22 SER A CA 22
ATOM 25829 C C . SER A 1 21 ? 0.184 0.591 -5.590 1.00 0.00 22 SER A C 22
ATOM 25830 O O . SER A 1 21 ? 0.631 1.127 -6.599 1.00 0.00 22 SER A O 22
ATOM 25838 N N . ILE A 1 22 ? 0.941 0.042 -4.662 1.00 0.00 23 ILE A N 22
ATOM 25839 C CA . ILE A 1 22 ? 2.386 0.031 -4.752 1.00 0.00 23 ILE A CA 22
ATOM 25840 C C . ILE A 1 22 ? 2.841 -0.875 -5.869 1.00 0.00 23 ILE A C 22
ATOM 25841 O O . ILE A 1 22 ? 3.764 -0.545 -6.615 1.00 0.00 23 ILE A O 22
ATOM 25857 N N . LYS A 1 23 ? 2.188 -2.019 -5.993 1.00 0.00 24 LYS A N 22
ATOM 25858 C CA . LYS A 1 23 ? 2.545 -2.948 -7.043 1.00 0.00 24 LYS A CA 22
ATOM 25859 C C . LYS A 1 23 ? 2.093 -2.407 -8.400 1.00 0.00 24 LYS A C 22
ATOM 25860 O O . LYS A 1 23 ? 2.671 -2.745 -9.432 1.00 0.00 24 LYS A O 22
ATOM 25879 N N . ARG A 1 24 ? 1.078 -1.536 -8.395 1.00 0.00 25 ARG A N 22
ATOM 25880 C CA . ARG A 1 24 ? 0.600 -0.926 -9.642 1.00 0.00 25 ARG A CA 22
ATOM 25881 C C . ARG A 1 24 ? 1.669 0.021 -10.178 1.00 0.00 25 ARG A C 22
ATOM 25882 O O . ARG A 1 24 ? 2.113 -0.083 -11.320 1.00 0.00 25 ARG A O 22
ATOM 25903 N N . GLU A 1 25 ? 2.076 0.938 -9.307 1.00 0.00 26 GLU A N 22
ATOM 25904 C CA . GLU A 1 25 ? 3.104 1.918 -9.634 1.00 0.00 26 GLU A CA 22
ATOM 25905 C C . GLU A 1 25 ? 4.430 1.209 -9.861 1.00 0.00 26 GLU A C 22
ATOM 25906 O O . GLU A 1 25 ? 5.374 1.786 -10.400 1.00 0.00 26 GLU A O 22
ATOM 25918 N N . ASN A 1 26 ? 4.484 -0.062 -9.465 1.00 0.00 27 ASN A N 22
ATOM 25919 C CA . ASN A 1 26 ? 5.673 -0.860 -9.644 1.00 0.00 27 ASN A CA 22
ATOM 25920 C C . ASN A 1 26 ? 5.291 -2.325 -9.843 1.00 0.00 27 ASN A C 22
ATOM 25921 O O . ASN A 1 26 ? 5.359 -3.127 -8.911 1.00 0.00 27 ASN A O 22
ATOM 25932 N N . PRO A 1 27 ? 4.862 -2.687 -11.068 1.00 0.00 28 PRO A N 22
ATOM 25933 C CA . PRO A 1 27 ? 4.442 -4.057 -11.395 1.00 0.00 28 PRO A CA 22
ATOM 25934 C C . PRO A 1 27 ? 5.611 -5.025 -11.552 1.00 0.00 28 PRO A C 22
ATOM 25935 O O . PRO A 1 27 ? 5.656 -5.809 -12.501 1.00 0.00 28 PRO A O 22
ATOM 25946 N N . GLY A 1 28 ? 6.548 -4.970 -10.617 1.00 0.00 29 GLY A N 22
ATOM 25947 C CA . GLY A 1 28 ? 7.699 -5.850 -10.665 1.00 0.00 29 GLY A CA 22
ATOM 25948 C C . GLY A 1 28 ? 8.502 -5.824 -9.380 1.00 0.00 29 GLY A C 22
ATOM 25949 O O . GLY A 1 28 ? 9.659 -6.245 -9.355 1.00 0.00 29 GLY A O 22
ATOM 25953 N N . ILE A 1 29 ? 7.894 -5.320 -8.307 1.00 0.00 30 ILE A N 22
ATOM 25954 C CA . ILE A 1 29 ? 8.565 -5.235 -7.031 1.00 0.00 30 ILE A CA 22
ATOM 25955 C C . ILE A 1 29 ? 8.354 -6.494 -6.212 1.00 0.00 30 ILE A C 22
ATOM 25956 O O . ILE A 1 29 ? 8.228 -7.594 -6.750 1.00 0.00 30 ILE A O 22
ATOM 25972 N N . LYS A 1 30 ? 8.341 -6.321 -4.908 1.00 0.00 31 LYS A N 22
ATOM 25973 C CA . LYS A 1 30 ? 8.177 -7.399 -3.991 1.00 0.00 31 LYS A CA 22
ATOM 25974 C C . LYS A 1 30 ? 7.642 -6.872 -2.682 1.00 0.00 31 LYS A C 22
ATOM 25975 O O . LYS A 1 30 ? 7.834 -5.710 -2.330 1.00 0.00 31 LYS A O 22
ATOM 25994 N N . VAL A 1 31 ? 6.982 -7.750 -1.975 1.00 0.00 32 VAL A N 22
ATOM 25995 C CA . VAL A 1 31 ? 6.400 -7.465 -0.680 1.00 0.00 32 VAL A CA 22
ATOM 25996 C C . VAL A 1 31 ? 7.259 -6.511 0.155 1.00 0.00 32 VAL A C 22
ATOM 25997 O O . VAL A 1 31 ? 6.749 -5.736 0.963 1.00 0.00 32 VAL A O 22
ATOM 26010 N N . THR A 1 32 ? 8.562 -6.614 -0.031 1.00 0.00 33 THR A N 22
ATOM 26011 C CA . THR A 1 32 ? 9.524 -5.802 0.719 1.00 0.00 33 THR A CA 22
ATOM 26012 C C . THR A 1 32 ? 9.675 -4.394 0.148 1.00 0.00 33 THR A C 22
ATOM 26013 O O . THR A 1 32 ? 9.952 -3.444 0.886 1.00 0.00 33 THR A O 22
ATOM 26024 N N . GLU A 1 33 ? 9.454 -4.243 -1.150 1.00 0.00 34 GLU A N 22
ATOM 26025 C CA . GLU A 1 33 ? 9.538 -2.933 -1.778 1.00 0.00 34 GLU A CA 22
ATOM 26026 C C . GLU A 1 33 ? 8.221 -2.193 -1.578 1.00 0.00 34 GLU A C 22
ATOM 26027 O O . GLU A 1 33 ? 8.163 -0.969 -1.637 1.00 0.00 34 GLU A O 22
ATOM 26039 N N . ILE A 1 34 ? 7.168 -2.957 -1.333 1.00 0.00 35 ILE A N 22
ATOM 26040 C CA . ILE A 1 34 ? 5.862 -2.387 -1.112 1.00 0.00 35 ILE A CA 22
ATOM 26041 C C . ILE A 1 34 ? 5.844 -1.694 0.236 1.00 0.00 35 ILE A C 22
ATOM 26042 O O . ILE A 1 34 ? 5.407 -0.551 0.368 1.00 0.00 35 ILE A O 22
ATOM 26058 N N . ALA A 1 35 ? 6.330 -2.411 1.238 1.00 0.00 36 ALA A N 22
ATOM 26059 C CA . ALA A 1 35 ? 6.375 -1.898 2.589 1.00 0.00 36 ALA A CA 22
ATOM 26060 C C . ALA A 1 35 ? 7.419 -0.798 2.757 1.00 0.00 36 ALA A C 22
ATOM 26061 O O . ALA A 1 35 ? 7.321 0.017 3.673 1.00 0.00 36 ALA A O 22
ATOM 26068 N N . LYS A 1 36 ? 8.430 -0.783 1.895 1.00 0.00 37 LYS A N 22
ATOM 26069 C CA . LYS A 1 36 ? 9.487 0.219 1.992 1.00 0.00 37 LYS A CA 22
ATOM 26070 C C . LYS A 1 36 ? 9.201 1.437 1.120 1.00 0.00 37 LYS A C 22
ATOM 26071 O O . LYS A 1 36 ? 9.204 2.583 1.599 1.00 0.00 37 LYS A O 22
ATOM 26090 N N . LYS A 1 37 ? 8.945 1.195 -0.164 1.00 0.00 38 LYS A N 22
ATOM 26091 C CA . LYS A 1 37 ? 8.665 2.274 -1.093 1.00 0.00 38 LYS A CA 22
ATOM 26092 C C . LYS A 1 37 ? 7.324 2.926 -0.784 1.00 0.00 38 LYS A C 22
ATOM 26093 O O . LYS A 1 37 ? 7.020 4.006 -1.290 1.00 0.00 38 LYS A O 22
ATOM 26112 N N . GLY A 1 38 ? 6.535 2.281 0.064 1.00 0.00 39 GLY A N 22
ATOM 26113 C CA . GLY A 1 38 ? 5.268 2.847 0.430 1.00 0.00 39 GLY A CA 22
ATOM 26114 C C . GLY A 1 38 ? 5.411 3.746 1.638 1.00 0.00 39 GLY A C 22
ATOM 26115 O O . GLY A 1 38 ? 4.875 4.850 1.679 1.00 0.00 39 GLY A O 22
ATOM 26119 N N . GLY A 1 39 ? 6.150 3.273 2.625 1.00 0.00 40 GLY A N 22
ATOM 26120 C CA . GLY A 1 39 ? 6.367 4.053 3.828 1.00 0.00 40 GLY A CA 22
ATOM 26121 C C . GLY A 1 39 ? 6.824 5.456 3.507 1.00 0.00 40 GLY A C 22
ATOM 26122 O O . GLY A 1 39 ? 6.366 6.421 4.116 1.00 0.00 40 GLY A O 22
ATOM 26126 N N . GLU A 1 40 ? 7.720 5.569 2.534 1.00 0.00 41 GLU A N 22
ATOM 26127 C CA . GLU A 1 40 ? 8.224 6.874 2.121 1.00 0.00 41 GLU A CA 22
ATOM 26128 C C . GLU A 1 40 ? 7.072 7.794 1.722 1.00 0.00 41 GLU A C 22
ATOM 26129 O O . GLU A 1 40 ? 7.038 8.966 2.096 1.00 0.00 41 GLU A O 22
ATOM 26141 N N . MET A 1 41 ? 6.130 7.248 0.958 1.00 0.00 42 MET A N 22
ATOM 26142 C CA . MET A 1 41 ? 4.970 8.004 0.502 1.00 0.00 42 MET A CA 22
ATOM 26143 C C . MET A 1 41 ? 3.972 8.191 1.632 1.00 0.00 42 MET A C 22
ATOM 26144 O O . MET A 1 41 ? 3.299 9.217 1.731 1.00 0.00 42 MET A O 22
ATOM 26158 N N . TRP A 1 42 ? 3.878 7.170 2.470 1.00 0.00 43 TRP A N 22
ATOM 26159 C CA . TRP A 1 42 ? 2.971 7.164 3.590 1.00 0.00 43 TRP A CA 22
ATOM 26160 C C . TRP A 1 42 ? 3.300 8.282 4.578 1.00 0.00 43 TRP A C 22
ATOM 26161 O O . TRP A 1 42 ? 2.449 9.117 4.882 1.00 0.00 43 TRP A O 22
ATOM 26182 N N . LYS A 1 43 ? 4.532 8.298 5.078 1.00 0.00 44 LYS A N 22
ATOM 26183 C CA . LYS A 1 43 ? 4.954 9.322 6.029 1.00 0.00 44 LYS A CA 22
ATOM 26184 C C . LYS A 1 43 ? 4.635 10.732 5.522 1.00 0.00 44 LYS A C 22
ATOM 26185 O O . LYS A 1 43 ? 4.495 11.664 6.314 1.00 0.00 44 LYS A O 22
ATOM 26204 N N . GLU A 1 44 ? 4.529 10.886 4.203 1.00 0.00 45 GLU A N 22
ATOM 26205 C CA . GLU A 1 44 ? 4.236 12.189 3.608 1.00 0.00 45 GLU A CA 22
ATOM 26206 C C . GLU A 1 44 ? 2.883 12.188 2.895 1.00 0.00 45 GLU A C 22
ATOM 26207 O O . GLU A 1 44 ? 2.746 12.733 1.800 1.00 0.00 45 GLU A O 22
ATOM 26219 N N . LEU A 1 45 ? 1.888 11.570 3.523 1.00 0.00 46 LEU A N 22
ATOM 26220 C CA . LEU A 1 45 ? 0.553 11.503 2.936 1.00 0.00 46 LEU A CA 22
ATOM 26221 C C . LEU A 1 45 ? -0.520 11.945 3.942 1.00 0.00 46 LEU A C 22
ATOM 26222 O O . LEU A 1 45 ? -0.418 11.670 5.136 1.00 0.00 46 LEU A O 22
ATOM 26238 N N . LYS A 1 46 ? -1.537 12.662 3.446 1.00 0.00 47 LYS A N 22
ATOM 26239 C CA . LYS A 1 46 ? -2.622 13.175 4.295 1.00 0.00 47 LYS A CA 22
ATOM 26240 C C . LYS A 1 46 ? -3.776 12.191 4.398 1.00 0.00 47 LYS A C 22
ATOM 26241 O O . LYS A 1 46 ? -4.891 12.553 4.772 1.00 0.00 47 LYS A O 22
ATOM 26260 N N . ASP A 1 47 ? -3.480 10.940 4.112 1.00 0.00 48 ASP A N 22
ATOM 26261 C CA . ASP A 1 47 ? -4.453 9.874 4.215 1.00 0.00 48 ASP A CA 22
ATOM 26262 C C . ASP A 1 47 ? -4.110 9.027 5.434 1.00 0.00 48 ASP A C 22
ATOM 26263 O O . ASP A 1 47 ? -4.922 8.240 5.907 1.00 0.00 48 ASP A O 22
ATOM 26272 N N . LYS A 1 48 ? -2.891 9.220 5.942 1.00 0.00 49 LYS A N 22
ATOM 26273 C CA . LYS A 1 48 ? -2.408 8.505 7.108 1.00 0.00 49 LYS A CA 22
ATOM 26274 C C . LYS A 1 48 ? -3.032 9.074 8.369 1.00 0.00 49 LYS A C 22
ATOM 26275 O O . LYS A 1 48 ? -3.219 8.366 9.351 1.00 0.00 49 LYS A O 22
ATOM 26294 N N . SER A 1 49 ? -3.394 10.346 8.334 1.00 0.00 50 SER A N 22
ATOM 26295 C CA . SER A 1 49 ? -4.036 10.952 9.481 1.00 0.00 50 SER A CA 22
ATOM 26296 C C . SER A 1 49 ? -5.437 10.380 9.608 1.00 0.00 50 SER A C 22
ATOM 26297 O O . SER A 1 49 ? -5.996 10.286 10.702 1.00 0.00 50 SER A O 22
ATOM 26305 N N . LYS A 1 50 ? -5.988 9.989 8.464 1.00 0.00 51 LYS A N 22
ATOM 26306 C CA . LYS A 1 50 ? -7.324 9.405 8.417 1.00 0.00 51 LYS A CA 22
ATOM 26307 C C . LYS A 1 50 ? -7.256 7.877 8.369 1.00 0.00 51 LYS A C 22
ATOM 26308 O O . LYS A 1 50 ? -8.250 7.198 8.622 1.00 0.00 51 LYS A O 22
ATOM 26327 N N . TRP A 1 51 ? -6.078 7.343 8.044 1.00 0.00 52 TRP A N 22
ATOM 26328 C CA . TRP A 1 51 ? -5.886 5.897 7.963 1.00 0.00 52 TRP A CA 22
ATOM 26329 C C . TRP A 1 51 ? -5.167 5.364 9.200 1.00 0.00 52 TRP A C 22
ATOM 26330 O O . TRP A 1 51 ? -5.580 4.360 9.786 1.00 0.00 52 TRP A O 22
ATOM 26351 N N . GLU A 1 52 ? -4.097 6.042 9.607 1.00 0.00 53 GLU A N 22
ATOM 26352 C CA . GLU A 1 52 ? -3.342 5.621 10.783 1.00 0.00 53 GLU A CA 22
ATOM 26353 C C . GLU A 1 52 ? -4.275 5.412 11.960 1.00 0.00 53 GLU A C 22
ATOM 26354 O O . GLU A 1 52 ? -4.028 4.572 12.825 1.00 0.00 53 GLU A O 22
ATOM 26366 N N . ASP A 1 53 ? -5.345 6.189 11.985 1.00 0.00 54 ASP A N 22
ATOM 26367 C CA . ASP A 1 53 ? -6.310 6.095 13.054 1.00 0.00 54 ASP A CA 22
ATOM 26368 C C . ASP A 1 53 ? -7.097 4.817 12.938 1.00 0.00 54 ASP A C 22
ATOM 26369 O O . ASP A 1 53 ? -7.477 4.229 13.945 1.00 0.00 54 ASP A O 22
ATOM 26378 N N . ALA A 1 54 ? -7.308 4.357 11.714 1.00 0.00 55 ALA A N 22
ATOM 26379 C CA . ALA A 1 54 ? -8.012 3.109 11.519 1.00 0.00 55 ALA A CA 22
ATOM 26380 C C . ALA A 1 54 ? -7.289 2.035 12.316 1.00 0.00 55 ALA A C 22
ATOM 26381 O O . ALA A 1 54 ? -7.909 1.242 13.022 1.00 0.00 55 ALA A O 22
ATOM 26388 N N . ALA A 1 55 ? -5.962 2.019 12.185 1.00 0.00 56 ALA A N 22
ATOM 26389 C CA . ALA A 1 55 ? -5.127 1.044 12.884 1.00 0.00 56 ALA A CA 22
ATOM 26390 C C . ALA A 1 55 ? -5.353 1.110 14.387 1.00 0.00 56 ALA A C 22
ATOM 26391 O O . ALA A 1 55 ? -5.607 0.093 15.029 1.00 0.00 56 ALA A O 22
ATOM 26398 N N . ALA A 1 56 ? -5.282 2.319 14.944 1.00 0.00 57 ALA A N 22
ATOM 26399 C CA . ALA A 1 56 ? -5.505 2.508 16.373 1.00 0.00 57 ALA A CA 22
ATOM 26400 C C . ALA A 1 56 ? -6.957 2.203 16.731 1.00 0.00 57 ALA A C 22
ATOM 26401 O O . ALA A 1 56 ? -7.301 2.029 17.896 1.00 0.00 57 ALA A O 22
ATOM 26408 N N . LYS A 1 57 ? -7.801 2.157 15.708 1.00 0.00 58 LYS A N 22
ATOM 26409 C CA . LYS A 1 57 ? -9.218 1.888 15.892 1.00 0.00 58 LYS A CA 22
ATOM 26410 C C . LYS A 1 57 ? -9.516 0.396 15.783 1.00 0.00 58 LYS A C 22
ATOM 26411 O O . LYS A 1 57 ? -10.330 -0.138 16.539 1.00 0.00 58 LYS A O 22
ATOM 26430 N N . ASP A 1 58 ? -8.870 -0.281 14.837 1.00 0.00 59 ASP A N 22
ATOM 26431 C CA . ASP A 1 58 ? -9.112 -1.702 14.650 1.00 0.00 59 ASP A CA 22
ATOM 26432 C C . ASP A 1 58 ? -8.290 -2.545 15.614 1.00 0.00 59 ASP A C 22
ATOM 26433 O O . ASP A 1 58 ? -8.766 -3.564 16.097 1.00 0.00 59 ASP A O 22
ATOM 26442 N N . LYS A 1 59 ? -7.059 -2.130 15.896 1.00 0.00 60 LYS A N 22
ATOM 26443 C CA . LYS A 1 59 ? -6.215 -2.884 16.816 1.00 0.00 60 LYS A CA 22
ATOM 26444 C C . LYS A 1 59 ? -6.794 -2.803 18.222 1.00 0.00 60 LYS A C 22
ATOM 26445 O O . LYS A 1 59 ? -6.931 -3.806 18.920 1.00 0.00 60 LYS A O 22
ATOM 26464 N N . GLN A 1 60 ? -7.140 -1.593 18.616 1.00 0.00 61 GLN A N 22
ATOM 26465 C CA . GLN A 1 60 ? -7.715 -1.341 19.913 1.00 0.00 61 GLN A CA 22
ATOM 26466 C C . GLN A 1 60 ? -9.118 -1.929 19.974 1.00 0.00 61 GLN A C 22
ATOM 26467 O O . GLN A 1 60 ? -9.625 -2.234 21.046 1.00 0.00 61 GLN A O 22
ATOM 26481 N N . ARG A 1 61 ? -9.748 -2.100 18.824 1.00 0.00 62 ARG A N 22
ATOM 26482 C CA . ARG A 1 61 ? -11.075 -2.672 18.807 1.00 0.00 62 ARG A CA 22
ATOM 26483 C C . ARG A 1 61 ? -11.011 -4.189 18.700 1.00 0.00 62 ARG A C 22
ATOM 26484 O O . ARG A 1 61 ? -11.992 -4.884 18.966 1.00 0.00 62 ARG A O 22
ATOM 26505 N N . TYR A 1 62 ? -9.857 -4.698 18.313 1.00 0.00 63 TYR A N 22
ATOM 26506 C CA . TYR A 1 62 ? -9.681 -6.134 18.174 1.00 0.00 63 TYR A CA 22
ATOM 26507 C C . TYR A 1 62 ? -9.318 -6.705 19.517 1.00 0.00 63 TYR A C 22
ATOM 26508 O O . TYR A 1 62 ? -9.857 -7.716 19.948 1.00 0.00 63 TYR A O 22
ATOM 26526 N N . HIS A 1 63 ? -8.412 -6.019 20.179 1.00 0.00 64 HIS A N 22
ATOM 26527 C CA . HIS A 1 63 ? -7.973 -6.400 21.475 1.00 0.00 64 HIS A CA 22
ATOM 26528 C C . HIS A 1 63 ? -9.073 -6.075 22.476 1.00 0.00 64 HIS A C 22
ATOM 26529 O O . HIS A 1 63 ? -9.213 -6.703 23.512 1.00 0.00 64 HIS A O 22
ATOM 26544 N N . ASP A 1 64 ? -9.856 -5.066 22.148 1.00 0.00 65 ASP A N 22
ATOM 26545 C CA . ASP A 1 64 ? -10.915 -4.636 23.012 1.00 0.00 65 ASP A CA 22
ATOM 26546 C C . ASP A 1 64 ? -11.926 -5.731 23.234 1.00 0.00 65 ASP A C 22
ATOM 26547 O O . ASP A 1 64 ? -12.855 -5.556 24.024 1.00 0.00 65 ASP A O 22
ATOM 26556 N N . GLU A 1 65 ? -11.785 -6.858 22.543 1.00 0.00 66 GLU A N 22
ATOM 26557 C CA . GLU A 1 65 ? -12.747 -7.891 22.728 1.00 0.00 66 GLU A CA 22
ATOM 26558 C C . GLU A 1 65 ? -12.271 -9.189 22.150 1.00 0.00 66 GLU A C 22
ATOM 26559 O O . GLU A 1 65 ? -12.667 -10.264 22.600 1.00 0.00 66 GLU A O 22
ATOM 26571 N N . MET A 1 66 ? -11.450 -9.096 21.126 1.00 0.00 67 MET A N 22
ATOM 26572 C CA . MET A 1 66 ? -10.954 -10.257 20.454 1.00 0.00 67 MET A CA 22
ATOM 26573 C C . MET A 1 66 ? -9.433 -10.308 20.497 1.00 0.00 67 MET A C 22
ATOM 26574 O O . MET A 1 66 ? -8.823 -11.050 19.726 1.00 0.00 67 MET A O 22
ATOM 26588 N N . ARG A 1 67 ? -8.806 -9.526 21.393 1.00 0.00 68 ARG A N 22
ATOM 26589 C CA . ARG A 1 67 ? -7.342 -9.542 21.481 1.00 0.00 68 ARG A CA 22
ATOM 26590 C C . ARG A 1 67 ? -6.853 -10.962 21.429 1.00 0.00 68 ARG A C 22
ATOM 26591 O O . ARG A 1 67 ? -5.901 -11.282 20.717 1.00 0.00 68 ARG A O 22
ATOM 26612 N N . ASN A 1 68 ? -7.490 -11.810 22.214 1.00 0.00 69 ASN A N 22
ATOM 26613 C CA . ASN A 1 68 ? -7.088 -13.213 22.281 1.00 0.00 69 ASN A CA 22
ATOM 26614 C C . ASN A 1 68 ? -8.157 -14.155 21.724 1.00 0.00 69 ASN A C 22
ATOM 26615 O O . ASN A 1 68 ? -8.150 -15.349 22.018 1.00 0.00 69 ASN A O 22
ATOM 26626 N N . TYR A 1 69 ? -9.073 -13.617 20.927 1.00 0.00 70 TYR A N 22
ATOM 26627 C CA . TYR A 1 69 ? -10.144 -14.420 20.340 1.00 0.00 70 TYR A CA 22
ATOM 26628 C C . TYR A 1 69 ? -9.599 -15.706 19.719 1.00 0.00 70 TYR A C 22
ATOM 26629 O O . TYR A 1 69 ? -10.295 -16.719 19.655 1.00 0.00 70 TYR A O 22
ATOM 26647 N N . LYS A 1 70 ? -8.349 -15.657 19.264 1.00 0.00 71 LYS A N 22
ATOM 26648 C CA . LYS A 1 70 ? -7.711 -16.817 18.648 1.00 0.00 71 LYS A CA 22
ATOM 26649 C C . LYS A 1 70 ? -7.816 -18.047 19.550 1.00 0.00 71 LYS A C 22
ATOM 26650 O O . LYS A 1 70 ? -7.140 -18.130 20.576 1.00 0.00 71 LYS A O 22
ATOM 26669 N N . PRO A 1 71 ? -8.667 -19.022 19.182 1.00 0.00 72 PRO A N 22
ATOM 26670 C CA . PRO A 1 71 ? -8.851 -20.246 19.969 1.00 0.00 72 PRO A CA 22
ATOM 26671 C C . PRO A 1 71 ? -7.654 -21.185 19.869 1.00 0.00 72 PRO A C 22
ATOM 26672 O O . PRO A 1 71 ? -6.666 -20.877 19.202 1.00 0.00 72 PRO A O 22
ATOM 26683 N N . GLU A 1 72 ? -7.750 -22.330 20.537 1.00 0.00 73 GLU A N 22
ATOM 26684 C CA . GLU A 1 72 ? -6.677 -23.319 20.526 1.00 0.00 73 GLU A CA 22
ATOM 26685 C C . GLU A 1 72 ? -5.412 -22.757 21.171 1.00 0.00 73 GLU A C 22
ATOM 26686 O O . GLU A 1 72 ? -5.116 -23.044 22.331 1.00 0.00 73 GLU A O 22
ATOM 26698 N N . ALA A 1 73 ? -4.667 -21.958 20.412 1.00 0.00 74 ALA A N 22
ATOM 26699 C CA . ALA A 1 73 ? -3.437 -21.359 20.912 1.00 0.00 74 ALA A CA 22
ATOM 26700 C C . ALA A 1 73 ? -2.833 -20.407 19.885 1.00 0.00 74 ALA A C 22
ATOM 26701 O O . ALA A 1 73 ? -2.165 -19.436 20.299 1.00 0.00 74 ALA A O 22
ATOM 26709 N N . SER A 1 1 ? -10.614 -13.707 7.966 1.00 0.00 2 SER A N 23
ATOM 26710 C CA . SER A 1 1 ? -10.293 -14.703 8.982 1.00 0.00 2 SER A CA 23
ATOM 26711 C C . SER A 1 1 ? -11.554 -15.179 9.696 1.00 0.00 2 SER A C 23
ATOM 26712 O O . SER A 1 1 ? -12.585 -14.508 9.667 1.00 0.00 2 SER A O 23
ATOM 26720 N N . HIS A 1 2 ? -11.463 -16.341 10.334 1.00 0.00 3 HIS A N 23
ATOM 26721 C CA . HIS A 1 2 ? -12.597 -16.907 11.055 1.00 0.00 3 HIS A CA 23
ATOM 26722 C C . HIS A 1 2 ? -12.664 -16.361 12.478 1.00 0.00 3 HIS A C 23
ATOM 26723 O O . HIS A 1 2 ? -13.677 -15.795 12.888 1.00 0.00 3 HIS A O 23
ATOM 26738 N N . MET A 1 3 ? -11.579 -16.535 13.224 1.00 0.00 4 MET A N 23
ATOM 26739 C CA . MET A 1 3 ? -11.515 -16.059 14.601 1.00 0.00 4 MET A CA 23
ATOM 26740 C C . MET A 1 3 ? -11.043 -14.608 14.655 1.00 0.00 4 MET A C 23
ATOM 26741 O O . MET A 1 3 ? -10.514 -14.082 13.677 1.00 0.00 4 MET A O 23
ATOM 26755 N N . PRO A 1 4 ? -11.229 -13.940 15.807 1.00 0.00 5 PRO A N 23
ATOM 26756 C CA . PRO A 1 4 ? -10.819 -12.542 15.985 1.00 0.00 5 PRO A CA 23
ATOM 26757 C C . PRO A 1 4 ? -9.309 -12.366 15.829 1.00 0.00 5 PRO A C 23
ATOM 26758 O O . PRO A 1 4 ? -8.525 -13.081 16.452 1.00 0.00 5 PRO A O 23
ATOM 26769 N N . LYS A 1 5 ? -8.907 -11.412 14.989 1.00 0.00 6 LYS A N 23
ATOM 26770 C CA . LYS A 1 5 ? -7.497 -11.143 14.744 1.00 0.00 6 LYS A CA 23
ATOM 26771 C C . LYS A 1 5 ? -6.948 -10.172 15.786 1.00 0.00 6 LYS A C 23
ATOM 26772 O O . LYS A 1 5 ? -7.319 -10.234 16.957 1.00 0.00 6 LYS A O 23
ATOM 26791 N N . ARG A 1 6 ? -6.065 -9.274 15.361 1.00 0.00 7 ARG A N 23
ATOM 26792 C CA . ARG A 1 6 ? -5.480 -8.300 16.277 1.00 0.00 7 ARG A CA 23
ATOM 26793 C C . ARG A 1 6 ? -5.331 -6.918 15.642 1.00 0.00 7 ARG A C 23
ATOM 26794 O O . ARG A 1 6 ? -4.646 -6.049 16.183 1.00 0.00 7 ARG A O 23
ATOM 26815 N N . ALA A 1 7 ? -6.007 -6.707 14.518 1.00 0.00 8 ALA A N 23
ATOM 26816 C CA . ALA A 1 7 ? -5.997 -5.414 13.824 1.00 0.00 8 ALA A CA 23
ATOM 26817 C C . ALA A 1 7 ? -4.742 -5.160 12.993 1.00 0.00 8 ALA A C 23
ATOM 26818 O O . ALA A 1 7 ? -3.764 -5.904 13.051 1.00 0.00 8 ALA A O 23
ATOM 26825 N N . THR A 1 8 ? -4.828 -4.105 12.179 1.00 0.00 9 THR A N 23
ATOM 26826 C CA . THR A 1 8 ? -3.767 -3.705 11.257 1.00 0.00 9 THR A CA 23
ATOM 26827 C C . THR A 1 8 ? -3.120 -2.364 11.642 1.00 0.00 9 THR A C 23
ATOM 26828 O O . THR A 1 8 ? -3.816 -1.414 11.990 1.00 0.00 9 THR A O 23
ATOM 26839 N N . THR A 1 9 ? -1.784 -2.293 11.576 1.00 0.00 10 THR A N 23
ATOM 26840 C CA . THR A 1 9 ? -1.050 -1.076 11.913 1.00 0.00 10 THR A CA 23
ATOM 26841 C C . THR A 1 9 ? -1.299 0.012 10.895 1.00 0.00 10 THR A C 23
ATOM 26842 O O . THR A 1 9 ? -1.614 -0.259 9.737 1.00 0.00 10 THR A O 23
ATOM 26853 N N . ALA A 1 10 ? -1.148 1.253 11.343 1.00 0.00 11 ALA A N 23
ATOM 26854 C CA . ALA A 1 10 ? -1.340 2.409 10.489 1.00 0.00 11 ALA A CA 23
ATOM 26855 C C . ALA A 1 10 ? -0.653 2.164 9.168 1.00 0.00 11 ALA A C 23
ATOM 26856 O O . ALA A 1 10 ? -1.199 2.432 8.099 1.00 0.00 11 ALA A O 23
ATOM 26863 N N . PHE A 1 11 ? 0.563 1.655 9.264 1.00 0.00 12 PHE A N 23
ATOM 26864 C CA . PHE A 1 11 ? 1.375 1.364 8.094 1.00 0.00 12 PHE A CA 23
ATOM 26865 C C . PHE A 1 11 ? 0.818 0.192 7.308 1.00 0.00 12 PHE A C 23
ATOM 26866 O O . PHE A 1 11 ? 0.986 0.108 6.095 1.00 0.00 12 PHE A O 23
ATOM 26883 N N . MET A 1 12 ? 0.180 -0.723 8.009 1.00 0.00 13 MET A N 23
ATOM 26884 C CA . MET A 1 12 ? -0.370 -1.892 7.375 1.00 0.00 13 MET A CA 23
ATOM 26885 C C . MET A 1 12 ? -1.692 -1.555 6.726 1.00 0.00 13 MET A C 23
ATOM 26886 O O . MET A 1 12 ? -1.838 -1.672 5.512 1.00 0.00 13 MET A O 23
ATOM 26900 N N . LEU A 1 13 ? -2.670 -1.172 7.535 1.00 0.00 14 LEU A N 23
ATOM 26901 C CA . LEU A 1 13 ? -3.986 -0.868 7.018 1.00 0.00 14 LEU A CA 23
ATOM 26902 C C . LEU A 1 13 ? -3.934 0.102 5.845 1.00 0.00 14 LEU A C 23
ATOM 26903 O O . LEU A 1 13 ? -4.776 0.040 4.949 1.00 0.00 14 LEU A O 23
ATOM 26919 N N . TRP A 1 14 ? -2.940 0.985 5.831 1.00 0.00 15 TRP A N 23
ATOM 26920 C CA . TRP A 1 14 ? -2.809 1.931 4.734 1.00 0.00 15 TRP A CA 23
ATOM 26921 C C . TRP A 1 14 ? -2.044 1.279 3.608 1.00 0.00 15 TRP A C 23
ATOM 26922 O O . TRP A 1 14 ? -2.428 1.367 2.443 1.00 0.00 15 TRP A O 23
ATOM 26943 N N . LEU A 1 15 ? -0.970 0.593 3.973 1.00 0.00 16 LEU A N 23
ATOM 26944 C CA . LEU A 1 15 ? -0.174 -0.098 2.987 1.00 0.00 16 LEU A CA 23
ATOM 26945 C C . LEU A 1 15 ? -0.991 -1.194 2.363 1.00 0.00 16 LEU A C 23
ATOM 26946 O O . LEU A 1 15 ? -0.636 -1.715 1.336 1.00 0.00 16 LEU A O 23
ATOM 26962 N N . ASN A 1 16 ? -2.084 -1.543 2.997 1.00 0.00 17 ASN A N 23
ATOM 26963 C CA . ASN A 1 16 ? -2.952 -2.582 2.511 1.00 0.00 17 ASN A CA 23
ATOM 26964 C C . ASN A 1 16 ? -3.719 -2.089 1.290 1.00 0.00 17 ASN A C 23
ATOM 26965 O O . ASN A 1 16 ? -3.668 -2.667 0.176 1.00 0.00 17 ASN A O 23
ATOM 26976 N N . ASP A 1 17 ? -4.340 -0.942 1.501 1.00 0.00 18 ASP A N 23
ATOM 26977 C CA . ASP A 1 17 ? -5.090 -0.279 0.470 1.00 0.00 18 ASP A CA 23
ATOM 26978 C C . ASP A 1 17 ? -4.167 0.360 -0.533 1.00 0.00 18 ASP A C 23
ATOM 26979 O O . ASP A 1 17 ? -4.550 0.589 -1.680 1.00 0.00 18 ASP A O 23
ATOM 26988 N N . THR A 1 18 ? -2.945 0.656 -0.112 1.00 0.00 19 THR A N 23
ATOM 26989 C CA . THR A 1 18 ? -1.977 1.269 -0.981 1.00 0.00 19 THR A CA 23
ATOM 26990 C C . THR A 1 18 ? -0.969 0.249 -1.468 1.00 0.00 19 THR A C 23
ATOM 26991 O O . THR A 1 18 ? -0.373 0.440 -2.511 1.00 0.00 19 THR A O 23
ATOM 27002 N N . ARG A 1 19 ? -0.797 -0.851 -0.727 1.00 0.00 20 ARG A N 23
ATOM 27003 C CA . ARG A 1 19 ? 0.136 -1.893 -1.151 1.00 0.00 20 ARG A CA 23
ATOM 27004 C C . ARG A 1 19 ? -0.254 -2.283 -2.534 1.00 0.00 20 ARG A C 23
ATOM 27005 O O . ARG A 1 19 ? 0.582 -2.524 -3.405 1.00 0.00 20 ARG A O 23
ATOM 27026 N N . GLU A 1 20 ? -1.551 -2.287 -2.733 1.00 0.00 21 GLU A N 23
ATOM 27027 C CA . GLU A 1 20 ? -2.075 -2.591 -4.053 1.00 0.00 21 GLU A CA 23
ATOM 27028 C C . GLU A 1 20 ? -1.637 -1.475 -5.008 1.00 0.00 21 GLU A C 23
ATOM 27029 O O . GLU A 1 20 ? -1.310 -1.707 -6.174 1.00 0.00 21 GLU A O 23
ATOM 27041 N N . SER A 1 21 ? -1.675 -0.257 -4.479 1.00 0.00 22 SER A N 23
ATOM 27042 C CA . SER A 1 21 ? -1.331 0.943 -5.239 1.00 0.00 22 SER A CA 23
ATOM 27043 C C . SER A 1 21 ? 0.165 1.034 -5.536 1.00 0.00 22 SER A C 23
ATOM 27044 O O . SER A 1 21 ? 0.597 1.807 -6.391 1.00 0.00 22 SER A O 23
ATOM 27052 N N . ILE A 1 22 ? 0.943 0.265 -4.799 1.00 0.00 23 ILE A N 23
ATOM 27053 C CA . ILE A 1 22 ? 2.388 0.267 -4.940 1.00 0.00 23 ILE A CA 23
ATOM 27054 C C . ILE A 1 22 ? 2.850 -0.695 -6.009 1.00 0.00 23 ILE A C 23
ATOM 27055 O O . ILE A 1 22 ? 3.713 -0.362 -6.823 1.00 0.00 23 ILE A O 23
ATOM 27071 N N . LYS A 1 23 ? 2.287 -1.891 -6.010 1.00 0.00 24 LYS A N 23
ATOM 27072 C CA . LYS A 1 23 ? 2.676 -2.876 -6.995 1.00 0.00 24 LYS A CA 23
ATOM 27073 C C . LYS A 1 23 ? 2.239 -2.429 -8.383 1.00 0.00 24 LYS A C 23
ATOM 27074 O O . LYS A 1 23 ? 2.904 -2.716 -9.376 1.00 0.00 24 LYS A O 23
ATOM 27093 N N . ARG A 1 24 ? 1.130 -1.699 -8.444 1.00 0.00 25 ARG A N 23
ATOM 27094 C CA . ARG A 1 24 ? 0.643 -1.184 -9.719 1.00 0.00 25 ARG A CA 23
ATOM 27095 C C . ARG A 1 24 ? 1.583 -0.074 -10.174 1.00 0.00 25 ARG A C 23
ATOM 27096 O O . ARG A 1 24 ? 2.007 -0.018 -11.327 1.00 0.00 25 ARG A O 23
ATOM 27117 N N . GLU A 1 25 ? 1.924 0.780 -9.217 1.00 0.00 26 GLU A N 23
ATOM 27118 C CA . GLU A 1 25 ? 2.846 1.877 -9.451 1.00 0.00 26 GLU A CA 23
ATOM 27119 C C . GLU A 1 25 ? 4.246 1.313 -9.664 1.00 0.00 26 GLU A C 23
ATOM 27120 O O . GLU A 1 25 ? 5.138 1.993 -10.171 1.00 0.00 26 GLU A O 23
ATOM 27132 N N . ASN A 1 26 ? 4.414 0.045 -9.285 1.00 0.00 27 ASN A N 23
ATOM 27133 C CA . ASN A 1 26 ? 5.677 -0.652 -9.435 1.00 0.00 27 ASN A CA 23
ATOM 27134 C C . ASN A 1 26 ? 5.416 -2.108 -9.808 1.00 0.00 27 ASN A C 23
ATOM 27135 O O . ASN A 1 26 ? 5.518 -3.001 -8.966 1.00 0.00 27 ASN A O 23
ATOM 27146 N N . PRO A 1 27 ? 5.044 -2.366 -11.076 1.00 0.00 28 PRO A N 23
ATOM 27147 C CA . PRO A 1 27 ? 4.732 -3.720 -11.559 1.00 0.00 28 PRO A CA 23
ATOM 27148 C C . PRO A 1 27 ? 5.964 -4.600 -11.757 1.00 0.00 28 PRO A C 23
ATOM 27149 O O . PRO A 1 27 ? 6.070 -5.313 -12.756 1.00 0.00 28 PRO A O 23
ATOM 27160 N N . GLY A 1 28 ? 6.883 -4.557 -10.803 1.00 0.00 29 GLY A N 23
ATOM 27161 C CA . GLY A 1 28 ? 8.082 -5.366 -10.894 1.00 0.00 29 GLY A CA 23
ATOM 27162 C C . GLY A 1 28 ? 8.861 -5.391 -9.593 1.00 0.00 29 GLY A C 23
ATOM 27163 O O . GLY A 1 28 ? 10.058 -5.679 -9.587 1.00 0.00 29 GLY A O 23
ATOM 27167 N N . ILE A 1 29 ? 8.187 -5.075 -8.490 1.00 0.00 30 ILE A N 23
ATOM 27168 C CA . ILE A 1 29 ? 8.834 -5.052 -7.196 1.00 0.00 30 ILE A CA 23
ATOM 27169 C C . ILE A 1 29 ? 8.679 -6.374 -6.459 1.00 0.00 30 ILE A C 23
ATOM 27170 O O . ILE A 1 29 ? 8.601 -7.442 -7.067 1.00 0.00 30 ILE A O 23
ATOM 27186 N N . LYS A 1 30 ? 8.650 -6.281 -5.144 1.00 0.00 31 LYS A N 23
ATOM 27187 C CA . LYS A 1 30 ? 8.525 -7.414 -4.285 1.00 0.00 31 LYS A CA 23
ATOM 27188 C C . LYS A 1 30 ? 7.788 -7.019 -3.028 1.00 0.00 31 LYS A C 23
ATOM 27189 O O . LYS A 1 30 ? 7.850 -5.879 -2.573 1.00 0.00 31 LYS A O 23
ATOM 27208 N N . VAL A 1 31 ? 7.104 -7.988 -2.482 1.00 0.00 32 VAL A N 23
ATOM 27209 C CA . VAL A 1 31 ? 6.338 -7.843 -1.260 1.00 0.00 32 VAL A CA 23
ATOM 27210 C C . VAL A 1 31 ? 7.004 -6.893 -0.259 1.00 0.00 32 VAL A C 23
ATOM 27211 O O . VAL A 1 31 ? 6.333 -6.188 0.494 1.00 0.00 32 VAL A O 23
ATOM 27224 N N . THR A 1 32 ? 8.327 -6.923 -0.240 1.00 0.00 33 THR A N 23
ATOM 27225 C CA . THR A 1 32 ? 9.113 -6.107 0.696 1.00 0.00 33 THR A CA 23
ATOM 27226 C C . THR A 1 32 ? 9.356 -4.687 0.181 1.00 0.00 33 THR A C 23
ATOM 27227 O O . THR A 1 32 ? 9.568 -3.761 0.971 1.00 0.00 33 THR A O 23
ATOM 27238 N N . GLU A 1 33 ? 9.292 -4.499 -1.128 1.00 0.00 34 GLU A N 23
ATOM 27239 C CA . GLU A 1 33 ? 9.479 -3.176 -1.701 1.00 0.00 34 GLU A CA 23
ATOM 27240 C C . GLU A 1 33 ? 8.243 -2.338 -1.432 1.00 0.00 34 GLU A C 23
ATOM 27241 O O . GLU A 1 33 ? 8.326 -1.134 -1.226 1.00 0.00 34 GLU A O 23
ATOM 27253 N N . ILE A 1 34 ? 7.094 -2.994 -1.437 1.00 0.00 35 ILE A N 23
ATOM 27254 C CA . ILE A 1 34 ? 5.837 -2.325 -1.190 1.00 0.00 35 ILE A CA 23
ATOM 27255 C C . ILE A 1 34 ? 5.862 -1.705 0.190 1.00 0.00 35 ILE A C 23
ATOM 27256 O O . ILE A 1 34 ? 5.435 -0.567 0.395 1.00 0.00 35 ILE A O 23
ATOM 27272 N N . ALA A 1 35 ? 6.361 -2.485 1.134 1.00 0.00 36 ALA A N 23
ATOM 27273 C CA . ALA A 1 35 ? 6.437 -2.058 2.511 1.00 0.00 36 ALA A CA 23
ATOM 27274 C C . ALA A 1 35 ? 7.433 -0.923 2.722 1.00 0.00 36 ALA A C 23
ATOM 27275 O O . ALA A 1 35 ? 7.289 -0.140 3.660 1.00 0.00 36 ALA A O 23
ATOM 27282 N N . LYS A 1 36 ? 8.456 -0.836 1.875 1.00 0.00 37 LYS A N 23
ATOM 27283 C CA . LYS A 1 36 ? 9.467 0.208 2.026 1.00 0.00 37 LYS A CA 23
ATOM 27284 C C . LYS A 1 36 ? 9.118 1.458 1.224 1.00 0.00 37 LYS A C 23
ATOM 27285 O O . LYS A 1 36 ? 9.089 2.572 1.765 1.00 0.00 37 LYS A O 23
ATOM 27304 N N . LYS A 1 37 ? 8.843 1.277 -0.064 1.00 0.00 38 LYS A N 23
ATOM 27305 C CA . LYS A 1 37 ? 8.497 2.392 -0.926 1.00 0.00 38 LYS A CA 23
ATOM 27306 C C . LYS A 1 37 ? 7.142 2.978 -0.552 1.00 0.00 38 LYS A C 23
ATOM 27307 O O . LYS A 1 37 ? 6.765 4.047 -1.033 1.00 0.00 38 LYS A O 23
ATOM 27326 N N . GLY A 1 38 ? 6.423 2.292 0.328 1.00 0.00 39 GLY A N 23
ATOM 27327 C CA . GLY A 1 38 ? 5.150 2.794 0.758 1.00 0.00 39 GLY A CA 23
ATOM 27328 C C . GLY A 1 38 ? 5.308 3.706 1.952 1.00 0.00 39 GLY A C 23
ATOM 27329 O O . GLY A 1 38 ? 4.716 4.781 2.017 1.00 0.00 39 GLY A O 23
ATOM 27333 N N . GLY A 1 39 ? 6.125 3.279 2.895 1.00 0.00 40 GLY A N 23
ATOM 27334 C CA . GLY A 1 39 ? 6.371 4.075 4.082 1.00 0.00 40 GLY A CA 23
ATOM 27335 C C . GLY A 1 39 ? 6.819 5.474 3.731 1.00 0.00 40 GLY A C 23
ATOM 27336 O O . GLY A 1 39 ? 6.357 6.451 4.320 1.00 0.00 40 GLY A O 23
ATOM 27340 N N . GLU A 1 40 ? 7.713 5.571 2.750 1.00 0.00 41 GLU A N 23
ATOM 27341 C CA . GLU A 1 40 ? 8.212 6.867 2.305 1.00 0.00 41 GLU A CA 23
ATOM 27342 C C . GLU A 1 40 ? 7.052 7.780 1.912 1.00 0.00 41 GLU A C 23
ATOM 27343 O O . GLU A 1 40 ? 6.999 8.944 2.307 1.00 0.00 41 GLU A O 23
ATOM 27355 N N . MET A 1 41 ? 6.126 7.234 1.128 1.00 0.00 42 MET A N 23
ATOM 27356 C CA . MET A 1 41 ? 4.961 7.980 0.670 1.00 0.00 42 MET A CA 23
ATOM 27357 C C . MET A 1 41 ? 3.959 8.160 1.797 1.00 0.00 42 MET A C 23
ATOM 27358 O O . MET A 1 41 ? 3.296 9.191 1.907 1.00 0.00 42 MET A O 23
ATOM 27372 N N . TRP A 1 42 ? 3.851 7.128 2.619 1.00 0.00 43 TRP A N 23
ATOM 27373 C CA . TRP A 1 42 ? 2.937 7.117 3.732 1.00 0.00 43 TRP A CA 23
ATOM 27374 C C . TRP A 1 42 ? 3.235 8.259 4.702 1.00 0.00 43 TRP A C 23
ATOM 27375 O O . TRP A 1 42 ? 2.346 9.038 5.046 1.00 0.00 43 TRP A O 23
ATOM 27396 N N . LYS A 1 43 ? 4.486 8.358 5.137 1.00 0.00 44 LYS A N 23
ATOM 27397 C CA . LYS A 1 43 ? 4.891 9.412 6.062 1.00 0.00 44 LYS A CA 23
ATOM 27398 C C . LYS A 1 43 ? 4.516 10.797 5.528 1.00 0.00 44 LYS A C 23
ATOM 27399 O O . LYS A 1 43 ? 4.364 11.745 6.298 1.00 0.00 44 LYS A O 23
ATOM 27418 N N . GLU A 1 44 ? 4.371 10.910 4.209 1.00 0.00 45 GLU A N 23
ATOM 27419 C CA . GLU A 1 44 ? 4.018 12.185 3.584 1.00 0.00 45 GLU A CA 23
ATOM 27420 C C . GLU A 1 44 ? 2.687 12.088 2.839 1.00 0.00 45 GLU A C 23
ATOM 27421 O O . GLU A 1 44 ? 2.559 12.554 1.708 1.00 0.00 45 GLU A O 23
ATOM 27433 N N . LEU A 1 45 ? 1.702 11.473 3.484 1.00 0.00 46 LEU A N 23
ATOM 27434 C CA . LEU A 1 45 ? 0.386 11.314 2.875 1.00 0.00 46 LEU A CA 23
ATOM 27435 C C . LEU A 1 45 ? -0.731 11.725 3.846 1.00 0.00 46 LEU A C 23
ATOM 27436 O O . LEU A 1 45 ? -0.647 11.473 5.048 1.00 0.00 46 LEU A O 23
ATOM 27452 N N . LYS A 1 46 ? -1.767 12.387 3.313 1.00 0.00 47 LYS A N 23
ATOM 27453 C CA . LYS A 1 46 ? -2.895 12.860 4.129 1.00 0.00 47 LYS A CA 23
ATOM 27454 C C . LYS A 1 46 ? -4.006 11.826 4.212 1.00 0.00 47 LYS A C 23
ATOM 27455 O O . LYS A 1 46 ? -5.126 12.125 4.626 1.00 0.00 47 LYS A O 23
ATOM 27474 N N . ASP A 1 47 ? -3.667 10.600 3.868 1.00 0.00 48 ASP A N 23
ATOM 27475 C CA . ASP A 1 47 ? -4.594 9.492 3.951 1.00 0.00 48 ASP A CA 23
ATOM 27476 C C . ASP A 1 47 ? -4.250 8.672 5.187 1.00 0.00 48 ASP A C 23
ATOM 27477 O O . ASP A 1 47 ? -5.006 7.799 5.601 1.00 0.00 48 ASP A O 23
ATOM 27486 N N . LYS A 1 48 ? -3.089 8.985 5.775 1.00 0.00 49 LYS A N 23
ATOM 27487 C CA . LYS A 1 48 ? -2.612 8.313 6.970 1.00 0.00 49 LYS A CA 23
ATOM 27488 C C . LYS A 1 48 ? -3.309 8.865 8.201 1.00 0.00 49 LYS A C 23
ATOM 27489 O O . LYS A 1 48 ? -3.481 8.163 9.188 1.00 0.00 49 LYS A O 23
ATOM 27508 N N . SER A 1 49 ? -3.766 10.104 8.128 1.00 0.00 50 SER A N 23
ATOM 27509 C CA . SER A 1 49 ? -4.493 10.677 9.244 1.00 0.00 50 SER A CA 23
ATOM 27510 C C . SER A 1 49 ? -5.842 9.985 9.322 1.00 0.00 50 SER A C 23
ATOM 27511 O O . SER A 1 49 ? -6.429 9.833 10.394 1.00 0.00 50 SER A O 23
ATOM 27519 N N . LYS A 1 50 ? -6.311 9.559 8.154 1.00 0.00 51 LYS A N 23
ATOM 27520 C CA . LYS A 1 50 ? -7.590 8.859 8.042 1.00 0.00 51 LYS A CA 23
ATOM 27521 C C . LYS A 1 50 ? -7.389 7.343 7.986 1.00 0.00 51 LYS A C 23
ATOM 27522 O O . LYS A 1 50 ? -8.331 6.579 8.195 1.00 0.00 51 LYS A O 23
ATOM 27541 N N . TRP A 1 51 ? -6.160 6.912 7.704 1.00 0.00 52 TRP A N 23
ATOM 27542 C CA . TRP A 1 51 ? -5.847 5.487 7.624 1.00 0.00 52 TRP A CA 23
ATOM 27543 C C . TRP A 1 51 ? -5.162 5.006 8.897 1.00 0.00 52 TRP A C 23
ATOM 27544 O O . TRP A 1 51 ? -5.513 3.963 9.452 1.00 0.00 52 TRP A O 23
ATOM 27565 N N . GLU A 1 52 ? -4.205 5.788 9.377 1.00 0.00 53 GLU A N 23
ATOM 27566 C CA . GLU A 1 52 ? -3.494 5.447 10.600 1.00 0.00 53 GLU A CA 23
ATOM 27567 C C . GLU A 1 52 ? -4.479 5.305 11.742 1.00 0.00 53 GLU A C 23
ATOM 27568 O O . GLU A 1 52 ? -4.267 4.530 12.674 1.00 0.00 53 GLU A O 23
ATOM 27580 N N . ASP A 1 53 ? -5.564 6.063 11.658 1.00 0.00 54 ASP A N 23
ATOM 27581 C CA . ASP A 1 53 ? -6.580 6.016 12.680 1.00 0.00 54 ASP A CA 23
ATOM 27582 C C . ASP A 1 53 ? -7.291 4.686 12.650 1.00 0.00 54 ASP A C 23
ATOM 27583 O O . ASP A 1 53 ? -7.732 4.195 13.680 1.00 0.00 54 ASP A O 23
ATOM 27592 N N . ALA A 1 54 ? -7.367 4.078 11.475 1.00 0.00 55 ALA A N 23
ATOM 27593 C CA . ALA A 1 54 ? -7.989 2.775 11.365 1.00 0.00 55 ALA A CA 23
ATOM 27594 C C . ALA A 1 54 ? -7.192 1.793 12.208 1.00 0.00 55 ALA A C 23
ATOM 27595 O O . ALA A 1 54 ? -7.749 0.933 12.890 1.00 0.00 55 ALA A O 23
ATOM 27602 N N . ALA A 1 55 ? -5.870 1.930 12.142 1.00 0.00 56 ALA A N 23
ATOM 27603 C CA . ALA A 1 55 ? -4.956 1.063 12.885 1.00 0.00 56 ALA A CA 23
ATOM 27604 C C . ALA A 1 55 ? -5.159 1.171 14.386 1.00 0.00 56 ALA A C 23
ATOM 27605 O O . ALA A 1 55 ? -5.255 0.164 15.075 1.00 0.00 56 ALA A O 23
ATOM 27612 N N . ALA A 1 56 ? -5.219 2.398 14.891 1.00 0.00 57 ALA A N 23
ATOM 27613 C CA . ALA A 1 56 ? -5.413 2.617 16.318 1.00 0.00 57 ALA A CA 23
ATOM 27614 C C . ALA A 1 56 ? -6.841 2.271 16.714 1.00 0.00 57 ALA A C 23
ATOM 27615 O O . ALA A 1 56 ? -7.104 1.852 17.838 1.00 0.00 57 ALA A O 23
ATOM 27622 N N . LYS A 1 57 ? -7.753 2.451 15.770 1.00 0.00 58 LYS A N 23
ATOM 27623 C CA . LYS A 1 57 ? -9.160 2.157 16.010 1.00 0.00 58 LYS A CA 23
ATOM 27624 C C . LYS A 1 57 ? -9.406 0.655 15.945 1.00 0.00 58 LYS A C 23
ATOM 27625 O O . LYS A 1 57 ? -10.242 0.123 16.674 1.00 0.00 58 LYS A O 23
ATOM 27644 N N . ASP A 1 58 ? -8.673 -0.030 15.069 1.00 0.00 59 ASP A N 23
ATOM 27645 C CA . ASP A 1 58 ? -8.828 -1.470 14.928 1.00 0.00 59 ASP A CA 23
ATOM 27646 C C . ASP A 1 58 ? -7.977 -2.218 15.944 1.00 0.00 59 ASP A C 23
ATOM 27647 O O . ASP A 1 58 ? -8.341 -3.303 16.373 1.00 0.00 59 ASP A O 23
ATOM 27656 N N . LYS A 1 59 ? -6.841 -1.645 16.318 1.00 0.00 60 LYS A N 23
ATOM 27657 C CA . LYS A 1 59 ? -5.950 -2.279 17.286 1.00 0.00 60 LYS A CA 23
ATOM 27658 C C . LYS A 1 59 ? -6.593 -2.257 18.660 1.00 0.00 60 LYS A C 23
ATOM 27659 O O . LYS A 1 59 ? -6.618 -3.260 19.374 1.00 0.00 60 LYS A O 23
ATOM 27678 N N . GLN A 1 60 ? -7.114 -1.097 19.011 1.00 0.00 61 GLN A N 23
ATOM 27679 C CA . GLN A 1 60 ? -7.765 -0.907 20.280 1.00 0.00 61 GLN A CA 23
ATOM 27680 C C . GLN A 1 60 ? -9.083 -1.666 20.301 1.00 0.00 61 GLN A C 23
ATOM 27681 O O . GLN A 1 60 ? -9.524 -2.145 21.340 1.00 0.00 61 GLN A O 23
ATOM 27695 N N . ARG A 1 61 ? -9.718 -1.758 19.148 1.00 0.00 62 ARG A N 23
ATOM 27696 C CA . ARG A 1 61 ? -10.985 -2.443 19.056 1.00 0.00 62 ARG A CA 23
ATOM 27697 C C . ARG A 1 61 ? -10.815 -3.944 18.888 1.00 0.00 62 ARG A C 23
ATOM 27698 O O . ARG A 1 61 ? -11.752 -4.711 19.117 1.00 0.00 62 ARG A O 23
ATOM 27719 N N . TYR A 1 62 ? -9.636 -4.366 18.474 1.00 0.00 63 TYR A N 23
ATOM 27720 C CA . TYR A 1 62 ? -9.395 -5.784 18.263 1.00 0.00 63 TYR A CA 23
ATOM 27721 C C . TYR A 1 62 ? -8.877 -6.400 19.528 1.00 0.00 63 TYR A C 23
ATOM 27722 O O . TYR A 1 62 ? -9.278 -7.491 19.916 1.00 0.00 63 TYR A O 23
ATOM 27740 N N . HIS A 1 63 ? -8.001 -5.685 20.194 1.00 0.00 64 HIS A N 23
ATOM 27741 C CA . HIS A 1 63 ? -7.474 -6.163 21.433 1.00 0.00 64 HIS A CA 23
ATOM 27742 C C . HIS A 1 63 ? -8.609 -6.117 22.468 1.00 0.00 64 HIS A C 23
ATOM 27743 O O . HIS A 1 63 ? -8.649 -6.882 23.430 1.00 0.00 64 HIS A O 23
ATOM 27758 N N . ASP A 1 64 ? -9.527 -5.185 22.234 1.00 0.00 65 ASP A N 23
ATOM 27759 C CA . ASP A 1 64 ? -10.662 -4.974 23.104 1.00 0.00 65 ASP A CA 23
ATOM 27760 C C . ASP A 1 64 ? -11.742 -6.005 22.887 1.00 0.00 65 ASP A C 23
ATOM 27761 O O . ASP A 1 64 ? -12.717 -6.055 23.639 1.00 0.00 65 ASP A O 23
ATOM 27770 N N . GLU A 1 65 ? -11.596 -6.810 21.853 1.00 0.00 66 GLU A N 23
ATOM 27771 C CA . GLU A 1 65 ? -12.603 -7.797 21.565 1.00 0.00 66 GLU A CA 23
ATOM 27772 C C . GLU A 1 65 ? -11.977 -9.027 20.976 1.00 0.00 66 GLU A C 23
ATOM 27773 O O . GLU A 1 65 ? -12.300 -10.149 21.365 1.00 0.00 66 GLU A O 23
ATOM 27785 N N . MET A 1 66 ? -11.081 -8.825 20.023 1.00 0.00 67 MET A N 23
ATOM 27786 C CA . MET A 1 66 ? -10.418 -9.924 19.375 1.00 0.00 67 MET A CA 23
ATOM 27787 C C . MET A 1 66 ? -9.171 -10.328 20.123 1.00 0.00 67 MET A C 23
ATOM 27788 O O . MET A 1 66 ? -8.279 -10.963 19.559 1.00 0.00 67 MET A O 23
ATOM 27802 N N . ARG A 1 67 ? -9.142 -10.045 21.408 1.00 0.00 68 ARG A N 23
ATOM 27803 C CA . ARG A 1 67 ? -8.047 -10.467 22.262 1.00 0.00 68 ARG A CA 23
ATOM 27804 C C . ARG A 1 67 ? -8.71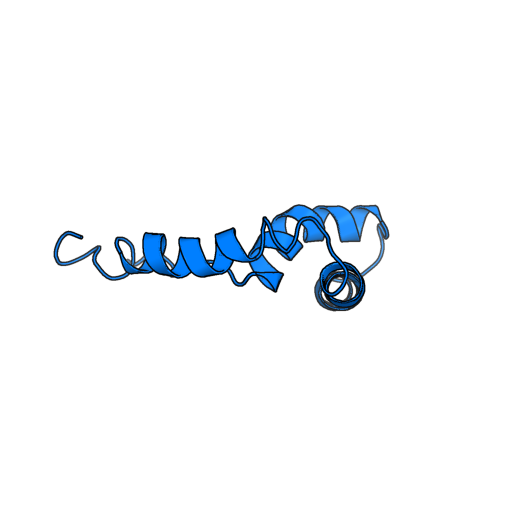7 -10.799 23.576 1.00 0.00 68 ARG A C 23
ATOM 27805 O O . ARG A 1 67 ? -8.627 -11.912 24.094 1.00 0.00 68 ARG A O 23
ATOM 27826 N N . ASN A 1 68 ? -9.430 -9.783 24.063 1.00 0.00 69 ASN A N 23
ATOM 27827 C CA . ASN A 1 68 ? -10.190 -9.880 25.273 1.00 0.00 69 ASN A CA 23
ATOM 27828 C C . ASN A 1 68 ? -10.789 -11.253 25.275 1.00 0.00 69 ASN A C 23
ATOM 27829 O O . ASN A 1 68 ? -10.671 -11.995 26.251 1.00 0.00 69 ASN A O 23
ATOM 27840 N N . TYR A 1 69 ? -11.452 -11.601 24.168 1.00 0.00 70 TYR A N 23
ATOM 27841 C CA . TYR A 1 69 ? -12.068 -12.893 24.082 1.00 0.00 70 TYR A CA 23
ATOM 27842 C C . TYR A 1 69 ? -11.033 -14.011 24.168 1.00 0.00 70 TYR A C 23
ATOM 27843 O O . TYR A 1 69 ? -11.146 -14.912 24.998 1.00 0.00 70 TYR A O 23
ATOM 27861 N N . LYS A 1 70 ? -10.025 -13.945 23.304 1.00 0.00 71 LYS A N 23
ATOM 27862 C CA . LYS A 1 70 ? -8.971 -14.953 23.281 1.00 0.00 71 LYS A CA 23
ATOM 27863 C C . LYS A 1 70 ? -8.261 -15.030 24.632 1.00 0.00 71 LYS A C 23
ATOM 27864 O O . LYS A 1 70 ? -8.081 -14.015 25.306 1.00 0.00 71 LYS A O 23
ATOM 27883 N N . PRO A 1 71 ? -7.849 -16.241 25.050 1.00 0.00 72 PRO A N 23
ATOM 27884 C CA . PRO A 1 71 ? -7.158 -16.441 26.327 1.00 0.00 72 PRO A CA 23
ATOM 27885 C C . PRO A 1 71 ? -5.731 -15.904 26.304 1.00 0.00 72 PRO A C 23
ATOM 27886 O O . PRO A 1 71 ? -5.294 -15.238 27.242 1.00 0.00 72 PRO A O 23
ATOM 27897 N N . GLU A 1 72 ? -5.011 -16.197 25.226 1.00 0.00 73 GLU A N 23
ATOM 27898 C CA . GLU A 1 72 ? -3.633 -15.743 25.082 1.00 0.00 73 GLU A CA 23
ATOM 27899 C C . GLU A 1 72 ? -3.266 -15.580 23.610 1.00 0.00 73 GLU A C 23
ATOM 27900 O O . GLU A 1 72 ? -4.111 -15.729 22.728 1.00 0.00 73 GLU A O 23
ATOM 27912 N N . ALA A 1 73 ? -1.999 -15.270 23.352 1.00 0.00 74 ALA A N 23
ATOM 27913 C CA . ALA A 1 73 ? -1.520 -15.086 21.989 1.00 0.00 74 ALA A CA 23
ATOM 27914 C C . ALA A 1 73 ? -0.989 -16.394 21.412 1.00 0.00 74 ALA A C 23
ATOM 27915 O O . ALA A 1 73 ? 0.095 -16.835 21.850 1.00 0.00 74 ALA A O 23
ATOM 27923 N N . SER A 1 1 ? -16.704 -13.645 7.999 1.00 0.00 2 SER A N 24
ATOM 27924 C CA . SER A 1 1 ? -15.917 -14.762 8.508 1.00 0.00 2 SER A CA 24
ATOM 27925 C C . SER A 1 1 ? -14.510 -14.311 8.882 1.00 0.00 2 SER A C 24
ATOM 27926 O O . SER A 1 1 ? -13.554 -15.080 8.780 1.00 0.00 2 SER A O 24
ATOM 27934 N N . HIS A 1 2 ? -14.390 -13.061 9.317 1.00 0.00 3 HIS A N 24
ATOM 27935 C CA . HIS A 1 2 ? -13.099 -12.507 9.708 1.00 0.00 3 HIS A CA 24
ATOM 27936 C C . HIS A 1 2 ? -12.703 -12.982 11.102 1.00 0.00 3 HIS A C 24
ATOM 27937 O O . HIS A 1 2 ? -13.544 -13.448 11.871 1.00 0.00 3 HIS A O 24
ATOM 27952 N N . MET A 1 3 ? -11.419 -12.860 11.422 1.00 0.00 4 MET A N 24
ATOM 27953 C CA . MET A 1 3 ? -10.913 -13.276 12.724 1.00 0.00 4 MET A CA 24
ATOM 27954 C C . MET A 1 3 ? -10.147 -12.140 13.400 1.00 0.00 4 MET A C 24
ATOM 27955 O O . MET A 1 3 ? -9.493 -11.339 12.732 1.00 0.00 4 MET A O 24
ATOM 27969 N N . PRO A 1 4 ? -10.220 -12.055 14.740 1.00 0.00 5 PRO A N 24
ATOM 27970 C CA . PRO A 1 4 ? -9.531 -11.013 15.504 1.00 0.00 5 PRO A CA 24
ATOM 27971 C C . PRO A 1 4 ? -8.040 -11.291 15.655 1.00 0.00 5 PRO A C 24
ATOM 27972 O O . PRO A 1 4 ? -7.540 -11.444 16.770 1.00 0.00 5 PRO A O 24
ATOM 27983 N N . LYS A 1 5 ? -7.327 -11.339 14.535 1.00 0.00 6 LYS A N 24
ATOM 27984 C CA . LYS A 1 5 ? -5.890 -11.580 14.565 1.00 0.00 6 LYS A CA 24
ATOM 27985 C C . LYS A 1 5 ? -5.152 -10.266 14.783 1.00 0.00 6 LYS A C 24
ATOM 27986 O O . LYS A 1 5 ? -4.249 -9.910 14.026 1.00 0.00 6 LYS A O 24
ATOM 28005 N N . ARG A 1 6 ? -5.569 -9.537 15.815 1.00 0.00 7 ARG A N 24
ATOM 28006 C CA . ARG A 1 6 ? -4.994 -8.248 16.145 1.00 0.00 7 ARG A CA 24
ATOM 28007 C C . ARG A 1 6 ? -5.628 -7.168 15.288 1.00 0.00 7 ARG A C 24
ATOM 28008 O O . ARG A 1 6 ? -6.855 -7.094 15.205 1.00 0.00 7 ARG A O 24
ATOM 28029 N N . ALA A 1 7 ? -4.834 -6.336 14.657 1.00 0.00 8 ALA A N 24
ATOM 28030 C CA . ALA A 1 7 ? -5.383 -5.285 13.826 1.00 0.00 8 ALA A CA 24
ATOM 28031 C C . ALA A 1 7 ? -4.338 -4.718 12.876 1.00 0.00 8 ALA A C 24
ATOM 28032 O O . ALA A 1 7 ? -3.143 -4.980 13.013 1.00 0.00 8 ALA A O 24
ATOM 28039 N N . THR A 1 8 ? -4.813 -3.977 11.887 1.00 0.00 9 THR A N 24
ATOM 28040 C CA . THR A 1 8 ? -3.952 -3.399 10.864 1.00 0.00 9 THR A CA 24
ATOM 28041 C C . THR A 1 8 ? -3.318 -2.079 11.295 1.00 0.00 9 THR A C 24
ATOM 28042 O O . THR A 1 8 ? -4.016 -1.105 11.559 1.00 0.00 9 THR A O 24
ATOM 28053 N N . THR A 1 9 ? -1.986 -2.050 11.347 1.00 0.00 10 THR A N 24
ATOM 28054 C CA . THR A 1 9 ? -1.255 -0.848 11.727 1.00 0.00 10 THR A CA 24
ATOM 28055 C C . THR A 1 9 ? -1.462 0.244 10.705 1.00 0.00 10 THR A C 24
ATOM 28056 O O . THR A 1 9 ? -1.749 -0.027 9.538 1.00 0.00 10 THR A O 24
ATOM 28067 N N . ALA A 1 10 ? -1.285 1.480 11.146 1.00 0.00 11 ALA A N 24
ATOM 28068 C CA . ALA A 1 10 ? -1.414 2.620 10.271 1.00 0.00 11 ALA A CA 24
ATOM 28069 C C . ALA A 1 10 ? -0.674 2.340 8.980 1.00 0.00 11 ALA A C 24
ATOM 28070 O O . ALA A 1 10 ? -1.147 2.644 7.890 1.00 0.00 11 ALA A O 24
ATOM 28077 N N . PHE A 1 11 ? 0.515 1.774 9.112 1.00 0.00 12 PHE A N 24
ATOM 28078 C CA . PHE A 1 11 ? 1.341 1.462 7.955 1.00 0.00 12 PHE A CA 24
ATOM 28079 C C . PHE A 1 11 ? 0.739 0.329 7.138 1.00 0.00 12 PHE A C 24
ATOM 28080 O O . PHE A 1 11 ? 0.872 0.290 5.917 1.00 0.00 12 PHE A O 24
ATOM 28097 N N . MET A 1 12 ? 0.097 -0.605 7.820 1.00 0.00 13 MET A N 24
ATOM 28098 C CA . MET A 1 12 ? -0.495 -1.738 7.152 1.00 0.00 13 MET A CA 24
ATOM 28099 C C . MET A 1 12 ? -1.776 -1.327 6.462 1.00 0.00 13 MET A C 24
ATOM 28100 O O . MET A 1 12 ? -1.907 -1.467 5.252 1.00 0.00 13 MET A O 24
ATOM 28114 N N . LEU A 1 13 ? -2.735 -0.857 7.247 1.00 0.00 14 LEU A N 24
ATOM 28115 C CA . LEU A 1 13 ? -4.030 -0.468 6.719 1.00 0.00 14 LEU A CA 24
ATOM 28116 C C . LEU A 1 13 ? -3.948 0.502 5.538 1.00 0.00 14 LEU A C 24
ATOM 28117 O O . LEU A 1 13 ? -4.892 0.610 4.755 1.00 0.00 14 LEU A O 24
ATOM 28133 N N . TRP A 1 14 ? -2.822 1.194 5.399 1.00 0.00 15 TRP A N 24
ATOM 28134 C CA . TRP A 1 14 ? -2.644 2.126 4.298 1.00 0.00 15 TRP A CA 24
ATOM 28135 C C . TRP A 1 14 ? -1.880 1.416 3.213 1.00 0.00 15 TRP A C 24
ATOM 28136 O O . TRP A 1 14 ? -2.251 1.451 2.044 1.00 0.00 15 TRP A O 24
ATOM 28157 N N . LEU A 1 15 ? -0.838 0.718 3.632 1.00 0.00 16 LEU A N 24
ATOM 28158 C CA . LEU A 1 15 ? -0.052 -0.064 2.710 1.00 0.00 16 LEU A CA 24
ATOM 28159 C C . LEU A 1 15 ? -0.937 -1.153 2.142 1.00 0.00 16 LEU A C 24
ATOM 28160 O O . LEU A 1 15 ? -0.633 -1.765 1.140 1.00 0.00 16 LEU A O 24
ATOM 28176 N N . ASN A 1 16 ? -2.055 -1.381 2.786 1.00 0.00 17 ASN A N 24
ATOM 28177 C CA . ASN A 1 16 ? -2.994 -2.374 2.355 1.00 0.00 17 ASN A CA 24
ATOM 28178 C C . ASN A 1 16 ? -3.740 -1.884 1.114 1.00 0.00 17 ASN A C 24
ATOM 28179 O O . ASN A 1 16 ? -3.703 -2.493 0.018 1.00 0.00 17 ASN A O 24
ATOM 28190 N N . ASP A 1 17 ? -4.316 -0.707 1.284 1.00 0.00 18 ASP A N 24
ATOM 28191 C CA . ASP A 1 17 ? -5.043 -0.046 0.228 1.00 0.00 18 ASP A CA 24
ATOM 28192 C C . ASP A 1 17 ? -4.115 0.597 -0.778 1.00 0.00 18 ASP A C 24
ATOM 28193 O O . ASP A 1 17 ? -4.484 0.777 -1.939 1.00 0.00 18 ASP A O 24
ATOM 28202 N N . THR A 1 18 ? -2.919 0.963 -0.345 1.00 0.00 19 THR A N 24
ATOM 28203 C CA . THR A 1 18 ? -1.969 1.602 -1.227 1.00 0.00 19 THR A CA 24
ATOM 28204 C C . THR A 1 18 ? -0.888 0.648 -1.705 1.00 0.00 19 THR A C 24
ATOM 28205 O O . THR A 1 18 ? -0.381 0.822 -2.802 1.00 0.00 19 THR A O 24
ATOM 28216 N N . ARG A 1 19 ? -0.545 -0.377 -0.912 1.00 0.00 20 ARG A N 24
ATOM 28217 C CA . ARG A 1 19 ? 0.470 -1.325 -1.366 1.00 0.00 20 ARG A CA 24
ATOM 28218 C C . ARG A 1 19 ? -0.033 -1.948 -2.623 1.00 0.00 20 ARG A C 24
ATOM 28219 O O . ARG A 1 19 ? 0.734 -2.230 -3.543 1.00 0.00 20 ARG A O 24
ATOM 28240 N N . GLU A 1 20 ? -1.353 -2.082 -2.704 1.00 0.00 21 GLU A N 24
ATOM 28241 C CA . GLU A 1 20 ? -1.912 -2.583 -3.939 1.00 0.00 21 GLU A CA 24
ATOM 28242 C C . GLU A 1 20 ? -1.545 -1.561 -5.022 1.00 0.00 21 GLU A C 24
ATOM 28243 O O . GLU A 1 20 ? -1.158 -1.914 -6.136 1.00 0.00 21 GLU A O 24
ATOM 28255 N N . SER A 1 21 ? -1.685 -0.283 -4.655 1.00 0.00 22 SER A N 24
ATOM 28256 C CA . SER A 1 21 ? -1.384 0.822 -5.564 1.00 0.00 22 SER A CA 24
ATOM 28257 C C . SER A 1 21 ? 0.118 0.909 -5.875 1.00 0.00 22 SER A C 24
ATOM 28258 O O . SER A 1 21 ? 0.537 1.600 -6.804 1.00 0.00 22 SER A O 24
ATOM 28266 N N . ILE A 1 22 ? 0.911 0.210 -5.076 1.00 0.00 23 ILE A N 24
ATOM 28267 C CA . ILE A 1 22 ? 2.360 0.201 -5.238 1.00 0.00 23 ILE A CA 24
ATOM 28268 C C . ILE A 1 22 ? 2.786 -0.835 -6.245 1.00 0.00 23 ILE A C 24
ATOM 28269 O O . ILE A 1 22 ? 3.685 -0.601 -7.053 1.00 0.00 23 ILE A O 24
ATOM 28285 N N . LYS A 1 23 ? 2.142 -1.987 -6.196 1.00 0.00 24 LYS A N 24
ATOM 28286 C CA . LYS A 1 23 ? 2.480 -3.041 -7.114 1.00 0.00 24 LYS A CA 24
ATOM 28287 C C . LYS A 1 23 ? 2.048 -2.661 -8.526 1.00 0.00 24 LYS A C 24
ATOM 28288 O O . LYS A 1 23 ? 2.694 -3.029 -9.505 1.00 0.00 24 LYS A O 24
ATOM 28307 N N . ARG A 1 24 ? 0.963 -1.894 -8.619 1.00 0.00 25 ARG A N 24
ATOM 28308 C CA . ARG A 1 24 ? 0.466 -1.429 -9.908 1.00 0.00 25 ARG A CA 24
ATOM 28309 C C . ARG A 1 24 ? 1.363 -0.296 -10.398 1.00 0.00 25 ARG A C 24
ATOM 28310 O O . ARG A 1 24 ? 1.800 -0.274 -11.548 1.00 0.00 25 ARG A O 24
ATOM 28331 N N . GLU A 1 25 ? 1.653 0.623 -9.482 1.00 0.00 26 GLU A N 24
ATOM 28332 C CA . GLU A 1 25 ? 2.526 1.751 -9.763 1.00 0.00 26 GLU A CA 24
ATOM 28333 C C . GLU A 1 25 ? 3.936 1.236 -10.022 1.00 0.00 26 GLU A C 24
ATOM 28334 O O . GLU A 1 25 ? 4.798 1.954 -10.527 1.00 0.00 26 GLU A O 24
ATOM 28346 N N . ASN A 1 26 ? 4.144 -0.038 -9.688 1.00 0.00 27 ASN A N 24
ATOM 28347 C CA . ASN A 1 26 ? 5.415 -0.696 -9.891 1.00 0.00 27 ASN A CA 24
ATOM 28348 C C . ASN A 1 26 ? 5.177 -2.187 -10.116 1.00 0.00 27 ASN A C 24
ATOM 28349 O O . ASN A 1 26 ? 5.428 -3.007 -9.232 1.00 0.00 27 ASN A O 24
ATOM 28360 N N . PRO A 1 27 ? 4.658 -2.552 -11.304 1.00 0.00 28 PRO A N 24
ATOM 28361 C CA . PRO A 1 27 ? 4.344 -3.947 -11.655 1.00 0.00 28 PRO A CA 24
ATOM 28362 C C . PRO A 1 27 ? 5.577 -4.837 -11.787 1.00 0.00 28 PRO A C 24
ATOM 28363 O O . PRO A 1 27 ? 5.656 -5.666 -12.694 1.00 0.00 28 PRO A O 24
ATOM 28374 N N . GLY A 1 28 ? 6.532 -4.672 -10.881 1.00 0.00 29 GLY A N 24
ATOM 28375 C CA . GLY A 1 28 ? 7.733 -5.477 -10.922 1.00 0.00 29 GLY A CA 24
ATOM 28376 C C . GLY A 1 28 ? 8.501 -5.444 -9.616 1.00 0.00 29 GLY A C 24
ATOM 28377 O O . GLY A 1 28 ? 9.675 -5.813 -9.575 1.00 0.00 29 GLY A O 24
ATOM 28381 N N . ILE A 1 29 ? 7.850 -4.998 -8.540 1.00 0.00 30 ILE A N 24
ATOM 28382 C CA . ILE A 1 29 ? 8.504 -4.926 -7.255 1.00 0.00 30 ILE A CA 24
ATOM 28383 C C . ILE A 1 29 ? 8.323 -6.217 -6.478 1.00 0.00 30 ILE A C 24
ATOM 28384 O O . ILE A 1 29 ? 8.298 -7.304 -7.055 1.00 0.00 30 ILE A O 24
ATOM 28400 N N . LYS A 1 30 ? 8.235 -6.097 -5.171 1.00 0.00 31 LYS A N 24
ATOM 28401 C CA . LYS A 1 30 ? 8.103 -7.224 -4.312 1.00 0.00 31 LYS A CA 24
ATOM 28402 C C . LYS A 1 30 ? 7.621 -6.769 -2.956 1.00 0.00 31 LYS A C 24
ATOM 28403 O O . LYS A 1 30 ? 7.832 -5.629 -2.554 1.00 0.00 31 LYS A O 24
ATOM 28422 N N . VAL A 1 31 ? 6.991 -7.686 -2.268 1.00 0.00 32 VAL A N 24
ATOM 28423 C CA . VAL A 1 31 ? 6.460 -7.472 -0.936 1.00 0.00 32 VAL A CA 24
ATOM 28424 C C . VAL A 1 31 ? 7.334 -6.544 -0.090 1.00 0.00 32 VAL A C 24
ATOM 28425 O O . VAL A 1 31 ? 6.840 -5.808 0.764 1.00 0.00 32 VAL A O 24
ATOM 28438 N N . THR A 1 32 ? 8.633 -6.625 -0.314 1.00 0.00 33 THR A N 24
ATOM 28439 C CA . THR A 1 32 ? 9.599 -5.833 0.451 1.00 0.00 33 THR A CA 24
ATOM 28440 C C . THR A 1 32 ? 9.774 -4.421 -0.103 1.00 0.00 33 THR A C 24
ATOM 28441 O O . THR A 1 32 ? 10.072 -3.488 0.646 1.00 0.00 33 THR A O 24
ATOM 28452 N N . GLU A 1 33 ? 9.546 -4.244 -1.398 1.00 0.00 34 GLU A N 24
ATOM 28453 C CA . GLU A 1 33 ? 9.651 -2.923 -2.008 1.00 0.00 34 GLU A CA 24
ATOM 28454 C C . GLU A 1 33 ? 8.332 -2.178 -1.831 1.00 0.00 34 GLU A C 24
ATOM 28455 O O . GLU A 1 33 ? 8.266 -0.956 -1.954 1.00 0.00 34 GLU A O 24
ATOM 28467 N N . ILE A 1 34 ? 7.291 -2.940 -1.526 1.00 0.00 35 ILE A N 24
ATOM 28468 C CA . ILE A 1 34 ? 5.973 -2.381 -1.313 1.00 0.00 35 ILE A CA 24
ATOM 28469 C C . ILE A 1 34 ? 5.913 -1.736 0.054 1.00 0.00 35 ILE A C 24
ATOM 28470 O O . ILE A 1 34 ? 5.513 -0.580 0.203 1.00 0.00 35 ILE A O 24
ATOM 28486 N N . ALA A 1 35 ? 6.324 -2.503 1.051 1.00 0.00 36 ALA A N 24
ATOM 28487 C CA . ALA A 1 35 ? 6.324 -2.030 2.416 1.00 0.00 36 ALA A CA 24
ATOM 28488 C C . ALA A 1 35 ? 7.411 -0.991 2.644 1.00 0.00 36 ALA A C 24
ATOM 28489 O O . ALA A 1 35 ? 7.336 -0.208 3.591 1.00 0.00 36 ALA A O 24
ATOM 28496 N N . LYS A 1 36 ? 8.433 -0.986 1.790 1.00 0.00 37 LYS A N 24
ATOM 28497 C CA . LYS A 1 36 ? 9.530 -0.034 1.940 1.00 0.00 37 LYS A CA 24
ATOM 28498 C C . LYS A 1 36 ? 9.300 1.226 1.115 1.00 0.00 37 LYS A C 24
ATOM 28499 O O . LYS A 1 36 ? 9.360 2.348 1.637 1.00 0.00 37 LYS A O 24
ATOM 28518 N N . LYS A 1 37 ? 9.025 1.046 -0.176 1.00 0.00 38 LYS A N 24
ATOM 28519 C CA . LYS A 1 37 ? 8.786 2.177 -1.057 1.00 0.00 38 LYS A CA 24
ATOM 28520 C C . LYS A 1 37 ? 7.474 2.870 -0.712 1.00 0.00 38 LYS A C 24
ATOM 28521 O O . LYS A 1 37 ? 7.203 3.975 -1.182 1.00 0.00 38 LYS A O 24
ATOM 28540 N N . GLY A 1 38 ? 6.674 2.225 0.129 1.00 0.00 39 GLY A N 24
ATOM 28541 C CA . GLY A 1 38 ? 5.430 2.813 0.532 1.00 0.00 39 GLY A CA 24
ATOM 28542 C C . GLY A 1 38 ? 5.608 3.667 1.769 1.00 0.00 39 GLY A C 24
ATOM 28543 O O . GLY A 1 38 ? 5.067 4.763 1.866 1.00 0.00 39 GLY A O 24
ATOM 28547 N N . GLY A 1 39 ? 6.372 3.159 2.719 1.00 0.00 40 GLY A N 24
ATOM 28548 C CA . GLY A 1 39 ? 6.616 3.888 3.949 1.00 0.00 40 GLY A CA 24
ATOM 28549 C C . GLY A 1 39 ? 7.170 5.267 3.687 1.00 0.00 40 GLY A C 24
ATOM 28550 O O . GLY A 1 39 ? 6.767 6.239 4.321 1.00 0.00 40 GLY A O 24
ATOM 28554 N N . GLU A 1 40 ? 8.095 5.354 2.740 1.00 0.00 41 GLU A N 24
ATOM 28555 C CA . GLU A 1 40 ? 8.700 6.633 2.385 1.00 0.00 41 GLU A CA 24
ATOM 28556 C C . GLU A 1 40 ? 7.630 7.643 1.984 1.00 0.00 41 GLU A C 24
ATOM 28557 O O . GLU A 1 40 ? 7.635 8.789 2.433 1.00 0.00 41 GLU A O 24
ATOM 28569 N N . MET A 1 41 ? 6.716 7.196 1.136 1.00 0.00 42 MET A N 24
ATOM 28570 C CA . MET A 1 41 ? 5.623 8.029 0.654 1.00 0.00 42 MET A CA 24
ATOM 28571 C C . MET A 1 41 ? 4.544 8.164 1.715 1.00 0.00 42 MET A C 24
ATOM 28572 O O . MET A 1 41 ? 3.890 9.200 1.833 1.00 0.00 42 MET A O 24
ATOM 28586 N N . TRP A 1 42 ? 4.369 7.099 2.485 1.00 0.00 43 TRP A N 24
ATOM 28587 C CA . TRP A 1 42 ? 3.387 7.057 3.540 1.00 0.00 43 TRP A CA 24
ATOM 28588 C C . TRP A 1 42 ? 3.671 8.109 4.613 1.00 0.00 43 TRP A C 24
ATOM 28589 O O . TRP A 1 42 ? 2.804 8.922 4.936 1.00 0.00 43 TRP A O 24
ATOM 28610 N N . LYS A 1 43 ? 4.878 8.089 5.171 1.00 0.00 44 LYS A N 24
ATOM 28611 C CA . LYS A 1 43 ? 5.257 9.039 6.215 1.00 0.00 44 LYS A CA 24
ATOM 28612 C C . LYS A 1 43 ? 4.876 10.477 5.851 1.00 0.00 44 LYS A C 24
ATOM 28613 O O . LYS A 1 43 ? 4.669 11.310 6.733 1.00 0.00 44 LYS A O 24
ATOM 28632 N N . GLU A 1 44 ? 4.797 10.768 4.555 1.00 0.00 45 GLU A N 24
ATOM 28633 C CA . GLU A 1 44 ? 4.454 12.115 4.099 1.00 0.00 45 GLU A CA 24
ATOM 28634 C C . GLU A 1 44 ? 3.111 12.140 3.371 1.00 0.00 45 GLU A C 24
ATOM 28635 O O . GLU A 1 44 ? 2.967 12.799 2.341 1.00 0.00 45 GLU A O 24
ATOM 28647 N N . LEU A 1 45 ? 2.132 11.418 3.906 1.00 0.00 46 LEU A N 24
ATOM 28648 C CA . LEU A 1 45 ? 0.811 11.375 3.285 1.00 0.00 46 LEU A CA 24
ATOM 28649 C C . LEU A 1 45 ? -0.277 11.816 4.272 1.00 0.00 46 LEU A C 24
ATOM 28650 O O . LEU A 1 45 ? -0.202 11.521 5.465 1.00 0.00 46 LEU A O 24
ATOM 28666 N N . LYS A 1 46 ? -1.279 12.546 3.766 1.00 0.00 47 LYS A N 24
ATOM 28667 C CA . LYS A 1 46 ? -2.374 13.053 4.603 1.00 0.00 47 LYS A CA 24
ATOM 28668 C C . LYS A 1 46 ? -3.538 12.074 4.661 1.00 0.00 47 LYS A C 24
ATOM 28669 O O . LYS A 1 46 ? -4.655 12.436 5.028 1.00 0.00 47 LYS A O 24
ATOM 28688 N N . ASP A 1 47 ? -3.251 10.830 4.337 1.00 0.00 48 ASP A N 24
ATOM 28689 C CA . ASP A 1 47 ? -4.237 9.770 4.385 1.00 0.00 48 ASP A CA 24
ATOM 28690 C C . ASP A 1 47 ? -3.943 8.881 5.587 1.00 0.00 48 ASP A C 24
ATOM 28691 O O . ASP A 1 47 ? -4.791 8.109 6.023 1.00 0.00 48 ASP A O 24
ATOM 28700 N N . LYS A 1 48 ? -2.729 9.025 6.128 1.00 0.00 49 LYS A N 24
ATOM 28701 C CA . LYS A 1 48 ? -2.299 8.269 7.294 1.00 0.00 49 LYS A CA 24
ATOM 28702 C C . LYS A 1 48 ? -2.983 8.808 8.537 1.00 0.00 49 LYS A C 24
ATOM 28703 O O . LYS A 1 48 ? -3.180 8.086 9.513 1.00 0.00 49 LYS A O 24
ATOM 28722 N N . SER A 1 49 ? -3.390 10.071 8.478 1.00 0.00 50 SER A N 24
ATOM 28723 C CA . SER A 1 49 ? -4.101 10.678 9.582 1.00 0.00 50 SER A CA 24
ATOM 28724 C C . SER A 1 49 ? -5.524 10.151 9.568 1.00 0.00 50 SER A C 24
ATOM 28725 O O . SER A 1 49 ? -6.171 10.020 10.607 1.00 0.00 50 SER A O 24
ATOM 28733 N N . LYS A 1 50 ? -5.990 9.830 8.363 1.00 0.00 51 LYS A N 24
ATOM 28734 C CA . LYS A 1 50 ? -7.329 9.288 8.175 1.00 0.00 51 LYS A CA 24
ATOM 28735 C C . LYS A 1 50 ? -7.300 7.760 8.208 1.00 0.00 51 LYS A C 24
ATOM 28736 O O . LYS A 1 50 ? -8.316 7.119 8.477 1.00 0.00 51 LYS A O 24
ATOM 28755 N N . TRP A 1 51 ? -6.131 7.180 7.935 1.00 0.00 52 TRP A N 24
ATOM 28756 C CA . TRP A 1 51 ? -5.976 5.729 7.936 1.00 0.00 52 TRP A CA 24
ATOM 28757 C C . TRP A 1 51 ? -5.531 5.228 9.304 1.00 0.00 52 TRP A C 24
ATOM 28758 O O . TRP A 1 51 ? -6.011 4.199 9.780 1.00 0.00 52 TRP A O 24
ATOM 28779 N N . GLU A 1 52 ? -4.621 5.962 9.943 1.00 0.00 53 GLU A N 24
ATOM 28780 C CA . GLU A 1 52 ? -4.133 5.577 11.265 1.00 0.00 53 GLU A CA 24
ATOM 28781 C C . GLU A 1 52 ? -5.296 5.222 12.158 1.00 0.00 53 GLU A C 24
ATOM 28782 O O . GLU A 1 52 ? -5.205 4.321 12.990 1.00 0.00 53 GLU A O 24
ATOM 28794 N N . ASP A 1 53 ? -6.392 5.944 11.984 1.00 0.00 54 ASP A N 24
ATOM 28795 C CA . ASP A 1 53 ? -7.566 5.700 12.785 1.00 0.00 54 ASP A CA 24
ATOM 28796 C C . ASP A 1 53 ? -8.044 4.292 12.583 1.00 0.00 54 ASP A C 24
ATOM 28797 O O . ASP A 1 53 ? -8.451 3.633 13.530 1.00 0.00 54 ASP A O 24
ATOM 28806 N N . ALA A 1 54 ? -7.936 3.802 11.364 1.00 0.00 55 ALA A N 24
ATOM 28807 C CA . ALA A 1 54 ? -8.305 2.434 11.109 1.00 0.00 55 ALA A CA 24
ATOM 28808 C C . ALA A 1 54 ? -7.514 1.564 12.075 1.00 0.00 55 ALA A C 24
ATOM 28809 O O . ALA A 1 54 ? -8.049 0.654 12.709 1.00 0.00 55 ALA A O 24
ATOM 28816 N N . ALA A 1 55 ? -6.210 1.834 12.134 1.00 0.00 56 ALA A N 24
ATOM 28817 C CA . ALA A 1 55 ? -5.277 1.074 12.965 1.00 0.00 56 ALA A CA 24
ATOM 28818 C C . ALA A 1 55 ? -5.569 1.190 14.458 1.00 0.00 56 ALA A C 24
ATOM 28819 O O . ALA A 1 55 ? -5.806 0.186 15.130 1.00 0.00 56 ALA A O 24
ATOM 28826 N N . ALA A 1 56 ? -5.550 2.418 14.981 1.00 0.00 57 ALA A N 24
ATOM 28827 C CA . ALA A 1 56 ? -5.814 2.640 16.406 1.00 0.00 57 ALA A CA 24
ATOM 28828 C C . ALA A 1 56 ? -7.236 2.220 16.787 1.00 0.00 57 ALA A C 24
ATOM 28829 O O . ALA A 1 56 ? -7.547 2.029 17.958 1.00 0.00 57 ALA A O 24
ATOM 28836 N N . LYS A 1 57 ? -8.089 2.098 15.781 1.00 0.00 58 LYS A N 24
ATOM 28837 C CA . LYS A 1 57 ? -9.482 1.718 16.002 1.00 0.00 58 LYS A CA 24
ATOM 28838 C C . LYS A 1 57 ? -9.671 0.204 15.955 1.00 0.00 58 LYS A C 24
ATOM 28839 O O . LYS A 1 57 ? -10.488 -0.347 16.692 1.00 0.00 58 LYS A O 24
ATOM 28858 N N . ASP A 1 58 ? -8.929 -0.465 15.079 1.00 0.00 59 ASP A N 24
ATOM 28859 C CA . ASP A 1 58 ? -9.049 -1.909 14.939 1.00 0.00 59 ASP A CA 24
ATOM 28860 C C . ASP A 1 58 ? -8.220 -2.638 15.985 1.00 0.00 59 ASP A C 24
ATOM 28861 O O . ASP A 1 58 ? -8.641 -3.671 16.489 1.00 0.00 59 ASP A O 24
ATOM 28870 N N . LYS A 1 59 ? -7.050 -2.108 16.312 1.00 0.00 60 LYS A N 24
ATOM 28871 C CA . LYS A 1 59 ? -6.201 -2.741 17.314 1.00 0.00 60 LYS A CA 24
ATOM 28872 C C . LYS A 1 59 ? -6.876 -2.649 18.675 1.00 0.00 60 LYS A C 24
ATOM 28873 O O . LYS A 1 59 ? -6.972 -3.629 19.414 1.00 0.00 60 LYS A O 24
ATOM 28892 N N . GLN A 1 60 ? -7.342 -1.455 18.983 1.00 0.00 61 GLN A N 24
ATOM 28893 C CA . GLN A 1 60 ? -8.015 -1.186 20.229 1.00 0.00 61 GLN A CA 24
ATOM 28894 C C . GLN A 1 60 ? -9.374 -1.869 20.242 1.00 0.00 61 GLN A C 24
ATOM 28895 O O . GLN A 1 60 ? -9.924 -2.158 21.298 1.00 0.00 61 GLN A O 24
ATOM 28909 N N . ARG A 1 61 ? -9.920 -2.141 19.071 1.00 0.00 62 ARG A N 24
ATOM 28910 C CA . ARG A 1 61 ? -11.203 -2.804 19.006 1.00 0.00 62 ARG A CA 24
ATOM 28911 C C . ARG A 1 61 ? -11.031 -4.315 18.967 1.00 0.00 62 ARG A C 24
ATOM 28912 O O . ARG A 1 61 ? -11.978 -5.065 19.203 1.00 0.00 62 ARG A O 24
ATOM 28933 N N . TYR A 1 62 ? -9.824 -4.754 18.669 1.00 0.00 63 TYR A N 24
ATOM 28934 C CA . TYR A 1 62 ? -9.541 -6.176 18.597 1.00 0.00 63 TYR A CA 24
ATOM 28935 C C . TYR A 1 62 ? -9.222 -6.672 19.978 1.00 0.00 63 TYR A C 24
ATOM 28936 O O . TYR A 1 62 ? -9.720 -7.699 20.419 1.00 0.00 63 TYR A O 24
ATOM 28954 N N . HIS A 1 63 ? -8.403 -5.902 20.660 1.00 0.00 64 HIS A N 24
ATOM 28955 C CA . HIS A 1 63 ? -8.016 -6.201 21.994 1.00 0.00 64 HIS A CA 24
ATOM 28956 C C . HIS A 1 63 ? -9.192 -5.917 22.917 1.00 0.00 64 HIS A C 24
ATOM 28957 O O . HIS A 1 63 ? -9.345 -6.508 23.973 1.00 0.00 64 HIS A O 24
ATOM 28972 N N . ASP A 1 64 ? -10.023 -4.986 22.500 1.00 0.00 65 ASP A N 24
ATOM 28973 C CA . ASP A 1 64 ? -11.154 -4.601 23.285 1.00 0.00 65 ASP A CA 24
ATOM 28974 C C . ASP A 1 64 ? -12.094 -5.761 23.501 1.00 0.00 65 ASP A C 24
ATOM 28975 O O . ASP A 1 64 ? -13.068 -5.629 24.244 1.00 0.00 65 ASP A O 24
ATOM 28984 N N . GLU A 1 65 ? -11.848 -6.894 22.847 1.00 0.00 66 GLU A N 24
ATOM 28985 C CA . GLU A 1 65 ? -12.751 -7.983 23.024 1.00 0.00 66 GLU A CA 24
ATOM 28986 C C . GLU A 1 65 ? -12.171 -9.266 22.512 1.00 0.00 66 GLU A C 24
ATOM 28987 O O . GLU A 1 65 ? -12.528 -10.351 22.974 1.00 0.00 66 GLU A O 24
ATOM 28999 N N . MET A 1 66 ? -11.302 -9.156 21.533 1.00 0.00 67 MET A N 24
ATOM 29000 C CA . MET A 1 66 ? -10.701 -10.304 20.931 1.00 0.00 67 MET A CA 24
ATOM 29001 C C . MET A 1 66 ? -9.183 -10.239 21.027 1.00 0.00 67 MET A C 24
ATOM 29002 O O . MET A 1 66 ? -8.491 -10.950 20.296 1.00 0.00 67 MET A O 24
ATOM 29016 N N . ARG A 1 67 ? -8.651 -9.391 21.923 1.00 0.00 68 ARG A N 24
ATOM 29017 C CA . ARG A 1 67 ? -7.196 -9.288 22.062 1.00 0.00 68 ARG A CA 24
ATOM 29018 C C . ARG A 1 67 ? -6.598 -10.666 22.064 1.00 0.00 68 ARG A C 24
ATOM 29019 O O . ARG A 1 67 ? -5.609 -10.934 21.383 1.00 0.00 68 ARG A O 24
ATOM 29040 N N . ASN A 1 68 ? -7.183 -11.534 22.866 1.00 0.00 69 ASN A N 24
ATOM 29041 C CA . ASN A 1 68 ? -6.671 -12.899 22.989 1.00 0.00 69 ASN A CA 24
ATOM 29042 C C . ASN A 1 68 ? -7.597 -13.932 22.350 1.00 0.00 69 ASN A C 24
ATOM 29043 O O . ASN A 1 68 ? -7.543 -15.113 22.689 1.00 0.00 69 ASN A O 24
ATOM 29054 N N . TYR A 1 69 ? -8.442 -13.491 21.428 1.00 0.00 70 TYR A N 24
ATOM 29055 C CA . TYR A 1 69 ? -9.367 -14.395 20.756 1.00 0.00 70 TYR A CA 24
ATOM 29056 C C . TYR A 1 69 ? -8.620 -15.344 19.824 1.00 0.00 70 TYR A C 24
ATOM 29057 O O . TYR A 1 69 ? -8.792 -16.561 19.893 1.00 0.00 70 TYR A O 24
ATOM 29075 N N . LYS A 1 70 ? -7.790 -14.778 18.954 1.00 0.00 71 LYS A N 24
ATOM 29076 C CA . LYS A 1 70 ? -7.016 -15.575 18.008 1.00 0.00 71 LYS A CA 24
ATOM 29077 C C . LYS A 1 70 ? -6.074 -14.690 17.194 1.00 0.00 71 LYS A C 24
ATOM 29078 O O . LYS A 1 70 ? -6.421 -14.239 16.103 1.00 0.00 71 LYS A O 24
ATOM 29097 N N . PRO A 1 71 ? -4.863 -14.430 17.718 1.00 0.00 72 PRO A N 24
ATOM 29098 C CA . PRO A 1 71 ? -3.870 -13.595 17.035 1.00 0.00 72 PRO A CA 24
ATOM 29099 C C . PRO A 1 71 ? -3.304 -14.271 15.790 1.00 0.00 72 PRO A C 24
ATOM 29100 O O . PRO A 1 71 ? -3.193 -13.653 14.732 1.00 0.00 72 PRO A O 24
ATOM 29111 N N . GLU A 1 72 ? -2.949 -15.544 15.925 1.00 0.00 73 GLU A N 24
ATOM 29112 C CA . GLU A 1 72 ? -2.394 -16.305 14.811 1.00 0.00 73 GLU A CA 24
ATOM 29113 C C . GLU A 1 72 ? -2.165 -17.761 15.207 1.00 0.00 73 GLU A C 24
ATOM 29114 O O . GLU A 1 72 ? -2.261 -18.118 16.382 1.00 0.00 73 GLU A O 24
ATOM 29126 N N . ALA A 1 73 ? -1.859 -18.596 14.220 1.00 0.00 74 ALA A N 24
ATOM 29127 C CA . ALA A 1 73 ? -1.615 -20.012 14.466 1.00 0.00 74 ALA A CA 24
ATOM 29128 C C . ALA A 1 73 ? -2.835 -20.680 15.090 1.00 0.00 74 ALA A C 24
ATOM 29129 O O . ALA A 1 73 ? -3.592 -21.340 14.349 1.00 0.00 74 ALA A O 24
ATOM 29137 N N . SER A 1 1 ? -11.499 -17.162 5.975 1.00 0.00 2 SER A N 25
ATOM 29138 C CA . SER A 1 1 ? -11.177 -17.081 7.395 1.00 0.00 2 SER A CA 25
ATOM 29139 C C . SER A 1 1 ? -10.497 -15.756 7.724 1.00 0.00 2 SER A C 25
ATOM 29140 O O . SER A 1 1 ? -9.419 -15.456 7.212 1.00 0.00 2 SER A O 25
ATOM 29148 N N . HIS A 1 2 ? -11.135 -14.967 8.583 1.00 0.00 3 HIS A N 25
ATOM 29149 C CA . HIS A 1 2 ? -10.593 -13.674 8.981 1.00 0.00 3 HIS A CA 25
ATOM 29150 C C . HIS A 1 2 ? -9.977 -13.748 10.375 1.00 0.00 3 HIS A C 25
ATOM 29151 O O . HIS A 1 2 ? -8.760 -13.655 10.532 1.00 0.00 3 HIS A O 25
ATOM 29166 N N . MET A 1 3 ? -10.828 -13.916 11.383 1.00 0.00 4 MET A N 25
ATOM 29167 C CA . MET A 1 3 ? -10.371 -14.003 12.766 1.00 0.00 4 MET A CA 25
ATOM 29168 C C . MET A 1 3 ? -9.679 -12.711 13.195 1.00 0.00 4 MET A C 25
ATOM 29169 O O . MET A 1 3 ? -9.027 -12.049 12.388 1.00 0.00 4 MET A O 25
ATOM 29183 N N . PRO A 1 4 ? -9.817 -12.331 14.478 1.00 0.00 5 PRO A N 25
ATOM 29184 C CA . PRO A 1 4 ? -9.206 -11.112 15.009 1.00 0.00 5 PRO A CA 25
ATOM 29185 C C . PRO A 1 4 ? -7.737 -11.300 15.361 1.00 0.00 5 PRO A C 25
ATOM 29186 O O . PRO A 1 4 ? -7.325 -11.066 16.497 1.00 0.00 5 PRO A O 25
ATOM 29197 N N . LYS A 1 5 ? -6.951 -11.720 14.379 1.00 0.00 6 LYS A N 25
ATOM 29198 C CA . LYS A 1 5 ? -5.523 -11.933 14.587 1.00 0.00 6 LYS A CA 25
ATOM 29199 C C . LYS A 1 5 ? -4.795 -10.600 14.760 1.00 0.00 6 LYS A C 25
ATOM 29200 O O . LYS A 1 5 ? -3.728 -10.386 14.182 1.00 0.00 6 LYS A O 25
ATOM 29219 N N . ARG A 1 6 ? -5.391 -9.694 15.540 1.00 0.00 7 ARG A N 25
ATOM 29220 C CA . ARG A 1 6 ? -4.833 -8.385 15.774 1.00 0.00 7 ARG A CA 25
ATOM 29221 C C . ARG A 1 6 ? -5.118 -7.509 14.578 1.00 0.00 7 ARG A C 25
ATOM 29222 O O . ARG A 1 6 ? -5.475 -8.000 13.507 1.00 0.00 7 ARG A O 25
ATOM 29243 N N . ALA A 1 7 ? -5.018 -6.215 14.773 1.00 0.00 8 ALA A N 25
ATOM 29244 C CA . ALA A 1 7 ? -5.328 -5.280 13.718 1.00 0.00 8 ALA A CA 25
ATOM 29245 C C . ALA A 1 7 ? -4.095 -4.828 12.936 1.00 0.00 8 ALA A C 25
ATOM 29246 O O . ALA A 1 7 ? -3.073 -5.513 12.917 1.00 0.00 8 ALA A O 25
ATOM 29253 N N . THR A 1 8 ? -4.224 -3.696 12.246 1.00 0.00 9 THR A N 25
ATOM 29254 C CA . THR A 1 8 ? -3.147 -3.177 11.405 1.00 0.00 9 THR A CA 25
ATOM 29255 C C . THR A 1 8 ? -2.602 -1.842 11.879 1.00 0.00 9 THR A C 25
ATOM 29256 O O . THR A 1 8 ? -3.360 -0.948 12.212 1.00 0.00 9 THR A O 25
ATOM 29267 N N . THR A 1 9 ? -1.280 -1.707 11.853 1.00 0.00 10 THR A N 25
ATOM 29268 C CA . THR A 1 9 ? -0.632 -0.462 12.221 1.00 0.00 10 THR A CA 25
ATOM 29269 C C . THR A 1 9 ? -0.959 0.578 11.171 1.00 0.00 10 THR A C 25
ATOM 29270 O O . THR A 1 9 ? -1.270 0.234 10.030 1.00 0.00 10 THR A O 25
ATOM 29281 N N . ALA A 1 10 ? -0.887 1.843 11.549 1.00 0.00 11 ALA A N 25
ATOM 29282 C CA . ALA A 1 10 ? -1.175 2.925 10.623 1.00 0.00 11 ALA A CA 25
ATOM 29283 C C . ALA A 1 10 ? -0.515 2.653 9.281 1.00 0.00 11 ALA A C 25
ATOM 29284 O O . ALA A 1 10 ? -1.074 2.929 8.221 1.00 0.00 11 ALA A O 25
ATOM 29291 N N . PHE A 1 11 ? 0.697 2.128 9.356 1.00 0.00 12 PHE A N 25
ATOM 29292 C CA . PHE A 1 11 ? 1.502 1.828 8.175 1.00 0.00 12 PHE A CA 25
ATOM 29293 C C . PHE A 1 11 ? 1.084 0.533 7.486 1.00 0.00 12 PHE A C 25
ATOM 29294 O O . PHE A 1 11 ? 1.237 0.388 6.273 1.00 0.00 12 PHE A O 25
ATOM 29311 N N . MET A 1 12 ? 0.602 -0.417 8.265 1.00 0.00 13 MET A N 25
ATOM 29312 C CA . MET A 1 12 ? 0.217 -1.717 7.734 1.00 0.00 13 MET A CA 25
ATOM 29313 C C . MET A 1 12 ? -1.259 -1.798 7.364 1.00 0.00 13 MET A C 25
ATOM 29314 O O . MET A 1 12 ? -1.679 -2.778 6.748 1.00 0.00 13 MET A O 25
ATOM 29328 N N . LEU A 1 13 ? -2.045 -0.764 7.658 1.00 0.00 14 LEU A N 25
ATOM 29329 C CA . LEU A 1 13 ? -3.441 -0.762 7.250 1.00 0.00 14 LEU A CA 25
ATOM 29330 C C . LEU A 1 13 ? -3.607 0.046 5.972 1.00 0.00 14 LEU A C 25
ATOM 29331 O O . LEU A 1 13 ? -4.489 -0.222 5.157 1.00 0.00 14 LEU A O 25
ATOM 29347 N N . TRP A 1 14 ? -2.734 1.046 5.810 1.00 0.00 15 TRP A N 25
ATOM 29348 C CA . TRP A 1 14 ? -2.758 1.908 4.642 1.00 0.00 15 TRP A CA 25
ATOM 29349 C C . TRP A 1 14 ? -1.979 1.242 3.540 1.00 0.00 15 TRP A C 25
ATOM 29350 O O . TRP A 1 14 ? -2.378 1.263 2.379 1.00 0.00 15 TRP A O 25
ATOM 29371 N N . LEU A 1 15 ? -0.885 0.600 3.927 1.00 0.00 16 LEU A N 25
ATOM 29372 C CA . LEU A 1 15 ? -0.087 -0.117 2.966 1.00 0.00 16 LEU A CA 25
ATOM 29373 C C . LEU A 1 15 ? -0.904 -1.257 2.427 1.00 0.00 16 LEU A C 25
ATOM 29374 O O . LEU A 1 15 ? -0.577 -1.825 1.419 1.00 0.00 16 LEU A O 25
ATOM 29390 N N . ASN A 1 16 ? -1.970 -1.580 3.116 1.00 0.00 17 ASN A N 25
ATOM 29391 C CA . ASN A 1 16 ? -2.846 -2.648 2.719 1.00 0.00 17 ASN A CA 25
ATOM 29392 C C . ASN A 1 16 ? -3.683 -2.207 1.518 1.00 0.00 17 ASN A C 25
ATOM 29393 O O . ASN A 1 16 ? -3.665 -2.812 0.415 1.00 0.00 17 ASN A O 25
ATOM 29404 N N . ASP A 1 17 ? -4.311 -1.062 1.725 1.00 0.00 18 ASP A N 25
ATOM 29405 C CA . ASP A 1 17 ? -5.116 -0.428 0.711 1.00 0.00 18 ASP A CA 25
ATOM 29406 C C . ASP A 1 17 ? -4.237 0.181 -0.354 1.00 0.00 18 ASP A C 25
ATOM 29407 O O . ASP A 1 17 ? -4.663 0.373 -1.492 1.00 0.00 18 ASP A O 25
ATOM 29416 N N . THR A 1 18 ? -3.002 0.485 0.016 1.00 0.00 19 THR A N 25
ATOM 29417 C CA . THR A 1 18 ? -2.057 1.067 -0.900 1.00 0.00 19 THR A CA 25
ATOM 29418 C C . THR A 1 18 ? -1.062 0.032 -1.378 1.00 0.00 19 THR A C 25
ATOM 29419 O O . THR A 1 18 ? -0.487 0.193 -2.436 1.00 0.00 19 THR A O 25
ATOM 29430 N N . ARG A 1 19 ? -0.871 -1.047 -0.612 1.00 0.00 20 ARG A N 25
ATOM 29431 C CA . ARG A 1 19 ? 0.057 -2.099 -1.024 1.00 0.00 20 ARG A CA 25
ATOM 29432 C C . ARG A 1 19 ? -0.345 -2.528 -2.391 1.00 0.00 20 ARG A C 25
ATOM 29433 O O . ARG A 1 19 ? 0.481 -2.812 -3.259 1.00 0.00 20 ARG A O 25
ATOM 29454 N N . GLU A 1 20 ? -1.641 -2.520 -2.579 1.00 0.00 21 GLU A N 25
ATOM 29455 C CA . GLU A 1 20 ? -2.178 -2.865 -3.885 1.00 0.00 21 GLU A CA 25
ATOM 29456 C C . GLU A 1 20 ? -1.746 -1.789 -4.884 1.00 0.00 21 GLU A C 25
ATOM 29457 O O . GLU A 1 20 ? -1.431 -2.067 -6.044 1.00 0.00 21 GLU A O 25
ATOM 29469 N N . SER A 1 21 ? -1.778 -0.550 -4.405 1.00 0.00 22 SER A N 25
ATOM 29470 C CA . SER A 1 21 ? -1.443 0.614 -5.222 1.00 0.00 22 SER A CA 25
ATOM 29471 C C . SER A 1 21 ? 0.055 0.709 -5.509 1.00 0.00 22 SER A C 25
ATOM 29472 O O . SER A 1 21 ? 0.481 1.388 -6.443 1.00 0.00 22 SER A O 25
ATOM 29480 N N . ILE A 1 22 ? 0.838 0.050 -4.680 1.00 0.00 23 ILE A N 25
ATOM 29481 C CA . ILE A 1 22 ? 2.283 0.070 -4.803 1.00 0.00 23 ILE A CA 25
ATOM 29482 C C . ILE A 1 22 ? 2.764 -0.879 -5.872 1.00 0.00 23 ILE A C 25
ATOM 29483 O O . ILE A 1 22 ? 3.642 -0.539 -6.663 1.00 0.00 23 ILE A O 25
ATOM 29499 N N . LYS A 1 23 ? 2.188 -2.069 -5.910 1.00 0.00 24 LYS A N 25
ATOM 29500 C CA . LYS A 1 23 ? 2.594 -3.025 -6.915 1.00 0.00 24 LYS A CA 25
ATOM 29501 C C . LYS A 1 23 ? 2.074 -2.594 -8.281 1.00 0.00 24 LYS A C 25
ATOM 29502 O O . LYS A 1 23 ? 2.682 -2.887 -9.308 1.00 0.00 24 LYS A O 25
ATOM 29521 N N . ARG A 1 24 ? 0.965 -1.854 -8.283 1.00 0.00 25 ARG A N 25
ATOM 29522 C CA . ARG A 1 24 ? 0.406 -1.341 -9.527 1.00 0.00 25 ARG A CA 25
ATOM 29523 C C . ARG A 1 24 ? 1.290 -0.196 -10.004 1.00 0.00 25 ARG A C 25
ATOM 29524 O O . ARG A 1 24 ? 1.726 -0.155 -11.153 1.00 0.00 25 ARG A O 25
ATOM 29545 N N . GLU A 1 25 ? 1.575 0.708 -9.072 1.00 0.00 26 GLU A N 25
ATOM 29546 C CA . GLU A 1 25 ? 2.441 1.845 -9.335 1.00 0.00 26 GLU A CA 25
ATOM 29547 C C . GLU A 1 25 ? 3.867 1.346 -9.533 1.00 0.00 26 GLU A C 25
ATOM 29548 O O . GLU A 1 25 ? 4.727 2.059 -10.050 1.00 0.00 26 GLU A O 25
ATOM 29560 N N . ASN A 1 26 ? 4.091 0.092 -9.139 1.00 0.00 27 ASN A N 25
ATOM 29561 C CA . ASN A 1 26 ? 5.381 -0.551 -9.285 1.00 0.00 27 ASN A CA 25
ATOM 29562 C C . ASN A 1 26 ? 5.168 -2.018 -9.650 1.00 0.00 27 ASN A C 25
ATOM 29563 O O . ASN A 1 26 ? 5.288 -2.901 -8.801 1.00 0.00 27 ASN A O 25
ATOM 29574 N N . PRO A 1 27 ? 4.819 -2.293 -10.922 1.00 0.00 28 PRO A N 25
ATOM 29575 C CA . PRO A 1 27 ? 4.551 -3.657 -11.399 1.00 0.00 28 PRO A CA 25
ATOM 29576 C C . PRO A 1 27 ? 5.810 -4.498 -11.594 1.00 0.00 28 PRO A C 25
ATOM 29577 O O . PRO A 1 27 ? 5.875 -5.326 -12.503 1.00 0.00 28 PRO A O 25
ATOM 29588 N N . GLY A 1 28 ? 6.803 -4.292 -10.739 1.00 0.00 29 GLY A N 25
ATOM 29589 C CA . GLY A 1 28 ? 8.033 -5.048 -10.841 1.00 0.00 29 GLY A CA 25
ATOM 29590 C C . GLY A 1 28 ? 8.805 -5.065 -9.538 1.00 0.00 29 GLY A C 25
ATOM 29591 O O . GLY A 1 28 ? 10.018 -5.275 -9.534 1.00 0.00 29 GLY A O 25
ATOM 29595 N N . ILE A 1 29 ? 8.106 -4.835 -8.428 1.00 0.00 30 ILE A N 25
ATOM 29596 C CA . ILE A 1 29 ? 8.740 -4.819 -7.131 1.00 0.00 30 ILE A CA 25
ATOM 29597 C C . ILE A 1 29 ? 8.546 -6.137 -6.407 1.00 0.00 30 ILE A C 25
ATOM 29598 O O . ILE A 1 29 ? 8.411 -7.193 -7.025 1.00 0.00 30 ILE A O 25
ATOM 29614 N N . LYS A 1 30 ? 8.559 -6.061 -5.094 1.00 0.00 31 LYS A N 25
ATOM 29615 C CA . LYS A 1 30 ? 8.415 -7.204 -4.255 1.00 0.00 31 LYS A CA 25
ATOM 29616 C C . LYS A 1 30 ? 7.826 -6.797 -2.926 1.00 0.00 31 LYS A C 25
ATOM 29617 O O . LYS A 1 30 ? 7.990 -5.671 -2.469 1.00 0.00 31 LYS A O 25
ATOM 29636 N N . VAL A 1 31 ? 7.149 -7.741 -2.327 1.00 0.00 32 VAL A N 25
ATOM 29637 C CA . VAL A 1 31 ? 6.512 -7.580 -1.034 1.00 0.00 32 VAL A CA 25
ATOM 29638 C C . VAL A 1 31 ? 7.271 -6.618 -0.112 1.00 0.00 32 VAL A C 25
ATOM 29639 O O . VAL A 1 31 ? 6.671 -5.881 0.670 1.00 0.00 32 VAL A O 25
ATOM 29652 N N . THR A 1 32 ? 8.591 -6.677 -0.185 1.00 0.00 33 THR A N 25
ATOM 29653 C CA . THR A 1 32 ? 9.455 -5.858 0.673 1.00 0.00 33 THR A CA 25
ATOM 29654 C C . THR A 1 32 ? 9.617 -4.424 0.165 1.00 0.00 33 THR A C 25
ATOM 29655 O O . THR A 1 32 ? 9.924 -3.515 0.942 1.00 0.00 33 THR A O 25
ATOM 29666 N N . GLU A 1 33 ? 9.361 -4.199 -1.116 1.00 0.00 34 GLU A N 25
ATOM 29667 C CA . GLU A 1 33 ? 9.445 -2.857 -1.673 1.00 0.00 34 GLU A CA 25
ATOM 29668 C C . GLU A 1 33 ? 8.105 -2.156 -1.482 1.00 0.00 34 GLU A C 25
ATOM 29669 O O . GLU A 1 33 ? 8.018 -0.930 -1.484 1.00 0.00 34 GLU A O 25
ATOM 29681 N N . ILE A 1 34 ? 7.065 -2.960 -1.309 1.00 0.00 35 ILE A N 25
ATOM 29682 C CA . ILE A 1 34 ? 5.733 -2.440 -1.104 1.00 0.00 35 ILE A CA 25
ATOM 29683 C C . ILE A 1 34 ? 5.658 -1.765 0.246 1.00 0.00 35 ILE A C 25
ATOM 29684 O O . ILE A 1 34 ? 5.086 -0.687 0.392 1.00 0.00 35 ILE A O 25
ATOM 29700 N N . ALA A 1 35 ? 6.244 -2.413 1.240 1.00 0.00 36 ALA A N 25
ATOM 29701 C CA . ALA A 1 35 ? 6.237 -1.878 2.581 1.00 0.00 36 ALA A CA 25
ATOM 29702 C C . ALA A 1 35 ? 7.332 -0.840 2.780 1.00 0.00 36 ALA A C 25
ATOM 29703 O O . ALA A 1 35 ? 7.248 -0.013 3.688 1.00 0.00 36 ALA A O 25
ATOM 29710 N N . LYS A 1 36 ? 8.359 -0.875 1.937 1.00 0.00 37 LYS A N 25
ATOM 29711 C CA . LYS A 1 36 ? 9.450 0.081 2.051 1.00 0.00 37 LYS A CA 25
ATOM 29712 C C . LYS A 1 36 ? 9.104 1.372 1.325 1.00 0.00 37 LYS A C 25
ATOM 29713 O O . LYS A 1 36 ? 9.161 2.474 1.900 1.00 0.00 37 LYS A O 25
ATOM 29732 N N . LYS A 1 37 ? 8.712 1.249 0.062 1.00 0.00 38 LYS A N 25
ATOM 29733 C CA . LYS A 1 37 ? 8.346 2.412 -0.705 1.00 0.00 38 LYS A CA 25
ATOM 29734 C C . LYS A 1 37 ? 7.122 3.064 -0.100 1.00 0.00 38 LYS A C 25
ATOM 29735 O O . LYS A 1 37 ? 7.134 4.249 0.207 1.00 0.00 38 LYS A O 25
ATOM 29754 N N . GLY A 1 38 ? 6.061 2.284 0.078 1.00 0.00 39 GLY A N 25
ATOM 29755 C CA . GLY A 1 38 ? 4.861 2.828 0.647 1.00 0.00 39 GLY A CA 25
ATOM 29756 C C . GLY A 1 38 ? 5.166 3.793 1.773 1.00 0.00 39 GLY A C 25
ATOM 29757 O O . GLY A 1 38 ? 4.631 4.899 1.830 1.00 0.00 39 GLY A O 25
ATOM 29761 N N . GLY A 1 39 ? 6.042 3.372 2.657 1.00 0.00 40 GLY A N 25
ATOM 29762 C CA . GLY A 1 39 ? 6.432 4.209 3.771 1.00 0.00 40 GLY A CA 25
ATOM 29763 C C . GLY A 1 39 ? 6.882 5.571 3.306 1.00 0.00 40 GLY A C 25
ATOM 29764 O O . GLY A 1 39 ? 6.484 6.590 3.869 1.00 0.00 40 GLY A O 25
ATOM 29768 N N . GLU A 1 40 ? 7.705 5.593 2.264 1.00 0.00 41 GLU A N 25
ATOM 29769 C CA . GLU A 1 40 ? 8.189 6.859 1.721 1.00 0.00 41 GLU A CA 25
ATOM 29770 C C . GLU A 1 40 ? 7.025 7.800 1.399 1.00 0.00 41 GLU A C 25
ATOM 29771 O O . GLU A 1 40 ? 7.041 8.974 1.770 1.00 0.00 41 GLU A O 25
ATOM 29783 N N . MET A 1 41 ? 6.026 7.278 0.693 1.00 0.00 42 MET A N 25
ATOM 29784 C CA . MET A 1 41 ? 4.863 8.062 0.301 1.00 0.00 42 MET A CA 25
ATOM 29785 C C . MET A 1 41 ? 3.935 8.288 1.478 1.00 0.00 42 MET A C 25
ATOM 29786 O O . MET A 1 41 ? 3.354 9.362 1.638 1.00 0.00 42 MET A O 25
ATOM 29800 N N . TRP A 1 42 ? 3.789 7.251 2.287 1.00 0.00 43 TRP A N 25
ATOM 29801 C CA . TRP A 1 42 ? 2.928 7.294 3.439 1.00 0.00 43 TRP A CA 25
ATOM 29802 C C . TRP A 1 42 ? 3.340 8.415 4.392 1.00 0.00 43 TRP A C 25
ATOM 29803 O O . TRP A 1 42 ? 2.510 9.227 4.798 1.00 0.00 43 TRP A O 25
ATOM 29824 N N . LYS A 1 43 ? 4.622 8.459 4.746 1.00 0.00 44 LYS A N 25
ATOM 29825 C CA . LYS A 1 43 ? 5.126 9.489 5.650 1.00 0.00 44 LYS A CA 25
ATOM 29826 C C . LYS A 1 43 ? 4.729 10.894 5.187 1.00 0.00 44 LYS A C 25
ATOM 29827 O O . LYS A 1 43 ? 4.681 11.825 5.989 1.00 0.00 44 LYS A O 25
ATOM 29846 N N . GLU A 1 44 ? 4.453 11.046 3.891 1.00 0.00 45 GLU A N 25
ATOM 29847 C CA . GLU A 1 44 ? 4.073 12.348 3.342 1.00 0.00 45 GLU A CA 25
ATOM 29848 C C . GLU A 1 44 ? 2.727 12.283 2.619 1.00 0.00 45 GLU A C 25
ATOM 29849 O O . GLU A 1 44 ? 2.596 12.746 1.485 1.00 0.00 45 GLU A O 25
ATOM 29861 N N . LEU A 1 45 ? 1.729 11.706 3.280 1.00 0.00 46 LEU A N 25
ATOM 29862 C CA . LEU A 1 45 ? 0.401 11.589 2.684 1.00 0.00 46 LEU A CA 25
ATOM 29863 C C . LEU A 1 45 ? -0.699 11.987 3.681 1.00 0.00 46 LEU A C 25
ATOM 29864 O O . LEU A 1 45 ? -0.590 11.729 4.880 1.00 0.00 46 LEU A O 25
ATOM 29880 N N . LYS A 1 46 ? -1.749 12.645 3.171 1.00 0.00 47 LYS A N 25
ATOM 29881 C CA . LYS A 1 46 ? -2.864 13.110 4.009 1.00 0.00 47 LYS A CA 25
ATOM 29882 C C . LYS A 1 46 ? -3.974 12.074 4.101 1.00 0.00 47 LYS A C 25
ATOM 29883 O O . LYS A 1 46 ? -5.092 12.374 4.518 1.00 0.00 47 LYS A O 25
ATOM 29902 N N . ASP A 1 47 ? -3.637 10.850 3.756 1.00 0.00 48 ASP A N 25
ATOM 29903 C CA . ASP A 1 47 ? -4.563 9.739 3.837 1.00 0.00 48 ASP A CA 25
ATOM 29904 C C . ASP A 1 47 ? -4.211 8.907 5.065 1.00 0.00 48 ASP A C 25
ATOM 29905 O O . ASP A 1 47 ? -4.992 8.071 5.515 1.00 0.00 48 ASP A O 25
ATOM 29914 N N . LYS A 1 48 ? -3.020 9.171 5.610 1.00 0.00 49 LYS A N 25
ATOM 29915 C CA . LYS A 1 48 ? -2.534 8.484 6.792 1.00 0.00 49 LYS A CA 25
ATOM 29916 C C . LYS A 1 48 ? -3.230 9.021 8.029 1.00 0.00 49 LYS A C 25
ATOM 29917 O O . LYS A 1 48 ? -3.407 8.307 9.005 1.00 0.00 49 LYS A O 25
ATOM 29936 N N . SER A 1 49 ? -3.673 10.267 7.970 1.00 0.00 50 SER A N 25
ATOM 29937 C CA . SER A 1 49 ? -4.394 10.844 9.087 1.00 0.00 50 SER A CA 25
ATOM 29938 C C . SER A 1 49 ? -5.771 10.203 9.147 1.00 0.00 50 SER A C 25
ATOM 29939 O O . SER A 1 49 ? -6.395 10.111 10.205 1.00 0.00 50 SER A O 25
ATOM 29947 N N . LYS A 1 50 ? -6.232 9.767 7.978 1.00 0.00 51 LYS A N 25
ATOM 29948 C CA . LYS A 1 50 ? -7.539 9.130 7.849 1.00 0.00 51 LYS A CA 25
ATOM 29949 C C . LYS A 1 50 ? -7.440 7.604 7.923 1.00 0.00 51 LYS A C 25
ATOM 29950 O O . LYS A 1 50 ? -8.452 6.921 8.086 1.00 0.00 51 LYS A O 25
ATOM 29969 N N . TRP A 1 51 ? -6.227 7.069 7.796 1.00 0.00 52 TRP A N 25
ATOM 29970 C CA . TRP A 1 51 ? -6.025 5.620 7.844 1.00 0.00 52 TRP A CA 25
ATOM 29971 C C . TRP A 1 51 ? -5.274 5.204 9.109 1.00 0.00 52 TRP A C 25
ATOM 29972 O O . TRP A 1 51 ? -5.610 4.199 9.743 1.00 0.00 52 TRP A O 25
ATOM 29993 N N . GLU A 1 52 ? -4.263 5.986 9.482 1.00 0.00 53 GLU A N 25
ATOM 29994 C CA . GLU A 1 52 ? -3.474 5.696 10.677 1.00 0.00 53 GLU A CA 25
ATOM 29995 C C . GLU A 1 52 ? -4.381 5.464 11.870 1.00 0.00 53 GLU A C 25
ATOM 29996 O O . GLU A 1 52 ? -4.131 4.593 12.707 1.00 0.00 53 GLU A O 25
ATOM 30008 N N . ASP A 1 53 ? -5.438 6.252 11.942 1.00 0.00 54 ASP A N 25
ATOM 30009 C CA . ASP A 1 53 ? -6.381 6.138 13.028 1.00 0.00 54 ASP A CA 25
ATOM 30010 C C . ASP A 1 53 ? -7.074 4.800 12.972 1.00 0.00 54 ASP A C 25
ATOM 30011 O O . ASP A 1 53 ? -7.401 4.227 14.002 1.00 0.00 54 ASP A O 25
ATOM 30020 N N . ALA A 1 54 ? -7.264 4.281 11.767 1.00 0.00 55 ALA A N 25
ATOM 30021 C CA . ALA A 1 54 ? -7.883 2.980 11.617 1.00 0.00 55 ALA A CA 25
ATOM 30022 C C . ALA A 1 54 ? -7.090 1.970 12.432 1.00 0.00 55 ALA A C 25
ATOM 30023 O O . ALA A 1 54 ? -7.655 1.133 13.132 1.00 0.00 55 ALA A O 25
ATOM 30030 N N . ALA A 1 55 ? -5.764 2.055 12.321 1.00 0.00 56 ALA A N 25
ATOM 30031 C CA . ALA A 1 55 ? -4.862 1.149 13.032 1.00 0.00 56 ALA A CA 25
ATOM 30032 C C . ALA A 1 55 ? -5.089 1.195 14.536 1.00 0.00 56 ALA A C 25
ATOM 30033 O O . ALA A 1 55 ? -5.295 0.162 15.172 1.00 0.00 56 ALA A O 25
ATOM 30040 N N . ALA A 1 56 ? -5.058 2.397 15.103 1.00 0.00 57 ALA A N 25
ATOM 30041 C CA . ALA A 1 56 ? -5.271 2.563 16.537 1.00 0.00 57 ALA A CA 25
ATOM 30042 C C . ALA A 1 56 ? -6.706 2.210 16.911 1.00 0.00 57 ALA A C 25
ATOM 30043 O O . ALA A 1 56 ? -6.998 1.869 18.054 1.00 0.00 57 ALA A O 25
ATOM 30050 N N . LYS A 1 57 ? -7.593 2.309 15.932 1.00 0.00 58 LYS A N 25
ATOM 30051 C CA . LYS A 1 57 ? -9.002 2.013 16.142 1.00 0.00 58 LYS A CA 25
ATOM 30052 C C . LYS A 1 57 ? -9.280 0.519 16.014 1.00 0.00 58 LYS A C 25
ATOM 30053 O O . LYS A 1 57 ? -10.139 -0.014 16.713 1.00 0.00 58 LYS A O 25
ATOM 30072 N N . ASP A 1 58 ? -8.577 -0.153 15.102 1.00 0.00 59 ASP A N 25
ATOM 30073 C CA . ASP A 1 58 ? -8.802 -1.575 14.889 1.00 0.00 59 ASP A CA 25
ATOM 30074 C C . ASP A 1 58 ? -7.979 -2.436 15.838 1.00 0.00 59 ASP A C 25
ATOM 30075 O O . ASP A 1 58 ? -8.442 -3.485 16.273 1.00 0.00 59 ASP A O 25
ATOM 30084 N N . LYS A 1 59 ? -6.764 -2.007 16.162 1.00 0.00 60 LYS A N 25
ATOM 30085 C CA . LYS A 1 59 ? -5.921 -2.778 17.072 1.00 0.00 60 LYS A CA 25
ATOM 30086 C C . LYS A 1 59 ? -6.533 -2.772 18.466 1.00 0.00 60 LYS A C 25
ATOM 30087 O O . LYS A 1 59 ? -6.621 -3.804 19.133 1.00 0.00 60 LYS A O 25
ATOM 30106 N N . GLN A 1 60 ? -6.951 -1.592 18.885 1.00 0.00 61 GLN A N 25
ATOM 30107 C CA . GLN A 1 60 ? -7.557 -1.397 20.179 1.00 0.00 61 GLN A CA 25
ATOM 30108 C C . GLN A 1 60 ? -8.957 -1.986 20.186 1.00 0.00 61 GLN A C 25
ATOM 30109 O O . GLN A 1 60 ? -9.440 -2.437 21.214 1.00 0.00 61 GLN A O 25
ATOM 30123 N N . ARG A 1 61 ? -9.614 -1.985 19.039 1.00 0.00 62 ARG A N 25
ATOM 30124 C CA . ARG A 1 61 ? -10.952 -2.536 18.963 1.00 0.00 62 ARG A CA 25
ATOM 30125 C C . ARG A 1 61 ? -10.912 -4.047 18.797 1.00 0.00 62 ARG A C 25
ATOM 30126 O O . ARG A 1 61 ? -11.915 -4.733 19.000 1.00 0.00 62 ARG A O 25
ATOM 30147 N N . TYR A 1 62 ? -9.757 -4.558 18.419 1.00 0.00 63 TYR A N 25
ATOM 30148 C CA . TYR A 1 62 ? -9.600 -5.987 18.214 1.00 0.00 63 TYR A CA 25
ATOM 30149 C C . TYR A 1 62 ? -9.221 -6.641 19.517 1.00 0.00 63 TYR A C 25
ATOM 30150 O O . TYR A 1 62 ? -9.779 -7.654 19.902 1.00 0.00 63 TYR A O 25
ATOM 30168 N N . HIS A 1 63 ? -8.295 -6.012 20.206 1.00 0.00 64 HIS A N 25
ATOM 30169 C CA . HIS A 1 63 ? -7.846 -6.474 21.489 1.00 0.00 64 HIS A CA 25
ATOM 30170 C C . HIS A 1 63 ? -8.925 -6.161 22.527 1.00 0.00 64 HIS A C 25
ATOM 30171 O O . HIS A 1 63 ? -8.903 -6.649 23.644 1.00 0.00 64 HIS A O 25
ATOM 30186 N N . ASP A 1 64 ? -9.823 -5.263 22.144 1.00 0.00 65 ASP A N 25
ATOM 30187 C CA . ASP A 1 64 ? -10.883 -4.818 23.016 1.00 0.00 65 ASP A CA 25
ATOM 30188 C C . ASP A 1 64 ? -11.960 -5.872 23.127 1.00 0.00 65 ASP A C 25
ATOM 30189 O O . ASP A 1 64 ? -12.879 -5.728 23.935 1.00 0.00 65 ASP A O 25
ATOM 30198 N N . GLU A 1 65 ? -11.892 -6.921 22.303 1.00 0.00 66 GLU A N 25
ATOM 30199 C CA . GLU A 1 65 ? -12.921 -7.913 22.362 1.00 0.00 66 GLU A CA 25
ATOM 30200 C C . GLU A 1 65 ? -12.576 -9.113 21.532 1.00 0.00 66 GLU A C 25
ATOM 30201 O O . GLU A 1 65 ? -12.960 -10.235 21.863 1.00 0.00 66 GLU A O 25
ATOM 30213 N N . MET A 1 66 ? -11.857 -8.896 20.448 1.00 0.00 67 MET A N 25
ATOM 30214 C CA . MET A 1 66 ? -11.474 -9.968 19.575 1.00 0.00 67 MET A CA 25
ATOM 30215 C C . MET A 1 66 ? -9.988 -10.245 19.741 1.00 0.00 67 MET A C 25
ATOM 30216 O O . MET A 1 66 ? -9.380 -10.943 18.932 1.00 0.00 67 MET A O 25
ATOM 30230 N N . ARG A 1 67 ? -9.418 -9.694 20.816 1.00 0.00 68 ARG A N 25
ATOM 30231 C CA . ARG A 1 67 ? -8.010 -9.871 21.125 1.00 0.00 68 ARG A CA 25
ATOM 30232 C C . ARG A 1 67 ? -7.618 -11.281 20.798 1.00 0.00 68 ARG A C 25
ATOM 30233 O O . ARG A 1 67 ? -6.666 -11.532 20.059 1.00 0.00 68 ARG A O 25
ATOM 30254 N N . ASN A 1 68 ? -8.352 -12.202 21.385 1.00 0.00 69 ASN A N 25
ATOM 30255 C CA . ASN A 1 68 ? -8.084 -13.617 21.196 1.00 0.00 69 ASN A CA 25
ATOM 30256 C C . ASN A 1 68 ? -9.337 -14.378 20.760 1.00 0.00 69 ASN A C 25
ATOM 30257 O O . ASN A 1 68 ? -9.396 -15.602 20.872 1.00 0.00 69 ASN A O 25
ATOM 30268 N N . TYR A 1 69 ? -10.336 -13.653 20.267 1.00 0.00 70 TYR A N 25
ATOM 30269 C CA . TYR A 1 69 ? -11.578 -14.275 19.825 1.00 0.00 70 TYR A CA 25
ATOM 30270 C C . TYR A 1 69 ? -11.414 -14.891 18.438 1.00 0.00 70 TYR A C 25
ATOM 30271 O O . TYR A 1 69 ? -11.962 -14.392 17.456 1.00 0.00 70 TYR A O 25
ATOM 30289 N N . LYS A 1 70 ? -10.656 -15.980 18.369 1.00 0.00 71 LYS A N 25
ATOM 30290 C CA . LYS A 1 70 ? -10.415 -16.669 17.107 1.00 0.00 71 LYS A CA 25
ATOM 30291 C C . LYS A 1 70 ? -10.983 -18.088 17.144 1.00 0.00 71 LYS A C 25
ATOM 30292 O O . LYS A 1 70 ? -10.247 -19.065 17.003 1.00 0.00 71 LYS A O 25
ATOM 30311 N N . PRO A 1 71 ? -12.307 -18.218 17.333 1.00 0.00 72 PRO A N 25
ATOM 30312 C CA . PRO A 1 71 ? -12.971 -19.526 17.387 1.00 0.00 72 PRO A CA 25
ATOM 30313 C C . PRO A 1 71 ? -12.972 -20.231 16.036 1.00 0.00 72 PRO A C 25
ATOM 30314 O O . PRO A 1 71 ? -12.724 -21.434 15.951 1.00 0.00 72 PRO A O 25
ATOM 30325 N N . GLU A 1 72 ? -13.253 -19.475 14.979 1.00 0.00 73 GLU A N 25
ATOM 30326 C CA . GLU A 1 72 ? -13.286 -20.028 13.630 1.00 0.00 73 GLU A CA 25
ATOM 30327 C C . GLU A 1 72 ? -14.354 -21.110 13.512 1.00 0.00 73 GLU A C 25
ATOM 30328 O O . GLU A 1 72 ? -14.725 -21.742 14.501 1.00 0.00 73 GLU A O 25
ATOM 30340 N N . ALA A 1 73 ? -14.846 -21.319 12.295 1.00 0.00 74 ALA A N 25
ATOM 30341 C CA . ALA A 1 73 ? -15.871 -22.325 12.047 1.00 0.00 74 ALA A CA 25
ATOM 30342 C C . ALA A 1 73 ? -17.137 -22.026 12.842 1.00 0.00 74 ALA A C 25
ATOM 30343 O O . ALA A 1 73 ? -18.064 -22.863 12.817 1.00 0.00 74 ALA A O 25
ATOM 30351 N N . SER A 1 1 ? -0.331 -20.437 21.276 1.00 0.00 2 SER A N 26
ATOM 30352 C CA . SER A 1 1 ? -0.834 -20.074 22.596 1.00 0.00 2 SER A CA 26
ATOM 30353 C C . SER A 1 1 ? -0.472 -18.632 22.938 1.00 0.00 2 SER A C 26
ATOM 30354 O O . SER A 1 1 ? 0.545 -18.373 23.580 1.00 0.00 2 SER A O 26
ATOM 30362 N N . HIS A 1 2 ? -1.313 -17.698 22.504 1.00 0.00 3 HIS A N 26
ATOM 30363 C CA . HIS A 1 2 ? -1.082 -16.282 22.765 1.00 0.00 3 HIS A CA 26
ATOM 30364 C C . HIS A 1 2 ? -2.357 -15.474 22.544 1.00 0.00 3 HIS A C 26
ATOM 30365 O O . HIS A 1 2 ? -3.058 -15.661 21.550 1.00 0.00 3 HIS A O 26
ATOM 30380 N N . MET A 1 3 ? -2.651 -14.574 23.477 1.00 0.00 4 MET A N 26
ATOM 30381 C CA . MET A 1 3 ? -3.841 -13.737 23.383 1.00 0.00 4 MET A CA 26
ATOM 30382 C C . MET A 1 3 ? -3.803 -12.876 22.123 1.00 0.00 4 MET A C 26
ATOM 30383 O O . MET A 1 3 ? -2.745 -12.378 21.737 1.00 0.00 4 MET A O 26
ATOM 30397 N N . PRO A 1 4 ? -4.962 -12.695 21.459 1.00 0.00 5 PRO A N 26
ATOM 30398 C CA . PRO A 1 4 ? -5.083 -11.903 20.235 1.00 0.00 5 PRO A CA 26
ATOM 30399 C C . PRO A 1 4 ? -4.097 -10.742 20.125 1.00 0.00 5 PRO A C 26
ATOM 30400 O O . PRO A 1 4 ? -3.757 -10.078 21.105 1.00 0.00 5 PRO A O 26
ATOM 30411 N N . LYS A 1 5 ? -3.684 -10.508 18.889 1.00 0.00 6 LYS A N 26
ATOM 30412 C CA . LYS A 1 5 ? -2.772 -9.433 18.521 1.00 0.00 6 LYS A CA 26
ATOM 30413 C C . LYS A 1 5 ? -3.195 -8.958 17.142 1.00 0.00 6 LYS A C 26
ATOM 30414 O O . LYS A 1 5 ? -2.378 -8.682 16.263 1.00 0.00 6 LYS A O 26
ATOM 30433 N N . ARG A 1 6 ? -4.511 -8.942 16.975 1.00 0.00 7 ARG A N 26
ATOM 30434 C CA . ARG A 1 6 ? -5.164 -8.591 15.726 1.00 0.00 7 ARG A CA 26
ATOM 30435 C C . ARG A 1 6 ? -4.947 -7.132 15.306 1.00 0.00 7 ARG A C 26
ATOM 30436 O O . ARG A 1 6 ? -4.039 -6.449 15.781 1.00 0.00 7 ARG A O 26
ATOM 30457 N N . ALA A 1 7 ? -5.837 -6.674 14.419 1.00 0.00 8 ALA A N 26
ATOM 30458 C CA . ALA A 1 7 ? -5.833 -5.306 13.909 1.00 0.00 8 ALA A CA 26
ATOM 30459 C C . ALA A 1 7 ? -4.625 -4.992 13.031 1.00 0.00 8 ALA A C 26
ATOM 30460 O O . ALA A 1 7 ? -3.623 -5.707 13.036 1.00 0.00 8 ALA A O 26
ATOM 30467 N N . THR A 1 8 ? -4.771 -3.928 12.244 1.00 0.00 9 THR A N 26
ATOM 30468 C CA . THR A 1 8 ? -3.751 -3.490 11.295 1.00 0.00 9 THR A CA 26
ATOM 30469 C C . THR A 1 8 ? -3.126 -2.145 11.686 1.00 0.00 9 THR A C 26
ATOM 30470 O O . THR A 1 8 ? -3.834 -1.211 12.053 1.00 0.00 9 THR A O 26
ATOM 30481 N N . THR A 1 9 ? -1.798 -2.049 11.588 1.00 0.00 10 THR A N 26
ATOM 30482 C CA . THR A 1 9 ? -1.081 -0.819 11.912 1.00 0.00 10 THR A CA 26
ATOM 30483 C C . THR A 1 9 ? -1.354 0.231 10.865 1.00 0.00 10 THR A C 26
ATOM 30484 O O . THR A 1 9 ? -1.622 -0.094 9.709 1.00 0.00 10 THR A O 26
ATOM 30495 N N . ALA A 1 10 ? -1.262 1.495 11.261 1.00 0.00 11 ALA A N 26
ATOM 30496 C CA . ALA A 1 10 ? -1.473 2.578 10.333 1.00 0.00 11 ALA A CA 26
ATOM 30497 C C . ALA A 1 10 ? -0.697 2.289 9.064 1.00 0.00 11 ALA A C 26
ATOM 30498 O O . ALA A 1 10 ? -1.196 2.454 7.956 1.00 0.00 11 ALA A O 26
ATOM 30505 N N . PHE A 1 11 ? 0.544 1.873 9.237 1.00 0.00 12 PHE A N 26
ATOM 30506 C CA . PHE A 1 11 ? 1.412 1.571 8.108 1.00 0.00 12 PHE A CA 26
ATOM 30507 C C . PHE A 1 11 ? 0.891 0.391 7.300 1.00 0.00 12 PHE A C 26
ATOM 30508 O O . PHE A 1 11 ? 1.058 0.331 6.084 1.00 0.00 12 PHE A O 26
ATOM 30525 N N . MET A 1 12 ? 0.291 -0.562 7.990 1.00 0.00 13 MET A N 26
ATOM 30526 C CA . MET A 1 12 ? -0.217 -1.748 7.344 1.00 0.00 13 MET A CA 26
ATOM 30527 C C . MET A 1 12 ? -1.524 -1.452 6.638 1.00 0.00 13 MET A C 26
ATOM 30528 O O . MET A 1 12 ? -1.641 -1.637 5.429 1.00 0.00 13 MET A O 26
ATOM 30542 N N . LEU A 1 13 ? -2.517 -1.030 7.405 1.00 0.00 14 LEU A N 26
ATOM 30543 C CA . LEU A 1 13 ? -3.833 -0.753 6.865 1.00 0.00 14 LEU A CA 26
ATOM 30544 C C . LEU A 1 13 ? -3.808 0.177 5.652 1.00 0.00 14 LEU A C 26
ATOM 30545 O O . LEU A 1 13 ? -4.739 0.175 4.845 1.00 0.00 14 LEU A O 26
ATOM 30561 N N . TRP A 1 14 ? -2.747 0.965 5.518 1.00 0.00 15 TRP A N 26
ATOM 30562 C CA . TRP A 1 14 ? -2.628 1.877 4.397 1.00 0.00 15 TRP A CA 26
ATOM 30563 C C . TRP A 1 14 ? -1.852 1.182 3.321 1.00 0.00 15 TRP A C 26
ATOM 30564 O O . TRP A 1 14 ? -2.233 1.186 2.155 1.00 0.00 15 TRP A O 26
ATOM 30585 N N . LEU A 1 15 ? -0.779 0.531 3.738 1.00 0.00 16 LEU A N 26
ATOM 30586 C CA . LEU A 1 15 ? 0.020 -0.219 2.809 1.00 0.00 16 LEU A CA 26
ATOM 30587 C C . LEU A 1 15 ? -0.834 -1.319 2.240 1.00 0.00 16 LEU A C 26
ATOM 30588 O O . LEU A 1 15 ? -0.530 -1.883 1.216 1.00 0.00 16 LEU A O 26
ATOM 30604 N N . ASN A 1 16 ? -1.921 -1.619 2.908 1.00 0.00 17 ASN A N 26
ATOM 30605 C CA . ASN A 1 16 ? -2.825 -2.642 2.474 1.00 0.00 17 ASN A CA 26
ATOM 30606 C C . ASN A 1 16 ? -3.614 -2.169 1.256 1.00 0.00 17 ASN A C 26
ATOM 30607 O O . ASN A 1 16 ? -3.553 -2.747 0.140 1.00 0.00 17 ASN A O 26
ATOM 30618 N N . ASP A 1 17 ? -4.266 -1.040 1.472 1.00 0.00 18 ASP A N 26
ATOM 30619 C CA . ASP A 1 17 ? -5.053 -0.398 0.452 1.00 0.00 18 ASP A CA 26
ATOM 30620 C C . ASP A 1 17 ? -4.181 0.266 -0.579 1.00 0.00 18 ASP A C 26
ATOM 30621 O O . ASP A 1 17 ? -4.587 0.430 -1.729 1.00 0.00 18 ASP A O 26
ATOM 30630 N N . THR A 1 18 ? -2.990 0.676 -0.177 1.00 0.00 19 THR A N 26
ATOM 30631 C CA . THR A 1 18 ? -2.085 1.343 -1.079 1.00 0.00 19 THR A CA 26
ATOM 30632 C C . THR A 1 18 ? -0.984 0.424 -1.577 1.00 0.00 19 THR A C 26
ATOM 30633 O O . THR A 1 18 ? -0.468 0.653 -2.656 1.00 0.00 19 THR A O 26
ATOM 30644 N N . ARG A 1 19 ? -0.630 -0.628 -0.823 1.00 0.00 20 ARG A N 26
ATOM 30645 C CA . ARG A 1 19 ? 0.410 -1.541 -1.303 1.00 0.00 20 ARG A CA 26
ATOM 30646 C C . ARG A 1 19 ? -0.040 -2.055 -2.625 1.00 0.00 20 ARG A C 26
ATOM 30647 O O . ARG A 1 19 ? 0.748 -2.217 -3.557 1.00 0.00 20 ARG A O 26
ATOM 30668 N N . GLU A 1 20 ? -1.346 -2.248 -2.721 1.00 0.00 21 GLU A N 26
ATOM 30669 C CA . GLU A 1 20 ? -1.896 -2.678 -3.996 1.00 0.00 21 GLU A CA 26
ATOM 30670 C C . GLU A 1 20 ? -1.553 -1.592 -5.016 1.00 0.00 21 GLU A C 26
ATOM 30671 O O . GLU A 1 20 ? -1.180 -1.861 -6.161 1.00 0.00 21 GLU A O 26
ATOM 30683 N N . SER A 1 21 ? -1.705 -0.354 -4.552 1.00 0.00 22 SER A N 26
ATOM 30684 C CA . SER A 1 21 ? -1.447 0.822 -5.366 1.00 0.00 22 SER A CA 26
ATOM 30685 C C . SER A 1 21 ? 0.040 0.976 -5.682 1.00 0.00 22 SER A C 26
ATOM 30686 O O . SER A 1 21 ? 0.418 1.712 -6.593 1.00 0.00 22 SER A O 26
ATOM 30694 N N . ILE A 1 22 ? 0.875 0.298 -4.909 1.00 0.00 23 ILE A N 26
ATOM 30695 C CA . ILE A 1 22 ? 2.316 0.380 -5.091 1.00 0.00 23 ILE A CA 26
ATOM 30696 C C . ILE A 1 22 ? 2.791 -0.547 -6.183 1.00 0.00 23 ILE A C 26
ATOM 30697 O O . ILE A 1 22 ? 3.613 -0.164 -7.016 1.00 0.00 23 ILE A O 26
ATOM 30713 N N . LYS A 1 23 ? 2.287 -1.771 -6.178 1.00 0.00 24 LYS A N 26
ATOM 30714 C CA . LYS A 1 23 ? 2.702 -2.719 -7.184 1.00 0.00 24 LYS A CA 26
ATOM 30715 C C . LYS A 1 23 ? 2.243 -2.259 -8.562 1.00 0.00 24 LYS A C 26
ATOM 30716 O O . LYS A 1 23 ? 2.923 -2.491 -9.559 1.00 0.00 24 LYS A O 26
ATOM 30735 N N . ARG A 1 24 ? 1.109 -1.563 -8.611 1.00 0.00 25 ARG A N 26
ATOM 30736 C CA . ARG A 1 24 ? 0.614 -1.028 -9.876 1.00 0.00 25 ARG A CA 26
ATOM 30737 C C . ARG A 1 24 ? 1.536 0.110 -10.303 1.00 0.00 25 ARG A C 26
ATOM 30738 O O . ARG A 1 24 ? 1.884 0.256 -11.474 1.00 0.00 25 ARG A O 26
ATOM 30759 N N . GLU A 1 25 ? 1.942 0.892 -9.306 1.00 0.00 26 GLU A N 26
ATOM 30760 C CA . GLU A 1 25 ? 2.850 2.009 -9.508 1.00 0.00 26 GLU A CA 26
ATOM 30761 C C . GLU A 1 25 ? 4.209 1.484 -9.953 1.00 0.00 26 GLU A C 26
ATOM 30762 O O . GLU A 1 25 ? 5.046 2.232 -10.455 1.00 0.00 26 GLU A O 26
ATOM 30774 N N . ASN A 1 26 ? 4.404 0.176 -9.782 1.00 0.00 27 ASN A N 26
ATOM 30775 C CA . ASN A 1 26 ? 5.632 -0.477 -10.179 1.00 0.00 27 ASN A CA 26
ATOM 30776 C C . ASN A 1 26 ? 5.375 -1.962 -10.415 1.00 0.00 27 ASN A C 26
ATOM 30777 O O . ASN A 1 26 ? 5.651 -2.795 -9.552 1.00 0.00 27 ASN A O 26
ATOM 30788 N N . PRO A 1 27 ? 4.817 -2.309 -11.592 1.00 0.00 28 PRO A N 26
ATOM 30789 C CA . PRO A 1 27 ? 4.493 -3.699 -11.943 1.00 0.00 28 PRO A CA 26
ATOM 30790 C C . PRO A 1 27 ? 5.729 -4.554 -12.196 1.00 0.00 28 PRO A C 26
ATOM 30791 O O . PRO A 1 27 ? 5.819 -5.251 -13.207 1.00 0.00 28 PRO A O 26
ATOM 30802 N N . GLY A 1 28 ? 6.679 -4.503 -11.271 1.00 0.00 29 GLY A N 26
ATOM 30803 C CA . GLY A 1 28 ? 7.891 -5.281 -11.410 1.00 0.00 29 GLY A CA 26
ATOM 30804 C C . GLY A 1 28 ? 8.749 -5.261 -10.159 1.00 0.00 29 GLY A C 26
ATOM 30805 O O . GLY A 1 28 ? 9.912 -5.665 -10.197 1.00 0.00 29 GLY A O 26
ATOM 30809 N N . ILE A 1 29 ? 8.186 -4.790 -9.046 1.00 0.00 30 ILE A N 26
ATOM 30810 C CA . ILE A 1 29 ? 8.923 -4.728 -7.805 1.00 0.00 30 ILE A CA 26
ATOM 30811 C C . ILE A 1 29 ? 8.883 -6.061 -7.077 1.00 0.00 30 ILE A C 26
ATOM 30812 O O . ILE A 1 29 ? 8.832 -7.124 -7.695 1.00 0.00 30 ILE A O 26
ATOM 30828 N N . LYS A 1 30 ? 8.923 -5.989 -5.764 1.00 0.00 31 LYS A N 26
ATOM 30829 C CA . LYS A 1 30 ? 8.912 -7.145 -4.925 1.00 0.00 31 LYS A CA 26
ATOM 30830 C C . LYS A 1 30 ? 8.188 -6.835 -3.638 1.00 0.00 31 LYS A C 26
ATOM 30831 O O . LYS A 1 30 ? 8.222 -5.717 -3.131 1.00 0.00 31 LYS A O 26
ATOM 30850 N N . VAL A 1 31 ? 7.548 -7.853 -3.126 1.00 0.00 32 VAL A N 26
ATOM 30851 C CA . VAL A 1 31 ? 6.802 -7.792 -1.883 1.00 0.00 32 VAL A CA 26
ATOM 30852 C C . VAL A 1 31 ? 7.433 -6.836 -0.866 1.00 0.00 32 VAL A C 26
ATOM 30853 O O . VAL A 1 31 ? 6.738 -6.176 -0.095 1.00 0.00 32 VAL A O 26
ATOM 30866 N N . THR A 1 32 ? 8.757 -6.814 -0.850 1.00 0.00 33 THR A N 26
ATOM 30867 C CA . THR A 1 32 ? 9.512 -5.989 0.101 1.00 0.00 33 THR A CA 26
ATOM 30868 C C . THR A 1 32 ? 9.725 -4.555 -0.390 1.00 0.00 33 THR A C 26
ATOM 30869 O O . THR A 1 32 ? 9.930 -3.641 0.418 1.00 0.00 33 THR A O 26
ATOM 30880 N N . GLU A 1 33 ? 9.639 -4.339 -1.694 1.00 0.00 34 GLU A N 26
ATOM 30881 C CA . GLU A 1 33 ? 9.793 -2.999 -2.235 1.00 0.00 34 GLU A CA 26
ATOM 30882 C C . GLU A 1 33 ? 8.552 -2.188 -1.910 1.00 0.00 34 GLU A C 26
ATOM 30883 O O . GLU A 1 33 ? 8.620 -0.987 -1.690 1.00 0.00 34 GLU A O 26
ATOM 30895 N N . ILE A 1 34 ? 7.415 -2.865 -1.893 1.00 0.00 35 ILE A N 26
ATOM 30896 C CA . ILE A 1 34 ? 6.153 -2.226 -1.602 1.00 0.00 35 ILE A CA 26
ATOM 30897 C C . ILE A 1 34 ? 6.180 -1.659 -0.201 1.00 0.00 35 ILE A C 26
ATOM 30898 O O . ILE A 1 34 ? 5.735 -0.537 0.050 1.00 0.00 35 ILE A O 26
ATOM 30914 N N . ALA A 1 35 ? 6.701 -2.463 0.711 1.00 0.00 36 ALA A N 26
ATOM 30915 C CA . ALA A 1 35 ? 6.780 -2.081 2.100 1.00 0.00 36 ALA A CA 26
ATOM 30916 C C . ALA A 1 35 ? 7.760 -0.936 2.335 1.00 0.00 36 ALA A C 26
ATOM 30917 O O . ALA A 1 35 ? 7.632 -0.200 3.313 1.00 0.00 36 ALA A O 26
ATOM 30924 N N . LYS A 1 36 ? 8.749 -0.793 1.457 1.00 0.00 37 LYS A N 26
ATOM 30925 C CA . LYS A 1 36 ? 9.749 0.260 1.616 1.00 0.00 37 LYS A CA 26
ATOM 30926 C C . LYS A 1 36 ? 9.361 1.530 0.866 1.00 0.00 37 LYS A C 26
ATOM 30927 O O . LYS A 1 36 ? 9.352 2.627 1.441 1.00 0.00 37 LYS A O 26
ATOM 30946 N N . LYS A 1 37 ? 9.033 1.391 -0.416 1.00 0.00 38 LYS A N 26
ATOM 30947 C CA . LYS A 1 37 ? 8.647 2.532 -1.226 1.00 0.00 38 LYS A CA 26
ATOM 30948 C C . LYS A 1 37 ? 7.285 3.072 -0.807 1.00 0.00 38 LYS A C 26
ATOM 30949 O O . LYS A 1 37 ? 6.865 4.137 -1.261 1.00 0.00 38 LYS A O 26
ATOM 30968 N N . GLY A 1 38 ? 6.612 2.352 0.080 1.00 0.00 39 GLY A N 26
ATOM 30969 C CA . GLY A 1 38 ? 5.338 2.807 0.553 1.00 0.00 39 GLY A CA 26
ATOM 30970 C C . GLY A 1 38 ? 5.496 3.679 1.781 1.00 0.00 39 GLY A C 26
ATOM 30971 O O . GLY A 1 38 ? 4.871 4.731 1.906 1.00 0.00 39 GLY A O 26
ATOM 30975 N N . GLY A 1 39 ? 6.348 3.234 2.680 1.00 0.00 40 GLY A N 26
ATOM 30976 C CA . GLY A 1 39 ? 6.610 3.970 3.901 1.00 0.00 40 GLY A CA 26
ATOM 30977 C C . GLY A 1 39 ? 7.125 5.360 3.626 1.00 0.00 40 GLY A C 26
ATOM 30978 O O . GLY A 1 39 ? 6.816 6.298 4.355 1.00 0.00 40 GLY A O 26
ATOM 30982 N N . GLU A 1 40 ? 7.907 5.502 2.566 1.00 0.00 41 GLU A N 26
ATOM 30983 C CA . GLU A 1 40 ? 8.444 6.805 2.203 1.00 0.00 41 GLU A CA 26
ATOM 30984 C C . GLU A 1 40 ? 7.309 7.767 1.874 1.00 0.00 41 GLU A C 26
ATOM 30985 O O . GLU A 1 40 ? 7.298 8.914 2.317 1.00 0.00 41 GLU A O 26
ATOM 30997 N N . MET A 1 41 ? 6.352 7.280 1.090 1.00 0.00 42 MET A N 26
ATOM 30998 C CA . MET A 1 41 ? 5.201 8.074 0.690 1.00 0.00 42 MET A CA 26
ATOM 30999 C C . MET A 1 41 ? 4.197 8.183 1.825 1.00 0.00 42 MET A C 26
ATOM 31000 O O . MET A 1 41 ? 3.522 9.198 1.988 1.00 0.00 42 MET A O 26
ATOM 31014 N N . TRP A 1 42 ? 4.099 7.106 2.591 1.00 0.00 43 TRP A N 26
ATOM 31015 C CA . TRP A 1 42 ? 3.180 7.017 3.701 1.00 0.00 43 TRP A CA 26
ATOM 31016 C C . TRP A 1 42 ? 3.547 7.979 4.834 1.00 0.00 43 TRP A C 26
ATOM 31017 O O . TRP A 1 42 ? 2.713 8.766 5.283 1.00 0.00 43 TRP A O 26
ATOM 31038 N N . LYS A 1 43 ? 4.785 7.889 5.308 1.00 0.00 44 LYS A N 26
ATOM 31039 C CA . LYS A 1 43 ? 5.272 8.721 6.410 1.00 0.00 44 LYS A CA 26
ATOM 31040 C C . LYS A 1 43 ? 4.752 10.163 6.372 1.00 0.00 44 LYS A C 26
ATOM 31041 O O . LYS A 1 43 ? 4.638 10.802 7.418 1.00 0.00 44 LYS A O 26
ATOM 31060 N N . GLU A 1 44 ? 4.459 10.692 5.185 1.00 0.00 45 GLU A N 26
ATOM 31061 C CA . GLU A 1 44 ? 3.985 12.074 5.083 1.00 0.00 45 GLU A CA 26
ATOM 31062 C C . GLU A 1 44 ? 2.703 12.206 4.258 1.00 0.00 45 GLU A C 26
ATOM 31063 O O . GLU A 1 44 ? 2.324 13.315 3.880 1.00 0.00 45 GLU A O 26
ATOM 31075 N N . LEU A 1 45 ? 2.041 11.092 3.972 1.00 0.00 46 LEU A N 26
ATOM 31076 C CA . LEU A 1 45 ? 0.814 11.141 3.183 1.00 0.00 46 LEU A CA 26
ATOM 31077 C C . LEU A 1 45 ? -0.359 11.618 4.056 1.00 0.00 46 LEU A C 26
ATOM 31078 O O . LEU A 1 45 ? -0.314 11.493 5.279 1.00 0.00 46 LEU A O 26
ATOM 31094 N N . LYS A 1 46 ? -1.391 12.198 3.431 1.00 0.00 47 LYS A N 26
ATOM 31095 C CA . LYS A 1 46 ? -2.546 12.726 4.174 1.00 0.00 47 LYS A CA 26
ATOM 31096 C C . LYS A 1 46 ? -3.663 11.702 4.313 1.00 0.00 47 LYS A C 26
ATOM 31097 O O . LYS A 1 46 ? -4.753 12.017 4.792 1.00 0.00 47 LYS A O 26
ATOM 31116 N N . ASP A 1 47 ? -3.376 10.475 3.930 1.00 0.00 48 ASP A N 26
ATOM 31117 C CA . ASP A 1 47 ? -4.333 9.393 4.045 1.00 0.00 48 ASP A CA 26
ATOM 31118 C C . ASP A 1 47 ? -4.024 8.578 5.296 1.00 0.00 48 ASP A C 26
ATOM 31119 O O . ASP A 1 47 ? -4.838 7.776 5.742 1.00 0.00 48 ASP A O 26
ATOM 31128 N N . LYS A 1 48 ? -2.838 8.814 5.864 1.00 0.00 49 LYS A N 26
ATOM 31129 C CA . LYS A 1 48 ? -2.405 8.127 7.073 1.00 0.00 49 LYS A CA 26
ATOM 31130 C C . LYS A 1 48 ? -3.116 8.702 8.284 1.00 0.00 49 LYS A C 26
ATOM 31131 O O . LYS A 1 48 ? -3.236 8.045 9.315 1.00 0.00 49 LYS A O 26
ATOM 31150 N N . SER A 1 49 ? -3.643 9.908 8.136 1.00 0.00 50 SER A N 26
ATOM 31151 C CA . SER A 1 49 ? -4.395 10.525 9.207 1.00 0.00 50 SER A CA 26
ATOM 31152 C C . SER A 1 49 ? -5.787 9.926 9.186 1.00 0.00 50 SER A C 26
ATOM 31153 O O . SER A 1 49 ? -6.414 9.714 10.224 1.00 0.00 50 SER A O 26
ATOM 31161 N N . LYS A 1 50 ? -6.252 9.652 7.970 1.00 0.00 51 LYS A N 26
ATOM 31162 C CA . LYS A 1 50 ? -7.569 9.065 7.764 1.00 0.00 51 LYS A CA 26
ATOM 31163 C C . LYS A 1 50 ? -7.516 7.541 7.872 1.00 0.00 51 LYS A C 26
ATOM 31164 O O . LYS A 1 50 ? -8.533 6.898 8.133 1.00 0.00 51 LYS A O 26
ATOM 31183 N N . TRP A 1 51 ? -6.331 6.962 7.669 1.00 0.00 52 TRP A N 26
ATOM 31184 C CA . TRP A 1 51 ? -6.173 5.513 7.745 1.00 0.00 52 TRP A CA 26
ATOM 31185 C C . TRP A 1 51 ? -5.648 5.075 9.107 1.00 0.00 52 TRP A C 26
ATOM 31186 O O . TRP A 1 51 ? -5.986 3.996 9.583 1.00 0.00 52 TRP A O 26
ATOM 31207 N N . GLU A 1 52 ? -4.844 5.915 9.753 1.00 0.00 53 GLU A N 26
ATOM 31208 C CA . GLU A 1 52 ? -4.315 5.575 11.072 1.00 0.00 53 GLU A CA 26
ATOM 31209 C C . GLU A 1 52 ? -5.452 5.220 11.995 1.00 0.00 53 GLU A C 26
ATOM 31210 O O . GLU A 1 52 ? -5.360 4.284 12.784 1.00 0.00 53 GLU A O 26
ATOM 31222 N N . ASP A 1 53 ? -6.526 5.987 11.894 1.00 0.00 54 ASP A N 26
ATOM 31223 C CA . ASP A 1 53 ? -7.678 5.756 12.732 1.00 0.00 54 ASP A CA 26
ATOM 31224 C C . ASP A 1 53 ? -8.116 4.322 12.628 1.00 0.00 54 ASP A C 26
ATOM 31225 O O . ASP A 1 53 ? -8.471 3.708 13.622 1.00 0.00 54 ASP A O 26
ATOM 31234 N N . ALA A 1 54 ? -8.043 3.767 11.437 1.00 0.00 55 ALA A N 26
ATOM 31235 C CA . ALA A 1 54 ? -8.391 2.380 11.266 1.00 0.00 55 ALA A CA 26
ATOM 31236 C C . ALA A 1 54 ? -7.474 1.544 12.156 1.00 0.00 55 ALA A C 26
ATOM 31237 O O . ALA A 1 54 ? -7.903 0.580 12.787 1.00 0.00 55 ALA A O 26
ATOM 31244 N N . ALA A 1 55 ? -6.190 1.909 12.160 1.00 0.00 56 ALA A N 26
ATOM 31245 C CA . ALA A 1 55 ? -5.163 1.191 12.920 1.00 0.00 56 ALA A CA 26
ATOM 31246 C C . ALA A 1 55 ? -5.331 1.318 14.427 1.00 0.00 56 ALA A C 26
ATOM 31247 O O . ALA A 1 55 ? -5.380 0.315 15.130 1.00 0.00 56 ALA A O 26
ATOM 31254 N N . ALA A 1 56 ? -5.420 2.546 14.930 1.00 0.00 57 ALA A N 26
ATOM 31255 C CA . ALA A 1 56 ? -5.588 2.753 16.367 1.00 0.00 57 ALA A CA 26
ATOM 31256 C C . ALA A 1 56 ? -6.945 2.223 16.820 1.00 0.00 57 ALA A C 26
ATOM 31257 O O . ALA A 1 56 ? -7.076 1.617 17.883 1.00 0.00 57 ALA A O 26
ATOM 31264 N N . LYS A 1 57 ? -7.945 2.466 15.987 1.00 0.00 58 LYS A N 26
ATOM 31265 C CA . LYS A 1 57 ? -9.306 2.025 16.268 1.00 0.00 58 LYS A CA 26
ATOM 31266 C C . LYS A 1 57 ? -9.390 0.502 16.253 1.00 0.00 58 LYS A C 26
ATOM 31267 O O . LYS A 1 57 ? -10.180 -0.091 16.985 1.00 0.00 58 LYS A O 26
ATOM 31286 N N . ASP A 1 58 ? -8.571 -0.126 15.411 1.00 0.00 59 ASP A N 26
ATOM 31287 C CA . ASP A 1 58 ? -8.562 -1.579 15.305 1.00 0.00 59 ASP A CA 26
ATOM 31288 C C . ASP A 1 58 ? -7.679 -2.203 16.378 1.00 0.00 59 ASP A C 26
ATOM 31289 O O . ASP A 1 58 ? -7.972 -3.282 16.869 1.00 0.00 59 ASP A O 26
ATOM 31298 N N . LYS A 1 59 ? -6.610 -1.515 16.756 1.00 0.00 60 LYS A N 26
ATOM 31299 C CA . LYS A 1 59 ? -5.712 -2.021 17.789 1.00 0.00 60 LYS A CA 26
ATOM 31300 C C . LYS A 1 59 ? -6.460 -2.092 19.109 1.00 0.00 60 LYS A C 26
ATOM 31301 O O . LYS A 1 59 ? -6.325 -3.038 19.886 1.00 0.00 60 LYS A O 26
ATOM 31320 N N . GLN A 1 60 ? -7.229 -1.053 19.338 1.00 0.00 61 GLN A N 26
ATOM 31321 C CA . GLN A 1 60 ? -8.011 -0.901 20.538 1.00 0.00 61 GLN A CA 26
ATOM 31322 C C . GLN A 1 60 ? -9.315 -1.682 20.444 1.00 0.00 61 GLN A C 26
ATOM 31323 O O . GLN A 1 60 ? -9.834 -2.150 21.449 1.00 0.00 61 GLN A O 26
ATOM 31337 N N . ARG A 1 61 ? -9.867 -1.814 19.252 1.00 0.00 62 ARG A N 26
ATOM 31338 C CA . ARG A 1 61 ? -11.118 -2.536 19.111 1.00 0.00 62 ARG A CA 26
ATOM 31339 C C . ARG A 1 61 ? -10.890 -4.037 18.988 1.00 0.00 62 ARG A C 26
ATOM 31340 O O . ARG A 1 61 ? -11.813 -4.828 19.178 1.00 0.00 62 ARG A O 26
ATOM 31361 N N . TYR A 1 62 ? -9.671 -4.427 18.668 1.00 0.00 63 TYR A N 26
ATOM 31362 C CA . TYR A 1 62 ? -9.352 -5.839 18.516 1.00 0.00 63 TYR A CA 26
ATOM 31363 C C . TYR A 1 62 ? -8.962 -6.403 19.849 1.00 0.00 63 TYR A C 26
ATOM 31364 O O . TYR A 1 62 ? -9.400 -7.474 20.245 1.00 0.00 63 TYR A O 26
ATOM 31382 N N . HIS A 1 63 ? -8.151 -5.656 20.556 1.00 0.00 64 HIS A N 26
ATOM 31383 C CA . HIS A 1 63 ? -7.726 -6.075 21.853 1.00 0.00 64 HIS A CA 26
ATOM 31384 C C . HIS A 1 63 ? -8.897 -5.934 22.825 1.00 0.00 64 HIS A C 26
ATOM 31385 O O . HIS A 1 63 ? -8.962 -6.597 23.853 1.00 0.00 64 HIS A O 26
ATOM 31400 N N . ASP A 1 64 ? -9.827 -5.052 22.488 1.00 0.00 65 ASP A N 26
ATOM 31401 C CA . ASP A 1 64 ? -10.967 -4.813 23.337 1.00 0.00 65 ASP A CA 26
ATOM 31402 C C . ASP A 1 64 ? -12.023 -5.881 23.171 1.00 0.00 65 ASP A C 26
ATOM 31403 O O . ASP A 1 64 ? -12.979 -5.929 23.945 1.00 0.00 65 ASP A O 26
ATOM 31412 N N . GLU A 1 65 ? -11.886 -6.720 22.154 1.00 0.00 66 GLU A N 26
ATOM 31413 C CA . GLU A 1 65 ? -12.892 -7.735 21.939 1.00 0.00 66 GLU A CA 26
ATOM 31414 C C . GLU A 1 65 ? -12.270 -9.015 21.455 1.00 0.00 66 GLU A C 26
ATOM 31415 O O . GLU A 1 65 ? -12.627 -10.096 21.906 1.00 0.00 66 GLU A O 26
ATOM 31427 N N . MET A 1 66 ? -11.325 -8.890 20.546 1.00 0.00 67 MET A N 26
ATOM 31428 C CA . MET A 1 66 ? -10.655 -10.049 20.024 1.00 0.00 67 MET A CA 26
ATOM 31429 C C . MET A 1 66 ? -9.816 -10.674 21.103 1.00 0.00 67 MET A C 26
ATOM 31430 O O . MET A 1 66 ? -9.837 -11.890 21.278 1.00 0.00 67 MET A O 26
ATOM 31444 N N . ARG A 1 67 ? -9.091 -9.846 21.848 1.00 0.00 68 ARG A N 26
ATOM 31445 C CA . ARG A 1 67 ? -8.268 -10.382 22.915 1.00 0.00 68 ARG A CA 26
ATOM 31446 C C . ARG A 1 67 ? -9.168 -10.862 24.063 1.00 0.00 68 ARG A C 26
ATOM 31447 O O . ARG A 1 67 ? -9.012 -11.965 24.586 1.00 0.00 68 ARG A O 26
ATOM 31468 N N . ASN A 1 68 ? -10.091 -9.986 24.448 1.00 0.00 69 ASN A N 26
ATOM 31469 C CA . ASN A 1 68 ? -11.015 -10.265 25.547 1.00 0.00 69 ASN A CA 26
ATOM 31470 C C . ASN A 1 68 ? -12.392 -10.738 25.070 1.00 0.00 69 ASN A C 26
ATOM 31471 O O . ASN A 1 68 ? -13.407 -10.404 25.681 1.00 0.00 69 ASN A O 26
ATOM 31482 N N . TYR A 1 69 ? -12.430 -11.536 24.004 1.00 0.00 70 TYR A N 26
ATOM 31483 C CA . TYR A 1 69 ? -13.709 -12.056 23.507 1.00 0.00 70 TYR A CA 26
ATOM 31484 C C . TYR A 1 69 ? -14.228 -13.185 24.397 1.00 0.00 70 TYR A C 26
ATOM 31485 O O . TYR A 1 69 ? -15.339 -13.677 24.199 1.00 0.00 70 TYR A O 26
ATOM 31503 N N . LYS A 1 70 ? -13.425 -13.593 25.377 1.00 0.00 71 LYS A N 26
ATOM 31504 C CA . LYS A 1 70 ? -13.818 -14.663 26.289 1.00 0.00 71 LYS A CA 26
ATOM 31505 C C . LYS A 1 70 ? -13.537 -14.280 27.743 1.00 0.00 71 LYS A C 26
ATOM 31506 O O . LYS A 1 70 ? -14.467 -14.067 28.521 1.00 0.00 71 LYS A O 26
ATOM 31525 N N . PRO A 1 71 ? -12.252 -14.183 28.140 1.00 0.00 72 PRO A N 26
ATOM 31526 C CA . PRO A 1 71 ? -11.883 -13.822 29.513 1.00 0.00 72 PRO A CA 26
ATOM 31527 C C . PRO A 1 71 ? -12.147 -12.351 29.815 1.00 0.00 72 PRO A C 26
ATOM 31528 O O . PRO A 1 71 ? -12.142 -11.511 28.914 1.00 0.00 72 PRO A O 26
ATOM 31539 N N . GLU A 1 72 ? -12.379 -12.046 31.088 1.00 0.00 73 GLU A N 26
ATOM 31540 C CA . GLU A 1 72 ? -12.646 -10.675 31.508 1.00 0.00 73 GLU A CA 26
ATOM 31541 C C . GLU A 1 72 ? -11.855 -10.328 32.765 1.00 0.00 73 GLU A C 26
ATOM 31542 O O . GLU A 1 72 ? -11.041 -9.405 32.762 1.00 0.00 73 GLU A O 26
ATOM 31554 N N . ALA A 1 73 ? -12.102 -11.072 33.838 1.00 0.00 74 ALA A N 26
ATOM 31555 C CA . ALA A 1 73 ? -11.413 -10.842 35.102 1.00 0.00 74 ALA A CA 26
ATOM 31556 C C . ALA A 1 73 ? -11.694 -9.441 35.633 1.00 0.00 74 ALA A C 26
ATOM 31557 O O . ALA A 1 73 ? -12.544 -8.743 35.041 1.00 0.00 74 ALA A O 26
ATOM 31565 N N . SER A 1 1 ? -6.479 -13.886 6.790 1.00 0.00 2 SER A N 27
ATOM 31566 C CA . SER A 1 1 ? -6.040 -15.151 7.369 1.00 0.00 2 SER A CA 27
ATOM 31567 C C . SER A 1 1 ? -6.829 -15.471 8.635 1.00 0.00 2 SER A C 27
ATOM 31568 O O . SER A 1 1 ? -7.560 -14.627 9.154 1.00 0.00 2 SER A O 27
ATOM 31576 N N . HIS A 1 2 ? -6.674 -16.696 9.128 1.00 0.00 3 HIS A N 27
ATOM 31577 C CA . HIS A 1 2 ? -7.371 -17.127 10.334 1.00 0.00 3 HIS A CA 27
ATOM 31578 C C . HIS A 1 2 ? -6.790 -16.450 11.571 1.00 0.00 3 HIS A C 27
ATOM 31579 O O . HIS A 1 2 ? -5.767 -15.770 11.495 1.00 0.00 3 HIS A O 27
ATOM 31594 N N . MET A 1 3 ? -7.448 -16.641 12.708 1.00 0.00 4 MET A N 27
ATOM 31595 C CA . MET A 1 3 ? -6.997 -16.048 13.962 1.00 0.00 4 MET A CA 27
ATOM 31596 C C . MET A 1 3 ? -6.977 -14.525 13.868 1.00 0.00 4 MET A C 27
ATOM 31597 O O . MET A 1 3 ? -6.901 -13.963 12.776 1.00 0.00 4 MET A O 27
ATOM 31611 N N . PRO A 1 4 ? -7.046 -13.833 15.020 1.00 0.00 5 PRO A N 27
ATOM 31612 C CA . PRO A 1 4 ? -7.035 -12.369 15.067 1.00 0.00 5 PRO A CA 27
ATOM 31613 C C . PRO A 1 4 ? -5.630 -11.795 14.896 1.00 0.00 5 PRO A C 27
ATOM 31614 O O . PRO A 1 4 ? -4.637 -12.500 15.082 1.00 0.00 5 PRO A O 27
ATOM 31625 N N . LYS A 1 5 ? -5.550 -10.513 14.550 1.00 0.00 6 LYS A N 27
ATOM 31626 C CA . LYS A 1 5 ? -4.260 -9.849 14.365 1.00 0.00 6 LYS A CA 27
ATOM 31627 C C . LYS A 1 5 ? -4.142 -8.621 15.268 1.00 0.00 6 LYS A C 27
ATOM 31628 O O . LYS A 1 5 ? -3.309 -7.744 15.038 1.00 0.00 6 LYS A O 27
ATOM 31647 N N . ARG A 1 6 ? -4.984 -8.578 16.297 1.00 0.00 7 ARG A N 27
ATOM 31648 C CA . ARG A 1 6 ? -5.007 -7.482 17.260 1.00 0.00 7 ARG A CA 27
ATOM 31649 C C . ARG A 1 6 ? -4.774 -6.124 16.607 1.00 0.00 7 ARG A C 27
ATOM 31650 O O . ARG A 1 6 ? -4.227 -5.218 17.236 1.00 0.00 7 ARG A O 27
ATOM 31671 N N . ALA A 1 7 ? -5.238 -5.970 15.362 1.00 0.00 8 ALA A N 27
ATOM 31672 C CA . ALA A 1 7 ? -5.138 -4.701 14.642 1.00 0.00 8 ALA A CA 27
ATOM 31673 C C . ALA A 1 7 ? -3.856 -4.518 13.844 1.00 0.00 8 ALA A C 27
ATOM 31674 O O . ALA A 1 7 ? -2.979 -5.381 13.813 1.00 0.00 8 ALA A O 27
ATOM 31681 N N . THR A 1 8 ? -3.803 -3.370 13.169 1.00 0.00 9 THR A N 27
ATOM 31682 C CA . THR A 1 8 ? -2.691 -2.997 12.310 1.00 0.00 9 THR A CA 27
ATOM 31683 C C . THR A 1 8 ? -2.204 -1.579 12.616 1.00 0.00 9 THR A C 27
ATOM 31684 O O . THR A 1 8 ? -2.979 -0.730 13.053 1.00 0.00 9 THR A O 27
ATOM 31695 N N . THR A 1 9 ? -0.922 -1.326 12.367 1.00 0.00 10 THR A N 27
ATOM 31696 C CA . THR A 1 9 ? -0.333 -0.016 12.595 1.00 0.00 10 THR A CA 27
ATOM 31697 C C . THR A 1 9 ? -0.789 0.935 11.519 1.00 0.00 10 THR A C 27
ATOM 31698 O O . THR A 1 9 ? -1.153 0.509 10.422 1.00 0.00 10 THR A O 27
ATOM 31709 N N . ALA A 1 10 ? -0.758 2.225 11.818 1.00 0.00 11 ALA A N 27
ATOM 31710 C CA . ALA A 1 10 ? -1.155 3.217 10.852 1.00 0.00 11 ALA A CA 27
ATOM 31711 C C . ALA A 1 10 ? -0.501 2.908 9.519 1.00 0.00 11 ALA A C 27
ATOM 31712 O O . ALA A 1 10 ? -1.114 3.018 8.458 1.00 0.00 11 ALA A O 27
ATOM 31719 N N . PHE A 1 11 ? 0.769 2.539 9.603 1.00 0.00 12 PHE A N 27
ATOM 31720 C CA . PHE A 1 11 ? 1.584 2.229 8.434 1.00 0.00 12 PHE A CA 27
ATOM 31721 C C . PHE A 1 11 ? 1.259 0.878 7.812 1.00 0.00 12 PHE A C 27
ATOM 31722 O O . PHE A 1 11 ? 1.353 0.703 6.600 1.00 0.00 12 PHE A O 27
ATOM 31739 N N . MET A 1 12 ? 0.936 -0.089 8.648 1.00 0.00 13 MET A N 27
ATOM 31740 C CA . MET A 1 12 ? 0.664 -1.434 8.173 1.00 0.00 13 MET A CA 27
ATOM 31741 C C . MET A 1 12 ? -0.792 -1.632 7.788 1.00 0.00 13 MET A C 27
ATOM 31742 O O . MET A 1 12 ? -1.139 -2.656 7.202 1.00 0.00 13 MET A O 27
ATOM 31756 N N . LEU A 1 13 ? -1.643 -0.645 8.045 1.00 0.00 14 LEU A N 27
ATOM 31757 C CA . LEU A 1 13 ? -3.030 -0.748 7.635 1.00 0.00 14 LEU A CA 27
ATOM 31758 C C . LEU A 1 13 ? -3.218 -0.016 6.319 1.00 0.00 14 LEU A C 27
ATOM 31759 O O . LEU A 1 13 ? -4.045 -0.394 5.490 1.00 0.00 14 LEU A O 27
ATOM 31775 N N . TRP A 1 14 ? -2.426 1.047 6.142 1.00 0.00 15 TRP A N 27
ATOM 31776 C CA . TRP A 1 14 ? -2.482 1.855 4.940 1.00 0.00 15 TRP A CA 27
ATOM 31777 C C . TRP A 1 14 ? -1.727 1.143 3.858 1.00 0.00 15 TRP A C 27
ATOM 31778 O O . TRP A 1 14 ? -2.174 1.068 2.720 1.00 0.00 15 TRP A O 27
ATOM 31799 N N . LEU A 1 15 ? -0.589 0.582 4.235 1.00 0.00 16 LEU A N 27
ATOM 31800 C CA . LEU A 1 15 ? 0.200 -0.160 3.288 1.00 0.00 16 LEU A CA 27
ATOM 31801 C C . LEU A 1 15 ? -0.618 -1.311 2.780 1.00 0.00 16 LEU A C 27
ATOM 31802 O O . LEU A 1 15 ? -0.351 -1.843 1.733 1.00 0.00 16 LEU A O 27
ATOM 31818 N N . ASN A 1 16 ? -1.618 -1.688 3.536 1.00 0.00 17 ASN A N 27
ATOM 31819 C CA . ASN A 1 16 ? -2.488 -2.773 3.173 1.00 0.00 17 ASN A CA 27
ATOM 31820 C C . ASN A 1 16 ? -3.391 -2.360 2.011 1.00 0.00 17 ASN A C 27
ATOM 31821 O O . ASN A 1 16 ? -3.435 -2.990 0.924 1.00 0.00 17 ASN A O 27
ATOM 31832 N N . ASP A 1 17 ? -4.020 -1.219 2.231 1.00 0.00 18 ASP A N 27
ATOM 31833 C CA . ASP A 1 17 ? -4.899 -0.623 1.257 1.00 0.00 18 ASP A CA 27
ATOM 31834 C C . ASP A 1 17 ? -4.115 0.044 0.156 1.00 0.00 18 ASP A C 27
ATOM 31835 O O . ASP A 1 17 ? -4.615 0.222 -0.955 1.00 0.00 18 ASP A O 27
ATOM 31844 N N . THR A 1 18 ? -2.886 0.419 0.459 1.00 0.00 19 THR A N 27
ATOM 31845 C CA . THR A 1 18 ? -2.034 1.066 -0.500 1.00 0.00 19 THR A CA 27
ATOM 31846 C C . THR A 1 18 ? -1.008 0.097 -1.047 1.00 0.00 19 THR A C 27
ATOM 31847 O O . THR A 1 18 ? -0.521 0.293 -2.143 1.00 0.00 19 THR A O 27
ATOM 31858 N N . ARG A 1 19 ? -0.696 -0.965 -0.295 1.00 0.00 20 ARG A N 27
ATOM 31859 C CA . ARG A 1 19 ? 0.267 -1.956 -0.773 1.00 0.00 20 ARG A CA 27
ATOM 31860 C C . ARG A 1 19 ? -0.224 -2.431 -2.093 1.00 0.00 20 ARG A C 27
ATOM 31861 O O . ARG A 1 19 ? 0.536 -2.615 -3.044 1.00 0.00 20 ARG A O 27
ATOM 31882 N N . GLU A 1 20 ? -1.527 -2.570 -2.150 1.00 0.00 21 GLU A N 27
ATOM 31883 C CA . GLU A 1 20 ? -2.144 -2.970 -3.406 1.00 0.00 21 GLU A CA 27
ATOM 31884 C C . GLU A 1 20 ? -1.886 -1.864 -4.435 1.00 0.00 21 GLU A C 27
ATOM 31885 O O . GLU A 1 20 ? -1.641 -2.115 -5.618 1.00 0.00 21 GLU A O 27
ATOM 31897 N N . SER A 1 21 ? -1.980 -0.631 -3.944 1.00 0.00 22 SER A N 27
ATOM 31898 C CA . SER A 1 21 ? -1.805 0.559 -4.772 1.00 0.00 22 SER A CA 27
ATOM 31899 C C . SER A 1 21 ? -0.356 0.743 -5.220 1.00 0.00 22 SER A C 27
ATOM 31900 O O . SER A 1 21 ? -0.068 1.497 -6.148 1.00 0.00 22 SER A O 27
ATOM 31908 N N . ILE A 1 22 ? 0.545 0.066 -4.533 1.00 0.00 23 ILE A N 27
ATOM 31909 C CA . ILE A 1 22 ? 1.963 0.159 -4.822 1.00 0.00 23 ILE A CA 27
ATOM 31910 C C . ILE A 1 22 ? 2.362 -0.779 -5.933 1.00 0.00 23 ILE A C 27
ATOM 31911 O O . ILE A 1 22 ? 3.135 -0.408 -6.818 1.00 0.00 23 ILE A O 27
ATOM 31927 N N . LYS A 1 23 ? 1.841 -1.995 -5.900 1.00 0.00 24 LYS A N 27
ATOM 31928 C CA . LYS A 1 23 ? 2.177 -2.946 -6.935 1.00 0.00 24 LYS A CA 27
ATOM 31929 C C . LYS A 1 23 ? 1.586 -2.494 -8.263 1.00 0.00 24 LYS A C 27
ATOM 31930 O O . LYS A 1 23 ? 2.150 -2.750 -9.322 1.00 0.00 24 LYS A O 27
ATOM 31949 N N . ARG A 1 24 ? 0.461 -1.785 -8.201 1.00 0.00 25 ARG A N 27
ATOM 31950 C CA . ARG A 1 24 ? -0.160 -1.264 -9.414 1.00 0.00 25 ARG A CA 27
ATOM 31951 C C . ARG A 1 24 ? 0.726 -0.141 -9.950 1.00 0.00 25 ARG A C 27
ATOM 31952 O O . ARG A 1 24 ? 1.013 -0.056 -11.143 1.00 0.00 25 ARG A O 27
ATOM 31973 N N . GLU A 1 25 ? 1.171 0.696 -9.020 1.00 0.00 26 GLU A N 27
ATOM 31974 C CA . GLU A 1 25 ? 2.053 1.808 -9.329 1.00 0.00 26 GLU A CA 27
ATOM 31975 C C . GLU A 1 25 ? 3.432 1.272 -9.698 1.00 0.00 26 GLU A C 27
ATOM 31976 O O . GLU A 1 25 ? 4.261 1.982 -10.267 1.00 0.00 26 GLU A O 27
ATOM 31988 N N . ASN A 1 26 ? 3.654 -0.003 -9.380 1.00 0.00 27 ASN A N 27
ATOM 31989 C CA . ASN A 1 26 ? 4.904 -0.672 -9.683 1.00 0.00 27 ASN A CA 27
ATOM 31990 C C . ASN A 1 26 ? 4.669 -2.176 -9.786 1.00 0.00 27 ASN A C 27
ATOM 31991 O O . ASN A 1 26 ? 4.963 -2.925 -8.856 1.00 0.00 27 ASN A O 27
ATOM 32002 N N . PRO A 1 27 ? 4.103 -2.636 -10.920 1.00 0.00 28 PRO A N 27
ATOM 32003 C CA . PRO A 1 27 ? 3.794 -4.054 -11.140 1.00 0.00 28 PRO A CA 27
ATOM 32004 C C . PRO A 1 27 ? 5.025 -4.906 -11.411 1.00 0.00 28 PRO A C 27
ATOM 32005 O O . PRO A 1 27 ? 4.918 -6.054 -11.843 1.00 0.00 28 PRO A O 27
ATOM 32016 N N . GLY A 1 28 ? 6.186 -4.340 -11.149 1.00 0.00 29 GLY A N 27
ATOM 32017 C CA . GLY A 1 28 ? 7.427 -5.054 -11.358 1.00 0.00 29 GLY A CA 27
ATOM 32018 C C . GLY A 1 28 ? 8.292 -5.064 -10.118 1.00 0.00 29 GLY A C 27
ATOM 32019 O O . GLY A 1 28 ? 9.514 -5.192 -10.208 1.00 0.00 29 GLY A O 27
ATOM 32023 N N . ILE A 1 29 ? 7.663 -4.928 -8.952 1.00 0.00 30 ILE A N 27
ATOM 32024 C CA . ILE A 1 29 ? 8.385 -4.919 -7.700 1.00 0.00 30 ILE A CA 27
ATOM 32025 C C . ILE A 1 29 ? 8.264 -6.267 -6.992 1.00 0.00 30 ILE A C 27
ATOM 32026 O O . ILE A 1 29 ? 8.082 -7.305 -7.628 1.00 0.00 30 ILE A O 27
ATOM 32042 N N . LYS A 1 30 ? 8.370 -6.232 -5.678 1.00 0.00 31 LYS A N 27
ATOM 32043 C CA . LYS A 1 30 ? 8.281 -7.406 -4.851 1.00 0.00 31 LYS A CA 27
ATOM 32044 C C . LYS A 1 30 ? 7.694 -7.037 -3.508 1.00 0.00 31 LYS A C 27
ATOM 32045 O O . LYS A 1 30 ? 7.841 -5.919 -3.028 1.00 0.00 31 LYS A O 27
ATOM 32064 N N . VAL A 1 31 ? 7.037 -8.005 -2.927 1.00 0.00 32 VAL A N 27
ATOM 32065 C CA . VAL A 1 31 ? 6.402 -7.891 -1.627 1.00 0.00 32 VAL A CA 27
ATOM 32066 C C . VAL A 1 31 ? 7.134 -6.936 -0.675 1.00 0.00 32 VAL A C 27
ATOM 32067 O O . VAL A 1 31 ? 6.512 -6.254 0.139 1.00 0.00 32 VAL A O 27
ATOM 32080 N N . THR A 1 32 ? 8.455 -6.938 -0.758 1.00 0.00 33 THR A N 27
ATOM 32081 C CA . THR A 1 32 ? 9.285 -6.114 0.128 1.00 0.00 33 THR A CA 27
ATOM 32082 C C . THR A 1 32 ? 9.471 -4.681 -0.381 1.00 0.00 33 THR A C 27
ATOM 32083 O O . THR A 1 32 ? 9.805 -3.779 0.394 1.00 0.00 33 THR A O 27
ATOM 32094 N N . GLU A 1 33 ? 9.216 -4.453 -1.659 1.00 0.00 34 GLU A N 27
ATOM 32095 C CA . GLU A 1 33 ? 9.332 -3.115 -2.217 1.00 0.00 34 GLU A CA 27
ATOM 32096 C C . GLU A 1 33 ? 8.090 -2.323 -1.851 1.00 0.00 34 GLU A C 27
ATOM 32097 O O . GLU A 1 33 ? 8.150 -1.126 -1.602 1.00 0.00 34 GLU A O 27
ATOM 32109 N N . ILE A 1 34 ? 6.963 -3.018 -1.818 1.00 0.00 35 ILE A N 27
ATOM 32110 C CA . ILE A 1 34 ? 5.701 -2.407 -1.477 1.00 0.00 35 ILE A CA 27
ATOM 32111 C C . ILE A 1 34 ? 5.776 -1.830 -0.084 1.00 0.00 35 ILE A C 27
ATOM 32112 O O . ILE A 1 34 ? 5.162 -0.809 0.224 1.00 0.00 35 ILE A O 27
ATOM 32128 N N . ALA A 1 35 ? 6.522 -2.514 0.765 1.00 0.00 36 ALA A N 27
ATOM 32129 C CA . ALA A 1 35 ? 6.662 -2.093 2.136 1.00 0.00 36 ALA A CA 27
ATOM 32130 C C . ALA A 1 35 ? 7.708 -1.000 2.294 1.00 0.00 36 ALA A C 27
ATOM 32131 O O . ALA A 1 35 ? 7.661 -0.225 3.250 1.00 0.00 36 ALA A O 27
ATOM 32138 N N . LYS A 1 36 ? 8.652 -0.934 1.366 1.00 0.00 37 LYS A N 27
ATOM 32139 C CA . LYS A 1 36 ? 9.699 0.078 1.436 1.00 0.00 37 LYS A CA 27
ATOM 32140 C C . LYS A 1 36 ? 9.226 1.382 0.806 1.00 0.00 37 LYS A C 27
ATOM 32141 O O . LYS A 1 36 ? 9.338 2.465 1.400 1.00 0.00 37 LYS A O 27
ATOM 32160 N N . LYS A 1 37 ? 8.682 1.280 -0.396 1.00 0.00 38 LYS A N 27
ATOM 32161 C CA . LYS A 1 37 ? 8.190 2.443 -1.091 1.00 0.00 38 LYS A CA 27
ATOM 32162 C C . LYS A 1 37 ? 7.037 3.053 -0.344 1.00 0.00 38 LYS A C 27
ATOM 32163 O O . LYS A 1 37 ? 7.064 4.235 -0.019 1.00 0.00 38 LYS A O 27
ATOM 32182 N N . GLY A 1 38 ? 6.010 2.254 -0.069 1.00 0.00 39 GLY A N 27
ATOM 32183 C CA . GLY A 1 38 ? 4.885 2.778 0.635 1.00 0.00 39 GLY A CA 27
ATOM 32184 C C . GLY A 1 38 ? 5.332 3.725 1.726 1.00 0.00 39 GLY A C 27
ATOM 32185 O O . GLY A 1 38 ? 4.760 4.797 1.923 1.00 0.00 39 GLY A O 27
ATOM 32189 N N . GLY A 1 39 ? 6.383 3.325 2.406 1.00 0.00 40 GLY A N 27
ATOM 32190 C CA . GLY A 1 39 ? 6.942 4.140 3.468 1.00 0.00 40 GLY A CA 27
ATOM 32191 C C . GLY A 1 39 ? 7.301 5.522 2.984 1.00 0.00 40 GLY A C 27
ATOM 32192 O O . GLY A 1 39 ? 6.965 6.518 3.621 1.00 0.00 40 GLY A O 27
ATOM 32196 N N . GLU A 1 40 ? 7.985 5.583 1.851 1.00 0.00 41 GLU A N 27
ATOM 32197 C CA . GLU A 1 40 ? 8.383 6.865 1.281 1.00 0.00 41 GLU A CA 27
ATOM 32198 C C . GLU A 1 40 ? 7.179 7.791 1.084 1.00 0.00 41 GLU A C 27
ATOM 32199 O O . GLU A 1 40 ? 7.212 8.956 1.477 1.00 0.00 41 GLU A O 27
ATOM 32211 N N . MET A 1 41 ? 6.131 7.272 0.449 1.00 0.00 42 MET A N 27
ATOM 32212 C CA . MET A 1 41 ? 4.936 8.054 0.171 1.00 0.00 42 MET A CA 27
ATOM 32213 C C . MET A 1 41 ? 4.112 8.283 1.422 1.00 0.00 42 MET A C 27
ATOM 32214 O O . MET A 1 41 ? 3.538 9.354 1.619 1.00 0.00 42 MET A O 27
ATOM 32228 N N . TRP A 1 42 ? 4.037 7.255 2.250 1.00 0.00 43 TRP A N 27
ATOM 32229 C CA . TRP A 1 42 ? 3.266 7.316 3.461 1.00 0.00 43 TRP A CA 27
ATOM 32230 C C . TRP A 1 42 ? 3.822 8.361 4.430 1.00 0.00 43 TRP A C 27
ATOM 32231 O O . TRP A 1 42 ? 3.071 9.166 4.982 1.00 0.00 43 TRP A O 27
ATOM 32252 N N . LYS A 1 43 ? 5.135 8.328 4.650 1.00 0.00 44 LYS A N 27
ATOM 32253 C CA . LYS A 1 43 ? 5.801 9.250 5.571 1.00 0.00 44 LYS A CA 27
ATOM 32254 C C . LYS A 1 43 ? 5.224 10.671 5.533 1.00 0.00 44 LYS A C 27
ATOM 32255 O O . LYS A 1 43 ? 5.258 11.378 6.540 1.00 0.00 44 LYS A O 27
ATOM 32274 N N . GLU A 1 44 ? 4.709 11.099 4.382 1.00 0.00 45 GLU A N 27
ATOM 32275 C CA . GLU A 1 44 ? 4.156 12.451 4.268 1.00 0.00 45 GLU A CA 27
ATOM 32276 C C . GLU A 1 44 ? 2.831 12.474 3.506 1.00 0.00 45 GLU A C 27
ATOM 32277 O O . GLU A 1 44 ? 2.472 13.490 2.909 1.00 0.00 45 GLU A O 27
ATOM 32289 N N . LEU A 1 45 ? 2.112 11.359 3.520 1.00 0.00 46 LEU A N 27
ATOM 32290 C CA . LEU A 1 45 ? 0.837 11.282 2.815 1.00 0.00 46 LEU A CA 27
ATOM 32291 C C . LEU A 1 45 ? -0.305 11.772 3.724 1.00 0.00 46 LEU A C 27
ATOM 32292 O O . LEU A 1 45 ? -0.185 11.732 4.948 1.00 0.00 46 LEU A O 27
ATOM 32308 N N . LYS A 1 46 ? -1.394 12.267 3.123 1.00 0.00 47 LYS A N 27
ATOM 32309 C CA . LYS A 1 46 ? -2.529 12.799 3.895 1.00 0.00 47 LYS A CA 27
ATOM 32310 C C . LYS A 1 46 ? -3.635 11.770 4.082 1.00 0.00 47 LYS A C 27
ATOM 32311 O O . LYS A 1 46 ? -4.689 12.071 4.641 1.00 0.00 47 LYS A O 27
ATOM 32330 N N . ASP A 1 47 ? -3.371 10.551 3.658 1.00 0.00 48 ASP A N 27
ATOM 32331 C CA . ASP A 1 47 ? -4.317 9.467 3.822 1.00 0.00 48 ASP A CA 27
ATOM 32332 C C . ASP A 1 47 ? -3.989 8.713 5.109 1.00 0.00 48 ASP A C 27
ATOM 32333 O O . ASP A 1 47 ? -4.751 7.861 5.557 1.00 0.00 48 ASP A O 27
ATOM 32342 N N . LYS A 1 48 ? -2.840 9.059 5.698 1.00 0.00 49 LYS A N 27
ATOM 32343 C CA . LYS A 1 48 ? -2.375 8.448 6.937 1.00 0.00 49 LYS A CA 27
ATOM 32344 C C . LYS A 1 48 ? -3.055 9.087 8.136 1.00 0.00 49 LYS A C 27
ATOM 32345 O O . LYS A 1 48 ? -3.145 8.482 9.203 1.00 0.00 49 LYS A O 27
ATOM 32364 N N . SER A 1 49 ? -3.590 10.285 7.945 1.00 0.00 50 SER A N 27
ATOM 32365 C CA . SER A 1 49 ? -4.314 10.950 9.008 1.00 0.00 50 SER A CA 27
ATOM 32366 C C . SER A 1 49 ? -5.667 10.278 9.112 1.00 0.00 50 SER A C 27
ATOM 32367 O O . SER A 1 49 ? -6.209 10.078 10.199 1.00 0.00 50 SER A O 27
ATOM 32375 N N . LYS A 1 50 ? -6.191 9.916 7.945 1.00 0.00 51 LYS A N 27
ATOM 32376 C CA . LYS A 1 50 ? -7.477 9.238 7.855 1.00 0.00 51 LYS A CA 27
ATOM 32377 C C . LYS A 1 50 ? -7.302 7.728 8.020 1.00 0.00 51 LYS A C 27
ATOM 32378 O O . LYS A 1 50 ? -8.229 7.027 8.425 1.00 0.00 51 LYS A O 27
ATOM 32397 N N . TRP A 1 51 ? -6.106 7.232 7.698 1.00 0.00 52 TRP A N 27
ATOM 32398 C CA . TRP A 1 51 ? -5.817 5.805 7.806 1.00 0.00 52 TRP A CA 27
ATOM 32399 C C . TRP A 1 51 ? -5.284 5.448 9.189 1.00 0.00 52 TRP A C 27
ATOM 32400 O O . TRP A 1 51 ? -5.553 4.365 9.703 1.00 0.00 52 TRP A O 27
ATOM 32421 N N . GLU A 1 52 ? -4.545 6.361 9.810 1.00 0.00 53 GLU A N 27
ATOM 32422 C CA . GLU A 1 52 ? -4.014 6.105 11.143 1.00 0.00 53 GLU A CA 27
ATOM 32423 C C . GLU A 1 52 ? -5.143 5.741 12.072 1.00 0.00 53 GLU A C 27
ATOM 32424 O O . GLU A 1 52 ? -4.988 4.914 12.965 1.00 0.00 53 GLU A O 27
ATOM 32436 N N . ASP A 1 53 ? -6.285 6.374 11.856 1.00 0.00 54 ASP A N 27
ATOM 32437 C CA . ASP A 1 53 ? -7.435 6.116 12.686 1.00 0.00 54 ASP A CA 27
ATOM 32438 C C . ASP A 1 53 ? -7.798 4.659 12.630 1.00 0.00 54 ASP A C 27
ATOM 32439 O O . ASP A 1 53 ? -8.207 4.083 13.625 1.00 0.00 54 ASP A O 27
ATOM 32448 N N . ALA A 1 54 ? -7.598 4.045 11.483 1.00 0.00 55 ALA A N 27
ATOM 32449 C CA . ALA A 1 54 ? -7.863 2.634 11.366 1.00 0.00 55 ALA A CA 27
ATOM 32450 C C . ALA A 1 54 ? -6.953 1.899 12.343 1.00 0.00 55 ALA A C 27
ATOM 32451 O O . ALA A 1 54 ? -7.363 0.956 13.013 1.00 0.00 55 ALA A O 27
ATOM 32458 N N . ALA A 1 55 ? -5.693 2.335 12.382 1.00 0.00 56 ALA A N 27
ATOM 32459 C CA . ALA A 1 55 ? -4.663 1.728 13.231 1.00 0.00 56 ALA A CA 27
ATOM 32460 C C . ALA A 1 55 ? -4.925 1.936 14.716 1.00 0.00 56 ALA A C 27
ATOM 32461 O O . ALA A 1 55 ? -4.948 0.977 15.488 1.00 0.00 56 ALA A O 27
ATOM 32468 N N . ALA A 1 56 ? -5.126 3.188 15.117 1.00 0.00 57 ALA A N 27
ATOM 32469 C CA . ALA A 1 56 ? -5.390 3.496 16.522 1.00 0.00 57 ALA A CA 27
ATOM 32470 C C . ALA A 1 56 ? -6.756 2.966 16.955 1.00 0.00 57 ALA A C 27
ATOM 32471 O O . ALA A 1 56 ? -6.989 2.699 18.134 1.00 0.00 57 ALA A O 27
ATOM 32478 N N . LYS A 1 57 ? -7.654 2.831 15.988 1.00 0.00 58 LYS A N 27
ATOM 32479 C CA . LYS A 1 57 ? -9.007 2.349 16.251 1.00 0.00 58 LYS A CA 27
ATOM 32480 C C . LYS A 1 57 ? -9.082 0.826 16.176 1.00 0.00 58 LYS A C 27
ATOM 32481 O O . LYS A 1 57 ? -9.806 0.196 16.947 1.00 0.00 58 LYS A O 27
ATOM 32500 N N . ASP A 1 58 ? -8.339 0.238 15.245 1.00 0.00 59 ASP A N 27
ATOM 32501 C CA . ASP A 1 58 ? -8.339 -1.205 15.082 1.00 0.00 59 ASP A CA 27
ATOM 32502 C C . ASP A 1 58 ? -7.689 -1.858 16.283 1.00 0.00 59 ASP A C 27
ATOM 32503 O O . ASP A 1 58 ? -8.078 -2.941 16.693 1.00 0.00 59 ASP A O 27
ATOM 32512 N N . LYS A 1 59 ? -6.709 -1.183 16.864 1.00 0.00 60 LYS A N 27
ATOM 32513 C CA . LYS A 1 59 ? -6.038 -1.712 18.038 1.00 0.00 60 LYS A CA 27
ATOM 32514 C C . LYS A 1 59 ? -7.061 -1.917 19.145 1.00 0.00 60 LYS A C 27
ATOM 32515 O O . LYS A 1 59 ? -6.915 -2.782 20.010 1.00 0.00 60 LYS A O 27
ATOM 32534 N N . GLN A 1 60 ? -8.086 -1.084 19.102 1.00 0.00 61 GLN A N 27
ATOM 32535 C CA . GLN A 1 60 ? -9.142 -1.104 20.078 1.00 0.00 61 GLN A CA 27
ATOM 32536 C C . GLN A 1 60 ? -10.261 -2.070 19.684 1.00 0.00 61 GLN A C 27
ATOM 32537 O O . GLN A 1 60 ? -10.738 -2.846 20.503 1.00 0.00 61 GLN A O 27
ATOM 32551 N N . ARG A 1 61 ? -10.704 -2.002 18.443 1.00 0.00 62 ARG A N 27
ATOM 32552 C CA . ARG A 1 61 ? -11.783 -2.865 17.994 1.00 0.00 62 ARG A CA 27
ATOM 32553 C C . ARG A 1 61 ? -11.335 -4.310 17.897 1.00 0.00 62 ARG A C 27
ATOM 32554 O O . ARG A 1 61 ? -12.152 -5.225 17.976 1.00 0.00 62 ARG A O 27
ATOM 32575 N N . TYR A 1 62 ? -10.049 -4.510 17.700 1.00 0.00 63 TYR A N 27
ATOM 32576 C CA . TYR A 1 62 ? -9.525 -5.855 17.562 1.00 0.00 63 TYR A CA 27
ATOM 32577 C C . TYR A 1 62 ? -9.203 -6.415 18.918 1.00 0.00 63 TYR A C 27
ATOM 32578 O O . TYR A 1 62 ? -9.687 -7.482 19.280 1.00 0.00 63 TYR A O 27
ATOM 32596 N N . HIS A 1 63 ? -8.427 -5.688 19.705 1.00 0.00 64 HIS A N 27
ATOM 32597 C CA . HIS A 1 63 ? -8.129 -6.166 21.023 1.00 0.00 64 HIS A CA 27
ATOM 32598 C C . HIS A 1 63 ? -9.457 -6.348 21.761 1.00 0.00 64 HIS A C 27
ATOM 32599 O O . HIS A 1 63 ? -9.543 -7.076 22.735 1.00 0.00 64 HIS A O 27
ATOM 32614 N N . ASP A 1 64 ? -10.516 -5.717 21.243 1.00 0.00 65 ASP A N 27
ATOM 32615 C CA . ASP A 1 64 ? -11.835 -5.830 21.823 1.00 0.00 65 ASP A CA 27
ATOM 32616 C C . ASP A 1 64 ? -12.467 -7.170 21.488 1.00 0.00 65 ASP A C 27
ATOM 32617 O O . ASP A 1 64 ? -13.402 -7.601 22.163 1.00 0.00 65 ASP A O 27
ATOM 32626 N N . GLU A 1 65 ? -11.959 -7.842 20.456 1.00 0.00 66 GLU A N 27
ATOM 32627 C CA . GLU A 1 65 ? -12.504 -9.132 20.087 1.00 0.00 66 GLU A CA 27
ATOM 32628 C C . GLU A 1 65 ? -11.396 -10.144 20.140 1.00 0.00 66 GLU A C 27
ATOM 32629 O O . GLU A 1 65 ? -11.533 -11.212 20.735 1.00 0.00 66 GLU A O 27
ATOM 32641 N N . MET A 1 66 ? -10.283 -9.787 19.530 1.00 0.00 67 MET A N 27
ATOM 32642 C CA . MET A 1 66 ? -9.113 -10.639 19.513 1.00 0.00 67 MET A CA 27
ATOM 32643 C C . MET A 1 66 ? -8.670 -10.948 20.937 1.00 0.00 67 MET A C 27
ATOM 32644 O O . MET A 1 66 ? -8.519 -12.111 21.308 1.00 0.00 67 MET A O 27
ATOM 32658 N N . ARG A 1 67 ? -8.484 -9.900 21.749 1.00 0.00 68 ARG A N 27
ATOM 32659 C CA . ARG A 1 67 ? -8.087 -10.100 23.144 1.00 0.00 68 ARG A CA 27
ATOM 32660 C C . ARG A 1 67 ? -9.252 -10.730 23.933 1.00 0.00 68 ARG A C 27
ATOM 32661 O O . ARG A 1 67 ? -9.165 -10.955 25.140 1.00 0.00 68 ARG A O 27
ATOM 32682 N N . ASN A 1 68 ? -10.327 -11.030 23.200 1.00 0.00 69 ASN A N 27
ATOM 32683 C CA . ASN A 1 68 ? -11.515 -11.658 23.752 1.00 0.00 69 ASN A CA 27
ATOM 32684 C C . ASN A 1 68 ? -11.547 -13.122 23.332 1.00 0.00 69 ASN A C 27
ATOM 32685 O O . ASN A 1 68 ? -11.260 -14.013 24.131 1.00 0.00 69 ASN A O 27
ATOM 32696 N N . TYR A 1 69 ? -11.900 -13.353 22.069 1.00 0.00 70 TYR A N 27
ATOM 32697 C CA . TYR A 1 69 ? -11.975 -14.701 21.508 1.00 0.00 70 TYR A CA 27
ATOM 32698 C C . TYR A 1 69 ? -10.899 -15.619 22.086 1.00 0.00 70 TYR A C 27
ATOM 32699 O O . TYR A 1 69 ? -11.187 -16.492 22.904 1.00 0.00 70 TYR A O 27
ATOM 32717 N N . LYS A 1 70 ? -9.659 -15.413 21.654 1.00 0.00 71 LYS A N 27
ATOM 32718 C CA . LYS A 1 70 ? -8.542 -16.221 22.128 1.00 0.00 71 LYS A CA 27
ATOM 32719 C C . LYS A 1 70 ? -8.166 -15.844 23.560 1.00 0.00 71 LYS A C 27
ATOM 32720 O O . LYS A 1 70 ? -8.236 -14.675 23.940 1.00 0.00 71 LYS A O 27
ATOM 32739 N N . PRO A 1 71 ? -7.759 -16.832 24.376 1.00 0.00 72 PRO A N 27
ATOM 32740 C CA . PRO A 1 71 ? -7.373 -16.593 25.770 1.00 0.00 72 PRO A CA 27
ATOM 32741 C C . PRO A 1 71 ? -6.035 -15.869 25.885 1.00 0.00 72 PRO A C 27
ATOM 32742 O O . PRO A 1 71 ? -5.877 -14.961 26.702 1.00 0.00 72 PRO A O 27
ATOM 32753 N N . GLU A 1 72 ? -5.076 -16.277 25.061 1.00 0.00 73 GLU A N 27
ATOM 32754 C CA . GLU A 1 72 ? -3.752 -15.666 25.069 1.00 0.00 73 GLU A CA 27
ATOM 32755 C C . GLU A 1 72 ? -3.742 -14.374 24.258 1.00 0.00 73 GLU A C 27
ATOM 32756 O O . GLU A 1 72 ? -4.783 -13.924 23.777 1.00 0.00 73 GLU A O 27
ATOM 32768 N N . ALA A 1 73 ? -2.562 -13.783 24.111 1.00 0.00 74 ALA A N 27
ATOM 32769 C CA . ALA A 1 73 ? -2.417 -12.543 23.358 1.00 0.00 74 ALA A CA 27
ATOM 32770 C C . ALA A 1 73 ? -3.249 -11.425 23.977 1.00 0.00 74 ALA A C 27
ATOM 32771 O O . ALA A 1 73 ? -3.128 -10.271 23.511 1.00 0.00 74 ALA A O 27
ATOM 32779 N N . SER A 1 1 ? -12.614 -14.472 10.248 1.00 0.00 2 SER A N 28
ATOM 32780 C CA . SER A 1 1 ? -12.758 -15.897 10.525 1.00 0.00 2 SER A CA 28
ATOM 32781 C C . SER A 1 1 ? -11.500 -16.448 11.187 1.00 0.00 2 SER A C 28
ATOM 32782 O O . SER A 1 1 ? -11.568 -17.093 12.233 1.00 0.00 2 SER A O 28
ATOM 32790 N N . HIS A 1 2 ? -10.352 -16.185 10.571 1.00 0.00 3 HIS A N 28
ATOM 32791 C CA . HIS A 1 2 ? -9.075 -16.650 11.098 1.00 0.00 3 HIS A CA 28
ATOM 32792 C C . HIS A 1 2 ? -8.785 -16.007 12.452 1.00 0.00 3 HIS A C 28
ATOM 32793 O O . HIS A 1 2 ? -9.494 -15.095 12.879 1.00 0.00 3 HIS A O 28
ATOM 32808 N N . MET A 1 3 ? -7.741 -16.487 13.124 1.00 0.00 4 MET A N 28
ATOM 32809 C CA . MET A 1 3 ? -7.358 -15.958 14.432 1.00 0.00 4 MET A CA 28
ATOM 32810 C C . MET A 1 3 ? -7.319 -14.429 14.420 1.00 0.00 4 MET A C 28
ATOM 32811 O O . MET A 1 3 ? -7.446 -13.804 13.367 1.00 0.00 4 MET A O 28
ATOM 32825 N N . PRO A 1 4 ? -7.144 -13.806 15.597 1.00 0.00 5 PRO A N 28
ATOM 32826 C CA . PRO A 1 4 ? -7.093 -12.349 15.719 1.00 0.00 5 PRO A CA 28
ATOM 32827 C C . PRO A 1 4 ? -5.721 -11.783 15.350 1.00 0.00 5 PRO A C 28
ATOM 32828 O O . PRO A 1 4 ? -4.695 -12.413 15.604 1.00 0.00 5 PRO A O 28
ATOM 32839 N N . LYS A 1 5 ? -5.706 -10.588 14.758 1.00 0.00 6 LYS A N 28
ATOM 32840 C CA . LYS A 1 5 ? -4.450 -9.945 14.368 1.00 0.00 6 LYS A CA 28
ATOM 32841 C C . LYS A 1 5 ? -4.190 -8.691 15.203 1.00 0.00 6 LYS A C 28
ATOM 32842 O O . LYS A 1 5 ? -3.333 -7.872 14.872 1.00 0.00 6 LYS A O 28
ATOM 32861 N N . ARG A 1 6 ? -4.934 -8.565 16.293 1.00 0.00 7 ARG A N 28
ATOM 32862 C CA . ARG A 1 6 ? -4.812 -7.441 17.214 1.00 0.00 7 ARG A CA 28
ATOM 32863 C C . ARG A 1 6 ? -4.697 -6.092 16.497 1.00 0.00 7 ARG A C 28
ATOM 32864 O O . ARG A 1 6 ? -4.125 -5.147 17.039 1.00 0.00 7 ARG A O 28
ATOM 32885 N N . ALA A 1 7 ? -5.287 -5.997 15.301 1.00 0.00 8 ALA A N 28
ATOM 32886 C CA . ALA A 1 7 ? -5.308 -4.749 14.525 1.00 0.00 8 ALA A CA 28
ATOM 32887 C C . ALA A 1 7 ? -4.088 -4.551 13.629 1.00 0.00 8 ALA A C 28
ATOM 32888 O O . ALA A 1 7 ? -3.147 -5.344 13.634 1.00 0.00 8 ALA A O 28
ATOM 32895 N N . THR A 1 8 ? -4.152 -3.476 12.839 1.00 0.00 9 THR A N 28
ATOM 32896 C CA . THR A 1 8 ? -3.104 -3.118 11.885 1.00 0.00 9 THR A CA 28
ATOM 32897 C C . THR A 1 8 ? -2.546 -1.717 12.169 1.00 0.00 9 THR A C 28
ATOM 32898 O O . THR A 1 8 ? -3.284 -0.817 12.560 1.00 0.00 9 THR A O 28
ATOM 32909 N N . THR A 1 9 ? -1.244 -1.537 11.952 1.00 0.00 10 THR A N 28
ATOM 32910 C CA . THR A 1 9 ? -0.590 -0.251 12.161 1.00 0.00 10 THR A CA 28
ATOM 32911 C C . THR A 1 9 ? -1.014 0.714 11.084 1.00 0.00 10 THR A C 28
ATOM 32912 O O . THR A 1 9 ? -1.374 0.297 9.984 1.00 0.00 10 THR A O 28
ATOM 32923 N N . ALA A 1 10 ? -0.956 2.007 11.385 1.00 0.00 11 ALA A N 28
ATOM 32924 C CA . ALA A 1 10 ? -1.319 3.000 10.404 1.00 0.00 11 ALA A CA 28
ATOM 32925 C C . ALA A 1 10 ? -0.635 2.656 9.099 1.00 0.00 11 ALA A C 28
ATOM 32926 O O . ALA A 1 10 ? -1.238 2.694 8.026 1.00 0.00 11 ALA A O 28
ATOM 32933 N N . PHE A 1 11 ? 0.646 2.335 9.213 1.00 0.00 12 PHE A N 28
ATOM 32934 C CA . PHE A 1 11 ? 1.480 1.990 8.066 1.00 0.00 12 PHE A CA 28
ATOM 32935 C C . PHE A 1 11 ? 1.047 0.693 7.401 1.00 0.00 12 PHE A C 28
ATOM 32936 O O . PHE A 1 11 ? 1.081 0.566 6.181 1.00 0.00 12 PHE A O 28
ATOM 32953 N N . MET A 1 12 ? 0.677 -0.284 8.206 1.00 0.00 13 MET A N 28
ATOM 32954 C CA . MET A 1 12 ? 0.285 -1.567 7.680 1.00 0.00 13 MET A CA 28
ATOM 32955 C C . MET A 1 12 ? -1.063 -1.461 7.010 1.00 0.00 13 MET A C 28
ATOM 32956 O O . MET A 1 12 ? -1.222 -1.847 5.854 1.00 0.00 13 MET A O 28
ATOM 32970 N N . LEU A 1 13 ? -2.042 -0.954 7.743 1.00 0.00 14 LEU A N 28
ATOM 32971 C CA . LEU A 1 13 ? -3.376 -0.828 7.208 1.00 0.00 14 LEU A CA 28
ATOM 32972 C C . LEU A 1 13 ? -3.391 0.025 5.946 1.00 0.00 14 LEU A C 28
ATOM 32973 O O . LEU A 1 13 ? -4.199 -0.206 5.045 1.00 0.00 14 LEU A O 28
ATOM 32989 N N . TRP A 1 14 ? -2.481 0.996 5.866 1.00 0.00 15 TRP A N 28
ATOM 32990 C CA . TRP A 1 14 ? -2.401 1.850 4.690 1.00 0.00 15 TRP A CA 28
ATOM 32991 C C . TRP A 1 14 ? -1.677 1.102 3.608 1.00 0.00 15 TRP A C 28
ATOM 32992 O O . TRP A 1 14 ? -2.138 1.019 2.474 1.00 0.00 15 TRP A O 28
ATOM 33013 N N . LEU A 1 15 ? -0.549 0.522 3.981 1.00 0.00 16 LEU A N 28
ATOM 33014 C CA . LEU A 1 15 ? 0.217 -0.252 3.041 1.00 0.00 16 LEU A CA 28
ATOM 33015 C C . LEU A 1 15 ? -0.612 -1.409 2.549 1.00 0.00 16 LEU A C 28
ATOM 33016 O O . LEU A 1 15 ? -0.330 -1.978 1.524 1.00 0.00 16 LEU A O 28
ATOM 33032 N N . ASN A 1 16 ? -1.634 -1.758 3.291 1.00 0.00 17 ASN A N 28
ATOM 33033 C CA . ASN A 1 16 ? -2.497 -2.855 2.933 1.00 0.00 17 ASN A CA 28
ATOM 33034 C C . ASN A 1 16 ? -3.408 -2.464 1.775 1.00 0.00 17 ASN A C 28
ATOM 33035 O O . ASN A 1 16 ? -3.426 -3.088 0.685 1.00 0.00 17 ASN A O 28
ATOM 33046 N N . ASP A 1 17 ? -4.080 -1.351 2.003 1.00 0.00 18 ASP A N 28
ATOM 33047 C CA . ASP A 1 17 ? -4.974 -0.782 1.033 1.00 0.00 18 ASP A CA 28
ATOM 33048 C C . ASP A 1 17 ? -4.214 -0.120 -0.087 1.00 0.00 18 ASP A C 28
ATOM 33049 O O . ASP A 1 17 ? -4.722 0.002 -1.201 1.00 0.00 18 ASP A O 28
ATOM 33058 N N . THR A 1 18 ? -3.000 0.324 0.197 1.00 0.00 19 THR A N 28
ATOM 33059 C CA . THR A 1 18 ? -2.189 0.983 -0.795 1.00 0.00 19 THR A CA 28
ATOM 33060 C C . THR A 1 18 ? -1.115 0.066 -1.339 1.00 0.00 19 THR A C 28
ATOM 33061 O O . THR A 1 18 ? -0.680 0.255 -2.457 1.00 0.00 19 THR A O 28
ATOM 33072 N N . ARG A 1 19 ? -0.696 -0.942 -0.564 1.00 0.00 20 ARG A N 28
ATOM 33073 C CA . ARG A 1 19 ? 0.323 -1.870 -1.053 1.00 0.00 20 ARG A CA 28
ATOM 33074 C C . ARG A 1 19 ? -0.180 -2.435 -2.335 1.00 0.00 20 ARG A C 28
ATOM 33075 O O . ARG A 1 19 ? 0.565 -2.611 -3.300 1.00 0.00 20 ARG A O 28
ATOM 33096 N N . GLU A 1 20 ? -1.475 -2.661 -2.355 1.00 0.00 21 GLU A N 28
ATOM 33097 C CA . GLU A 1 20 ? -2.084 -3.149 -3.581 1.00 0.00 21 GLU A CA 28
ATOM 33098 C C . GLU A 1 20 ? -1.907 -2.069 -4.651 1.00 0.00 21 GLU A C 28
ATOM 33099 O O . GLU A 1 20 ? -1.626 -2.343 -5.825 1.00 0.00 21 GLU A O 28
ATOM 33111 N N . SER A 1 21 ? -2.097 -0.831 -4.207 1.00 0.00 22 SER A N 28
ATOM 33112 C CA . SER A 1 21 ? -2.000 0.332 -5.079 1.00 0.00 22 SER A CA 28
ATOM 33113 C C . SER A 1 21 ? -0.570 0.567 -5.559 1.00 0.00 22 SER A C 28
ATOM 33114 O O . SER A 1 21 ? -0.343 1.259 -6.548 1.00 0.00 22 SER A O 28
ATOM 33122 N N . ILE A 1 22 ? 0.381 0.000 -4.836 1.00 0.00 23 ILE A N 28
ATOM 33123 C CA . ILE A 1 22 ? 1.789 0.155 -5.155 1.00 0.00 23 ILE A CA 28
ATOM 33124 C C . ILE A 1 22 ? 2.221 -0.767 -6.262 1.00 0.00 23 ILE A C 28
ATOM 33125 O O . ILE A 1 22 ? 2.969 -0.370 -7.156 1.00 0.00 23 ILE A O 28
ATOM 33141 N N . LYS A 1 23 ? 1.773 -2.006 -6.202 1.00 0.00 24 LYS A N 28
ATOM 33142 C CA . LYS A 1 23 ? 2.163 -2.942 -7.222 1.00 0.00 24 LYS A CA 28
ATOM 33143 C C . LYS A 1 23 ? 1.549 -2.539 -8.556 1.00 0.00 24 LYS A C 28
ATOM 33144 O O . LYS A 1 23 ? 2.120 -2.797 -9.612 1.00 0.00 24 LYS A O 28
ATOM 33163 N N . ARG A 1 24 ? 0.400 -1.863 -8.505 1.00 0.00 25 ARG A N 28
ATOM 33164 C CA . ARG A 1 24 ? -0.238 -1.386 -9.727 1.00 0.00 25 ARG A CA 28
ATOM 33165 C C . ARG A 1 24 ? 0.629 -0.285 -10.344 1.00 0.00 25 ARG A C 28
ATOM 33166 O O . ARG A 1 24 ? 0.937 -0.306 -11.536 1.00 0.00 25 ARG A O 28
ATOM 33187 N N . GLU A 1 25 ? 1.033 0.660 -9.498 1.00 0.00 26 GLU A N 28
ATOM 33188 C CA . GLU A 1 25 ? 1.887 1.760 -9.935 1.00 0.00 26 GLU A CA 28
ATOM 33189 C C . GLU A 1 25 ? 3.297 1.241 -10.200 1.00 0.00 26 GLU A C 28
ATOM 33190 O O . GLU A 1 25 ? 4.104 1.908 -10.846 1.00 0.00 26 GLU A O 28
ATOM 33202 N N . ASN A 1 26 ? 3.572 0.022 -9.730 1.00 0.00 27 ASN A N 28
ATOM 33203 C CA . ASN A 1 26 ? 4.857 -0.609 -9.949 1.00 0.00 27 ASN A CA 28
ATOM 33204 C C . ASN A 1 26 ? 4.665 -2.111 -10.119 1.00 0.00 27 ASN A C 28
ATOM 33205 O O . ASN A 1 26 ? 5.071 -2.902 -9.268 1.00 0.00 27 ASN A O 28
ATOM 33216 N N . PRO A 1 27 ? 4.017 -2.525 -11.228 1.00 0.00 28 PRO A N 28
ATOM 33217 C CA . PRO A 1 27 ? 3.738 -3.939 -11.518 1.00 0.00 28 PRO A CA 28
ATOM 33218 C C . PRO A 1 27 ? 4.995 -4.741 -11.832 1.00 0.00 28 PRO A C 28
ATOM 33219 O O . PRO A 1 27 ? 5.029 -5.506 -12.795 1.00 0.00 28 PRO A O 28
ATOM 33230 N N . GLY A 1 28 ? 6.023 -4.567 -11.013 1.00 0.00 29 GLY A N 28
ATOM 33231 C CA . GLY A 1 28 ? 7.260 -5.284 -11.222 1.00 0.00 29 GLY A CA 28
ATOM 33232 C C . GLY A 1 28 ? 8.180 -5.221 -10.020 1.00 0.00 29 GLY A C 28
ATOM 33233 O O . GLY A 1 28 ? 9.368 -5.519 -10.132 1.00 0.00 29 GLY A O 28
ATOM 33237 N N . ILE A 1 29 ? 7.641 -4.835 -8.863 1.00 0.00 30 ILE A N 28
ATOM 33238 C CA . ILE A 1 29 ? 8.438 -4.747 -7.661 1.00 0.00 30 ILE A CA 28
ATOM 33239 C C . ILE A 1 29 ? 8.404 -6.056 -6.891 1.00 0.00 30 ILE A C 28
ATOM 33240 O O . ILE A 1 29 ? 8.312 -7.133 -7.479 1.00 0.00 30 ILE A O 28
ATOM 33256 N N . LYS A 1 30 ? 8.496 -5.955 -5.584 1.00 0.00 31 LYS A N 28
ATOM 33257 C CA . LYS A 1 30 ? 8.497 -7.095 -4.727 1.00 0.00 31 LYS A CA 28
ATOM 33258 C C . LYS A 1 30 ? 7.817 -6.763 -3.421 1.00 0.00 31 LYS A C 28
ATOM 33259 O O . LYS A 1 30 ? 7.887 -5.644 -2.922 1.00 0.00 31 LYS A O 28
ATOM 33278 N N . VAL A 1 31 ? 7.172 -7.768 -2.888 1.00 0.00 32 VAL A N 28
ATOM 33279 C CA . VAL A 1 31 ? 6.461 -7.691 -1.625 1.00 0.00 32 VAL A CA 28
ATOM 33280 C C . VAL A 1 31 ? 7.155 -6.762 -0.623 1.00 0.00 32 VAL A C 28
ATOM 33281 O O . VAL A 1 31 ? 6.506 -6.099 0.185 1.00 0.00 32 VAL A O 28
ATOM 33294 N N . THR A 1 32 ? 8.476 -6.770 -0.665 1.00 0.00 33 THR A N 28
ATOM 33295 C CA . THR A 1 32 ? 9.290 -5.976 0.263 1.00 0.00 33 THR A CA 28
ATOM 33296 C C . THR A 1 32 ? 9.526 -4.548 -0.226 1.00 0.00 33 THR A C 28
ATOM 33297 O O . THR A 1 32 ? 9.780 -3.645 0.575 1.00 0.00 33 THR A O 28
ATOM 33308 N N . GLU A 1 33 ? 9.408 -4.330 -1.526 1.00 0.00 34 GLU A N 28
ATOM 33309 C CA . GLU A 1 33 ? 9.582 -2.997 -2.079 1.00 0.00 34 GLU A CA 28
ATOM 33310 C C . GLU A 1 33 ? 8.360 -2.156 -1.748 1.00 0.00 34 GLU A C 28
ATOM 33311 O O . GLU A 1 33 ? 8.456 -0.949 -1.529 1.00 0.00 34 GLU A O 28
ATOM 33323 N N . ILE A 1 34 ? 7.211 -2.815 -1.722 1.00 0.00 35 ILE A N 28
ATOM 33324 C CA . ILE A 1 34 ? 5.957 -2.165 -1.430 1.00 0.00 35 ILE A CA 28
ATOM 33325 C C . ILE A 1 34 ? 5.976 -1.605 -0.030 1.00 0.00 35 ILE A C 28
ATOM 33326 O O . ILE A 1 34 ? 5.494 -0.502 0.226 1.00 0.00 35 ILE A O 28
ATOM 33342 N N . ALA A 1 35 ? 6.519 -2.394 0.880 1.00 0.00 36 ALA A N 28
ATOM 33343 C CA . ALA A 1 35 ? 6.579 -2.008 2.268 1.00 0.00 36 ALA A CA 28
ATOM 33344 C C . ALA A 1 35 ? 7.691 -1.010 2.553 1.00 0.00 36 ALA A C 28
ATOM 33345 O O . ALA A 1 35 ? 7.670 -0.337 3.584 1.00 0.00 36 ALA A O 28
ATOM 33352 N N . LYS A 1 36 ? 8.666 -0.911 1.658 1.00 0.00 37 LYS A N 28
ATOM 33353 C CA . LYS A 1 36 ? 9.768 0.019 1.868 1.00 0.00 37 LYS A CA 28
ATOM 33354 C C . LYS A 1 36 ? 9.477 1.361 1.205 1.00 0.00 37 LYS A C 28
ATOM 33355 O O . LYS A 1 36 ? 9.535 2.419 1.852 1.00 0.00 37 LYS A O 28
ATOM 33374 N N . LYS A 1 37 ? 9.142 1.331 -0.079 1.00 0.00 38 LYS A N 28
ATOM 33375 C CA . LYS A 1 37 ? 8.844 2.566 -0.764 1.00 0.00 38 LYS A CA 28
ATOM 33376 C C . LYS A 1 37 ? 7.552 3.140 -0.198 1.00 0.00 38 LYS A C 28
ATOM 33377 O O . LYS A 1 37 ? 7.452 4.338 0.037 1.00 0.00 38 LYS A O 28
ATOM 33396 N N . GLY A 1 38 ? 6.564 2.282 0.046 1.00 0.00 39 GLY A N 28
ATOM 33397 C CA . GLY A 1 38 ? 5.329 2.764 0.596 1.00 0.00 39 GLY A CA 28
ATOM 33398 C C . GLY A 1 38 ? 5.577 3.701 1.766 1.00 0.00 39 GLY A C 28
ATOM 33399 O O . GLY A 1 38 ? 4.978 4.771 1.868 1.00 0.00 39 GLY A O 28
ATOM 33403 N N . GLY A 1 39 ? 6.481 3.303 2.635 1.00 0.00 40 GLY A N 28
ATOM 33404 C CA . GLY A 1 39 ? 6.822 4.120 3.780 1.00 0.00 40 GLY A CA 28
ATOM 33405 C C . GLY A 1 39 ? 7.318 5.484 3.362 1.00 0.00 40 GLY A C 28
ATOM 33406 O O . GLY A 1 39 ? 6.963 6.490 3.968 1.00 0.00 40 GLY A O 28
ATOM 33410 N N . GLU A 1 40 ? 8.138 5.525 2.315 1.00 0.00 41 GLU A N 28
ATOM 33411 C CA . GLU A 1 40 ? 8.663 6.799 1.823 1.00 0.00 41 GLU A CA 28
ATOM 33412 C C . GLU A 1 40 ? 7.524 7.777 1.525 1.00 0.00 41 GLU A C 28
ATOM 33413 O O . GLU A 1 40 ? 7.558 8.939 1.930 1.00 0.00 41 GLU A O 28
ATOM 33425 N N . MET A 1 41 ? 6.531 7.286 0.795 1.00 0.00 42 MET A N 28
ATOM 33426 C CA . MET A 1 41 ? 5.373 8.078 0.400 1.00 0.00 42 MET A CA 28
ATOM 33427 C C . MET A 1 41 ? 4.400 8.237 1.550 1.00 0.00 42 MET A C 28
ATOM 33428 O O . MET A 1 41 ? 3.754 9.275 1.700 1.00 0.00 42 MET A O 28
ATOM 33442 N N . TRP A 1 42 ? 4.291 7.191 2.347 1.00 0.00 43 TRP A N 28
ATOM 33443 C CA . TRP A 1 42 ? 3.396 7.178 3.476 1.00 0.00 43 TRP A CA 28
ATOM 33444 C C . TRP A 1 42 ? 3.791 8.230 4.519 1.00 0.00 43 TRP A C 28
ATOM 33445 O O . TRP A 1 42 ? 2.938 8.957 5.022 1.00 0.00 43 TRP A O 28
ATOM 33466 N N . LYS A 1 43 ? 5.080 8.308 4.849 1.00 0.00 44 LYS A N 28
ATOM 33467 C CA . LYS A 1 43 ? 5.564 9.279 5.836 1.00 0.00 44 LYS A CA 28
ATOM 33468 C C . LYS A 1 43 ? 4.853 10.627 5.690 1.00 0.00 44 LYS A C 28
ATOM 33469 O O . LYS A 1 43 ? 4.329 11.170 6.662 1.00 0.00 44 LYS A O 28
ATOM 33488 N N . GLU A 1 44 ? 4.828 11.152 4.467 1.00 0.00 45 GLU A N 28
ATOM 33489 C CA . GLU A 1 44 ? 4.170 12.427 4.192 1.00 0.00 45 GLU A CA 28
ATOM 33490 C C . GLU A 1 44 ? 2.787 12.188 3.594 1.00 0.00 45 GLU A C 28
ATOM 33491 O O . GLU A 1 44 ? 2.434 12.750 2.556 1.00 0.00 45 GLU A O 28
ATOM 33503 N N . LEU A 1 45 ? 2.018 11.329 4.254 1.00 0.00 46 LEU A N 28
ATOM 33504 C CA . LEU A 1 45 ? 0.678 10.980 3.797 1.00 0.00 46 LEU A CA 28
ATOM 33505 C C . LEU A 1 45 ? -0.397 11.807 4.501 1.00 0.00 46 LEU A C 28
ATOM 33506 O O . LEU A 1 45 ? -0.386 11.945 5.724 1.00 0.00 46 LEU A O 28
ATOM 33522 N N . LYS A 1 46 ? -1.345 12.322 3.721 1.00 0.00 47 LYS A N 28
ATOM 33523 C CA . LYS A 1 46 ? -2.456 13.098 4.267 1.00 0.00 47 LYS A CA 28
ATOM 33524 C C . LYS A 1 46 ? -3.640 12.180 4.525 1.00 0.00 47 LYS A C 28
ATOM 33525 O O . LYS A 1 46 ? -4.632 12.577 5.138 1.00 0.00 47 LYS A O 28
ATOM 33544 N N . ASP A 1 47 ? -3.497 10.935 4.096 1.00 0.00 48 ASP A N 28
ATOM 33545 C CA . ASP A 1 47 ? -4.511 9.928 4.319 1.00 0.00 48 ASP A CA 28
ATOM 33546 C C . ASP A 1 47 ? -4.146 9.144 5.572 1.00 0.00 48 ASP A C 28
ATOM 33547 O O . ASP A 1 47 ? -4.978 8.453 6.146 1.00 0.00 48 ASP A O 28
ATOM 33556 N N . LYS A 1 48 ? -2.885 9.283 5.999 1.00 0.00 49 LYS A N 28
ATOM 33557 C CA . LYS A 1 48 ? -2.396 8.613 7.192 1.00 0.00 49 LYS A CA 28
ATOM 33558 C C . LYS A 1 48 ? -2.973 9.266 8.432 1.00 0.00 49 LYS A C 28
ATOM 33559 O O . LYS A 1 48 ? -2.988 8.670 9.504 1.00 0.00 49 LYS A O 28
ATOM 33578 N N . SER A 1 49 ? -3.493 10.475 8.277 1.00 0.00 50 SER A N 28
ATOM 33579 C CA . SER A 1 49 ? -4.111 11.164 9.387 1.00 0.00 50 SER A CA 28
ATOM 33580 C C . SER A 1 49 ? -5.517 10.620 9.541 1.00 0.00 50 SER A C 28
ATOM 33581 O O . SER A 1 49 ? -6.018 10.425 10.648 1.00 0.00 50 SER A O 28
ATOM 33589 N N . LYS A 1 50 ? -6.137 10.371 8.394 1.00 0.00 51 LYS A N 28
ATOM 33590 C CA . LYS A 1 50 ? -7.493 9.834 8.348 1.00 0.00 51 LYS A CA 28
ATOM 33591 C C . LYS A 1 50 ? -7.484 8.304 8.341 1.00 0.00 51 LYS A C 28
ATOM 33592 O O . LYS A 1 50 ? -8.504 7.669 8.612 1.00 0.00 51 LYS A O 28
ATOM 33611 N N . TRP A 1 51 ? -6.330 7.714 8.025 1.00 0.00 52 TRP A N 28
ATOM 33612 C CA . TRP A 1 51 ? -6.199 6.260 7.980 1.00 0.00 52 TRP A CA 28
ATOM 33613 C C . TRP A 1 51 ? -5.603 5.724 9.277 1.00 0.00 52 TRP A C 28
ATOM 33614 O O . TRP A 1 51 ? -5.959 4.636 9.733 1.00 0.00 52 TRP A O 28
ATOM 33635 N N . GLU A 1 52 ? -4.708 6.497 9.884 1.00 0.00 53 GLU A N 28
ATOM 33636 C CA . GLU A 1 52 ? -4.096 6.088 11.142 1.00 0.00 53 GLU A CA 28
ATOM 33637 C C . GLU A 1 52 ? -5.174 5.654 12.098 1.00 0.00 53 GLU A C 28
ATOM 33638 O O . GLU A 1 52 ? -4.973 4.764 12.914 1.00 0.00 53 GLU A O 28
ATOM 33650 N N . ASP A 1 53 ? -6.324 6.305 11.993 1.00 0.00 54 ASP A N 28
ATOM 33651 C CA . ASP A 1 53 ? -7.427 5.986 12.861 1.00 0.00 54 ASP A CA 28
ATOM 33652 C C . ASP A 1 53 ? -7.843 4.559 12.673 1.00 0.00 54 ASP A C 28
ATOM 33653 O O . ASP A 1 53 ? -8.180 3.885 13.629 1.00 0.00 54 ASP A O 28
ATOM 33662 N N . ALA A 1 54 ? -7.764 4.068 11.457 1.00 0.00 55 ALA A N 28
ATOM 33663 C CA . ALA A 1 54 ? -8.083 2.684 11.225 1.00 0.00 55 ALA A CA 28
ATOM 33664 C C . ALA A 1 54 ? -7.181 1.848 12.130 1.00 0.00 55 ALA A C 28
ATOM 33665 O O . ALA A 1 54 ? -7.617 0.895 12.774 1.00 0.00 55 ALA A O 28
ATOM 33672 N N . ALA A 1 55 ? -5.902 2.216 12.120 1.00 0.00 56 ALA A N 28
ATOM 33673 C CA . ALA A 1 55 ? -4.858 1.521 12.881 1.00 0.00 56 ALA A CA 28
ATOM 33674 C C . ALA A 1 55 ? -5.004 1.652 14.397 1.00 0.00 56 ALA A C 28
ATOM 33675 O O . ALA A 1 55 ? -4.983 0.650 15.112 1.00 0.00 56 ALA A O 28
ATOM 33682 N N . ALA A 1 56 ? -5.143 2.880 14.893 1.00 0.00 57 ALA A N 28
ATOM 33683 C CA . ALA A 1 56 ? -5.282 3.103 16.333 1.00 0.00 57 ALA A CA 28
ATOM 33684 C C . ALA A 1 56 ? -6.649 2.650 16.840 1.00 0.00 57 ALA A C 28
ATOM 33685 O O . ALA A 1 56 ? -6.804 2.272 18.002 1.00 0.00 57 ALA A O 28
ATOM 33692 N N . LYS A 1 57 ? -7.634 2.698 15.955 1.00 0.00 58 LYS A N 28
ATOM 33693 C CA . LYS A 1 57 ? -8.995 2.300 16.290 1.00 0.00 58 LYS A CA 28
ATOM 33694 C C . LYS A 1 57 ? -9.128 0.788 16.238 1.00 0.00 58 LYS A C 28
ATOM 33695 O O . LYS A 1 57 ? -9.811 0.184 17.064 1.00 0.00 58 LYS A O 28
ATOM 33714 N N . ASP A 1 58 ? -8.461 0.182 15.264 1.00 0.00 59 ASP A N 28
ATOM 33715 C CA . ASP A 1 58 ? -8.495 -1.254 15.108 1.00 0.00 59 ASP A CA 28
ATOM 33716 C C . ASP A 1 58 ? -7.796 -1.905 16.282 1.00 0.00 59 ASP A C 28
ATOM 33717 O O . ASP A 1 58 ? -8.175 -2.983 16.717 1.00 0.00 59 ASP A O 28
ATOM 33726 N N . LYS A 1 59 ? -6.783 -1.230 16.810 1.00 0.00 60 LYS A N 28
ATOM 33727 C CA . LYS A 1 59 ? -6.055 -1.747 17.957 1.00 0.00 60 LYS A CA 28
ATOM 33728 C C . LYS A 1 59 ? -7.007 -1.908 19.133 1.00 0.00 60 LYS A C 28
ATOM 33729 O O . LYS A 1 59 ? -6.801 -2.733 20.023 1.00 0.00 60 LYS A O 28
ATOM 33748 N N . GLN A 1 60 ? -8.047 -1.087 19.114 1.00 0.00 61 GLN A N 28
ATOM 33749 C CA . GLN A 1 60 ? -9.051 -1.078 20.149 1.00 0.00 61 GLN A CA 28
ATOM 33750 C C . GLN A 1 60 ? -10.190 -2.042 19.817 1.00 0.00 61 GLN A C 28
ATOM 33751 O O . GLN A 1 60 ? -10.626 -2.821 20.658 1.00 0.00 61 GLN A O 28
ATOM 33765 N N . ARG A 1 61 ? -10.685 -1.979 18.594 1.00 0.00 62 ARG A N 28
ATOM 33766 C CA . ARG A 1 61 ? -11.777 -2.850 18.197 1.00 0.00 62 ARG A CA 28
ATOM 33767 C C . ARG A 1 61 ? -11.328 -4.300 18.129 1.00 0.00 62 ARG A C 28
ATOM 33768 O O . ARG A 1 61 ? -12.149 -5.213 18.182 1.00 0.00 62 ARG A O 28
ATOM 33789 N N . TYR A 1 62 ? -10.032 -4.506 17.988 1.00 0.00 63 TYR A N 28
ATOM 33790 C CA . TYR A 1 62 ? -9.500 -5.853 17.886 1.00 0.00 63 TYR A CA 28
ATOM 33791 C C . TYR A 1 62 ? -9.163 -6.374 19.258 1.00 0.00 63 TYR A C 28
ATOM 33792 O O . TYR A 1 62 ? -9.632 -7.431 19.662 1.00 0.00 63 TYR A O 28
ATOM 33810 N N . HIS A 1 63 ? -8.389 -5.616 20.008 1.00 0.00 64 HIS A N 28
ATOM 33811 C CA . HIS A 1 63 ? -8.066 -6.036 21.339 1.00 0.00 64 HIS A CA 28
ATOM 33812 C C . HIS A 1 63 ? -9.369 -6.175 22.133 1.00 0.00 64 HIS A C 28
ATOM 33813 O O . HIS A 1 63 ? -9.407 -6.808 23.169 1.00 0.00 64 HIS A O 28
ATOM 33828 N N . ASP A 1 64 ? -10.463 -5.607 21.616 1.00 0.00 65 ASP A N 28
ATOM 33829 C CA . ASP A 1 64 ? -11.743 -5.701 22.289 1.00 0.00 65 ASP A CA 28
ATOM 33830 C C . ASP A 1 64 ? -12.421 -7.031 22.013 1.00 0.00 65 ASP A C 28
ATOM 33831 O O . ASP A 1 64 ? -13.333 -7.432 22.738 1.00 0.00 65 ASP A O 28
ATOM 33840 N N . GLU A 1 65 ? -11.979 -7.724 20.967 1.00 0.00 66 GLU A N 28
ATOM 33841 C CA . GLU A 1 65 ? -12.561 -9.005 20.626 1.00 0.00 66 GLU A CA 28
ATOM 33842 C C . GLU A 1 65 ? -11.453 -10.018 20.547 1.00 0.00 66 GLU A C 28
ATOM 33843 O O . GLU A 1 65 ? -11.522 -11.088 21.146 1.00 0.00 66 GLU A O 28
ATOM 33855 N N . MET A 1 66 ? -10.409 -9.655 19.822 1.00 0.00 67 MET A N 28
ATOM 33856 C CA . MET A 1 66 ? -9.246 -10.495 19.670 1.00 0.00 67 MET A CA 28
ATOM 33857 C C . MET A 1 66 ? -8.707 -10.899 21.037 1.00 0.00 67 MET A C 28
ATOM 33858 O O . MET A 1 66 ? -8.548 -12.086 21.323 1.00 0.00 67 MET A O 28
ATOM 33872 N N . ARG A 1 67 ? -8.442 -9.904 21.896 1.00 0.00 68 ARG A N 28
ATOM 33873 C CA . ARG A 1 67 ? -7.942 -10.196 23.242 1.00 0.00 68 ARG A CA 28
ATOM 33874 C C . ARG A 1 67 ? -9.055 -10.851 24.082 1.00 0.00 68 ARG A C 28
ATOM 33875 O O . ARG A 1 67 ? -8.863 -11.203 25.246 1.00 0.00 68 ARG A O 28
ATOM 33896 N N . ASN A 1 68 ? -10.208 -11.022 23.437 1.00 0.00 69 ASN A N 28
ATOM 33897 C CA . ASN A 1 68 ? -11.368 -11.646 24.043 1.00 0.00 69 ASN A CA 28
ATOM 33898 C C . ASN A 1 68 ? -11.460 -13.084 23.562 1.00 0.00 69 ASN A C 28
ATOM 33899 O O . ASN A 1 68 ? -11.103 -14.016 24.283 1.00 0.00 69 ASN A O 28
ATOM 33910 N N . TYR A 1 69 ? -11.941 -13.256 22.338 1.00 0.00 70 TYR A N 28
ATOM 33911 C CA . TYR A 1 69 ? -12.081 -14.579 21.755 1.00 0.00 70 TYR A CA 28
ATOM 33912 C C . TYR A 1 69 ? -10.766 -15.355 21.836 1.00 0.00 70 TYR A C 28
ATOM 33913 O O . TYR A 1 69 ? -9.731 -14.896 21.352 1.00 0.00 70 TYR A O 28
ATOM 33931 N N . LYS A 1 70 ? -10.818 -16.532 22.453 1.00 0.00 71 LYS A N 28
ATOM 33932 C CA . LYS A 1 70 ? -9.635 -17.372 22.598 1.00 0.00 71 LYS A CA 28
ATOM 33933 C C . LYS A 1 70 ? -10.024 -18.792 23.013 1.00 0.00 71 LYS A C 28
ATOM 33934 O O . LYS A 1 70 ? -9.515 -19.324 23.999 1.00 0.00 71 LYS A O 28
ATOM 33953 N N . PRO A 1 71 ? -10.939 -19.428 22.258 1.00 0.00 72 PRO A N 28
ATOM 33954 C CA . PRO A 1 71 ? -11.394 -20.790 22.551 1.00 0.00 72 PRO A CA 28
ATOM 33955 C C . PRO A 1 71 ? -10.324 -21.836 22.259 1.00 0.00 72 PRO A C 28
ATOM 33956 O O . PRO A 1 71 ? -9.162 -21.502 22.029 1.00 0.00 72 PRO A O 28
ATOM 33967 N N . GLU A 1 72 ? -10.724 -23.103 22.271 1.00 0.00 73 GLU A N 28
ATOM 33968 C CA . GLU A 1 72 ? -9.799 -24.200 22.008 1.00 0.00 73 GLU A CA 28
ATOM 33969 C C . GLU A 1 72 ? -10.392 -25.184 21.005 1.00 0.00 73 GLU A C 28
ATOM 33970 O O . GLU A 1 72 ? -10.121 -26.383 21.063 1.00 0.00 73 GLU A O 28
ATOM 33982 N N . ALA A 1 73 ? -11.202 -24.668 20.086 1.00 0.00 74 ALA A N 28
ATOM 33983 C CA . ALA A 1 73 ? -11.834 -25.501 19.071 1.00 0.00 74 ALA A CA 28
ATOM 33984 C C . ALA A 1 73 ? -11.912 -24.773 17.733 1.00 0.00 74 ALA A C 28
ATOM 33985 O O . ALA A 1 73 ? -12.030 -25.456 16.694 1.00 0.00 74 ALA A O 28
ATOM 33993 N N . SER A 1 1 ? -9.945 -15.753 6.328 1.00 0.00 2 SER A N 29
ATOM 33994 C CA . SER A 1 1 ? -10.242 -14.357 6.029 1.00 0.00 2 SER A CA 29
ATOM 33995 C C . SER A 1 1 ? -11.205 -13.774 7.058 1.00 0.00 2 SER A C 29
ATOM 33996 O O . SER A 1 1 ? -12.054 -12.945 6.729 1.00 0.00 2 SER A O 29
ATOM 34004 N N . HIS A 1 2 ? -11.068 -14.213 8.305 1.00 0.00 3 HIS A N 29
ATOM 34005 C CA . HIS A 1 2 ? -11.926 -13.733 9.383 1.00 0.00 3 HIS A CA 29
ATOM 34006 C C . HIS A 1 2 ? -11.308 -14.031 10.745 1.00 0.00 3 HIS A C 29
ATOM 34007 O O . HIS A 1 2 ? -11.728 -14.957 11.439 1.00 0.00 3 HIS A O 29
ATOM 34022 N N . MET A 1 3 ? -10.309 -13.240 11.121 1.00 0.00 4 MET A N 29
ATOM 34023 C CA . MET A 1 3 ? -9.634 -13.417 12.402 1.00 0.00 4 MET A CA 29
ATOM 34024 C C . MET A 1 3 ? -9.057 -12.093 12.899 1.00 0.00 4 MET A C 29
ATOM 34025 O O . MET A 1 3 ? -8.598 -11.271 12.106 1.00 0.00 4 MET A O 29
ATOM 34039 N N . PRO A 1 4 ? -9.074 -11.868 14.225 1.00 0.00 5 PRO A N 29
ATOM 34040 C CA . PRO A 1 4 ? -8.552 -10.636 14.821 1.00 0.00 5 PRO A CA 29
ATOM 34041 C C . PRO A 1 4 ? -7.029 -10.611 14.862 1.00 0.00 5 PRO A C 29
ATOM 34042 O O . PRO A 1 4 ? -6.425 -10.911 15.892 1.00 0.00 5 PRO A O 29
ATOM 34053 N N . LYS A 1 5 ? -6.415 -10.248 13.740 1.00 0.00 6 LYS A N 29
ATOM 34054 C CA . LYS A 1 5 ? -4.957 -10.175 13.654 1.00 0.00 6 LYS A CA 29
ATOM 34055 C C . LYS A 1 5 ? -4.440 -8.982 14.457 1.00 0.00 6 LYS A C 29
ATOM 34056 O O . LYS A 1 5 ? -3.675 -8.160 13.953 1.00 0.00 6 LYS A O 29
ATOM 34075 N N . ARG A 1 6 ? -4.884 -8.895 15.708 1.00 0.00 7 ARG A N 29
ATOM 34076 C CA . ARG A 1 6 ? -4.507 -7.813 16.608 1.00 0.00 7 ARG A CA 29
ATOM 34077 C C . ARG A 1 6 ? -4.539 -6.452 15.923 1.00 0.00 7 ARG A C 29
ATOM 34078 O O . ARG A 1 6 ? -3.877 -5.515 16.369 1.00 0.00 7 ARG A O 29
ATOM 34099 N N . ALA A 1 7 ? -5.324 -6.332 14.854 1.00 0.00 8 ALA A N 29
ATOM 34100 C CA . ALA A 1 7 ? -5.461 -5.072 14.132 1.00 0.00 8 ALA A CA 29
ATOM 34101 C C . ALA A 1 7 ? -4.267 -4.766 13.240 1.00 0.00 8 ALA A C 29
ATOM 34102 O O . ALA A 1 7 ? -3.236 -5.436 13.292 1.00 0.00 8 ALA A O 29
ATOM 34109 N N . THR A 1 8 ? -4.449 -3.759 12.393 1.00 0.00 9 THR A N 29
ATOM 34110 C CA . THR A 1 8 ? -3.434 -3.345 11.434 1.00 0.00 9 THR A CA 29
ATOM 34111 C C . THR A 1 8 ? -2.852 -1.971 11.770 1.00 0.00 9 THR A C 29
ATOM 34112 O O . THR A 1 8 ? -3.590 -1.031 12.042 1.00 0.00 9 THR A O 29
ATOM 34123 N N . THR A 1 9 ? -1.525 -1.857 11.728 1.00 0.00 10 THR A N 29
ATOM 34124 C CA . THR A 1 9 ? -0.851 -0.595 12.006 1.00 0.00 10 THR A CA 29
ATOM 34125 C C . THR A 1 9 ? -1.195 0.419 10.943 1.00 0.00 10 THR A C 29
ATOM 34126 O O . THR A 1 9 ? -1.498 0.055 9.806 1.00 0.00 10 THR A O 29
ATOM 34137 N N . ALA A 1 10 ? -1.133 1.694 11.305 1.00 0.00 11 ALA A N 29
ATOM 34138 C CA . ALA A 1 10 ? -1.420 2.749 10.360 1.00 0.00 11 ALA A CA 29
ATOM 34139 C C . ALA A 1 10 ? -0.705 2.445 9.061 1.00 0.00 11 ALA A C 29
ATOM 34140 O O . ALA A 1 10 ? -1.266 2.571 7.974 1.00 0.00 11 ALA A O 29
ATOM 34147 N N . PHE A 1 11 ? 0.554 2.049 9.196 1.00 0.00 12 PHE A N 29
ATOM 34148 C CA . PHE A 1 11 ? 1.399 1.719 8.055 1.00 0.00 12 PHE A CA 29
ATOM 34149 C C . PHE A 1 11 ? 0.905 0.478 7.327 1.00 0.00 12 PHE A C 29
ATOM 34150 O O . PHE A 1 11 ? 1.060 0.350 6.115 1.00 0.00 12 PHE A O 29
ATOM 34167 N N . MET A 1 12 ? 0.340 -0.448 8.078 1.00 0.00 13 MET A N 29
ATOM 34168 C CA . MET A 1 12 ? -0.141 -1.682 7.505 1.00 0.00 13 MET A CA 29
ATOM 34169 C C . MET A 1 12 ? -1.472 -1.455 6.827 1.00 0.00 13 MET A C 29
ATOM 34170 O O . MET A 1 12 ? -1.614 -1.687 5.627 1.00 0.00 13 MET A O 29
ATOM 34184 N N . LEU A 1 13 ? -2.456 -1.030 7.602 1.00 0.00 14 LEU A N 29
ATOM 34185 C CA . LEU A 1 13 ? -3.782 -0.813 7.073 1.00 0.00 14 LEU A CA 29
ATOM 34186 C C . LEU A 1 13 ? -3.767 0.098 5.847 1.00 0.00 14 LEU A C 29
ATOM 34187 O O . LEU A 1 13 ? -4.597 -0.056 4.949 1.00 0.00 14 LEU A O 29
ATOM 34203 N N . TRP A 1 14 ? -2.815 1.028 5.792 1.00 0.00 15 TRP A N 29
ATOM 34204 C CA . TRP A 1 14 ? -2.714 1.927 4.647 1.00 0.00 15 TRP A CA 29
ATOM 34205 C C . TRP A 1 14 ? -1.971 1.220 3.543 1.00 0.00 15 TRP A C 29
ATOM 34206 O O . TRP A 1 14 ? -2.380 1.238 2.384 1.00 0.00 15 TRP A O 29
ATOM 34227 N N . LEU A 1 15 ? -0.885 0.569 3.925 1.00 0.00 16 LEU A N 29
ATOM 34228 C CA . LEU A 1 15 ? -0.101 -0.173 2.972 1.00 0.00 16 LEU A CA 29
ATOM 34229 C C . LEU A 1 15 ? -0.942 -1.290 2.408 1.00 0.00 16 LEU A C 29
ATOM 34230 O O . LEU A 1 15 ? -0.643 -1.839 1.376 1.00 0.00 16 LEU A O 29
ATOM 34246 N N . ASN A 1 16 ? -2.008 -1.621 3.090 1.00 0.00 17 ASN A N 29
ATOM 34247 C CA . ASN A 1 16 ? -2.891 -2.666 2.653 1.00 0.00 17 ASN A CA 29
ATOM 34248 C C . ASN A 1 16 ? -3.696 -2.207 1.444 1.00 0.00 17 ASN A C 29
ATOM 34249 O O . ASN A 1 16 ? -3.647 -2.791 0.330 1.00 0.00 17 ASN A O 29
ATOM 34260 N N . ASP A 1 17 ? -4.351 -1.080 1.662 1.00 0.00 18 ASP A N 29
ATOM 34261 C CA . ASP A 1 17 ? -5.152 -0.445 0.653 1.00 0.00 18 ASP A CA 29
ATOM 34262 C C . ASP A 1 17 ? -4.292 0.176 -0.413 1.00 0.00 18 ASP A C 29
ATOM 34263 O O . ASP A 1 17 ? -4.706 0.283 -1.568 1.00 0.00 18 ASP A O 29
ATOM 34272 N N . THR A 1 18 ? -3.099 0.608 -0.038 1.00 0.00 19 THR A N 29
ATOM 34273 C CA . THR A 1 18 ? -2.207 1.236 -0.977 1.00 0.00 19 THR A CA 29
ATOM 34274 C C . THR A 1 18 ? -1.112 0.298 -1.450 1.00 0.00 19 THR A C 29
ATOM 34275 O O . THR A 1 18 ? -0.589 0.495 -2.532 1.00 0.00 19 THR A O 29
ATOM 34286 N N . ARG A 1 19 ? -0.767 -0.732 -0.667 1.00 0.00 20 ARG A N 29
ATOM 34287 C CA . ARG A 1 19 ? 0.270 -1.664 -1.115 1.00 0.00 20 ARG A CA 29
ATOM 34288 C C . ARG A 1 19 ? -0.160 -2.199 -2.433 1.00 0.00 20 ARG A C 29
ATOM 34289 O O . ARG A 1 19 ? 0.646 -2.398 -3.343 1.00 0.00 20 ARG A O 29
ATOM 34310 N N . GLU A 1 20 ? -1.464 -2.364 -2.551 1.00 0.00 21 GLU A N 29
ATOM 34311 C CA . GLU A 1 20 ? -2.000 -2.806 -3.813 1.00 0.00 21 GLU A CA 29
ATOM 34312 C C . GLU A 1 20 ? -1.642 -1.752 -4.851 1.00 0.00 21 GLU A C 29
ATOM 34313 O O . GLU A 1 20 ? -1.218 -2.052 -5.968 1.00 0.00 21 GLU A O 29
ATOM 34325 N N . SER A 1 21 ? -1.819 -0.506 -4.437 1.00 0.00 22 SER A N 29
ATOM 34326 C CA . SER A 1 21 ? -1.538 0.636 -5.288 1.00 0.00 22 SER A CA 29
ATOM 34327 C C . SER A 1 21 ? -0.046 0.764 -5.574 1.00 0.00 22 SER A C 29
ATOM 34328 O O . SER A 1 21 ? 0.354 1.464 -6.499 1.00 0.00 22 SER A O 29
ATOM 34336 N N . ILE A 1 22 ? 0.768 0.098 -4.765 1.00 0.00 23 ILE A N 29
ATOM 34337 C CA . ILE A 1 22 ? 2.214 0.155 -4.922 1.00 0.00 23 ILE A CA 29
ATOM 34338 C C . ILE A 1 22 ? 2.681 -0.742 -6.035 1.00 0.00 23 ILE A C 29
ATOM 34339 O O . ILE A 1 22 ? 3.531 -0.354 -6.837 1.00 0.00 23 ILE A O 29
ATOM 34355 N N . LYS A 1 23 ? 2.138 -1.947 -6.092 1.00 0.00 24 LYS A N 29
ATOM 34356 C CA . LYS A 1 23 ? 2.550 -2.856 -7.132 1.00 0.00 24 LYS A CA 29
ATOM 34357 C C . LYS A 1 23 ? 2.088 -2.338 -8.488 1.00 0.00 24 LYS A C 29
ATOM 34358 O O . LYS A 1 23 ? 2.735 -2.584 -9.505 1.00 0.00 24 LYS A O 29
ATOM 34377 N N . ARG A 1 24 ? 0.996 -1.569 -8.498 1.00 0.00 25 ARG A N 29
ATOM 34378 C CA . ARG A 1 24 ? 0.519 -0.972 -9.748 1.00 0.00 25 ARG A CA 29
ATOM 34379 C C . ARG A 1 24 ? 1.575 0.015 -10.244 1.00 0.00 25 ARG A C 29
ATOM 34380 O O . ARG A 1 24 ? 1.877 0.100 -11.435 1.00 0.00 25 ARG A O 29
ATOM 34401 N N . GLU A 1 25 ? 2.130 0.747 -9.284 1.00 0.00 26 GLU A N 29
ATOM 34402 C CA . GLU A 1 25 ? 3.164 1.739 -9.545 1.00 0.00 26 GLU A CA 29
ATOM 34403 C C . GLU A 1 25 ? 4.447 1.056 -9.989 1.00 0.00 26 GLU A C 29
ATOM 34404 O O . GLU A 1 25 ? 5.332 1.687 -10.564 1.00 0.00 26 GLU A O 29
ATOM 34416 N N . ASN A 1 26 ? 4.528 -0.247 -9.734 1.00 0.00 27 ASN A N 29
ATOM 34417 C CA . ASN A 1 26 ? 5.688 -1.024 -10.120 1.00 0.00 27 ASN A CA 29
ATOM 34418 C C . ASN A 1 26 ? 5.336 -2.505 -10.209 1.00 0.00 27 ASN A C 29
ATOM 34419 O O . ASN A 1 26 ? 5.638 -3.279 -9.301 1.00 0.00 27 ASN A O 29
ATOM 34430 N N . PRO A 1 27 ? 4.679 -2.918 -11.308 1.00 0.00 28 PRO A N 29
ATOM 34431 C CA . PRO A 1 27 ? 4.270 -4.314 -11.519 1.00 0.00 28 PRO A CA 29
ATOM 34432 C C . PRO A 1 27 ? 5.460 -5.249 -11.724 1.00 0.00 28 PRO A C 29
ATOM 34433 O O . PRO A 1 27 ? 5.541 -5.957 -12.728 1.00 0.00 28 PRO A O 29
ATOM 34444 N N . GLY A 1 28 ? 6.379 -5.248 -10.766 1.00 0.00 29 GLY A N 29
ATOM 34445 C CA . GLY A 1 28 ? 7.550 -6.101 -10.859 1.00 0.00 29 GLY A CA 29
ATOM 34446 C C . GLY A 1 28 ? 8.443 -6.023 -9.631 1.00 0.00 29 GLY A C 29
ATOM 34447 O O . GLY A 1 28 ? 9.549 -6.564 -9.633 1.00 0.00 29 GLY A O 29
ATOM 34451 N N . ILE A 1 29 ? 7.970 -5.354 -8.580 1.00 0.00 30 ILE A N 29
ATOM 34452 C CA . ILE A 1 29 ? 8.741 -5.222 -7.364 1.00 0.00 30 ILE A CA 29
ATOM 34453 C C . ILE A 1 29 ? 8.662 -6.504 -6.540 1.00 0.00 30 ILE A C 29
ATOM 34454 O O . ILE A 1 29 ? 8.577 -7.603 -7.087 1.00 0.00 30 ILE A O 29
ATOM 34470 N N . LYS A 1 30 ? 8.694 -6.354 -5.232 1.00 0.00 31 LYS A N 29
ATOM 34471 C CA . LYS A 1 30 ? 8.631 -7.463 -4.320 1.00 0.00 31 LYS A CA 29
ATOM 34472 C C . LYS A 1 30 ? 8.015 -7.010 -3.023 1.00 0.00 31 LYS A C 29
ATOM 34473 O O . LYS A 1 30 ? 8.106 -5.847 -2.636 1.00 0.00 31 LYS A O 29
ATOM 34492 N N . VAL A 1 31 ? 7.410 -7.957 -2.360 1.00 0.00 32 VAL A N 29
ATOM 34493 C CA . VAL A 1 31 ? 6.774 -7.755 -1.075 1.00 0.00 32 VAL A CA 29
ATOM 34494 C C . VAL A 1 31 ? 7.567 -6.797 -0.184 1.00 0.00 32 VAL A C 29
ATOM 34495 O O . VAL A 1 31 ? 7.006 -6.095 0.657 1.00 0.00 32 VAL A O 29
ATOM 34508 N N . THR A 1 32 ? 8.875 -6.812 -0.366 1.00 0.00 33 THR A N 29
ATOM 34509 C CA . THR A 1 32 ? 9.785 -5.984 0.425 1.00 0.00 33 THR A CA 29
ATOM 34510 C C . THR A 1 32 ? 9.873 -4.550 -0.094 1.00 0.00 33 THR A C 29
ATOM 34511 O O . THR A 1 32 ? 10.093 -3.615 0.680 1.00 0.00 33 THR A O 29
ATOM 34522 N N . GLU A 1 33 ? 9.673 -4.366 -1.394 1.00 0.00 34 GLU A N 29
ATOM 34523 C CA . GLU A 1 33 ? 9.710 -3.031 -1.976 1.00 0.00 34 GLU A CA 29
ATOM 34524 C C . GLU A 1 33 ? 8.399 -2.318 -1.696 1.00 0.00 34 GLU A C 29
ATOM 34525 O O . GLU A 1 33 ? 8.353 -1.100 -1.555 1.00 0.00 34 GLU A O 29
ATOM 34537 N N . ILE A 1 34 ? 7.332 -3.096 -1.634 1.00 0.00 35 ILE A N 29
ATOM 34538 C CA . ILE A 1 34 ? 6.015 -2.562 -1.388 1.00 0.00 35 ILE A CA 29
ATOM 34539 C C . ILE A 1 34 ? 5.947 -1.960 -0.003 1.00 0.00 35 ILE A C 29
ATOM 34540 O O . ILE A 1 34 ? 5.307 -0.931 0.214 1.00 0.00 35 ILE A O 29
ATOM 34556 N N . ALA A 1 35 ? 6.591 -2.631 0.938 1.00 0.00 36 ALA A N 29
ATOM 34557 C CA . ALA A 1 35 ? 6.579 -2.188 2.311 1.00 0.00 36 ALA A CA 29
ATOM 34558 C C . ALA A 1 35 ? 7.590 -1.082 2.578 1.00 0.00 36 ALA A C 29
ATOM 34559 O O . ALA A 1 35 ? 7.437 -0.317 3.530 1.00 0.00 36 ALA A O 29
ATOM 34566 N N . LYS A 1 36 ? 8.619 -0.992 1.747 1.00 0.00 37 LYS A N 29
ATOM 34567 C CA . LYS A 1 36 ? 9.633 0.041 1.930 1.00 0.00 37 LYS A CA 29
ATOM 34568 C C . LYS A 1 36 ? 9.242 1.310 1.185 1.00 0.00 37 LYS A C 29
ATOM 34569 O O . LYS A 1 36 ? 9.262 2.417 1.742 1.00 0.00 37 LYS A O 29
ATOM 34588 N N . LYS A 1 37 ? 8.853 1.149 -0.074 1.00 0.00 38 LYS A N 29
ATOM 34589 C CA . LYS A 1 37 ? 8.434 2.275 -0.872 1.00 0.00 38 LYS A CA 29
ATOM 34590 C C . LYS A 1 37 ? 7.232 2.928 -0.223 1.00 0.00 38 LYS A C 29
ATOM 34591 O O . LYS A 1 37 ? 7.238 4.122 0.058 1.00 0.00 38 LYS A O 29
ATOM 34610 N N . GLY A 1 38 ? 6.196 2.134 0.022 1.00 0.00 39 GLY A N 29
ATOM 34611 C CA . GLY A 1 38 ? 5.008 2.662 0.634 1.00 0.00 39 GLY A CA 29
ATOM 34612 C C . GLY A 1 38 ? 5.314 3.633 1.759 1.00 0.00 39 GLY A C 29
ATOM 34613 O O . GLY A 1 38 ? 4.742 4.719 1.834 1.00 0.00 39 GLY A O 29
ATOM 34617 N N . GLY A 1 39 ? 6.226 3.242 2.619 1.00 0.00 40 GLY A N 29
ATOM 34618 C CA . GLY A 1 39 ? 6.618 4.085 3.730 1.00 0.00 40 GLY A CA 29
ATOM 34619 C C . GLY A 1 39 ? 7.071 5.449 3.274 1.00 0.00 40 GLY A C 29
ATOM 34620 O O . GLY A 1 39 ? 6.730 6.458 3.886 1.00 0.00 40 GLY A O 29
ATOM 34624 N N . GLU A 1 40 ? 7.840 5.489 2.193 1.00 0.00 41 GLU A N 29
ATOM 34625 C CA . GLU A 1 40 ? 8.323 6.764 1.669 1.00 0.00 41 GLU A CA 29
ATOM 34626 C C . GLU A 1 40 ? 7.156 7.700 1.363 1.00 0.00 41 GLU A C 29
ATOM 34627 O O . GLU A 1 40 ? 7.176 8.877 1.725 1.00 0.00 41 GLU A O 29
ATOM 34639 N N . MET A 1 41 ? 6.150 7.167 0.685 1.00 0.00 42 MET A N 29
ATOM 34640 C CA . MET A 1 41 ? 4.975 7.937 0.309 1.00 0.00 42 MET A CA 29
ATOM 34641 C C . MET A 1 41 ? 4.039 8.116 1.492 1.00 0.00 42 MET A C 29
ATOM 34642 O O . MET A 1 41 ? 3.367 9.139 1.624 1.00 0.00 42 MET A O 29
ATOM 34656 N N . TRP A 1 42 ? 3.994 7.099 2.340 1.00 0.00 43 TRP A N 29
ATOM 34657 C CA . TRP A 1 42 ? 3.146 7.106 3.502 1.00 0.00 43 TRP A CA 29
ATOM 34658 C C . TRP A 1 42 ? 3.560 8.200 4.488 1.00 0.00 43 TRP A C 29
ATOM 34659 O O . TRP A 1 42 ? 2.731 9.013 4.894 1.00 0.00 43 TRP A O 29
ATOM 34680 N N . LYS A 1 43 ? 4.838 8.216 4.877 1.00 0.00 44 LYS A N 29
ATOM 34681 C CA . LYS A 1 43 ? 5.347 9.215 5.822 1.00 0.00 44 LYS A CA 29
ATOM 34682 C C . LYS A 1 43 ? 4.717 10.589 5.583 1.00 0.00 44 LYS A C 29
ATOM 34683 O O . LYS A 1 43 ? 4.467 11.341 6.525 1.00 0.00 44 LYS A O 29
ATOM 34702 N N . GLU A 1 44 ? 4.451 10.900 4.318 1.00 0.00 45 GLU A N 29
ATOM 34703 C CA . GLU A 1 44 ? 3.837 12.173 3.954 1.00 0.00 45 GLU A CA 29
ATOM 34704 C C . GLU A 1 44 ? 2.484 11.934 3.291 1.00 0.00 45 GLU A C 29
ATOM 34705 O O . GLU A 1 44 ? 2.250 12.349 2.156 1.00 0.00 45 GLU A O 29
ATOM 34717 N N . LEU A 1 45 ? 1.604 11.241 4.007 1.00 0.00 46 LEU A N 29
ATOM 34718 C CA . LEU A 1 45 ? 0.277 10.914 3.500 1.00 0.00 46 LEU A CA 29
ATOM 34719 C C . LEU A 1 45 ? -0.810 11.675 4.275 1.00 0.00 46 LEU A C 29
ATOM 34720 O O . LEU A 1 45 ? -0.811 11.681 5.507 1.00 0.00 46 LEU A O 29
ATOM 34736 N N . LYS A 1 46 ? -1.742 12.302 3.548 1.00 0.00 47 LYS A N 29
ATOM 34737 C CA . LYS A 1 46 ? -2.842 13.049 4.175 1.00 0.00 47 LYS A CA 29
ATOM 34738 C C . LYS A 1 46 ? -4.038 12.146 4.413 1.00 0.00 47 LYS A C 29
ATOM 34739 O O . LYS A 1 46 ? -5.064 12.570 4.942 1.00 0.00 47 LYS A O 29
ATOM 34758 N N . ASP A 1 47 ? -3.854 10.881 4.094 1.00 0.00 48 ASP A N 29
ATOM 34759 C CA . ASP A 1 47 ? -4.853 9.871 4.341 1.00 0.00 48 ASP A CA 29
ATOM 34760 C C . ASP A 1 47 ? -4.344 9.012 5.492 1.00 0.00 48 ASP A C 29
ATOM 34761 O O . ASP A 1 47 ? -4.954 8.013 5.861 1.00 0.00 48 ASP A O 29
ATOM 34770 N N . LYS A 1 48 ? -3.201 9.438 6.053 1.00 0.00 49 LYS A N 29
ATOM 34771 C CA . LYS A 1 48 ? -2.561 8.753 7.162 1.00 0.00 49 LYS A CA 29
ATOM 34772 C C . LYS A 1 48 ? -3.162 9.196 8.476 1.00 0.00 49 LYS A C 29
ATOM 34773 O O . LYS A 1 48 ? -3.280 8.409 9.409 1.00 0.00 49 LYS A O 29
ATOM 34792 N N . SER A 1 49 ? -3.617 10.439 8.527 1.00 0.00 50 SER A N 29
ATOM 34793 C CA . SER A 1 49 ? -4.278 10.933 9.715 1.00 0.00 50 SER A CA 29
ATOM 34794 C C . SER A 1 49 ? -5.650 10.290 9.754 1.00 0.00 50 SER A C 29
ATOM 34795 O O . SER A 1 49 ? -6.264 10.136 10.810 1.00 0.00 50 SER A O 29
ATOM 34803 N N . LYS A 1 50 ? -6.109 9.907 8.564 1.00 0.00 51 LYS A N 29
ATOM 34804 C CA . LYS A 1 50 ? -7.406 9.260 8.404 1.00 0.00 51 LYS A CA 29
ATOM 34805 C C . LYS A 1 50 ? -7.264 7.741 8.466 1.00 0.00 51 LYS A C 29
ATOM 34806 O O . LYS A 1 50 ? -8.121 7.049 9.015 1.00 0.00 51 LYS A O 29
ATOM 34825 N N . TRP A 1 51 ? -6.173 7.230 7.902 1.00 0.00 52 TRP A N 29
ATOM 34826 C CA . TRP A 1 51 ? -5.914 5.793 7.894 1.00 0.00 52 TRP A CA 29
ATOM 34827 C C . TRP A 1 51 ? -5.372 5.336 9.243 1.00 0.00 52 TRP A C 29
ATOM 34828 O O . TRP A 1 51 ? -5.707 4.257 9.724 1.00 0.00 52 TRP A O 29
ATOM 34849 N N . GLU A 1 52 ? -4.543 6.170 9.858 1.00 0.00 53 GLU A N 29
ATOM 34850 C CA . GLU A 1 52 ? -3.970 5.845 11.160 1.00 0.00 53 GLU A CA 29
ATOM 34851 C C . GLU A 1 52 ? -5.064 5.483 12.133 1.00 0.00 53 GLU A C 29
ATOM 34852 O O . GLU A 1 52 ? -4.885 4.631 13.003 1.00 0.00 53 GLU A O 29
ATOM 34864 N N . ASP A 1 53 ? -6.200 6.147 11.988 1.00 0.00 54 ASP A N 29
ATOM 34865 C CA . ASP A 1 53 ? -7.313 5.893 12.869 1.00 0.00 54 ASP A CA 29
ATOM 34866 C C . ASP A 1 53 ? -7.797 4.480 12.711 1.00 0.00 54 ASP A C 29
ATOM 34867 O O . ASP A 1 53 ? -8.182 3.844 13.683 1.00 0.00 54 ASP A O 29
ATOM 34876 N N . ALA A 1 54 ? -7.730 3.960 11.504 1.00 0.00 55 ALA A N 29
ATOM 34877 C CA . ALA A 1 54 ? -8.121 2.589 11.290 1.00 0.00 55 ALA A CA 29
ATOM 34878 C C . ALA A 1 54 ? -7.255 1.709 12.185 1.00 0.00 55 ALA A C 29
ATOM 34879 O O . ALA A 1 54 ? -7.730 0.761 12.807 1.00 0.00 55 ALA A O 29
ATOM 34886 N N . ALA A 1 55 ? -5.959 2.016 12.190 1.00 0.00 56 ALA A N 29
ATOM 34887 C CA . ALA A 1 55 ? -4.964 1.257 12.942 1.00 0.00 56 ALA A CA 29
ATOM 34888 C C . ALA A 1 55 ? -5.176 1.314 14.449 1.00 0.00 56 ALA A C 29
ATOM 34889 O O . ALA A 1 55 ? -5.270 0.278 15.110 1.00 0.00 56 ALA A O 29
ATOM 34896 N N . ALA A 1 56 ? -5.242 2.525 14.992 1.00 0.00 57 ALA A N 29
ATOM 34897 C CA . ALA A 1 56 ? -5.434 2.700 16.429 1.00 0.00 57 ALA A CA 29
ATOM 34898 C C . ALA A 1 56 ? -6.829 2.257 16.854 1.00 0.00 57 ALA A C 29
ATOM 34899 O O . ALA A 1 56 ? -7.046 1.848 17.994 1.00 0.00 57 ALA A O 29
ATOM 34906 N N . LYS A 1 57 ? -7.768 2.355 15.925 1.00 0.00 58 LYS A N 29
ATOM 34907 C CA . LYS A 1 57 ? -9.150 1.981 16.192 1.00 0.00 58 LYS A CA 29
ATOM 34908 C C . LYS A 1 57 ? -9.342 0.470 16.102 1.00 0.00 58 LYS A C 29
ATOM 34909 O O . LYS A 1 57 ? -10.127 -0.104 16.859 1.00 0.00 58 LYS A O 29
ATOM 34928 N N . ASP A 1 58 ? -8.641 -0.176 15.174 1.00 0.00 59 ASP A N 29
ATOM 34929 C CA . ASP A 1 58 ? -8.770 -1.615 15.011 1.00 0.00 59 ASP A CA 29
ATOM 34930 C C . ASP A 1 58 ? -7.993 -2.355 16.089 1.00 0.00 59 ASP A C 29
ATOM 34931 O O . ASP A 1 58 ? -8.405 -3.423 16.523 1.00 0.00 59 ASP A O 29
ATOM 34940 N N . LYS A 1 59 ? -6.876 -1.783 16.530 1.00 0.00 60 LYS A N 29
ATOM 34941 C CA . LYS A 1 59 ? -6.079 -2.414 17.578 1.00 0.00 60 LYS A CA 29
ATOM 34942 C C . LYS A 1 59 ? -6.826 -2.330 18.896 1.00 0.00 60 LYS A C 29
ATOM 34943 O O . LYS A 1 59 ? -6.757 -3.226 19.737 1.00 0.00 60 LYS A O 29
ATOM 34962 N N . GLN A 1 60 ? -7.553 -1.237 19.043 1.00 0.00 61 GLN A N 29
ATOM 34963 C CA . GLN A 1 60 ? -8.346 -0.985 20.216 1.00 0.00 61 GLN A CA 29
ATOM 34964 C C . GLN A 1 60 ? -9.597 -1.848 20.171 1.00 0.00 61 GLN A C 29
ATOM 34965 O O . GLN A 1 60 ? -10.000 -2.432 21.171 1.00 0.00 61 GLN A O 29
ATOM 34979 N N . ARG A 1 61 ? -10.218 -1.910 19.003 1.00 0.00 62 ARG A N 29
ATOM 34980 C CA . ARG A 1 61 ? -11.429 -2.690 18.839 1.00 0.00 62 ARG A CA 29
ATOM 34981 C C . ARG A 1 61 ? -11.138 -4.183 18.736 1.00 0.00 62 ARG A C 29
ATOM 34982 O O . ARG A 1 61 ? -12.050 -5.006 18.831 1.00 0.00 62 ARG A O 29
ATOM 35003 N N . TYR A 1 62 ? -9.881 -4.535 18.537 1.00 0.00 63 TYR A N 29
ATOM 35004 C CA . TYR A 1 62 ? -9.518 -5.939 18.412 1.00 0.00 63 TYR A CA 29
ATOM 35005 C C . TYR A 1 62 ? -9.141 -6.480 19.765 1.00 0.00 63 TYR A C 29
ATOM 35006 O O . TYR A 1 62 ? -9.601 -7.534 20.177 1.00 0.00 63 TYR A O 29
ATOM 35024 N N . HIS A 1 63 ? -8.348 -5.705 20.471 1.00 0.00 64 HIS A N 29
ATOM 35025 C CA . HIS A 1 63 ? -7.942 -6.042 21.804 1.00 0.00 64 HIS A CA 29
ATOM 35026 C C . HIS A 1 63 ? -9.131 -5.826 22.736 1.00 0.00 64 HIS A C 29
ATOM 35027 O O . HIS A 1 63 ? -9.111 -6.191 23.909 1.00 0.00 64 HIS A O 29
ATOM 35042 N N . ASP A 1 64 ? -10.143 -5.165 22.193 1.00 0.00 65 ASP A N 29
ATOM 35043 C CA . ASP A 1 64 ? -11.335 -4.847 22.937 1.00 0.00 65 ASP A CA 29
ATOM 35044 C C . ASP A 1 64 ? -12.225 -6.064 23.058 1.00 0.00 65 ASP A C 29
ATOM 35045 O O . ASP A 1 64 ? -13.187 -6.047 23.828 1.00 0.00 65 ASP A O 29
ATOM 35054 N N . GLU A 1 65 ? -11.950 -7.122 22.285 1.00 0.00 66 GLU A N 29
ATOM 35055 C CA . GLU A 1 65 ? -12.806 -8.268 22.356 1.00 0.00 66 GLU A CA 29
ATOM 35056 C C . GLU A 1 65 ? -12.214 -9.434 21.625 1.00 0.00 66 GLU A C 29
ATOM 35057 O O . GLU A 1 65 ? -12.445 -10.586 21.996 1.00 0.00 66 GLU A O 29
ATOM 35069 N N . MET A 1 66 ? -11.454 -9.160 20.580 1.00 0.00 67 MET A N 29
ATOM 35070 C CA . MET A 1 66 ? -10.845 -10.199 19.808 1.00 0.00 67 MET A CA 29
ATOM 35071 C C . MET A 1 66 ? -9.355 -10.202 20.075 1.00 0.00 67 MET A C 29
ATOM 35072 O O . MET A 1 66 ? -8.576 -10.779 19.316 1.00 0.00 67 MET A O 29
ATOM 35086 N N . ARG A 1 67 ? -8.972 -9.541 21.168 1.00 0.00 68 ARG A N 29
ATOM 35087 C CA . ARG A 1 67 ? -7.585 -9.446 21.570 1.00 0.00 68 ARG A CA 29
ATOM 35088 C C . ARG A 1 67 ? -6.925 -10.764 21.316 1.00 0.00 68 ARG A C 29
ATOM 35089 O O . ARG A 1 67 ? -5.905 -10.858 20.634 1.00 0.00 68 ARG A O 29
ATOM 35110 N N . ASN A 1 68 ? -7.507 -11.781 21.909 1.00 0.00 69 ASN A N 29
ATOM 35111 C CA . ASN A 1 68 ? -6.972 -13.129 21.797 1.00 0.00 69 ASN A CA 29
ATOM 35112 C C . ASN A 1 68 ? -7.983 -14.104 21.193 1.00 0.00 69 ASN A C 29
ATOM 35113 O O . ASN A 1 68 ? -7.872 -15.315 21.383 1.00 0.00 69 ASN A O 29
ATOM 35124 N N . TYR A 1 69 ? -8.962 -13.580 20.467 1.00 0.00 70 TYR A N 29
ATOM 35125 C CA . TYR A 1 69 ? -9.976 -14.424 19.844 1.00 0.00 70 TYR A CA 29
ATOM 35126 C C . TYR A 1 69 ? -9.342 -15.382 18.839 1.00 0.00 70 TYR A C 29
ATOM 35127 O O . TYR A 1 69 ? -9.881 -16.454 18.564 1.00 0.00 70 TYR A O 29
ATOM 35145 N N . LYS A 1 70 ? -8.193 -14.990 18.296 1.00 0.00 71 LYS A N 29
ATOM 35146 C CA . LYS A 1 70 ? -7.486 -15.816 17.323 1.00 0.00 71 LYS A CA 29
ATOM 35147 C C . LYS A 1 70 ? -6.539 -16.790 18.024 1.00 0.00 71 LYS A C 29
ATOM 35148 O O . LYS A 1 70 ? -5.869 -16.426 18.990 1.00 0.00 71 LYS A O 29
ATOM 35167 N N . PRO A 1 71 ? -6.470 -18.045 17.547 1.00 0.00 72 PRO A N 29
ATOM 35168 C CA . PRO A 1 71 ? -5.596 -19.064 18.137 1.00 0.00 72 PRO A CA 29
ATOM 35169 C C . PRO A 1 71 ? -4.120 -18.784 17.872 1.00 0.00 72 PRO A C 29
ATOM 35170 O O . PRO A 1 71 ? -3.473 -19.488 17.096 1.00 0.00 72 PRO A O 29
ATOM 35181 N N . GLU A 1 72 ? -3.595 -17.750 18.521 1.00 0.00 73 GLU A N 29
ATOM 35182 C CA . GLU A 1 72 ? -2.195 -17.373 18.355 1.00 0.00 73 GLU A CA 29
ATOM 35183 C C . GLU A 1 72 ? -1.272 -18.520 18.756 1.00 0.00 73 GLU A C 29
ATOM 35184 O O . GLU A 1 72 ? -1.580 -19.290 19.666 1.00 0.00 73 GLU A O 29
ATOM 35196 N N . ALA A 1 73 ? -0.138 -18.627 18.071 1.00 0.00 74 ALA A N 29
ATOM 35197 C CA . ALA A 1 73 ? 0.831 -19.679 18.355 1.00 0.00 74 ALA A CA 29
ATOM 35198 C C . ALA A 1 73 ? 2.089 -19.508 17.511 1.00 0.00 74 ALA A C 29
ATOM 35199 O O . ALA A 1 73 ? 1.989 -19.625 16.271 1.00 0.00 74 ALA A O 29
ATOM 35207 N N . SER A 1 1 ? -17.479 -10.323 12.070 1.00 0.00 2 SER A N 30
ATOM 35208 C CA . SER A 1 1 ? -16.055 -10.419 11.770 1.00 0.00 2 SER A CA 30
ATOM 35209 C C . SER A 1 1 ? -15.701 -11.811 11.256 1.00 0.00 2 SER A C 30
ATOM 35210 O O . SER A 1 1 ? -16.582 -12.618 10.959 1.00 0.00 2 SER A O 30
ATOM 35218 N N . HIS A 1 2 ? -14.404 -12.086 11.154 1.00 0.00 3 HIS A N 30
ATOM 35219 C CA . HIS A 1 2 ? -13.932 -13.380 10.677 1.00 0.00 3 HIS A CA 30
ATOM 35220 C C . HIS A 1 2 ? -12.601 -13.747 11.323 1.00 0.00 3 HIS A C 30
ATOM 35221 O O . HIS A 1 2 ? -12.419 -14.867 11.801 1.00 0.00 3 HIS A O 30
ATOM 35236 N N . MET A 1 3 ? -11.673 -12.797 11.335 1.00 0.00 4 MET A N 30
ATOM 35237 C CA . MET A 1 3 ? -10.357 -13.020 11.923 1.00 0.00 4 MET A CA 30
ATOM 35238 C C . MET A 1 3 ? -9.823 -11.742 12.567 1.00 0.00 4 MET A C 30
ATOM 35239 O O . MET A 1 3 ? -9.167 -10.934 11.910 1.00 0.00 4 MET A O 30
ATOM 35253 N N . PRO A 1 4 ? -10.099 -11.542 13.869 1.00 0.00 5 PRO A N 30
ATOM 35254 C CA . PRO A 1 4 ? -9.644 -10.356 14.600 1.00 0.00 5 PRO A CA 30
ATOM 35255 C C . PRO A 1 4 ? -8.127 -10.336 14.758 1.00 0.00 5 PRO A C 30
ATOM 35256 O O . PRO A 1 4 ? -7.605 -10.497 15.860 1.00 0.00 5 PRO A O 30
ATOM 35267 N N . LYS A 1 5 ? -7.424 -10.142 13.643 1.00 0.00 6 LYS A N 30
ATOM 35268 C CA . LYS A 1 5 ? -5.961 -10.104 13.644 1.00 0.00 6 LYS A CA 30
ATOM 35269 C C . LYS A 1 5 ? -5.440 -8.843 14.333 1.00 0.00 6 LYS A C 30
ATOM 35270 O O . LYS A 1 5 ? -4.634 -8.101 13.770 1.00 0.00 6 LYS A O 30
ATOM 35289 N N . ARG A 1 6 ? -5.906 -8.617 15.559 1.00 0.00 7 ARG A N 30
ATOM 35290 C CA . ARG A 1 6 ? -5.512 -7.463 16.367 1.00 0.00 7 ARG A CA 30
ATOM 35291 C C . ARG A 1 6 ? -5.394 -6.178 15.557 1.00 0.00 7 ARG A C 30
ATOM 35292 O O . ARG A 1 6 ? -4.731 -5.235 15.989 1.00 0.00 7 ARG A O 30
ATOM 35313 N N . ALA A 1 7 ? -6.059 -6.114 14.406 1.00 0.00 8 ALA A N 30
ATOM 35314 C CA . ALA A 1 7 ? -6.044 -4.914 13.582 1.00 0.00 8 ALA A CA 30
ATOM 35315 C C . ALA A 1 7 ? -4.739 -4.712 12.821 1.00 0.00 8 ALA A C 30
ATOM 35316 O O . ALA A 1 7 ? -3.799 -5.501 12.929 1.00 0.00 8 ALA A O 30
ATOM 35323 N N . THR A 1 8 ? -4.724 -3.648 12.023 1.00 0.00 9 THR A N 30
ATOM 35324 C CA . THR A 1 8 ? -3.585 -3.297 11.184 1.00 0.00 9 THR A CA 30
ATOM 35325 C C . THR A 1 8 ? -2.891 -2.032 11.652 1.00 0.00 9 THR A C 30
ATOM 35326 O O . THR A 1 8 ? -3.549 -1.053 11.965 1.00 0.00 9 THR A O 30
ATOM 35337 N N . THR A 1 9 ? -1.563 -2.039 11.661 1.00 0.00 10 THR A N 30
ATOM 35338 C CA . THR A 1 9 ? -0.807 -0.861 12.044 1.00 0.00 10 THR A CA 30
ATOM 35339 C C . THR A 1 9 ? -1.123 0.249 11.072 1.00 0.00 10 THR A C 30
ATOM 35340 O O . THR A 1 9 ? -1.450 -0.013 9.914 1.00 0.00 10 THR A O 30
ATOM 35351 N N . ALA A 1 10 ? -1.017 1.484 11.530 1.00 0.00 11 ALA A N 30
ATOM 35352 C CA . ALA A 1 10 ? -1.280 2.623 10.674 1.00 0.00 11 ALA A CA 30
ATOM 35353 C C . ALA A 1 10 ? -0.634 2.384 9.321 1.00 0.00 11 ALA A C 30
ATOM 35354 O O . ALA A 1 10 ? -1.218 2.654 8.272 1.00 0.00 11 ALA A O 30
ATOM 35361 N N . PHE A 1 11 ? 0.595 1.885 9.373 1.00 0.00 12 PHE A N 30
ATOM 35362 C CA . PHE A 1 11 ? 1.382 1.606 8.177 1.00 0.00 12 PHE A CA 30
ATOM 35363 C C . PHE A 1 11 ? 0.855 0.409 7.395 1.00 0.00 12 PHE A C 30
ATOM 35364 O O . PHE A 1 11 ? 0.925 0.380 6.169 1.00 0.00 12 PHE A O 30
ATOM 35381 N N . MET A 1 12 ? 0.361 -0.590 8.102 1.00 0.00 13 MET A N 30
ATOM 35382 C CA . MET A 1 12 ? -0.134 -1.781 7.452 1.00 0.00 13 MET A CA 30
ATOM 35383 C C . MET A 1 12 ? -1.459 -1.491 6.797 1.00 0.00 13 MET A C 30
ATOM 35384 O O . MET A 1 12 ? -1.616 -1.669 5.592 1.00 0.00 13 MET A O 30
ATOM 35398 N N . LEU A 1 13 ? -2.422 -1.064 7.596 1.00 0.00 14 LEU A N 30
ATOM 35399 C CA . LEU A 1 13 ? -3.743 -0.780 7.088 1.00 0.00 14 LEU A CA 30
ATOM 35400 C C . LEU A 1 13 ? -3.706 0.178 5.905 1.00 0.00 14 LEU A C 30
ATOM 35401 O O . LEU A 1 13 ? -4.534 0.076 4.998 1.00 0.00 14 LEU A O 30
ATOM 35417 N N . TRP A 1 14 ? -2.741 1.092 5.893 1.00 0.00 15 TRP A N 30
ATOM 35418 C CA . TRP A 1 14 ? -2.626 2.029 4.787 1.00 0.00 15 TRP A CA 30
ATOM 35419 C C . TRP A 1 14 ? -1.897 1.356 3.653 1.00 0.00 15 TRP A C 30
ATOM 35420 O O . TRP A 1 14 ? -2.316 1.420 2.499 1.00 0.00 15 TRP A O 30
ATOM 35441 N N . LEU A 1 15 ? -0.815 0.676 4.000 1.00 0.00 16 LEU A N 30
ATOM 35442 C CA . LEU A 1 15 ? -0.053 -0.040 3.007 1.00 0.00 16 LEU A CA 30
ATOM 35443 C C . LEU A 1 15 ? -0.893 -1.153 2.439 1.00 0.00 16 LEU A C 30
ATOM 35444 O O . LEU A 1 15 ? -0.564 -1.711 1.424 1.00 0.00 16 LEU A O 30
ATOM 35460 N N . ASN A 1 16 ? -1.975 -1.473 3.107 1.00 0.00 17 ASN A N 30
ATOM 35461 C CA . ASN A 1 16 ? -2.861 -2.522 2.668 1.00 0.00 17 ASN A CA 30
ATOM 35462 C C . ASN A 1 16 ? -3.671 -2.044 1.470 1.00 0.00 17 ASN A C 30
ATOM 35463 O O . ASN A 1 16 ? -3.657 -2.636 0.362 1.00 0.00 17 ASN A O 30
ATOM 35474 N N . ASP A 1 17 ? -4.281 -0.893 1.689 1.00 0.00 18 ASP A N 30
ATOM 35475 C CA . ASP A 1 17 ? -5.064 -0.236 0.677 1.00 0.00 18 ASP A CA 30
ATOM 35476 C C . ASP A 1 17 ? -4.167 0.351 -0.384 1.00 0.00 18 ASP A C 30
ATOM 35477 O O . ASP A 1 17 ? -4.585 0.534 -1.526 1.00 0.00 18 ASP A O 30
ATOM 35486 N N . THR A 1 18 ? -2.928 0.651 -0.015 1.00 0.00 19 THR A N 30
ATOM 35487 C CA . THR A 1 18 ? -1.984 1.217 -0.940 1.00 0.00 19 THR A CA 30
ATOM 35488 C C . THR A 1 18 ? -1.004 0.167 -1.420 1.00 0.00 19 THR A C 30
ATOM 35489 O O . THR A 1 18 ? -0.437 0.313 -2.486 1.00 0.00 19 THR A O 30
ATOM 35500 N N . ARG A 1 19 ? -0.816 -0.905 -0.644 1.00 0.00 20 ARG A N 30
ATOM 35501 C CA . ARG A 1 19 ? 0.094 -1.970 -1.057 1.00 0.00 20 ARG A CA 30
ATOM 35502 C C . ARG A 1 19 ? -0.324 -2.398 -2.422 1.00 0.00 20 ARG A C 30
ATOM 35503 O O . ARG A 1 19 ? 0.493 -2.700 -3.291 1.00 0.00 20 ARG A O 30
ATOM 35524 N N . GLU A 1 20 ? -1.623 -2.367 -2.605 1.00 0.00 21 GLU A N 30
ATOM 35525 C CA . GLU A 1 20 ? -2.175 -2.708 -3.904 1.00 0.00 21 GLU A CA 30
ATOM 35526 C C . GLU A 1 20 ? -1.739 -1.634 -4.910 1.00 0.00 21 GLU A C 30
ATOM 35527 O O . GLU A 1 20 ? -1.441 -1.915 -6.076 1.00 0.00 21 GLU A O 30
ATOM 35539 N N . SER A 1 21 ? -1.741 -0.397 -4.427 1.00 0.00 22 SER A N 30
ATOM 35540 C CA . SER A 1 21 ? -1.395 0.762 -5.243 1.00 0.00 22 SER A CA 30
ATOM 35541 C C . SER A 1 21 ? 0.098 0.824 -5.558 1.00 0.00 22 SER A C 30
ATOM 35542 O O . SER A 1 21 ? 0.521 1.494 -6.499 1.00 0.00 22 SER A O 30
ATOM 35550 N N . ILE A 1 22 ? 0.883 0.140 -4.748 1.00 0.00 23 ILE A N 30
ATOM 35551 C CA . ILE A 1 22 ? 2.325 0.126 -4.904 1.00 0.00 23 ILE A CA 30
ATOM 35552 C C . ILE A 1 22 ? 2.757 -0.872 -5.954 1.00 0.00 23 ILE A C 30
ATOM 35553 O O . ILE A 1 22 ? 3.615 -0.575 -6.786 1.00 0.00 23 ILE A O 30
ATOM 35569 N N . LYS A 1 23 ? 2.166 -2.057 -5.920 1.00 0.00 24 LYS A N 30
ATOM 35570 C CA . LYS A 1 23 ? 2.518 -3.072 -6.887 1.00 0.00 24 LYS A CA 30
ATOM 35571 C C . LYS A 1 23 ? 2.080 -2.637 -8.280 1.00 0.00 24 LYS A C 30
ATOM 35572 O O . LYS A 1 23 ? 2.719 -2.976 -9.275 1.00 0.00 24 LYS A O 30
ATOM 35591 N N . ARG A 1 24 ? 1.008 -1.850 -8.344 1.00 0.00 25 ARG A N 30
ATOM 35592 C CA . ARG A 1 24 ? 0.527 -1.338 -9.622 1.00 0.00 25 ARG A CA 30
ATOM 35593 C C . ARG A 1 24 ? 1.507 -0.279 -10.115 1.00 0.00 25 ARG A C 30
ATOM 35594 O O . ARG A 1 24 ? 1.857 -0.220 -11.294 1.00 0.00 25 ARG A O 30
ATOM 35615 N N . GLU A 1 25 ? 1.961 0.535 -9.169 1.00 0.00 26 GLU A N 30
ATOM 35616 C CA . GLU A 1 25 ? 2.929 1.585 -9.442 1.00 0.00 26 GLU A CA 30
ATOM 35617 C C . GLU A 1 25 ? 4.255 0.957 -9.848 1.00 0.00 26 GLU A C 30
ATOM 35618 O O . GLU A 1 25 ? 5.132 1.621 -10.400 1.00 0.00 26 GLU A O 30
ATOM 35630 N N . ASN A 1 26 ? 4.379 -0.343 -9.581 1.00 0.00 27 ASN A N 30
ATOM 35631 C CA . ASN A 1 26 ? 5.570 -1.090 -9.925 1.00 0.00 27 ASN A CA 30
ATOM 35632 C C . ASN A 1 26 ? 5.238 -2.573 -10.057 1.00 0.00 27 ASN A C 30
ATOM 35633 O O . ASN A 1 26 ? 5.464 -3.355 -9.134 1.00 0.00 27 ASN A O 30
ATOM 35644 N N . PRO A 1 27 ? 4.674 -2.976 -11.212 1.00 0.00 28 PRO A N 30
ATOM 35645 C CA . PRO A 1 27 ? 4.285 -4.371 -11.467 1.00 0.00 28 PRO A CA 30
ATOM 35646 C C . PRO A 1 27 ? 5.480 -5.303 -11.647 1.00 0.00 28 PRO A C 30
ATOM 35647 O O . PRO A 1 27 ? 5.545 -6.065 -12.612 1.00 0.00 28 PRO A O 30
ATOM 35658 N N . GLY A 1 28 ? 6.420 -5.241 -10.713 1.00 0.00 29 GLY A N 30
ATOM 35659 C CA . GLY A 1 28 ? 7.595 -6.087 -10.785 1.00 0.00 29 GLY A CA 30
ATOM 35660 C C . GLY A 1 28 ? 8.431 -6.039 -9.517 1.00 0.00 29 GLY A C 30
ATOM 35661 O O . GLY A 1 28 ? 9.566 -6.517 -9.502 1.00 0.00 29 GLY A O 30
ATOM 35665 N N . ILE A 1 29 ? 7.878 -5.459 -8.453 1.00 0.00 30 ILE A N 30
ATOM 35666 C CA . ILE A 1 29 ? 8.589 -5.355 -7.198 1.00 0.00 30 ILE A CA 30
ATOM 35667 C C . ILE A 1 29 ? 8.458 -6.639 -6.382 1.00 0.00 30 ILE A C 30
ATOM 35668 O O . ILE A 1 29 ? 8.338 -7.734 -6.932 1.00 0.00 30 ILE A O 30
ATOM 35684 N N . LYS A 1 30 ? 8.483 -6.486 -5.072 1.00 0.00 31 LYS A N 30
ATOM 35685 C CA . LYS A 1 30 ? 8.372 -7.579 -4.147 1.00 0.00 31 LYS A CA 30
ATOM 35686 C C . LYS A 1 30 ? 7.723 -7.090 -2.877 1.00 0.00 31 LYS A C 30
ATOM 35687 O O . LYS A 1 30 ? 7.829 -5.923 -2.509 1.00 0.00 31 LYS A O 30
ATOM 35706 N N . VAL A 1 31 ? 7.069 -8.007 -2.219 1.00 0.00 32 VAL A N 30
ATOM 35707 C CA . VAL A 1 31 ? 6.392 -7.763 -0.962 1.00 0.00 32 VAL A CA 30
ATOM 35708 C C . VAL A 1 31 ? 7.156 -6.775 -0.074 1.00 0.00 32 VAL A C 30
ATOM 35709 O O . VAL A 1 31 ? 6.565 -6.018 0.696 1.00 0.00 32 VAL A O 30
ATOM 35722 N N . THR A 1 32 ? 8.473 -6.830 -0.175 1.00 0.00 33 THR A N 30
ATOM 35723 C CA . THR A 1 32 ? 9.358 -5.984 0.631 1.00 0.00 33 THR A CA 30
ATOM 35724 C C . THR A 1 32 ? 9.514 -4.574 0.059 1.00 0.00 33 THR A C 30
ATOM 35725 O O . THR A 1 32 ? 9.764 -3.617 0.800 1.00 0.00 33 THR A O 30
ATOM 35736 N N . GLU A 1 33 ? 9.343 -4.432 -1.248 1.00 0.00 34 GLU A N 30
ATOM 35737 C CA . GLU A 1 33 ? 9.453 -3.126 -1.882 1.00 0.00 34 GLU A CA 30
ATOM 35738 C C . GLU A 1 33 ? 8.204 -2.309 -1.601 1.00 0.00 34 GLU A C 30
ATOM 35739 O O . GLU A 1 33 ? 8.259 -1.092 -1.491 1.00 0.00 34 GLU A O 30
ATOM 35751 N N . ILE A 1 34 ? 7.076 -2.991 -1.494 1.00 0.00 35 ILE A N 30
ATOM 35752 C CA . ILE A 1 34 ? 5.819 -2.330 -1.230 1.00 0.00 35 ILE A CA 30
ATOM 35753 C C . ILE A 1 34 ? 5.885 -1.647 0.118 1.00 0.00 35 ILE A C 30
ATOM 35754 O O . ILE A 1 34 ? 5.485 -0.491 0.279 1.00 0.00 35 ILE A O 30
ATOM 35770 N N . ALA A 1 35 ? 6.391 -2.392 1.089 1.00 0.00 36 ALA A N 30
ATOM 35771 C CA . ALA A 1 35 ? 6.505 -1.903 2.443 1.00 0.00 36 ALA A CA 30
ATOM 35772 C C . ALA A 1 35 ? 7.525 -0.776 2.582 1.00 0.00 36 ALA A C 30
ATOM 35773 O O . ALA A 1 35 ? 7.414 0.049 3.488 1.00 0.00 36 ALA A O 30
ATOM 35780 N N . LYS A 1 36 ? 8.529 -0.744 1.709 1.00 0.00 37 LYS A N 30
ATOM 35781 C CA . LYS A 1 36 ? 9.559 0.287 1.790 1.00 0.00 37 LYS A CA 30
ATOM 35782 C C . LYS A 1 36 ? 9.211 1.507 0.945 1.00 0.00 37 LYS A C 30
ATOM 35783 O O . LYS A 1 36 ? 9.228 2.644 1.435 1.00 0.00 37 LYS A O 30
ATOM 35802 N N . LYS A 1 37 ? 8.888 1.277 -0.323 1.00 0.00 38 LYS A N 30
ATOM 35803 C CA . LYS A 1 37 ? 8.539 2.358 -1.225 1.00 0.00 38 LYS A CA 30
ATOM 35804 C C . LYS A 1 37 ? 7.203 2.987 -0.844 1.00 0.00 38 LYS A C 30
ATOM 35805 O O . LYS A 1 37 ? 6.830 4.035 -1.371 1.00 0.00 38 LYS A O 30
ATOM 35824 N N . GLY A 1 38 ? 6.499 2.361 0.091 1.00 0.00 39 GLY A N 30
ATOM 35825 C CA . GLY A 1 38 ? 5.246 2.905 0.531 1.00 0.00 39 GLY A CA 30
ATOM 35826 C C . GLY A 1 38 ? 5.444 3.806 1.729 1.00 0.00 39 GLY A C 30
ATOM 35827 O O . GLY A 1 38 ? 4.882 4.896 1.812 1.00 0.00 39 GLY A O 30
ATOM 35831 N N . GLY A 1 39 ? 6.264 3.350 2.657 1.00 0.00 40 GLY A N 30
ATOM 35832 C CA . GLY A 1 39 ? 6.547 4.128 3.847 1.00 0.00 40 GLY A CA 30
ATOM 35833 C C . GLY A 1 39 ? 7.041 5.512 3.503 1.00 0.00 40 GLY A C 30
ATOM 35834 O O . GLY A 1 39 ? 6.702 6.486 4.170 1.00 0.00 40 GLY A O 30
ATOM 35838 N N . GLU A 1 40 ? 7.837 5.602 2.444 1.00 0.00 41 GLU A N 30
ATOM 35839 C CA . GLU A 1 40 ? 8.363 6.886 2.000 1.00 0.00 41 GLU A CA 30
ATOM 35840 C C . GLU A 1 40 ? 7.220 7.831 1.638 1.00 0.00 41 GLU A C 30
ATOM 35841 O O . GLU A 1 40 ? 7.225 9.005 2.008 1.00 0.00 41 GLU A O 30
ATOM 35853 N N . MET A 1 41 ? 6.241 7.299 0.914 1.00 0.00 42 MET A N 30
ATOM 35854 C CA . MET A 1 41 ? 5.080 8.074 0.495 1.00 0.00 42 MET A CA 30
ATOM 35855 C C . MET A 1 41 ? 4.122 8.276 1.657 1.00 0.00 42 MET A C 30
ATOM 35856 O O . MET A 1 41 ? 3.444 9.298 1.758 1.00 0.00 42 MET A O 30
ATOM 35870 N N . TRP A 1 42 ? 4.067 7.272 2.522 1.00 0.00 43 TRP A N 30
ATOM 35871 C CA . TRP A 1 42 ? 3.199 7.282 3.674 1.00 0.00 43 TRP A CA 30
ATOM 35872 C C . TRP A 1 42 ? 3.617 8.355 4.679 1.00 0.00 43 TRP A C 30
ATOM 35873 O O . TRP A 1 42 ? 2.821 9.228 5.024 1.00 0.00 43 TRP A O 30
ATOM 35894 N N . LYS A 1 43 ? 4.862 8.299 5.145 1.00 0.00 44 LYS A N 30
ATOM 35895 C CA . LYS A 1 43 ? 5.361 9.284 6.103 1.00 0.00 44 LYS A CA 30
ATOM 35896 C C . LYS A 1 43 ? 5.036 10.709 5.650 1.00 0.00 44 LYS A C 30
ATOM 35897 O O . LYS A 1 43 ? 4.725 11.573 6.468 1.00 0.00 44 LYS A O 30
ATOM 35916 N N . GLU A 1 44 ? 5.108 10.941 4.341 1.00 0.00 45 GLU A N 30
ATOM 35917 C CA . GLU A 1 44 ? 4.818 12.258 3.778 1.00 0.00 45 GLU A CA 30
ATOM 35918 C C . GLU A 1 44 ? 3.419 12.287 3.168 1.00 0.00 45 GLU A C 30
ATOM 35919 O O . GLU A 1 44 ? 3.206 12.848 2.094 1.00 0.00 45 GLU A O 30
ATOM 35931 N N . LEU A 1 45 ? 2.474 11.667 3.863 1.00 0.00 46 LEU A N 30
ATOM 35932 C CA . LEU A 1 45 ? 1.094 11.605 3.398 1.00 0.00 46 LEU A CA 30
ATOM 35933 C C . LEU A 1 45 ? 0.127 12.028 4.514 1.00 0.00 46 LEU A C 30
ATOM 35934 O O . LEU A 1 45 ? 0.285 11.627 5.667 1.00 0.00 46 LEU A O 30
ATOM 35950 N N . LYS A 1 46 ? -0.871 12.850 4.162 1.00 0.00 47 LYS A N 30
ATOM 35951 C CA . LYS A 1 46 ? -1.858 13.338 5.135 1.00 0.00 47 LYS A CA 30
ATOM 35952 C C . LYS A 1 46 ? -3.090 12.462 5.162 1.00 0.00 47 LYS A C 30
ATOM 35953 O O . LYS A 1 46 ? -4.154 12.869 5.630 1.00 0.00 47 LYS A O 30
ATOM 35972 N N . ASP A 1 47 ? -2.914 11.236 4.725 1.00 0.00 48 ASP A N 30
ATOM 35973 C CA . ASP A 1 47 ? -3.972 10.261 4.760 1.00 0.00 48 ASP A CA 30
ATOM 35974 C C . ASP A 1 47 ? -3.638 9.252 5.833 1.00 0.00 48 ASP A C 30
ATOM 35975 O O . ASP A 1 47 ? -4.362 8.281 6.048 1.00 0.00 48 ASP A O 30
ATOM 35984 N N . LYS A 1 48 ? -2.552 9.536 6.553 1.00 0.00 49 LYS A N 30
ATOM 35985 C CA . LYS A 1 48 ? -2.147 8.710 7.648 1.00 0.00 49 LYS A CA 30
ATOM 35986 C C . LYS A 1 48 ? -3.214 8.860 8.690 1.00 0.00 49 LYS A C 30
ATOM 35987 O O . LYS A 1 48 ? -3.842 7.894 9.097 1.00 0.00 49 LYS A O 30
ATOM 36006 N N . SER A 1 49 ? -3.440 10.096 9.107 1.00 0.00 50 SER A N 30
ATOM 36007 C CA . SER A 1 49 ? -4.464 10.368 10.088 1.00 0.00 50 SER A CA 30
ATOM 36008 C C . SER A 1 49 ? -5.772 9.757 9.627 1.00 0.00 50 SER A C 30
ATOM 36009 O O . SER A 1 49 ? -6.588 9.316 10.436 1.00 0.00 50 SER A O 30
ATOM 36017 N N . LYS A 1 50 ? -5.964 9.730 8.309 1.00 0.00 51 LYS A N 30
ATOM 36018 C CA . LYS A 1 50 ? -7.179 9.162 7.735 1.00 0.00 51 LYS A CA 30
ATOM 36019 C C . LYS A 1 50 ? -7.138 7.630 7.731 1.00 0.00 51 LYS A C 30
ATOM 36020 O O . LYS A 1 50 ? -8.179 6.975 7.751 1.00 0.00 51 LYS A O 30
ATOM 36039 N N . TRP A 1 51 ? -5.932 7.065 7.698 1.00 0.00 52 TRP A N 30
ATOM 36040 C CA . TRP A 1 51 ? -5.761 5.610 7.683 1.00 0.00 52 TRP A CA 30
ATOM 36041 C C . TRP A 1 51 ? -5.330 5.092 9.057 1.00 0.00 52 TRP A C 30
ATOM 36042 O O . TRP A 1 51 ? -5.821 4.069 9.539 1.00 0.00 52 TRP A O 30
ATOM 36063 N N . GLU A 1 52 ? -4.430 5.827 9.696 1.00 0.00 53 GLU A N 30
ATOM 36064 C CA . GLU A 1 52 ? -3.934 5.482 11.023 1.00 0.00 53 GLU A CA 30
ATOM 36065 C C . GLU A 1 52 ? -5.080 5.142 11.938 1.00 0.00 53 GLU A C 30
ATOM 36066 O O . GLU A 1 52 ? -5.036 4.163 12.683 1.00 0.00 53 GLU A O 30
ATOM 36078 N N . ASP A 1 53 ? -6.106 5.975 11.890 1.00 0.00 54 ASP A N 30
ATOM 36079 C CA . ASP A 1 53 ? -7.258 5.775 12.731 1.00 0.00 54 ASP A CA 30
ATOM 36080 C C . ASP A 1 53 ? -7.770 4.370 12.599 1.00 0.00 54 ASP A C 30
ATOM 36081 O O . ASP A 1 53 ? -8.120 3.747 13.585 1.00 0.00 54 ASP A O 30
ATOM 36090 N N . ALA A 1 54 ? -7.767 3.843 11.396 1.00 0.00 55 ALA A N 30
ATOM 36091 C CA . ALA A 1 54 ? -8.193 2.479 11.217 1.00 0.00 55 ALA A CA 30
ATOM 36092 C C . ALA A 1 54 ? -7.351 1.589 12.127 1.00 0.00 55 ALA A C 30
ATOM 36093 O O . ALA A 1 54 ? -7.859 0.673 12.772 1.00 0.00 55 ALA A O 30
ATOM 36100 N N . ALA A 1 55 ? -6.043 1.841 12.113 1.00 0.00 56 ALA A N 30
ATOM 36101 C CA . ALA A 1 55 ? -5.069 1.042 12.876 1.00 0.00 56 ALA A CA 30
ATOM 36102 C C . ALA A 1 55 ? -5.222 1.157 14.387 1.00 0.00 56 ALA A C 30
ATOM 36103 O O . ALA A 1 55 ? -5.374 0.148 15.072 1.00 0.00 56 ALA A O 30
ATOM 36110 N N . ALA A 1 56 ? -5.172 2.377 14.912 1.00 0.00 57 ALA A N 30
ATOM 36111 C CA . ALA A 1 56 ? -5.296 2.583 16.352 1.00 0.00 57 ALA A CA 30
ATOM 36112 C C . ALA A 1 56 ? -6.713 2.292 16.825 1.00 0.00 57 ALA A C 30
ATOM 36113 O O . ALA A 1 56 ? -6.930 1.862 17.955 1.00 0.00 57 ALA A O 30
ATOM 36120 N N . LYS A 1 57 ? -7.667 2.542 15.945 1.00 0.00 58 LYS A N 30
ATOM 36121 C CA . LYS A 1 57 ? -9.071 2.322 16.259 1.00 0.00 58 LYS A CA 30
ATOM 36122 C C . LYS A 1 57 ? -9.433 0.844 16.155 1.00 0.00 58 LYS A C 30
ATOM 36123 O O . LYS A 1 57 ? -10.253 0.347 16.927 1.00 0.00 58 LYS A O 30
ATOM 36142 N N . ASP A 1 58 ? -8.833 0.141 15.197 1.00 0.00 59 ASP A N 30
ATOM 36143 C CA . ASP A 1 58 ? -9.134 -1.270 15.022 1.00 0.00 59 ASP A CA 30
ATOM 36144 C C . ASP A 1 58 ? -8.302 -2.141 15.956 1.00 0.00 59 ASP A C 30
ATOM 36145 O O . ASP A 1 58 ? -8.761 -3.188 16.391 1.00 0.00 59 ASP A O 30
ATOM 36154 N N . LYS A 1 59 ? -7.076 -1.721 16.256 1.00 0.00 60 LYS A N 30
ATOM 36155 C CA . LYS A 1 59 ? -6.209 -2.499 17.143 1.00 0.00 60 LYS A CA 30
ATOM 36156 C C . LYS A 1 59 ? -6.798 -2.517 18.538 1.00 0.00 60 LYS A C 30
ATOM 36157 O O . LYS A 1 59 ? -6.836 -3.549 19.210 1.00 0.00 60 LYS A O 30
ATOM 36176 N N . GLN A 1 60 ? -7.250 -1.356 18.952 1.00 0.00 61 GLN A N 30
ATOM 36177 C CA . GLN A 1 60 ? -7.842 -1.176 20.246 1.00 0.00 61 GLN A CA 30
ATOM 36178 C C . GLN A 1 60 ? -9.217 -1.823 20.283 1.00 0.00 61 GLN A C 30
ATOM 36179 O O . GLN A 1 60 ? -9.669 -2.272 21.328 1.00 0.00 61 GLN A O 30
ATOM 36193 N N . ARG A 1 61 ? -9.891 -1.865 19.146 1.00 0.00 62 ARG A N 30
ATOM 36194 C CA . ARG A 1 61 ? -11.212 -2.463 19.099 1.00 0.00 62 ARG A CA 30
ATOM 36195 C C . ARG A 1 61 ? -11.136 -3.965 18.855 1.00 0.00 62 ARG A C 30
ATOM 36196 O O . ARG A 1 61 ? -12.116 -4.684 19.048 1.00 0.00 62 ARG A O 30
ATOM 36217 N N . TYR A 1 62 ? -9.979 -4.432 18.434 1.00 0.00 63 TYR A N 30
ATOM 36218 C CA . TYR A 1 62 ? -9.798 -5.847 18.166 1.00 0.00 63 TYR A CA 30
ATOM 36219 C C . TYR A 1 62 ? -9.387 -6.524 19.443 1.00 0.00 63 TYR A C 30
ATOM 36220 O O . TYR A 1 62 ? -9.927 -7.556 19.827 1.00 0.00 63 TYR A O 30
ATOM 36238 N N . HIS A 1 63 ? -8.445 -5.899 20.111 1.00 0.00 64 HIS A N 30
ATOM 36239 C CA . HIS A 1 63 ? -7.967 -6.376 21.358 1.00 0.00 64 HIS A CA 30
ATOM 36240 C C . HIS A 1 63 ? -9.041 -6.114 22.410 1.00 0.00 64 HIS A C 30
ATOM 36241 O O . HIS A 1 63 ? -9.124 -6.783 23.414 1.00 0.00 64 HIS A O 30
ATOM 36256 N N . ASP A 1 64 ? -9.874 -5.120 22.154 1.00 0.00 65 ASP A N 30
ATOM 36257 C CA . ASP A 1 64 ? -10.922 -4.769 23.078 1.00 0.00 65 ASP A CA 30
ATOM 36258 C C . ASP A 1 64 ? -11.912 -5.896 23.236 1.00 0.00 65 ASP A C 30
ATOM 36259 O O . ASP A 1 64 ? -12.824 -5.797 24.059 1.00 0.00 65 ASP A O 30
ATOM 36268 N N . GLU A 1 65 ? -11.773 -6.967 22.458 1.00 0.00 66 GLU A N 30
ATOM 36269 C CA . GLU A 1 65 ? -12.715 -8.027 22.589 1.00 0.00 66 GLU A CA 30
ATOM 36270 C C . GLU A 1 65 ? -12.203 -9.278 21.945 1.00 0.00 66 GLU A C 30
ATOM 36271 O O . GLU A 1 65 ? -12.491 -10.385 22.399 1.00 0.00 66 GLU A O 30
ATOM 36283 N N . MET A 1 66 ? -11.457 -9.117 20.868 1.00 0.00 67 MET A N 30
ATOM 36284 C CA . MET A 1 66 ? -10.928 -10.235 20.150 1.00 0.00 67 MET A CA 30
ATOM 36285 C C . MET A 1 66 ? -9.411 -10.274 20.243 1.00 0.00 67 MET A C 30
ATOM 36286 O O . MET A 1 66 ? -8.768 -10.959 19.450 1.00 0.00 67 MET A O 30
ATOM 36300 N N . ARG A 1 67 ? -8.823 -9.545 21.207 1.00 0.00 68 ARG A N 30
ATOM 36301 C CA . ARG A 1 67 ? -7.364 -9.554 21.346 1.00 0.00 68 ARG A CA 30
ATOM 36302 C C . ARG A 1 67 ? -6.865 -10.964 21.193 1.00 0.00 68 ARG A C 30
ATOM 36303 O O . ARG A 1 67 ? -5.934 -11.235 20.435 1.00 0.00 68 ARG A O 30
ATOM 36324 N N . ASN A 1 68 ? -7.478 -11.859 21.943 1.00 0.00 69 ASN A N 30
ATOM 36325 C CA . ASN A 1 68 ? -7.075 -13.265 21.917 1.00 0.00 69 ASN A CA 30
ATOM 36326 C C . ASN A 1 68 ? -7.951 -14.096 20.980 1.00 0.00 69 ASN A C 30
ATOM 36327 O O . ASN A 1 68 ? -8.105 -15.301 21.175 1.00 0.00 69 ASN A O 30
ATOM 36338 N N . TYR A 1 69 ? -8.524 -13.441 19.973 1.00 0.00 70 TYR A N 30
ATOM 36339 C CA . TYR A 1 69 ? -9.392 -14.108 18.998 1.00 0.00 70 TYR A CA 30
ATOM 36340 C C . TYR A 1 69 ? -8.925 -15.534 18.703 1.00 0.00 70 TYR A C 30
ATOM 36341 O O . TYR A 1 69 ? -7.745 -15.771 18.448 1.00 0.00 70 TYR A O 30
ATOM 36359 N N . LYS A 1 70 ? -9.862 -16.477 18.742 1.00 0.00 71 LYS A N 30
ATOM 36360 C CA . LYS A 1 70 ? -9.547 -17.876 18.480 1.00 0.00 71 LYS A CA 30
ATOM 36361 C C . LYS A 1 70 ? -10.067 -18.305 17.110 1.00 0.00 71 LYS A C 30
ATOM 36362 O O . LYS A 1 70 ? -11.170 -18.837 16.994 1.00 0.00 71 LYS A O 30
ATOM 36381 N N . PRO A 1 71 ? -9.273 -18.077 16.048 1.00 0.00 72 PRO A N 30
ATOM 36382 C CA . PRO A 1 71 ? -9.659 -18.441 14.682 1.00 0.00 72 PRO A CA 30
ATOM 36383 C C . PRO A 1 71 ? -9.657 -19.951 14.463 1.00 0.00 72 PRO A C 30
ATOM 36384 O O . PRO A 1 71 ? -10.460 -20.478 13.692 1.00 0.00 72 PRO A O 30
ATOM 36395 N N . GLU A 1 72 ? -8.749 -20.642 15.145 1.00 0.00 73 GLU A N 30
ATOM 36396 C CA . GLU A 1 72 ? -8.643 -22.091 15.025 1.00 0.00 73 GLU A CA 30
ATOM 36397 C C . GLU A 1 72 ? -9.939 -22.771 15.454 1.00 0.00 73 GLU A C 30
ATOM 36398 O O . GLU A 1 72 ? -10.302 -23.825 14.933 1.00 0.00 73 GLU A O 30
ATOM 36410 N N . ALA A 1 73 ? -10.633 -22.159 16.409 1.00 0.00 74 ALA A N 30
ATOM 36411 C CA . ALA A 1 73 ? -11.889 -22.705 16.909 1.00 0.00 74 ALA A CA 30
ATOM 36412 C C . ALA A 1 73 ? -12.921 -22.819 15.792 1.00 0.00 74 ALA A C 30
ATOM 36413 O O . ALA A 1 73 ? -13.269 -21.775 15.200 1.00 0.00 74 ALA A O 30
#

Radius of gyration: 14.53 Å; Cα contacts (8 Å, |Δi|>4): 87; chains: 1; bounding box: 27×36×40 Å

Sequence (73 aa):
SHMPKRATTAFMLWLNDTRESIKRENPGIKVTEIAKKGGEMWKELKDKSKWEDAAAKDKQRYHDEMRNYKPEASHMPKRATTAFMLWLNDTRESIKRENPGIKVTEIAKKGGEMWKELKDKSKWEDAAAKDKQRYHDEMRNYKPEASHMPKRATTAFMLWLNDTRESIKRENPGIKVTEIAKKGGEMWKELKDKSKWEDAAAKDKQRYHDEMRNYKPEASHMPKRATTAFMLWLNDTRESIKRENPGIKVTEIAKKGGEMWKELKDKSKWEDAAAKDKQRYHDEMRNYKPEASHMPKRATTAFMLWLNDTRESIKRENPGIKVTEIAKKGGEMWKELKDKSKWEDAAAKDKQRYHDEMRNYKPEASHMPKRATTAFMLWLNDTRESIKRENPGIKVTEIAKKGGEMWKELKDKSKWEDAAAKDKQRYHDEMRNYKPEASHMPKRATTAFMLWLNDTRESIKRENPGIKVTEIAKKGGEMWKELKDKSKWEDAAAKDKQRYHDEMRNYKPEASHMPKRATTAFMLWLNDTRESIKRENPGIKVTEIAKKGGEMWKELKDKSKWEDAAAKDKQRYHDEMRNYKPEASHMPKRATTAFMLWLNDTRESIKRENPGIKVTEIAKKGGEMWKELKDKSKWEDAAAKDKQRYHDEMRNYKPEASHMPKRATTAFMLWLNDTRESIKRENPGIKVTEIAKKGGEMWKELKDKSKWEDAAAKDKQRYHDEMRNYKPEASHMPKRATTAFMLWLNDTRESIKRENPGIKVTEIAKKGGEMWKELKDKSKWEDAAAKDKQRYHDEMRNYKPEASHMPKRATTAFMLWLNDTRESIKRENPGIKVTEIAKKGGEMWKELKDKSKWEDAAAKDKQRYHDEMRNYKPEASHMPKRATTAFMLWLNDTRESIKRENPGIKVTEIAKKGGEMWKELKDKSKWEDAAAKDKQRYHDEMRNYKPEASHMPKRATTAFMLWLNDTRESIKRENPGIKVTEIAKKGGEMWKELKDKSKWEDAAAKDKQRYHDEMRNYKPEASHMPKRATTAFMLWLNDTRESIKRENPGIKVTEIAKKGGEMWKELKDKSKWEDAAAKDKQRYHDEMRNYKPEASHMPKRATTAFMLWLNDTRESIKRENPGIKVTEIAKKGGEMWKELKDKSKWEDAAAKDKQRYHDEMRNYKPEASHMPKRATTAFMLWLNDTRESIKRENPGIKVTEIAKKGGEMWKELKDKSKWEDAAAKDKQRYHDEMRNYKPEASHMPKRATTAFMLWLNDTRESIKRENPGIKVTEIAKKGGEMWKELKDKSKWEDAAAKDKQRYHDEMRNYKPEASHMPKRATTAFMLWLNDTRESIKRENPGIKVTEIAKKGGEMWKELKDKSKWEDAAAKDKQRYHDEMRNYKPEASHMPKRATTAFMLWLNDTRESIKRENPGIKVTEIAKKGGEMWKELKDKSKWEDAAAKDKQRYHDEMRNYKPEASHMPKRATTAFMLWLNDTRESIKRENPGIKVTEIAKKGGEMWKELKDKSKWEDAAAKDKQRYHDEMRNYKPEASHMPKRATTAFMLWLNDTRESIKRENPGIKVTEIAKKGGEMWKELKDKSKWEDAAAKDKQRYHDEMRNYKPEASHMPKRATTAFMLWLNDTRESIKRENPGIKVTEIAKKGGEMWKELKDKSKWEDAAAKDKQRYHDEMRNYKPEASHMPKRATTAFMLWLNDTRESIKRENPGIKVTEIAKKGGEMWKELKDKSKWEDAAAKDKQRYHDEMRNYKPEASHMPKRATTAFMLWLNDTRESIKRENPGIKVTEIAKKGGEMWKELKDKSKWEDAAAKDKQRYHDEMRNYKPEASHMPKRATTAFMLWLNDTRESIKRENPGIKVTEIAKKGGEMWKELKDKSKWEDAAAKDKQRYHDEMRNYKPEASHMPKRATTAFMLWLNDTRESIKRENPGIKVTEIAKKGGEMWKELKDKSKWEDAAAKDKQRYHDEMRNYKPEASHMPKRATTAFMLWLNDTRESIKRENPGIKVTEIAKKGGEMWKELKDKSKWEDAAAKDKQRYHDEMRNYKPEASHMPKRATTAFMLWLNDTRESIKRENPGIKVTEIAKKGGEMWKELKDKSKWEDAAAKDKQRYHDEMRNYKPEASHMPKRATTAFMLWLNDTRESIKRENPGIKVTEIAKKGGEMWKELKDKSKWEDAAAKDKQRYHDEMRNYKPEA

GO terms:
  GO:0005634 nucleus (C, EXP)
  GO:0005694 chromosome (C, EXP)
  GO:0005730 nucleolus (C, IDA)
  GO:0031491 nucleosome binding (F, IDA)
  GO:0031492 nucleosomal DNA binding (F, IDA)
  GO:0035101 FACT complex (C, IDA)
  GO:0005634 nucleus (C, IMP)
  GO:0160239 transcription pausing by RNA polymerase II (P, IMP)
  GO:0030707 follicle cell of egg chamber development (P, IMP)
  GO:1902275 regulation of chromatin organization (P, IMP)
  GO:0005515 protein binding (F, IPI)
  GO:0034728 nucleosome organization (P, IDA)
  GO:0005634 nucleus (C, IDA)
  GO:0005703 polytene chromosome puff (C, IDA)
  GO:0005705 polytene chromosome interband (C, IDA)
  GO:0005829 cytosol (C, IDA)
  GO:0070087 chromo shadow domain binding (F, IMP)
  GO:0046982 protein heterodimerization activity (F, IPI)

Solvent-accessible surface area: 5621 Å² total; per-residue (Å²): 147,159,162,45,149,139,33,40,91,24,73,84,20,2,10,78,77,20,65,86,36,0,79,178,120,47,121,74,36,121,94,74,69,0,35,156,44,0,11,119,64,14,141,159,46,183,55,48,88,125,69,56,66,25,8,55,101,19,117,104,135,53,44,55,92,43,126,33,107,162,86,147,78

Organism: Drosophila melanogaster (NCBI:txid7227)

Nearest PDB structures (foldseek):
  1wxl-assembly1_A  TM=1.014E+00  e=1.228E-11  Drosophila melanogaster
  1qrv-assembly1_B  TM=8.057E-01  e=7.572E-06  Drosophila melanogaster
  1qrv-assembly1_A  TM=8.305E-01  e=2.802E-05  Drosophila melanogaster
  3nm9-assembly1_G  TM=7.955E-01  e=1.811E-05  Drosophila melanogaster
  3nm9-assembly1_M  TM=7.702E-01  e=4.072E-05  Drosophila melanogaster

Secondary structure (DSSP, 8-state):
---------HHHHHHHHHHHHHHHHSTT--HHHHHHHHHHHHHT-TTHHHHHHHHHHHHHHHHTTTGGGTT--